Protein 3HHW (pdb70)

Foldseek 3Di:
DPDQLCVQQPPWWFAWPDDDDDTDIDGNVNLDPDPVVLVVQPNDNPDRVVSVLSSCPSVVCNVVCVVGTVD/DPDQQVVFAPPWWWAWPDDPDGTDIDGQCVQDPPPPPQVVQPNDRDDRVVSRQSSPDRVPCRVVCVHTTVD/DDDQQCVCQVPWFWAWPDDDDDTDIDGNVRLDPDPVVLVVLPHDNPDRVVSVLSSCCSVVCNVVCVVTTPD/DPDQQVVFQVPWWWAFPDDPDDTDIDGLVVLDDDPPRCVPQPHHNPDRVVSVLSSCPSVNCNVVCVNGTPD/DDDQQCVQQPDWFWAFPDPDDDTDIDGLVVLPDPVVRCVVQPHDRDDRVCSGQSSPPSVDDNVVCVNGTVD/DDWDADDVPRHTDDDDDPPDDDDWFFLLNLCVPDQFLEAAAAADADQLRLVFQVQQCLQVVNRDLNSLLNNLCVLQVPDKDAAQAWDDASRHGLGHHGDIDGLPSGHYDHHDPDDDDDDGTDNPDDPCRNQQPSLLLLQLCVLQPDDPPDNCPSNVVSQVSVVVRDDRDDRADDPSNSHSSNCSLVVLNSLQSLLSLCLVCLNVVVDPPSCSCVRRVVQFQVLQVQVVLLVLLCVLLVHDSVLVLVLDDDPLLVVLVCLSCPPDRCPPPRRYCNRNCVSSPSTDGRSNHCQVNQLNQLLSLLLCLLSPHPPSLFAARDPDDDVVVSNLSSLLQSVQSVQADPDADDDDDPDGDDPPPPDAPPPPPPDADHHNDVVSSVVVCVVVVNDDDPVSLVSLLVSLPPDDDHDPRGSSVVSCVVRND/DQWDADPPVRDTDHDDDPDDDDDWFALLNLCPVPVAFEAAAPDDDDLLFLVFQVQVAQADDAHDLSSLLNNLCVQQVPDKDADQAWDDASRHGLGHGGDIDGLPSGHYDHDDDDDDPRPGGDSPDDPPGSQQVNLLVLQLVVLLPDDPPPSVVSVVLSQVSVVPPDDRDDGHDDDPRRCSSNCSLVDLNSLQSLLSLQLRLLNVVPDPPSCSCSRRVVLFQVLQVQVVLLVLLCVLLVHDSVLVLVLDDDPLLVVLVCQVPDPDRCPVPRRYPNRNCVSSPSTPGHSRHCLVNQLSNLLSLLLSLLSVHPPQLAAFHDPDDDVVVSNLSSLLQSCQSVVAPPDADDDDDPDHDDADVHPDPDPPDPDQDRHNDNVSSVVVCVVVVVDDDPVSLVSLCVSQVVDPDGDPRGSNVVSCVVSPD/DAWDFDPPPRDTDGDDDDDDDDDFFALLVLCVPDQAQEQALADQDDLLLLVFQVQVCLQVLHHDLSSLSNNLCVLQVPDKDWDQAWDDASRHTQDHHTDIDGLPSRHYDHDDDDDDDSPGGDSPDDPCRLQAVSLLLLQLLVLLPDPPPCNVVSQVLSAVLRPPHHDGDDRQDDDPSNVSSNCSLVPLNSLQSLLSLCLVCLRVVVDPSSSSCSRSVCLFCVLQVQVVLLVLLCVLLVHDSVLVLLLDDDPLQVVLVCLVPDPDRCPVPRRYPNRNCVSSVSTVGRSRHCQVRQLSQLLSLLLSLLSVDPVQLAAARDDDDDNVVSNLSSLLLSVLSVQAVVDADDDDPPDGDDPVVDDDDPPPDPDQDNHNDPVSSVVVCVVVVVDDDPVSLVSLLVSQVPDDDGDPRGSNVVSCVVRND/DQWDADDVVRHTDHDDDDDDDDDFFFLLVLCVPDVFFEAAAADPDDLLFLVFQVQVCQQVLNHDVNSLLNNLCNLFVDLADAAQAFDDASNRGLDHRGDSGGFPSTDYDHDDDDPPDSDRTDNPDDPCRNAQVNLLLLLLLQLLVDPPPCNVVSVVQSQVLRCVGPHRDDRHDDPPSRNSCNVVQVDLNSLLSLLRLLLRCLNVVPDPSSSSCNSSVCLFLVQQVQVVLLVLLCVLLVHDSVQVLVLDDDPLQVVLVCLVPDPDRCPPPRRYSNRNCVSSPSTDGHSRHCLVNQLNQLLSLLLSLLSPNPPQLAAANHPDDDPPVSNLSSLLQSCLRVVADPDADDDDDPDGDDPPDDDDDDPPDPDQDHDRDVVRSVVVCVVVVVDDDPVSLVSLLVSLVPDPDGDPRGSSVVSNVVRND/DDWDADDPPGHTDDDDDDDDDDDFFALLVLCVVDPFQEQAQADQPDQVQLVFQVQVCLQEHNGDQNSLLNNLCSQQQPDKDAACAWADASHDTQDGHGDIDGLPSRDYHHDDPRDDDDRGGDDPDDPLGPQQVNLLSLLLLVLLVDPPPCSCVLVVCSQVSSPVGPHRDDGADDPCRNVHSVVNVVPLNSLLNLQSNQLVCLSVVVDPSVSSCSRSVCLQQVQQVQVVLLVLLCVLLVHDSVLVLVLDDDPLLVVLVCLVCPPDRCPVPRRYCNRNCVSSPSTPGHSRHCLVNLLSNLLSLLLSLLSVHPPQQAAANHPDDDVVVSNLSSLLQSVQSVVEDPDADDDDDPDGDDQPPPDAPDPPVPDQDHHRDSVSSVVVCVVVVVDDDPVSLVSLQVSQVVDDPGDPRGSSVVSCVPRHD

Solvent-accessible surface area: 114957 Å² total

InterPro domains:
  IPR037263 Phosphoprotein, central domain [SSF160892] (107-171)
  IPR043036 Phosphoprotein, C-terminal domain, viral [G3DSA:1.10.8.440] (180-265)
  IPR048220 Phosphoprotein, C-terminal domain, vesiculovirus [cd21033] (195-265)

Secondary structure (DSSP, 8-state):
--SGGGGGSS---B-BSSSS---B---HHHH-SSSHHHHHHT-----HHHHHHHHTTTS--HHHHHHHB--/--STTGGGSS---BPBSSSS---B---STTT--SSTTTHHHH-----HHHHHHTTTTSS--HHHHHHHB--/--SGGGGGGG---B-BSSSS---B---HHHH-SSSHHHHHHT-----HHHHHHHHTTSSS-SHHHHHHB--/--STTGGGSS---B-BSSSS-PPB---HHHH--SSTTHHHHT-----HHHHHHHHTTSS--SHHHHHHB--/--STTGGGSS---B-BSSSS---B---GGGS--SSHHHHHHT-----HHHHHHTTTTSS--SSHHHHHB--/---EEETTTTEEE--------PPP--GGGTTTT-S---EEE--SS-HHHHHHHHHHHHHHT---HHHHHHHHHHHHTT-EEE-SS-EEETTEEEE-SS-EEES--S-EEE--SS-S----------S-HHHHHHHHHHHHHHHTT--SS-SSHHHHTTTHHHHHHSS------TTTHHHHTGGGGG-HHHHHHHHHHHHHHHHSTT-TTGGGGGTTGGGTTTT-HHHHHHHHHHHHHT--HHHHHHT---HHHHHHHHHHT-SSS-TT-SS-SGGGTTTTTS-SS-TT-GGGSHHHHHHHHHHHHHTT-SSGGG-B--SSS-HHHHHHHHHHHHHHHHH---------SS------S-SS-SS--SS--SS--HHHHHHHHHHTTTS--HHHHHHHHHHHSS---PPSSBHHHHHHHHH--/---EEETTT--EE-------------HHHHTTT-SS--EE------HHHHHHHHHHHTTSS---HHHHHHHHHHHSTT-EEE-SS-EEETTEEEE-TT-EEETT-S-EE-------------TT-SSSSTTTHHHHHHTTTTGGG--STTHHHHHHHHTTTGGGTS-----S-SSSTTSTTGGGGG-HHHHHHHHHHHHHHHH-TT-TTGGGHHHHGGGTTTT-HHHHHHHHHHHHHT--HHHHHHT---HHHHHHHHHHT-TTS-SS-SS-SGGGTTTTTS-SS-TT-GGGSHHHHHHHHHHHHHTT-TTGGGPBPPSSS-HHHHHHHHHHHHHHHHHS------EESS-----SS-S---S---SPPSS--HHHHHHHHHHTTTS--HHHHHHHHHHHTT--SPPTTBHHHHHHHHH--/---EE-TTT--EE-------------GGGGGGT-S---EE------HHHHHHHHHHHHHTT---HHHHHHHHHHHHTT-EEE-SS-EEETTEEEE-TT-EEETT-S-EE-----PPP--S--TT--S-TTTTHHHHHHHHHHHTT-SSS-HHHHTTTTTTTGGGSS-----S-SSSTTHHHHSGGG-HHHHHHHHHHHHHHHHSTTSTTGGGHHHHGGGSSTT-HHHHHHHHHHHHHT--HHHHHHT---HHHHHHHHHHT-SSS-TT-SS-SGGGTTTTTS-SS-TT-STT-HHHHHHHHHHHHHTT-SSGGGPBPPSSS-HHHHHHHHHHHHHHHHH-------EESS-----TT-S--SS---S--SS--HHHHHHHHHHTTTS--HHHHHHHHHHHTT---PPTTBHHHHHHHHH--/---EEETTTTEEE-------------THHHHTT--S---B----S-HHHHHHHHHHHHHHS---HHHHHHHHHHT------B-SS-EESSS-EEE-SS-B--TT-S--B-PPS------S-----SS-SSSSHHHHHHHHHHHHH--SS-TTTTTTTTTTTTTTTS-----S-SSSTTSSTTTGGG-HHHHHHHHHHHHHHHHSTT-TTGGGGTTTGGGTTTT-HHHHHHHHHHHHHT--HHHHHTT---HHHHHHHHHHT-SSS--SSSS-SGGGHHHHTS-SS-TT-SSSSHHHHHHHHHHHHHTT-SSSTT-B--SSS-HHHHHHHHHHHHHHHHH-------EESS-----SS----SS---SPPSS--HHHHHHHHHHTTT---HHHHHHHHHHHTT--S--TTBHHHHHHHHH--/---EEETTT--EE-------------GGGGGGS-SS--EE------HHHHHHHHHHHTTSS---HHHHHHHHHHHHTT-EEE--S-EEETTEEEE-TT-EEETTTT-EE--S--S-S-----S---S-TTTTHHHHHHTTTTGGG--STTHHHHSTTHHHHSTTTS-------STTSSTTTTTGGG-HHHHHHHHHHHHHHHH--SSGGGGGGGTTGGGTTTT-HHHHHHHHHHHHH---HHHHHTT--SHHHHHHHHHHT-SSS-TT-SS-SGGGTTTTTS-SS-TT-STT-HHHHHHHHHHHHHTT-SSGGG-B--SSS-HHHHHHHHHHHHHHHHHS--------SS-----SS-S--SS---S--SS--HHHHHHHHHTTTT---HHHHHHHHHHHTT--SPPTTBHHHHHHHHH--

Radius of gyration: 49.66 Å; Cα contacts (8 Å, |Δi|>4): 3839; chains: 10; bounding box: 156×127×106 Å

B-factor: mean 74.58, std 33.38, range [29.42, 147.11]

CATH classification: 1.10.8.440

Sequence (2460 aa):
AVSDVWSLSKTSTFQPKKASLQPLTISLDELFSSRGEFISVGGNGRSHKEAILLGLRYKKLYNQARVKYSLAVSDVWSLSKTSTFQPKKASLQPLTISLDELFSSRGEFISVGGNGRSHKEAILLGLRYKKLYNQARVKYSLAVSDVWSLSKTSTFQPKKASLQPLTISLDELFSSRGEFISVGGNGRSHKEAILLGLRYKKLYNQARVKYSLAVSDVWSLSKTSTFQPKKASLQPLTISLDELFSSRGEFISVGGNGRSHKEAILLGLRYKKLYNQARVKYSLAVSDVWSLSKTSTFQPKKASLQPLTISLDELFSSRGEFISVGGNGRSHKEAILLGLRYKKLYNQARVKYSLSVTVKRIIDNTVIVPKLPANEDPVEYPADYFRKSKEIPLYINTTKSLSDLRGYVYQGLKSGNVSIIHVNSYLYGALKDIRGKLDKDWSSFGINIGKAGDTIGIFDLVSLKALDGVLPDGVSDASRTSADDKWLPLYLLGLYRVGRTQMPEYRKKLMDGLTNQCKMINEQFEPLVPEGRDIFDVWGNDSNYTKIVAAVDMFFHMFKKHECASFRYGTIVSRFKDCAALATFGHLCKITGMSTEDVTTWILNREVADEMVQMMLPGQEIDKADSYMPYLIDFGLSSKSPYWSVKNPAFHFWGQLTALLLRSTRARNARQPDDIEYTSLTTAGLLYAYAVGSSADLAQQFCVGDNKYTPDDSTGGLTTNAPPQGRDVVEWLGWFEDQNRKPTPDMMQYAKRAVMSLQGLREKTIGKYAKSEFDKSVTVKRIIDNTVIVPKLPANEDPVEYPADYFRKSKEIPLYINTTKSLSDLRGYVYQGLKSGNVSIIHVNSYLYGALKDIRGKLDKDWSSFGINIGKAGDTIGIFDLVSLKALDGVLPDGVSDASRTSADDKWLPLYLLGLYRVGRTQMPEYRKKLMDGLTNQCKMINEQFEPLVPEGRDIFDVWGNDSNYTKIVAAVDMFFHMFKKHECASFRYGTIVSRFKDCAALATFGHLCKITGMSTEDVTTWILNREVADEMVQMMLPGQEIDKADSYMPYLIDFGLSSKSPYWSVKNPAFHFWGQLTALLLRSTRARNARQPDDIEYTSLTTAGLLYAYAVGSSADLAQQFCVGDNKYTPDDSTGGLTTNAPPQGRDVVEWLGWFEDQNRKPTPDMMQYAKRAVMSLQGLREKTIGKYAKSEFDKSVTVKRIIDNTVIVPKLPANEDPVEYPADYFRKSKEIPLYINTTKSLSDLRGYVYQGLKSGNVSIIHVNSYLYGALKDIRGKLDKDWSSFGINIGKAGDTIGIFDLVSLKALDGVLPDGVSDASRTSADDKWLPLYLLGLYRVGRTQMPEYRKKLMDGLTNQCKMINEQFEPLVPEGRDIFDVWGNDSNYTKIVAAVDMFFHMFKKHECASFRYGTIVSRFKDCAALATFGHLCKITGMSTEDVTTWILNREVADEMVQMMLPGQEIDKADSYMPYLIDFGLSSKSPYWSVKNPAFHFWGQLTALLLRSTRARNARQPDDIEYTSLTTAGLLYAYAVGSSADLAQQFCVGDNKYTPDDSTGGLTTNAPPQGRDVVEWLGWFEDQNRKPTPDMMQYAKRAVMSLQGLREKTIGKYAKSEFDKSVTVKRIIDNTVIVPKLPANEDPVEYPADYFRKSKEIPLYINTTKSLSDLRGYVYQGLKSGNVSIIHVNSYLYGALKDIRGKLDKDWSSFGINIGKAGDTIGIFDLVSLKALDGVLPDGVSDASRTSADDKWLPLYLLGLYRVGRTQMPEYRKKLMDGLTNQCKMINEQFEPLVPEGRDIFDVWGNDSNYTKIVAAVDMFFHMFKKHECASFRYGTIVSRFKDCAALATFGHLCKITGMSTEDVTTWILNREVADEMVQMMLPGQEIDKADSYMPYLIDFGLSSKSPYWSVKNPAFHFWGQLTALLLRSTRARNARQPDDIEYTSLTTAGLLYAYAVGSSADLAQQFCVGDNKYTPDDSTGGLTTNAPPQGRDVVEWLGWFEDQNRKPTPDMMQYAKRAVMSLQGLREKTIGKYAKSEFDKSVTVKRIIDNTVIVPKLPANEDPVEYPADYFRKSKEIPLYINTTKSLSDLRGYVYQGLKSGNVSIIHVNSYLYGALKDIRGKLDKDWSSFGINIGKAGDTIGIFDLVSLKALDGVLPDGVSDASRTSADDKWLPLYLLGLYRVGRTQMPEYRKKLMDGLTNQCKMINEQFEPLVPEGRDIFDVWGNDSNYTKIVAAVDMFFHMFKKHECASFRYGTIVSRFKDCAALATFGHLCKITGMSTEDVTTWILNREVADEMVQMMLPGQEIDKADSYMPYLIDFGLSSKSPYWSVKNPAFHFWGQLTALLLRSTRARNARQPDDIEYTSLTTAGLLYAYAVGSSADLAQQFCVGDNKYTPDDSTGGLTTNAPPQGRDVVEWLGWFEDQNRKPTPDMMQYAKRAVMSLQGLREKTIGKYAKSEFDK

Nearest PDB structures (foldseek):
  3hhw-assembly1_K  TM=9.884E-01  e=3.880E-62  Vesicular stomatitis Indiana virus
  6bjy-assembly1_E  TM=9.716E-01  e=6.280E-60  Vesicular stomatitis Indiana virus strain San Juan
  2gic-assembly1_D  TM=9.716E-01  e=1.025E-58  Vesicular stomatitis Indiana virus
  3pu0-assembly1_D  TM=9.713E-01  e=8.398E-59  Vesicular stomatitis Indiana virus
  3pmk-assembly1_A  TM=9.534E-01  e=6.377E-56  Recombinant vesicular stomatitis Indiana virus rVSV-G/GFP

Organism: Vesicular stomatitis Indiana virus (strain Mudd-Summers) (NCBI:txid11279)

Structure (mmCIF, N/CA/C/O backbone):
data_3HHW
#
_entry.id   3HHW
#
_cell.length_a   170.602
_cell.length_b   234.520
_cell.length_c   95.050
_cell.angle_alpha   90.00
_cell.angle_beta   90.00
_cell.angle_gamma   90.00
#
_symmetry.space_group_name_H-M   'P 21 21 2'
#
loop_
_entity.id
_entity.type
_entity.pdbx_description
1 polymer Phosphoprotein
2 polymer Nucleoprotein
3 non-polymer 'D(-)-TARTARIC ACID'
#
loop_
_atom_site.group_PDB
_atom_site.id
_atom_site.type_symbol
_atom_site.label_atom_id
_atom_site.label_alt_id
_atom_site.label_comp_id
_atom_site.label_asym_id
_atom_site.label_entity_id
_atom_site.label_seq_id
_atom_site.pdbx_PDB_ins_code
_atom_site.Cartn_x
_atom_site.Cartn_y
_atom_site.Cartn_z
_atom_site.occupancy
_atom_site.B_iso_or_equiv
_atom_site.auth_seq_id
_atom_site.auth_comp_id
_atom_site.auth_asym_id
_atom_site.auth_atom_id
_atom_site.pdbx_PDB_model_num
ATOM 1 N N . ALA A 1 15 ? -6.544 31.008 88.152 1.00 88.73 193 ALA A N 1
ATOM 2 C CA . ALA A 1 15 ? -5.610 30.143 87.369 1.00 88.76 193 ALA A CA 1
ATOM 3 C C . ALA A 1 15 ? -4.347 30.903 86.962 1.00 88.72 193 ALA A C 1
ATOM 4 O O . ALA A 1 15 ? -4.384 32.120 86.790 1.00 88.70 193 ALA A O 1
ATOM 6 N N . VAL A 1 16 ? -3.238 30.176 86.817 1.00 88.65 194 VAL A N 1
ATOM 7 C CA . VAL A 1 16 ? -1.963 30.754 86.363 1.00 88.56 194 VAL A CA 1
ATOM 8 C C . VAL A 1 16 ? -1.934 30.915 84.831 1.00 88.46 194 VAL A C 1
ATOM 9 O O . VAL A 1 16 ? -2.412 30.032 84.117 1.00 88.46 194 VAL A O 1
ATOM 13 N N . SER A 1 17 ? -1.389 32.020 84.308 1.00 88.32 195 SER A N 1
ATOM 14 C CA . SER A 1 17 ? -0.741 33.096 85.074 1.00 88.17 195 SER A CA 1
ATOM 15 C C . SER A 1 17 ? -1.735 34.123 85.634 1.00 88.03 195 SER A C 1
ATOM 16 O O . SER A 1 17 ? -2.943 33.926 85.549 1.00 88.01 195 SER A O 1
ATOM 19 N N . ASP A 1 18 ? -1.215 35.217 86.191 1.00 87.87 196 ASP A N 1
ATOM 20 C CA . ASP A 1 18 ? -2.016 36.211 86.924 1.00 87.78 196 ASP A CA 1
ATOM 21 C C . ASP A 1 18 ? -3.340 36.622 86.253 1.00 87.69 196 ASP A C 1
ATOM 22 O O . ASP A 1 18 ? -4.376 36.693 86.917 1.00 87.65 196 ASP A O 1
ATOM 27 N N . VAL A 1 19 ? -3.302 36.881 84.947 1.00 87.57 197 VAL A N 1
ATOM 28 C CA . VAL A 1 19 ? -4.494 37.308 84.209 1.00 87.46 197 VAL A CA 1
ATOM 29 C C . VAL A 1 19 ? -5.431 36.138 83.865 1.00 87.42 197 VAL A C 1
ATOM 30 O O . VAL A 1 19 ? -6.628 36.343 83.641 1.00 87.33 197 VAL A O 1
ATOM 34 N N . TRP A 1 20 ? -4.884 34.920 83.844 1.00 87.40 198 TRP A N 1
ATOM 35 C CA . TRP A 1 20 ? -5.656 33.707 83.535 1.00 87.40 198 TRP A CA 1
ATOM 36 C C . TRP A 1 20 ? -6.845 33.476 84.463 1.00 87.28 198 TRP A C 1
ATOM 37 O O . TRP A 1 20 ? -7.742 32.694 84.139 1.00 87.25 198 TRP A O 1
ATOM 48 N N . SER A 1 21 ? -6.841 34.151 85.611 1.00 87.14 199 SER A N 1
ATOM 49 C CA . SER A 1 21 ? -7.941 34.082 86.573 1.00 87.02 199 SER A CA 1
ATOM 50 C C . SER A 1 21 ? -9.274 34.464 85.931 1.00 86.90 199 SER A C 1
ATOM 51 O O . SER A 1 21 ? -10.319 33.909 86.278 1.00 86.82 199 SER A O 1
ATOM 54 N N . LEU A 1 22 ? -9.218 35.404 84.985 1.00 86.75 200 LEU A N 1
ATOM 55 C CA . LEU A 1 22 ? -10.401 35.877 84.266 1.00 86.60 200 LEU A CA 1
ATOM 56 C C . LEU A 1 22 ? -10.661 35.055 82.998 1.00 86.49 200 LEU A C 1
ATOM 57 O O . LEU A 1 22 ? -10.999 35.607 81.946 1.00 86.51 200 LEU A O 1
ATOM 62 N N . SER A 1 23 ? -10.513 33.736 83.117 1.00 86.31 201 SER A N 1
ATOM 63 C CA . SER A 1 23 ? -10.690 32.812 81.996 1.00 86.16 201 SER A CA 1
ATOM 64 C C . SER A 1 23 ? -12.148 32.670 81.566 1.00 86.09 201 SER A C 1
ATOM 65 O O . SER A 1 23 ? -12.450 32.679 80.372 1.00 86.00 201 SER A O 1
ATOM 68 N N . LYS A 1 24 ? -13.038 32.539 82.547 1.00 86.05 202 LYS A N 1
ATOM 69 C CA . LYS A 1 24 ? -14.452 32.255 82.299 1.00 85.99 202 LYS A CA 1
ATOM 70 C C . LYS A 1 24 ? -15.281 33.522 82.072 1.00 85.85 202 LYS A C 1
ATOM 71 O O . LYS A 1 24 ? -16.332 33.474 81.428 1.00 85.77 202 LYS A O 1
ATOM 77 N N . THR A 1 25 ? -14.794 34.647 82.592 1.00 85.80 203 THR A N 1
ATOM 78 C CA . THR A 1 25 ? -15.516 35.925 82.541 1.00 85.84 203 THR A CA 1
ATOM 79 C C . THR A 1 25 ? -15.539 36.564 81.149 1.00 85.69 203 THR A C 1
ATOM 80 O O . THR A 1 25 ? -14.517 36.626 80.459 1.00 85.66 203 THR A O 1
ATOM 84 N N . SER A 1 26 ? -16.716 37.046 80.757 1.00 85.56 204 SER A N 1
ATOM 85 C CA . SER A 1 26 ? -16.948 37.548 79.402 1.00 85.39 204 SER A CA 1
ATOM 86 C C . SER A 1 26 ? -16.976 39.071 79.298 1.00 85.33 204 SER A C 1
ATOM 87 O O . SER A 1 26 ? -17.518 39.752 80.172 1.00 85.36 204 SER A O 1
ATOM 98 N N . THR A 1 28 ? -18.272 42.216 76.701 1.00 84.46 206 THR A N 1
ATOM 99 C CA . THR A 1 28 ? -19.254 42.475 75.659 1.00 84.18 206 THR A CA 1
ATOM 100 C C . THR A 1 28 ? -18.879 43.746 74.897 1.00 83.94 206 THR A C 1
ATOM 101 O O . THR A 1 28 ? -18.599 44.783 75.502 1.00 83.94 206 THR A O 1
ATOM 105 N N . PHE A 1 29 ? -18.857 43.647 73.570 1.00 83.68 207 PHE A N 1
ATOM 106 C CA . PHE A 1 29 ? -18.531 44.783 72.708 1.00 83.45 207 PHE A CA 1
ATOM 107 C C . PHE A 1 29 ? -19.753 45.294 71.949 1.00 83.39 207 PHE A C 1
ATOM 108 O O . PHE A 1 29 ? -20.479 44.517 71.321 1.00 83.29 207 PHE A O 1
ATOM 116 N N . GLN A 1 30 ? -19.965 46.607 72.017 1.00 83.38 208 GLN A N 1
ATOM 117 C CA . GLN A 1 30 ? -21.111 47.258 71.390 1.00 83.42 208 GLN A CA 1
ATOM 118 C C . GLN A 1 30 ? -20.996 47.173 69.864 1.00 83.35 208 GLN A C 1
ATOM 119 O O . GLN A 1 30 ? -19.922 47.435 69.311 1.00 83.36 208 GLN A O 1
ATOM 125 N N . PRO A 1 31 ? -22.094 46.781 69.180 1.00 83.26 209 PRO A N 1
ATOM 126 C CA . PRO A 1 31 ? -22.099 46.710 67.716 1.00 83.07 209 PRO A CA 1
ATOM 127 C C . PRO A 1 31 ? -21.939 48.094 67.103 1.00 82.96 209 PRO A C 1
ATOM 128 O O . PRO A 1 31 ? -22.546 49.057 67.578 1.00 82.78 209 PRO A O 1
ATOM 132 N N . LYS A 1 32 ? -21.117 48.184 66.064 1.00 82.89 210 LYS A N 1
ATOM 133 C CA . LYS A 1 32 ? -20.863 49.453 65.399 1.00 82.87 210 LYS A CA 1
ATOM 134 C C . LYS A 1 32 ? -22.008 49.791 64.449 1.00 82.98 210 LYS A C 1
ATOM 135 O O . LYS A 1 32 ? -22.249 50.961 64.147 1.00 83.04 210 LYS A O 1
ATOM 141 N N . LYS A 1 33 ? -22.712 48.755 63.994 1.00 83.09 211 LYS A N 1
ATOM 142 C CA . LYS A 1 33 ? -23.882 48.908 63.136 1.00 83.19 211 LYS A CA 1
ATOM 143 C C . LYS A 1 33 ? -25.113 49.191 64.000 1.00 83.27 211 LYS A C 1
ATOM 144 O O . LYS A 1 33 ? -25.078 49.004 65.219 1.00 83.20 211 LYS A O 1
ATOM 150 N N . ALA A 1 34 ? -26.193 49.648 63.366 1.00 83.44 212 ALA A N 1
ATOM 151 C CA . ALA A 1 34 ? -27.436 49.981 64.068 1.00 83.55 212 ALA A CA 1
ATOM 152 C C . ALA A 1 34 ? -28.097 48.751 64.701 1.00 83.64 212 ALA A C 1
ATOM 153 O O . ALA A 1 34 ? -28.068 48.586 65.926 1.00 83.66 212 ALA A O 1
ATOM 155 N N . SER A 1 35 ? -28.678 47.891 63.865 1.00 83.71 213 SER A N 1
ATOM 156 C CA . SER A 1 35 ? -29.345 46.674 64.330 1.00 83.71 213 SER A CA 1
ATOM 157 C C . SER A 1 35 ? -28.455 45.445 64.138 1.00 83.73 213 SER A C 1
ATOM 158 O O . SER A 1 35 ? -28.461 44.809 63.079 1.00 83.74 213 SER A O 1
ATOM 161 N N . LEU A 1 36 ? -27.687 45.128 65.177 1.00 83.73 214 LEU A N 1
ATOM 162 C CA . LEU A 1 36 ? -26.762 43.998 65.166 1.00 83.76 214 LEU A CA 1
ATOM 163 C C . LEU A 1 36 ? -26.589 43.463 66.588 1.00 83.74 214 LEU A C 1
ATOM 164 O O . LEU A 1 36 ? -26.680 44.216 67.560 1.00 83.78 214 LEU A O 1
ATOM 169 N N . GLN A 1 37 ? -26.349 42.161 66.704 1.00 83.66 215 GLN A N 1
ATOM 170 C CA . GLN A 1 37 ? -26.202 41.513 68.006 1.00 83.58 215 GLN A CA 1
ATOM 171 C C . GLN A 1 37 ? -24.790 41.709 68.566 1.00 83.46 215 GLN A C 1
ATOM 172 O O . GLN A 1 37 ? -23.810 41.488 67.852 1.00 83.48 215 GLN A O 1
ATOM 178 N N . PRO A 1 38 ? -24.682 42.122 69.849 1.00 83.34 216 PRO A N 1
ATOM 179 C CA . PRO A 1 38 ? -23.397 42.398 70.510 1.00 83.18 216 PRO A CA 1
ATOM 180 C C . PRO A 1 38 ? -22.419 41.223 70.482 1.00 83.03 216 PRO A C 1
ATOM 181 O O . PRO A 1 38 ? -22.837 40.070 70.351 1.00 83.07 216 PRO A O 1
ATOM 185 N N . LEU A 1 39 ? -21.128 41.526 70.599 1.00 82.84 217 LEU A N 1
ATOM 186 C CA . LEU A 1 39 ? -20.092 40.498 70.666 1.00 82.71 217 LEU A CA 1
ATOM 187 C C . LEU A 1 39 ? -19.727 40.184 72.115 1.00 82.73 217 LEU A C 1
ATOM 188 O O . LEU A 1 39 ? -19.127 41.010 72.806 1.00 82.68 217 LEU A O 1
ATOM 193 N N . THR A 1 40 ? -20.090 38.986 72.564 1.00 82.76 218 THR A N 1
ATOM 194 C CA . THR A 1 40 ? -19.784 38.541 73.921 1.00 82.83 218 THR A CA 1
ATOM 195 C C . THR A 1 40 ? -18.704 37.456 73.889 1.00 82.88 218 THR A C 1
ATOM 196 O O . THR A 1 40 ? -18.969 36.309 73.524 1.00 82.87 218 THR A O 1
ATOM 200 N N . ILE A 1 41 ? -17.488 37.837 74.274 1.00 83.02 219 ILE A N 1
ATOM 201 C CA . ILE A 1 41 ? -16.321 36.958 74.162 1.00 83.16 219 ILE A CA 1
ATOM 202 C C . ILE A 1 41 ? -15.573 36.778 75.493 1.00 83.32 219 ILE A C 1
ATOM 203 O O . ILE A 1 41 ? -15.541 37.684 76.331 1.00 83.30 219 ILE A O 1
ATOM 208 N N . SER A 1 42 ? -14.987 35.596 75.672 1.00 83.54 220 SER A N 1
ATOM 209 C CA . SER A 1 42 ? -14.174 35.275 76.846 1.00 83.81 220 SER A CA 1
ATOM 210 C C . SER A 1 42 ? -12.843 34.637 76.434 1.00 83.89 220 SER A C 1
ATOM 211 O O . SER A 1 42 ? -12.679 34.219 75.287 1.00 83.97 220 SER A O 1
ATOM 214 N N . LEU A 1 43 ? -11.899 34.567 77.373 1.00 83.98 221 LEU A N 1
ATOM 215 C CA . LEU A 1 43 ? -10.578 33.990 77.107 1.00 84.07 221 LEU A CA 1
ATOM 216 C C . LEU A 1 43 ? -10.633 32.489 76.820 1.00 84.19 221 LEU A C 1
ATOM 217 O O . LEU A 1 43 ? -9.823 31.971 76.047 1.00 84.16 221 LEU A O 1
ATOM 222 N N . ASP A 1 44 ? -11.592 31.804 77.443 1.00 84.38 222 ASP A N 1
ATOM 223 C CA . ASP A 1 44 ? -11.804 30.370 77.232 1.00 84.51 222 ASP A CA 1
ATOM 224 C C . ASP A 1 44 ? -12.271 30.061 75.811 1.00 84.56 222 ASP A C 1
ATOM 225 O O . ASP A 1 44 ? -12.003 28.980 75.285 1.00 84.59 222 ASP A O 1
ATOM 230 N N . GLU A 1 45 ? -12.972 31.014 75.201 1.00 84.63 223 GLU A N 1
ATOM 231 C CA . GLU A 1 45 ? -13.443 30.878 73.824 1.00 84.74 223 GLU A CA 1
ATOM 232 C C . GLU A 1 45 ? -12.292 31.097 72.843 1.00 84.67 223 GLU A C 1
ATOM 233 O O . GLU A 1 45 ? -12.317 30.587 71.722 1.00 84.59 223 GLU A O 1
ATOM 239 N N . LEU A 1 46 ? -11.286 31.852 73.281 1.00 84.69 224 LEU A N 1
ATOM 240 C CA . LEU A 1 46 ? -10.174 32.259 72.424 1.00 84.75 224 LEU A CA 1
ATOM 241 C C . LEU A 1 46 ? -8.902 31.446 72.652 1.00 84.88 224 LEU A C 1
ATOM 242 O O . LEU A 1 46 ? -7.945 31.568 71.890 1.00 84.86 224 LEU A O 1
ATOM 247 N N . PHE A 1 47 ? -8.882 30.634 73.706 1.00 85.10 225 PHE A N 1
ATOM 248 C CA . PHE A 1 47 ? -7.722 29.789 73.998 1.00 85.25 225 PHE A CA 1
ATOM 249 C C . PHE A 1 47 ? -8.121 28.418 74.524 1.00 85.41 225 PHE A C 1
ATOM 250 O O . PHE A 1 47 ? -9.161 28.266 75.164 1.00 85.38 225 PHE A O 1
ATOM 258 N N . SER A 1 48 ? -7.274 27.429 74.250 1.00 85.72 226 SER A N 1
ATOM 259 C CA . SER A 1 48 ? -7.571 26.029 74.550 1.00 85.99 226 SER A CA 1
ATOM 260 C C . SER A 1 48 ? -7.499 25.680 76.040 1.00 86.13 226 SER A C 1
ATOM 261 O O . SER A 1 48 ? -8.450 25.124 76.592 1.00 86.17 226 SER A O 1
ATOM 264 N N . SER A 1 49 ? -6.378 26.003 76.682 1.00 86.33 227 SER A N 1
ATOM 265 C CA . SER A 1 49 ? -6.165 25.633 78.081 1.00 86.57 227 SER A CA 1
ATOM 266 C C . SER A 1 49 ? -5.298 26.641 78.831 1.00 86.74 227 SER A C 1
ATOM 267 O O . SER A 1 49 ? -5.759 27.286 79.775 1.00 86.78 227 SER A O 1
ATOM 270 N N . ARG A 1 50 ? -4.045 26.767 78.401 1.00 86.95 228 ARG A N 1
ATOM 271 C CA . ARG A 1 50 ? -3.050 27.591 79.087 1.00 87.09 228 ARG A CA 1
ATOM 272 C C . ARG A 1 50 ? -1.863 27.883 78.171 1.00 87.21 228 ARG A C 1
ATOM 273 O O . ARG A 1 50 ? -1.406 29.026 78.085 1.00 87.22 228 ARG A O 1
ATOM 281 N N . GLY A 1 51 ? -1.388 26.838 77.490 1.00 87.23 229 GLY A N 1
ATOM 282 C CA . GLY A 1 51 ? -0.181 26.888 76.665 1.00 87.27 229 GLY A CA 1
ATOM 283 C C . GLY A 1 51 ? -0.258 27.817 75.472 1.00 87.29 229 GLY A C 1
ATOM 284 O O . GLY A 1 51 ? 0.647 28.626 75.260 1.00 87.30 229 GLY A O 1
ATOM 285 N N . GLU A 1 52 ? -1.335 27.699 74.695 1.00 87.31 230 GLU A N 1
ATOM 286 C CA . GLU A 1 52 ? -1.564 28.552 73.527 1.00 87.35 230 GLU A CA 1
ATOM 287 C C . GLU A 1 52 ? -1.522 30.028 73.923 1.00 87.37 230 GLU A C 1
ATOM 288 O O . GLU A 1 52 ? -0.978 30.855 73.189 1.00 87.42 230 GLU A O 1
ATOM 294 N N . PHE A 1 53 ? -2.076 30.335 75.097 1.00 87.38 231 PHE A N 1
ATOM 295 C CA . PHE A 1 53 ? -2.073 31.686 75.664 1.00 87.34 231 PHE A CA 1
ATOM 296 C C . PHE A 1 53 ? -0.656 32.219 75.856 1.00 87.23 231 PHE A C 1
ATOM 297 O O . PHE A 1 53 ? -0.375 33.379 75.556 1.00 87.21 231 PHE A O 1
ATOM 305 N N . ILE A 1 54 ? 0.227 31.362 76.357 1.00 87.13 232 ILE A N 1
ATOM 306 C CA . ILE A 1 54 ? 1.612 31.737 76.623 1.00 87.04 232 ILE A CA 1
ATOM 307 C C . ILE A 1 54 ? 2.455 31.677 75.343 1.00 86.98 232 ILE A C 1
ATOM 308 O O . ILE A 1 54 ? 3.375 32.481 75.165 1.00 87.00 232 ILE A O 1
ATOM 313 N N . SER A 1 55 ? 2.126 30.737 74.455 1.00 86.86 233 SER A N 1
ATOM 314 C CA . SER A 1 55 ? 2.835 30.564 73.181 1.00 86.70 233 SER A CA 1
ATOM 315 C C . SER A 1 55 ? 2.775 31.813 72.303 1.00 86.58 233 SER A C 1
ATOM 316 O O . SER A 1 55 ? 3.793 32.230 71.744 1.00 86.56 233 SER A O 1
ATOM 319 N N . VAL A 1 56 ? 1.584 32.401 72.194 1.00 86.45 234 VAL A N 1
ATOM 320 C CA . VAL A 1 56 ? 1.368 33.596 71.367 1.00 86.28 234 VAL A CA 1
ATOM 321 C C . VAL A 1 56 ? 1.950 34.869 71.990 1.00 86.14 234 VAL A C 1
ATOM 322 O O . VAL A 1 56 ? 2.283 35.812 71.273 1.00 86.14 234 VAL A O 1
ATOM 326 N N . GLY A 1 57 ? 2.065 34.891 73.317 1.00 85.98 235 GLY A N 1
ATOM 327 C CA . GLY A 1 57 ? 2.688 36.011 74.023 1.00 85.73 235 GLY A CA 1
ATOM 328 C C . GLY A 1 57 ? 1.829 36.680 75.079 1.00 85.54 235 GLY A C 1
ATOM 329 O O . GLY A 1 57 ? 1.987 37.872 75.347 1.00 85.49 235 GLY A O 1
ATOM 330 N N . GLY A 1 58 ? 0.928 35.912 75.687 1.00 85.41 236 GLY A N 1
ATOM 331 C CA . GLY A 1 58 ? 0.041 36.432 76.722 1.00 85.22 236 GLY A CA 1
ATOM 332 C C . GLY A 1 58 ? 0.707 36.505 78.082 1.00 85.11 236 GLY A C 1
ATOM 333 O O . GLY A 1 58 ? 0.956 35.477 78.716 1.00 85.15 236 GLY A O 1
ATOM 334 N N . ASN A 1 59 ? 0.998 37.728 78.522 1.00 84.94 237 ASN A N 1
ATOM 335 C CA . ASN A 1 59 ? 1.596 37.974 79.834 1.00 84.73 237 ASN A CA 1
ATOM 336 C C . ASN A 1 59 ? 0.545 37.957 80.936 1.00 84.50 237 ASN A C 1
ATOM 337 O O . ASN A 1 59 ? -0.623 38.256 80.688 1.00 84.47 237 ASN A O 1
ATOM 342 N N . GLY A 1 60 ? 0.965 37.607 82.149 1.00 84.26 238 GLY A N 1
ATOM 343 C CA . GLY A 1 60 ? 0.080 37.628 83.314 1.00 83.97 238 GLY A CA 1
ATOM 344 C C . GLY A 1 60 ? -0.199 39.041 83.796 1.00 83.76 238 GLY A C 1
ATOM 345 O O . GLY A 1 60 ? -1.246 39.310 84.389 1.00 83.70 238 GLY A O 1
ATOM 346 N N . ARG A 1 61 ? 0.746 39.940 83.531 1.00 83.58 239 ARG A N 1
ATOM 347 C CA . ARG A 1 61 ? 0.643 41.346 83.916 1.00 83.41 239 ARG A CA 1
ATOM 348 C C . ARG A 1 61 ? -0.346 42.107 83.028 1.00 83.22 239 ARG A C 1
ATOM 349 O O . ARG A 1 61 ? -0.905 43.123 83.447 1.00 83.20 239 ARG A O 1
ATOM 365 N N . SER A 1 63 ? -3.563 43.408 80.755 1.00 81.78 241 SER A N 1
ATOM 366 C CA . SER A 1 63 ? -4.955 43.716 81.086 1.00 81.25 241 SER A CA 1
ATOM 367 C C . SER A 1 63 ? -5.890 42.615 80.586 1.00 80.90 241 SER A C 1
ATOM 368 O O . SER A 1 63 ? -5.509 41.809 79.732 1.00 80.86 241 SER A O 1
ATOM 371 N N . HIS A 1 64 ? -7.110 42.586 81.120 1.00 80.42 242 HIS A N 1
ATOM 372 C CA . HIS A 1 64 ? -8.131 41.644 80.663 1.00 79.95 242 HIS A CA 1
ATOM 373 C C . HIS A 1 64 ? -8.535 41.944 79.217 1.00 79.68 242 HIS A C 1
ATOM 374 O O . HIS A 1 64 ? -8.671 41.025 78.409 1.00 79.70 242 HIS A O 1
ATOM 381 N N . LYS A 1 65 ? -8.701 43.229 78.899 1.00 79.23 243 LYS A N 1
ATOM 382 C CA . LYS A 1 65 ? -8.983 43.667 77.531 1.00 78.79 243 LYS A CA 1
ATOM 383 C C . LYS A 1 65 ? -7.771 43.452 76.615 1.00 78.53 243 LYS A C 1
ATOM 384 O O . LYS A 1 65 ? -7.927 43.100 75.442 1.00 78.56 243 LYS A O 1
ATOM 390 N N . GLU A 1 66 ? -6.574 43.656 77.165 1.00 78.07 244 GLU A N 1
ATOM 391 C CA . GLU A 1 66 ? -5.315 43.490 76.436 1.00 77.60 244 GLU A CA 1
ATOM 392 C C . GLU A 1 66 ? -5.102 42.036 76.017 1.00 77.34 244 GLU A C 1
ATOM 393 O O . GLU A 1 66 ? -4.486 41.763 74.982 1.00 77.35 244 GLU A O 1
ATOM 399 N N . ALA A 1 67 ? -5.614 41.114 76.829 1.00 76.90 245 ALA A N 1
ATOM 400 C CA . ALA A 1 67 ? -5.539 39.683 76.537 1.00 76.43 245 ALA A CA 1
ATOM 401 C C . ALA A 1 67 ? -6.685 39.224 75.635 1.00 76.07 245 ALA A C 1
ATOM 402 O O . ALA A 1 67 ? -6.562 38.215 74.943 1.00 75.88 245 ALA A O 1
ATOM 404 N N . ILE A 1 68 ? -7.798 39.959 75.658 1.00 75.70 246 ILE A N 1
ATOM 405 C CA . ILE A 1 68 ? -8.912 39.710 74.737 1.00 75.40 246 ILE A CA 1
ATOM 406 C C . ILE A 1 68 ? -8.546 40.218 73.338 1.00 75.19 246 ILE A C 1
ATOM 407 O O . ILE A 1 68 ? -8.780 39.532 72.339 1.00 75.17 246 ILE A O 1
ATOM 412 N N . LEU A 1 69 ? -7.958 41.412 73.279 1.00 74.87 247 LEU A N 1
ATOM 413 C CA . LEU A 1 69 ? -7.442 41.968 72.026 1.00 74.58 247 LEU A CA 1
ATOM 414 C C . LEU A 1 69 ? -6.344 41.103 71.398 1.00 74.37 247 LEU A C 1
ATOM 415 O O . LEU A 1 69 ? -6.304 40.942 70.177 1.00 74.41 247 LEU A O 1
ATOM 420 N N . LEU A 1 70 ? -5.462 40.549 72.230 1.00 74.00 248 LEU A N 1
ATOM 421 C CA . LEU A 1 70 ? -4.438 39.620 71.755 1.00 73.56 248 LEU A CA 1
ATOM 422 C C . LEU A 1 70 ? -5.048 38.245 71.480 1.00 73.29 248 LEU A C 1
ATOM 423 O O . LEU A 1 70 ? -4.571 37.506 70.615 1.00 73.18 248 LEU A O 1
ATOM 428 N N . GLY A 1 71 ? -6.104 37.917 72.222 1.00 72.97 249 GLY A N 1
ATOM 429 C CA . GLY A 1 71 ? -6.841 36.664 72.043 1.00 72.59 249 GLY A CA 1
ATOM 430 C C . GLY A 1 71 ? -7.495 36.570 70.682 1.00 72.31 249 GLY A C 1
ATOM 431 O O . GLY A 1 71 ? -7.718 35.477 70.161 1.00 72.24 249 GLY A O 1
ATOM 432 N N . LEU A 1 72 ? -7.800 37.733 70.113 1.00 72.10 250 LEU A N 1
ATOM 433 C CA . LEU A 1 72 ? -8.288 37.840 68.746 1.00 71.79 250 LEU A CA 1
ATOM 434 C C . LEU A 1 72 ? -7.158 37.562 67.750 1.00 71.63 250 LEU A C 1
ATOM 435 O O . LEU A 1 72 ? -6.960 38.304 66.786 1.00 71.51 250 LEU A O 1
ATOM 440 N N . ARG A 1 73 ? -6.411 36.490 68.016 1.00 71.53 251 ARG A N 1
ATOM 441 C CA . ARG A 1 73 ? -5.422 35.959 67.084 1.00 71.35 251 ARG A CA 1
ATOM 442 C C . ARG A 1 73 ? -5.708 34.488 66.820 1.00 71.23 251 ARG A C 1
ATOM 443 O O . ARG A 1 73 ? -5.679 34.050 65.673 1.00 71.38 251 ARG A O 1
ATOM 451 N N . TYR A 1 74 ? -5.975 33.735 67.888 1.00 71.05 252 TYR A N 1
ATOM 452 C CA . TYR A 1 74 ? -6.267 32.298 67.794 1.00 70.96 252 TYR A CA 1
ATOM 453 C C . TYR A 1 74 ? -7.472 32.034 66.897 1.00 70.71 252 TYR A C 1
ATOM 454 O O . TYR A 1 74 ? -7.515 31.028 66.176 1.00 70.72 252 TYR A O 1
ATOM 463 N N . LYS A 1 75 ? -8.440 32.945 66.947 1.00 70.26 253 LYS A N 1
ATOM 464 C CA . LYS A 1 75 ? -9.626 32.854 66.108 1.00 69.86 253 LYS A CA 1
ATOM 465 C C . LYS A 1 75 ? -9.497 33.698 64.833 1.00 69.50 253 LYS A C 1
ATOM 466 O O . LYS A 1 75 ? -10.363 33.637 63.956 1.00 69.51 253 LYS A O 1
ATOM 472 N N . LYS A 1 76 ? -8.406 34.465 64.741 1.00 68.96 254 LYS A N 1
ATOM 473 C CA . LYS A 1 76 ? -8.044 35.239 63.537 1.00 68.52 254 LYS A CA 1
ATOM 474 C C . LYS A 1 76 ? -9.135 36.234 63.128 1.00 68.17 254 LYS A C 1
ATOM 475 O O . LYS A 1 76 ? -9.585 36.242 61.978 1.00 68.07 254 LYS A O 1
ATOM 481 N N . LEU A 1 77 ? -9.554 37.072 64.074 1.00 67.68 255 LEU A N 1
ATOM 482 C CA . LEU A 1 77 ? -10.674 37.985 63.836 1.00 67.28 255 LEU A CA 1
ATOM 483 C C . LEU A 1 77 ? -10.581 39.323 64.576 1.00 66.84 255 LEU A C 1
ATOM 484 O O . LEU A 1 77 ? -11.567 39.794 65.144 1.00 66.83 255 LEU A O 1
ATOM 489 N N . TYR A 1 78 ? -9.401 39.936 64.549 1.00 66.24 256 TYR A N 1
ATOM 490 C CA . TYR A 1 78 ? -9.194 41.235 65.188 1.00 65.62 256 TYR A CA 1
ATOM 491 C C . TYR A 1 78 ? -9.668 42.385 64.299 1.00 65.30 256 TYR A C 1
ATOM 492 O O . TYR A 1 78 ? -10.484 43.203 64.728 1.00 65.27 256 TYR A O 1
ATOM 501 N N . ASN A 1 79 ? -9.159 42.433 63.067 1.00 64.86 257 ASN A N 1
ATOM 502 C CA . ASN A 1 79 ? -9.503 43.487 62.108 1.00 64.39 257 ASN A CA 1
ATOM 503 C C . ASN A 1 79 ? -10.962 43.435 61.672 1.00 64.16 257 ASN A C 1
ATOM 504 O O . ASN A 1 79 ? -11.564 44.470 61.377 1.00 64.13 257 ASN A O 1
ATOM 509 N N . GLN A 1 80 ? -11.517 42.226 61.627 1.00 63.77 258 GLN A N 1
ATOM 510 C CA . GLN A 1 80 ? -12.926 42.024 61.298 1.00 63.40 258 GLN A CA 1
ATOM 511 C C . GLN A 1 80 ? -13.836 42.480 62.446 1.00 63.22 258 GLN A C 1
ATOM 512 O O . GLN A 1 80 ? -14.937 42.978 62.206 1.00 63.20 258 GLN A O 1
ATOM 518 N N . ALA A 1 81 ? -13.371 42.308 63.685 1.00 62.85 259 ALA A N 1
ATOM 519 C CA . ALA A 1 81 ? -14.090 42.798 64.865 1.00 62.51 259 ALA A CA 1
ATOM 520 C C . ALA A 1 81 ? -13.903 44.304 65.041 1.00 62.29 259 ALA A C 1
ATOM 521 O O . ALA A 1 81 ? -14.795 44.994 65.534 1.00 62.15 259 ALA A O 1
ATOM 523 N N . ARG A 1 82 ? -12.731 44.792 64.637 1.00 62.01 260 ARG A N 1
ATOM 524 C CA . ARG A 1 82 ? -12.383 46.213 64.671 1.00 61.82 260 ARG A CA 1
ATOM 525 C C . ARG A 1 82 ? -13.320 47.052 63.791 1.00 61.57 260 ARG A C 1
ATOM 526 O O . ARG A 1 82 ? -13.569 48.228 64.073 1.00 61.40 260 ARG A O 1
ATOM 534 N N . VAL A 1 83 ? -13.846 46.432 62.739 1.00 61.32 261 VAL A N 1
ATOM 535 C CA . VAL A 1 83 ? -14.723 47.115 61.793 1.00 61.14 261 VAL A CA 1
ATOM 536 C C . VAL A 1 83 ? -16.215 46.835 62.053 1.00 60.94 261 VAL A C 1
ATOM 537 O O . VAL A 1 83 ? -17.074 47.663 61.732 1.00 61.02 261 VAL A O 1
ATOM 541 N N . LYS A 1 84 ? -16.514 45.681 62.644 1.00 60.64 262 LYS A N 1
ATOM 542 C CA . LYS A 1 84 ? -17.898 45.300 62.933 1.00 60.42 262 LYS A CA 1
ATOM 543 C C . LYS A 1 84 ? -18.378 45.741 64.321 1.00 60.21 262 LYS A C 1
ATOM 544 O O . LYS A 1 84 ? -19.561 46.024 64.506 1.00 60.20 262 LYS A O 1
ATOM 550 N N . TYR A 1 85 ? -17.459 45.805 65.283 1.00 60.00 263 TYR A N 1
ATOM 551 C CA . TYR A 1 85 ? -17.784 46.205 66.654 1.00 59.84 263 TYR A CA 1
ATOM 552 C C . TYR A 1 85 ? -16.924 47.380 67.117 1.00 59.98 263 TYR A C 1
ATOM 553 O O . TYR A 1 85 ? -15.911 47.697 66.489 1.00 59.94 263 TYR A O 1
ATOM 562 N N . SER A 1 86 ? -17.337 48.023 68.210 1.00 60.20 264 SER A N 1
ATOM 563 C CA . SER A 1 86 ? -16.614 49.170 68.769 1.00 60.48 264 SER A CA 1
ATOM 564 C C . SER A 1 86 ? -15.166 48.800 69.103 1.00 60.56 264 SER A C 1
ATOM 565 O O . SER A 1 86 ? -14.244 49.186 68.377 1.00 60.66 264 SER A O 1
ATOM 568 N N . LEU A 1 87 ? -14.986 48.046 70.190 1.00 60.58 265 LEU A N 1
ATOM 569 C CA . LEU A 1 87 ? -13.690 47.475 70.579 1.00 60.67 265 LEU A CA 1
ATOM 570 C C . LEU A 1 87 ? -12.724 48.519 71.149 1.00 60.72 265 LEU A C 1
ATOM 571 O O . LEU A 1 87 ? -12.365 48.464 72.326 1.00 60.80 265 LEU A O 1
ATOM 577 N N . ALA B 1 15 ? 12.745 27.815 89.111 1.00 145.16 193 ALA B N 1
ATOM 578 C CA . ALA B 1 15 ? 13.090 26.953 87.944 1.00 145.16 193 ALA B CA 1
ATOM 579 C C . ALA B 1 15 ? 14.595 26.935 87.688 1.00 145.16 193 ALA B C 1
ATOM 580 O O . ALA B 1 15 ? 15.273 27.949 87.864 1.00 145.18 193 ALA B O 1
ATOM 582 N N . VAL B 1 16 ? 15.103 25.773 87.279 1.00 145.16 194 VAL B N 1
ATOM 583 C CA . VAL B 1 16 ? 16.518 25.601 86.928 1.00 145.14 194 VAL B CA 1
ATOM 584 C C . VAL B 1 16 ? 16.733 25.795 85.417 1.00 145.16 194 VAL B C 1
ATOM 585 O O . VAL B 1 16 ? 15.928 25.311 84.618 1.00 145.16 194 VAL B O 1
ATOM 589 N N . SER B 1 17 ? 17.799 26.493 85.012 1.00 145.17 195 SER B N 1
ATOM 590 C CA . SER B 1 17 ? 18.840 27.019 85.904 1.00 145.18 195 SER B CA 1
ATOM 591 C C . SER B 1 17 ? 18.604 28.475 86.333 1.00 145.18 195 SER B C 1
ATOM 592 O O . SER B 1 17 ? 17.461 28.925 86.421 1.00 145.19 195 SER B O 1
ATOM 595 N N . ASP B 1 18 ? 19.695 29.200 86.587 1.00 145.19 196 ASP B N 1
ATOM 596 C CA . ASP B 1 18 ? 19.654 30.551 87.161 1.00 145.20 196 ASP B CA 1
ATOM 597 C C . ASP B 1 18 ? 18.967 31.601 86.278 1.00 145.20 196 ASP B C 1
ATOM 598 O O . ASP B 1 18 ? 18.451 32.600 86.787 1.00 145.18 196 ASP B O 1
ATOM 603 N N . VAL B 1 19 ? 18.963 31.374 84.966 1.00 145.22 197 VAL B N 1
ATOM 604 C CA . VAL B 1 19 ? 18.323 32.292 84.019 1.00 145.24 197 VAL B CA 1
ATOM 605 C C . VAL B 1 19 ? 16.868 31.893 83.711 1.00 145.27 197 VAL B C 1
ATOM 606 O O . VAL B 1 19 ? 16.088 32.704 83.203 1.00 145.27 197 VAL B O 1
ATOM 610 N N . TRP B 1 20 ? 16.514 30.649 84.038 1.00 145.29 198 TRP B N 1
ATOM 611 C CA . TRP B 1 20 ? 15.163 30.119 83.809 1.00 145.30 198 TRP B CA 1
ATOM 612 C C . TRP B 1 20 ? 14.092 30.722 84.721 1.00 145.28 198 TRP B C 1
ATOM 613 O O . TRP B 1 20 ? 12.904 30.691 84.390 1.00 145.29 198 TRP B O 1
ATOM 624 N N . SER B 1 21 ? 14.514 31.261 85.865 1.00 145.25 199 SER B N 1
ATOM 625 C CA . SER B 1 21 ? 13.601 31.910 86.810 1.00 145.20 199 SER B CA 1
ATOM 626 C C . SER B 1 21 ? 13.085 33.255 86.289 1.00 145.18 199 SER B C 1
ATOM 627 O O . SER B 1 21 ? 12.247 33.899 86.928 1.00 145.17 199 SER B O 1
ATOM 630 N N . LEU B 1 22 ? 13.593 33.664 85.127 1.00 145.16 200 LEU B N 1
ATOM 631 C CA . LEU B 1 22 ? 13.164 34.892 84.459 1.00 145.12 200 LEU B CA 1
ATOM 632 C C . LEU B 1 22 ? 12.463 34.561 83.136 1.00 145.10 200 LEU B C 1
ATOM 633 O O . LEU B 1 22 ? 12.748 35.165 82.096 1.00 145.10 200 LEU B O 1
ATOM 638 N N . SER B 1 23 ? 11.542 33.600 83.192 1.00 145.07 201 SER B N 1
ATOM 639 C CA . SER B 1 23 ? 10.825 33.117 82.009 1.00 145.02 201 SER B CA 1
ATOM 640 C C . SER B 1 23 ? 9.487 33.826 81.783 1.00 145.01 201 SER B C 1
ATOM 641 O O . SER B 1 23 ? 9.031 33.949 80.644 1.00 145.00 201 SER B O 1
ATOM 644 N N . LYS B 1 24 ? 8.865 34.283 82.868 1.00 144.99 202 LYS B N 1
ATOM 645 C CA . LYS B 1 24 ? 7.561 34.945 82.801 1.00 144.96 202 LYS B CA 1
ATOM 646 C C . LYS B 1 24 ? 7.687 36.468 82.703 1.00 144.96 202 LYS B C 1
ATOM 647 O O . LYS B 1 24 ? 6.760 37.143 82.248 1.00 144.96 202 LYS B O 1
ATOM 653 N N . THR B 1 25 ? 8.831 37.000 83.130 1.00 144.96 203 THR B N 1
ATOM 654 C CA . THR B 1 25 ? 9.114 38.433 83.024 1.00 144.96 203 THR B CA 1
ATOM 655 C C . THR B 1 25 ? 9.502 38.800 81.591 1.00 144.97 203 THR B C 1
ATOM 656 O O . THR B 1 25 ? 10.398 38.186 81.003 1.00 144.96 203 THR B O 1
ATOM 660 N N . SER B 1 26 ? 8.820 39.803 81.039 1.00 144.98 204 SER B N 1
ATOM 661 C CA . SER B 1 26 ? 8.982 40.182 79.634 1.00 145.00 204 SER B CA 1
ATOM 662 C C . SER B 1 26 ? 9.471 41.618 79.449 1.00 145.01 204 SER B C 1
ATOM 663 O O . SER B 1 26 ? 9.065 42.519 80.185 1.00 145.02 204 SER B O 1
ATOM 674 N N . THR B 1 28 ? 9.782 45.107 77.225 1.00 144.90 206 THR B N 1
ATOM 675 C CA . THR B 1 28 ? 9.043 45.905 76.247 1.00 144.83 206 THR B CA 1
ATOM 676 C C . THR B 1 28 ? 10.014 46.706 75.372 1.00 144.80 206 THR B C 1
ATOM 677 O O . THR B 1 28 ? 10.520 47.753 75.787 1.00 144.81 206 THR B O 1
ATOM 681 N N . PHE B 1 29 ? 10.272 46.200 74.166 1.00 144.74 207 PHE B N 1
ATOM 682 C CA . PHE B 1 29 ? 11.194 46.848 73.230 1.00 144.68 207 PHE B CA 1
ATOM 683 C C . PHE B 1 29 ? 10.514 47.944 72.408 1.00 144.63 207 PHE B C 1
ATOM 684 O O . PHE B 1 29 ? 9.564 47.681 71.666 1.00 144.64 207 PHE B O 1
ATOM 692 N N . GLN B 1 30 ? 11.018 49.169 72.552 1.00 144.56 208 GLN B N 1
ATOM 693 C CA . GLN B 1 30 ? 10.494 50.334 71.842 1.00 144.49 208 GLN B CA 1
ATOM 694 C C . GLN B 1 30 ? 10.925 50.301 70.370 1.00 144.45 208 GLN B C 1
ATOM 695 O O . GLN B 1 30 ? 12.112 50.130 70.081 1.00 144.47 208 GLN B O 1
ATOM 701 N N . PRO B 1 31 ? 9.961 50.457 69.437 1.00 144.40 209 PRO B N 1
ATOM 702 C CA . PRO B 1 31 ? 10.246 50.355 68.001 1.00 144.33 209 PRO B CA 1
ATOM 703 C C . PRO B 1 31 ? 11.047 51.535 67.452 1.00 144.28 209 PRO B C 1
ATOM 704 O O . PRO B 1 31 ? 11.122 52.587 68.091 1.00 144.28 209 PRO B O 1
ATOM 708 N N . LYS B 1 32 ? 11.637 51.346 66.274 1.00 144.22 210 LYS B N 1
ATOM 709 C CA . LYS B 1 32 ? 12.385 52.401 65.594 1.00 144.17 210 LYS B CA 1
ATOM 710 C C . LYS B 1 32 ? 11.508 53.129 64.569 1.00 144.19 210 LYS B C 1
ATOM 711 O O . LYS B 1 32 ? 11.778 54.280 64.217 1.00 144.18 210 LYS B O 1
ATOM 717 N N . LYS B 1 33 ? 10.462 52.449 64.102 1.00 144.19 211 LYS B N 1
ATOM 718 C CA . LYS B 1 33 ? 9.501 53.019 63.156 1.00 144.20 211 LYS B CA 1
ATOM 719 C C . LYS B 1 33 ? 8.511 53.927 63.889 1.00 144.23 211 LYS B C 1
ATOM 720 O O . LYS B 1 33 ? 8.153 53.662 65.039 1.00 144.24 211 LYS B O 1
ATOM 726 N N . ALA B 1 34 ? 8.074 54.989 63.212 1.00 144.28 212 ALA B N 1
ATOM 727 C CA . ALA B 1 34 ? 7.232 56.030 63.815 1.00 144.32 212 ALA B CA 1
ATOM 728 C C . ALA B 1 34 ? 5.870 55.531 64.311 1.00 144.35 212 ALA B C 1
ATOM 729 O O . ALA B 1 34 ? 5.539 55.694 65.487 1.00 144.35 212 ALA B O 1
ATOM 731 N N . SER B 1 35 ? 5.092 54.927 63.414 1.00 144.39 213 SER B N 1
ATOM 732 C CA . SER B 1 35 ? 3.765 54.417 63.757 1.00 144.43 213 SER B CA 1
ATOM 733 C C . SER B 1 35 ? 3.758 52.890 63.847 1.00 144.49 213 SER B C 1
ATOM 734 O O . SER B 1 35 ? 3.445 52.199 62.872 1.00 144.51 213 SER B O 1
ATOM 737 N N . LEU B 1 36 ? 4.112 52.377 65.026 1.00 144.54 214 LEU B N 1
ATOM 738 C CA . LEU B 1 36 ? 4.178 50.936 65.284 1.00 144.59 214 LEU B CA 1
ATOM 739 C C . LEU B 1 36 ? 4.187 50.669 66.790 1.00 144.65 214 LEU B C 1
ATOM 740 O O . LEU B 1 36 ? 4.827 51.397 67.552 1.00 144.65 214 LEU B O 1
ATOM 745 N N . GLN B 1 37 ? 3.475 49.625 67.211 1.00 144.73 215 GLN B N 1
ATOM 746 C CA . GLN B 1 37 ? 3.384 49.262 68.628 1.00 144.81 215 GLN B CA 1
ATOM 747 C C . GLN B 1 37 ? 4.577 48.422 69.094 1.00 144.91 215 GLN B C 1
ATOM 748 O O . GLN B 1 37 ? 5.044 47.553 68.355 1.00 144.91 215 GLN B O 1
ATOM 754 N N . PRO B 1 38 ? 5.070 48.681 70.325 1.00 145.01 216 PRO B N 1
ATOM 755 C CA . PRO B 1 38 ? 6.199 47.948 70.910 1.00 145.11 216 PRO B CA 1
ATOM 756 C C . PRO B 1 38 ? 5.971 46.439 70.999 1.00 145.22 216 PRO B C 1
ATOM 757 O O . PRO B 1 38 ? 4.863 45.994 71.307 1.00 145.22 216 PRO B O 1
ATOM 761 N N . LEU B 1 39 ? 7.023 45.670 70.724 1.00 145.35 217 LEU B N 1
ATOM 762 C CA . LEU B 1 39 ? 6.973 44.214 70.809 1.00 145.51 217 LEU B CA 1
ATOM 763 C C . LEU B 1 39 ? 7.528 43.747 72.152 1.00 145.60 217 LEU B C 1
ATOM 764 O O . LEU B 1 39 ? 8.715 43.920 72.441 1.00 145.60 217 LEU B O 1
ATOM 769 N N . THR B 1 40 ? 6.652 43.162 72.966 1.00 145.74 218 THR B N 1
ATOM 770 C CA . THR B 1 40 ? 7.018 42.658 74.287 1.00 145.87 218 THR B CA 1
ATOM 771 C C . THR B 1 40 ? 7.438 41.190 74.183 1.00 145.97 218 THR B C 1
ATOM 772 O O . THR B 1 40 ? 6.646 40.340 73.769 1.00 145.99 218 THR B O 1
ATOM 776 N N . ILE B 1 41 ? 8.683 40.902 74.560 1.00 146.09 219 ILE B N 1
ATOM 777 C CA . ILE B 1 41 ? 9.255 39.564 74.391 1.00 146.20 219 ILE B CA 1
ATOM 778 C C . ILE B 1 41 ? 9.822 38.987 75.696 1.00 146.25 219 ILE B C 1
ATOM 779 O O . ILE B 1 41 ? 10.358 39.722 76.532 1.00 146.24 219 ILE B O 1
ATOM 784 N N . SER B 1 42 ? 9.682 37.672 75.860 1.00 146.33 220 SER B N 1
ATOM 785 C CA . SER B 1 42 ? 10.240 36.954 77.007 1.00 146.42 220 SER B CA 1
ATOM 786 C C . SER B 1 42 ? 10.876 35.631 76.573 1.00 146.49 220 SER B C 1
ATOM 787 O O . SER B 1 42 ? 10.782 35.243 75.407 1.00 146.52 220 SER B O 1
ATOM 790 N N . LEU B 1 43 ? 11.516 34.948 77.522 1.00 146.57 221 LEU B N 1
ATOM 791 C CA . LEU B 1 43 ? 12.277 33.727 77.241 1.00 146.66 221 LEU B CA 1
ATOM 792 C C . LEU B 1 43 ? 11.419 32.492 76.950 1.00 146.72 221 LEU B C 1
ATOM 793 O O . LEU B 1 43 ? 11.701 31.750 76.007 1.00 146.73 221 LEU B O 1
ATOM 798 N N . ASP B 1 44 ? 10.379 32.277 77.754 1.00 146.78 222 ASP B N 1
ATOM 799 C CA . ASP B 1 44 ? 9.534 31.085 77.628 1.00 146.84 222 ASP B CA 1
ATOM 800 C C . ASP B 1 44 ? 8.575 31.168 76.434 1.00 146.86 222 ASP B C 1
ATOM 801 O O . ASP B 1 44 ? 7.984 30.163 76.031 1.00 146.87 222 ASP B O 1
ATOM 806 N N . GLU B 1 45 ? 8.436 32.368 75.871 1.00 146.88 223 GLU B N 1
ATOM 807 C CA . GLU B 1 45 ? 7.595 32.596 74.692 1.00 146.89 223 GLU B CA 1
ATOM 808 C C . GLU B 1 45 ? 8.294 32.122 73.414 1.00 146.87 223 GLU B C 1
ATOM 809 O O . GLU B 1 45 ? 7.657 31.963 72.369 1.00 146.87 223 GLU B O 1
ATOM 815 N N . LEU B 1 46 ? 9.604 31.897 73.514 1.00 146.82 224 LEU B N 1
ATOM 816 C CA . LEU B 1 46 ? 10.433 31.489 72.380 1.00 146.75 224 LEU B CA 1
ATOM 817 C C . LEU B 1 46 ? 10.907 30.038 72.497 1.00 146.71 224 LEU B C 1
ATOM 818 O O . LEU B 1 46 ? 11.145 29.376 71.484 1.00 146.68 224 LEU B O 1
ATOM 823 N N . PHE B 1 47 ? 11.043 29.555 73.732 1.00 146.66 225 PHE B N 1
ATOM 824 C CA . PHE B 1 47 ? 11.545 28.204 74.000 1.00 146.61 225 PHE B CA 1
ATOM 825 C C . PHE B 1 47 ? 10.475 27.276 74.574 1.00 146.56 225 PHE B C 1
ATOM 826 O O . PHE B 1 47 ? 9.554 27.724 75.260 1.00 146.55 225 PHE B O 1
ATOM 834 N N . SER B 1 48 ? 10.615 25.981 74.296 1.00 146.52 226 SER B N 1
ATOM 835 C CA . SER B 1 48 ? 9.636 24.981 74.720 1.00 146.50 226 SER B CA 1
ATOM 836 C C . SER B 1 48 ? 9.939 24.406 76.108 1.00 146.49 226 SER B C 1
ATOM 837 O O . SER B 1 48 ? 9.192 24.651 77.058 1.00 146.48 226 SER B O 1
ATOM 840 N N . SER B 1 49 ? 11.031 23.649 76.219 1.00 146.47 227 SER B N 1
ATOM 841 C CA . SER B 1 49 ? 11.393 22.987 77.475 1.00 146.44 227 SER B CA 1
ATOM 842 C C . SER B 1 49 ? 12.909 22.937 77.708 1.00 146.43 227 SER B C 1
ATOM 843 O O . SER B 1 49 ? 13.458 23.794 78.401 1.00 146.43 227 SER B O 1
ATOM 846 N N . ARG B 1 50 ? 13.576 21.939 77.127 1.00 146.41 228 ARG B N 1
ATOM 847 C CA . ARG B 1 50 ? 15.016 21.739 77.329 1.00 146.38 228 ARG B CA 1
ATOM 848 C C . ARG B 1 50 ? 15.749 21.230 76.081 1.00 146.37 228 ARG B C 1
ATOM 849 O O . ARG B 1 50 ? 16.966 21.388 75.965 1.00 146.38 228 ARG B O 1
ATOM 857 N N . GLY B 1 51 ? 15.003 20.625 75.158 1.00 146.34 229 GLY B N 1
ATOM 858 C CA . GLY B 1 51 ? 15.571 20.057 73.933 1.00 146.30 229 GLY B CA 1
ATOM 859 C C . GLY B 1 51 ? 16.034 21.082 72.911 1.00 146.28 229 GLY B C 1
ATOM 860 O O . GLY B 1 51 ? 16.809 20.756 72.009 1.00 146.28 229 GLY B O 1
ATOM 861 N N . GLU B 1 52 ? 15.558 22.318 73.052 1.00 146.28 230 GLU B N 1
ATOM 862 C CA . GLU B 1 52 ? 15.913 23.409 72.143 1.00 146.26 230 GLU B CA 1
ATOM 863 C C . GLU B 1 52 ? 16.620 24.558 72.873 1.00 146.22 230 GLU B C 1
ATOM 864 O O . GLU B 1 52 ? 17.286 25.382 72.243 1.00 146.23 230 GLU B O 1
ATOM 870 N N . PHE B 1 53 ? 16.481 24.599 74.198 1.00 146.16 231 PHE B N 1
ATOM 871 C CA . PHE B 1 53 ? 17.057 25.670 75.015 1.00 146.09 231 PHE B CA 1
ATOM 872 C C . PHE B 1 53 ? 18.572 25.534 75.189 1.00 146.01 231 PHE B C 1
ATOM 873 O O . PHE B 1 53 ? 19.315 26.495 74.977 1.00 146.00 231 PHE B O 1
ATOM 881 N N . ILE B 1 54 ? 19.017 24.339 75.572 1.00 145.92 232 ILE B N 1
ATOM 882 C CA . ILE B 1 54 ? 20.426 24.086 75.883 1.00 145.83 232 ILE B CA 1
ATOM 883 C C . ILE B 1 54 ? 21.290 24.021 74.619 1.00 145.77 232 ILE B C 1
ATOM 884 O O . ILE B 1 54 ? 22.428 24.492 74.615 1.00 145.77 232 ILE B O 1
ATOM 889 N N . SER B 1 55 ? 20.734 23.455 73.548 1.00 145.70 233 SER B N 1
ATOM 890 C CA . SER B 1 55 ? 21.467 23.243 72.296 1.00 145.62 233 SER B CA 1
ATOM 891 C C . SER B 1 55 ? 21.733 24.520 71.485 1.00 145.58 233 SER B C 1
ATOM 892 O O . SER B 1 55 ? 22.404 24.468 70.451 1.00 145.58 233 SER B O 1
ATOM 895 N N . VAL B 1 56 ? 21.211 25.655 71.952 1.00 145.51 234 VAL B N 1
ATOM 896 C CA . VAL B 1 56 ? 21.414 26.941 71.270 1.00 145.45 234 VAL B CA 1
ATOM 897 C C . VAL B 1 56 ? 22.170 27.962 72.128 1.00 145.41 234 VAL B C 1
ATOM 898 O O . VAL B 1 56 ? 22.603 29.003 71.627 1.00 145.41 234 VAL B O 1
ATOM 902 N N . GLY B 1 57 ? 22.318 27.661 73.416 1.00 145.36 235 GLY B N 1
ATOM 903 C CA . GLY B 1 57 ? 23.004 28.551 74.349 1.00 145.32 235 GLY B CA 1
ATOM 904 C C . GLY B 1 57 ? 22.286 28.674 75.677 1.00 145.28 235 GLY B C 1
ATOM 905 O O . GLY B 1 57 ? 21.984 29.781 76.130 1.00 145.28 235 GLY B O 1
ATOM 906 N N . GLY B 1 58 ? 22.016 27.529 76.300 1.00 145.25 236 GLY B N 1
ATOM 907 C CA . GLY B 1 58 ? 21.332 27.484 77.588 1.00 145.20 236 GLY B CA 1
ATOM 908 C C . GLY B 1 58 ? 22.257 27.080 78.718 1.00 145.17 236 GLY B C 1
ATOM 909 O O . GLY B 1 58 ? 22.246 25.927 79.157 1.00 145.17 236 GLY B O 1
ATOM 910 N N . ASN B 1 59 ? 23.058 28.034 79.186 1.00 145.13 237 ASN B N 1
ATOM 911 C CA . ASN B 1 59 ? 24.011 27.794 80.266 1.00 145.09 237 ASN B CA 1
ATOM 912 C C . ASN B 1 59 ? 23.389 27.992 81.647 1.00 145.05 237 ASN B C 1
ATOM 913 O O . ASN B 1 59 ? 23.344 27.060 82.453 1.00 145.04 237 ASN B O 1
ATOM 918 N N . GLY B 1 60 ? 22.908 29.207 81.908 1.00 145.00 238 GLY B N 1
ATOM 919 C CA . GLY B 1 60 ? 22.304 29.548 83.194 1.00 144.92 238 GLY B CA 1
ATOM 920 C C . GLY B 1 60 ? 22.817 30.857 83.761 1.00 144.86 238 GLY B C 1
ATOM 921 O O . GLY B 1 60 ? 22.034 31.763 84.054 1.00 144.84 238 GLY B O 1
ATOM 922 N N . ARG B 1 61 ? 24.136 30.955 83.918 1.00 144.79 239 ARG B N 1
ATOM 923 C CA . ARG B 1 61 ? 24.774 32.158 84.453 1.00 144.71 239 ARG B CA 1
ATOM 924 C C . ARG B 1 61 ? 24.796 33.265 83.394 1.00 144.67 239 ARG B C 1
ATOM 925 O O . ARG B 1 61 ? 25.838 33.560 82.800 1.00 144.68 239 ARG B O 1
ATOM 941 N N . SER B 1 63 ? 22.774 37.213 82.029 1.00 144.11 241 SER B N 1
ATOM 942 C CA . SER B 1 63 ? 21.907 38.368 82.258 1.00 143.87 241 SER B CA 1
ATOM 943 C C . SER B 1 63 ? 20.605 38.224 81.466 1.00 143.72 241 SER B C 1
ATOM 944 O O . SER B 1 63 ? 20.461 37.301 80.660 1.00 143.73 241 SER B O 1
ATOM 947 N N . HIS B 1 64 ? 19.663 39.137 81.697 1.00 143.48 242 HIS B N 1
ATOM 948 C CA . HIS B 1 64 ? 18.350 39.074 81.052 1.00 143.26 242 HIS B CA 1
ATOM 949 C C . HIS B 1 64 ? 18.405 39.375 79.551 1.00 143.12 242 HIS B C 1
ATOM 950 O O . HIS B 1 64 ? 17.753 38.694 78.759 1.00 143.11 242 HIS B O 1
ATOM 957 N N . LYS B 1 65 ? 19.186 40.386 79.170 1.00 142.91 243 LYS B N 1
ATOM 958 C CA . LYS B 1 65 ? 19.320 40.786 77.765 1.00 142.71 243 LYS B CA 1
ATOM 959 C C . LYS B 1 65 ? 20.132 39.803 76.922 1.00 142.57 243 LYS B C 1
ATOM 960 O O . LYS B 1 65 ? 19.805 39.565 75.756 1.00 142.54 243 LYS B O 1
ATOM 966 N N . GLU B 1 66 ? 21.188 39.244 77.512 1.00 142.38 244 GLU B N 1
ATOM 967 C CA . GLU B 1 66 ? 22.069 38.303 76.819 1.00 142.20 244 GLU B CA 1
ATOM 968 C C . GLU B 1 66 ? 21.339 37.012 76.444 1.00 142.07 244 GLU B C 1
ATOM 969 O O . GLU B 1 66 ? 21.621 36.412 75.404 1.00 142.06 244 GLU B O 1
ATOM 975 N N . ALA B 1 67 ? 20.403 36.597 77.296 1.00 141.89 245 ALA B N 1
ATOM 976 C CA . ALA B 1 67 ? 19.586 35.411 77.050 1.00 141.70 245 ALA B CA 1
ATOM 977 C C . ALA B 1 67 ? 18.471 35.683 76.038 1.00 141.58 245 ALA B C 1
ATOM 978 O O . ALA B 1 67 ? 18.092 34.793 75.274 1.00 141.56 245 ALA B O 1
ATOM 980 N N . ILE B 1 68 ? 17.951 36.911 76.043 1.00 141.42 246 ILE B N 1
ATOM 981 C CA . ILE B 1 68 ? 16.919 37.335 75.091 1.00 141.26 246 ILE B CA 1
ATOM 982 C C . ILE B 1 68 ? 17.496 37.499 73.682 1.00 141.13 246 ILE B C 1
ATOM 983 O O . ILE B 1 68 ? 16.922 36.996 72.714 1.00 141.13 246 ILE B O 1
ATOM 988 N N . LEU B 1 69 ? 18.633 38.189 73.582 1.00 140.97 247 LEU B N 1
ATOM 989 C CA . LEU B 1 69 ? 19.291 38.449 72.297 1.00 140.81 247 LEU B CA 1
ATOM 990 C C . LEU B 1 69 ? 19.801 37.180 71.610 1.00 140.72 247 LEU B C 1
ATOM 991 O O . LEU B 1 69 ? 19.808 37.095 70.380 1.00 140.72 247 LEU B O 1
ATOM 996 N N . LEU B 1 70 ? 20.224 36.202 72.408 1.00 140.56 248 LEU B N 1
ATOM 997 C CA . LEU B 1 70 ? 20.630 34.897 71.890 1.00 140.40 248 LEU B CA 1
ATOM 998 C C . LEU B 1 70 ? 19.421 33.962 71.779 1.00 140.28 248 LEU B C 1
ATOM 999 O O . LEU B 1 70 ? 19.513 32.875 71.203 1.00 140.27 248 LEU B O 1
ATOM 1004 N N . GLY B 1 71 ? 18.291 34.406 72.327 1.00 140.14 249 GLY B N 1
ATOM 1005 C CA . GLY B 1 71 ? 17.057 33.627 72.336 1.00 139.97 249 GLY B CA 1
ATOM 1006 C C . GLY B 1 71 ? 16.290 33.605 71.025 1.00 139.86 249 GLY B C 1
ATOM 1007 O O 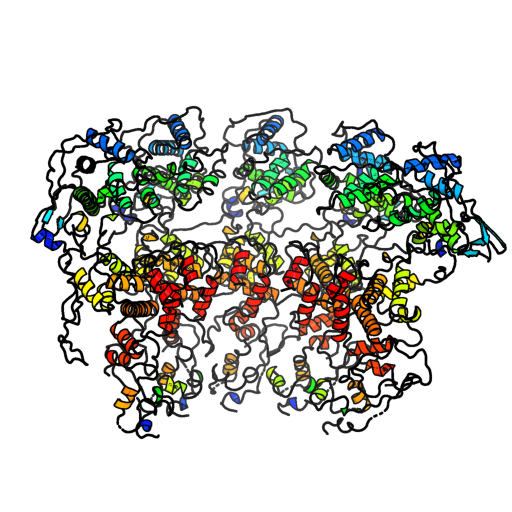. GLY B 1 71 ? 15.524 32.672 70.773 1.00 139.85 249 GLY B O 1
ATOM 1008 N N . LEU B 1 72 ? 16.486 34.627 70.193 1.00 139.72 250 LEU B N 1
ATOM 1009 C CA . LEU B 1 72 ? 15.798 34.710 68.902 1.00 139.59 250 LEU B CA 1
ATOM 1010 C C . LEU B 1 72 ? 16.381 33.718 67.892 1.00 139.48 250 LEU B C 1
ATOM 1011 O O . LEU B 1 72 ? 17.376 34.011 67.221 1.00 139.46 250 LEU B O 1
ATOM 1016 N N . ARG B 1 73 ? 15.761 32.543 67.801 1.00 139.32 251 ARG B N 1
ATOM 1017 C CA . ARG B 1 73 ? 16.165 31.519 66.838 1.00 139.18 251 ARG B CA 1
ATOM 1018 C C . ARG B 1 73 ? 14.982 30.672 66.373 1.00 139.10 251 ARG B C 1
ATOM 1019 O O . ARG B 1 73 ? 14.793 30.473 65.171 1.00 139.10 251 ARG B O 1
ATOM 1027 N N . TYR B 1 74 ? 14.200 30.175 67.331 1.00 138.98 252 TYR B N 1
ATOM 1028 C CA . TYR B 1 74 ? 13.062 29.293 67.055 1.00 138.85 252 TYR B CA 1
ATOM 1029 C C . TYR B 1 74 ? 11.993 29.958 66.184 1.00 138.76 252 TYR B C 1
ATOM 1030 O O . TYR B 1 74 ? 11.471 29.338 65.255 1.00 138.74 252 TYR B O 1
ATOM 1039 N N . LYS B 1 75 ? 11.677 31.214 66.493 1.00 138.63 253 LYS B N 1
ATOM 1040 C CA . LYS B 1 75 ? 10.680 31.974 65.739 1.00 138.48 253 LYS B CA 1
ATOM 1041 C C . LYS B 1 75 ? 11.269 32.571 64.458 1.00 138.36 253 LYS B C 1
ATOM 1042 O O . LYS B 1 75 ? 10.526 33.022 63.581 1.00 138.35 253 LYS B O 1
ATOM 1048 N N . LYS B 1 76 ? 12.601 32.559 64.366 1.00 138.20 254 LYS B N 1
ATOM 1049 C CA . LYS B 1 76 ? 13.354 33.049 63.200 1.00 138.05 254 LYS B CA 1
ATOM 1050 C C . LYS B 1 76 ? 13.087 34.537 62.930 1.00 137.99 254 LYS B C 1
ATOM 1051 O O . LYS B 1 76 ? 12.573 34.906 61.870 1.00 137.97 254 LYS B O 1
ATOM 1057 N N . LEU B 1 77 ? 13.440 35.382 63.900 1.00 137.91 255 LEU B N 1
ATOM 1058 C CA . LEU B 1 77 ? 13.161 36.824 63.827 1.00 137.85 255 LEU B CA 1
ATOM 1059 C C . LEU B 1 77 ? 14.230 37.721 64.472 1.00 137.79 255 LEU B C 1
ATOM 1060 O O . LEU B 1 77 ? 13.901 38.754 65.064 1.00 137.79 255 LEU B O 1
ATOM 1065 N N . TYR B 1 78 ? 15.500 37.341 64.347 1.00 137.71 256 TYR B N 1
ATOM 1066 C CA . TYR B 1 78 ? 16.582 38.102 64.977 1.00 137.64 256 TYR B CA 1
ATOM 1067 C C . TYR B 1 78 ? 16.951 39.383 64.225 1.00 137.61 256 TYR B C 1
ATOM 1068 O O . TYR B 1 78 ? 16.847 40.480 64.780 1.00 137.57 256 TYR B O 1
ATOM 1077 N N . ASN B 1 79 ? 17.381 39.239 62.972 1.00 137.60 257 ASN B N 1
ATOM 1078 C CA . ASN B 1 79 ? 17.906 40.367 62.194 1.00 137.59 257 ASN B CA 1
ATOM 1079 C C . ASN B 1 79 ? 16.859 41.384 61.720 1.00 137.62 257 ASN B C 1
ATOM 1080 O O . ASN B 1 79 ? 17.205 42.523 61.398 1.00 137.60 257 ASN B O 1
ATOM 1085 N N . GLN B 1 80 ? 15.591 40.974 61.673 1.00 137.65 258 GLN B N 1
ATOM 1086 C CA . GLN B 1 80 ? 14.506 41.882 61.286 1.00 137.67 258 GLN B CA 1
ATOM 1087 C C . GLN B 1 80 ? 14.048 42.753 62.460 1.00 137.69 258 GLN B C 1
ATOM 1088 O O . GLN B 1 80 ? 13.712 43.924 62.274 1.00 137.68 258 GLN B O 1
ATOM 1094 N N . ALA B 1 81 ? 14.037 42.175 63.661 1.00 137.69 259 ALA B N 1
ATOM 1095 C CA . ALA B 1 81 ? 13.761 42.927 64.886 1.00 137.66 259 ALA B CA 1
ATOM 1096 C C . ALA B 1 81 ? 14.937 43.840 65.242 1.00 137.64 259 ALA B C 1
ATOM 1097 O O . ALA B 1 81 ? 14.805 44.747 66.067 1.00 137.64 259 ALA B O 1
ATOM 1099 N N . ARG B 1 82 ? 16.081 43.584 64.608 1.00 137.63 260 ARG B N 1
ATOM 1100 C CA . ARG B 1 82 ? 17.285 44.400 64.750 1.00 137.61 260 ARG B CA 1
ATOM 1101 C C . ARG B 1 82 ? 17.121 45.749 64.044 1.00 137.59 260 ARG B C 1
ATOM 1102 O O . ARG B 1 82 ? 17.674 46.758 64.487 1.00 137.59 260 ARG B O 1
ATOM 1110 N N . VAL B 1 83 ? 16.360 45.757 62.949 1.00 137.57 261 VAL B N 1
ATOM 1111 C CA . VAL B 1 83 ? 16.125 46.975 62.166 1.00 137.55 261 VAL B CA 1
ATOM 1112 C C . VAL B 1 83 ? 14.754 47.616 62.456 1.00 137.55 261 VAL B C 1
ATOM 1113 O O . VAL B 1 83 ? 14.599 48.836 62.350 1.00 137.56 261 VAL B O 1
ATOM 1117 N N . LYS B 1 84 ? 13.776 46.793 62.835 1.00 137.50 262 LYS B N 1
ATOM 1118 C CA . LYS B 1 84 ? 12.436 47.279 63.176 1.00 137.45 262 LYS B CA 1
ATOM 1119 C C . LYS B 1 84 ? 12.375 47.840 64.597 1.00 137.44 262 LYS B C 1
ATOM 1120 O O . LYS B 1 84 ? 11.812 48.914 64.822 1.00 137.43 262 LYS B O 1
ATOM 1126 N N . TYR B 1 85 ? 12.958 47.107 65.545 1.00 137.42 263 TYR B N 1
ATOM 1127 C CA . TYR B 1 85 ? 12.939 47.488 66.958 1.00 137.41 263 TYR B CA 1
ATOM 1128 C C . TYR B 1 85 ? 14.342 47.813 67.481 1.00 137.39 263 TYR B C 1
ATOM 1129 O O . TYR B 1 85 ? 15.336 47.613 66.778 1.00 137.39 263 TYR B O 1
ATOM 1138 N N . SER B 1 86 ? 14.412 48.310 68.716 1.00 137.37 264 SER B N 1
ATOM 1139 C CA . SER B 1 86 ? 15.680 48.697 69.343 1.00 137.34 264 SER B CA 1
ATOM 1140 C C . SER B 1 86 ? 16.494 47.503 69.860 1.00 137.34 264 SER B C 1
ATOM 1141 O O . SER B 1 86 ? 17.547 47.684 70.480 1.00 137.34 264 SER B O 1
ATOM 1144 N N . LEU B 1 87 ? 16.000 46.294 69.598 1.00 137.34 265 LEU B N 1
ATOM 1145 C CA . LEU B 1 87 ? 16.663 45.055 70.006 1.00 137.33 265 LEU B CA 1
ATOM 1146 C C . LEU B 1 87 ? 17.983 44.858 69.260 1.00 137.33 265 LEU B C 1
ATOM 1147 O O . LEU B 1 87 ? 18.992 44.474 69.852 1.00 137.32 265 LEU B O 1
ATOM 1153 N N . ALA C 1 15 ? 27.367 16.056 87.259 1.00 92.01 193 ALA C N 1
ATOM 1154 C CA . ALA C 1 15 ? 27.072 14.600 87.103 1.00 92.06 193 ALA C CA 1
ATOM 1155 C C . ALA C 1 15 ? 28.348 13.787 86.854 1.00 92.07 193 ALA C C 1
ATOM 1156 O O . ALA C 1 15 ? 29.444 14.348 86.804 1.00 92.03 193 ALA C O 1
ATOM 1158 N N . VAL C 1 16 ? 28.195 12.468 86.717 1.00 92.08 194 VAL C N 1
ATOM 1159 C CA . VAL C 1 16 ? 29.314 11.561 86.415 1.00 92.05 194 VAL C CA 1
ATOM 1160 C C . VAL C 1 16 ? 29.673 11.581 84.916 1.00 92.02 194 VAL C C 1
ATOM 1161 O O . VAL C 1 16 ? 28.778 11.675 84.072 1.00 92.02 194 VAL C O 1
ATOM 1165 N N . SER C 1 17 ? 30.961 11.494 84.570 1.00 91.97 195 SER C N 1
ATOM 1166 C CA . SER C 1 17 ? 32.066 11.302 85.519 1.00 91.92 195 SER C CA 1
ATOM 1167 C C . SER C 1 17 ? 32.629 12.618 86.064 1.00 91.85 195 SER C C 1
ATOM 1168 O O . SER C 1 17 ? 31.953 13.646 86.036 1.00 91.84 195 SER C O 1
ATOM 1171 N N . ASP C 1 18 ? 33.869 12.570 86.550 1.00 91.79 196 ASP C N 1
ATOM 1172 C CA . ASP C 1 18 ? 34.523 13.699 87.223 1.00 91.73 196 ASP C CA 1
ATOM 1173 C C . ASP C 1 18 ? 34.447 15.034 86.465 1.00 91.68 196 ASP C C 1
ATOM 1174 O O . ASP C 1 18 ? 34.281 16.090 87.082 1.00 91.69 196 ASP C O 1
ATOM 1179 N N . VAL C 1 19 ? 34.556 14.980 85.139 1.00 91.57 197 VAL C N 1
ATOM 1180 C CA . VAL C 1 19 ? 34.560 16.187 84.307 1.00 91.49 197 VAL C CA 1
ATOM 1181 C C . VAL C 1 19 ? 33.148 16.664 83.913 1.00 91.44 197 VAL C C 1
ATOM 1182 O O . VAL C 1 19 ? 32.971 17.807 83.480 1.00 91.40 197 VAL C O 1
ATOM 1186 N N . TRP C 1 20 ? 32.153 15.794 84.083 1.00 91.38 198 TRP C N 1
ATOM 1187 C CA . TRP C 1 20 ? 30.773 16.088 83.669 1.00 91.35 198 TRP C CA 1
ATOM 1188 C C . TRP C 1 20 ? 30.056 17.150 84.507 1.00 91.24 198 TRP C C 1
ATOM 1189 O O . TRP C 1 20 ? 28.971 17.606 84.137 1.00 91.17 198 TRP C O 1
ATOM 1200 N N . SER C 1 21 ? 30.656 17.535 85.631 1.00 91.16 199 SER C N 1
ATOM 1201 C CA . SER C 1 21 ? 30.117 18.607 86.469 1.00 91.09 199 SER C CA 1
ATOM 1202 C C . SER C 1 21 ? 30.209 19.951 85.751 1.00 91.01 199 SER C C 1
ATOM 1203 O O . SER C 1 21 ? 29.308 20.785 85.854 1.00 90.97 199 SER C O 1
ATOM 1206 N N . LEU C 1 22 ? 31.300 20.134 85.011 1.00 90.95 200 LEU C N 1
ATOM 1207 C CA . LEU C 1 22 ? 31.596 21.384 84.316 1.00 90.89 200 LEU C CA 1
ATOM 1208 C C . LEU C 1 22 ? 30.755 21.574 83.050 1.00 90.87 200 LEU C C 1
ATOM 1209 O O . LEU C 1 22 ? 30.867 22.600 82.374 1.00 90.92 200 LEU C O 1
ATOM 1214 N N . SER C 1 23 ? 29.908 20.592 82.744 1.00 90.78 201 SER C N 1
ATOM 1215 C CA . SER C 1 23 ? 29.116 20.576 81.507 1.00 90.70 201 SER C CA 1
ATOM 1216 C C . SER C 1 23 ? 28.183 21.772 81.325 1.00 90.62 201 SER C C 1
ATOM 1217 O O . SER C 1 23 ? 27.823 22.115 80.198 1.00 90.61 201 SER C O 1
ATOM 1220 N N . LYS C 1 24 ? 27.789 22.393 82.432 1.00 90.55 202 LYS C N 1
ATOM 1221 C CA . LYS C 1 24 ? 26.873 23.525 82.390 1.00 90.52 202 LYS C CA 1
ATOM 1222 C C . LYS C 1 24 ? 27.621 24.854 82.296 1.00 90.50 202 LYS C C 1
ATOM 1223 O O . LYS C 1 24 ? 27.083 25.838 81.785 1.00 90.52 202 LYS C O 1
ATOM 1229 N N . THR C 1 25 ? 28.860 24.876 82.787 1.00 90.50 203 THR C N 1
ATOM 1230 C CA . THR C 1 25 ? 29.707 26.070 82.714 1.00 90.50 203 THR C CA 1
ATOM 1231 C C . THR C 1 25 ? 30.314 26.213 81.321 1.00 90.41 203 THR C C 1
ATOM 1232 O O . THR C 1 25 ? 30.814 25.240 80.749 1.00 90.42 203 THR C O 1
ATOM 1236 N N . SER C 1 26 ? 30.272 27.431 80.785 1.00 90.34 204 SER C N 1
ATOM 1237 C CA . SER C 1 26 ? 30.713 27.693 79.415 1.00 90.21 204 SER C CA 1
ATOM 1238 C C . SER C 1 26 ? 32.178 28.123 79.295 1.00 90.20 204 SER C C 1
ATOM 1239 O O . SER C 1 26 ? 32.789 28.583 80.261 1.00 90.16 204 SER C O 1
ATOM 1250 N N . THR C 1 28 ? 34.907 30.353 76.507 1.00 89.62 206 THR C N 1
ATOM 1251 C CA . THR C 1 28 ? 34.941 31.352 75.443 1.00 89.20 206 THR C CA 1
ATOM 1252 C C . THR C 1 28 ? 36.286 31.313 74.717 1.00 88.97 206 THR C C 1
ATOM 1253 O O . THR C 1 28 ? 37.336 31.155 75.342 1.00 88.86 206 THR C O 1
ATOM 1257 N N . PHE C 1 29 ? 36.235 31.440 73.392 1.00 88.72 207 PHE C N 1
ATOM 1258 C CA . PHE C 1 29 ? 37.432 31.447 72.558 1.00 88.51 207 PHE C CA 1
ATOM 1259 C C . PHE C 1 29 ? 37.507 32.733 71.743 1.00 88.51 207 PHE C C 1
ATOM 1260 O O . PHE C 1 29 ? 36.526 33.138 71.115 1.00 88.50 207 PHE C O 1
ATOM 1268 N N . GLN C 1 30 ? 38.676 33.368 71.763 1.00 88.53 208 GLN C N 1
ATOM 1269 C CA . GLN C 1 30 ? 38.874 34.667 71.124 1.00 88.58 208 GLN C CA 1
ATOM 1270 C C . GLN C 1 30 ? 38.931 34.535 69.596 1.00 88.51 208 GLN C C 1
ATOM 1271 O O . GLN C 1 30 ? 39.664 33.694 69.076 1.00 88.48 208 GLN C O 1
ATOM 1277 N N . PRO C 1 31 ? 38.153 35.368 68.872 1.00 88.48 209 PRO C N 1
ATOM 1278 C CA . PRO C 1 31 ? 38.159 35.346 67.408 1.00 88.37 209 PRO C CA 1
ATOM 1279 C C . PRO C 1 31 ? 39.544 35.646 66.862 1.00 88.31 209 PRO C C 1
ATOM 1280 O O . PRO C 1 31 ? 40.253 36.497 67.404 1.00 88.30 209 PRO C O 1
ATOM 1284 N N . LYS C 1 32 ? 39.924 34.940 65.802 1.00 88.29 210 LYS C N 1
ATOM 1285 C CA . LYS C 1 32 ? 41.233 35.123 65.190 1.00 88.27 210 LYS C CA 1
ATOM 1286 C C . LYS C 1 32 ? 41.218 36.331 64.256 1.00 88.26 210 LYS C C 1
ATOM 1287 O O . LYS C 1 32 ? 42.216 37.047 64.140 1.00 88.31 210 LYS C O 1
ATOM 1293 N N . LYS C 1 33 ? 40.077 36.554 63.605 1.00 88.25 211 LYS C N 1
ATOM 1294 C CA . LYS C 1 33 ? 39.876 37.720 62.750 1.00 88.21 211 LYS C CA 1
ATOM 1295 C C . LYS C 1 33 ? 39.527 38.924 63.623 1.00 88.22 211 LYS C C 1
ATOM 1296 O O . LYS C 1 33 ? 38.895 38.773 64.674 1.00 88.17 211 LYS C O 1
ATOM 1302 N N . ALA C 1 34 ? 39.942 40.111 63.180 1.00 88.25 212 ALA C N 1
ATOM 1303 C CA . ALA C 1 34 ? 39.775 41.354 63.941 1.00 88.24 212 ALA C CA 1
ATOM 1304 C C . ALA C 1 34 ? 38.363 41.542 64.508 1.00 88.24 212 ALA C C 1
ATOM 1305 O O . ALA C 1 34 ? 38.177 41.552 65.728 1.00 88.19 212 ALA C O 1
ATOM 1307 N N . SER C 1 35 ? 37.376 41.671 63.621 1.00 88.25 213 SER C N 1
ATOM 1308 C CA . SER C 1 35 ? 35.990 41.895 64.032 1.00 88.21 213 SER C CA 1
ATOM 1309 C C . SER C 1 35 ? 35.110 40.661 63.819 1.00 88.17 213 SER C C 1
ATOM 1310 O O . SER C 1 35 ? 34.541 40.459 62.742 1.00 88.16 213 SER C O 1
ATOM 1313 N N . LEU C 1 36 ? 35.023 39.838 64.862 1.00 88.08 214 LEU C N 1
ATOM 1314 C CA . LEU C 1 36 ? 34.147 38.668 64.895 1.00 87.98 214 LEU C CA 1
ATOM 1315 C C . LEU C 1 36 ? 33.701 38.455 66.344 1.00 87.88 214 LEU C C 1
ATOM 1316 O O . LEU C 1 36 ? 34.343 38.951 67.273 1.00 87.91 214 LEU C O 1
ATOM 1321 N N . GLN C 1 37 ? 32.598 37.736 66.534 1.00 87.72 215 GLN C N 1
ATOM 1322 C CA . GLN C 1 37 ? 32.073 37.459 67.870 1.00 87.57 215 GLN C CA 1
ATOM 1323 C C . GLN C 1 37 ? 32.753 36.235 68.492 1.00 87.45 215 GLN C C 1
ATOM 1324 O O . GLN C 1 37 ? 32.898 35.205 67.827 1.00 87.54 215 GLN C O 1
ATOM 1330 N N . PRO C 1 38 ? 33.186 36.350 69.766 1.00 87.29 216 PRO C N 1
ATOM 1331 C CA . PRO C 1 38 ? 33.790 35.223 70.485 1.00 87.14 216 PRO C CA 1
ATOM 1332 C C . PRO C 1 38 ? 32.796 34.088 70.717 1.00 86.98 216 PRO C C 1
ATOM 1333 O O . PRO C 1 38 ? 31.690 34.320 71.211 1.00 86.98 216 PRO C O 1
ATOM 1337 N N . LEU C 1 39 ? 33.198 32.874 70.354 1.00 86.79 217 LEU C N 1
ATOM 1338 C CA . LEU C 1 39 ? 32.331 31.706 70.467 1.00 86.68 217 LEU C CA 1
ATOM 1339 C C . LEU C 1 39 ? 32.225 31.211 71.909 1.00 86.58 217 LEU C C 1
ATOM 1340 O O . LEU C 1 39 ? 33.208 30.753 72.498 1.00 86.51 217 LEU C O 1
ATOM 1345 N N . THR C 1 40 ? 31.021 31.326 72.463 1.00 86.51 218 THR C N 1
ATOM 1346 C CA . THR C 1 40 ? 30.717 30.836 73.803 1.00 86.45 218 THR C CA 1
ATOM 1347 C C . THR C 1 40 ? 30.130 29.429 73.686 1.00 86.42 218 THR C C 1
ATOM 1348 O O . THR C 1 40 ? 29.062 29.243 73.101 1.00 86.42 218 THR C O 1
ATOM 1352 N N . ILE C 1 41 ? 30.838 28.445 74.234 1.00 86.41 219 ILE C N 1
ATOM 1353 C CA . ILE C 1 41 ? 30.449 27.042 74.082 1.00 86.47 219 ILE C CA 1
ATOM 1354 C C . ILE C 1 41 ? 30.529 26.269 75.402 1.00 86.48 219 ILE C C 1
ATOM 1355 O O . ILE C 1 41 ? 31.325 26.601 76.279 1.00 86.43 219 ILE C O 1
ATOM 1360 N N . SER C 1 42 ? 29.687 25.246 75.531 1.00 86.56 220 SER C N 1
ATOM 1361 C CA . SER C 1 42 ? 29.671 24.384 76.710 1.00 86.67 220 SER C CA 1
ATOM 1362 C C . SER C 1 42 ? 29.494 22.909 76.329 1.00 86.74 220 SER C C 1
ATOM 1363 O O . SER C 1 42 ? 29.035 22.594 75.227 1.00 86.72 220 SER C O 1
ATOM 1366 N N . LEU C 1 43 ? 29.865 22.017 77.248 1.00 86.81 221 LEU C N 1
ATOM 1367 C CA . LEU C 1 43 ? 29.804 20.569 77.020 1.00 86.82 221 LEU C CA 1
ATOM 1368 C C . LEU C 1 43 ? 28.380 20.039 76.865 1.00 86.92 221 LEU C C 1
ATOM 1369 O O . LEU C 1 43 ? 28.124 19.191 76.008 1.00 86.89 221 LEU C O 1
ATOM 1374 N N . ASP C 1 44 ? 27.463 20.547 77.688 1.00 87.08 222 ASP C N 1
ATOM 1375 C CA . ASP C 1 44 ? 26.055 20.138 77.646 1.00 87.23 222 ASP C CA 1
ATOM 1376 C C . ASP C 1 44 ? 25.372 20.616 76.359 1.00 87.31 222 ASP C C 1
ATOM 1377 O O . ASP C 1 44 ? 24.202 20.319 76.114 1.00 87.35 222 ASP C O 1
ATOM 1382 N N . GLU C 1 45 ? 26.122 21.354 75.545 1.00 87.39 223 GLU C N 1
ATOM 1383 C CA . GLU C 1 45 ? 25.637 21.870 74.269 1.00 87.52 223 GLU C CA 1
ATOM 1384 C C . GLU C 1 45 ? 26.178 21.035 73.108 1.00 87.51 223 GLU C C 1
ATOM 1385 O O . GLU C 1 45 ? 25.547 20.935 72.052 1.00 87.43 223 GLU C O 1
ATOM 1391 N N . LEU C 1 46 ? 27.348 20.438 73.322 1.00 87.55 224 LEU C N 1
ATOM 1392 C CA . LEU C 1 46 ? 27.999 19.582 72.332 1.00 87.58 224 LEU C CA 1
ATOM 1393 C C . LEU C 1 46 ? 27.627 18.111 72.521 1.00 87.67 224 LEU C C 1
ATOM 1394 O O . LEU C 1 46 ? 27.852 17.288 71.630 1.00 87.64 224 LEU C O 1
ATOM 1399 N N . PHE C 1 47 ? 27.067 17.788 73.686 1.00 87.78 225 PHE C N 1
ATOM 1400 C CA . PHE C 1 47 ? 26.650 16.423 74.000 1.00 87.80 225 PHE C CA 1
ATOM 1401 C C . PHE C 1 47 ? 25.208 16.385 74.484 1.00 88.01 225 PHE C C 1
ATOM 1402 O O . PHE C 1 47 ? 24.712 17.353 75.062 1.00 88.00 225 PHE C O 1
ATOM 1410 N N . SER C 1 48 ? 24.548 15.256 74.244 1.00 88.30 226 SER C N 1
ATOM 1411 C CA . SER C 1 48 ? 23.129 15.107 74.541 1.00 88.60 226 SER C CA 1
ATOM 1412 C C . SER C 1 48 ? 22.869 14.644 75.975 1.00 88.81 226 SER C C 1
ATOM 1413 O O . SER C 1 48 ? 21.970 15.160 76.644 1.00 88.82 226 SER C O 1
ATOM 1416 N N . SER C 1 49 ? 23.655 13.675 76.442 1.00 89.09 227 SER C N 1
ATOM 1417 C CA . SER C 1 49 ? 23.448 13.087 77.764 1.00 89.36 227 SER C CA 1
ATOM 1418 C C . SER C 1 49 ? 24.758 12.790 78.501 1.00 89.57 227 SER C C 1
ATOM 1419 O O . SER C 1 49 ? 25.241 13.621 79.270 1.00 89.58 227 SER C O 1
ATOM 1422 N N . ARG C 1 50 ? 25.321 11.606 78.260 1.00 89.85 228 ARG C N 1
ATOM 1423 C CA . ARG C 1 50 ? 26.501 11.129 78.983 1.00 90.05 228 ARG C CA 1
ATOM 1424 C C . ARG C 1 50 ? 27.237 10.075 78.160 1.00 90.03 228 ARG C C 1
ATOM 1425 O O . ARG C 1 50 ? 28.467 10.110 78.049 1.00 90.02 228 ARG C O 1
ATOM 1433 N N . GLY C 1 51 ? 26.468 9.144 77.592 1.00 89.96 229 GLY C N 1
ATOM 1434 C CA . GLY C 1 51 ? 26.999 8.038 76.798 1.00 89.90 229 GLY C CA 1
ATOM 1435 C C . GLY C 1 51 ? 27.740 8.466 75.546 1.00 89.86 229 GLY C C 1
ATOM 1436 O O . GLY C 1 51 ? 28.787 7.903 75.226 1.00 89.90 229 GLY C O 1
ATOM 1437 N N . GLU C 1 52 ? 27.194 9.460 74.844 1.00 89.78 230 GLU C N 1
ATOM 1438 C CA . GLU C 1 52 ? 27.819 10.029 73.647 1.00 89.66 230 GLU C CA 1
ATOM 1439 C C . GLU C 1 52 ? 29.261 10.456 73.935 1.00 89.56 230 GLU C C 1
ATOM 1440 O O . GLU C 1 52 ? 30.165 10.161 73.151 1.00 89.62 230 GLU C O 1
ATOM 1446 N N . PHE C 1 53 ? 29.462 11.123 75.073 1.00 89.42 231 PHE C N 1
ATOM 1447 C CA . PHE C 1 53 ? 30.780 11.598 75.506 1.00 89.27 231 PHE C CA 1
ATOM 1448 C C . PHE C 1 53 ? 31.776 10.459 75.710 1.00 89.19 231 PHE C C 1
ATOM 1449 O O . PHE C 1 53 ? 32.942 10.574 75.330 1.00 89.13 231 PHE C O 1
ATOM 1457 N N . ILE C 1 54 ? 31.308 9.370 76.313 1.00 89.09 232 ILE C N 1
ATOM 1458 C CA . ILE C 1 54 ? 32.144 8.197 76.568 1.00 88.96 232 ILE C CA 1
ATOM 1459 C C . ILE C 1 54 ? 32.304 7.359 75.294 1.00 88.89 232 ILE C C 1
ATOM 1460 O O . ILE C 1 54 ? 33.299 6.650 75.132 1.00 88.90 232 ILE C O 1
ATOM 1465 N N . SER C 1 55 ? 31.327 7.459 74.392 1.00 88.76 233 SER C N 1
ATOM 1466 C CA . SER C 1 55 ? 31.358 6.741 73.116 1.00 88.60 233 SER C CA 1
ATOM 1467 C C . SER C 1 55 ? 32.420 7.294 72.168 1.00 88.50 233 SER C C 1
ATOM 1468 O O . SER C 1 55 ? 33.179 6.526 71.570 1.00 88.53 233 SER C O 1
ATOM 1471 N N . VAL C 1 56 ? 32.472 8.622 72.043 1.00 88.24 234 VAL C N 1
ATOM 1472 C CA . VAL C 1 56 ? 33.419 9.290 71.141 1.00 88.05 234 VAL C CA 1
ATOM 1473 C C . VAL C 1 56 ? 34.877 9.157 71.599 1.00 87.83 234 VAL C C 1
ATOM 1474 O O . VAL C 1 56 ? 35.799 9.303 70.794 1.00 87.86 234 VAL C O 1
ATOM 1478 N N . GLY C 1 57 ? 35.072 8.882 72.887 1.00 87.56 235 GLY C N 1
ATOM 1479 C CA . GLY C 1 57 ? 36.407 8.716 73.457 1.00 87.20 235 GLY C CA 1
ATOM 1480 C C . GLY C 1 57 ? 36.666 9.638 74.632 1.00 86.92 235 GLY C C 1
ATOM 1481 O O . GLY C 1 57 ? 37.704 10.299 74.693 1.00 86.88 235 GLY C O 1
ATOM 1482 N N . GLY C 1 58 ? 35.724 9.676 75.570 1.00 86.66 236 GLY C N 1
ATOM 1483 C CA . GLY C 1 58 ? 35.816 10.569 76.720 1.00 86.33 236 GLY C CA 1
ATOM 1484 C C . GLY C 1 58 ? 36.149 9.878 78.027 1.00 86.08 236 GLY C C 1
ATOM 1485 O O . GLY C 1 58 ? 35.792 8.718 78.239 1.00 86.07 236 GLY C O 1
ATOM 1486 N N . ASN C 1 59 ? 36.841 10.610 78.898 1.00 85.83 237 ASN C N 1
ATOM 1487 C CA . ASN C 1 59 ? 37.182 10.149 80.241 1.00 85.55 237 ASN C CA 1
ATOM 1488 C C . ASN C 1 59 ? 36.801 11.199 81.281 1.00 85.30 237 ASN C C 1
ATOM 1489 O O . ASN C 1 59 ? 36.552 12.358 80.940 1.00 85.24 237 ASN C O 1
ATOM 1494 N N . GLY C 1 60 ? 36.748 10.785 82.544 1.00 85.03 238 GLY C N 1
ATOM 1495 C CA . GLY C 1 60 ? 36.488 11.704 83.649 1.00 84.77 238 GLY C CA 1
ATOM 1496 C C . GLY C 1 60 ? 37.731 12.481 84.041 1.00 84.59 238 GLY C C 1
ATOM 1497 O O . GLY C 1 60 ? 37.641 13.613 84.522 1.00 84.53 238 GLY C O 1
ATOM 1498 N N . ARG C 1 61 ? 38.891 11.867 83.815 1.00 84.42 239 ARG C N 1
ATOM 1499 C CA . ARG C 1 61 ? 40.192 12.450 84.151 1.00 84.29 239 ARG C CA 1
ATOM 1500 C C . ARG C 1 61 ? 40.549 13.643 83.252 1.00 84.13 239 ARG C C 1
ATOM 1501 O O . ARG C 1 61 ? 41.558 14.319 83.474 1.00 84.08 239 ARG C O 1
ATOM 1517 N N . SER C 1 63 ? 40.490 17.333 81.366 1.00 83.13 241 SER C N 1
ATOM 1518 C CA . SER C 1 63 ? 40.313 18.742 81.704 1.00 82.74 241 SER C CA 1
ATOM 1519 C C . SER C 1 63 ? 39.135 19.314 80.921 1.00 82.42 241 SER C C 1
ATOM 1520 O O . SER C 1 63 ? 38.667 18.700 79.957 1.00 82.45 241 SER C O 1
ATOM 1523 N N . HIS C 1 64 ? 38.659 20.486 81.339 1.00 81.94 242 HIS C N 1
ATOM 1524 C CA . HIS C 1 64 ? 37.483 21.111 80.732 1.00 81.51 242 HIS C CA 1
ATOM 1525 C C . HIS C 1 64 ? 37.708 21.454 79.256 1.00 81.27 242 HIS C C 1
ATOM 1526 O O . HIS C 1 64 ? 36.828 21.223 78.423 1.00 81.20 242 HIS C O 1
ATOM 1533 N N . LYS C 1 65 ? 38.890 21.988 78.943 1.00 80.91 243 LYS C N 1
ATOM 1534 C CA . LYS C 1 65 ? 39.288 22.270 77.559 1.00 80.48 243 LYS C CA 1
ATOM 1535 C C . LYS C 1 65 ? 39.364 21.012 76.702 1.00 80.10 243 LYS C C 1
ATOM 1536 O O . LYS C 1 65 ? 38.800 20.964 75.608 1.00 80.06 243 LYS C O 1
ATOM 1542 N N . GLU C 1 66 ? 40.069 20.004 77.213 1.00 79.63 244 GLU C N 1
ATOM 1543 C CA . GLU C 1 66 ? 40.293 18.745 76.504 1.00 79.13 244 GLU C CA 1
ATOM 1544 C C . GLU C 1 66 ? 38.977 18.022 76.223 1.00 78.72 244 GLU C C 1
ATOM 1545 O O . GLU C 1 66 ? 38.858 17.296 75.234 1.00 78.66 244 GLU C O 1
ATOM 1551 N N . ALA C 1 67 ? 37.998 18.234 77.098 1.00 78.23 245 ALA C N 1
ATOM 1552 C CA . ALA C 1 67 ? 36.651 17.710 76.910 1.00 77.81 245 ALA C CA 1
ATOM 1553 C C . ALA C 1 67 ? 35.897 18.500 75.839 1.00 77.48 245 ALA C C 1
ATOM 1554 O O . ALA C 1 67 ? 35.178 17.914 75.025 1.00 77.43 245 ALA C O 1
ATOM 1556 N N . ILE C 1 68 ? 36.069 19.824 75.852 1.00 77.00 246 ILE C N 1
ATOM 1557 C CA . ILE C 1 68 ? 35.464 20.728 74.864 1.00 76.56 246 ILE C CA 1
ATOM 1558 C C . ILE C 1 68 ? 36.036 20.514 73.455 1.00 76.21 246 ILE C C 1
ATOM 1559 O O . ILE C 1 68 ? 35.287 20.483 72.476 1.00 76.08 246 ILE C O 1
ATOM 1564 N N . LEU C 1 69 ? 37.358 20.365 73.369 1.00 75.78 247 LEU C N 1
ATOM 1565 C CA . LEU C 1 69 ? 38.048 20.120 72.103 1.00 75.37 247 LEU C CA 1
ATOM 1566 C C . LEU C 1 69 ? 37.640 18.787 71.477 1.00 75.24 247 LEU C C 1
ATOM 1567 O O . LEU C 1 69 ? 37.517 18.679 70.254 1.00 75.22 247 LEU C O 1
ATOM 1572 N N . LEU C 1 70 ? 37.432 17.780 72.323 1.00 74.95 248 LEU C N 1
ATOM 1573 C CA . LEU C 1 70 ? 36.856 16.508 71.897 1.00 74.56 248 LEU C CA 1
ATOM 1574 C C . LEU C 1 70 ? 35.386 16.707 71.527 1.00 74.35 248 LEU C C 1
ATOM 1575 O O . LEU C 1 70 ? 34.875 16.066 70.608 1.00 74.36 248 LEU C O 1
ATOM 1580 N N . GLY C 1 71 ? 34.724 17.607 72.249 1.00 74.10 249 GLY C N 1
ATOM 1581 C CA . GLY C 1 71 ? 33.320 17.937 72.019 1.00 73.89 249 GLY C CA 1
ATOM 1582 C C . GLY C 1 71 ? 33.038 18.629 70.701 1.00 73.79 249 GLY C C 1
ATOM 1583 O O . GLY C 1 71 ? 31.924 18.535 70.178 1.00 73.76 249 GLY C O 1
ATOM 1584 N N . LEU C 1 72 ? 34.036 19.338 70.169 1.00 73.68 250 LEU C N 1
ATOM 1585 C CA . LEU C 1 72 ? 33.951 19.881 68.813 1.00 73.51 250 LEU C CA 1
ATOM 1586 C C . LEU C 1 72 ? 34.042 18.730 67.809 1.00 73.42 250 LEU C C 1
ATOM 1587 O O . LEU C 1 72 ? 35.074 18.515 67.166 1.00 73.29 250 LEU C O 1
ATOM 1592 N N . ARG C 1 73 ? 32.945 17.980 67.719 1.00 73.41 251 ARG C N 1
ATOM 1593 C CA . ARG C 1 73 ? 32.811 16.823 66.838 1.00 73.39 251 ARG C CA 1
ATOM 1594 C C . ARG C 1 73 ? 31.335 16.440 66.727 1.00 73.27 251 ARG C C 1
ATOM 1595 O O . ARG C 1 73 ? 30.982 15.500 66.015 1.00 73.32 251 ARG C O 1
ATOM 1603 N N . TYR C 1 74 ? 30.479 17.170 67.441 1.00 73.18 252 TYR C N 1
ATOM 1604 C CA . TYR C 1 74 ? 29.033 16.948 67.391 1.00 73.13 252 TYR C CA 1
ATOM 1605 C C . TYR C 1 74 ? 28.450 17.446 66.070 1.00 73.08 252 TYR C C 1
ATOM 1606 O O . TYR C 1 74 ? 27.800 16.687 65.344 1.00 73.09 252 TYR C O 1
ATOM 1615 N N . LYS C 1 75 ? 28.688 18.722 65.768 1.00 72.93 253 LYS C N 1
ATOM 1616 C CA . LYS C 1 75 ? 28.250 19.320 64.509 1.00 72.76 253 LYS C CA 1
ATOM 1617 C C . LYS C 1 75 ? 29.350 19.171 63.454 1.00 72.63 253 LYS C C 1
ATOM 1618 O O . LYS C 1 75 ? 29.225 19.684 62.336 1.00 72.68 253 LYS C O 1
ATOM 1624 N N . LYS C 1 76 ? 30.409 18.442 63.817 1.00 72.41 254 LYS C N 1
ATOM 1625 C CA . LYS C 1 76 ? 31.621 18.285 63.002 1.00 72.24 254 LYS C CA 1
ATOM 1626 C C . LYS C 1 76 ? 32.188 19.665 62.659 1.00 72.13 254 LYS C C 1
ATOM 1627 O O . LYS C 1 76 ? 32.047 20.142 61.530 1.00 72.05 254 LYS C O 1
ATOM 1633 N N . LEU C 1 77 ? 32.802 20.312 63.649 1.00 72.01 255 LEU C N 1
ATOM 1634 C CA . LEU C 1 77 ? 33.316 21.674 63.473 1.00 71.92 255 LEU C CA 1
ATOM 1635 C C . LEU C 1 77 ? 34.551 22.031 64.310 1.00 71.74 255 LEU C C 1
ATOM 1636 O O . LEU C 1 77 ? 34.601 23.099 64.922 1.00 71.78 255 LEU C O 1
ATOM 1641 N N . TYR C 1 78 ? 35.552 21.155 64.310 1.00 71.57 256 TYR C N 1
ATOM 1642 C CA . TYR C 1 78 ? 36.802 21.430 65.021 1.00 71.44 256 TYR C CA 1
ATOM 1643 C C . TYR C 1 78 ? 37.794 22.237 64.186 1.00 71.49 256 TYR C C 1
ATOM 1644 O O . TYR C 1 78 ? 38.169 23.342 64.576 1.00 71.48 256 TYR C O 1
ATOM 1653 N N . ASN C 1 79 ? 38.220 21.682 63.051 1.00 71.60 257 ASN C N 1
ATOM 1654 C CA . ASN C 1 79 ? 39.201 22.341 62.179 1.00 71.69 257 ASN C CA 1
ATOM 1655 C C . ASN C 1 79 ? 38.763 23.715 61.669 1.00 71.71 257 ASN C C 1
ATOM 1656 O O . ASN C 1 79 ? 39.597 24.594 61.438 1.00 71.75 257 ASN C O 1
ATOM 1661 N N . GLN C 1 80 ? 37.453 23.880 61.504 1.00 71.75 258 GLN C N 1
ATOM 1662 C CA . GLN C 1 80 ? 36.851 25.144 61.104 1.00 71.78 258 GLN C CA 1
ATOM 1663 C C . GLN C 1 80 ? 36.976 26.175 62.233 1.00 71.98 258 GLN C C 1
ATOM 1664 O O . GLN C 1 80 ? 37.230 27.354 61.979 1.00 71.99 258 GLN C O 1
ATOM 1670 N N . ALA C 1 81 ? 36.805 25.720 63.473 1.00 72.14 259 ALA C N 1
ATOM 1671 C CA . ALA C 1 81 ? 36.998 26.567 64.652 1.00 72.27 259 ALA C CA 1
ATOM 1672 C C . ALA C 1 81 ? 38.481 26.826 64.908 1.00 72.34 259 ALA C C 1
ATOM 1673 O O . ALA C 1 81 ? 38.862 27.915 65.333 1.00 72.33 259 ALA C O 1
ATOM 1675 N N . ARG C 1 82 ? 39.300 25.809 64.643 1.00 72.49 260 ARG C N 1
ATOM 1676 C CA . ARG C 1 82 ? 40.755 25.860 64.800 1.00 72.67 260 ARG C CA 1
ATOM 1677 C C . ARG C 1 82 ? 41.389 27.056 64.079 1.00 72.81 260 ARG C C 1
ATOM 1678 O O . ARG C 1 82 ? 42.266 27.727 64.631 1.00 72.85 260 ARG C O 1
ATOM 1686 N N . VAL C 1 83 ? 40.928 27.327 62.861 1.00 72.96 261 VAL C N 1
ATOM 1687 C CA . VAL C 1 83 ? 41.490 28.399 62.044 1.00 73.16 261 VAL C CA 1
ATOM 1688 C C . VAL C 1 83 ? 40.756 29.739 62.236 1.00 73.23 261 VAL C C 1
ATOM 1689 O O . VAL C 1 83 ? 41.250 30.793 61.826 1.00 73.21 261 VAL C O 1
ATOM 1693 N N . LYS C 1 84 ? 39.591 29.686 62.879 1.00 73.38 262 LYS C N 1
ATOM 1694 C CA . LYS C 1 84 ? 38.760 30.874 63.103 1.00 73.60 262 LYS C CA 1
ATOM 1695 C C . LYS C 1 84 ? 38.818 31.432 64.534 1.00 73.69 262 LYS C C 1
ATOM 1696 O O . LYS C 1 84 ? 38.401 32.567 64.776 1.00 73.67 262 LYS C O 1
ATOM 1702 N N . TYR C 1 85 ? 39.335 30.640 65.472 1.00 73.83 263 TYR C N 1
ATOM 1703 C CA . TYR C 1 85 ? 39.392 31.042 66.880 1.00 73.95 263 TYR C CA 1
ATOM 1704 C C . TYR C 1 85 ? 40.749 30.775 67.543 1.00 74.09 263 TYR C C 1
ATOM 1705 O O . TYR C 1 85 ? 41.539 29.957 67.061 1.00 74.04 263 TYR C O 1
ATOM 1714 N N . SER C 1 86 ? 40.992 31.477 68.653 1.00 74.30 264 SER C N 1
ATOM 1715 C CA . SER C 1 86 ? 42.247 31.436 69.421 1.00 74.51 264 SER C CA 1
ATOM 1716 C C . SER C 1 86 ? 42.783 30.035 69.720 1.00 74.65 264 SER C C 1
ATOM 1717 O O . SER C 1 86 ? 43.975 29.869 69.996 1.00 74.62 264 SER C O 1
ATOM 1720 N N . LEU C 1 87 ? 41.888 29.050 69.685 1.00 74.83 265 LEU C N 1
ATOM 1721 C CA . LEU C 1 87 ? 42.218 27.634 69.860 1.00 75.00 265 LEU C CA 1
ATOM 1722 C C . LEU C 1 87 ? 43.592 27.281 69.279 1.00 75.07 265 LEU C C 1
ATOM 1723 O O . LEU C 1 87 ? 44.497 26.887 70.017 1.00 75.04 265 LEU C O 1
ATOM 1729 N N . ALA D 1 15 ? 31.946 -3.610 88.757 1.00 126.86 193 ALA D N 1
ATOM 1730 C CA . ALA D 1 15 ? 30.992 -4.237 87.797 1.00 126.87 193 ALA D CA 1
ATOM 1731 C C . ALA D 1 15 ? 31.316 -5.712 87.561 1.00 126.88 193 ALA D C 1
ATOM 1732 O O . ALA D 1 15 ? 32.443 -6.152 87.797 1.00 126.87 193 ALA D O 1
ATOM 1734 N N . VAL D 1 16 ? 30.315 -6.466 87.106 1.00 126.92 194 VAL D N 1
ATOM 1735 C CA . VAL D 1 16 ? 30.481 -7.882 86.755 1.00 126.94 194 VAL D CA 1
ATOM 1736 C C . VAL D 1 16 ? 30.566 -8.066 85.229 1.00 126.96 194 VAL D C 1
ATOM 1737 O O . VAL D 1 16 ? 29.802 -7.439 84.493 1.00 126.97 194 VAL D O 1
ATOM 1741 N N . SER D 1 17 ? 31.483 -8.907 84.742 1.00 126.98 195 SER D N 1
ATOM 1742 C CA . SER D 1 17 ? 32.383 -9.727 85.563 1.00 126.99 195 SER D CA 1
ATOM 1743 C C . SER D 1 17 ? 33.653 -8.981 85.996 1.00 127.00 195 SER D C 1
ATOM 1744 O O . SER D 1 17 ? 33.745 -7.762 85.845 1.00 127.02 195 SER D O 1
ATOM 1747 N N . ASP D 1 18 ? 34.623 -9.728 86.525 1.00 127.00 196 ASP D N 1
ATOM 1748 C CA . ASP D 1 18 ? 35.849 -9.173 87.117 1.00 126.99 196 ASP D CA 1
ATOM 1749 C C . ASP D 1 18 ? 36.591 -8.148 86.248 1.00 127.01 196 ASP D C 1
ATOM 1750 O O . ASP D 1 18 ? 37.163 -7.190 86.772 1.00 127.03 196 ASP D O 1
ATOM 1755 N N . VAL D 1 19 ? 36.576 -8.348 84.932 1.00 127.02 197 VAL D N 1
ATOM 1756 C CA . VAL D 1 19 ? 37.283 -7.452 84.013 1.00 127.04 197 VAL D CA 1
ATOM 1757 C C . VAL D 1 19 ? 36.445 -6.221 83.609 1.00 127.08 197 VAL D C 1
ATOM 1758 O O . VAL D 1 19 ? 36.991 -5.231 83.115 1.00 127.08 197 VAL D O 1
ATOM 1762 N N . TRP D 1 20 ? 35.132 -6.287 83.836 1.00 127.11 198 TRP D N 1
ATOM 1763 C CA . TRP D 1 20 ? 34.220 -5.177 83.519 1.00 127.16 198 TRP D CA 1
ATOM 1764 C C . TRP D 1 20 ? 34.423 -3.935 84.391 1.00 127.15 198 TRP D C 1
ATOM 1765 O O . TRP D 1 20 ? 33.993 -2.839 84.022 1.00 127.16 198 TRP D O 1
ATOM 1776 N N . SER D 1 21 ? 35.073 -4.110 85.542 1.00 127.13 199 SER D N 1
ATOM 1777 C CA . SER D 1 21 ? 35.374 -3.002 86.453 1.00 127.11 199 SER D CA 1
ATOM 1778 C C . SER D 1 21 ? 36.438 -2.056 85.888 1.00 127.10 199 SER D C 1
ATOM 1779 O O . SER D 1 21 ? 36.694 -0.988 86.450 1.00 127.11 199 SER D O 1
ATOM 1782 N N . LEU D 1 22 ? 37.044 -2.460 84.773 1.00 127.07 200 LEU D N 1
ATOM 1783 C CA . LEU D 1 22 ? 38.096 -1.692 84.114 1.00 127.02 200 LEU D CA 1
ATOM 1784 C C . LEU D 1 22 ? 37.555 -0.857 82.947 1.00 127.00 200 LEU D C 1
ATOM 1785 O O . LEU D 1 22 ? 38.329 -0.295 82.166 1.00 127.00 200 LEU D O 1
ATOM 1790 N N . SER D 1 23 ? 36.229 -0.773 82.844 1.00 126.96 201 SER D N 1
ATOM 1791 C CA . SER D 1 23 ? 35.565 -0.094 81.726 1.00 126.93 201 SER D CA 1
ATOM 1792 C C . SER D 1 23 ? 35.815 1.414 81.671 1.00 126.92 201 SER D C 1
ATOM 1793 O O . SER D 1 23 ? 35.898 1.988 80.586 1.00 126.93 201 SER D O 1
ATOM 1796 N N . LYS D 1 24 ? 35.936 2.046 82.836 1.00 126.92 202 LYS D N 1
ATOM 1797 C CA . LYS D 1 24 ? 36.103 3.500 82.919 1.00 126.89 202 LYS D CA 1
ATOM 1798 C C . LYS D 1 24 ? 37.540 3.948 82.631 1.00 126.90 202 LYS D C 1
ATOM 1799 O O . LYS D 1 24 ? 37.755 4.984 81.998 1.00 126.88 202 LYS D O 1
ATOM 1805 N N . THR D 1 25 ? 38.511 3.165 83.098 1.00 126.91 203 THR D N 1
ATOM 1806 C CA . THR D 1 25 ? 39.932 3.481 82.916 1.00 126.93 203 THR D CA 1
ATOM 1807 C C . THR D 1 25 ? 40.429 3.114 81.517 1.00 126.92 203 THR D C 1
ATOM 1808 O O . THR D 1 25 ? 40.024 2.094 80.953 1.00 126.91 203 THR D O 1
ATOM 1812 N N . SER D 1 26 ? 41.316 3.947 80.974 1.00 126.92 204 SER D N 1
ATOM 1813 C CA . SER D 1 26 ? 41.760 3.824 79.584 1.00 126.91 204 SER D CA 1
ATOM 1814 C C . SER D 1 26 ? 43.258 3.561 79.425 1.00 126.89 204 SER D C 1
ATOM 1815 O O . SER D 1 26 ? 44.071 4.022 80.229 1.00 126.88 204 SER D O 1
ATOM 1826 N N . THR D 1 28 ? 46.686 4.006 76.943 1.00 126.60 206 THR D N 1
ATOM 1827 C CA . THR D 1 28 ? 47.240 4.920 75.950 1.00 126.48 206 THR D CA 1
ATOM 1828 C C . THR D 1 28 ? 48.309 4.201 75.127 1.00 126.44 206 THR D C 1
ATOM 1829 O O . THR D 1 28 ? 49.272 3.664 75.678 1.00 126.45 206 THR D O 1
ATOM 1833 N N . PHE D 1 29 ? 48.120 4.189 73.808 1.00 126.35 207 PHE D N 1
ATOM 1834 C CA . PHE D 1 29 ? 49.040 3.518 72.890 1.00 126.26 207 PHE D CA 1
ATOM 1835 C C . PHE D 1 29 ? 49.901 4.517 72.118 1.00 126.18 207 PHE D C 1
ATOM 1836 O O . PHE D 1 29 ? 49.382 5.432 71.472 1.00 126.18 207 PHE D O 1
ATOM 1844 N N . GLN D 1 30 ? 51.217 4.326 72.195 1.00 126.06 208 GLN D N 1
ATOM 1845 C CA . GLN D 1 30 ? 52.190 5.208 71.552 1.00 125.97 208 GLN D CA 1
ATOM 1846 C C . GLN D 1 30 ? 52.145 5.052 70.029 1.00 125.90 208 GLN D C 1
ATOM 1847 O O . GLN D 1 30 ? 52.117 3.928 69.527 1.00 125.92 208 GLN D O 1
ATOM 1853 N N . PRO D 1 31 ? 52.123 6.182 69.291 1.00 125.83 209 PRO D N 1
ATOM 1854 C CA . PRO D 1 31 ? 52.116 6.140 67.827 1.00 125.76 209 PRO D CA 1
ATOM 1855 C C . PRO D 1 31 ? 53.453 5.680 67.250 1.00 125.73 209 PRO D C 1
ATOM 1856 O O . PRO D 1 31 ? 54.512 6.046 67.764 1.00 125.73 209 PRO D O 1
ATOM 1860 N N . LYS D 1 32 ? 53.391 4.877 66.190 1.00 125.71 210 LYS D N 1
ATOM 1861 C CA . LYS D 1 32 ? 54.589 4.369 65.528 1.00 125.68 210 LYS D CA 1
ATOM 1862 C C . LYS D 1 32 ? 55.203 5.433 64.617 1.00 125.67 210 LYS D C 1
ATOM 1863 O O . LYS D 1 32 ? 56.402 5.401 64.332 1.00 125.66 210 LYS D O 1
ATOM 1869 N N . LYS D 1 33 ? 54.370 6.372 64.171 1.00 125.67 211 LYS D N 1
ATOM 1870 C CA . LYS D 1 33 ? 54.808 7.488 63.335 1.00 125.67 211 LYS D CA 1
ATOM 1871 C C . LYS D 1 33 ? 55.095 8.710 64.212 1.00 125.67 211 LYS D C 1
ATOM 1872 O O . LYS D 1 33 ? 54.387 8.957 65.192 1.00 125.67 211 LYS D O 1
ATOM 1878 N N . ALA D 1 34 ? 56.132 9.464 63.847 1.00 125.68 212 ALA D N 1
ATOM 1879 C CA . ALA D 1 34 ? 56.638 10.583 64.654 1.00 125.67 212 ALA D CA 1
ATOM 1880 C C . ALA D 1 34 ? 55.575 11.621 65.031 1.00 125.68 212 ALA D C 1
ATOM 1881 O O . ALA D 1 34 ? 55.197 11.726 66.200 1.00 125.66 212 ALA D O 1
ATOM 1883 N N . SER D 1 35 ? 55.101 12.379 64.043 1.00 125.69 213 SER D N 1
ATOM 1884 C CA . SER D 1 35 ? 54.077 13.398 64.273 1.00 125.68 213 SER D CA 1
ATOM 1885 C C . SER D 1 35 ? 52.667 12.812 64.141 1.00 125.67 213 SER D C 1
ATOM 1886 O O . SER D 1 35 ? 52.012 12.945 63.102 1.00 125.66 213 SER D O 1
ATOM 1889 N N . LEU D 1 36 ? 52.223 12.153 65.208 1.00 125.65 214 LEU D N 1
ATOM 1890 C CA . LEU D 1 36 ? 50.895 11.548 65.281 1.00 125.65 214 LEU D CA 1
ATOM 1891 C C . LEU D 1 36 ? 50.451 11.498 66.743 1.00 125.64 214 LEU D C 1
ATOM 1892 O O . LEU D 1 36 ? 51.268 11.272 67.637 1.00 125.62 214 LEU D O 1
ATOM 1897 N N . GLN D 1 37 ? 49.160 11.719 66.980 1.00 125.64 215 GLN D N 1
ATOM 1898 C CA . GLN D 1 37 ? 48.618 11.757 68.338 1.00 125.68 215 GLN D CA 1
ATOM 1899 C C . GLN D 1 37 ? 48.315 10.348 68.861 1.00 125.70 215 GLN D C 1
ATOM 1900 O O . GLN D 1 37 ? 47.652 9.566 68.174 1.00 125.71 215 GLN D O 1
ATOM 1906 N N . PRO D 1 38 ? 48.808 10.019 70.077 1.00 125.72 216 PRO D N 1
ATOM 1907 C CA . PRO D 1 38 ? 48.619 8.699 70.694 1.00 125.73 216 PRO D CA 1
ATOM 1908 C C . PRO D 1 38 ? 47.153 8.284 70.817 1.00 125.77 216 PRO D C 1
ATOM 1909 O O . PRO D 1 38 ? 46.287 9.127 71.065 1.00 125.80 216 PRO D O 1
ATOM 1913 N N . LEU D 1 39 ? 46.892 6.991 70.639 1.00 125.81 217 LEU D N 1
ATOM 1914 C CA . LEU D 1 39 ? 45.541 6.442 70.736 1.00 125.83 217 LEU D CA 1
ATOM 1915 C C . LEU D 1 39 ? 45.207 6.078 72.182 1.00 125.84 217 LEU D C 1
ATOM 1916 O O . LEU D 1 39 ? 45.855 5.216 72.781 1.00 125.80 217 LEU D O 1
ATOM 1921 N N . THR D 1 40 ? 44.200 6.750 72.735 1.00 125.88 218 THR D N 1
ATOM 1922 C CA . THR D 1 40 ? 43.727 6.469 74.089 1.00 125.94 218 THR D CA 1
ATOM 1923 C C . THR D 1 40 ? 42.374 5.761 74.033 1.00 125.98 218 THR D C 1
ATOM 1924 O O . THR D 1 40 ? 41.355 6.366 73.689 1.00 125.96 218 THR D O 1
ATOM 1928 N N . ILE D 1 41 ? 42.380 4.474 74.373 1.00 126.05 219 ILE D N 1
ATOM 1929 C CA . ILE D 1 41 ? 41.189 3.634 74.266 1.00 126.13 219 ILE D CA 1
ATOM 1930 C C . ILE D 1 41 ? 40.829 2.957 75.597 1.00 126.16 219 ILE D C 1
ATOM 1931 O O . ILE D 1 41 ? 41.710 2.576 76.373 1.00 126.15 219 ILE D O 1
ATOM 1936 N N . SER D 1 42 ? 39.528 2.831 75.850 1.00 126.21 220 SER D N 1
ATOM 1937 C CA . SER D 1 42 ? 39.011 2.183 77.054 1.00 126.26 220 SER D CA 1
ATOM 1938 C C . SER D 1 42 ? 38.077 1.024 76.691 1.00 126.27 220 SER D C 1
ATOM 1939 O O . SER D 1 42 ? 37.723 0.848 75.524 1.00 126.33 220 SER D O 1
ATOM 1942 N N . LEU D 1 43 ? 37.685 0.238 77.692 1.00 126.28 221 LEU D N 1
ATOM 1943 C CA . LEU D 1 43 ? 36.798 -0.909 77.477 1.00 126.27 221 LEU D CA 1
ATOM 1944 C C . LEU D 1 43 ? 35.339 -0.512 77.246 1.00 126.27 221 LEU D C 1
ATOM 1945 O O . LEU D 1 43 ? 34.589 -1.246 76.600 1.00 126.27 221 LEU D O 1
ATOM 1950 N N . ASP D 1 44 ? 34.948 0.646 77.774 1.00 126.27 222 ASP D N 1
ATOM 1951 C CA . ASP D 1 44 ? 33.578 1.144 77.647 1.00 126.26 222 ASP D CA 1
ATOM 1952 C C . ASP D 1 44 ? 33.274 1.631 76.229 1.00 126.25 222 ASP D C 1
ATOM 1953 O O . ASP D 1 44 ? 32.135 1.534 75.767 1.00 126.25 222 ASP D O 1
ATOM 1958 N N . GLU D 1 45 ? 34.298 2.149 75.549 1.00 126.21 223 GLU D N 1
ATOM 1959 C CA . GLU D 1 45 ? 34.160 2.658 74.182 1.00 126.17 223 GLU D CA 1
ATOM 1960 C C . GLU D 1 45 ? 33.992 1.507 73.189 1.00 126.10 223 GLU D C 1
ATOM 1961 O O . GLU D 1 45 ? 33.249 1.620 72.213 1.00 126.10 223 GLU D O 1
ATOM 1967 N N . LEU D 1 46 ? 34.685 0.402 73.457 1.00 126.03 224 LEU D N 1
ATOM 1968 C CA . LEU D 1 46 ? 34.743 -0.739 72.543 1.00 125.95 224 LEU D CA 1
ATOM 1969 C C . LEU D 1 46 ? 33.573 -1.717 72.693 1.00 125.90 224 LEU D C 1
ATOM 1970 O O . LEU D 1 46 ? 33.364 -2.570 71.828 1.00 125.89 224 LEU D O 1
ATOM 1975 N N . PHE D 1 47 ? 32.817 -1.596 73.782 1.00 125.84 225 PHE D N 1
ATOM 1976 C CA . PHE D 1 47 ? 31.717 -2.525 74.056 1.00 125.79 225 PHE D CA 1
ATOM 1977 C C . PHE D 1 47 ? 30.388 -1.841 74.374 1.00 125.75 225 PHE D C 1
ATOM 1978 O O . PHE D 1 47 ? 30.357 -0.717 74.880 1.00 125.72 225 PHE D O 1
ATOM 1986 N N . SER D 1 48 ? 29.297 -2.543 74.074 1.00 125.73 226 SER D N 1
ATOM 1987 C CA . SER D 1 48 ? 27.947 -2.006 74.223 1.00 125.70 226 SER D CA 1
ATOM 1988 C C . SER D 1 48 ? 27.480 -1.991 75.682 1.00 125.67 226 SER D C 1
ATOM 1989 O O . SER D 1 48 ? 27.506 -0.943 76.330 1.00 125.65 226 SER D O 1
ATOM 1992 N N . SER D 1 49 ? 27.060 -3.148 76.194 1.00 125.64 227 SER D N 1
ATOM 1993 C CA . SER D 1 49 ? 26.523 -3.239 77.553 1.00 125.63 227 SER D CA 1
ATOM 1994 C C . SER D 1 49 ? 26.896 -4.548 78.252 1.00 125.62 227 SER D C 1
ATOM 1995 O O . SER D 1 49 ? 27.698 -4.547 79.187 1.00 125.61 227 SER D O 1
ATOM 1998 N N . ARG D 1 50 ? 26.308 -5.656 77.799 1.00 125.62 228 ARG D N 1
ATOM 1999 C CA . ARG D 1 50 ? 26.569 -6.978 78.380 1.00 125.61 228 ARG D CA 1
ATOM 2000 C C . ARG D 1 50 ? 26.454 -8.110 77.355 1.00 125.64 228 ARG D C 1
ATOM 2001 O O . ARG D 1 50 ? 27.245 -9.054 77.379 1.00 125.63 228 ARG D O 1
ATOM 2009 N N . GLY D 1 51 ? 25.469 -8.006 76.463 1.00 125.67 229 GLY D N 1
ATOM 2010 C CA . GLY D 1 51 ? 25.234 -9.012 75.426 1.00 125.70 229 GLY D CA 1
ATOM 2011 C C . GLY D 1 51 ? 26.321 -9.039 74.369 1.00 125.72 229 GLY D C 1
ATOM 2012 O O . GLY D 1 51 ? 26.628 -10.094 73.812 1.00 125.72 229 GLY D O 1
ATOM 2013 N N . GLU D 1 52 ? 26.899 -7.870 74.097 1.00 125.75 230 GLU D N 1
ATOM 2014 C CA . GLU D 1 52 ? 28.006 -7.733 73.152 1.00 125.78 230 GLU D CA 1
ATOM 2015 C C . GLU D 1 52 ? 29.312 -8.272 73.743 1.00 125.78 230 GLU D C 1
ATOM 2016 O O . GLU D 1 52 ? 30.123 -8.868 73.030 1.00 125.82 230 GLU D O 1
ATOM 2022 N N . PHE D 1 53 ? 29.503 -8.061 75.045 1.00 125.72 231 PHE D N 1
ATOM 2023 C CA . PHE D 1 53 ? 30.704 -8.515 75.748 1.00 125.64 231 PHE D CA 1
ATOM 2024 C C . PHE D 1 53 ? 30.705 -10.028 75.961 1.00 125.58 231 PHE D C 1
ATOM 2025 O O . PHE D 1 53 ? 31.735 -10.683 75.786 1.00 125.58 231 PHE D O 1
ATOM 2033 N N . ILE D 1 54 ? 29.550 -10.570 76.341 1.00 125.49 232 ILE D N 1
ATOM 2034 C CA . ILE D 1 54 ? 29.401 -12.005 76.588 1.00 125.40 232 ILE D CA 1
ATOM 2035 C C . ILE D 1 54 ? 28.868 -12.705 75.328 1.00 125.33 232 ILE D C 1
ATOM 2036 O O . ILE D 1 54 ? 27.773 -13.278 75.323 1.00 125.33 232 ILE D O 1
ATOM 2041 N N . SER D 1 55 ? 29.659 -12.627 74.258 1.00 125.23 233 SER D N 1
ATOM 2042 C CA . SER D 1 55 ? 29.368 -13.270 72.971 1.00 125.15 233 SER D CA 1
ATOM 2043 C C . SER D 1 55 ? 30.626 -13.319 72.105 1.00 125.08 233 SER D C 1
ATOM 2044 O O . SER D 1 55 ? 30.767 -14.195 71.248 1.00 125.07 233 SER D O 1
ATOM 2047 N N . VAL D 1 56 ? 31.534 -12.373 72.345 1.00 124.99 234 VAL D N 1
ATOM 2048 C CA . VAL D 1 56 ? 32.771 -12.237 71.570 1.00 124.87 234 VAL D CA 1
ATOM 2049 C C . VAL D 1 56 ? 33.939 -13.051 72.137 1.00 124.77 234 VAL D C 1
ATOM 2050 O O . VAL D 1 56 ? 34.880 -13.381 71.414 1.00 124.75 234 VAL D O 1
ATOM 2054 N N . GLY D 1 57 ? 33.872 -13.366 73.428 1.00 124.65 235 GLY D N 1
ATOM 2055 C CA . GLY D 1 57 ? 34.952 -14.077 74.109 1.00 124.50 235 GLY D CA 1
ATOM 2056 C C . GLY D 1 57 ? 35.390 -13.398 75.392 1.00 124.39 235 GLY D C 1
ATOM 2057 O O . GLY D 1 57 ? 36.139 -13.978 76.182 1.00 124.39 235 GLY D O 1
ATOM 2058 N N . GLY D 1 58 ? 34.926 -12.167 75.596 1.00 124.28 236 GLY D N 1
ATOM 2059 C CA . GLY D 1 58 ? 35.220 -11.411 76.809 1.00 124.14 236 GLY D CA 1
ATOM 2060 C C . GLY D 1 58 ? 34.474 -11.969 78.005 1.00 124.04 236 GLY D C 1
ATOM 2061 O O . GLY D 1 58 ? 33.249 -12.105 77.973 1.00 124.04 236 GLY D O 1
ATOM 2062 N N . ASN D 1 59 ? 35.220 -12.293 79.058 1.00 123.92 237 ASN D N 1
ATOM 2063 C CA . ASN D 1 59 ? 34.645 -12.874 80.270 1.00 123.77 237 ASN D CA 1
ATOM 2064 C C . ASN D 1 59 ? 34.956 -12.042 81.518 1.00 123.66 237 ASN D C 1
ATOM 2065 O O . ASN D 1 59 ? 34.256 -11.069 81.811 1.00 123.68 237 ASN D O 1
ATOM 2070 N N . GLY D 1 60 ? 36.006 -12.429 82.241 1.00 123.49 238 GLY D N 1
ATOM 2071 C CA . GLY D 1 60 ? 36.430 -11.736 83.458 1.00 123.23 238 GLY D CA 1
ATOM 2072 C C . GLY D 1 60 ? 37.799 -12.193 83.925 1.00 123.04 238 GLY D C 1
ATOM 2073 O O . GLY D 1 60 ? 38.454 -11.515 84.720 1.00 123.03 238 GLY D O 1
ATOM 2074 N N . ARG D 1 61 ? 38.226 -13.348 83.417 1.00 122.84 239 ARG D N 1
ATOM 2075 C CA . ARG D 1 61 ? 39.507 -13.957 83.766 1.00 122.61 239 ARG D CA 1
ATOM 2076 C C . ARG D 1 61 ? 40.666 -13.314 83.001 1.00 122.46 239 ARG D C 1
ATOM 2077 O O . ARG D 1 61 ? 41.832 -13.474 83.373 1.00 122.44 239 ARG D O 1
ATOM 2093 N N . SER D 1 63 ? 43.180 -10.397 81.116 1.00 121.42 241 SER D N 1
ATOM 2094 C CA . SER D 1 63 ? 43.933 -9.213 81.519 1.00 121.03 241 SER D CA 1
ATOM 2095 C C . SER D 1 63 ? 43.294 -7.966 80.909 1.00 120.76 241 SER D C 1
ATOM 2096 O O . SER D 1 63 ? 42.350 -8.070 80.120 1.00 120.74 241 SER D O 1
ATOM 2099 N N . HIS D 1 64 ? 43.806 -6.792 81.276 1.00 120.39 242 HIS D N 1
ATOM 2100 C CA . HIS D 1 64 ? 43.321 -5.535 80.708 1.00 120.02 242 HIS D CA 1
ATOM 2101 C C . HIS D 1 64 ? 43.747 -5.389 79.245 1.00 119.76 242 HIS D C 1
ATOM 2102 O O . HIS D 1 64 ? 42.962 -4.931 78.415 1.00 119.73 242 HIS D O 1
ATOM 2109 N N . LYS D 1 65 ? 44.981 -5.792 78.939 1.00 119.42 243 LYS D N 1
ATOM 2110 C CA . LYS D 1 65 ? 45.496 -5.785 77.565 1.00 119.06 243 LYS D CA 1
ATOM 2111 C C . LYS D 1 65 ? 44.795 -6.806 76.672 1.00 118.80 243 LYS D C 1
ATOM 2112 O O . LYS D 1 65 ? 44.469 -6.510 75.521 1.00 118.77 243 LYS D O 1
ATOM 2118 N N . GLU D 1 66 ? 44.571 -8.002 77.213 1.00 118.45 244 GLU D N 1
ATOM 2119 C CA . GLU D 1 66 ? 43.927 -9.096 76.486 1.00 118.13 244 GLU D CA 1
ATOM 2120 C C . GLU D 1 66 ? 42.493 -8.746 76.078 1.00 117.90 244 GLU D C 1
ATOM 2121 O O . GLU D 1 66 ? 42.024 -9.162 75.016 1.00 117.88 244 GLU D O 1
ATOM 2127 N N . ALA D 1 67 ? 41.810 -7.980 76.927 1.00 117.59 245 ALA D N 1
ATOM 2128 C CA . ALA D 1 67 ? 40.446 -7.527 76.657 1.00 117.26 245 ALA D CA 1
ATOM 2129 C C . ALA D 1 67 ? 40.413 -6.317 75.719 1.00 117.03 245 ALA D C 1
ATOM 2130 O O . ALA D 1 67 ? 39.435 -6.119 74.995 1.00 116.98 245 ALA D O 1
ATOM 2132 N N . ILE D 1 68 ? 41.477 -5.513 75.744 1.00 116.69 246 ILE D N 1
ATOM 2133 C CA . ILE D 1 68 ? 41.616 -4.367 74.840 1.00 116.38 246 ILE D CA 1
ATOM 2134 C C . ILE D 1 68 ? 41.959 -4.833 73.421 1.00 116.14 246 ILE D C 1
ATOM 2135 O O . ILE D 1 68 ? 41.383 -4.342 72.448 1.00 116.06 246 ILE D O 1
ATOM 2140 N N . LEU D 1 69 ? 42.889 -5.783 73.317 1.00 115.82 247 LEU D N 1
ATOM 2141 C CA . LEU D 1 69 ? 43.276 -6.370 72.030 1.00 115.49 247 LEU D CA 1
ATOM 2142 C C . LEU D 1 69 ? 42.140 -7.164 71.385 1.00 115.26 247 LEU D C 1
ATOM 2143 O O . LEU D 1 69 ? 42.056 -7.247 70.158 1.00 115.27 247 LEU D O 1
ATOM 2148 N N . LEU D 1 70 ? 41.277 -7.748 72.215 1.00 114.91 248 LEU D N 1
ATOM 2149 C CA . LEU D 1 70 ? 40.049 -8.385 71.741 1.00 114.55 248 LEU D CA 1
ATOM 2150 C C . LEU D 1 70 ? 38.969 -7.328 71.503 1.00 114.27 248 LEU D C 1
ATOM 2151 O O . LEU D 1 70 ? 38.053 -7.533 70.703 1.00 114.26 248 LEU D O 1
ATOM 2156 N N . GLY D 1 71 ? 39.096 -6.199 72.200 1.00 113.93 249 GLY D N 1
ATOM 2157 C CA . GLY D 1 71 ? 38.143 -5.091 72.108 1.00 113.52 249 GLY D CA 1
ATOM 2158 C C . GLY D 1 71 ? 38.057 -4.423 70.747 1.00 113.20 249 GLY D C 1
ATOM 2159 O O . GLY D 1 71 ? 37.061 -3.765 70.438 1.00 113.21 249 GLY D O 1
ATOM 2160 N N . LEU D 1 72 ? 39.100 -4.583 69.934 1.00 112.84 250 LEU D N 1
ATOM 2161 C CA . LEU D 1 72 ? 39.082 -4.080 68.565 1.00 112.45 250 LEU D CA 1
ATOM 2162 C C . LEU D 1 72 ? 38.197 -4.969 67.687 1.00 112.24 250 LEU D C 1
ATOM 2163 O O . LEU D 1 72 ? 38.674 -5.903 67.035 1.00 112.17 250 LEU D O 1
ATOM 2168 N N . ARG D 1 73 ? 36.898 -4.671 67.700 1.00 111.98 251 ARG D N 1
ATOM 2169 C CA . ARG D 1 73 ? 35.900 -5.410 66.928 1.00 111.72 251 ARG D CA 1
ATOM 2170 C C . ARG D 1 73 ? 34.668 -4.548 66.642 1.00 111.55 251 ARG D C 1
ATOM 2171 O O . ARG D 1 73 ? 34.015 -4.719 65.612 1.00 111.53 251 ARG D O 1
ATOM 2179 N N . TYR D 1 74 ? 34.358 -3.634 67.563 1.00 111.33 252 TYR D N 1
ATOM 2180 C CA . TYR D 1 74 ? 33.163 -2.785 67.481 1.00 111.10 252 TYR D CA 1
ATOM 2181 C C . TYR D 1 74 ? 33.113 -1.942 66.205 1.00 110.94 252 TYR D C 1
ATOM 2182 O O . TYR D 1 74 ? 32.068 -1.852 65.554 1.00 110.95 252 TYR D O 1
ATOM 2191 N N . LYS D 1 75 ? 34.240 -1.324 65.862 1.00 110.68 253 LYS D N 1
ATOM 2192 C CA . LYS D 1 75 ? 34.360 -0.560 64.621 1.00 110.38 253 LYS D CA 1
ATOM 2193 C C . LYS D 1 75 ? 35.223 -1.307 63.601 1.00 110.16 253 LYS D C 1
ATOM 2194 O O . LYS D 1 75 ? 35.450 -0.815 62.490 1.00 110.17 253 LYS D O 1
ATOM 2200 N N . LYS D 1 76 ? 35.677 -2.503 63.989 1.00 109.82 254 LYS D N 1
ATOM 2201 C CA . LYS D 1 76 ? 36.587 -3.342 63.192 1.00 109.45 254 LYS D CA 1
ATOM 2202 C C . LYS D 1 76 ? 37.891 -2.594 62.894 1.00 109.18 254 LYS D C 1
ATOM 2203 O O . LYS D 1 76 ? 38.081 -2.058 61.798 1.00 109.09 254 LYS D O 1
ATOM 2209 N N . LEU D 1 77 ? 38.778 -2.554 63.887 1.00 108.84 255 LEU D N 1
ATOM 2210 C CA . LEU D 1 77 ? 40.007 -1.762 63.799 1.00 108.53 255 LEU D CA 1
ATOM 2211 C C . LEU D 1 77 ? 41.194 -2.335 64.581 1.00 108.31 255 LEU D C 1
ATOM 2212 O O . LEU D 1 77 ? 41.816 -1.633 65.382 1.00 108.32 255 LEU D O 1
ATOM 2217 N N . TYR D 1 78 ? 41.516 -3.604 64.337 1.00 108.04 256 TYR D N 1
ATOM 2218 C CA . TYR D 1 78 ? 42.683 -4.223 64.963 1.00 107.80 256 TYR D CA 1
ATOM 2219 C C . TYR D 1 78 ? 43.954 -4.003 64.143 1.00 107.62 256 TYR D C 1
ATOM 2220 O O . TYR D 1 78 ? 44.898 -3.368 64.617 1.00 107.58 256 TYR D O 1
ATOM 2229 N N . ASN D 1 79 ? 43.967 -4.529 62.918 1.00 107.40 257 ASN D N 1
ATOM 2230 C CA . ASN D 1 79 ? 45.148 -4.482 62.055 1.00 107.19 257 ASN D CA 1
ATOM 2231 C C . ASN D 1 79 ? 45.519 -3.074 61.602 1.00 107.17 257 ASN D C 1
ATOM 2232 O O . ASN D 1 79 ? 46.687 -2.795 61.321 1.00 107.17 257 ASN D O 1
ATOM 2237 N N . GLN D 1 80 ? 44.522 -2.194 61.532 1.00 107.11 258 GLN D N 1
ATOM 2238 C CA . GLN D 1 80 ? 44.749 -0.795 61.178 1.00 107.09 258 GLN D CA 1
ATOM 2239 C C . GLN D 1 80 ? 45.491 -0.054 62.299 1.00 107.08 258 GLN D C 1
ATOM 2240 O O . GLN D 1 80 ? 46.345 0.795 62.030 1.00 107.11 258 GLN D O 1
ATOM 2246 N N . ALA D 1 81 ? 45.167 -0.389 63.548 1.00 107.00 259 ALA D N 1
ATOM 2247 C CA . ALA D 1 81 ? 45.826 0.196 64.716 1.00 106.94 259 ALA D CA 1
ATOM 2248 C C . ALA D 1 81 ? 47.106 -0.553 65.101 1.00 106.90 259 ALA D C 1
ATOM 2249 O O . ALA D 1 81 ? 47.896 -0.067 65.914 1.00 106.89 259 ALA D O 1
ATOM 2251 N N . ARG D 1 82 ? 47.300 -1.732 64.509 1.00 106.88 260 ARG D N 1
ATOM 2252 C CA . ARG D 1 82 ? 48.464 -2.579 64.779 1.00 106.88 260 ARG D CA 1
ATOM 2253 C C . ARG D 1 82 ? 49.744 -2.011 64.162 1.00 106.86 260 ARG D C 1
ATOM 2254 O O . ARG D 1 82 ? 50.806 -2.037 64.788 1.00 106.82 260 ARG D O 1
ATOM 2262 N N . VAL D 1 83 ? 49.632 -1.496 62.939 1.00 106.88 261 VAL D N 1
ATOM 2263 C CA . VAL D 1 83 ? 50.788 -0.980 62.201 1.00 106.91 261 VAL D CA 1
ATOM 2264 C C . VAL D 1 83 ? 50.957 0.544 62.350 1.00 106.90 261 VAL D C 1
ATOM 2265 O O . VAL D 1 83 ? 52.023 1.091 62.051 1.00 106.90 261 VAL D O 1
ATOM 2269 N N . LYS D 1 84 ? 49.907 1.214 62.820 1.00 106.88 262 LYS D N 1
ATOM 2270 C CA . LYS D 1 84 ? 49.949 2.657 63.067 1.00 106.85 262 LYS D CA 1
ATOM 2271 C C . LYS D 1 84 ? 50.457 2.999 64.470 1.00 106.88 262 LYS D C 1
ATOM 2272 O O . LYS D 1 84 ? 50.994 4.087 64.691 1.00 106.86 262 LYS D O 1
ATOM 2278 N N . TYR D 1 85 ? 50.283 2.069 65.407 1.00 106.91 263 TYR D N 1
ATOM 2279 C CA . TYR D 1 85 ? 50.673 2.280 66.803 1.00 106.93 263 TYR D CA 1
ATOM 2280 C C . TYR D 1 85 ? 51.600 1.176 67.319 1.00 106.95 263 TYR D C 1
ATOM 2281 O O . TYR D 1 85 ? 51.710 0.109 66.709 1.00 106.94 263 TYR D O 1
ATOM 2290 N N . SER D 1 86 ? 52.259 1.444 68.447 1.00 106.98 264 SER D N 1
ATOM 2291 C CA . SER D 1 86 ? 53.212 0.512 69.055 1.00 107.02 264 SER D CA 1
ATOM 2292 C C . SER D 1 86 ? 52.535 -0.721 69.663 1.00 107.07 264 SER D C 1
ATOM 2293 O O . SER D 1 86 ? 53.128 -1.423 70.488 1.00 107.10 264 SER D O 1
ATOM 2296 N N . LEU D 1 87 ? 51.297 -0.974 69.245 1.00 107.11 265 LEU D N 1
ATOM 2297 C CA . LEU D 1 87 ? 50.532 -2.138 69.676 1.00 107.16 265 LEU D CA 1
ATOM 2298 C C . LEU D 1 87 ? 51.207 -3.425 69.199 1.00 107.18 265 LEU D C 1
ATOM 2299 O O . LEU D 1 87 ? 51.239 -4.429 69.912 1.00 107.19 265 LEU D O 1
ATOM 2305 N N . ALA E 1 15 ? -23.372 20.034 88.697 1.00 133.42 193 ALA E N 1
ATOM 2306 C CA . ALA E 1 15 ? -22.428 20.145 87.548 1.00 133.42 193 ALA E CA 1
ATOM 2307 C C . ALA E 1 15 ? -21.951 21.583 87.347 1.00 133.42 193 ALA E C 1
ATOM 2308 O O . ALA E 1 15 ? -22.713 22.531 87.544 1.00 133.43 193 ALA E O 1
ATOM 2310 N N . VAL E 1 16 ? -20.684 21.728 86.962 1.00 133.42 194 VAL E N 1
ATOM 2311 C CA . VAL E 1 16 ? -20.086 23.036 86.668 1.00 133.42 194 VAL E CA 1
ATOM 2312 C C . VAL E 1 16 ? -20.290 23.418 85.193 1.00 133.44 194 VAL E C 1
ATOM 2313 O O . VAL E 1 16 ? -20.209 22.554 84.319 1.00 133.45 194 VAL E O 1
ATOM 2317 N N . SER E 1 17 ? -20.553 24.695 84.902 1.00 133.46 195 SER E N 1
ATOM 2318 C CA . SER E 1 17 ? -20.600 25.776 85.893 1.00 133.48 195 SER E CA 1
ATOM 2319 C C . SER E 1 17 ? -22.026 26.095 86.362 1.00 133.50 195 SER E C 1
ATOM 2320 O O . SER E 1 17 ? -22.853 25.192 86.504 1.00 133.50 195 SER E O 1
ATOM 2323 N N . ASP E 1 18 ? -22.300 27.380 86.589 1.00 133.51 196 ASP E N 1
ATOM 2324 C CA . ASP E 1 18 ? -23.556 27.843 87.192 1.00 133.52 196 ASP E CA 1
ATOM 2325 C C . ASP E 1 18 ? -24.819 27.543 86.369 1.00 133.56 196 ASP E C 1
ATOM 2326 O O . ASP E 1 18 ? -25.918 27.464 86.926 1.00 133.57 196 ASP E O 1
ATOM 2331 N N . VAL E 1 19 ? -24.660 27.374 85.058 1.00 133.58 197 VAL E N 1
ATOM 2332 C CA . VAL E 1 19 ? -25.795 27.104 84.168 1.00 133.60 197 VAL E CA 1
ATOM 2333 C C . VAL E 1 19 ? -25.994 25.601 83.885 1.00 133.61 197 VAL E C 1
ATOM 2334 O O . VAL E 1 19 ? -27.062 25.186 83.427 1.00 133.59 197 VAL E O 1
ATOM 2338 N N . TRP E 1 20 ? -24.970 24.797 84.177 1.00 133.64 198 TRP E N 1
ATOM 2339 C CA . TRP E 1 20 ? -25.030 23.342 83.981 1.00 133.66 198 TRP E CA 1
ATOM 2340 C C . TRP E 1 20 ? -25.882 22.616 85.031 1.00 133.65 198 TRP E C 1
ATOM 2341 O O . TRP E 1 20 ? -26.015 21.389 84.996 1.00 133.66 198 TRP E O 1
ATOM 2352 N N . SER E 1 21 ? -26.456 23.384 85.955 1.00 133.62 199 SER E N 1
ATOM 2353 C CA . SER E 1 21 ? -27.336 22.850 86.992 1.00 133.58 199 SER E CA 1
ATOM 2354 C C . SER E 1 21 ? -28.728 22.529 86.447 1.00 133.55 199 SER E C 1
ATOM 2355 O O . SER E 1 21 ? -29.433 21.674 86.990 1.00 133.52 199 SER E O 1
ATOM 2358 N N . LEU E 1 22 ? -29.109 23.218 85.373 1.00 133.52 200 LEU E N 1
ATOM 2359 C CA . LEU E 1 22 ? -30.438 23.082 84.778 1.00 133.50 200 LEU E CA 1
ATOM 2360 C C . LEU E 1 22 ? -30.409 22.200 83.522 1.00 133.50 200 LEU E C 1
ATOM 2361 O O . LEU E 1 22 ? -31.218 22.379 82.606 1.00 133.50 200 LEU E O 1
ATOM 2366 N N . SER E 1 23 ? -29.486 21.240 83.495 1.00 133.47 201 SER E N 1
ATOM 2367 C CA . SER E 1 23 ? -29.267 20.390 82.320 1.00 133.45 201 SER E CA 1
ATOM 2368 C C . SER E 1 23 ? -30.199 19.174 82.238 1.00 133.42 201 SER E C 1
ATOM 2369 O O . SER E 1 23 ? -30.130 18.400 81.278 1.00 133.40 201 SER E O 1
ATOM 2372 N N . LYS E 1 24 ? -31.069 19.017 83.234 1.00 133.39 202 LYS E N 1
ATOM 2373 C CA . LYS E 1 24 ? -31.965 17.861 83.303 1.00 133.36 202 LYS E CA 1
ATOM 2374 C C . LYS E 1 24 ? -33.420 18.213 82.979 1.00 133.34 202 LYS E C 1
ATOM 2375 O O . LYS E 1 24 ? -34.110 17.450 82.298 1.00 133.30 202 LYS E O 1
ATOM 2381 N N . THR E 1 25 ? -33.878 19.364 83.471 1.00 133.34 203 THR E N 1
ATOM 2382 C CA . THR E 1 25 ? -35.237 19.844 83.205 1.00 133.35 203 THR E CA 1
ATOM 2383 C C . THR E 1 25 ? -35.375 20.363 81.775 1.00 133.36 203 THR E C 1
ATOM 2384 O O . THR E 1 25 ? -34.445 20.965 81.231 1.00 133.39 203 THR E O 1
ATOM 2388 N N . SER E 1 26 ? -36.541 20.128 81.178 1.00 133.35 204 SER E N 1
ATOM 2389 C CA . SER E 1 26 ? -36.781 20.467 79.775 1.00 133.32 204 SER E CA 1
ATOM 2390 C C . SER E 1 26 ? -37.800 21.593 79.583 1.00 133.31 204 SER E C 1
ATOM 2391 O O . SER E 1 26 ? -38.626 21.858 80.461 1.00 133.27 204 SER E O 1
ATOM 2402 N N . THR E 1 28 ? -40.849 23.374 76.978 1.00 133.04 206 THR E N 1
ATOM 2403 C CA . THR E 1 28 ? -41.872 23.049 75.990 1.00 132.94 206 THR E CA 1
ATOM 2404 C C . THR E 1 28 ? -42.249 24.301 75.198 1.00 132.90 206 THR E C 1
ATOM 2405 O O . THR E 1 28 ? -42.679 25.304 75.771 1.00 132.90 206 THR E O 1
ATOM 2409 N N . PHE E 1 29 ? -42.071 24.234 73.880 1.00 132.87 207 PHE E N 1
ATOM 2410 C CA . PHE E 1 29 ? -42.401 25.348 72.992 1.00 132.82 207 PHE E CA 1
ATOM 2411 C C . PHE E 1 29 ? -43.667 25.067 72.188 1.00 132.81 207 PHE E C 1
ATOM 2412 O O . PHE E 1 29 ? -43.814 23.995 71.597 1.00 132.81 207 PHE E O 1
ATOM 2420 N N . GLN E 1 30 ? -44.573 26.041 72.177 1.00 132.83 208 GLN E N 1
ATOM 2421 C CA . GLN E 1 30 ? -45.856 25.921 71.489 1.00 132.85 208 GLN E CA 1
ATOM 2422 C C . GLN E 1 30 ? -45.679 26.043 69.970 1.00 132.85 208 GLN E C 1
ATOM 2423 O O . GLN E 1 30 ? -45.059 26.998 69.496 1.00 132.88 208 GLN E O 1
ATOM 2429 N N . PRO E 1 31 ? -46.214 25.067 69.205 1.00 132.84 209 PRO E N 1
ATOM 2430 C CA . PRO E 1 31 ? -46.122 25.081 67.739 1.00 132.83 209 PRO E CA 1
ATOM 2431 C C . PRO E 1 31 ? -46.940 26.204 67.097 1.00 132.81 209 PRO E C 1
ATOM 2432 O O . PRO E 1 31 ? -47.991 26.581 67.619 1.00 132.81 209 PRO E O 1
ATOM 2436 N N . LYS E 1 32 ? -46.452 26.723 65.972 1.00 132.81 210 LYS E N 1
ATOM 2437 C CA . LYS E 1 32 ? -47.120 27.818 65.266 1.00 132.83 210 LYS E CA 1
ATOM 2438 C C . LYS E 1 32 ? -48.160 27.309 64.262 1.00 132.85 210 LYS E C 1
ATOM 2439 O O . LYS E 1 32 ? -49.156 27.987 63.998 1.00 132.85 210 LYS E O 1
ATOM 2445 N N . LYS E 1 33 ? -47.923 26.119 63.712 1.00 132.88 211 LYS E N 1
ATOM 2446 C CA . LYS E 1 33 ? -48.852 25.491 62.773 1.00 132.89 211 LYS E CA 1
ATOM 2447 C C . LYS E 1 33 ? -49.984 24.796 63.532 1.00 132.92 211 LYS E C 1
ATOM 2448 O O . LYS E 1 33 ? -49.776 24.284 64.635 1.00 132.92 211 LYS E O 1
ATOM 2454 N N . ALA E 1 34 ? -51.173 24.783 62.928 1.00 132.95 212 ALA E N 1
ATOM 2455 C CA . ALA E 1 34 ? -52.393 24.261 63.558 1.00 132.97 212 ALA E CA 1
ATOM 2456 C C . ALA E 1 34 ? -52.276 22.824 64.079 1.00 132.99 212 ALA E C 1
ATOM 2457 O O . ALA E 1 34 ? -52.745 22.522 65.179 1.00 133.01 212 ALA E O 1
ATOM 2459 N N . SER E 1 35 ? -51.655 21.950 63.289 1.00 132.99 213 SER E N 1
ATOM 2460 C CA . SER E 1 35 ? -51.462 20.554 63.679 1.00 132.99 213 SER E CA 1
ATOM 2461 C C . SER E 1 35 ? -49.980 20.181 63.681 1.00 133.02 213 SER E C 1
ATOM 2462 O O . SER E 1 35 ? -49.412 19.849 62.637 1.00 133.00 213 SER E O 1
ATOM 2465 N N . LEU E 1 36 ? -49.366 20.245 64.862 1.00 133.08 214 LEU E N 1
ATOM 2466 C CA . LEU E 1 36 ? -47.942 19.946 65.030 1.00 133.13 214 LEU E CA 1
ATOM 2467 C C . LEU E 1 36 ? -47.619 19.601 66.485 1.00 133.17 214 LEU E C 1
ATOM 2468 O O . LEU E 1 36 ? -48.223 20.149 67.411 1.00 133.17 214 LEU E O 1
ATOM 2473 N N . GLN E 1 37 ? -46.665 18.690 66.672 1.00 133.22 215 GLN E N 1
ATOM 2474 C CA . GLN E 1 37 ? -46.174 18.312 67.997 1.00 133.26 215 GLN E CA 1
ATOM 2475 C C . GLN E 1 37 ? -45.282 19.420 68.573 1.00 133.33 215 GLN E C 1
ATOM 2476 O O . GLN E 1 37 ? -44.376 19.897 67.887 1.00 133.34 215 GLN E O 1
ATOM 2482 N N . PRO E 1 38 ? -45.544 19.840 69.830 1.00 133.38 216 PRO E N 1
ATOM 2483 C CA . PRO E 1 38 ? -44.713 20.841 70.511 1.00 133.44 216 PRO E CA 1
ATOM 2484 C C . PRO E 1 38 ? -43.272 20.369 70.717 1.00 133.51 216 PRO E C 1
ATOM 2485 O O . PRO E 1 38 ? -43.045 19.212 71.082 1.00 133.52 216 PRO E O 1
ATOM 2489 N N . LEU E 1 39 ? -42.315 21.265 70.481 1.00 133.59 217 LEU E N 1
ATOM 2490 C CA . LEU E 1 39 ? -40.892 20.942 70.593 1.00 133.67 217 LEU E CA 1
ATOM 2491 C C . LEU E 1 39 ? -40.428 20.915 72.051 1.00 133.77 217 LEU E C 1
ATOM 2492 O O . LEU E 1 39 ? -40.448 21.939 72.740 1.00 133.81 217 LEU E O 1
ATOM 2497 N N . THR E 1 40 ? -40.021 19.731 72.508 1.00 133.86 218 THR E N 1
ATOM 2498 C CA . THR E 1 40 ? -39.465 19.551 73.849 1.00 133.94 218 THR E CA 1
ATOM 2499 C C . THR E 1 40 ? -37.939 19.535 73.769 1.00 134.02 218 THR E C 1
ATOM 2500 O O . THR E 1 40 ? -37.357 18.762 73.003 1.00 134.02 218 THR E O 1
ATOM 2504 N N . ILE E 1 41 ? -37.300 20.393 74.560 1.00 134.12 219 ILE E N 1
ATOM 2505 C CA . ILE E 1 41 ? -35.846 20.550 74.516 1.00 134.25 219 ILE E CA 1
ATOM 2506 C C . ILE E 1 41 ? -35.230 20.716 75.911 1.00 134.30 219 ILE E C 1
ATOM 2507 O O . ILE E 1 41 ? -35.753 21.452 76.749 1.00 134.29 219 ILE E O 1
ATOM 2512 N N . SER E 1 42 ? -34.127 20.007 76.146 1.00 134.37 220 SER E N 1
ATOM 2513 C CA . SER E 1 42 ? -33.344 20.141 77.374 1.00 134.46 220 SER E CA 1
ATOM 2514 C C . SER E 1 42 ? -31.916 20.587 77.043 1.00 134.52 220 SER E C 1
ATOM 2515 O O . SER E 1 42 ? -31.479 20.478 75.895 1.00 134.54 220 SER E O 1
ATOM 2518 N N . LEU E 1 43 ? -31.199 21.085 78.050 1.00 134.60 221 LEU E N 1
ATOM 2519 C CA . LEU E 1 43 ? -29.864 21.665 77.855 1.00 134.69 221 LEU E CA 1
ATOM 2520 C C . LEU E 1 43 ? -28.772 20.678 77.431 1.00 134.76 221 LEU E C 1
ATOM 2521 O O . LEU E 1 43 ? -27.954 20.997 76.567 1.00 134.75 221 LEU E O 1
ATOM 2526 N N . ASP E 1 44 ? -28.765 19.491 78.034 1.00 134.86 222 ASP E N 1
ATOM 2527 C CA . ASP E 1 44 ? -27.732 18.487 77.757 1.00 134.94 222 ASP E CA 1
ATOM 2528 C C . ASP E 1 44 ? -27.950 17.749 76.428 1.00 134.99 222 ASP E C 1
ATOM 2529 O O . ASP E 1 44 ? -27.085 16.989 75.983 1.00 135.00 222 ASP E O 1
ATOM 2534 N N . GLU E 1 45 ? -29.099 17.987 75.796 1.00 135.04 223 GLU E N 1
ATOM 2535 C CA . GLU E 1 45 ? -29.418 17.393 74.494 1.00 135.09 223 GLU E CA 1
ATOM 2536 C C . GLU E 1 45 ? -28.709 18.125 73.349 1.00 135.11 223 GLU E C 1
ATOM 2537 O O . GLU E 1 45 ? -28.635 17.614 72.229 1.00 135.11 223 GLU E O 1
ATOM 2543 N N . LEU E 1 46 ? -28.194 19.318 73.642 1.00 135.15 224 LEU E N 1
ATOM 2544 C CA . LEU E 1 46 ? -27.500 20.142 72.651 1.00 135.21 224 LEU E CA 1
ATOM 2545 C C . LEU E 1 46 ? -26.011 20.332 72.966 1.00 135.25 224 LEU E C 1
ATOM 2546 O O . LEU E 1 46 ? -25.318 21.080 72.273 1.00 135.26 224 LEU E O 1
ATOM 2551 N N . PHE E 1 47 ? -25.526 19.662 74.011 1.00 135.28 225 PHE E N 1
ATOM 2552 C CA . PHE E 1 47 ? -24.115 19.747 74.401 1.00 135.30 225 PHE E CA 1
ATOM 2553 C C . PHE E 1 47 ? -23.540 18.387 74.792 1.00 135.30 225 PHE E C 1
ATOM 2554 O O . PHE E 1 47 ? -24.208 17.586 75.449 1.00 135.29 225 PHE E O 1
ATOM 2562 N N . SER E 1 48 ? -22.296 18.144 74.387 1.00 135.31 226 SER E N 1
ATOM 2563 C CA . SER E 1 48 ? -21.619 16.875 74.650 1.00 135.31 226 SER E CA 1
ATOM 2564 C C . SER E 1 48 ? -21.165 16.765 76.107 1.00 135.31 226 SER E C 1
ATOM 2565 O O . SER E 1 48 ? -21.678 15.933 76.859 1.00 135.31 226 SER E O 1
ATOM 2568 N N . SER E 1 49 ? -20.209 17.608 76.496 1.00 135.31 227 SER E N 1
ATOM 2569 C CA . SER E 1 49 ? -19.680 17.618 77.861 1.00 135.31 227 SER E CA 1
ATOM 2570 C C . SER E 1 49 ? -19.233 19.025 78.267 1.00 135.30 227 SER E C 1
ATOM 2571 O O . SER E 1 49 ? -19.989 19.759 78.905 1.00 135.29 227 SER E O 1
ATOM 2574 N N . ARG E 1 50 ? -18.008 19.392 77.896 1.00 135.28 228 ARG E N 1
ATOM 2575 C CA . ARG E 1 50 ? -17.477 20.731 78.161 1.00 135.24 228 ARG E CA 1
ATOM 2576 C C . ARG E 1 50 ? -16.689 21.280 76.971 1.00 135.26 228 ARG E C 1
ATOM 2577 O O . ARG E 1 50 ? -16.626 22.494 76.772 1.00 135.26 228 ARG E O 1
ATOM 2585 N N . GLY E 1 51 ? -16.096 20.378 76.188 1.00 135.27 229 GLY E N 1
ATOM 2586 C CA . GLY E 1 51 ? -15.336 20.745 74.992 1.00 135.27 229 GLY E CA 1
ATOM 2587 C C . GLY E 1 51 ? -16.200 21.355 73.904 1.00 135.26 229 GLY E C 1
ATOM 2588 O O . GLY E 1 51 ? -15.744 22.214 73.146 1.00 135.26 229 GLY E O 1
ATOM 2589 N N . GLU E 1 52 ? -17.450 20.904 73.831 1.00 135.25 230 GLU E N 1
ATOM 2590 C CA . GLU E 1 52 ? -18.429 21.450 72.896 1.00 135.22 230 GLU E CA 1
ATOM 2591 C C . GLU E 1 52 ? -19.084 22.713 73.461 1.00 135.20 230 GLU E C 1
ATOM 2592 O O . GLU E 1 52 ? -19.423 23.631 72.711 1.00 135.20 230 GLU E O 1
ATOM 2598 N N . PHE E 1 53 ? -19.246 22.753 74.783 1.00 135.15 231 PHE E N 1
ATOM 2599 C CA . PHE E 1 53 ? -19.910 23.866 75.467 1.00 135.10 231 PHE E CA 1
ATOM 2600 C C . PHE E 1 53 ? -19.067 25.145 75.501 1.00 135.05 231 PHE E C 1
ATOM 2601 O O . PHE E 1 53 ? -19.607 26.249 75.400 1.00 135.05 231 PHE E O 1
ATOM 2609 N N . ILE E 1 54 ? -17.752 24.989 75.649 1.00 134.97 232 ILE E N 1
ATOM 2610 C CA . ILE E 1 54 ? -16.828 26.126 75.712 1.00 134.87 232 ILE E CA 1
ATOM 2611 C C . ILE E 1 54 ? -16.488 26.666 74.315 1.00 134.81 232 ILE E C 1
ATOM 2612 O O . ILE E 1 54 ? -16.244 27.864 74.150 1.00 134.80 232 ILE E O 1
ATOM 2617 N N . SER E 1 55 ? -16.490 25.783 73.318 1.00 134.72 233 SER E N 1
ATOM 2618 C CA . SER E 1 55 ? -16.165 26.157 71.938 1.00 134.62 233 SER E CA 1
ATOM 2619 C C . SER E 1 55 ? -17.231 27.037 71.277 1.00 134.54 233 SER E C 1
ATOM 2620 O O . SER E 1 55 ? -16.899 27.943 70.509 1.00 134.54 233 SER E O 1
ATOM 2623 N N . VAL E 1 56 ? -18.500 26.767 71.581 1.00 134.44 234 VAL E N 1
ATOM 2624 C CA . VAL E 1 56 ? -19.624 27.469 70.948 1.00 134.33 234 VAL E CA 1
ATOM 2625 C C . VAL E 1 56 ? -19.842 28.890 71.480 1.00 134.24 234 VAL E C 1
ATOM 2626 O O . VAL E 1 56 ? -20.061 29.820 70.700 1.00 134.25 234 VAL E O 1
ATOM 2630 N N . GLY E 1 57 ? -19.778 29.050 72.800 1.00 134.13 235 GLY E N 1
ATOM 2631 C CA . GLY E 1 57 ? -20.005 30.343 73.441 1.00 133.97 235 GLY E CA 1
ATOM 2632 C C . GLY E 1 57 ? -20.745 30.256 74.763 1.00 133.84 235 GLY E C 1
ATOM 2633 O O . GLY E 1 57 ? -21.267 31.259 75.255 1.00 133.83 235 GLY E O 1
ATOM 2634 N N . GLY E 1 58 ? -20.786 29.056 75.336 1.00 133.71 236 GLY E N 1
ATOM 2635 C CA . GLY E 1 58 ? -21.480 28.820 76.596 1.00 133.53 236 GLY E CA 1
ATOM 2636 C C . GLY E 1 58 ? -20.674 29.263 77.801 1.00 133.41 236 GLY E C 1
ATOM 2637 O O . GLY E 1 58 ? -19.599 28.724 78.073 1.00 133.42 236 GLY E O 1
ATOM 2638 N N . ASN E 1 59 ? -21.202 30.252 78.519 1.00 133.26 237 ASN E N 1
ATOM 2639 C CA . ASN E 1 59 ? -20.587 30.751 79.747 1.00 133.10 237 ASN E CA 1
ATOM 2640 C C . ASN E 1 59 ? -21.329 30.258 80.988 1.00 132.98 237 ASN E C 1
ATOM 2641 O O . ASN E 1 59 ? -22.426 29.702 80.883 1.00 132.95 237 ASN E O 1
ATOM 2646 N N . GLY E 1 60 ? -20.724 30.461 82.157 1.00 132.84 238 GLY E N 1
ATOM 2647 C CA . GLY E 1 60 ? -21.332 30.078 83.432 1.00 132.66 238 GLY E CA 1
ATOM 2648 C C . GLY E 1 60 ? -22.594 30.861 83.747 1.00 132.53 238 GLY E C 1
ATOM 2649 O O . GLY E 1 60 ? -23.584 30.296 84.219 1.00 132.53 238 GLY E O 1
ATOM 2650 N N . ARG E 1 61 ? -22.555 32.165 83.480 1.00 132.39 239 ARG E N 1
ATOM 2651 C CA . ARG E 1 61 ? -23.690 33.051 83.720 1.00 132.23 239 ARG E CA 1
ATOM 2652 C C . ARG E 1 61 ? -24.606 33.107 82.494 1.00 132.15 239 ARG E C 1
ATOM 2653 O O . ARG E 1 61 ? -24.329 33.826 81.530 1.00 132.14 239 ARG E O 1
ATOM 2669 N N . SER E 1 63 ? -29.090 32.568 81.346 1.00 131.65 241 SER E N 1
ATOM 2670 C CA . SER E 1 63 ? -30.492 32.247 81.613 1.00 131.48 241 SER E CA 1
ATOM 2671 C C . SER E 1 63 ? -30.835 30.901 80.981 1.00 131.38 241 SER E C 1
ATOM 2672 O O . SER E 1 63 ? -30.158 30.461 80.050 1.00 131.38 241 SER E O 1
ATOM 2675 N N . HIS E 1 64 ? -31.887 30.254 81.480 1.00 131.22 242 HIS E N 1
ATOM 2676 C CA . HIS E 1 64 ? -32.301 28.943 80.969 1.00 131.07 242 HIS E CA 1
ATOM 2677 C C . HIS E 1 64 ? -32.813 29.004 79.527 1.00 130.96 242 HIS E C 1
ATOM 2678 O O . HIS E 1 64 ? -32.636 28.053 78.763 1.00 130.93 242 HIS E O 1
ATOM 2685 N N . LYS E 1 65 ? -33.442 30.121 79.163 1.00 130.82 243 LYS E N 1
ATOM 2686 C CA . LYS E 1 65 ? -33.900 30.341 77.790 1.00 130.64 243 LYS E CA 1
ATOM 2687 C C . LYS E 1 65 ? -32.750 30.706 76.854 1.00 130.50 243 LYS E C 1
ATOM 2688 O O . LYS E 1 65 ? -32.652 30.171 75.750 1.00 130.51 243 LYS E O 1
ATOM 2694 N N . GLU E 1 66 ? -31.885 31.613 77.307 1.00 130.31 244 GLU E N 1
ATOM 2695 C CA . GLU E 1 66 ? -30.745 32.077 76.515 1.00 130.12 244 GLU E CA 1
ATOM 2696 C C . GLU E 1 66 ? -29.717 30.966 76.281 1.00 130.02 244 GLU E C 1
ATOM 2697 O O . GLU E 1 66 ? -29.033 30.954 75.256 1.00 129.99 244 GLU E O 1
ATOM 2703 N N . ALA E 1 67 ? -29.623 30.038 77.231 1.00 129.90 245 ALA E N 1
ATOM 2704 C CA . ALA E 1 67 ? -28.737 28.879 77.109 1.00 129.78 245 ALA E CA 1
ATOM 2705 C C . ALA E 1 67 ? -29.302 27.819 76.160 1.00 129.67 245 ALA E C 1
ATOM 2706 O O . ALA E 1 67 ? -28.552 27.013 75.605 1.00 129.67 245 ALA E O 1
ATOM 2708 N N . ILE E 1 68 ? -30.624 27.824 75.988 1.00 129.54 246 ILE E N 1
ATOM 2709 C CA . ILE E 1 68 ? -31.289 26.954 75.017 1.00 129.40 246 ILE E CA 1
ATOM 2710 C C . ILE E 1 68 ? -31.242 27.581 73.623 1.00 129.30 246 ILE E C 1
ATOM 2711 O O . ILE E 1 68 ? -30.755 26.955 72.681 1.00 129.31 246 ILE E O 1
ATOM 2716 N N . LEU E 1 69 ? -31.731 28.817 73.509 1.00 129.16 247 LEU E N 1
ATOM 2717 C CA . LEU E 1 69 ? -31.769 29.547 72.237 1.00 129.03 247 LEU E CA 1
ATOM 2718 C C . LEU E 1 69 ? -30.402 29.625 71.558 1.00 128.93 247 LEU E C 1
ATOM 2719 O O . LEU E 1 69 ? -30.253 29.204 70.410 1.00 128.97 247 LEU E O 1
ATOM 2724 N N . LEU E 1 70 ? -29.409 30.153 72.275 1.00 128.77 248 LEU E N 1
ATOM 2725 C CA . LEU E 1 70 ? -28.044 30.257 71.754 1.00 128.57 248 LEU E CA 1
ATOM 2726 C C . LEU E 1 70 ? -27.342 28.893 71.744 1.00 128.38 248 LEU E C 1
ATOM 2727 O O . LEU E 1 70 ? -26.295 28.727 71.113 1.00 128.38 248 LEU E O 1
ATOM 2732 N N . GLY E 1 71 ? -27.935 27.923 72.440 1.00 128.13 249 GLY E N 1
ATOM 2733 C CA . GLY E 1 71 ? -27.435 26.550 72.464 1.00 127.82 249 GLY E CA 1
ATOM 2734 C C . GLY E 1 71 ? -27.873 25.717 71.271 1.00 127.61 249 GLY E C 1
ATOM 2735 O O . GLY E 1 71 ? -27.416 24.584 71.104 1.00 127.62 249 GLY E O 1
ATOM 2736 N N . LEU E 1 72 ? -28.765 26.271 70.450 1.00 127.37 250 LEU E N 1
ATOM 2737 C CA . LEU E 1 72 ? -29.183 25.626 69.204 1.00 127.08 250 LEU E CA 1
ATOM 2738 C C . LEU E 1 72 ? -28.127 25.799 68.107 1.00 126.89 250 LEU E C 1
ATOM 2739 O O . LEU E 1 72 ? -28.213 26.708 67.275 1.00 126.84 250 LEU E O 1
ATOM 2744 N N . ARG E 1 73 ? -27.122 24.927 68.135 1.00 126.63 251 ARG E N 1
ATOM 2745 C CA . ARG E 1 73 ? -26.074 24.893 67.115 1.00 126.35 251 ARG E CA 1
ATOM 2746 C C . ARG E 1 73 ? -25.616 23.458 66.869 1.00 126.12 251 ARG E C 1
ATOM 2747 O O . ARG E 1 73 ? -25.273 23.097 65.742 1.00 126.10 251 ARG E O 1
ATOM 2755 N N . TYR E 1 74 ? -25.608 22.655 67.932 1.00 125.86 252 TYR E N 1
ATOM 2756 C CA . TYR E 1 74 ? -25.227 21.242 67.862 1.00 125.62 252 TYR E CA 1
ATOM 2757 C C . TYR E 1 74 ? -26.131 20.464 66.910 1.00 125.44 252 TYR E C 1
ATOM 2758 O O . TYR E 1 74 ? -25.672 19.564 66.200 1.00 125.42 252 TYR E O 1
ATOM 2767 N N . LYS E 1 75 ? -27.414 20.819 66.906 1.00 125.16 253 LYS E N 1
ATOM 2768 C CA . LYS E 1 75 ? -28.389 20.210 66.006 1.00 124.87 253 LYS E CA 1
ATOM 2769 C C . LYS E 1 75 ? -28.614 21.040 64.736 1.00 124.61 253 LYS E C 1
ATOM 2770 O O . LYS E 1 75 ? -29.289 20.589 63.806 1.00 124.63 253 LYS E O 1
ATOM 2776 N N . LYS E 1 76 ? -28.030 22.241 64.708 1.00 124.21 254 LYS E N 1
ATOM 2777 C CA . LYS E 1 76 ? -28.083 23.152 63.553 1.00 123.82 254 LYS E CA 1
ATOM 2778 C C . LYS E 1 76 ? -29.517 23.552 63.187 1.00 123.57 254 LYS E C 1
ATOM 2779 O O . LYS E 1 76 ? -29.917 23.462 62.023 1.00 123.52 254 LYS E O 1
ATOM 2785 N N . LEU E 1 77 ? -30.286 23.986 64.186 1.00 123.25 255 LEU E N 1
ATOM 2786 C CA . LEU E 1 77 ? -31.682 24.390 63.970 1.00 122.94 255 LEU E CA 1
ATOM 2787 C C . LEU E 1 77 ? -32.156 25.509 64.903 1.00 122.72 255 LEU E C 1
ATOM 2788 O O . LEU E 1 77 ? -32.827 25.266 65.906 1.00 122.73 255 LEU E O 1
ATOM 2793 N N . TYR E 1 78 ? -31.798 26.742 64.560 1.00 122.41 256 TYR E N 1
ATOM 2794 C CA . TYR E 1 78 ? -32.258 27.907 65.307 1.00 122.12 256 TYR E CA 1
ATOM 2795 C C . TYR E 1 78 ? -33.398 28.604 64.569 1.00 121.85 256 TYR E C 1
ATOM 2796 O O . TYR E 1 78 ? -34.461 28.851 65.143 1.00 121.80 256 TYR E O 1
ATOM 2805 N N . ASN E 1 79 ? -33.163 28.912 63.296 1.00 121.50 257 ASN E N 1
ATOM 2806 C CA . ASN E 1 79 ? -34.124 29.632 62.465 1.00 121.14 257 ASN E CA 1
ATOM 2807 C C . ASN E 1 79 ? -35.280 28.748 62.008 1.00 120.95 257 ASN E C 1
ATOM 2808 O O . ASN E 1 79 ? -36.384 29.236 61.757 1.00 120.92 257 ASN E O 1
ATOM 2813 N N . GLN E 1 80 ? -35.012 27.448 61.903 1.00 120.73 258 GLN E N 1
ATOM 2814 C CA . GLN E 1 80 ? -36.020 26.466 61.517 1.00 120.50 258 GLN E CA 1
ATOM 2815 C C . GLN E 1 80 ? -37.029 26.236 62.645 1.00 120.41 258 GLN E C 1
ATOM 2816 O O . GLN E 1 80 ? -38.214 26.009 62.389 1.00 120.40 258 GLN E O 1
ATOM 2822 N N . ALA E 1 81 ? -36.549 26.302 63.886 1.00 120.21 259 ALA E N 1
ATOM 2823 C CA . ALA E 1 81 ? -37.402 26.179 65.068 1.00 120.01 259 ALA E CA 1
ATOM 2824 C C . ALA E 1 81 ? -38.044 27.514 65.457 1.00 119.89 259 ALA E C 1
ATOM 2825 O O . ALA E 1 81 ? -38.944 27.556 66.299 1.00 119.87 259 ALA E O 1
ATOM 2827 N N . ARG E 1 82 ? -37.575 28.595 64.835 1.00 119.74 260 ARG E N 1
ATOM 2828 C CA . ARG E 1 82 ? -38.076 29.945 65.099 1.00 119.59 260 ARG E CA 1
ATOM 2829 C C . ARG E 1 82 ? -39.404 30.229 64.391 1.00 119.49 260 ARG E C 1
ATOM 2830 O O . ARG E 1 82 ? -40.236 30.984 64.903 1.00 119.47 260 ARG E O 1
ATOM 2838 N N . VAL E 1 83 ? -39.595 29.626 63.220 1.00 119.37 261 VAL E N 1
ATOM 2839 C CA . VAL E 1 83 ? -40.793 29.870 62.412 1.00 119.26 261 VAL E CA 1
ATOM 2840 C C . VAL E 1 83 ? -41.807 28.713 62.475 1.00 119.14 261 VAL E C 1
ATOM 2841 O O . VAL E 1 83 ? -42.981 28.886 62.134 1.00 119.11 261 VAL E O 1
ATOM 2845 N N . LYS E 1 84 ? -41.347 27.543 62.918 1.00 119.00 262 LYS E N 1
ATOM 2846 C CA . LYS E 1 84 ? -42.222 26.388 63.121 1.00 118.87 262 LYS E CA 1
ATOM 2847 C C . LYS E 1 84 ? -42.877 26.417 64.503 1.00 118.82 262 LYS E C 1
ATOM 2848 O O . LYS E 1 84 ? -44.002 25.942 64.672 1.00 118.83 262 LYS E O 1
ATOM 2854 N N . TYR E 1 85 ? -42.167 26.980 65.480 1.00 118.75 263 TYR E N 1
ATOM 2855 C CA . TYR E 1 85 ? -42.649 27.071 66.861 1.00 118.67 263 TYR E CA 1
ATOM 2856 C C . TYR E 1 85 ? -42.538 28.503 67.390 1.00 118.67 263 TYR E C 1
ATOM 2857 O O . TYR E 1 85 ? -41.817 29.328 66.824 1.00 118.68 263 TYR E O 1
ATOM 2866 N N . SER E 1 86 ? -43.251 28.792 68.478 1.00 118.66 264 SER E N 1
ATOM 2867 C CA . SER E 1 86 ? -43.155 30.091 69.144 1.00 118.67 264 SER E CA 1
ATOM 2868 C C . SER E 1 86 ? -41.922 30.133 70.052 1.00 118.66 264 SER E C 1
ATOM 2869 O O . SER E 1 86 ? -42.027 30.327 71.267 1.00 118.64 264 SER E O 1
ATOM 2872 N N . LEU E 1 87 ? -40.756 29.946 69.439 1.00 118.67 265 LEU E N 1
ATOM 2873 C CA . LEU E 1 87 ? -39.483 29.896 70.150 1.00 118.70 265 LEU E CA 1
ATOM 2874 C C . LEU E 1 87 ? -38.924 31.300 70.367 1.00 118.71 265 LEU E C 1
ATOM 2875 O O . LEU E 1 87 ? -38.511 31.651 71.473 1.00 118.71 265 LEU E O 1
ATOM 2881 N N . SER F 2 1 ? 12.787 64.491 44.321 1.00 51.71 2 SER K N 1
ATOM 2882 C CA . SER F 2 1 ? 12.021 64.245 45.578 1.00 51.64 2 SER K CA 1
ATOM 2883 C C . SER F 2 1 ? 12.680 63.162 46.431 1.00 51.33 2 SER K C 1
ATOM 2884 O O . SER F 2 1 ? 12.829 63.330 47.647 1.00 51.43 2 SER K O 1
ATOM 2887 N N . VAL F 2 2 ? 13.070 62.062 45.787 1.00 50.69 3 VAL K N 1
ATOM 2888 C CA . VAL F 2 2 ? 13.687 60.930 46.478 1.00 50.17 3 VAL K CA 1
ATOM 2889 C C . VAL F 2 2 ? 15.155 60.767 46.078 1.00 49.78 3 VAL K C 1
ATOM 2890 O O . VAL F 2 2 ? 15.467 60.394 44.941 1.00 49.68 3 VAL K O 1
ATOM 2894 N N . THR F 2 3 ? 16.046 61.049 47.025 1.00 49.25 4 THR K N 1
ATOM 2895 C CA . THR F 2 3 ? 17.485 60.942 46.800 1.00 48.82 4 THR K CA 1
ATOM 2896 C C . THR F 2 3 ? 17.978 59.513 47.029 1.00 48.45 4 THR K C 1
ATOM 2897 O O . THR F 2 3 ? 17.793 58.943 48.109 1.00 48.32 4 THR K O 1
ATOM 2901 N N . VAL F 2 4 ? 18.604 58.946 46.000 1.00 47.97 5 VAL K N 1
ATOM 2902 C CA . VAL F 2 4 ? 19.185 57.607 46.078 1.00 47.57 5 VAL K CA 1
ATOM 2903 C C . VAL F 2 4 ? 20.712 57.699 46.029 1.00 47.42 5 VAL K C 1
ATOM 2904 O O . VAL F 2 4 ? 21.273 58.391 45.177 1.00 47.32 5 VAL K O 1
ATOM 2908 N N . LYS F 2 5 ? 21.377 57.004 46.947 1.00 47.23 6 LYS K N 1
ATOM 2909 C CA . LYS F 2 5 ? 22.839 56.992 46.984 1.00 47.26 6 LYS K CA 1
ATOM 2910 C C . LYS F 2 5 ? 23.423 55.578 47.027 1.00 47.13 6 LYS K C 1
ATOM 2911 O O . LYS F 2 5 ? 22.814 54.668 47.591 1.00 47.09 6 LYS K O 1
ATOM 2917 N N . ARG F 2 6 ? 24.594 55.405 46.416 1.00 46.97 7 ARG K N 1
ATOM 2918 C CA . ARG F 2 6 ? 25.307 54.132 46.449 1.00 47.01 7 ARG K CA 1
ATOM 2919 C C . ARG F 2 6 ? 26.107 53.998 47.746 1.00 47.10 7 ARG K C 1
ATOM 2920 O O . ARG F 2 6 ? 26.962 54.829 48.052 1.00 47.23 7 ARG K O 1
ATOM 2928 N N . ILE F 2 7 ? 25.817 52.936 48.493 1.00 47.15 8 ILE K N 1
ATOM 2929 C CA . ILE F 2 7 ? 26.328 52.741 49.852 1.00 47.24 8 ILE K CA 1
ATOM 2930 C C . ILE F 2 7 ? 27.855 52.772 49.970 1.00 47.45 8 ILE K C 1
ATOM 2931 O O . ILE F 2 7 ? 28.395 53.472 50.827 1.00 47.64 8 ILE K O 1
ATOM 2936 N N . ILE F 2 8 ? 28.544 52.043 49.101 1.00 47.76 9 ILE K N 1
ATOM 2937 C CA . ILE F 2 8 ? 29.997 51.889 49.215 1.00 48.03 9 ILE K CA 1
ATOM 2938 C C . ILE F 2 8 ? 30.801 53.169 48.895 1.00 48.25 9 ILE K C 1
ATOM 2939 O O . ILE F 2 8 ? 31.990 53.259 49.218 1.00 48.23 9 ILE K O 1
ATOM 2944 N N . ASP F 2 9 ? 30.142 54.155 48.287 1.00 48.46 10 ASP K N 1
ATOM 2945 C CA . ASP F 2 9 ? 30.804 55.384 47.844 1.00 48.66 10 ASP K CA 1
ATOM 2946 C C . ASP F 2 9 ? 30.203 56.662 48.418 1.00 48.74 10 ASP K C 1
ATOM 2947 O O . ASP F 2 9 ? 30.865 57.701 48.440 1.00 48.84 10 ASP K O 1
ATOM 2952 N N . ASN F 2 10 ? 28.952 56.585 48.870 1.00 48.79 11 ASN K N 1
ATOM 2953 C CA . ASN F 2 10 ? 28.148 57.770 49.196 1.00 48.91 11 ASN K CA 1
ATOM 2954 C C . ASN F 2 10 ? 27.860 58.644 47.976 1.00 48.82 11 ASN K C 1
ATOM 2955 O O . ASN F 2 10 ? 27.367 59.766 48.109 1.00 48.99 11 ASN K O 1
ATOM 2960 N N . THR F 2 11 ? 28.169 58.124 46.792 1.00 48.66 12 THR K N 1
ATOM 2961 C CA . THR F 2 11 ? 27.860 58.803 45.540 1.00 48.62 12 THR K CA 1
ATOM 2962 C C . THR F 2 11 ? 26.359 58.762 45.289 1.00 48.51 12 THR K C 1
ATOM 2963 O O . THR F 2 11 ? 25.695 57.788 45.636 1.00 48.57 12 THR K O 1
ATOM 2967 N N . VAL F 2 12 ? 25.833 59.829 44.696 1.00 48.38 13 VAL K N 1
ATOM 2968 C CA . VAL F 2 12 ? 24.416 59.906 44.363 1.00 48.18 13 VAL K CA 1
ATOM 2969 C C . VAL F 2 12 ? 24.164 59.203 43.026 1.00 48.09 13 VAL K C 1
ATOM 2970 O O . VAL F 2 12 ? 25.079 59.054 42.211 1.00 48.12 13 VAL K O 1
ATOM 2974 N N . ILE F 2 13 ? 22.929 58.754 42.823 1.00 47.93 14 ILE K N 1
ATOM 2975 C CA . ILE F 2 13 ? 22.505 58.156 41.559 1.00 47.77 14 ILE K CA 1
ATOM 2976 C C . ILE F 2 13 ? 21.059 58.558 41.275 1.00 47.71 14 ILE K C 1
ATOM 2977 O O . ILE F 2 13 ? 20.226 58.569 42.179 1.00 47.71 14 ILE K O 1
ATOM 2982 N N . VAL F 2 14 ? 20.772 58.913 40.026 1.00 47.71 15 VAL K N 1
ATOM 2983 C CA . VAL F 2 14 ? 19.437 59.383 39.658 1.00 47.75 15 VAL K CA 1
ATOM 2984 C C . VAL F 2 14 ? 18.773 58.404 38.693 1.00 47.94 15 VAL K C 1
ATOM 2985 O O . VAL F 2 14 ? 19.069 58.417 37.497 1.00 47.95 15 VAL K O 1
ATOM 2989 N N . PRO F 2 15 ? 17.882 57.541 39.217 1.00 48.19 16 PRO K N 1
ATOM 2990 C CA . PRO F 2 15 ? 17.147 56.586 38.391 1.00 48.44 16 PRO K CA 1
ATOM 2991 C C . PRO F 2 15 ? 16.219 57.301 37.414 1.00 48.79 16 PRO K C 1
ATOM 2992 O O . PRO F 2 15 ? 15.317 58.027 37.831 1.00 48.86 16 PRO K O 1
ATOM 2996 N N . LYS F 2 16 ? 16.459 57.099 36.122 1.00 49.25 17 LYS K N 1
ATOM 2997 C CA . LYS F 2 16 ? 15.706 57.785 35.076 1.00 49.67 17 LYS K CA 1
ATOM 2998 C C . LYS F 2 16 ? 15.146 56.811 34.052 1.00 50.06 17 LYS K C 1
ATOM 2999 O O . LYS F 2 16 ? 15.740 55.773 33.782 1.00 49.99 17 LYS K O 1
ATOM 3005 N N . LEU F 2 17 ? 14.001 57.170 33.483 1.00 50.81 18 LEU K N 1
ATOM 3006 C CA . LEU F 2 17 ? 13.366 56.410 32.411 1.00 51.52 18 LEU K CA 1
ATOM 3007 C C . LEU F 2 17 ? 13.021 57.318 31.234 1.00 52.23 18 LEU K C 1
ATOM 3008 O O . LEU F 2 17 ? 12.726 58.497 31.433 1.00 52.32 18 LEU K O 1
ATOM 3013 N N . PRO F 2 18 ? 13.063 56.776 30.001 1.00 53.01 19 PRO K N 1
ATOM 3014 C CA . PRO F 2 18 ? 12.573 57.477 28.815 1.00 53.78 19 PRO K CA 1
ATOM 3015 C C . PRO F 2 18 ? 11.208 58.139 29.011 1.00 54.70 19 PRO K C 1
ATOM 3016 O O . PRO F 2 18 ? 10.904 59.129 28.343 1.00 54.91 19 PRO K O 1
ATOM 3020 N N . ALA F 2 19 ? 10.406 57.587 29.920 1.00 55.87 20 ALA K N 1
ATOM 3021 C CA . ALA F 2 19 ? 9.100 58.142 30.289 1.00 57.07 20 ALA K CA 1
ATOM 3022 C C . ALA F 2 19 ? 8.310 58.715 29.103 1.00 57.84 20 ALA K C 1
ATOM 3023 O O . ALA F 2 19 ? 8.058 59.923 29.028 1.00 57.91 20 ALA K O 1
ATOM 3025 N N . ASN F 2 20 ? 7.946 57.838 28.172 1.00 58.87 21 ASN K N 1
ATOM 3026 C CA . ASN F 2 20 ? 7.053 58.203 27.080 1.00 59.92 21 ASN K CA 1
ATOM 3027 C C . ASN F 2 20 ? 5.603 57.922 27.477 1.00 60.55 21 ASN K C 1
ATOM 3028 O O . ASN F 2 20 ? 5.290 56.860 28.027 1.00 60.60 21 ASN K O 1
ATOM 3033 N N . GLU F 2 21 ? 4.730 58.891 27.210 1.00 61.27 22 GLU K N 1
ATOM 3034 C CA . GLU F 2 21 ? 3.321 58.806 27.603 1.00 61.80 22 GLU K CA 1
ATOM 3035 C C . GLU F 2 21 ? 2.419 59.678 26.721 1.00 61.95 22 GLU K C 1
ATOM 3036 O O . GLU F 2 21 ? 2.349 60.902 26.890 1.00 62.00 22 GLU K O 1
ATOM 3042 N N . ASP F 2 22 ? 1.749 59.029 25.768 1.00 62.01 23 ASP K N 1
ATOM 3043 C CA . ASP F 2 22 ? 0.749 59.678 24.916 1.00 61.95 23 ASP K CA 1
ATOM 3044 C C . ASP F 2 22 ? -0.631 59.661 25.591 1.00 61.68 23 ASP K C 1
ATOM 3045 O O . ASP F 2 22 ? -1.110 58.599 26.010 1.00 61.70 23 ASP K O 1
ATOM 3050 N N . PRO F 2 23 ? -1.274 60.840 25.701 1.00 61.32 24 PRO K N 1
ATOM 3051 C CA . PRO F 2 23 ? -2.540 60.932 26.432 1.00 61.06 24 PRO K CA 1
ATOM 3052 C C . PRO F 2 23 ? -3.747 60.505 25.592 1.00 60.72 24 PRO K C 1
ATOM 3053 O O . PRO F 2 23 ? -3.609 60.236 24.395 1.00 60.82 24 PRO K O 1
ATOM 3057 N N . VAL F 2 24 ? -4.914 60.434 26.229 1.00 60.14 25 VAL K N 1
ATOM 3058 C CA . VAL F 2 24 ? -6.163 60.106 25.540 1.00 59.48 25 VAL K CA 1
ATOM 3059 C C . VAL F 2 24 ? -6.875 61.365 25.043 1.00 58.96 25 VAL K C 1
ATOM 3060 O O . VAL F 2 24 ? -6.632 62.462 25.545 1.00 58.91 25 VAL K O 1
ATOM 3064 N N . GLU F 2 25 ? -7.751 61.195 24.056 1.00 58.36 26 GLU K N 1
ATOM 3065 C CA . GLU F 2 25 ? -8.493 62.306 23.470 1.00 57.64 26 GLU K CA 1
ATOM 3066 C C . GLU F 2 25 ? -10.002 62.144 23.649 1.00 57.27 26 GLU K C 1
ATOM 3067 O O . GLU F 2 25 ? -10.623 61.266 23.042 1.00 56.97 26 GLU K O 1
ATOM 3073 N N . TYR F 2 26 ? -10.580 63.006 24.484 1.00 56.87 27 TYR K N 1
ATOM 3074 C CA . TYR F 2 26 ? -12.007 62.963 24.803 1.00 56.63 27 TYR K CA 1
ATOM 3075 C C . TYR F 2 26 ? -12.886 63.577 23.706 1.00 56.62 27 TYR K C 1
ATOM 3076 O O . TYR F 2 26 ? -12.476 64.546 23.053 1.00 56.65 27 TYR K O 1
ATOM 3085 N N . PRO F 2 27 ? -14.102 63.019 23.505 1.00 56.52 28 PRO K N 1
ATOM 3086 C CA . PRO F 2 27 ? -14.982 63.477 22.424 1.00 56.47 28 PRO K CA 1
ATOM 3087 C C . PRO F 2 27 ? -15.448 64.925 22.582 1.00 56.48 28 PRO K C 1
ATOM 3088 O O . PRO F 2 27 ? -15.716 65.586 21.578 1.00 56.61 28 PRO K O 1
ATOM 3092 N N . ALA F 2 28 ? -15.546 65.408 23.820 1.00 56.47 29 ALA K N 1
ATOM 3093 C CA . ALA F 2 28 ? -15.941 66.794 24.086 1.00 56.54 29 ALA K CA 1
ATOM 3094 C C . ALA F 2 28 ? -14.878 67.776 23.597 1.00 56.71 29 ALA K C 1
ATOM 3095 O O . ALA F 2 28 ? -15.201 68.847 23.077 1.00 56.69 29 ALA K O 1
ATOM 3097 N N . ASP F 2 29 ? -13.613 67.386 23.744 1.00 56.95 30 ASP K N 1
ATOM 3098 C CA . ASP F 2 29 ? -12.475 68.211 23.344 1.00 57.16 30 ASP K CA 1
ATOM 3099 C C . ASP F 2 29 ? -12.367 68.430 21.827 1.00 57.37 30 ASP K C 1
ATOM 3100 O O . ASP F 2 29 ? -11.574 69.259 21.371 1.00 57.42 30 ASP K O 1
ATOM 3105 N N . TYR F 2 30 ? -13.163 67.692 21.053 1.00 57.56 31 TYR K N 1
ATOM 3106 C CA . TYR F 2 30 ? -13.273 67.925 19.612 1.00 57.79 31 TYR K CA 1
ATOM 3107 C C . TYR F 2 30 ? -14.135 69.153 19.323 1.00 58.10 31 TYR K C 1
ATOM 3108 O O . TYR F 2 30 ? -13.743 70.025 18.545 1.00 58.08 31 TYR K O 1
ATOM 3117 N N . PHE F 2 31 ? -15.302 69.214 19.961 1.00 58.53 32 PHE K N 1
ATOM 3118 C CA . PHE F 2 31 ? -16.262 70.300 19.751 1.00 58.88 32 PHE K CA 1
ATOM 3119 C C . PHE F 2 31 ? -15.873 71.589 20.483 1.00 59.22 32 PHE K C 1
ATOM 3120 O O . PHE F 2 31 ? -16.690 72.494 20.667 1.00 59.35 32 PHE K O 1
ATOM 3128 N N . ARG F 2 32 ? -14.609 71.655 20.886 1.00 59.60 33 ARG K N 1
ATOM 3129 C CA . ARG F 2 32 ? -14.009 72.855 21.439 1.00 59.92 33 ARG K CA 1
ATOM 3130 C C . ARG F 2 32 ? -13.449 73.705 20.297 1.00 59.93 33 ARG K C 1
ATOM 3131 O O . ARG F 2 32 ? -13.448 74.935 20.368 1.00 60.02 33 ARG K O 1
ATOM 3139 N N . LYS F 2 33 ? -12.989 73.032 19.244 1.00 59.97 34 LYS K N 1
ATOM 3140 C CA . LYS F 2 33 ? -12.246 73.670 18.158 1.00 60.09 34 LYS K CA 1
ATOM 3141 C C . LYS F 2 33 ? -12.942 73.545 16.799 1.00 59.82 34 LYS K C 1
ATOM 3142 O O . LYS F 2 33 ? -12.533 74.177 15.823 1.00 59.78 34 LYS K O 1
ATOM 3148 N N . SER F 2 34 ? -13.991 72.729 16.746 1.00 59.60 35 SER K N 1
ATOM 3149 C CA . SER F 2 34 ? -14.745 72.497 15.519 1.00 59.40 35 SER K CA 1
ATOM 3150 C C . SER F 2 34 ? -16.228 72.325 15.824 1.00 59.19 35 SER K C 1
ATOM 3151 O O . SER F 2 34 ? -16.595 71.829 16.888 1.00 59.22 35 SER K O 1
ATOM 3154 N N . LYS F 2 35 ? -17.076 72.733 14.885 1.00 58.94 36 LYS K N 1
ATOM 3155 C CA . LYS F 2 35 ? -18.524 72.619 15.056 1.00 58.70 36 LYS K CA 1
ATOM 3156 C C . LYS F 2 35 ? -19.190 71.850 13.914 1.00 58.33 36 LYS K C 1
ATOM 3157 O O . LYS F 2 35 ? -20.411 71.896 13.742 1.00 58.35 36 LYS K O 1
ATOM 3163 N N . GLU F 2 36 ? -18.380 71.138 13.139 1.00 57.82 37 GLU K N 1
ATOM 3164 C CA . GLU F 2 36 ? -18.895 70.307 12.059 1.00 57.44 37 GLU K CA 1
ATOM 3165 C C . GLU F 2 36 ? -18.115 68.998 11.914 1.00 56.95 37 GLU K C 1
ATOM 3166 O O . GLU F 2 36 ? -16.937 68.917 12.272 1.00 56.93 37 GLU K O 1
ATOM 3172 N N . ILE F 2 37 ? -18.793 67.971 11.413 1.00 56.31 38 ILE K N 1
ATOM 3173 C CA . ILE F 2 37 ? -18.136 66.716 11.081 1.00 55.76 38 ILE K CA 1
ATOM 3174 C C . ILE F 2 37 ? -18.098 66.606 9.561 1.00 55.42 38 ILE K C 1
ATOM 3175 O O . ILE F 2 37 ? -19.100 66.262 8.931 1.00 55.28 38 ILE K O 1
ATOM 3180 N N . PRO F 2 38 ? -16.938 66.929 8.965 1.00 55.20 39 PRO K N 1
ATOM 3181 C CA . PRO F 2 38 ? -16.830 67.006 7.510 1.00 55.12 39 PRO K CA 1
ATOM 3182 C C . PRO F 2 38 ? -16.842 65.631 6.838 1.00 55.07 39 PRO K C 1
ATOM 3183 O O . PRO F 2 38 ? -16.100 64.735 7.245 1.00 54.98 39 PRO K O 1
ATOM 3187 N N . LEU F 2 39 ? -17.701 65.479 5.833 1.00 55.02 40 LEU K N 1
ATOM 3188 C CA . LEU F 2 39 ? -17.753 64.269 5.018 1.00 55.05 40 LEU K CA 1
ATOM 3189 C C . LEU F 2 39 ? -17.413 64.603 3.561 1.00 55.23 40 LEU K C 1
ATOM 3190 O O . LEU F 2 39 ? -18.243 65.128 2.817 1.00 55.08 40 LEU K O 1
ATOM 3195 N N . TYR F 2 40 ? -16.179 64.300 3.172 1.00 55.59 41 TYR K N 1
ATOM 3196 C CA . TYR F 2 40 ? -15.690 64.591 1.827 1.00 56.01 41 TYR K CA 1
ATOM 3197 C C . TYR F 2 40 ? -16.149 63.515 0.850 1.00 56.35 41 TYR K C 1
ATOM 3198 O O . TYR F 2 40 ? -15.644 62.391 0.854 1.00 56.17 41 TYR K O 1
ATOM 3207 N N . ILE F 2 41 ? -17.118 63.880 0.015 1.00 56.91 42 ILE K N 1
ATOM 3208 C CA . ILE F 2 41 ? -17.755 62.949 -0.915 1.00 57.38 42 ILE K CA 1
ATOM 3209 C C . ILE F 2 41 ? -17.793 63.518 -2.334 1.00 57.67 42 ILE K C 1
ATOM 3210 O O . ILE F 2 41 ? -18.187 64.670 -2.546 1.00 57.85 42 ILE K O 1
ATOM 3215 N N . ASN F 2 42 ? -17.364 62.711 -3.300 1.00 58.00 43 ASN K N 1
ATOM 3216 C CA . ASN F 2 42 ? -17.387 63.116 -4.701 1.00 58.10 43 ASN K CA 1
ATOM 3217 C C . ASN F 2 42 ? -18.756 62.870 -5.320 1.00 58.32 43 ASN K C 1
ATOM 3218 O O . ASN F 2 42 ? -19.120 61.732 -5.616 1.00 58.10 43 ASN K O 1
ATOM 3223 N N . THR F 2 43 ? -19.516 63.947 -5.497 1.00 58.86 44 THR K N 1
ATOM 3224 C CA . THR F 2 43 ? -20.797 63.882 -6.194 1.00 59.31 44 THR K CA 1
ATOM 3225 C C . THR F 2 43 ? -20.561 63.559 -7.669 1.00 59.61 44 THR K C 1
ATOM 3226 O O . THR F 2 43 ? -20.335 62.394 -8.011 1.00 59.97 44 THR K O 1
ATOM 3230 N N . THR F 2 44 ? -20.582 64.579 -8.527 1.00 59.76 45 THR K N 1
ATOM 3231 C CA . THR F 2 44 ? -20.478 64.395 -9.982 1.00 60.09 45 THR K CA 1
ATOM 3232 C C . THR F 2 44 ? -21.198 63.102 -10.391 1.00 60.20 45 THR K C 1
ATOM 3233 O O . THR F 2 44 ? -22.336 62.867 -9.970 1.00 60.36 45 THR K O 1
ATOM 3237 N N . LYS F 2 45 ? -20.529 62.281 -11.203 1.00 60.28 46 LYS K N 1
ATOM 3238 C CA . LYS F 2 45 ? -20.931 60.897 -11.508 1.00 60.35 46 LYS K CA 1
ATOM 3239 C C . LYS F 2 45 ? -22.419 60.672 -11.830 1.00 60.23 46 LYS K C 1
ATOM 3240 O O . LYS F 2 45 ? -23.072 61.547 -12.414 1.00 60.51 46 LYS K O 1
ATOM 3246 N N . SER F 2 46 ? -22.924 59.485 -11.480 1.00 59.79 47 SER K N 1
ATOM 3247 C CA . SER F 2 46 ? -24.311 59.070 -11.732 1.00 59.37 47 SER K CA 1
ATOM 3248 C C . SER F 2 46 ? -24.609 57.814 -10.920 1.00 59.10 47 SER K C 1
ATOM 3249 O O . SER F 2 46 ? -23.700 57.036 -10.625 1.00 58.94 47 SER K O 1
ATOM 3252 N N . LEU F 2 47 ? -25.880 57.604 -10.585 1.00 58.70 48 LEU K N 1
ATOM 3253 C CA . LEU F 2 47 ? -26.280 56.416 -9.834 1.00 58.37 48 LEU K CA 1
ATOM 3254 C C . LEU F 2 47 ? -25.928 55.122 -10.570 1.00 58.05 48 LEU K C 1
ATOM 3255 O O . LEU F 2 47 ? -25.285 54.243 -9.996 1.00 57.94 48 LEU K O 1
ATOM 3260 N N . SER F 2 48 ? -26.343 55.018 -11.833 1.00 57.68 49 SER K N 1
ATOM 3261 C CA . SER F 2 48 ? -26.114 53.814 -12.637 1.00 57.32 49 SER K CA 1
ATOM 3262 C C . SER F 2 48 ? -24.641 53.663 -13.017 1.00 57.01 49 SER K C 1
ATOM 3263 O O . SER F 2 48 ? -24.125 52.548 -13.109 1.00 56.87 49 SER K O 1
ATOM 3266 N N . ASP F 2 49 ? -23.981 54.798 -13.235 1.00 56.73 50 ASP K N 1
ATOM 3267 C CA . ASP F 2 49 ? -22.555 54.844 -13.528 1.00 56.42 50 ASP K CA 1
ATOM 3268 C C . ASP F 2 49 ? -21.755 54.259 -12.362 1.00 56.17 50 ASP K C 1
ATOM 3269 O O . ASP F 2 49 ? -20.882 53.415 -12.566 1.00 56.20 50 ASP K O 1
ATOM 3274 N N . LEU F 2 50 ? -22.069 54.703 -11.143 1.00 55.83 51 LEU K N 1
ATOM 3275 C CA . LEU F 2 50 ? -21.409 54.215 -9.932 1.00 55.36 51 LEU K CA 1
ATOM 3276 C C . LEU F 2 50 ? -21.797 52.774 -9.641 1.00 55.20 51 LEU K C 1
ATOM 3277 O O . LEU F 2 50 ? -20.958 51.973 -9.230 1.00 55.27 51 LEU K O 1
ATOM 3282 N N . ARG F 2 51 ? -23.069 52.448 -9.861 1.00 54.93 52 ARG K N 1
ATOM 3283 C CA . ARG F 2 51 ? -23.565 51.085 -9.682 1.00 54.78 52 ARG K CA 1
ATOM 3284 C C . ARG F 2 51 ? -22.833 50.093 -10.592 1.00 54.63 52 ARG K C 1
ATOM 3285 O O . ARG F 2 51 ? -22.807 48.895 -10.309 1.00 54.69 52 ARG K O 1
ATOM 3293 N N . GLY F 2 52 ? -22.240 50.601 -11.673 1.00 54.35 53 GLY K N 1
ATOM 3294 C CA . GLY F 2 52 ? -21.417 49.795 -12.572 1.00 54.05 53 GLY K CA 1
ATOM 3295 C C . GLY F 2 52 ? -19.979 49.673 -12.102 1.00 53.96 53 GLY K C 1
ATOM 3296 O O . GLY F 2 52 ? -19.350 48.629 -12.279 1.00 53.79 53 GLY K O 1
ATOM 3297 N N . TYR F 2 53 ? -19.459 50.744 -11.503 1.00 54.02 54 TYR K N 1
ATOM 3298 C CA . TYR F 2 53 ? -18.098 50.760 -10.963 1.00 54.11 54 TYR K CA 1
ATOM 3299 C C . TYR F 2 53 ? -17.958 49.883 -9.720 1.00 54.20 54 TYR K C 1
ATOM 3300 O O . TYR F 2 53 ? -16.975 49.154 -9.574 1.00 54.28 54 TYR K O 1
ATOM 3309 N N . VAL F 2 54 ? -18.945 49.962 -8.832 1.00 54.18 55 VAL K N 1
ATOM 3310 C CA . VAL F 2 54 ? -18.916 49.229 -7.571 1.00 54.32 55 VAL K CA 1
ATOM 3311 C C . VAL F 2 54 ? -19.170 47.737 -7.794 1.00 54.45 55 VAL K C 1
ATOM 3312 O O . VAL F 2 54 ? -18.494 46.892 -7.201 1.00 54.47 55 VAL K O 1
ATOM 3316 N N . TYR F 2 55 ? -20.133 47.426 -8.660 1.00 54.58 56 TYR K N 1
ATOM 3317 C CA . TYR F 2 55 ? -20.531 46.046 -8.929 1.00 54.71 56 TYR K CA 1
ATOM 3318 C C . TYR F 2 55 ? -19.399 45.224 -9.533 1.00 54.72 56 TYR K C 1
ATOM 3319 O O . TYR F 2 55 ? -19.230 44.053 -9.191 1.00 54.82 56 TYR K O 1
ATOM 3328 N N . GLN F 2 56 ? -18.632 45.838 -10.428 1.00 54.75 57 GLN K N 1
ATOM 3329 C CA . GLN F 2 56 ? -17.502 45.167 -11.066 1.00 54.86 57 GLN K CA 1
ATOM 3330 C C . GLN F 2 56 ? -16.268 45.223 -10.167 1.00 54.91 57 GLN K C 1
ATOM 3331 O O . GLN F 2 56 ? -15.521 44.246 -10.062 1.00 54.90 57 GLN K O 1
ATOM 3337 N N . GLY F 2 57 ? -16.074 46.368 -9.515 1.00 54.99 58 GLY K N 1
ATOM 3338 C CA . GLY F 2 57 ? -14.949 46.578 -8.607 1.00 55.12 58 GLY K CA 1
ATOM 3339 C C . GLY F 2 57 ? -14.907 45.617 -7.432 1.00 55.22 58 GLY K C 1
ATOM 3340 O O . GLY F 2 57 ? -13.828 45.279 -6.945 1.00 55.29 58 GLY K O 1
ATOM 3341 N N . LEU F 2 58 ? -16.078 45.186 -6.968 1.00 55.30 59 LEU K N 1
ATOM 3342 C CA . LEU F 2 58 ? -16.163 44.178 -5.912 1.00 55.49 59 LEU K CA 1
ATOM 3343 C C . LEU F 2 58 ? -15.784 42.795 -6.437 1.00 55.59 59 LEU K C 1
ATOM 3344 O O . LEU F 2 58 ? -15.177 42.001 -5.720 1.00 55.70 59 LEU K O 1
ATOM 3349 N N . LYS F 2 59 ? -16.144 42.519 -7.688 1.00 55.70 60 LYS K N 1
ATOM 3350 C CA . LYS F 2 59 ? -15.854 41.233 -8.321 1.00 55.79 60 LYS K CA 1
ATOM 3351 C C . LYS F 2 59 ? -14.386 41.116 -8.722 1.00 55.95 60 LYS K C 1
ATOM 3352 O O . LYS F 2 59 ? -13.792 40.037 -8.630 1.00 56.01 60 LYS K O 1
ATOM 3358 N N . SER F 2 60 ? -13.814 42.233 -9.167 1.00 56.04 61 SER K N 1
ATOM 3359 C CA . SER F 2 60 ? -12.427 42.281 -9.623 1.00 56.11 61 SER K CA 1
ATOM 3360 C C . SER F 2 60 ? -11.440 42.533 -8.478 1.00 56.15 61 SER K C 1
ATOM 3361 O O . SER F 2 60 ? -10.225 42.404 -8.659 1.00 56.09 61 SER K O 1
ATOM 3364 N N . GLY F 2 61 ? -11.973 42.892 -7.309 1.00 56.08 62 GLY K N 1
ATOM 3365 C CA . GLY F 2 61 ? -11.170 43.137 -6.114 1.00 56.06 62 GLY K CA 1
ATOM 3366 C C . GLY F 2 61 ? -10.221 44.320 -6.215 1.00 56.07 62 GLY K C 1
ATOM 3367 O O . GLY F 2 61 ? -9.076 44.241 -5.771 1.00 56.29 62 GLY K O 1
ATOM 3368 N N . ASN F 2 62 ? -10.693 45.416 -6.800 1.00 55.91 63 ASN K N 1
ATOM 3369 C CA . ASN F 2 62 ? -9.883 46.625 -6.939 1.00 55.80 63 ASN K CA 1
ATOM 3370 C C . ASN F 2 62 ? -10.692 47.913 -6.767 1.00 55.65 63 ASN K C 1
ATOM 3371 O O . ASN F 2 62 ? -10.213 49.004 -7.092 1.00 55.71 63 ASN K O 1
ATOM 3376 N N . VAL F 2 63 ? -11.912 47.777 -6.248 1.00 55.38 64 VAL K N 1
ATOM 3377 C CA . VAL F 2 63 ? -12.842 48.902 -6.138 1.00 55.13 64 VAL K CA 1
ATOM 3378 C C . VAL F 2 63 ? -12.267 50.049 -5.306 1.00 55.00 64 VAL K C 1
ATOM 3379 O O . VAL F 2 63 ? -11.737 49.836 -4.212 1.00 55.09 64 VAL K O 1
ATOM 3383 N N . SER F 2 64 ? -12.352 51.257 -5.856 1.00 54.76 65 SER K N 1
ATOM 3384 C CA . SER F 2 64 ? -11.954 52.462 -5.146 1.00 54.60 65 SER K CA 1
ATOM 3385 C C . SER F 2 64 ? -12.955 52.753 -4.043 1.00 54.49 65 SER K C 1
ATOM 3386 O O . SER F 2 64 ? -14.161 52.578 -4.230 1.00 54.52 65 SER K O 1
ATOM 3389 N N . ILE F 2 65 ? -12.449 53.196 -2.896 1.00 54.33 66 ILE K N 1
ATOM 3390 C CA . ILE F 2 65 ? -13.303 53.584 -1.776 1.00 54.12 66 ILE K CA 1
ATOM 3391 C C . ILE F 2 65 ? -14.098 54.859 -2.096 1.00 54.01 66 ILE K C 1
ATOM 3392 O O . ILE F 2 65 ? -15.237 55.008 -1.649 1.00 53.98 66 ILE K O 1
ATOM 3397 N N . ILE F 2 66 ? -13.497 55.750 -2.891 1.00 53.81 67 ILE K N 1
ATOM 3398 C CA . ILE F 2 66 ? -14.161 56.963 -3.380 1.00 53.65 67 ILE K CA 1
ATOM 3399 C C . ILE F 2 66 ? -15.482 56.623 -4.076 1.00 53.56 67 ILE K C 1
ATOM 3400 O O . ILE F 2 66 ? -16.518 57.228 -3.785 1.00 53.65 67 ILE K O 1
ATOM 3405 N N . HIS F 2 67 ? -15.431 55.649 -4.982 1.00 53.37 68 HIS K N 1
ATOM 3406 C CA . HIS F 2 67 ? -16.601 55.210 -5.741 1.00 53.21 68 HIS K CA 1
ATOM 3407 C C . HIS F 2 67 ? -17.657 54.592 -4.838 1.00 52.95 68 HIS K C 1
ATOM 3408 O O . HIS F 2 67 ? -18.850 54.850 -5.001 1.00 52.94 68 HIS K O 1
ATOM 3415 N N . VAL F 2 68 ? -17.201 53.781 -3.885 1.00 52.72 69 VAL K N 1
ATOM 3416 C CA . VAL F 2 68 ? -18.069 53.162 -2.889 1.00 52.29 69 VAL K CA 1
ATOM 3417 C C . VAL F 2 68 ? -18.789 54.245 -2.090 1.00 52.11 69 VAL K C 1
ATOM 3418 O O . VAL F 2 68 ? -20.006 54.183 -1.918 1.00 52.27 69 VAL K O 1
ATOM 3422 N N . ASN F 2 69 ? -18.033 55.242 -1.632 1.00 51.78 70 ASN K N 1
ATOM 3423 C CA . ASN F 2 69 ? -18.575 56.349 -0.838 1.00 51.43 70 ASN K CA 1
ATOM 3424 C C . ASN F 2 69 ? -19.595 57.203 -1.592 1.00 51.28 70 ASN K C 1
ATOM 3425 O O . ASN F 2 69 ? -20.591 57.649 -1.016 1.00 51.28 70 ASN K O 1
ATOM 3430 N N . SER F 2 70 ? -19.340 57.423 -2.879 1.00 51.00 71 SER K N 1
ATOM 3431 C CA . SER F 2 70 ? -20.227 58.214 -3.721 1.00 50.76 71 SER K CA 1
ATOM 3432 C C . SER F 2 70 ? -21.526 57.462 -3.982 1.00 50.75 71 SER K C 1
ATOM 3433 O O . SER F 2 70 ? -22.603 58.059 -4.022 1.00 50.61 71 SER K O 1
ATOM 3436 N N . TYR F 2 71 ? -21.413 56.146 -4.146 1.00 50.84 72 TYR K N 1
ATOM 3437 C CA . TYR F 2 71 ? -22.568 55.294 -4.402 1.00 51.03 72 TYR K CA 1
ATOM 3438 C C . TYR F 2 71 ? -23.474 55.151 -3.177 1.00 51.22 72 TYR K C 1
ATOM 3439 O O . TYR F 2 71 ? -24.701 55.175 -3.306 1.00 51.21 72 TYR K O 1
ATOM 3448 N N . LEU F 2 72 ? -22.867 54.993 -2.000 1.00 51.43 73 LEU K N 1
ATOM 3449 C CA . LEU F 2 72 ? -23.616 54.906 -0.743 1.00 51.70 73 LEU K CA 1
ATOM 3450 C C . LEU F 2 72 ? -24.390 56.190 -0.468 1.00 51.89 73 LEU K C 1
ATOM 3451 O O . LEU F 2 72 ? -25.543 56.143 -0.036 1.00 51.93 73 LEU K O 1
ATOM 3456 N N . TYR F 2 73 ? -23.758 57.331 -0.734 1.00 52.12 74 TYR K N 1
ATOM 3457 C CA . TYR F 2 73 ? -24.404 58.626 -0.544 1.00 52.31 74 TYR K CA 1
ATOM 3458 C C . TYR F 2 73 ? -25.624 58.774 -1.448 1.00 52.18 74 TYR K C 1
ATOM 3459 O O . TYR F 2 73 ? -26.679 59.206 -0.991 1.00 52.35 74 TYR K O 1
ATOM 3468 N N . GLY F 2 74 ? -25.473 58.403 -2.718 1.00 51.94 75 GLY K N 1
ATOM 3469 C CA . GLY F 2 74 ? -26.568 58.460 -3.686 1.00 51.63 75 GLY K CA 1
ATOM 3470 C C . GLY F 2 74 ? -27.763 57.570 -3.373 1.00 51.51 75 GLY K C 1
ATOM 3471 O O . GLY F 2 74 ? -28.877 57.846 -3.817 1.00 51.58 75 GLY K O 1
ATOM 3472 N N . ALA F 2 75 ? -27.535 56.508 -2.603 1.00 51.36 76 ALA K N 1
ATOM 3473 C CA . ALA F 2 75 ? -28.577 55.526 -2.298 1.00 51.11 76 ALA K CA 1
ATOM 3474 C C . ALA F 2 75 ? -29.353 55.837 -1.018 1.00 50.96 76 ALA K C 1
ATOM 3475 O O . ALA F 2 75 ? -30.534 55.500 -0.905 1.00 50.97 76 ALA K O 1
ATOM 3477 N N . LEU F 2 76 ? -28.683 56.478 -0.062 1.00 50.73 77 LEU K N 1
ATOM 3478 C CA . LEU F 2 76 ? -29.265 56.764 1.252 1.00 50.45 77 LEU K CA 1
ATOM 3479 C C . LEU F 2 76 ? -29.631 58.245 1.381 1.00 50.30 77 LEU K C 1
ATOM 3480 O O . LEU F 2 76 ? -30.068 58.709 2.437 1.00 50.37 77 LEU K O 1
ATOM 3485 N N . LYS F 2 77 ? -29.458 58.960 0.275 1.00 50.16 78 LYS K N 1
ATOM 3486 C CA . LYS F 2 77 ? -29.677 60.400 0.152 1.00 50.04 78 LYS K CA 1
ATOM 3487 C C . LYS F 2 77 ? -31.054 60.879 0.638 1.00 49.77 78 LYS K C 1
ATOM 3488 O O . LYS F 2 77 ? -31.153 61.875 1.355 1.00 49.51 78 LYS K O 1
ATOM 3494 N N . ASP F 2 78 ? -32.105 60.153 0.266 1.00 49.75 79 ASP K N 1
ATOM 3495 C CA . ASP F 2 78 ? -33.475 60.651 0.392 1.00 49.76 79 ASP K CA 1
ATOM 3496 C C . ASP F 2 78 ? -34.274 60.126 1.592 1.00 49.75 79 ASP K C 1
ATOM 3497 O O . ASP F 2 78 ? -35.442 60.489 1.767 1.00 49.64 79 ASP K O 1
ATOM 3502 N N . ILE F 2 79 ? -33.645 59.288 2.416 1.00 49.86 80 ILE K N 1
ATOM 3503 C CA . ILE F 2 79 ? -34.267 58.769 3.642 1.00 49.83 80 ILE K CA 1
ATOM 3504 C C . ILE F 2 79 ? -34.513 59.904 4.637 1.00 49.90 80 ILE K C 1
ATOM 3505 O O . ILE F 2 79 ? -33.588 60.639 4.974 1.00 49.84 80 ILE K O 1
ATOM 3510 N N . ARG F 2 80 ? -35.761 60.042 5.087 1.00 50.14 81 ARG K N 1
ATOM 3511 C CA . ARG F 2 80 ? -36.163 61.119 6.004 1.00 50.45 81 ARG K CA 1
ATOM 3512 C C . ARG F 2 80 ? -36.866 60.597 7.258 1.00 50.51 81 ARG K C 1
ATOM 3513 O O . ARG F 2 80 ? -37.497 59.538 7.228 1.00 50.62 81 ARG K O 1
ATOM 3521 N N . GLY F 2 81 ? -36.765 61.359 8.347 1.00 50.67 82 GLY K N 1
ATOM 3522 C CA . GLY F 2 81 ? -37.499 61.079 9.585 1.00 50.86 82 GLY K CA 1
ATOM 3523 C C . GLY F 2 81 ? -37.884 62.344 10.336 1.00 51.10 82 GLY K C 1
ATOM 3524 O O . GLY F 2 81 ? -37.084 63.275 10.429 1.00 51.02 82 GLY K O 1
ATOM 3525 N N . LYS F 2 82 ? -39.104 62.370 10.878 1.00 51.50 83 LYS K N 1
ATOM 3526 C CA . LYS F 2 82 ? -39.628 63.532 11.617 1.00 51.99 83 LYS K CA 1
ATOM 3527 C C . LYS F 2 82 ? -39.402 63.441 13.131 1.00 52.28 83 LYS K C 1
ATOM 3528 O O . LYS F 2 82 ? -39.853 62.496 13.782 1.00 52.32 83 LYS K O 1
ATOM 3534 N N . LEU F 2 83 ? -38.722 64.446 13.678 1.00 52.73 84 LEU K N 1
ATOM 3535 C CA . LEU F 2 83 ? -38.435 64.522 15.109 1.00 53.21 84 LEU K CA 1
ATOM 3536 C C . LEU F 2 83 ? -39.655 64.960 15.917 1.00 53.58 84 LEU K C 1
ATOM 3537 O O . LEU F 2 83 ? -40.375 65.882 15.523 1.00 53.65 84 LEU K O 1
ATOM 3542 N N . ASP F 2 84 ? -39.878 64.287 17.044 1.00 53.96 85 ASP K N 1
ATOM 3543 C CA . ASP F 2 84 ? -40.912 64.673 17.999 1.00 54.39 85 ASP K CA 1
ATOM 3544 C C . ASP F 2 84 ? -40.306 65.650 18.986 1.00 54.59 85 ASP K C 1
ATOM 3545 O O . ASP F 2 84 ? -40.892 66.692 19.290 1.00 54.66 85 ASP K O 1
ATOM 3550 N N . LYS F 2 85 ? -39.130 65.283 19.489 1.00 54.85 86 LYS K N 1
ATOM 3551 C CA . LYS F 2 85 ? -38.347 66.130 20.375 1.00 55.09 86 LYS K CA 1
ATOM 3552 C C . LYS F 2 85 ? -37.138 66.690 19.629 1.00 55.08 86 LYS K C 1
ATOM 3553 O O . LYS F 2 85 ? -36.749 66.170 18.582 1.00 55.12 86 LYS K O 1
ATOM 3559 N N . ASP F 2 86 ? -36.561 67.762 20.164 1.00 55.07 87 ASP K N 1
ATOM 3560 C CA . ASP F 2 86 ? -35.361 68.363 19.588 1.00 55.00 87 ASP K CA 1
ATOM 3561 C C . ASP F 2 86 ? -34.163 67.465 19.872 1.00 54.82 87 ASP K C 1
ATOM 3562 O O . ASP F 2 86 ? -34.165 66.707 20.848 1.00 54.76 87 ASP K O 1
ATOM 3567 N N . TRP F 2 87 ? -33.150 67.550 19.014 1.00 54.61 88 TRP K N 1
ATOM 3568 C CA . TRP F 2 87 ? -32.008 66.644 19.074 1.00 54.31 88 TRP K CA 1
ATOM 3569 C C . TRP F 2 87 ? -30.682 67.395 19.108 1.00 54.17 88 TRP K C 1
ATOM 3570 O O . TRP F 2 87 ? -30.260 67.988 18.111 1.00 54.08 88 TRP K O 1
ATOM 3581 N N . SER F 2 88 ? -30.035 67.358 20.269 1.00 54.06 89 SER K N 1
ATOM 3582 C CA . SER F 2 88 ? -28.734 67.983 20.463 1.00 54.18 89 SER K CA 1
ATOM 3583 C C . SER F 2 88 ? -27.675 66.975 20.875 1.00 54.25 89 SER K C 1
ATOM 3584 O O . SER F 2 88 ? -27.969 65.989 21.549 1.00 54.30 89 SER K O 1
ATOM 3587 N N . SER F 2 89 ? -26.440 67.241 20.467 1.00 54.42 90 SER K N 1
ATOM 3588 C CA . SER F 2 89 ? -25.288 66.478 20.918 1.00 54.79 90 SER K CA 1
ATOM 3589 C C . SER F 2 89 ? -24.070 67.389 21.024 1.00 55.17 90 SER K C 1
ATOM 3590 O O . SER F 2 89 ? -23.700 68.058 20.055 1.00 55.30 90 SER K O 1
ATOM 3593 N N . PHE F 2 90 ? -23.459 67.410 22.208 1.00 55.62 91 PHE K N 1
ATOM 3594 C CA . PHE F 2 90 ? -22.263 68.218 22.484 1.00 56.10 91 PHE K CA 1
ATOM 3595 C C . PHE F 2 90 ? -22.391 69.668 22.008 1.00 56.40 91 PHE K C 1
ATOM 3596 O O . PHE F 2 90 ? -21.465 70.217 21.407 1.00 56.48 91 PHE K O 1
ATOM 3604 N N . GLY F 2 91 ? -23.544 70.277 22.277 1.00 56.82 92 GLY K N 1
ATOM 3605 C CA . GLY F 2 91 ? -23.807 71.657 21.872 1.00 57.26 92 GLY K CA 1
ATOM 3606 C C . GLY F 2 91 ? -24.444 71.800 20.500 1.00 57.62 92 GLY K C 1
ATOM 3607 O O . GLY F 2 91 ? -25.187 72.752 20.259 1.00 57.92 92 GLY K O 1
ATOM 3608 N N . ILE F 2 92 ? -24.150 70.864 19.600 1.00 57.79 93 ILE K N 1
ATOM 3609 C CA . ILE F 2 92 ? -24.683 70.896 18.238 1.00 58.19 93 ILE K CA 1
ATOM 3610 C C . ILE F 2 92 ? -26.164 70.539 18.233 1.00 58.36 93 ILE K C 1
ATOM 3611 O O . ILE F 2 92 ? -26.553 69.478 18.718 1.00 58.61 93 ILE K O 1
ATOM 3616 N N . ASN F 2 93 ? -26.983 71.431 17.684 1.00 58.51 94 ASN K N 1
ATOM 3617 C CA . ASN F 2 93 ? -28.409 71.175 17.531 1.00 58.57 94 ASN K CA 1
ATOM 3618 C C . ASN F 2 93 ? -28.676 70.548 16.166 1.00 58.48 94 ASN K C 1
ATOM 3619 O O . ASN F 2 93 ? -28.922 71.256 15.189 1.00 58.69 94 ASN K O 1
ATOM 3624 N N . ILE F 2 94 ? -28.612 69.217 16.110 1.00 58.29 95 ILE K N 1
ATOM 3625 C CA . ILE F 2 94 ? -28.836 68.448 14.877 1.00 58.07 95 ILE K CA 1
ATOM 3626 C C . ILE F 2 94 ? -30.199 68.750 14.241 1.00 58.01 95 ILE K C 1
ATOM 3627 O O . ILE F 2 94 ? -30.313 68.839 13.019 1.00 57.91 95 ILE K O 1
ATOM 3632 N N . GLY F 2 95 ? -31.224 68.908 15.073 1.00 58.07 96 GLY K N 1
ATOM 3633 C CA . GLY F 2 95 ? -32.565 69.205 14.588 1.00 58.19 96 GLY K CA 1
ATOM 3634 C C . GLY F 2 95 ? -33.517 69.613 15.692 1.00 58.34 96 GLY K C 1
ATOM 3635 O O . GLY F 2 95 ? -33.474 69.069 16.794 1.00 58.31 96 GLY K O 1
ATOM 3636 N N . LYS F 2 96 ? -34.377 70.580 15.392 1.00 58.63 97 LYS K N 1
ATOM 3637 C CA . LYS F 2 96 ? -35.407 71.016 16.330 1.00 58.87 97 LYS K CA 1
ATOM 3638 C C . LYS F 2 96 ? -36.675 70.180 16.157 1.00 59.02 97 LYS K C 1
ATOM 3639 O O . LYS F 2 96 ? -36.871 69.544 15.118 1.00 59.05 97 LYS K O 1
ATOM 3645 N N . ALA F 2 97 ? -37.524 70.179 17.182 1.00 59.24 98 ALA K N 1
ATOM 3646 C CA . ALA F 2 97 ? -38.797 69.462 17.145 1.00 59.49 98 ALA K CA 1
ATOM 3647 C C . ALA F 2 97 ? -39.667 69.935 15.980 1.00 59.76 98 ALA K C 1
ATOM 3648 O O . ALA F 2 97 ? -40.054 71.107 15.908 1.00 59.78 98 ALA K O 1
ATOM 3650 N N . GLY F 2 98 ? -39.955 69.016 15.065 1.00 60.04 99 GLY K N 1
ATOM 3651 C CA . GLY F 2 98 ? -40.741 69.327 13.881 1.00 60.39 99 GLY K CA 1
ATOM 3652 C C . GLY F 2 98 ? -40.020 68.961 12.601 1.00 60.70 99 GLY K C 1
ATOM 3653 O O . GLY F 2 98 ? -40.395 67.996 11.935 1.00 60.71 99 GLY K O 1
ATOM 3654 N N . ASP F 2 99 ? -38.975 69.722 12.270 1.00 61.06 100 ASP K N 1
ATOM 3655 C CA . ASP F 2 99 ? -38.286 69.603 10.973 1.00 61.43 100 ASP K CA 1
ATOM 3656 C C . ASP F 2 99 ? -37.731 68.205 10.681 1.00 61.41 100 ASP K C 1
ATOM 3657 O O . ASP F 2 99 ? -36.947 67.660 11.458 1.00 61.41 100 ASP K O 1
ATOM 3662 N N . THR F 2 100 ? -38.163 67.638 9.556 1.00 61.47 101 THR K N 1
ATOM 3663 C CA . THR F 2 100 ? -37.751 66.301 9.144 1.00 61.56 101 THR K CA 1
ATOM 3664 C C . THR F 2 100 ? -36.342 66.332 8.568 1.00 61.69 101 THR K C 1
ATOM 3665 O O . THR F 2 100 ? -35.995 67.232 7.801 1.00 61.63 101 THR K O 1
ATOM 3669 N N . ILE F 2 101 ? -35.540 65.335 8.930 1.00 61.88 102 ILE K N 1
ATOM 3670 C CA . ILE F 2 101 ? -34.136 65.313 8.543 1.00 62.09 102 ILE K CA 1
ATOM 3671 C C . ILE F 2 101 ? -33.699 63.959 7.967 1.00 62.09 102 ILE K C 1
ATOM 3672 O O . ILE F 2 101 ? -34.290 62.921 8.265 1.00 62.07 102 ILE K O 1
ATOM 3677 N N . GLY F 2 102 ? -32.684 63.993 7.111 1.00 62.24 103 GLY K N 1
ATOM 3678 C CA . GLY F 2 102 ? -32.110 62.782 6.542 1.00 62.36 103 GLY K CA 1
ATOM 3679 C C . GLY F 2 102 ? -30.859 62.352 7.278 1.00 62.54 103 GLY K C 1
ATOM 3680 O O . GLY F 2 102 ? -30.446 62.997 8.244 1.00 62.52 103 GLY K O 1
ATOM 3681 N N . ILE F 2 103 ? -30.251 61.265 6.807 1.00 62.93 104 ILE K N 1
ATOM 3682 C CA . ILE F 2 103 ? -29.077 60.667 7.455 1.00 63.24 104 ILE K CA 1
ATOM 3683 C C . ILE F 2 103 ? -27.892 61.632 7.541 1.00 63.71 104 ILE K C 1
ATOM 3684 O O . ILE F 2 103 ? -27.215 61.703 8.569 1.00 63.58 104 ILE K O 1
ATOM 3689 N N . PHE F 2 104 ? -27.662 62.389 6.472 1.00 64.34 105 PHE K N 1
ATOM 3690 C CA . PHE F 2 104 ? -26.451 63.198 6.376 1.00 64.89 105 PHE K CA 1
ATOM 3691 C C . PHE F 2 104 ? -26.568 64.585 7.005 1.00 65.26 105 PHE K C 1
ATOM 3692 O O . PHE F 2 104 ? -26.413 65.603 6.337 1.00 65.42 105 PHE K O 1
ATOM 3700 N N . ASP F 2 105 ? -26.835 64.593 8.312 1.00 65.91 106 ASP K N 1
ATOM 3701 C CA . ASP F 2 105 ? -26.779 65.797 9.146 1.00 66.29 106 ASP K CA 1
ATOM 3702 C C . ASP F 2 105 ? -25.426 66.488 9.000 1.00 66.75 106 ASP K C 1
ATOM 3703 O O . ASP F 2 105 ? -25.352 67.679 8.653 1.00 66.76 106 ASP K O 1
ATOM 3708 N N . LEU F 2 106 ? -24.365 65.714 9.254 1.00 67.02 107 LEU K N 1
ATOM 3709 C CA . LEU F 2 106 ? -22.989 66.203 9.235 1.00 67.16 107 LEU K CA 1
ATOM 3710 C C . LEU F 2 106 ? -22.701 66.970 7.961 1.00 67.19 107 LEU K C 1
ATOM 3711 O O . LEU F 2 106 ? -23.262 66.671 6.905 1.00 67.35 107 LEU K O 1
ATOM 3716 N N . VAL F 2 107 ? -21.842 67.974 8.073 1.00 67.28 108 VAL K N 1
ATOM 3717 C CA . VAL F 2 107 ? -21.586 68.875 6.962 1.00 67.26 108 VAL K CA 1
ATOM 3718 C C . VAL F 2 107 ? -20.836 68.141 5.850 1.00 67.27 108 VAL K C 1
ATOM 3719 O O . VAL F 2 107 ? -19.625 67.923 5.930 1.00 67.12 108 VAL K O 1
ATOM 3723 N N . SER F 2 108 ? -21.589 67.740 4.828 1.00 67.40 109 SER K N 1
ATOM 3724 C CA . SER F 2 108 ? -21.036 67.041 3.677 1.00 67.66 109 SER K CA 1
ATOM 3725 C C . SER F 2 108 ? -20.369 68.026 2.725 1.00 67.90 109 SER K C 1
ATOM 3726 O O . SER F 2 108 ? -21.042 68.777 2.022 1.00 67.94 109 SER K O 1
ATOM 3729 N N . LEU F 2 109 ? -19.040 68.028 2.735 1.00 68.27 110 LEU K N 1
ATOM 3730 C CA . LEU F 2 109 ? -18.246 68.834 1.815 1.00 68.55 110 LEU K CA 1
ATOM 3731 C C . LEU F 2 109 ? -17.890 67.975 0.602 1.00 69.05 110 LEU K C 1
ATOM 3732 O O . LEU F 2 109 ? -18.287 66.808 0.524 1.00 69.17 110 LEU K O 1
ATOM 3737 N N . LYS F 2 110 ? -17.148 68.540 -0.345 1.00 69.62 111 LYS K N 1
ATOM 3738 C CA . LYS F 2 110 ? -16.846 67.826 -1.587 1.00 70.22 111 LYS K CA 1
ATOM 3739 C C . LYS F 2 110 ? -15.386 67.394 -1.698 1.00 70.54 111 LYS K C 1
ATOM 3740 O O . LYS F 2 110 ? -14.475 68.180 -1.430 1.00 70.54 111 LYS K O 1
ATOM 3746 N N . ALA F 2 111 ? -15.181 66.134 -2.082 1.00 71.02 112 ALA K N 1
ATOM 3747 C CA . ALA F 2 111 ? -13.842 65.572 -2.257 1.00 71.56 112 ALA K CA 1
ATOM 3748 C C . ALA F 2 111 ? -13.128 66.206 -3.455 1.00 71.98 112 ALA K C 1
ATOM 3749 O O . ALA F 2 111 ? -13.776 66.745 -4.357 1.00 71.95 112 ALA K O 1
ATOM 3751 N N . LEU F 2 112 ? -11.796 66.131 -3.453 1.00 72.57 113 LEU K N 1
ATOM 3752 C CA . LEU F 2 112 ? -10.951 66.792 -4.460 1.00 73.20 113 LEU K CA 1
ATOM 3753 C C . LEU F 2 112 ? -11.227 66.376 -5.911 1.00 73.57 113 LEU K C 1
ATOM 3754 O O . LEU F 2 112 ? -11.933 65.395 -6.165 1.00 73.69 113 LEU K O 1
ATOM 3759 N N . ASP F 2 113 ? -10.651 67.128 -6.848 1.00 74.01 114 ASP K N 1
ATOM 3760 C CA . ASP F 2 113 ? -10.884 66.948 -8.285 1.00 74.51 114 ASP K CA 1
ATOM 3761 C C . ASP F 2 113 ? -10.434 65.585 -8.825 1.00 74.86 114 ASP K C 1
ATOM 3762 O O . ASP F 2 113 ? -9.853 64.775 -8.094 1.00 74.80 114 ASP K O 1
ATOM 3767 N N . GLY F 2 114 ? -10.720 65.358 -10.111 1.00 75.27 115 GLY K N 1
ATOM 3768 C CA . GLY F 2 114 ? -10.299 64.169 -10.863 1.00 75.73 115 GLY K CA 1
ATOM 3769 C C . GLY F 2 114 ? -10.043 62.902 -10.068 1.00 76.05 115 GLY K C 1
ATOM 3770 O O . GLY F 2 114 ? -8.915 62.655 -9.632 1.00 76.07 115 GLY K O 1
ATOM 3771 N N . VAL F 2 115 ? -11.091 62.100 -9.884 1.00 76.37 116 VAL K N 1
ATOM 3772 C CA . VAL F 2 115 ? -10.984 60.815 -9.183 1.00 76.69 116 VAL K CA 1
ATOM 3773 C C . VAL F 2 115 ? -10.023 59.872 -9.915 1.00 76.91 116 VAL K C 1
ATOM 3774 O O . VAL F 2 115 ? -10.068 59.761 -11.144 1.00 76.93 116 VAL K O 1
ATOM 3778 N N . LEU F 2 116 ? -9.152 59.211 -9.151 1.00 77.17 117 LEU K N 1
ATOM 3779 C CA . LEU F 2 116 ? -8.040 58.425 -9.713 1.00 77.37 117 LEU K CA 1
ATOM 3780 C C . LEU F 2 116 ? -8.438 57.301 -10.686 1.00 77.42 117 LEU K C 1
ATOM 3781 O O . LEU F 2 116 ? -7.876 57.223 -11.783 1.00 77.45 117 LEU K O 1
ATOM 3786 N N . PRO F 2 117 ? -9.394 56.428 -10.298 1.00 77.48 118 PRO K N 1
ATOM 3787 C CA . PRO F 2 117 ? -9.801 55.388 -11.244 1.00 77.46 118 PRO K CA 1
ATOM 3788 C C . PRO F 2 117 ? -10.836 55.899 -12.243 1.00 77.43 118 PRO K C 1
ATOM 3789 O O . PRO F 2 117 ? -11.832 56.517 -11.855 1.00 77.37 118 PRO K O 1
ATOM 3793 N N . ASP F 2 118 ? -10.586 55.635 -13.522 1.00 77.46 119 ASP K N 1
ATOM 3794 C CA . ASP F 2 118 ? -11.446 56.109 -14.603 1.00 77.44 119 ASP K CA 1
ATOM 3795 C C . ASP F 2 118 ? -11.880 54.944 -15.502 1.00 77.38 119 ASP K C 1
ATOM 3796 O O . ASP F 2 118 ? -11.960 55.084 -16.727 1.00 77.36 119 ASP K O 1
ATOM 3801 N N . GLY F 2 119 ? -12.162 53.797 -14.883 1.00 77.30 120 GLY K N 1
ATOM 3802 C CA . GLY F 2 119 ? -12.552 52.596 -15.622 1.00 77.11 120 GLY K CA 1
ATOM 3803 C C . GLY F 2 119 ? -12.923 51.392 -14.773 1.00 76.94 120 GLY K C 1
ATOM 3804 O O . GLY F 2 119 ? -13.010 51.485 -13.547 1.00 76.81 120 GLY K O 1
ATOM 3805 N N . VAL F 2 120 ? -13.126 50.261 -15.452 1.00 76.85 121 VAL K N 1
ATOM 3806 C CA . VAL F 2 120 ? -13.579 48.992 -14.858 1.00 76.69 121 VAL K CA 1
ATOM 3807 C C . VAL F 2 120 ? -15.015 49.108 -14.323 1.00 76.48 121 VAL K C 1
ATOM 3808 O O . VAL F 2 120 ? -15.242 49.433 -13.156 1.00 76.51 121 VAL K O 1
ATOM 3812 N N . SER F 2 121 ? -15.974 48.837 -15.206 1.00 76.29 122 SER K N 1
ATOM 3813 C CA . SER F 2 121 ? -17.394 49.035 -14.926 1.00 76.10 122 SER K CA 1
ATOM 3814 C C . SER F 2 121 ? -18.266 47.940 -15.546 1.00 75.94 122 SER K C 1
ATOM 3815 O O . SER F 2 121 ? -17.854 47.267 -16.493 1.00 75.97 122 SER K O 1
ATOM 3818 N N . ASP F 2 122 ? -19.468 47.772 -15.000 1.00 75.72 123 ASP K N 1
ATOM 3819 C CA . ASP F 2 122 ? -20.469 46.868 -15.559 1.00 75.58 123 ASP K CA 1
ATOM 3820 C C . ASP F 2 122 ? -21.747 47.659 -15.840 1.00 75.64 123 ASP K C 1
ATOM 3821 O O . ASP F 2 122 ? -22.684 47.654 -15.039 1.00 75.68 123 ASP K O 1
ATOM 3826 N N . ALA F 2 123 ? -21.769 48.333 -16.989 1.00 75.73 124 ALA K N 1
ATOM 3827 C CA . ALA F 2 123 ? -22.841 49.265 -17.353 1.00 75.83 124 ALA K CA 1
ATOM 3828 C C . ALA F 2 123 ? -24.212 48.614 -17.547 1.00 75.92 124 ALA K C 1
ATOM 3829 O O . ALA F 2 123 ? -25.240 49.257 -17.336 1.00 75.99 124 ALA K O 1
ATOM 3831 N N . SER F 2 124 ? -24.221 47.346 -17.947 1.00 76.07 125 SER K N 1
ATOM 3832 C CA . SER F 2 124 ? -25.465 46.620 -18.189 1.00 76.22 125 SER K CA 1
ATOM 3833 C C . SER F 2 124 ? -26.038 46.066 -16.883 1.00 76.30 125 SER K C 1
ATOM 3834 O O . SER F 2 124 ? -26.041 44.854 -16.657 1.00 76.29 125 SER K O 1
ATOM 3837 N N . ARG F 2 125 ? -26.522 46.969 -16.030 1.00 76.48 126 ARG K N 1
ATOM 3838 C CA . ARG F 2 125 ? -27.057 46.615 -14.712 1.00 76.64 126 ARG K CA 1
ATOM 3839 C C . ARG F 2 125 ? -28.347 47.363 -14.366 1.00 76.76 126 ARG K C 1
ATOM 3840 O O . ARG F 2 125 ? -28.417 48.590 -14.479 1.00 76.80 126 ARG K O 1
ATOM 3848 N N . THR F 2 126 ? -29.350 46.608 -13.922 1.00 76.87 127 THR K N 1
ATOM 3849 C CA . THR F 2 126 ? -30.683 47.134 -13.600 1.00 76.91 127 THR K CA 1
ATOM 3850 C C . THR F 2 126 ? -30.697 47.984 -12.316 1.00 76.89 127 THR K C 1
ATOM 3851 O O . THR F 2 126 ? -29.640 48.328 -11.788 1.00 76.87 127 THR K O 1
ATOM 3855 N N . SER F 2 127 ? -31.893 48.320 -11.830 1.00 76.91 128 SER K N 1
ATOM 3856 C CA . SER F 2 127 ? -32.053 49.124 -10.614 1.00 76.96 128 SER K CA 1
ATOM 3857 C C . SER F 2 127 ? -32.139 48.311 -9.321 1.00 77.02 128 SER K C 1
ATOM 3858 O O . SER F 2 127 ? -32.944 48.622 -8.435 1.00 77.05 128 SER K O 1
ATOM 3861 N N . ALA F 2 128 ? -31.299 47.283 -9.208 1.00 77.06 129 ALA K N 1
ATOM 3862 C CA . ALA F 2 128 ? -31.232 46.464 -7.995 1.00 77.12 129 ALA K CA 1
ATOM 3863 C C . ALA F 2 128 ? -30.339 47.102 -6.921 1.00 77.23 129 ALA K C 1
ATOM 3864 O O . ALA F 2 128 ? -29.864 46.423 -6.009 1.00 77.10 129 ALA K O 1
ATOM 3866 N N . ASP F 2 129 ? -30.130 48.413 -7.032 1.00 77.48 130 ASP K N 1
ATOM 3867 C CA . ASP F 2 129 ? -29.284 49.149 -6.095 1.00 77.57 130 ASP K CA 1
ATOM 3868 C C . ASP F 2 129 ? -29.907 49.238 -4.710 1.00 77.60 130 ASP K C 1
ATOM 3869 O O . ASP F 2 129 ? -29.582 48.434 -3.836 1.00 77.67 130 ASP K O 1
ATOM 3874 N N . ASP F 2 130 ? -30.821 50.188 -4.529 1.00 77.66 131 ASP K N 1
ATOM 3875 C CA . ASP F 2 130 ? -31.432 50.477 -3.225 1.00 77.70 131 ASP K CA 1
ATOM 3876 C C . ASP F 2 130 ? -31.965 49.225 -2.516 1.00 77.47 131 ASP K C 1
ATOM 3877 O O . ASP F 2 130 ? -32.255 49.251 -1.311 1.00 77.47 131 ASP K O 1
ATOM 3882 N N . LYS F 2 131 ? -32.064 48.133 -3.273 1.00 77.08 132 LYS K N 1
ATOM 3883 C CA . LYS F 2 131 ? -32.601 46.874 -2.776 1.00 76.75 132 LYS K CA 1
ATOM 3884 C C . LYS F 2 131 ? -31.627 46.096 -1.891 1.00 76.52 132 LYS K C 1
ATOM 3885 O O . LYS F 2 131 ? -31.996 45.691 -0.789 1.00 76.52 132 LYS K O 1
ATOM 3891 N N . TRP F 2 132 ? -30.393 45.889 -2.354 1.00 76.25 133 TRP K N 1
ATOM 3892 C CA . TRP F 2 132 ? -29.454 45.036 -1.607 1.00 76.00 133 TRP K CA 1
ATOM 3893 C C . TRP F 2 132 ? -27.980 45.456 -1.565 1.00 75.80 133 TRP K C 1
ATOM 3894 O O . TRP F 2 132 ? -27.270 45.109 -0.619 1.00 75.81 133 TRP K O 1
ATOM 3905 N N . LEU F 2 133 ? -27.524 46.189 -2.578 1.00 75.50 134 LEU K N 1
ATOM 3906 C CA . LEU F 2 133 ? -26.103 46.550 -2.687 1.00 75.29 134 LEU K CA 1
ATOM 3907 C C . LEU F 2 133 ? -25.555 47.483 -1.583 1.00 75.12 134 LEU K C 1
ATOM 3908 O O . LEU F 2 133 ? -24.435 47.267 -1.117 1.00 75.08 134 LEU K O 1
ATOM 3913 N N . PRO F 2 134 ? -26.325 48.514 -1.162 1.00 75.01 135 PRO K N 1
ATOM 3914 C CA . PRO F 2 134 ? -25.814 49.374 -0.088 1.00 74.91 135 PRO K CA 1
ATOM 3915 C C . PRO F 2 134 ? -25.685 48.652 1.254 1.00 74.80 135 PRO K C 1
ATOM 3916 O O . PRO F 2 134 ? -24.686 48.836 1.948 1.00 74.78 135 PRO K O 1
ATOM 3920 N N . LEU F 2 135 ? -26.676 47.833 1.602 1.00 74.71 136 LEU K N 1
ATOM 3921 C CA . LEU F 2 135 ? -26.636 47.042 2.836 1.00 74.73 136 LEU K CA 1
ATOM 3922 C C . LEU F 2 135 ? -25.412 46.130 2.853 1.00 74.81 136 LEU K C 1
ATOM 3923 O O . LEU F 2 135 ? -24.813 45.904 3.903 1.00 74.72 136 LEU K O 1
ATOM 3928 N N . TYR F 2 136 ? -25.051 45.620 1.676 1.00 75.02 137 TYR K N 1
ATOM 3929 C CA . TYR F 2 136 ? -23.880 44.766 1.501 1.00 75.17 137 TYR K CA 1
ATOM 3930 C C . TYR F 2 136 ? -22.594 45.537 1.774 1.00 75.33 137 TYR K C 1
ATOM 3931 O O . TYR F 2 136 ? -21.712 45.048 2.478 1.00 75.34 137 TYR K O 1
ATOM 3940 N N . LEU F 2 137 ? -22.503 46.746 1.227 1.00 75.61 138 LEU K N 1
ATOM 3941 C CA . LEU F 2 137 ? -21.328 47.595 1.406 1.00 76.04 138 LEU K CA 1
ATOM 3942 C C . LEU F 2 137 ? -21.180 48.129 2.836 1.00 76.44 138 LEU K C 1
ATOM 3943 O O . LEU F 2 137 ? -20.059 48.318 3.315 1.00 76.42 138 LEU K O 1
ATOM 3948 N N . LEU F 2 138 ? -22.308 48.366 3.506 1.00 76.99 139 LEU K N 1
ATOM 3949 C CA . LEU F 2 138 ? -22.316 48.821 4.901 1.00 77.58 139 LEU K CA 1
ATOM 3950 C C . LEU F 2 138 ? -21.880 47.709 5.852 1.00 78.34 139 LEU K C 1
ATOM 3951 O O . LEU F 2 138 ? -21.252 47.966 6.880 1.00 78.12 139 LEU K O 1
ATOM 3956 N N . GLY F 2 139 ? -22.217 46.474 5.488 1.00 79.42 140 GLY K N 1
ATOM 3957 C CA . GLY F 2 139 ? -21.870 45.293 6.269 1.00 80.79 140 GLY K CA 1
ATOM 3958 C C . GLY F 2 139 ? -20.436 44.826 6.102 1.00 81.84 140 GLY K C 1
ATOM 3959 O O . GLY F 2 139 ? -19.948 44.046 6.916 1.00 81.84 140 GLY K O 1
ATOM 3960 N N . LEU F 2 140 ? -19.759 45.296 5.052 1.00 82.95 141 LEU K N 1
ATOM 3961 C CA . LEU F 2 140 ? -18.354 44.934 4.812 1.00 84.14 141 LEU K CA 1
ATOM 3962 C C . LEU F 2 140 ? -17.394 45.675 5.746 1.00 85.10 141 LEU K C 1
ATOM 3963 O O . LEU F 2 140 ? -16.196 45.387 5.781 1.00 85.15 141 LEU K O 1
ATOM 3968 N N . TYR F 2 141 ? -17.937 46.637 6.487 1.00 86.38 142 TYR K N 1
ATOM 3969 C CA . TYR F 2 141 ? -17.276 47.208 7.653 1.00 87.69 142 TYR K CA 1
ATOM 3970 C C . TYR F 2 141 ? -17.248 46.122 8.732 1.00 88.80 142 TYR K C 1
ATOM 3971 O O . TYR F 2 141 ? -16.216 45.885 9.367 1.00 88.91 142 TYR K O 1
ATOM 3980 N N . ARG F 2 142 ? -18.393 45.462 8.908 1.00 90.18 143 ARG K N 1
ATOM 3981 C CA . ARG F 2 142 ? -18.576 44.395 9.892 1.00 91.60 143 ARG K CA 1
ATOM 3982 C C . ARG F 2 142 ? -17.795 43.131 9.517 1.00 92.49 143 ARG K C 1
ATOM 3983 O O . ARG F 2 142 ? -17.088 42.563 10.353 1.00 92.58 143 ARG K O 1
ATOM 3991 N N . VAL F 2 143 ? -17.926 42.706 8.260 1.00 93.76 144 VAL K N 1
ATOM 3992 C CA . VAL F 2 143 ? -17.269 41.493 7.754 1.00 94.95 144 VAL K CA 1
ATOM 3993 C C . VAL F 2 143 ? -15.748 41.674 7.625 1.00 95.79 144 VAL K C 1
ATOM 3994 O O . VAL F 2 143 ? -14.979 40.754 7.922 1.00 95.85 144 VAL K O 1
ATOM 3998 N N . GLY F 2 144 ? -15.325 42.863 7.198 1.00 96.79 145 GLY K N 1
ATOM 3999 C CA . GLY F 2 144 ? -13.912 43.147 6.948 1.00 98.00 145 GLY K CA 1
ATOM 4000 C C . GLY F 2 144 ? -13.129 43.670 8.140 1.00 98.88 145 GLY K C 1
ATOM 4001 O O . GLY F 2 144 ? -12.582 44.775 8.089 1.00 98.89 145 GLY K O 1
ATOM 4002 N N . ARG F 2 145 ? -13.085 42.877 9.212 1.00 99.81 146 ARG K N 1
ATOM 4003 C CA . ARG F 2 145 ? -12.238 43.156 10.385 1.00 100.83 146 ARG K CA 1
ATOM 4004 C C . ARG F 2 145 ? -12.113 41.960 11.334 1.00 101.49 146 ARG K C 1
ATOM 4005 O O . ARG F 2 145 ? -11.237 41.945 12.203 1.00 101.56 146 ARG K O 1
ATOM 4013 N N . THR F 2 146 ? -12.989 40.969 11.165 1.00 102.39 147 THR K N 1
ATOM 4014 C CA . THR F 2 146 ? -12.918 39.721 11.934 1.00 103.25 147 THR K CA 1
ATOM 4015 C C . THR F 2 146 ? -11.704 38.887 11.505 1.00 103.85 147 THR K C 1
ATOM 4016 O O . THR F 2 146 ? -11.540 38.569 10.324 1.00 103.94 147 THR K O 1
ATOM 4020 N N . GLN F 2 147 ? -10.856 38.551 12.474 1.00 104.61 148 GLN K N 1
ATOM 4021 C CA . GLN F 2 147 ? -9.580 37.891 12.197 1.00 105.35 148 GLN K CA 1
ATOM 4022 C C . GLN F 2 147 ? -9.661 36.368 12.316 1.00 105.92 148 GLN K C 1
ATOM 4023 O O . GLN F 2 147 ? -8.898 35.648 11.666 1.00 105.98 148 GLN K O 1
ATOM 4029 N N . MET F 2 148 ? -10.582 35.890 13.151 1.00 106.66 149 MET K N 1
ATOM 4030 C CA . MET F 2 148 ? -10.821 34.457 13.333 1.00 107.37 149 MET K CA 1
ATOM 4031 C C . MET F 2 148 ? -11.521 33.866 12.104 1.00 107.94 149 MET K C 1
ATOM 4032 O O . MET F 2 148 ? -12.285 34.572 11.440 1.00 107.95 149 MET K O 1
ATOM 4037 N N . PRO F 2 149 ? -11.253 32.577 11.789 1.00 108.54 150 PRO K N 1
ATOM 4038 C CA . PRO F 2 149 ? -11.869 31.898 10.639 1.00 109.07 150 PRO K CA 1
ATOM 4039 C C . PRO F 2 149 ? -13.403 31.905 10.681 1.00 109.65 150 PRO K C 1
ATOM 4040 O O . PRO F 2 149 ? -14.027 30.911 11.067 1.00 109.68 150 PRO K O 1
ATOM 4044 N N . GLU F 2 150 ? -13.986 33.032 10.278 1.00 110.35 151 GLU K N 1
ATOM 4045 C CA . GLU F 2 150 ? -15.433 33.233 10.282 1.00 111.06 151 GLU K CA 1
ATOM 4046 C C . GLU F 2 150 ? -15.804 34.342 9.291 1.00 111.56 151 GLU K C 1
ATOM 4047 O O . GLU F 2 150 ? -16.173 35.454 9.684 1.00 111.62 151 GLU K O 1
ATOM 4053 N N . TYR F 2 151 ? -15.683 34.029 8.003 1.00 112.21 152 TYR K N 1
ATOM 4054 C CA . TYR F 2 151 ? -16.049 34.956 6.932 1.00 112.86 152 TYR K CA 1
ATOM 4055 C C . TYR F 2 151 ? -17.284 34.479 6.171 1.00 113.31 152 TYR K C 1
ATOM 4056 O O . TYR F 2 151 ? -17.940 35.263 5.482 1.00 113.37 152 TYR K O 1
ATOM 4065 N N . ARG F 2 152 ? -17.585 33.188 6.300 1.00 113.87 153 ARG K N 1
ATOM 4066 C CA . ARG F 2 152 ? -18.750 32.574 5.660 1.00 114.41 153 ARG K CA 1
ATOM 4067 C C . ARG F 2 152 ? -20.036 32.811 6.459 1.00 114.82 153 ARG K C 1
ATOM 4068 O O . ARG F 2 152 ? -21.124 32.877 5.885 1.00 114.86 153 ARG K O 1
ATOM 4076 N N . LYS F 2 153 ? -19.894 32.943 7.777 1.00 115.32 154 LYS K N 1
ATOM 4077 C CA . LYS F 2 153 ? -21.025 33.150 8.683 1.00 115.79 154 LYS K CA 1
ATOM 4078 C C . LYS F 2 153 ? -21.561 34.583 8.616 1.00 116.11 154 LYS K C 1
ATOM 4079 O O . LYS F 2 153 ? -22.760 34.792 8.416 1.00 116.15 154 LYS K O 1
ATOM 4085 N N . LYS F 2 154 ? -20.665 35.557 8.774 1.00 116.53 155 LYS K N 1
ATOM 4086 C CA . LYS F 2 154 ? -21.035 36.977 8.811 1.00 116.94 155 LYS K CA 1
ATOM 4087 C C . LYS F 2 154 ? -21.409 37.548 7.438 1.00 117.28 155 LYS K C 1
ATOM 4088 O O . LYS F 2 154 ? -21.914 38.672 7.345 1.00 117.26 155 LYS K O 1
ATOM 4094 N N . LEU F 2 155 ? -21.164 36.772 6.384 1.00 117.70 156 LEU K N 1
ATOM 4095 C CA . LEU F 2 155 ? -21.486 37.186 5.019 1.00 118.10 156 LEU K CA 1
ATOM 4096 C C . LEU F 2 155 ? -22.794 36.546 4.540 1.00 118.33 156 LEU K C 1
ATOM 4097 O O . LEU F 2 155 ? -23.582 37.189 3.843 1.00 118.32 156 LEU K O 1
ATOM 4102 N N . MET F 2 156 ? -23.014 35.288 4.929 1.00 118.61 157 MET K N 1
ATOM 4103 C CA . MET F 2 156 ? -24.252 34.554 4.629 1.00 118.88 157 MET K CA 1
ATOM 4104 C C . MET F 2 156 ? -25.471 35.196 5.302 1.00 119.01 157 MET K C 1
ATOM 4105 O O . MET F 2 156 ? -26.562 35.229 4.723 1.00 119.07 157 MET K O 1
ATOM 4110 N N . ASP F 2 157 ? -25.272 35.699 6.521 1.00 119.13 158 ASP K N 1
ATOM 4111 C CA . ASP F 2 157 ? -26.320 36.377 7.290 1.00 119.20 158 ASP K CA 1
ATOM 4112 C C . ASP F 2 157 ? -26.734 37.707 6.651 1.00 119.29 158 ASP K C 1
ATOM 4113 O O . ASP F 2 157 ? -27.911 38.079 6.683 1.00 119.27 158 ASP K O 1
ATOM 4118 N N . GLY F 2 158 ? -25.760 38.412 6.079 1.00 119.39 159 GLY K N 1
ATOM 4119 C CA . GLY F 2 158 ? -26.007 39.673 5.379 1.00 119.52 159 GLY K CA 1
ATOM 4120 C C . GLY F 2 158 ? -26.592 39.476 3.992 1.00 119.58 159 GLY K C 1
ATOM 4121 O O . GLY F 2 158 ? -27.287 40.355 3.475 1.00 119.58 159 GLY K O 1
ATOM 4122 N N . LEU F 2 159 ? -26.310 38.319 3.393 1.00 119.60 160 LEU K N 1
ATOM 4123 C CA . LEU F 2 159 ? -26.837 37.965 2.072 1.00 119.63 160 LEU K CA 1
ATOM 4124 C C . LEU F 2 159 ? -28.254 37.383 2.142 1.00 119.61 160 LEU K C 1
ATOM 4125 O O . LEU F 2 159 ? -28.822 36.995 1.119 1.00 119.60 160 LEU K O 1
ATOM 4130 N N . THR F 2 160 ? -28.814 37.326 3.350 1.00 119.60 161 THR K N 1
ATOM 4131 C CA . THR F 2 160 ? -30.196 36.886 3.554 1.00 119.57 161 THR K CA 1
ATOM 4132 C C . THR F 2 160 ? -31.174 37.960 3.064 1.00 119.57 161 THR K C 1
ATOM 4133 O O . THR F 2 160 ? -32.217 37.639 2.492 1.00 119.58 161 THR K O 1
ATOM 4137 N N . ASN F 2 161 ? -30.820 39.227 3.284 1.00 119.52 162 ASN K N 1
ATOM 4138 C CA . ASN F 2 161 ? -31.625 40.368 2.834 1.00 119.47 162 ASN K CA 1
ATOM 4139 C C . ASN F 2 161 ? -31.502 40.630 1.329 1.00 119.43 162 ASN K C 1
ATOM 4140 O O . ASN F 2 161 ? -32.311 41.357 0.745 1.00 119.37 162 ASN K O 1
ATOM 4145 N N . GLN F 2 162 ? -30.478 40.035 0.720 1.00 119.41 163 GLN K N 1
ATOM 4146 C CA . GLN F 2 162 ? -30.299 40.033 -0.732 1.00 119.41 163 GLN K CA 1
ATOM 4147 C C . GLN F 2 162 ? -31.360 39.157 -1.391 1.00 119.36 163 GLN K C 1
ATOM 4148 O O . GLN F 2 162 ? -31.770 39.410 -2.526 1.00 119.35 163 GLN K O 1
ATOM 4154 N N . CYS F 2 163 ? -31.792 38.131 -0.661 1.00 119.31 164 CYS K N 1
ATOM 4155 C CA . CYS F 2 163 ? -32.861 37.235 -1.094 1.00 119.27 164 CYS K CA 1
ATOM 4156 C C . CYS F 2 163 ? -34.237 37.793 -0.724 1.00 119.18 164 CYS K C 1
ATOM 4157 O O . CYS F 2 163 ? -35.251 37.404 -1.309 1.00 119.19 164 CYS K O 1
ATOM 4160 N N . LYS F 2 164 ? -34.259 38.703 0.249 1.00 119.06 165 LYS K N 1
ATOM 4161 C CA . LYS F 2 164 ? -35.504 39.270 0.773 1.00 118.91 165 LYS K CA 1
ATOM 4162 C C . LYS F 2 164 ? -36.022 40.463 -0.030 1.00 118.81 165 LYS K C 1
ATOM 4163 O O . LYS F 2 164 ? -37.171 40.878 0.145 1.00 118.78 165 LYS K O 1
ATOM 4169 N N . MET F 2 165 ? -35.182 41.006 -0.909 1.00 118.67 166 MET K N 1
ATOM 4170 C CA . MET F 2 165 ? -35.551 42.186 -1.687 1.00 118.54 166 MET K CA 1
ATOM 4171 C C . MET F 2 165 ? -35.713 41.884 -3.184 1.00 118.39 166 MET K C 1
ATOM 4172 O O . MET F 2 165 ? -36.728 42.247 -3.785 1.00 118.37 166 MET K O 1
ATOM 4177 N N . ILE F 2 166 ? -34.714 41.226 -3.774 1.00 118.19 167 ILE K N 1
ATOM 4178 C CA . ILE F 2 166 ? -34.776 40.788 -5.178 1.00 117.94 167 ILE K CA 1
ATOM 4179 C C . ILE F 2 166 ? -34.032 39.443 -5.365 1.00 117.76 167 ILE K C 1
ATOM 4180 O O . ILE F 2 166 ? -33.979 38.639 -4.429 1.00 117.72 167 ILE K O 1
ATOM 4185 N N . ASN F 2 167 ? -33.483 39.198 -6.556 1.00 117.51 168 ASN K N 1
ATOM 4186 C CA . ASN F 2 167 ? -32.771 37.953 -6.869 1.00 117.26 168 ASN K CA 1
ATOM 4187 C C . ASN F 2 167 ? -31.617 37.635 -5.916 1.00 117.07 168 ASN K C 1
ATOM 4188 O O . ASN F 2 167 ? -30.943 38.540 -5.415 1.00 117.07 168 ASN K O 1
ATOM 4193 N N . GLU F 2 168 ? -31.402 36.343 -5.676 1.00 116.79 169 GLU K N 1
ATOM 4194 C CA . GLU F 2 168 ? -30.364 35.871 -4.757 1.00 116.49 169 GLU K CA 1
ATOM 4195 C C . GLU F 2 168 ? -28.994 35.894 -5.433 1.00 116.23 169 GLU K C 1
ATOM 4196 O O . GLU F 2 168 ? -28.724 35.093 -6.333 1.00 116.22 169 GLU K O 1
ATOM 4202 N N . GLN F 2 169 ? -28.137 36.818 -5.002 1.00 115.88 170 GLN K N 1
ATOM 4203 C CA . GLN F 2 169 ? -26.803 36.970 -5.590 1.00 115.51 170 GLN K CA 1
ATOM 4204 C C . GLN F 2 169 ? -25.700 37.188 -4.558 1.00 115.23 170 GLN K C 1
ATOM 4205 O O . GLN F 2 169 ? -25.896 37.879 -3.554 1.00 115.19 170 GLN K O 1
ATOM 4211 N N . PHE F 2 170 ? -24.542 36.591 -4.830 1.00 114.84 171 PHE K N 1
ATOM 4212 C CA . PHE F 2 170 ? -23.351 36.729 -3.993 1.00 114.42 171 PHE K CA 1
ATOM 4213 C C . PHE F 2 170 ? -22.284 37.515 -4.757 1.00 114.02 171 PHE K C 1
ATOM 4214 O O . PHE F 2 170 ? -22.300 37.550 -5.992 1.00 114.05 171 PHE K O 1
ATOM 4222 N N . GLU F 2 171 ? -21.361 38.135 -4.025 1.00 113.42 172 GLU K N 1
ATOM 4223 C CA . GLU F 2 171 ? -20.263 38.894 -4.636 1.00 112.85 172 GLU K CA 1
ATOM 4224 C C . GLU F 2 171 ? -18.860 38.648 -4.050 1.00 112.38 172 GLU K C 1
ATOM 4225 O O . GLU F 2 171 ? -17.877 39.148 -4.605 1.00 112.34 172 GLU K O 1
ATOM 4231 N N . PRO F 2 172 ? -18.750 37.882 -2.942 1.00 111.92 173 PRO K N 1
ATOM 4232 C CA . PRO F 2 172 ? -17.438 37.798 -2.297 1.00 111.50 173 PRO K CA 1
ATOM 4233 C C . PRO F 2 172 ? -16.454 36.883 -3.024 1.00 111.01 173 PRO K C 1
ATOM 4234 O O . PRO F 2 172 ? -16.861 36.036 -3.825 1.00 110.98 173 PRO K O 1
ATOM 4238 N N . LEU F 2 173 ? -15.168 37.072 -2.737 1.00 110.40 174 LEU K N 1
ATOM 4239 C CA . LEU F 2 173 ? -14.107 36.224 -3.271 1.00 109.75 174 LEU K CA 1
ATOM 4240 C C . LEU F 2 173 ? -13.447 35.443 -2.137 1.00 109.28 174 LEU K C 1
ATOM 4241 O O . LEU F 2 173 ? -13.378 35.921 -1.000 1.00 109.24 174 LEU K O 1
ATOM 4246 N N . VAL F 2 174 ? -12.967 34.242 -2.454 1.00 108.64 175 VAL K N 1
ATOM 4247 C CA . VAL F 2 174 ? -12.358 33.354 -1.458 1.00 107.99 175 VAL K CA 1
ATOM 4248 C C . VAL F 2 174 ? -11.001 33.873 -0.934 1.00 107.48 175 VAL K C 1
ATOM 4249 O O . VAL F 2 174 ? -10.847 34.046 0.278 1.00 107.48 175 VAL K O 1
ATOM 4253 N N . PRO F 2 175 ? -10.023 34.135 -1.833 1.00 106.92 176 PRO K N 1
ATOM 4254 C CA . PRO F 2 175 ? -8.722 34.587 -1.333 1.00 106.41 176 PRO K CA 1
ATOM 4255 C C . PRO F 2 175 ? -8.599 36.108 -1.144 1.00 105.86 176 PRO K C 1
ATOM 4256 O O . PRO F 2 175 ? -8.449 36.572 -0.010 1.00 105.83 176 PRO K O 1
ATOM 4260 N N . GLU F 2 176 ? -8.664 36.865 -2.240 1.00 105.17 177 GLU K N 1
ATOM 4261 C CA . GLU F 2 176 ? -8.422 38.315 -2.226 1.00 104.43 177 GLU K CA 1
ATOM 4262 C C . GLU F 2 176 ? -9.568 39.139 -1.639 1.00 103.86 177 GLU K C 1
ATOM 4263 O O . GLU F 2 176 ? -9.330 40.175 -1.013 1.00 103.82 177 GLU K O 1
ATOM 4269 N N . GLY F 2 177 ? -10.800 38.680 -1.854 1.00 103.15 178 GLY K N 1
ATOM 4270 C CA . GLY F 2 177 ? -12.005 39.417 -1.466 1.00 102.22 178 GLY K CA 1
ATOM 4271 C C . GLY F 2 177 ? -12.060 39.832 -0.009 1.00 101.53 178 GLY K C 1
ATOM 4272 O O . GLY F 2 177 ? -12.102 41.024 0.298 1.00 101.56 178 GLY K O 1
ATOM 4273 N N . ARG F 2 178 ? -12.038 38.841 0.881 1.00 100.75 179 ARG K N 1
ATOM 4274 C CA . ARG F 2 178 ? -12.135 39.053 2.331 1.00 99.92 179 ARG K CA 1
ATOM 4275 C C . ARG F 2 178 ? -11.162 40.110 2.875 1.00 99.30 179 ARG K C 1
ATOM 4276 O O . ARG F 2 178 ? -11.386 40.676 3.948 1.00 99.25 179 ARG K O 1
ATOM 4284 N N . ASP F 2 179 ? -10.096 40.375 2.121 1.00 98.44 180 ASP K N 1
ATOM 4285 C CA . ASP F 2 179 ? -9.010 41.250 2.564 1.00 97.58 180 ASP K CA 1
ATOM 4286 C C . ASP F 2 179 ? -9.244 42.731 2.260 1.00 96.93 180 ASP K C 1
ATOM 4287 O O . ASP F 2 179 ? -9.073 43.580 3.137 1.00 96.89 180 ASP K O 1
ATOM 4292 N N . ILE F 2 180 ? -9.635 43.032 1.022 1.00 96.06 181 ILE K N 1
ATOM 4293 C CA . ILE F 2 180 ? -9.676 44.414 0.516 1.00 95.18 181 ILE K CA 1
ATOM 4294 C C . ILE F 2 180 ? -10.641 45.351 1.252 1.00 94.47 181 ILE K C 1
ATOM 4295 O O . ILE F 2 180 ? -10.487 46.574 1.191 1.00 94.45 181 ILE K O 1
ATOM 4300 N N . PHE F 2 181 ? -11.624 44.779 1.945 1.00 93.50 182 PHE K N 1
ATOM 4301 C CA . PHE F 2 181 ? -12.621 45.571 2.669 1.00 92.48 182 PHE K CA 1
ATOM 4302 C C . PHE F 2 181 ? -12.087 46.120 3.996 1.00 91.57 182 PHE K C 1
ATOM 4303 O O . PHE F 2 181 ? -12.658 47.060 4.554 1.00 91.54 182 PHE K O 1
ATOM 4311 N N . ASP F 2 182 ? -10.998 45.531 4.492 1.00 90.34 183 ASP K N 1
ATOM 4312 C CA . ASP F 2 182 ? -10.388 45.930 5.768 1.00 89.02 183 ASP K CA 1
ATOM 4313 C C . ASP F 2 182 ? -9.728 47.304 5.699 1.00 87.89 183 ASP K C 1
ATOM 4314 O O . ASP F 2 182 ? -9.658 48.016 6.705 1.00 87.81 183 ASP K O 1
ATOM 4319 N N . VAL F 2 183 ? -9.247 47.662 4.507 1.00 86.38 184 VAL K N 1
ATOM 4320 C CA . VAL F 2 183 ? -8.590 48.953 4.255 1.00 84.85 184 VAL K CA 1
ATOM 4321 C C . VAL F 2 183 ? -9.598 50.108 4.293 1.00 83.63 184 VAL K C 1
ATOM 4322 O O . VAL F 2 183 ? -9.229 51.262 4.531 1.00 83.51 184 VAL K O 1
ATOM 4326 N N . TRP F 2 184 ? -10.869 49.776 4.062 1.00 82.04 185 TRP K N 1
ATOM 4327 C CA . TRP F 2 184 ? -11.975 50.736 4.107 1.00 80.41 185 TRP K CA 1
ATOM 4328 C C . TRP F 2 184 ? -12.063 51.437 5.458 1.00 79.14 185 TRP K C 1
ATOM 4329 O O . TRP F 2 184 ? -12.391 52.620 5.526 1.00 79.07 185 TRP K O 1
ATOM 4340 N N . GLY F 2 185 ? -11.759 50.695 6.524 1.00 77.70 186 GLY K N 1
ATOM 4341 C CA . GLY F 2 185 ? -11.758 51.217 7.893 1.00 75.70 186 GLY K CA 1
ATOM 4342 C C . GLY F 2 185 ? -10.673 52.245 8.165 1.00 74.26 186 GLY K C 1
ATOM 4343 O O . GLY F 2 185 ? -10.612 52.816 9.257 1.00 74.22 186 GLY K O 1
ATOM 4344 N N . ASN F 2 186 ? -9.811 52.470 7.175 1.00 72.67 187 ASN K N 1
ATOM 4345 C CA . ASN F 2 186 ? -8.809 53.529 7.238 1.00 70.98 187 ASN K CA 1
ATOM 4346 C C . ASN F 2 186 ? -9.243 54.785 6.486 1.00 69.74 187 ASN K C 1
ATOM 4347 O O . ASN F 2 186 ? -8.695 55.868 6.708 1.00 69.69 187 ASN K O 1
ATOM 4352 N N . ASP F 2 187 ? -10.229 54.634 5.601 1.00 68.06 188 ASP K N 1
ATOM 4353 C CA . ASP F 2 187 ? -10.826 55.775 4.909 1.00 66.44 188 ASP K CA 1
ATOM 4354 C C . ASP F 2 187 ? -11.791 56.511 5.835 1.00 65.16 188 ASP K C 1
ATOM 4355 O O . ASP F 2 187 ? -12.846 55.981 6.198 1.00 64.88 188 ASP K O 1
ATOM 4360 N N . SER F 2 188 ? -11.417 57.736 6.198 1.00 63.50 189 SER K N 1
ATOM 4361 C CA . SER F 2 188 ? -12.173 58.554 7.145 1.00 61.97 189 SER K CA 1
ATOM 4362 C C . SER F 2 188 ? -13.627 58.789 6.730 1.00 60.89 189 SER K C 1
ATOM 4363 O O . SER F 2 188 ? -14.505 58.903 7.582 1.00 60.80 189 SER K O 1
ATOM 4366 N N . ASN F 2 189 ? -13.871 58.852 5.424 1.00 59.49 190 ASN K N 1
ATOM 4367 C CA . ASN F 2 189 ? -15.197 59.172 4.898 1.00 58.14 190 ASN K CA 1
ATOM 4368 C C . ASN F 2 189 ? -16.183 58.010 4.969 1.00 57.26 190 ASN K C 1
ATOM 4369 O O . ASN F 2 189 ? -17.321 58.186 5.406 1.00 57.14 190 ASN K O 1
ATOM 4374 N N . TYR F 2 190 ? -15.743 56.830 4.538 1.00 56.15 191 TYR K N 1
ATOM 4375 C CA . TYR F 2 190 ? -16.545 55.616 4.646 1.00 55.16 191 TYR K CA 1
ATOM 4376 C C . TYR F 2 190 ? -16.939 55.379 6.103 1.00 54.68 191 TYR K C 1
ATOM 4377 O O . TYR F 2 190 ? -18.096 55.078 6.406 1.00 54.68 191 TYR K O 1
ATOM 4386 N N . THR F 2 191 ? -15.962 55.536 6.991 1.00 53.88 192 THR K N 1
ATOM 4387 C CA . THR F 2 191 ? -16.149 55.362 8.426 1.00 53.26 192 THR K CA 1
ATOM 4388 C C . THR F 2 191 ? -17.201 56.330 8.984 1.00 52.57 192 THR K C 1
ATOM 4389 O O . THR F 2 191 ? -18.006 55.958 9.843 1.00 52.46 192 THR K O 1
ATOM 4393 N N . LYS F 2 192 ? -17.198 57.559 8.476 1.00 51.69 193 LYS K N 1
ATOM 4394 C CA . LYS F 2 192 ? -18.185 58.563 8.863 1.00 50.83 193 LYS K CA 1
ATOM 4395 C C . LYS F 2 192 ? -19.588 58.205 8.376 1.00 50.29 193 LYS K C 1
ATOM 4396 O O . LYS F 2 192 ? -20.557 58.356 9.122 1.00 50.24 193 LYS K O 1
ATOM 4402 N N . ILE F 2 193 ? -19.683 57.719 7.136 1.00 49.46 194 ILE K N 1
ATOM 4403 C CA . ILE F 2 193 ? -20.954 57.269 6.553 1.00 48.65 194 ILE K CA 1
ATOM 4404 C C . ILE F 2 193 ? -21.604 56.165 7.396 1.00 48.14 194 ILE K C 1
ATOM 4405 O O . ILE F 2 193 ? -22.803 56.225 7.698 1.00 48.13 194 ILE K O 1
ATOM 4410 N N . VAL F 2 194 ? -20.799 55.176 7.782 1.00 47.29 195 VAL K N 1
ATOM 4411 C CA . VAL F 2 194 ? -21.269 54.015 8.535 1.00 46.41 195 VAL K CA 1
ATOM 4412 C C . VAL F 2 194 ? -21.840 54.432 9.888 1.00 45.82 195 VAL K C 1
ATOM 4413 O O . VAL F 2 194 ? -22.946 54.026 10.252 1.00 45.71 195 VAL K O 1
ATOM 4417 N N . ALA F 2 195 ? -21.090 55.263 10.609 1.00 45.06 196 ALA K N 1
ATOM 4418 C CA . ALA F 2 195 ? -21.494 55.749 11.929 1.00 44.13 196 ALA K CA 1
ATOM 4419 C C . ALA F 2 195 ? -22.722 56.648 11.859 1.00 43.68 196 ALA K C 1
ATOM 4420 O O . ALA F 2 195 ? -23.525 56.677 12.792 1.00 43.49 196 ALA K O 1
ATOM 4422 N N . ALA F 2 196 ? -22.860 57.375 10.747 1.00 43.23 197 ALA K N 1
ATOM 4423 C CA . ALA F 2 196 ? -24.007 58.257 10.513 1.00 42.71 197 ALA K CA 1
ATOM 4424 C C . ALA F 2 196 ? -25.308 57.484 10.302 1.00 42.37 197 ALA K C 1
ATOM 4425 O O . ALA F 2 196 ? -26.338 57.837 10.879 1.00 42.24 197 ALA K O 1
ATOM 4427 N N . VAL F 2 197 ? -25.259 56.433 9.484 1.00 41.97 198 VAL K N 1
ATOM 4428 C CA . VAL F 2 197 ? -26.427 55.575 9.265 1.00 41.65 198 VAL K CA 1
ATOM 4429 C C . VAL F 2 197 ? -26.915 54.971 10.589 1.00 41.57 198 VAL K C 1
ATOM 4430 O O . VAL F 2 197 ? -28.117 54.996 10.900 1.00 41.40 198 VAL K O 1
ATOM 4434 N N . ASP F 2 198 ? -25.962 54.465 11.370 1.00 41.33 199 ASP K N 1
ATOM 4435 C CA . ASP F 2 198 ? -26.242 53.842 12.653 1.00 41.05 199 ASP K CA 1
ATOM 4436 C C . ASP F 2 198 ? -26.876 54.804 13.650 1.00 40.78 199 ASP K C 1
ATOM 4437 O O . ASP F 2 198 ? -27.923 54.507 14.231 1.00 40.74 199 ASP K O 1
ATOM 4442 N N . MET F 2 199 ? -26.236 55.955 13.842 1.00 40.44 200 MET K N 1
ATOM 4443 C CA . MET F 2 199 ? -26.736 56.974 14.764 1.00 40.17 200 MET K CA 1
ATOM 4444 C C . MET F 2 199 ? -28.162 57.381 14.399 1.00 40.07 200 MET K C 1
ATOM 4445 O O . MET F 2 199 ? -29.022 57.492 15.273 1.00 40.12 200 MET K O 1
ATOM 4450 N N . PHE F 2 200 ? -28.397 57.572 13.102 1.00 39.92 201 PHE K N 1
ATOM 4451 C CA . PHE F 2 200 ? -29.696 57.971 12.571 1.00 39.73 201 PHE K CA 1
ATOM 4452 C C . PHE F 2 200 ? -30.791 56.954 12.901 1.00 39.86 201 PHE K C 1
ATOM 4453 O O . PHE F 2 200 ? -31.842 57.317 13.431 1.00 39.89 201 PHE K O 1
ATOM 4461 N N . PHE F 2 201 ? -30.545 55.683 12.600 1.00 39.91 202 PHE K N 1
ATOM 4462 C CA . PHE F 2 201 ? -31.570 54.666 12.801 1.00 40.05 202 PHE K CA 1
ATOM 4463 C C . PHE F 2 201 ? -31.700 54.213 14.252 1.00 40.18 202 PHE K C 1
ATOM 4464 O O . PHE F 2 201 ? -32.677 53.554 14.606 1.00 40.31 202 PHE K O 1
ATOM 4472 N N . HIS F 2 202 ? -30.731 54.569 15.093 1.00 40.34 203 HIS K N 1
ATOM 4473 C CA . HIS F 2 202 ? -30.881 54.355 16.534 1.00 40.53 203 HIS K CA 1
ATOM 4474 C C . HIS F 2 202 ? -31.892 55.334 17.116 1.00 40.79 203 HIS K C 1
ATOM 4475 O O . HIS F 2 202 ? -32.569 55.025 18.101 1.00 40.80 203 HIS K O 1
ATOM 4482 N N . MET F 2 203 ? -31.967 56.519 16.510 1.00 41.16 204 MET K N 1
ATOM 4483 C CA . MET F 2 203 ? -32.957 57.524 16.862 1.00 41.38 204 MET K CA 1
ATOM 4484 C C . MET F 2 203 ? -34.311 57.116 16.297 1.00 41.69 204 MET K C 1
ATOM 4485 O O . MET F 2 203 ? -35.301 57.066 17.026 1.00 41.61 204 MET K O 1
ATOM 4490 N N . PHE F 2 204 ? -34.338 56.821 14.997 1.00 42.18 205 PHE K N 1
ATOM 4491 C CA . PHE F 2 204 ? -35.564 56.436 14.299 1.00 42.71 205 PHE K CA 1
ATOM 4492 C C . PHE F 2 204 ? -35.687 54.918 14.255 1.00 43.31 205 PHE K C 1
ATOM 4493 O O . PHE F 2 204 ? -35.521 54.294 13.203 1.00 43.43 205 PHE K O 1
ATOM 4501 N N . LYS F 2 205 ? -35.979 54.339 15.417 1.00 43.99 206 LYS K N 1
ATOM 4502 C CA . LYS F 2 205 ? -36.033 52.893 15.595 1.00 44.64 206 LYS K CA 1
ATOM 4503 C C . LYS F 2 205 ? -37.165 52.273 14.786 1.00 45.12 206 LYS K C 1
ATOM 4504 O O . LYS F 2 205 ? -36.999 51.211 14.183 1.00 45.23 206 LYS K O 1
ATOM 4510 N N . LYS F 2 206 ? -38.312 52.949 14.779 1.00 45.78 207 LYS K N 1
ATOM 4511 C CA . LYS F 2 206 ? -39.519 52.447 14.117 1.00 46.29 207 LYS K CA 1
ATOM 4512 C C . LYS F 2 206 ? -39.660 52.925 12.665 1.00 46.41 207 LYS K C 1
ATOM 4513 O O . LYS F 2 206 ? -40.762 52.952 12.111 1.00 46.52 207 LYS K O 1
ATOM 4519 N N . HIS F 2 207 ? -38.537 53.298 12.056 1.00 46.53 208 HIS K N 1
ATOM 4520 C CA . HIS F 2 207 ? -38.519 53.695 10.653 1.00 46.66 208 HIS K CA 1
ATOM 4521 C C . HIS F 2 207 ? -38.565 52.456 9.776 1.00 46.69 208 HIS K C 1
ATOM 4522 O O . HIS F 2 207 ? -37.942 51.448 10.098 1.00 46.72 208 HIS K O 1
ATOM 4529 N N . GLU F 2 208 ? -39.291 52.544 8.663 1.00 46.91 209 GLU K N 1
ATOM 4530 C CA . GLU F 2 208 ? -39.478 51.410 7.746 1.00 47.06 209 GLU K CA 1
ATOM 4531 C C . GLU F 2 208 ? -38.168 50.877 7.151 1.00 46.99 209 GLU K C 1
ATOM 4532 O O . GLU F 2 208 ? -38.137 49.782 6.594 1.00 46.92 209 GLU K O 1
ATOM 4538 N N . CYS F 2 209 ? -37.097 51.658 7.282 1.00 47.08 210 CYS K N 1
ATOM 4539 C CA . CYS F 2 209 ? -35.791 51.308 6.729 1.00 47.19 210 CYS K CA 1
ATOM 4540 C C . CYS F 2 209 ? -34.728 51.089 7.801 1.00 47.04 210 CYS K C 1
ATOM 4541 O O . CYS F 2 209 ? -33.531 51.108 7.502 1.00 47.04 210 CYS K O 1
ATOM 4544 N N . ALA F 2 210 ? -35.169 50.863 9.038 1.00 46.89 211 ALA K N 1
ATOM 4545 C CA . ALA F 2 210 ? -34.268 50.669 10.178 1.00 46.66 211 ALA K CA 1
ATOM 4546 C C . ALA F 2 210 ? -33.373 49.432 10.061 1.00 46.61 211 ALA K C 1
ATOM 4547 O O . ALA F 2 210 ? -32.373 49.318 10.773 1.00 46.51 211 ALA K O 1
ATOM 4549 N N . SER F 2 211 ? -33.727 48.518 9.160 1.00 46.58 212 SER K N 1
ATOM 4550 C CA . SER F 2 211 ? -32.968 47.281 8.977 1.00 46.55 212 SER K CA 1
ATOM 4551 C C . SER F 2 211 ? -31.618 47.485 8.280 1.00 46.51 212 SER K C 1
ATOM 4552 O O . SER F 2 211 ? -30.863 46.529 8.116 1.00 46.57 212 SER K O 1
ATOM 4555 N N . PHE F 2 212 ? -31.312 48.724 7.884 1.00 46.52 213 PHE K N 1
ATOM 4556 C CA . PHE F 2 212 ? -29.966 49.079 7.411 1.00 46.58 213 PHE K CA 1
ATOM 4557 C C . PHE F 2 212 ? -28.957 48.895 8.536 1.00 46.68 213 PHE K C 1
ATOM 4558 O O . PHE F 2 212 ? -27.762 48.704 8.300 1.00 46.71 213 PHE K O 1
ATOM 4566 N N . ARG F 2 213 ? -29.467 48.945 9.762 1.00 46.78 214 ARG K N 1
ATOM 4567 C CA . ARG F 2 213 ? -28.670 48.791 10.966 1.00 46.83 214 ARG K CA 1
ATOM 4568 C C . ARG F 2 213 ? -28.076 47.381 11.130 1.00 47.18 214 ARG K C 1
ATOM 4569 O O . ARG F 2 213 ? -27.179 47.173 11.952 1.00 47.27 214 ARG K O 1
ATOM 4577 N N . TYR F 2 214 ? -28.565 46.423 10.340 1.00 47.36 215 TYR K N 1
ATOM 4578 C CA . TYR F 2 214 ? -28.048 45.051 10.363 1.00 47.54 215 TYR K CA 1
ATOM 4579 C C . TYR F 2 214 ? -26.575 44.956 9.965 1.00 47.23 215 TYR K C 1
ATOM 4580 O O . TYR F 2 214 ? -25.856 44.077 10.434 1.00 47.34 215 TYR K O 1
ATOM 4589 N N . GLY F 2 215 ? -26.131 45.856 9.096 1.00 46.87 216 GLY K N 1
ATOM 4590 C CA . GLY F 2 215 ? -24.738 45.867 8.668 1.00 46.34 216 GLY K CA 1
ATOM 4591 C C . GLY F 2 215 ? -23.896 46.912 9.374 1.00 45.95 216 GLY K C 1
ATOM 4592 O O . GLY F 2 215 ? -22.671 46.912 9.254 1.00 46.08 216 GLY K O 1
ATOM 4593 N N . THR F 2 216 ? -24.546 47.789 10.132 1.00 45.35 217 THR K N 1
ATOM 4594 C CA . THR F 2 216 ? -23.872 48.967 10.667 1.00 44.87 217 THR K CA 1
ATOM 4595 C C . THR F 2 216 ? -23.837 49.061 12.205 1.00 44.53 217 THR K C 1
ATOM 4596 O O . THR F 2 216 ? -23.171 49.935 12.761 1.00 44.49 217 THR K O 1
ATOM 4600 N N . ILE F 2 217 ? -24.533 48.142 12.876 1.00 44.15 218 ILE K N 1
ATOM 4601 C CA . ILE F 2 217 ? -24.631 48.109 14.346 1.00 43.75 218 ILE K CA 1
ATOM 4602 C C . ILE F 2 217 ? -23.280 47.955 15.061 1.00 43.59 218 ILE K C 1
ATOM 4603 O O . ILE F 2 217 ? -23.056 48.575 16.101 1.00 43.59 218 ILE K O 1
ATOM 4608 N N . VAL F 2 218 ? -22.389 47.146 14.487 1.00 43.42 219 VAL K N 1
ATOM 4609 C CA . VAL F 2 218 ? -21.060 46.876 15.053 1.00 43.23 219 VAL K CA 1
ATOM 4610 C C . VAL F 2 218 ? -20.255 48.158 15.295 1.00 43.04 219 VAL K C 1
ATOM 4611 O O . VAL F 2 218 ? -19.277 48.160 16.044 1.00 43.20 219 VAL K O 1
ATOM 4615 N N . SER F 2 219 ? -20.682 49.243 14.661 1.00 42.87 220 SER K N 1
ATOM 4616 C CA . SER F 2 219 ? -20.079 50.550 14.861 1.00 42.58 220 SER K CA 1
ATOM 4617 C C . SER F 2 219 ? -20.278 51.047 16.293 1.00 42.36 220 SER K C 1
ATOM 4618 O O . SER F 2 219 ? -19.330 51.509 16.928 1.00 42.45 220 SER K O 1
ATOM 4621 N N . ARG F 2 220 ? -21.506 50.932 16.797 1.00 42.04 221 ARG K N 1
ATOM 4622 C CA . ARG F 2 220 ? -21.885 51.529 18.076 1.00 41.87 221 ARG K CA 1
ATOM 4623 C C . ARG F 2 220 ? -21.104 50.944 19.252 1.00 41.88 221 ARG K C 1
ATOM 4624 O O . ARG F 2 220 ? -21.230 49.758 19.563 1.00 41.96 221 ARG K O 1
ATOM 4632 N N . PHE F 2 221 ? -20.289 51.790 19.878 1.00 41.78 222 PHE K N 1
ATOM 4633 C CA . PHE F 2 221 ? -19.469 51.436 21.052 1.00 41.87 222 PHE K CA 1
ATOM 4634 C C . PHE F 2 221 ? -18.210 50.611 20.766 1.00 41.91 222 PHE K C 1
ATOM 4635 O O . PHE F 2 221 ? -17.488 50.231 21.688 1.00 41.83 222 PHE K O 1
ATOM 4643 N N . LYS F 2 222 ? -17.940 50.351 19.490 1.00 42.03 223 LYS K N 1
ATOM 4644 C CA . LYS F 2 222 ? -16.622 49.895 19.084 1.00 42.05 223 LYS K CA 1
ATOM 4645 C C . LYS F 2 222 ? -15.657 50.988 19.531 1.00 42.00 223 LYS K C 1
ATOM 4646 O O . LYS F 2 222 ? -15.939 52.187 19.355 1.00 42.31 223 LYS K O 1
ATOM 4652 N N . ASP F 2 223 ? -14.542 50.582 20.136 1.00 41.59 224 ASP K N 1
ATOM 4653 C CA . ASP F 2 223 ? -13.570 51.519 20.740 1.00 41.18 224 ASP K CA 1
ATOM 4654 C C . ASP F 2 223 ? -13.964 51.956 22.157 1.00 40.71 224 ASP K C 1
ATOM 4655 O O . ASP F 2 223 ? -13.273 52.764 22.775 1.00 40.71 224 ASP K O 1
ATOM 4660 N N . CYS F 2 224 ? -15.068 51.412 22.665 1.00 40.17 225 CYS K N 1
ATOM 4661 C CA . CYS F 2 224 ? -15.491 51.656 24.042 1.00 39.97 225 CYS K CA 1
ATOM 4662 C C . CYS F 2 224 ? -15.519 50.354 24.866 1.00 39.68 225 CYS K C 1
ATOM 4663 O O . CYS F 2 224 ? -16.338 50.199 25.781 1.00 39.56 225 CYS K O 1
ATOM 4666 N N . ALA F 2 225 ? -14.611 49.432 24.545 1.00 39.29 226 ALA K N 1
ATOM 4667 C CA . ALA F 2 225 ? -14.603 48.091 25.148 1.00 38.81 226 ALA K CA 1
ATOM 4668 C C . ALA F 2 225 ? -14.401 48.100 26.659 1.00 38.41 226 ALA K C 1
ATOM 4669 O O . ALA F 2 225 ? -14.849 47.186 27.346 1.00 38.60 226 ALA K O 1
ATOM 4671 N N . ALA F 2 226 ? -13.733 49.129 27.172 1.00 37.99 227 ALA K N 1
ATOM 4672 C CA . ALA F 2 226 ? -13.554 49.281 28.614 1.00 37.39 227 ALA K CA 1
ATOM 4673 C C . ALA F 2 226 ? -14.894 49.525 29.307 1.00 37.18 227 ALA K C 1
ATOM 4674 O O . ALA F 2 226 ? -15.134 48.991 30.391 1.00 37.38 227 ALA K O 1
ATOM 4676 N N . LEU F 2 227 ? -15.770 50.309 28.674 1.00 36.77 228 LEU K N 1
ATOM 4677 C CA . LEU F 2 227 ? -17.131 50.520 29.187 1.00 36.44 228 LEU K CA 1
ATOM 4678 C C . LEU F 2 227 ? -17.973 49.242 29.116 1.00 36.41 228 LEU K C 1
ATOM 4679 O O . LEU F 2 227 ? -18.921 49.064 29.896 1.00 36.44 228 LEU K O 1
ATOM 4684 N N . ALA F 2 228 ? -17.616 48.354 28.186 1.00 36.01 229 ALA K N 1
ATOM 4685 C CA . ALA F 2 228 ? -18.249 47.048 28.087 1.00 35.71 229 ALA K CA 1
ATOM 4686 C C . ALA F 2 228 ? -17.795 46.155 29.249 1.00 35.68 229 ALA K C 1
ATOM 4687 O O . ALA F 2 228 ? -18.622 45.519 29.903 1.00 35.60 229 ALA K O 1
ATOM 4689 N N . THR F 2 229 ? -16.489 46.136 29.514 1.00 35.73 230 THR K N 1
ATOM 4690 C CA . THR F 2 229 ? -15.913 45.346 30.606 1.00 35.85 230 THR K CA 1
ATOM 4691 C C . THR F 2 229 ? -16.608 45.708 31.917 1.00 36.03 230 THR K C 1
ATOM 4692 O O . THR F 2 229 ? -17.014 44.827 32.679 1.00 36.14 230 THR K O 1
ATOM 4696 N N . PHE F 2 230 ? -16.754 47.014 32.146 1.00 35.97 231 PHE K N 1
ATOM 4697 C CA . PHE F 2 230 ? -17.414 47.567 33.324 1.00 35.73 231 PHE K CA 1
ATOM 4698 C C . PHE F 2 230 ? -18.875 47.112 33.395 1.00 35.72 231 PHE K C 1
ATOM 4699 O O . PHE F 2 230 ? -19.326 46.612 34.426 1.00 35.54 231 PHE K O 1
ATOM 4707 N N . GLY F 2 231 ? -19.601 47.274 32.291 1.00 35.83 232 GLY K N 1
ATOM 4708 C CA . GLY F 2 231 ? -21.000 46.854 32.217 1.00 35.97 232 GLY K CA 1
ATOM 4709 C C . GLY F 2 231 ? -21.169 45.380 32.520 1.00 36.00 232 GLY K C 1
ATOM 4710 O O . GLY F 2 231 ? -22.063 44.986 33.267 1.00 35.93 232 GLY K O 1
ATOM 4711 N N . HIS F 2 232 ? -20.284 44.573 31.944 1.00 36.11 233 HIS K N 1
ATOM 4712 C CA . HIS F 2 232 ? -20.294 43.128 32.124 1.00 36.30 233 HIS K CA 1
ATOM 4713 C C . HIS F 2 232 ? -20.057 42.757 33.585 1.00 36.28 233 HIS K C 1
ATOM 4714 O O . HIS F 2 232 ? -20.731 41.878 34.126 1.00 36.36 233 HIS K O 1
ATOM 4721 N N . LEU F 2 233 ? -19.108 43.443 34.218 1.00 36.31 234 LEU K N 1
ATOM 4722 C CA . LEU F 2 233 ? -18.785 43.214 35.618 1.00 36.29 234 LEU K CA 1
ATOM 4723 C C . LEU F 2 233 ? -19.973 43.509 36.536 1.00 36.50 234 LEU K C 1
ATOM 4724 O O . LEU F 2 233 ? -20.165 42.827 37.538 1.00 36.63 234 LEU K O 1
ATOM 4729 N N . CYS F 2 234 ? -20.772 44.513 36.179 1.00 36.61 235 CYS K N 1
ATOM 4730 C CA . CYS F 2 234 ? -21.979 44.847 36.928 1.00 36.72 235 CYS K CA 1
ATOM 4731 C C . CYS F 2 234 ? -23.054 43.763 36.816 1.00 36.77 235 CYS K C 1
ATOM 4732 O O . CYS F 2 234 ? -23.587 43.313 37.837 1.00 36.88 235 CYS K O 1
ATOM 4735 N N . LYS F 2 235 ? -23.356 43.342 35.585 1.00 36.64 236 LYS K N 1
ATOM 4736 C CA . LYS F 2 235 ? -24.347 42.294 35.328 1.00 36.75 236 LYS K CA 1
ATOM 4737 C C . LYS F 2 235 ? -23.987 40.979 36.019 1.00 36.64 236 LYS K C 1
ATOM 4738 O O . LYS F 2 235 ? -24.860 40.286 36.547 1.00 36.57 236 LYS K O 1
ATOM 4744 N N . ILE F 2 236 ? -22.700 40.641 36.014 1.00 36.37 237 ILE K N 1
ATOM 4745 C CA . ILE F 2 236 ? -22.249 39.334 36.491 1.00 36.10 237 ILE K CA 1
ATOM 4746 C C . ILE F 2 236 ? -22.188 39.234 38.018 1.00 35.84 237 ILE K C 1
ATOM 4747 O O . ILE F 2 236 ? -22.347 38.149 38.573 1.00 35.88 237 ILE K O 1
ATOM 4752 N N . THR F 2 237 ? -21.970 40.364 38.687 1.00 35.51 238 THR K N 1
ATOM 4753 C CA . THR F 2 237 ? -21.917 40.400 40.147 1.00 35.08 238 THR K CA 1
ATOM 4754 C C . THR F 2 237 ? -23.285 40.726 40.736 1.00 35.09 238 THR K C 1
ATOM 4755 O O . THR F 2 237 ? -23.544 40.441 41.905 1.00 34.97 238 THR K O 1
ATOM 4759 N N . GLY F 2 238 ? -24.150 41.327 39.919 1.00 35.19 239 GLY K N 1
ATOM 4760 C CA . GLY F 2 238 ? -25.474 41.781 40.361 1.00 35.26 239 GLY K CA 1
ATOM 4761 C C . GLY F 2 238 ? -25.429 43.105 41.107 1.00 35.24 239 GLY K C 1
ATOM 4762 O O . GLY F 2 238 ? -26.440 43.564 41.644 1.00 35.26 239 GLY K O 1
ATOM 4763 N N . MET F 2 239 ? -24.252 43.725 41.116 1.00 35.15 240 MET K N 1
ATOM 4764 C CA . MET F 2 239 ? -23.989 44.925 41.897 1.00 35.10 240 MET K CA 1
ATOM 4765 C C . MET F 2 239 ? -24.072 46.192 41.051 1.00 34.95 240 MET K C 1
ATOM 4766 O O . MET F 2 239 ? -23.805 46.170 39.844 1.00 35.03 240 MET K O 1
ATOM 4771 N N . SER F 2 240 ? -24.441 47.294 41.699 1.00 34.81 241 SER K N 1
ATOM 4772 C CA . SER F 2 240 ? -24.528 48.602 41.053 1.00 34.50 241 SER K CA 1
ATOM 4773 C C . SER F 2 240 ? -23.155 49.087 40.600 1.00 34.45 241 SER K C 1
ATOM 4774 O O . SER F 2 240 ? -22.127 48.569 41.054 1.00 34.30 241 SER K O 1
ATOM 4777 N N . THR F 2 241 ? -23.151 50.083 39.712 1.00 34.36 242 THR K N 1
ATOM 4778 C CA . THR F 2 241 ? -21.916 50.691 39.213 1.00 34.30 242 THR K CA 1
ATOM 4779 C C . THR F 2 241 ? -21.122 51.312 40.356 1.00 34.20 242 THR K C 1
ATOM 4780 O O . THR F 2 241 ? -19.891 51.306 40.341 1.00 34.02 242 THR K O 1
ATOM 4784 N N . GLU F 2 242 ? -21.848 51.844 41.338 1.00 34.15 243 GLU K N 1
ATOM 4785 C CA . GLU F 2 242 ? -21.258 52.451 42.527 1.00 34.22 243 GLU K CA 1
ATOM 4786 C C . GLU F 2 242 ? -20.547 51.405 43.389 1.00 34.10 243 GLU K C 1
ATOM 4787 O O . GLU F 2 242 ? -19.367 51.554 43.707 1.00 34.01 243 GLU K O 1
ATOM 4793 N N . ASP F 2 243 ? -21.268 50.341 43.740 1.00 34.11 244 ASP K N 1
ATOM 4794 C CA . ASP F 2 243 ? -20.738 49.247 44.568 1.00 33.99 244 ASP K CA 1
ATOM 4795 C C . ASP F 2 243 ? -19.510 48.559 43.982 1.00 33.68 244 ASP K C 1
ATOM 4796 O O . ASP F 2 243 ? -18.577 48.229 44.718 1.00 33.61 244 ASP K O 1
ATOM 4801 N N . VAL F 2 244 ? -19.523 48.335 42.667 1.00 33.26 245 VAL K N 1
ATOM 4802 C CA . VAL F 2 244 ? -18.389 47.733 41.968 1.00 32.87 245 VAL K CA 1
ATOM 4803 C C . VAL F 2 244 ? -17.163 48.627 42.133 1.00 32.81 245 VAL K C 1
ATOM 4804 O O . VAL F 2 244 ? -16.075 48.154 42.456 1.00 32.55 245 VAL K O 1
ATOM 4808 N N . THR F 2 245 ? -17.365 49.927 41.937 1.00 32.88 246 THR K N 1
ATOM 4809 C CA . THR F 2 245 ? -16.301 50.918 42.050 1.00 32.98 246 THR K CA 1
ATOM 4810 C C . THR F 2 245 ? -15.586 50.830 43.402 1.00 33.33 246 THR K C 1
ATOM 4811 O O . THR F 2 245 ? -14.352 50.882 43.449 1.00 33.36 246 THR K O 1
ATOM 4815 N N . THR F 2 246 ? -16.357 50.666 44.484 1.00 33.41 247 THR K N 1
ATOM 4816 C CA . THR F 2 246 ? -15.797 50.552 45.836 1.00 33.62 247 THR K CA 1
ATOM 4817 C C . THR F 2 246 ? -14.919 49.308 45.975 1.00 33.77 247 THR K C 1
ATOM 4818 O O . THR F 2 246 ? -14.017 49.262 46.819 1.00 33.97 247 THR K O 1
ATOM 4822 N N . TRP F 2 247 ? -15.181 48.307 45.141 1.00 33.65 248 TRP K N 1
ATOM 4823 C CA . TRP F 2 247 ? -14.396 47.077 45.162 1.00 33.71 248 TRP K CA 1
ATOM 4824 C C . TRP F 2 247 ? -13.066 47.139 44.404 1.00 33.66 248 TRP K C 1
ATOM 4825 O O . TRP F 2 247 ? -12.353 46.138 44.353 1.00 33.87 248 TRP K O 1
ATOM 4836 N N . ILE F 2 248 ? -12.730 48.297 43.832 1.00 33.62 249 ILE K N 1
ATOM 4837 C CA . ILE F 2 248 ? -11.414 48.497 43.216 1.00 33.80 249 ILE K CA 1
ATOM 4838 C C . ILE F 2 248 ? -10.343 48.625 44.297 1.00 34.31 249 ILE K C 1
ATOM 4839 O O . ILE F 2 248 ? -10.411 49.516 45.148 1.00 34.74 249 ILE K O 1
ATOM 4844 N N . LEU F 2 249 ? -9.354 47.736 44.247 1.00 34.68 250 LEU K N 1
ATOM 4845 C CA . LEU F 2 249 ? -8.359 47.602 45.308 1.00 34.91 250 LEU K CA 1
ATOM 4846 C C . LEU F 2 249 ? -6.905 47.865 44.871 1.00 35.23 250 LEU K C 1
ATOM 4847 O O . LEU F 2 249 ? -5.971 47.586 45.629 1.00 35.33 250 LEU K O 1
ATOM 4852 N N . ASN F 2 250 ? -6.720 48.409 43.666 1.00 35.55 251 ASN K N 1
ATOM 4853 C CA . ASN F 2 250 ? -5.391 48.765 43.144 1.00 35.89 251 ASN K CA 1
ATOM 4854 C C . ASN F 2 250 ? -5.356 50.203 42.623 1.00 36.39 251 ASN K C 1
ATOM 4855 O O . ASN F 2 250 ? -6.314 50.646 41.984 1.00 36.42 251 ASN K O 1
ATOM 4860 N N . ARG F 2 251 ? -4.255 50.918 42.878 1.00 36.95 252 ARG K N 1
ATOM 4861 C CA . ARG F 2 251 ? -4.097 52.315 42.429 1.00 37.59 252 ARG K CA 1
ATOM 4862 C C . ARG F 2 251 ? -4.199 52.485 40.913 1.00 37.67 252 ARG K C 1
ATOM 4863 O O . ARG F 2 251 ? -4.751 53.480 40.426 1.00 37.63 252 ARG K O 1
ATOM 4871 N N . GLU F 2 252 ? -3.656 51.519 40.177 1.00 37.63 253 GLU K N 1
ATOM 4872 C CA . GLU F 2 252 ? -3.600 51.596 38.725 1.00 37.77 253 GLU K CA 1
ATOM 4873 C C . GLU F 2 252 ? -4.989 51.492 38.103 1.00 37.65 253 GLU K C 1
ATOM 4874 O O . GLU F 2 252 ? -5.279 52.167 37.115 1.00 37.75 253 GLU K O 1
ATOM 4880 N N . VAL F 2 253 ? -5.829 50.638 38.684 1.00 37.43 254 VAL K N 1
ATOM 4881 C CA . VAL F 2 253 ? -7.206 50.457 38.235 1.00 37.34 254 VAL K CA 1
ATOM 4882 C C . VAL F 2 253 ? -8.004 51.690 38.636 1.00 37.45 254 VAL K C 1
ATOM 4883 O O . VAL F 2 253 ? -8.868 52.157 37.891 1.00 37.54 254 VAL K O 1
ATOM 4887 N N . ALA F 2 254 ? -7.689 52.222 39.813 1.00 37.67 255 ALA K N 1
ATOM 4888 C CA . ALA F 2 254 ? -8.290 53.459 40.288 1.00 37.75 255 ALA K CA 1
ATOM 4889 C C . ALA F 2 254 ? -8.030 54.602 39.301 1.00 37.90 255 ALA K C 1
ATOM 4890 O O . ALA F 2 254 ? -8.977 55.234 38.837 1.00 37.87 255 ALA K O 1
ATOM 4892 N N . ASP F 2 255 ? -6.757 54.836 38.966 1.00 38.14 256 ASP K N 1
ATOM 4893 C CA . ASP F 2 255 ? -6.372 55.849 37.969 1.00 38.30 256 ASP K CA 1
ATOM 4894 C C . ASP F 2 255 ? -7.152 55.664 36.678 1.00 38.40 256 ASP K C 1
ATOM 4895 O O . ASP F 2 255 ? -7.640 56.631 36.096 1.00 38.61 256 ASP K O 1
ATOM 4900 N N . GLU F 2 256 ? -7.278 54.419 36.239 1.00 38.52 257 GLU K N 1
ATOM 4901 C CA . GLU F 2 256 ? -7.946 54.126 34.979 1.00 38.84 257 GLU K CA 1
ATOM 4902 C C . GLU F 2 256 ? -9.455 54.379 35.040 1.00 38.84 257 GLU K C 1
ATOM 4903 O O . GLU F 2 256 ? -10.036 54.916 34.094 1.00 38.75 257 GLU K O 1
ATOM 4909 N N . MET F 2 257 ? -10.074 54.009 36.157 1.00 38.93 258 MET K N 1
ATOM 4910 C CA . MET F 2 257 ? -11.498 54.252 36.365 1.00 39.10 258 MET K CA 1
ATOM 4911 C C . MET F 2 257 ? -11.856 55.752 36.388 1.00 39.45 258 MET K C 1
ATOM 4912 O O . MET F 2 257 ? -12.914 56.138 35.877 1.00 39.51 258 MET K O 1
ATOM 4917 N N . VAL F 2 258 ? -10.990 56.595 36.958 1.00 39.55 259 VAL K N 1
ATOM 4918 C CA . VAL F 2 258 ? -11.254 58.041 36.937 1.00 39.97 259 VAL K CA 1
ATOM 4919 C C . VAL F 2 258 ? -11.140 58.602 35.513 1.00 40.18 259 VAL K C 1
ATOM 4920 O O . VAL F 2 258 ? -11.961 59.420 35.101 1.00 40.31 259 VAL K O 1
ATOM 4924 N N . GLN F 2 259 ? -10.134 58.137 34.772 1.00 40.36 260 GLN K N 1
ATOM 4925 C CA . GLN F 2 259 ? -9.939 58.502 33.371 1.00 40.61 260 GLN K CA 1
ATOM 4926 C C . GLN F 2 259 ? -11.159 58.113 32.536 1.00 40.80 260 GLN K C 1
ATOM 4927 O O . GLN F 2 259 ? -11.620 58.885 31.701 1.00 40.82 260 GLN K O 1
ATOM 4933 N N . MET F 2 260 ? -11.679 56.916 32.790 1.00 41.24 261 MET K N 1
ATOM 4934 C CA . MET F 2 260 ? -12.848 56.378 32.090 1.00 41.66 261 MET K CA 1
ATOM 4935 C C . MET F 2 260 ? -14.145 57.132 32.388 1.00 41.47 261 MET K C 1
ATOM 4936 O O . MET F 2 260 ? -15.066 57.131 31.571 1.00 41.41 261 MET K O 1
ATOM 4941 N N . MET F 2 261 ? -14.212 57.763 33.558 1.00 41.54 262 MET K N 1
ATOM 4942 C CA . MET F 2 261 ? -15.454 58.372 34.037 1.00 41.48 262 MET K CA 1
ATOM 4943 C C . MET F 2 261 ? -15.454 59.902 34.018 1.00 41.56 262 MET K C 1
ATOM 4944 O O . MET F 2 261 ? -16.358 60.527 34.585 1.00 41.59 262 MET K O 1
ATOM 4949 N N . LEU F 2 262 ? -14.455 60.501 33.366 1.00 41.54 263 LEU K N 1
ATOM 4950 C CA . LEU F 2 262 ? -14.349 61.958 33.286 1.00 41.50 263 LEU K CA 1
ATOM 4951 C C . LEU F 2 262 ? -15.684 62.566 32.841 1.00 41.50 263 LEU K C 1
ATOM 4952 O O . LEU F 2 262 ? -16.263 62.122 31.849 1.00 41.56 263 LEU K O 1
ATOM 4957 N N . PRO F 2 263 ? -16.191 63.565 33.591 1.00 41.52 264 PRO K N 1
ATOM 4958 C CA . PRO F 2 263 ? -17.527 64.106 33.329 1.00 41.50 264 PRO K CA 1
ATOM 4959 C C . PRO F 2 263 ? -17.640 64.820 31.981 1.00 41.55 264 PRO K C 1
ATOM 4960 O O . PRO F 2 263 ? -16.629 65.237 31.411 1.00 41.59 264 PRO K O 1
ATOM 4964 N N . GLY F 2 264 ? -18.869 64.935 31.481 1.00 41.57 265 GLY K N 1
ATOM 4965 C CA . GLY F 2 264 ? -19.161 65.695 30.266 1.00 41.46 265 GLY K CA 1
ATOM 4966 C C . GLY F 2 264 ? -18.785 65.026 28.959 1.00 41.63 265 GLY K C 1
ATOM 4967 O O . GLY F 2 264 ? -18.355 65.700 28.020 1.00 41.60 265 GLY K O 1
ATOM 4968 N N . GLN F 2 265 ? -18.948 63.705 28.887 1.00 41.72 266 GLN K N 1
ATOM 4969 C CA . GLN F 2 265 ? -18.668 62.964 27.653 1.00 41.69 266 GLN K CA 1
ATOM 4970 C C . GLN F 2 265 ? -19.908 62.283 27.070 1.00 41.88 266 GLN K C 1
ATOM 4971 O O . GLN F 2 265 ? -19.820 61.564 26.073 1.00 41.76 266 GLN K O 1
ATOM 4977 N N . GLU F 2 266 ? -21.055 62.519 27.705 1.00 42.29 267 GLU K N 1
ATOM 4978 C CA . GLU F 2 266 ? -22.362 61.999 27.267 1.00 42.61 267 GLU K CA 1
ATOM 4979 C C . GLU F 2 266 ? -22.496 60.465 27.234 1.00 42.84 267 GLU K C 1
ATOM 4980 O O . GLU F 2 266 ? -23.307 59.924 26.472 1.00 42.89 267 GLU K O 1
ATOM 4986 N N . ILE F 2 267 ? -21.729 59.782 28.087 1.00 43.04 268 ILE K N 1
ATOM 4987 C CA . ILE F 2 267 ? -21.739 58.318 28.157 1.00 43.16 268 ILE K CA 1
ATOM 4988 C C . ILE F 2 267 ? -23.164 57.779 28.246 1.00 43.29 268 ILE K C 1
ATOM 4989 O O . ILE F 2 267 ? -23.553 56.898 27.469 1.00 43.46 268 ILE K O 1
ATOM 4994 N N . ASP F 2 268 ? -23.937 58.317 29.189 1.00 43.22 269 ASP K N 1
ATOM 4995 C CA . ASP F 2 268 ? -25.260 57.776 29.503 1.00 43.31 269 ASP K CA 1
ATOM 4996 C C . ASP F 2 268 ? -26.406 58.445 28.745 1.00 43.32 269 ASP K C 1
ATOM 4997 O O . ASP F 2 268 ? -27.578 58.180 29.017 1.00 43.44 269 ASP K O 1
ATOM 5002 N N . LYS F 2 269 ? -26.072 59.307 27.792 1.00 43.29 270 LYS K N 1
ATOM 5003 C CA . LYS F 2 269 ? -27.093 59.939 26.976 1.00 43.29 270 LYS K CA 1
ATOM 5004 C C . LYS F 2 269 ? -27.593 58.964 25.912 1.00 43.25 270 LYS K C 1
ATOM 5005 O O . LYS F 2 269 ? -26.835 58.127 25.416 1.00 43.41 270 LYS K O 1
ATOM 5011 N N . ALA F 2 270 ? -28.877 59.068 25.580 1.00 43.13 271 ALA K N 1
ATOM 5012 C CA . ALA F 2 270 ? -29.490 58.235 24.549 1.00 42.97 271 ALA K CA 1
ATOM 5013 C C . ALA F 2 270 ? -28.793 58.380 23.188 1.00 42.99 271 ALA K C 1
ATOM 5014 O O . ALA F 2 270 ? -28.071 57.482 22.759 1.00 43.15 271 ALA K O 1
ATOM 5016 N N . ASP F 2 271 ? -28.985 59.524 22.535 1.00 42.74 272 ASP K N 1
ATOM 5017 C CA . ASP F 2 271 ? -28.537 59.709 21.159 1.00 42.52 272 ASP K CA 1
ATOM 5018 C C . ASP F 2 271 ? -27.412 60.734 21.026 1.00 42.11 272 ASP K C 1
ATOM 5019 O O . ASP F 2 271 ? -27.652 61.909 20.738 1.00 41.99 272 ASP K O 1
ATOM 5024 N N . SER F 2 272 ? -26.183 60.264 21.224 1.00 41.69 273 SER K N 1
ATOM 5025 C CA . SER F 2 272 ? -24.989 61.108 21.228 1.00 41.36 273 SER K CA 1
ATOM 5026 C C . SER F 2 272 ? -23.972 60.646 20.185 1.00 41.35 273 SER K C 1
ATOM 5027 O O . SER F 2 272 ? -24.040 59.504 19.710 1.00 41.48 273 SER K O 1
ATOM 5030 N N . TYR F 2 273 ? -23.041 61.536 19.829 1.00 41.03 274 TYR K N 1
ATOM 5031 C CA . TYR F 2 273 ? -21.936 61.205 18.916 1.00 40.85 274 TYR K CA 1
ATOM 5032 C C . TYR F 2 273 ? -20.899 60.246 19.535 1.00 40.81 274 TYR K C 1
ATOM 5033 O O . TYR F 2 273 ? -20.243 59.485 18.819 1.00 40.64 274 TYR K O 1
ATOM 5042 N N . MET F 2 274 ? -20.780 60.283 20.864 1.00 40.75 275 MET K N 1
ATOM 5043 C CA . MET F 2 274 ? -19.738 59.568 21.622 1.00 40.69 275 MET K CA 1
ATOM 5044 C C . MET F 2 274 ? -19.490 58.086 21.271 1.00 40.37 275 MET K C 1
ATOM 5045 O O . MET F 2 274 ? -18.330 57.666 21.203 1.00 40.37 275 MET K O 1
ATOM 5050 N N . PRO F 2 275 ? -20.558 57.287 21.052 1.00 39.98 276 PRO K N 1
ATOM 5051 C CA . PRO F 2 275 ? -20.307 55.876 20.745 1.00 39.79 276 PRO K CA 1
ATOM 5052 C C . PRO F 2 275 ? -19.609 55.645 19.398 1.00 39.67 276 PRO K C 1
ATOM 5053 O O . PRO F 2 275 ? -19.270 54.506 19.069 1.00 39.80 276 PRO K O 1
ATOM 5057 N N . TYR F 2 276 ? -19.389 56.717 18.640 1.00 39.47 277 TYR K N 1
ATOM 5058 C CA . TYR F 2 276 ? -18.702 56.635 17.356 1.00 39.26 277 TYR K CA 1
ATOM 5059 C C . TYR F 2 276 ? -17.534 57.619 17.294 1.00 39.50 277 TYR K C 1
ATOM 5060 O O . TYR F 2 276 ? -17.277 58.215 16.249 1.00 39.51 277 TYR K O 1
ATOM 5069 N N . LEU F 2 277 ? -16.822 57.772 18.408 1.00 39.90 278 LEU K N 1
ATOM 5070 C CA . LEU F 2 277 ? -15.817 58.833 18.555 1.00 40.26 278 LEU K CA 1
ATOM 5071 C C . LEU F 2 277 ? -14.616 58.725 17.608 1.00 40.56 278 LEU K C 1
ATOM 5072 O O . LEU F 2 277 ? -14.131 59.736 17.099 1.00 40.90 278 LEU K O 1
ATOM 5077 N N . ILE F 2 278 ? -14.140 57.510 17.373 1.00 40.92 279 ILE K N 1
ATOM 5078 C CA . ILE F 2 278 ? -13.063 57.296 16.409 1.00 41.28 279 ILE K CA 1
ATOM 5079 C C . ILE F 2 278 ? -13.616 57.322 14.979 1.00 41.41 279 ILE K C 1
ATOM 5080 O O . ILE F 2 278 ? -12.993 57.896 14.078 1.00 41.61 279 ILE K O 1
ATOM 5085 N N . ASP F 2 279 ? -14.792 56.717 14.797 1.00 41.39 280 ASP K N 1
ATOM 5086 C CA . ASP F 2 279 ? -15.459 56.628 13.499 1.00 41.37 280 ASP K CA 1
ATOM 5087 C C . ASP F 2 279 ? -15.783 58.011 12.920 1.00 41.27 280 ASP K C 1
ATOM 5088 O O . ASP F 2 279 ? -15.449 58.306 11.767 1.00 41.14 280 ASP K O 1
ATOM 5093 N N . PHE F 2 280 ? -16.419 58.855 13.730 1.00 41.19 281 PHE K N 1
ATOM 5094 C CA . PHE F 2 280 ? -16.735 60.227 13.335 1.00 41.19 281 PHE K CA 1
ATOM 5095 C C . PHE F 2 280 ? -15.504 61.137 13.321 1.00 41.33 281 PHE K C 1
ATOM 5096 O O . PHE F 2 280 ? -15.563 62.256 12.807 1.00 41.51 281 PHE K O 1
ATOM 5104 N N . GLY F 2 281 ? -14.397 60.655 13.885 1.00 41.33 282 GLY K N 1
ATOM 5105 C CA . GLY F 2 281 ? -13.130 61.384 13.853 1.00 41.13 282 GLY K CA 1
ATOM 5106 C C . GLY F 2 281 ? -12.908 62.329 15.019 1.00 41.04 282 GLY K C 1
ATOM 5107 O O . GLY F 2 281 ? -11.949 63.102 15.015 1.00 41.01 282 GLY K O 1
ATOM 5108 N N . LEU F 2 282 ? -13.780 62.250 16.024 1.00 40.98 283 LEU K N 1
ATOM 5109 C CA . LEU F 2 282 ? -13.702 63.101 17.221 1.00 41.04 283 LEU K CA 1
ATOM 5110 C C . LEU F 2 282 ? -12.462 62.827 18.080 1.00 40.91 283 LEU K C 1
ATOM 5111 O O . LEU F 2 282 ? -12.107 63.629 18.948 1.00 40.82 283 LEU K O 1
ATOM 5116 N N . SER F 2 283 ? -11.815 61.691 17.834 1.00 40.77 284 SER K N 1
ATOM 5117 C CA . SER F 2 283 ? -10.681 61.247 18.630 1.00 40.81 284 SER K CA 1
ATOM 5118 C C . SER F 2 283 ? -9.784 60.339 17.805 1.00 40.86 284 SER K C 1
ATOM 5119 O O . SER F 2 283 ? -10.258 59.653 16.895 1.00 40.98 284 SER K O 1
ATOM 5122 N N . SER F 2 284 ? -8.492 60.335 18.118 1.00 40.89 285 SER K N 1
ATOM 5123 C CA . SER F 2 284 ? -7.555 59.413 17.474 1.00 41.12 285 SER K CA 1
ATOM 5124 C C . SER F 2 284 ? -7.021 58.384 18.469 1.00 41.22 285 SER K C 1
ATOM 5125 O O . SER F 2 284 ? -6.465 57.354 18.073 1.00 41.26 285 SER K O 1
ATOM 5128 N N . LYS F 2 285 ? -7.195 58.682 19.757 1.00 41.25 286 LYS K N 1
ATOM 5129 C CA . LYS F 2 285 ? -6.811 57.789 20.848 1.00 41.20 286 LYS K CA 1
ATOM 5130 C C . LYS F 2 285 ? -7.931 57.702 21.891 1.00 40.95 286 LYS K C 1
ATOM 5131 O O . LYS F 2 285 ? -8.134 58.633 22.681 1.00 41.03 286 LYS K O 1
ATOM 5137 N N . SER F 2 286 ? -8.653 56.581 21.889 1.00 40.55 287 SER K N 1
ATOM 5138 C CA . SER F 2 286 ? -9.860 56.431 22.715 1.00 40.21 287 SER K CA 1
ATOM 5139 C C . SER F 2 286 ? -9.574 56.231 24.208 1.00 39.89 287 SER K C 1
ATOM 5140 O O . SER F 2 286 ? -8.777 55.368 24.578 1.00 39.95 287 SER K O 1
ATOM 5143 N N . PRO F 2 287 ? -10.229 57.033 25.069 1.00 39.53 288 PRO K N 1
ATOM 5144 C CA . PRO F 2 287 ? -10.128 56.868 26.523 1.00 39.15 288 PRO K CA 1
ATOM 5145 C C . PRO F 2 287 ? -10.752 55.566 27.003 1.00 38.81 288 PRO K C 1
ATOM 5146 O O . PRO F 2 287 ? -10.502 55.141 28.129 1.00 38.85 288 PRO K O 1
ATOM 5150 N N . TYR F 2 288 ? -11.553 54.942 26.147 1.00 38.38 289 TYR K N 1
ATOM 5151 C CA . TYR F 2 288 ? -12.308 53.754 26.519 1.00 37.97 289 TYR K CA 1
ATOM 5152 C C . TYR F 2 288 ? -11.798 52.488 25.804 1.00 37.90 289 TYR K C 1
ATOM 5153 O O . TYR F 2 288 ? -12.438 51.428 25.853 1.00 37.83 289 TYR K O 1
ATOM 5162 N N . TRP F 2 289 ? -10.647 52.609 25.141 1.00 37.60 290 TRP K N 1
ATOM 5163 C CA . TRP F 2 289 ? -9.924 51.449 24.635 1.00 37.42 290 TRP K CA 1
ATOM 5164 C C . TRP F 2 289 ? -9.467 50.592 25.809 1.00 37.29 290 TRP K C 1
ATOM 5165 O O . TRP F 2 289 ? -9.079 51.122 26.853 1.00 37.27 290 TRP K O 1
ATOM 5176 N N . SER F 2 290 ? -9.518 49.273 25.640 1.00 37.23 291 SER K N 1
ATOM 5177 C CA . SER F 2 290 ? -9.023 48.354 26.663 1.00 37.20 291 SER K CA 1
ATOM 5178 C C . SER F 2 290 ? -7.521 48.513 26.842 1.00 37.29 291 SER K C 1
ATOM 5179 O O . SER F 2 290 ? -7.004 48.311 27.937 1.00 37.39 291 SER K O 1
ATOM 5182 N N . VAL F 2 291 ? -6.834 48.890 25.764 1.00 37.41 292 VAL K N 1
ATOM 5183 C CA . VAL F 2 291 ? -5.381 49.078 25.789 1.00 37.52 292 VAL K CA 1
ATOM 5184 C C . VAL F 2 291 ? -4.956 50.304 26.596 1.00 37.60 292 VAL K C 1
ATOM 5185 O O . VAL F 2 291 ? -3.836 50.350 27.103 1.00 37.87 292 VAL K O 1
ATOM 5189 N N . LYS F 2 292 ? -5.855 51.281 26.720 1.00 37.66 293 LYS K N 1
ATOM 5190 C CA . LYS F 2 292 ? -5.603 52.476 27.533 1.00 37.70 293 LYS K CA 1
ATOM 5191 C C . LYS F 2 292 ? -6.071 52.266 28.975 1.00 37.64 293 LYS K C 1
ATOM 5192 O O . LYS F 2 292 ? -5.854 53.115 29.844 1.00 37.90 293 LYS K O 1
ATOM 5198 N N . ASN F 2 293 ? -6.714 51.128 29.221 1.00 37.36 294 ASN K N 1
ATOM 5199 C CA . ASN F 2 293 ? -7.069 50.711 30.575 1.00 37.02 294 ASN K CA 1
ATOM 5200 C C . ASN F 2 293 ? -6.649 49.259 30.800 1.00 36.73 294 ASN K C 1
ATOM 5201 O O . ASN F 2 293 ? -7.511 48.397 30.981 1.00 36.78 294 ASN K O 1
ATOM 5206 N N . PRO F 2 294 ? -5.326 48.985 30.798 1.00 36.28 295 PRO K N 1
ATOM 5207 C CA . PRO F 2 294 ? -4.838 47.612 30.816 1.00 35.78 295 PRO K CA 1
ATOM 5208 C C . PRO F 2 294 ? -5.115 46.909 32.134 1.00 35.54 295 PRO K C 1
ATOM 5209 O O . PRO F 2 294 ? -5.610 45.781 32.130 1.00 35.55 295 PRO K O 1
ATOM 5213 N N . ALA F 2 295 ? -4.796 47.570 33.245 1.00 35.23 296 ALA K N 1
ATOM 5214 C CA . ALA F 2 295 ? -4.981 46.986 34.572 1.00 34.90 296 ALA K CA 1
ATOM 5215 C C . ALA F 2 295 ? -6.453 46.714 34.864 1.00 34.69 296 ALA K C 1
ATOM 5216 O O . ALA F 2 295 ? -6.798 45.616 35.293 1.00 34.85 296 ALA K O 1
ATOM 5218 N N . PHE F 2 296 ? -7.314 47.698 34.607 1.00 34.51 297 PHE K N 1
ATOM 5219 C CA . PHE F 2 296 ? -8.757 47.533 34.785 1.00 34.47 297 PHE K CA 1
ATOM 5220 C C . PHE F 2 296 ? -9.322 46.406 33.920 1.00 34.44 297 PHE K C 1
ATOM 5221 O O . PHE F 2 296 ? -10.209 45.674 34.353 1.00 34.64 297 PHE K O 1
ATOM 5229 N N . HIS F 2 297 ? -8.816 46.285 32.698 1.00 34.24 298 HIS K N 1
ATOM 5230 C CA . HIS F 2 297 ? -9.200 45.202 31.803 1.00 34.35 298 HIS K CA 1
ATOM 5231 C C . HIS F 2 297 ? -8.890 43.843 32.434 1.00 34.26 298 HIS K C 1
ATOM 5232 O O . HIS F 2 297 ? -9.789 43.020 32.628 1.00 34.51 298 HIS K O 1
ATOM 5239 N N . PHE F 2 298 ? -7.618 43.629 32.766 1.00 33.83 299 PHE K N 1
ATOM 5240 C CA . PHE F 2 298 ? -7.167 42.397 33.393 1.00 33.41 299 PHE K CA 1
ATOM 5241 C C . PHE F 2 298 ? -7.989 42.075 34.646 1.00 33.29 299 PHE K C 1
ATOM 5242 O O . PHE F 2 298 ? -8.619 41.018 34.714 1.00 33.40 299 PHE K O 1
ATOM 5250 N N . TRP F 2 299 ? -7.988 42.992 35.615 1.00 32.72 300 TRP K N 1
ATOM 5251 C CA . TRP F 2 299 ? -8.740 42.841 36.866 1.00 32.18 300 TRP K CA 1
ATOM 5252 C C . TRP F 2 299 ? -10.215 42.541 36.621 1.00 32.15 300 TRP K C 1
ATOM 5253 O O . TRP F 2 299 ? -10.775 41.624 37.225 1.00 32.22 300 TRP K O 1
ATOM 5264 N N . GLY F 2 300 ? -10.829 43.311 35.724 1.00 32.12 301 GLY K N 1
ATOM 5265 C CA . GLY F 2 300 ? -12.255 43.189 35.419 1.00 31.92 301 GLY K CA 1
ATOM 5266 C C . GLY F 2 300 ? -12.626 41.869 34.771 1.00 31.89 301 GLY K C 1
ATOM 5267 O O . GLY F 2 300 ? -13.563 41.197 35.209 1.00 31.85 301 GLY K O 1
ATOM 5268 N N . GLN F 2 301 ? -11.890 41.502 33.724 1.00 31.78 302 GLN K N 1
ATOM 5269 C CA . GLN F 2 301 ? -12.159 40.269 32.988 1.00 31.72 302 GLN K CA 1
ATOM 5270 C C . GLN F 2 301 ? -11.838 39.034 33.828 1.00 31.80 302 GLN K C 1
ATOM 5271 O O . GLN F 2 301 ? -12.536 38.023 33.740 1.00 31.79 302 GLN K O 1
ATOM 5277 N N . LEU F 2 302 ? -10.794 39.128 34.648 1.00 32.05 303 LEU K N 1
ATOM 5278 C CA . LEU F 2 302 ? -10.427 38.036 35.550 1.00 32.27 303 LEU K CA 1
ATOM 5279 C C . LEU F 2 302 ? -11.514 37.753 36.587 1.00 32.27 303 LEU K C 1
ATOM 5280 O O . LEU F 2 302 ? -11.842 36.597 36.825 1.00 32.56 303 LEU K O 1
ATOM 5285 N N . THR F 2 303 ? -12.072 38.798 37.194 1.00 32.28 304 THR K N 1
ATOM 5286 C CA . THR F 2 303 ? -13.168 38.620 38.152 1.00 32.51 304 THR K CA 1
ATOM 5287 C C . THR F 2 303 ? -14.383 37.984 37.473 1.00 32.54 304 THR K C 1
ATOM 5288 O O . THR F 2 303 ? -15.012 37.078 38.025 1.00 32.52 304 THR K O 1
ATOM 5292 N N . ALA F 2 304 ? -14.693 38.457 36.268 1.00 32.76 305 ALA K N 1
ATOM 5293 C CA . ALA F 2 304 ? -15.793 37.916 35.483 1.00 32.95 305 ALA K CA 1
ATOM 5294 C C . ALA F 2 304 ? -15.575 36.429 35.223 1.00 33.15 305 ALA K C 1
ATOM 5295 O O . ALA F 2 304 ? -16.485 35.620 35.423 1.00 33.20 305 ALA K O 1
ATOM 5297 N N . LEU F 2 305 ? -14.362 36.075 34.803 1.00 33.38 306 LEU K N 1
ATOM 5298 C CA . LEU F 2 305 ? -14.024 34.682 34.529 1.00 33.65 306 LEU K CA 1
ATOM 5299 C C . LEU F 2 305 ? -14.249 33.798 35.749 1.00 33.81 306 LEU K C 1
ATOM 5300 O O . LEU F 2 305 ? -14.953 32.793 35.662 1.00 33.77 306 LEU K O 1
ATOM 5305 N N . LEU F 2 306 ? -13.667 34.187 36.880 1.00 34.18 307 LEU K N 1
ATOM 5306 C CA . LEU F 2 306 ? -13.813 33.429 38.124 1.00 34.76 307 LEU K CA 1
ATOM 5307 C C . LEU F 2 306 ? -15.265 33.360 38.609 1.00 35.09 307 LEU K C 1
ATOM 5308 O O . LEU F 2 306 ? -15.610 32.499 39.415 1.00 35.23 307 LEU K O 1
ATOM 5313 N N . LEU F 2 307 ? -16.107 34.263 38.109 1.00 35.56 308 LEU K N 1
ATOM 5314 C CA . LEU F 2 307 ? -17.544 34.215 38.372 1.00 35.94 308 LEU K CA 1
ATOM 5315 C C . LEU F 2 307 ? -18.344 33.603 37.217 1.00 36.44 308 LEU K C 1
ATOM 5316 O O . LEU F 2 307 ? -19.529 33.892 37.055 1.00 36.56 308 LEU K O 1
ATOM 5321 N N . ARG F 2 308 ? -17.679 32.749 36.436 1.00 37.14 309 ARG K N 1
ATOM 5322 C CA . ARG F 2 308 ? -18.283 31.940 35.355 1.00 37.83 309 ARG K CA 1
ATOM 5323 C C . ARG F 2 308 ? -18.692 32.739 34.122 1.00 38.09 309 ARG K C 1
ATOM 5324 O O . ARG F 2 308 ? -19.778 32.524 33.578 1.00 38.31 309 ARG K O 1
ATOM 5332 N N . SER F 2 309 ? -17.827 33.642 33.669 1.00 38.42 310 SER K N 1
ATOM 5333 C CA . SER F 2 309 ? -18.127 34.426 32.475 1.00 38.65 310 SER K CA 1
ATOM 5334 C C . SER F 2 309 ? -17.985 33.608 31.207 1.00 38.99 310 SER K C 1
ATOM 5335 O O . SER F 2 309 ? -17.018 32.867 31.038 1.00 38.99 310 SER K O 1
ATOM 5338 N N . THR F 2 310 ? -18.957 33.773 30.316 1.00 39.53 311 THR K N 1
ATOM 5339 C CA . THR F 2 310 ? -18.907 33.198 28.975 1.00 40.06 311 THR K CA 1
ATOM 5340 C C . THR F 2 310 ? -18.070 34.049 28.018 1.00 40.30 311 THR K C 1
ATOM 5341 O O . THR F 2 310 ? -17.632 33.559 26.979 1.00 40.42 311 THR K O 1
ATOM 5345 N N . ARG F 2 311 ? -17.856 35.317 28.369 1.00 40.67 312 ARG K N 1
ATOM 5346 C CA . ARG F 2 311 ? -17.110 36.250 27.516 1.00 41.25 312 ARG K CA 1
ATOM 5347 C C . ARG F 2 311 ? -15.626 36.287 27.861 1.00 41.19 312 ARG K C 1
ATOM 5348 O O . ARG F 2 311 ? -14.779 36.326 26.968 1.00 41.22 312 ARG K O 1
ATOM 5356 N N . ALA F 2 312 ? -15.325 36.274 29.160 1.00 41.26 313 ALA K N 1
ATOM 5357 C CA . ALA F 2 312 ? -13.989 36.591 29.669 1.00 41.25 313 ALA K CA 1
ATOM 5358 C C . ALA F 2 312 ? -12.893 35.605 29.281 1.00 41.36 313 ALA K C 1
ATOM 5359 O O . ALA F 2 312 ? -11.717 35.969 29.264 1.00 41.28 313 ALA K O 1
ATOM 5361 N N . ARG F 2 313 ? -13.286 34.369 28.975 1.00 41.69 314 ARG K N 1
ATOM 5362 C CA . ARG F 2 313 ? -12.353 33.294 28.605 1.00 41.98 314 ARG K CA 1
ATOM 5363 C C . ARG F 2 313 ? -11.350 33.740 27.535 1.00 41.70 314 ARG K C 1
ATOM 5364 O O . ARG F 2 313 ? -10.147 33.535 27.686 1.00 41.56 314 ARG K O 1
ATOM 5372 N N . ASN F 2 314 ? -11.864 34.368 26.474 1.00 41.49 315 ASN K N 1
ATOM 5373 C CA . ASN F 2 314 ? -11.076 34.751 25.303 1.00 41.25 315 ASN K CA 1
ATOM 5374 C C . ASN F 2 314 ? -10.553 36.189 25.303 1.00 41.08 315 ASN K C 1
ATOM 5375 O O . ASN F 2 314 ? -10.063 36.671 24.282 1.00 41.14 315 ASN K O 1
ATOM 5380 N N . ALA F 2 315 ? -10.648 36.871 26.441 1.00 40.91 316 ALA K N 1
ATOM 5381 C CA . ALA F 2 315 ? -10.157 38.245 26.555 1.00 40.65 316 ALA K CA 1
ATOM 5382 C C . ALA F 2 315 ? -8.631 38.298 26.549 1.00 40.53 316 ALA K C 1
ATOM 5383 O O . ALA F 2 315 ? -7.976 37.444 27.148 1.00 40.54 316 ALA K O 1
ATOM 5385 N N . ARG F 2 316 ? -8.076 39.307 25.876 1.00 40.35 317 ARG K N 1
ATOM 5386 C CA . ARG F 2 316 ? -6.622 39.485 25.783 1.00 40.17 317 ARG K CA 1
ATOM 5387 C C . ARG F 2 316 ? -5.980 39.875 27.115 1.00 39.81 317 ARG K C 1
ATOM 5388 O O . ARG F 2 316 ? -6.460 40.775 27.805 1.00 39.72 317 ARG K O 1
ATOM 5396 N N . GLN F 2 317 ? -4.908 39.167 27.472 1.00 39.44 318 GLN K N 1
ATOM 5397 C CA . GLN F 2 317 ? -4.067 39.526 28.611 1.00 39.21 318 GLN K CA 1
ATOM 5398 C C . GLN F 2 317 ? -3.093 40.643 28.209 1.00 38.93 318 GLN K C 1
ATOM 5399 O O . GLN F 2 317 ? -2.234 40.431 27.357 1.00 39.14 318 GLN K O 1
ATOM 5405 N N . PRO F 2 318 ? -3.221 41.836 28.819 1.00 38.59 319 PRO K N 1
ATOM 5406 C CA . PRO F 2 318 ? -2.332 42.961 28.499 1.00 38.33 319 PRO K CA 1
ATOM 5407 C C . PRO F 2 318 ? -0.871 42.731 28.905 1.00 38.17 319 PRO K C 1
ATOM 5408 O O . PRO F 2 318 ? -0.566 41.764 29.600 1.00 38.34 319 PRO K O 1
ATOM 5412 N N . ASP F 2 319 ? 0.015 43.617 28.461 1.00 38.09 320 ASP K N 1
ATOM 5413 C CA . ASP F 2 319 ? 1.416 43.616 28.882 1.00 38.15 320 ASP K CA 1
ATOM 5414 C C . ASP F 2 319 ? 1.678 44.699 29.938 1.00 38.09 320 ASP K C 1
ATOM 5415 O O . ASP F 2 319 ? 0.903 45.647 30.071 1.00 38.17 320 ASP K O 1
ATOM 5420 N N . ASP F 2 320 ? 2.767 44.539 30.689 1.00 37.97 321 ASP K N 1
ATOM 5421 C CA . ASP F 2 320 ? 3.288 45.570 31.605 1.00 37.90 321 ASP K CA 1
ATOM 5422 C C . ASP F 2 320 ? 2.321 46.060 32.696 1.00 37.76 321 ASP K C 1
ATOM 5423 O O . ASP F 2 320 ? 2.135 47.265 32.891 1.00 37.88 321 ASP K O 1
ATOM 5428 N N . ILE F 2 321 ? 1.719 45.114 33.406 1.00 37.42 322 ILE K N 1
ATOM 5429 C CA . ILE F 2 321 ? 0.866 45.419 34.549 1.00 37.02 322 ILE K CA 1
ATOM 5430 C C . ILE F 2 321 ? 1.303 44.550 35.728 1.00 36.99 322 ILE K C 1
ATOM 5431 O O . ILE F 2 321 ? 2.085 43.614 35.546 1.00 37.05 322 ILE K O 1
ATOM 5436 N N . GLU F 2 322 ? 0.820 44.868 36.927 1.00 36.80 323 GLU K N 1
ATOM 5437 C CA . GLU F 2 322 ? 1.148 44.089 38.121 1.00 36.68 323 GLU K CA 1
ATOM 5438 C C . GLU F 2 322 ? 0.277 42.854 38.215 1.00 36.38 323 GLU K C 1
ATOM 5439 O O . GLU F 2 322 ? -0.688 42.828 38.982 1.00 36.50 323 GLU K O 1
ATOM 5445 N N . TYR F 2 323 ? 0.624 41.822 37.455 1.00 36.05 324 TYR K N 1
ATOM 5446 C CA . TYR F 2 323 ? -0.179 40.605 37.420 1.00 35.52 324 TYR K CA 1
ATOM 5447 C C . TYR F 2 323 ? -0.501 40.083 38.821 1.00 34.98 324 TYR K C 1
ATOM 5448 O O . TYR F 2 323 ? -1.669 39.892 39.152 1.00 35.07 324 TYR K O 1
ATOM 5457 N N . THR F 2 324 ? 0.524 39.898 39.651 1.00 34.22 325 THR K N 1
ATOM 5458 C CA . THR F 2 324 ? 0.336 39.278 40.969 1.00 33.40 325 THR K CA 1
ATOM 5459 C C . THR F 2 324 ? -0.693 40.017 41.830 1.00 33.24 325 THR K C 1
ATOM 5460 O O . THR F 2 324 ? -1.668 39.411 42.284 1.00 33.20 325 THR K O 1
ATOM 5464 N N . SER F 2 325 ? -0.491 41.324 42.017 1.00 32.87 326 SER K N 1
ATOM 5465 C CA . SER F 2 325 ? -1.395 42.165 42.815 1.00 32.59 326 SER K CA 1
ATOM 5466 C C . SER F 2 325 ? -2.823 42.180 42.290 1.00 32.31 326 SER K C 1
ATOM 5467 O O . SER F 2 325 ? -3.779 42.156 43.075 1.00 32.31 326 SER K O 1
ATOM 5470 N N . LEU F 2 326 ? -2.963 42.233 40.968 1.00 31.69 327 LEU K N 1
ATOM 5471 C CA . LEU F 2 326 ? -4.281 42.322 40.359 1.00 31.52 327 LEU K CA 1
ATOM 5472 C C . LEU F 2 326 ? -5.069 41.015 40.480 1.00 31.61 327 LEU K C 1
ATOM 5473 O O . LEU F 2 326 ? -6.289 41.044 40.620 1.00 31.61 327 LEU K O 1
ATOM 5478 N N . THR F 2 327 ? -4.377 39.877 40.449 1.00 31.73 328 THR K N 1
ATOM 5479 C CA . THR F 2 327 ? -5.059 38.591 40.603 1.00 31.94 328 THR K CA 1
ATOM 5480 C C . THR F 2 327 ? -5.530 38.356 42.039 1.00 31.70 328 THR K C 1
ATOM 5481 O O . THR F 2 327 ? -6.648 37.888 42.243 1.00 31.74 328 THR K O 1
ATOM 5485 N N . THR F 2 328 ? -4.687 38.681 43.021 1.00 31.43 329 THR K N 1
ATOM 5486 C CA . THR F 2 328 ? -5.090 38.610 44.426 1.00 31.41 329 THR K CA 1
ATOM 5487 C C . THR F 2 328 ? -6.378 39.411 44.644 1.00 31.73 329 THR K C 1
ATOM 5488 O O . THR F 2 328 ? -7.325 38.916 45.255 1.00 31.78 329 THR K O 1
ATOM 5492 N N . ALA F 2 329 ? -6.410 40.637 44.123 1.00 32.20 330 ALA K N 1
ATOM 5493 C CA . ALA F 2 329 ? -7.589 41.502 44.209 1.00 32.65 330 ALA K CA 1
ATOM 5494 C C . ALA F 2 329 ? -8.817 40.890 43.527 1.00 32.86 330 ALA K C 1
ATOM 5495 O O . ALA F 2 329 ? -9.885 40.804 44.132 1.00 33.35 330 ALA K O 1
ATOM 5497 N N . GLY F 2 330 ? -8.663 40.461 42.278 1.00 32.87 331 GLY K N 1
ATOM 5498 C CA . GLY F 2 330 ? -9.753 39.818 41.544 1.00 33.04 331 GLY K CA 1
ATOM 5499 C C . GLY F 2 330 ? -10.256 38.567 42.245 1.00 33.19 331 GLY K C 1
ATOM 5500 O O . GLY F 2 330 ? -11.461 38.313 42.296 1.00 33.58 331 GLY K O 1
ATOM 5501 N N . LEU F 2 331 ? -9.331 37.789 42.798 1.00 32.96 332 LEU K N 1
ATOM 5502 C CA . LEU F 2 331 ? -9.685 36.585 43.537 1.00 32.72 332 LEU K CA 1
ATOM 5503 C C . LEU F 2 331 ? -10.532 36.904 44.769 1.00 32.68 332 LEU K C 1
ATOM 5504 O O . LEU F 2 331 ? -11.490 36.186 45.065 1.00 32.76 332 LEU K O 1
ATOM 5509 N N . LEU F 2 332 ? -10.183 37.979 45.472 1.00 32.50 333 LEU K N 1
ATOM 5510 C CA . LEU F 2 332 ? -10.877 38.343 46.701 1.00 32.55 333 LEU K CA 1
ATOM 5511 C C . LEU F 2 332 ? -12.284 38.844 46.408 1.00 32.80 333 LEU K C 1
ATOM 5512 O O . LEU F 2 332 ? -13.225 38.539 47.147 1.00 32.68 333 LEU K O 1
ATOM 5517 N N . TYR F 2 333 ? -12.417 39.607 45.326 1.00 33.10 334 TYR K N 1
ATOM 5518 C CA . TYR F 2 333 ? -13.714 40.105 44.890 1.00 33.40 334 TYR K CA 1
ATOM 5519 C C . TYR F 2 333 ? -14.584 38.931 44.453 1.00 33.65 334 TYR K C 1
ATOM 5520 O O . TYR F 2 333 ? -15.693 38.744 44.971 1.00 33.72 334 TYR K O 1
ATOM 5529 N N . ALA F 2 334 ? -14.059 38.130 43.527 1.00 33.74 335 ALA K N 1
ATOM 5530 C CA . ALA F 2 334 ? -14.742 36.932 43.051 1.00 34.01 335 ALA K CA 1
ATOM 5531 C C . ALA F 2 334 ? -15.237 36.067 44.218 1.00 34.20 335 ALA K C 1
ATOM 5532 O O . ALA F 2 334 ? -16.419 35.717 44.279 1.00 34.17 335 ALA K O 1
ATOM 5534 N N . TYR F 2 335 ? -14.331 35.750 45.142 1.00 34.48 336 TYR K N 1
ATOM 5535 C CA . TYR F 2 335 ? -14.641 34.918 46.303 1.00 34.96 336 TYR K CA 1
ATOM 5536 C C . TYR F 2 335 ? -15.806 35.474 47.113 1.00 35.40 336 TYR K C 1
ATOM 5537 O O . TYR F 2 335 ? -16.713 34.729 47.485 1.00 35.36 336 TYR K O 1
ATOM 5546 N N . ALA F 2 336 ? -15.777 36.781 47.369 1.00 36.03 337 ALA K N 1
ATOM 5547 C CA . ALA F 2 336 ? -16.822 37.449 48.138 1.00 36.76 337 ALA K CA 1
ATOM 5548 C C . ALA F 2 336 ? -18.195 37.306 47.477 1.00 37.33 337 ALA K C 1
ATOM 5549 O O . ALA F 2 336 ? -19.166 36.922 48.136 1.00 37.46 337 ALA K O 1
ATOM 5551 N N . VAL F 2 337 ? -18.261 37.600 46.179 1.00 37.92 338 VAL K N 1
ATOM 5552 C CA . VAL F 2 337 ? -19.491 37.463 45.393 1.00 38.54 338 VAL K CA 1
ATOM 5553 C C . VAL F 2 337 ? -20.026 36.021 45.416 1.00 39.19 338 VAL K C 1
ATOM 5554 O O . VAL F 2 337 ? -21.216 35.797 45.657 1.00 39.24 338 VAL K O 1
ATOM 5558 N N . GLY F 2 338 ? -19.136 35.056 45.177 1.00 39.90 339 GLY K N 1
ATOM 5559 C CA . GLY F 2 338 ? -19.498 33.636 45.110 1.00 40.78 339 GLY K CA 1
ATOM 5560 C C . GLY F 2 338 ? -19.987 33.041 46.419 1.00 41.42 339 GLY K C 1
ATOM 5561 O O . GLY F 2 338 ? -20.845 32.159 46.425 1.00 41.55 339 GLY K O 1
ATOM 5562 N N . SER F 2 339 ? -19.440 33.532 47.525 1.00 42.07 340 SER K N 1
ATOM 5563 C CA . SER F 2 339 ? -19.816 33.085 48.866 1.00 42.82 340 SER K CA 1
ATOM 5564 C C . SER F 2 339 ? -21.122 33.712 49.351 1.00 43.10 340 SER K C 1
ATOM 5565 O O . SER F 2 339 ? -21.764 33.197 50.267 1.00 43.34 340 SER K O 1
ATOM 5568 N N . SER F 2 340 ? -21.507 34.826 48.738 1.00 43.39 341 SER K N 1
ATOM 5569 C CA . SER F 2 340 ? -22.644 35.596 49.210 1.00 43.68 341 SER K CA 1
ATOM 5570 C C . SER F 2 340 ? -23.731 35.713 48.148 1.00 43.94 341 SER K C 1
ATOM 5571 O O . SER F 2 340 ? -23.850 36.740 47.468 1.00 44.12 341 SER K O 1
ATOM 5574 N N . ALA F 2 341 ? -24.516 34.650 48.006 1.00 44.04 342 ALA K N 1
ATOM 5575 C CA . ALA F 2 341 ? -25.673 34.665 47.123 1.00 44.29 342 ALA K CA 1
ATOM 5576 C C . ALA F 2 341 ? -26.733 35.573 47.728 1.00 44.57 342 ALA K C 1
ATOM 5577 O O . ALA F 2 341 ? -26.775 35.736 48.948 1.00 44.47 342 ALA K O 1
ATOM 5579 N N . ASP F 2 342 ? -27.572 36.182 46.886 1.00 45.07 343 ASP K N 1
ATOM 5580 C CA . ASP F 2 342 ? -28.651 37.049 47.388 1.00 45.64 343 ASP K CA 1
ATOM 5581 C C . ASP F 2 342 ? -29.496 36.243 48.367 1.00 45.50 343 ASP K C 1
ATOM 5582 O O . ASP F 2 342 ? -29.392 36.409 49.582 1.00 45.60 343 ASP K O 1
ATOM 5587 N N . LEU F 2 343 ? -30.313 35.355 47.805 1.00 45.25 344 LEU K N 1
ATOM 5588 C CA . LEU F 2 343 ? -31.152 34.428 48.549 1.00 44.80 344 LEU K CA 1
ATOM 5589 C C . LEU F 2 343 ? -32.008 35.091 49.632 1.00 44.62 344 LEU K C 1
ATOM 5590 O O . LEU F 2 343 ? -31.632 35.166 50.805 1.00 44.59 344 LEU K O 1
ATOM 5595 N N . ALA F 2 344 ? -33.155 35.595 49.195 1.00 44.25 345 ALA K N 1
ATOM 5596 C CA . ALA F 2 344 ? -34.164 36.162 50.066 1.00 44.08 345 ALA K CA 1
ATOM 5597 C C . ALA F 2 344 ? -35.504 35.908 49.405 1.00 44.03 345 ALA K C 1
ATOM 5598 O O . ALA F 2 344 ? -35.606 35.941 48.181 1.00 44.24 345 ALA K O 1
ATOM 5600 N N . GLN F 2 345 ? -36.528 35.644 50.208 1.00 44.01 346 GLN K N 1
ATOM 5601 C CA . GLN F 2 345 ? -37.869 35.422 49.684 1.00 44.11 346 GLN K CA 1
ATOM 5602 C C . GLN F 2 345 ? -38.371 36.661 48.939 1.00 44.49 346 GLN K C 1
ATOM 5603 O O . GLN F 2 345 ? -38.163 37.785 49.393 1.00 44.61 346 GLN K O 1
ATOM 5609 N N . GLN F 2 346 ? -39.025 36.451 47.797 1.00 44.91 347 GLN K N 1
ATOM 5610 C CA . GLN F 2 346 ? -39.539 37.556 46.980 1.00 45.24 347 GLN K CA 1
ATOM 5611 C C . GLN F 2 346 ? -41.068 37.656 46.985 1.00 45.89 347 GLN K C 1
ATOM 5612 O O . GLN F 2 346 ? -41.620 38.752 46.846 1.00 46.13 347 GLN K O 1
ATOM 5618 N N . PHE F 2 347 ? -41.743 36.518 47.135 1.00 46.65 348 PHE K N 1
ATOM 5619 C CA . PHE F 2 347 ? -43.207 36.457 47.123 1.00 47.52 348 PHE K CA 1
ATOM 5620 C C . PHE F 2 347 ? -43.721 35.541 48.237 1.00 48.31 348 PHE K C 1
ATOM 5621 O O . PHE F 2 347 ? -43.017 34.621 48.659 1.00 48.32 348 PHE K O 1
ATOM 5629 N N . CYS F 2 348 ? -44.947 35.783 48.702 1.00 49.27 349 CYS K N 1
ATOM 5630 C CA . CYS F 2 348 ? -45.545 34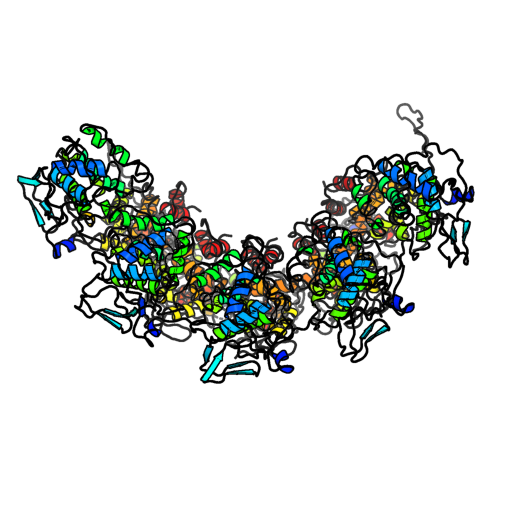.946 49.747 1.00 50.28 349 CYS K CA 1
ATOM 5631 C C . CYS F 2 348 ? -47.048 34.737 49.569 1.00 50.79 349 CYS K C 1
ATOM 5632 O O . CYS F 2 348 ? -47.707 35.498 48.863 1.00 50.78 349 CYS K O 1
ATOM 5635 N N . VAL F 2 349 ? -47.573 33.701 50.226 1.00 51.71 350 VAL K N 1
ATOM 5636 C CA . VAL F 2 349 ? -48.995 33.336 50.160 1.00 52.63 350 VAL K CA 1
ATOM 5637 C C . VAL F 2 349 ? -49.754 33.707 51.452 1.00 53.40 350 VAL K C 1
ATOM 5638 O O . VAL F 2 349 ? -50.938 34.056 51.411 1.00 53.51 350 VAL K O 1
ATOM 5642 N N . GLY F 2 350 ? -49.066 33.629 52.589 1.00 54.30 351 GLY K N 1
ATOM 5643 C CA . GLY F 2 350 ? -49.620 34.058 53.879 1.00 55.31 351 GLY K CA 1
ATOM 5644 C C . GLY F 2 350 ? -48.516 34.361 54.875 1.00 56.06 351 GLY K C 1
ATOM 5645 O O . GLY F 2 350 ? -48.594 35.329 55.637 1.00 55.81 351 GLY K O 1
ATOM 5646 N N . ASP F 2 351 ? -47.482 33.521 54.851 1.00 56.97 352 ASP K N 1
ATOM 5647 C CA . ASP F 2 351 ? -46.319 33.659 55.720 1.00 57.80 352 ASP K CA 1
ATOM 5648 C C . ASP F 2 351 ? -45.035 33.780 54.905 1.00 58.34 352 ASP K C 1
ATOM 5649 O O . ASP F 2 351 ? -44.859 33.094 53.893 1.00 58.26 352 ASP K O 1
ATOM 5654 N N . ASN F 2 352 ? -44.146 34.657 55.361 1.00 59.16 353 ASN K N 1
ATOM 5655 C CA . ASN F 2 352 ? -42.822 34.802 54.772 1.00 59.94 353 ASN K CA 1
ATOM 5656 C C . ASN F 2 352 ? -41.707 34.689 55.813 1.00 60.41 353 ASN K C 1
ATOM 5657 O O . ASN F 2 352 ? -41.961 34.773 57.014 1.00 60.53 353 ASN K O 1
ATOM 5662 N N . LYS F 2 353 ? -40.480 34.478 55.345 1.00 61.15 354 LYS K N 1
ATOM 5663 C CA . LYS F 2 353 ? -39.325 34.299 56.222 1.00 61.86 354 LYS K CA 1
ATOM 5664 C C . LYS F 2 353 ? -38.639 35.634 56.510 1.00 62.75 354 LYS K C 1
ATOM 5665 O O . LYS F 2 353 ? -38.364 36.410 55.593 1.00 62.98 354 LYS K O 1
ATOM 5671 N N . TYR F 2 354 ? -38.352 35.884 57.785 1.00 63.68 355 TYR K N 1
ATOM 5672 C CA . TYR F 2 354 ? -37.908 37.205 58.233 1.00 64.73 355 TYR K CA 1
ATOM 5673 C C . TYR F 2 354 ? -36.543 37.221 58.934 1.00 65.32 355 TYR K C 1
ATOM 5674 O O . TYR F 2 354 ? -36.329 38.007 59.865 1.00 65.43 355 TYR K O 1
ATOM 5683 N N . THR F 2 355 ? -35.626 36.372 58.462 1.00 65.98 356 THR K N 1
ATOM 5684 C CA . THR F 2 355 ? -34.252 36.243 59.001 1.00 66.84 356 THR K CA 1
ATOM 5685 C C . THR F 2 355 ? -34.110 36.486 60.527 1.00 67.34 356 THR K C 1
ATOM 5686 O O . THR F 2 355 ? -33.557 37.507 60.953 1.00 67.30 356 THR K O 1
ATOM 5690 N N . PRO F 2 356 ? -34.597 35.520 61.341 1.00 67.91 357 PRO K N 1
ATOM 5691 C CA . PRO F 2 356 ? -34.827 35.583 62.794 1.00 68.36 357 PRO K CA 1
ATOM 5692 C C . PRO F 2 356 ? -33.890 36.465 63.635 1.00 68.83 357 PRO K C 1
ATOM 5693 O O . PRO F 2 356 ? -34.162 37.659 63.789 1.00 68.89 357 PRO K O 1
ATOM 5697 N N . ASP F 2 357 ? -32.822 35.890 64.188 1.00 69.34 358 ASP K N 1
ATOM 5698 C CA . ASP F 2 357 ? -31.947 36.625 65.107 1.00 69.82 358 ASP K CA 1
ATOM 5699 C C . ASP F 2 357 ? -30.456 36.389 64.853 1.00 70.10 358 ASP K C 1
ATOM 5700 O O . ASP F 2 357 ? -29.745 37.302 64.420 1.00 70.19 358 ASP K O 1
ATOM 5705 N N . ASP F 2 358 ? -29.991 35.170 65.130 1.00 70.39 359 ASP K N 1
ATOM 5706 C CA . ASP F 2 358 ? -28.586 34.808 64.951 1.00 70.64 359 ASP K CA 1
ATOM 5707 C C . ASP F 2 358 ? -28.189 34.869 63.478 1.00 70.76 359 ASP K C 1
ATOM 5708 O O . ASP F 2 358 ? -28.677 34.084 62.660 1.00 70.80 359 ASP K O 1
ATOM 5713 N N . SER F 2 359 ? -27.313 35.820 63.153 1.00 70.88 360 SER K N 1
ATOM 5714 C CA . SER F 2 359 ? -26.878 36.051 61.772 1.00 71.02 360 SER K CA 1
ATOM 5715 C C . SER F 2 359 ? -25.478 36.667 61.672 1.00 70.99 360 SER K C 1
ATOM 5716 O O . SER F 2 359 ? -24.893 36.714 60.585 1.00 71.06 360 SER K O 1
ATOM 5719 N N . THR F 2 360 ? -24.950 37.139 62.803 1.00 70.87 361 THR K N 1
ATOM 5720 C CA . THR F 2 360 ? -23.659 37.837 62.831 1.00 70.71 361 THR K CA 1
ATOM 5721 C C . THR F 2 360 ? -22.837 37.518 64.088 1.00 70.42 361 THR K C 1
ATOM 5722 O O . THR F 2 360 ? -21.654 37.175 63.993 1.00 70.40 361 THR K O 1
ATOM 5726 N N . GLY F 2 361 ? -23.470 37.636 65.255 1.00 70.05 362 GLY K N 1
ATOM 5727 C CA . GLY F 2 361 ? -22.794 37.423 66.534 1.00 69.56 362 GLY K CA 1
ATOM 5728 C C . GLY F 2 361 ? -23.211 36.144 67.235 1.00 69.19 362 GLY K C 1
ATOM 5729 O O . GLY F 2 361 ? -23.929 36.184 68.236 1.00 69.18 362 GLY K O 1
ATOM 5730 N N . GLY F 2 362 ? -22.756 35.011 66.703 1.00 68.81 363 GLY K N 1
ATOM 5731 C CA . GLY F 2 362 ? -23.027 33.697 67.292 1.00 68.28 363 GLY K CA 1
ATOM 5732 C C . GLY F 2 362 ? -21.767 32.914 67.627 1.00 67.87 363 GLY K C 1
ATOM 5733 O O . GLY F 2 362 ? -21.843 31.775 68.099 1.00 67.83 363 GLY K O 1
ATOM 5734 N N . LEU F 2 363 ? -20.613 33.536 67.373 1.00 67.39 364 LEU K N 1
ATOM 5735 C CA . LEU F 2 363 ? -19.279 32.965 67.633 1.00 66.83 364 LEU K CA 1
ATOM 5736 C C . LEU F 2 363 ? -18.890 31.781 66.729 1.00 66.40 364 LEU K C 1
ATOM 5737 O O . LEU F 2 363 ? -17.882 31.111 66.970 1.00 66.36 364 LEU K O 1
ATOM 5742 N N . THR F 2 364 ? -19.684 31.550 65.682 1.00 65.81 365 THR K N 1
ATOM 5743 C CA . THR F 2 364 ? -19.328 30.620 64.605 1.00 65.19 365 THR K CA 1
ATOM 5744 C C . THR F 2 364 ? -18.509 31.394 63.558 1.00 64.61 365 THR K C 1
ATOM 5745 O O . THR F 2 364 ? -18.460 31.035 62.374 1.00 64.56 365 THR K O 1
ATOM 5749 N N . THR F 2 365 ? -17.850 32.453 64.027 1.00 63.84 366 THR K N 1
ATOM 5750 C CA . THR F 2 365 ? -17.115 33.382 63.176 1.00 63.04 366 THR K CA 1
ATOM 5751 C C . THR F 2 365 ? -15.698 32.894 62.833 1.00 62.50 366 THR K C 1
ATOM 5752 O O . THR F 2 365 ? -14.747 33.676 62.814 1.00 62.54 366 THR K O 1
ATOM 5756 N N . ASN F 2 366 ? -15.568 31.596 62.567 1.00 61.70 367 ASN K N 1
ATOM 5757 C CA . ASN F 2 366 ? -14.389 31.058 61.891 1.00 60.88 367 ASN K CA 1
ATOM 5758 C C . ASN F 2 366 ? -14.718 30.865 60.413 1.00 60.29 367 ASN K C 1
ATOM 5759 O O . ASN F 2 366 ? -14.504 29.792 59.840 1.00 60.17 367 ASN K O 1
ATOM 5764 N N . ALA F 2 367 ? -15.250 31.933 59.815 1.00 59.54 368 ALA K N 1
ATOM 5765 C CA . ALA F 2 367 ? -15.761 31.941 58.445 1.00 58.73 368 ALA K CA 1
ATOM 5766 C C . ALA F 2 367 ? -15.763 33.377 57.887 1.00 58.08 368 ALA K C 1
ATOM 5767 O O . ALA F 2 367 ? -15.670 34.339 58.654 1.00 58.08 368 ALA K O 1
ATOM 5769 N N . PRO F 2 368 ? -15.862 33.529 56.550 1.00 57.38 369 PRO K N 1
ATOM 5770 C CA . PRO F 2 368 ? -15.872 34.858 55.925 1.00 56.72 369 PRO K CA 1
ATOM 5771 C C . PRO F 2 368 ? -17.172 35.643 56.177 1.00 55.96 369 PRO K C 1
ATOM 5772 O O . PRO F 2 368 ? -18.166 35.048 56.599 1.00 56.16 369 PRO K O 1
ATOM 5776 N N . PRO F 2 369 ? -17.162 36.973 55.931 1.00 55.17 370 PRO K N 1
ATOM 5777 C CA . PRO F 2 369 ? -18.330 37.839 56.148 1.00 54.56 370 PRO K CA 1
ATOM 5778 C C . PRO F 2 369 ? -19.556 37.451 55.324 1.00 53.99 370 PRO K C 1
ATOM 5779 O O . PRO F 2 369 ? -19.416 36.972 54.199 1.00 54.06 370 PRO K O 1
ATOM 5783 N N . GLN F 2 370 ? -20.741 37.681 55.888 1.00 53.30 371 GLN K N 1
ATOM 5784 C CA . GLN F 2 370 ? -22.016 37.312 55.261 1.00 52.63 371 GLN K CA 1
ATOM 5785 C C . GLN F 2 370 ? -22.339 38.080 53.970 1.00 51.94 371 GLN K C 1
ATOM 5786 O O . GLN F 2 370 ? -22.773 37.480 52.981 1.00 52.03 371 GLN K O 1
ATOM 5792 N N . GLY F 2 371 ? -22.133 39.393 53.977 1.00 50.89 372 GLY K N 1
ATOM 5793 C CA . GLY F 2 371 ? -22.507 40.228 52.837 1.00 49.94 372 GLY K CA 1
ATOM 5794 C C . GLY F 2 371 ? -21.411 40.446 51.808 1.00 49.25 372 GLY K C 1
ATOM 5795 O O . GLY F 2 371 ? -20.530 39.605 51.638 1.00 49.13 372 GLY K O 1
ATOM 5796 N N . ARG F 2 372 ? -21.476 41.582 51.118 1.00 48.63 373 ARG K N 1
ATOM 5797 C CA . ARG F 2 372 ? -20.480 41.940 50.104 1.00 48.10 373 ARG K CA 1
ATOM 5798 C C . ARG F 2 372 ? -19.816 43.296 50.371 1.00 47.58 373 ARG K C 1
ATOM 5799 O O . ARG F 2 372 ? -19.254 43.913 49.465 1.00 47.50 373 ARG K O 1
ATOM 5807 N N . ASP F 2 373 ? -19.879 43.744 51.620 1.00 47.08 374 ASP K N 1
ATOM 5808 C CA . ASP F 2 373 ? -19.252 44.994 52.043 1.00 46.71 374 ASP K CA 1
ATOM 5809 C C . ASP F 2 373 ? -17.728 44.861 52.035 1.00 46.40 374 ASP K C 1
ATOM 5810 O O . ASP F 2 373 ? -17.156 44.049 52.768 1.00 46.33 374 ASP K O 1
ATOM 5815 N N . VAL F 2 374 ? -17.087 45.673 51.197 1.00 46.05 375 VAL K N 1
ATOM 5816 C CA . VAL F 2 374 ? -15.637 45.621 50.995 1.00 45.73 375 VAL K CA 1
ATOM 5817 C C . VAL F 2 374 ? -14.822 45.855 52.275 1.00 45.50 375 VAL K C 1
ATOM 5818 O O . VAL F 2 374 ? -13.799 45.201 52.486 1.00 45.58 375 VAL K O 1
ATOM 5822 N N . VAL F 2 375 ? -15.290 46.766 53.126 1.00 45.08 376 VAL K N 1
ATOM 5823 C CA . VAL F 2 375 ? -14.574 47.129 54.351 1.00 44.63 376 VAL K CA 1
ATOM 5824 C C . VAL F 2 375 ? -14.482 45.949 55.326 1.00 44.43 376 VAL K C 1
ATOM 5825 O O . VAL F 2 375 ? -13.448 45.741 55.966 1.00 44.29 376 VAL K O 1
ATOM 5829 N N . GLU F 2 376 ? -15.557 45.172 55.417 1.00 44.20 377 GLU K N 1
ATOM 5830 C CA . GLU F 2 376 ? -15.556 43.941 56.203 1.00 44.13 377 GLU K CA 1
ATOM 5831 C C . GLU F 2 376 ? -14.580 42.909 55.628 1.00 43.93 377 GLU K C 1
ATOM 5832 O O . GLU F 2 376 ? -13.820 42.282 56.373 1.00 43.99 377 GLU K O 1
ATOM 5838 N N . TRP F 2 377 ? -14.597 42.755 54.305 1.00 43.53 378 TRP K N 1
ATOM 5839 C CA . TRP F 2 377 ? -13.726 41.801 53.619 1.00 43.25 378 TRP K CA 1
ATOM 5840 C C . TRP F 2 377 ? -12.252 42.180 53.675 1.00 43.49 378 TRP K C 1
ATOM 5841 O O . TRP F 2 377 ? -11.394 41.301 53.774 1.00 43.68 378 TRP K O 1
ATOM 5852 N N . LEU F 2 378 ? -11.965 43.479 53.613 1.00 43.66 379 LEU K N 1
ATOM 5853 C CA . LEU F 2 378 ? -10.598 43.982 53.745 1.00 44.01 379 LEU K CA 1
ATOM 5854 C C . LEU F 2 378 ? -10.030 43.687 55.136 1.00 44.38 379 LEU K C 1
ATOM 5855 O O . LEU F 2 378 ? -8.847 43.356 55.281 1.00 44.43 379 LEU K O 1
ATOM 5860 N N . GLY F 2 379 ? -10.881 43.809 56.152 1.00 44.63 380 GLY K N 1
ATOM 5861 C CA . GLY F 2 379 ? -10.507 43.465 57.515 1.00 44.96 380 GLY K CA 1
ATOM 5862 C C . GLY F 2 379 ? -10.282 41.976 57.635 1.00 45.18 380 GLY K C 1
ATOM 5863 O O . GLY F 2 379 ? -9.310 41.529 58.251 1.00 45.19 380 GLY K O 1
ATOM 5864 N N . TRP F 2 380 ? -11.185 41.212 57.028 1.00 45.39 381 TRP K N 1
ATOM 5865 C CA . TRP F 2 380 ? -11.118 39.756 57.045 1.00 45.69 381 TRP K CA 1
ATOM 5866 C C . TRP F 2 380 ? -9.856 39.267 56.333 1.00 46.08 381 TRP K C 1
ATOM 5867 O O . TRP F 2 380 ? -9.241 38.291 56.760 1.00 46.09 381 TRP K O 1
ATOM 5878 N N . PHE F 2 381 ? -9.474 39.965 55.263 1.00 46.45 382 PHE K N 1
ATOM 5879 C CA . PHE F 2 381 ? -8.280 39.634 54.488 1.00 46.81 382 PHE K CA 1
ATOM 5880 C C . PHE F 2 381 ? -6.977 39.952 55.224 1.00 47.11 382 PHE K C 1
ATOM 5881 O O . PHE F 2 381 ? -5.981 39.249 55.046 1.00 47.25 382 PHE K O 1
ATOM 5889 N N . GLU F 2 382 ? -6.981 41.013 56.033 1.00 47.37 383 GLU K N 1
ATOM 5890 C CA . GLU F 2 382 ? -5.836 41.343 56.888 1.00 47.62 383 GLU K CA 1
ATOM 5891 C C . GLU F 2 382 ? -5.635 40.303 57.982 1.00 47.78 383 GLU K C 1
ATOM 5892 O O . GLU F 2 382 ? -4.508 40.073 58.422 1.00 47.91 383 GLU K O 1
ATOM 5898 N N . ASP F 2 383 ? -6.735 39.695 58.427 1.00 47.90 384 ASP K N 1
ATOM 5899 C CA . ASP F 2 383 ? -6.694 38.620 59.416 1.00 47.95 384 ASP K CA 1
ATOM 5900 C C . ASP F 2 383 ? -6.015 37.373 58.847 1.00 48.11 384 ASP K C 1
ATOM 5901 O O . ASP F 2 383 ? -5.473 36.558 59.596 1.00 48.31 384 ASP K O 1
ATOM 5906 N N . GLN F 2 384 ? -6.046 37.236 57.521 1.00 48.17 385 GLN K N 1
ATOM 5907 C CA . GLN F 2 384 ? -5.416 36.110 56.833 1.00 48.16 385 GLN K CA 1
ATOM 5908 C C . GLN F 2 384 ? -3.971 36.428 56.447 1.00 48.32 385 GLN K C 1
ATOM 5909 O O . GLN F 2 384 ? -3.366 35.708 55.646 1.00 48.53 385 GLN K O 1
ATOM 5915 N N . ASN F 2 385 ? -3.430 37.506 57.021 1.00 48.34 386 ASN K N 1
ATOM 5916 C CA . ASN F 2 385 ? -2.078 38.004 56.719 1.00 48.46 386 ASN K CA 1
ATOM 5917 C C . ASN F 2 385 ? -1.901 38.464 55.266 1.00 48.52 386 ASN K C 1
ATOM 5918 O O . ASN F 2 385 ? -0.782 38.501 54.748 1.00 48.56 386 ASN K O 1
ATOM 5923 N N . ARG F 2 386 ? -3.018 38.814 54.629 1.00 48.64 387 ARG K N 1
ATOM 5924 C CA . ARG F 2 386 ? -3.059 39.311 53.242 1.00 48.95 387 ARG K CA 1
ATOM 5925 C C . ARG F 2 386 ? -2.582 38.321 52.158 1.00 48.83 387 ARG K C 1
ATOM 5926 O O . ARG F 2 386 ? -2.148 38.733 51.078 1.00 48.80 387 ARG K O 1
ATOM 5934 N N . LYS F 2 387 ? -2.674 37.024 52.441 1.00 48.71 388 LYS K N 1
ATOM 5935 C CA . LYS F 2 387 ? -2.454 35.998 51.418 1.00 48.63 388 LYS K CA 1
ATOM 5936 C C . LYS F 2 387 ? -3.663 35.060 51.328 1.00 48.35 388 LYS K C 1
ATOM 5937 O O . LYS F 2 387 ? -4.214 34.661 52.358 1.00 48.34 388 LYS K O 1
ATOM 5943 N N . PRO F 2 388 ? -4.087 34.719 50.094 1.00 48.11 389 PRO K N 1
ATOM 5944 C CA . PRO F 2 388 ? -5.302 33.930 49.870 1.00 47.93 389 PRO K CA 1
ATOM 5945 C C . PRO F 2 388 ? -5.354 32.617 50.664 1.00 47.73 389 PRO K C 1
ATOM 5946 O O . PRO F 2 388 ? -4.352 31.904 50.750 1.00 47.70 389 PRO K O 1
ATOM 5950 N N . THR F 2 389 ? -6.519 32.324 51.244 1.00 47.37 390 THR K N 1
ATOM 5951 C CA . THR F 2 389 ? -6.729 31.107 52.032 1.00 47.12 390 THR K CA 1
ATOM 5952 C C . THR F 2 389 ? -6.855 29.873 51.131 1.00 46.93 390 THR K C 1
ATOM 5953 O O . THR F 2 389 ? -7.097 30.014 49.930 1.00 46.86 390 THR K O 1
ATOM 5957 N N . PRO F 2 390 ? -6.679 28.659 51.700 1.00 46.82 391 PRO K N 1
ATOM 5958 C CA . PRO F 2 390 ? -6.902 27.439 50.916 1.00 46.72 391 PRO K CA 1
ATOM 5959 C C . PRO F 2 390 ? -8.268 27.416 50.218 1.00 46.61 391 PRO K C 1
ATOM 5960 O O . PRO F 2 390 ? -8.343 27.059 49.042 1.00 46.59 391 PRO K O 1
ATOM 5964 N N . ASP F 2 391 ? -9.321 27.818 50.932 1.00 46.49 392 ASP K N 1
ATOM 5965 C CA . ASP F 2 391 ? -10.681 27.817 50.390 1.00 46.32 392 ASP K CA 1
ATOM 5966 C C . ASP F 2 391 ? -10.831 28.790 49.222 1.00 46.23 392 ASP K C 1
ATOM 5967 O O . ASP F 2 391 ? -11.581 28.524 48.278 1.00 46.32 392 ASP K O 1
ATOM 5972 N N . MET F 2 392 ? -10.119 29.914 49.293 1.00 45.93 393 MET K N 1
ATOM 5973 C CA . MET F 2 392 ? -10.058 30.868 48.189 1.00 45.65 393 MET K CA 1
ATOM 5974 C C 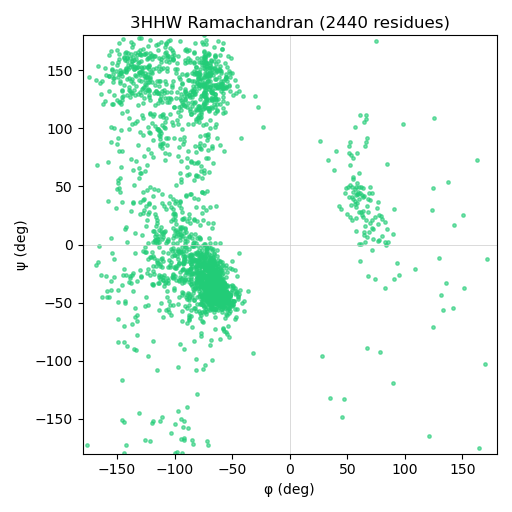. MET F 2 392 ? -9.372 30.238 46.978 1.00 45.39 393 MET K C 1
ATOM 5975 O O . MET F 2 392 ? -9.886 30.300 45.858 1.00 45.30 393 MET K O 1
ATOM 5980 N N . MET F 2 393 ? -8.216 29.622 47.221 1.00 45.11 394 MET K N 1
ATOM 5981 C CA . MET F 2 393 ? -7.429 28.975 46.170 1.00 44.72 394 MET K CA 1
ATOM 5982 C C . MET F 2 393 ? -8.171 27.804 45.528 1.00 44.52 394 MET K C 1
ATOM 5983 O O . MET F 2 393 ? -8.012 27.539 44.334 1.00 44.38 394 MET K O 1
ATOM 5988 N N . GLN F 2 394 ? -8.990 27.124 46.326 1.00 44.33 395 GLN K N 1
ATOM 5989 C CA . GLN F 2 394 ? -9.825 26.031 45.842 1.00 44.26 395 GLN K CA 1
ATOM 5990 C C . GLN F 2 394 ? -10.981 26.541 44.988 1.00 44.14 395 GLN K C 1
ATOM 5991 O O . GLN F 2 394 ? -11.287 25.959 43.948 1.00 44.03 395 GLN K O 1
ATOM 5997 N N . TYR F 2 395 ? -11.612 27.630 45.430 1.00 44.20 396 TYR K N 1
ATOM 5998 C CA . TYR F 2 395 ? -12.715 28.247 44.697 1.00 44.20 396 TYR K CA 1
ATOM 5999 C C . TYR F 2 395 ? -12.297 28.623 43.277 1.00 44.33 396 TYR K C 1
ATOM 6000 O O . TYR F 2 395 ? -13.062 28.424 42.328 1.00 44.29 396 TYR K O 1
ATOM 6009 N N . ALA F 2 396 ? -11.087 29.168 43.148 1.00 44.32 397 ALA K N 1
ATOM 6010 C CA . ALA F 2 396 ? -10.540 29.557 41.852 1.00 44.41 397 ALA K CA 1
ATOM 6011 C C . ALA F 2 396 ? -10.136 28.334 41.032 1.00 44.60 397 ALA K C 1
ATOM 6012 O O . ALA F 2 396 ? -10.388 28.288 39.827 1.00 44.71 397 ALA K O 1
ATOM 6014 N N . LYS F 2 397 ? -9.516 27.354 41.687 1.00 44.77 398 LYS K N 1
ATOM 6015 C CA . LYS F 2 397 ? -9.224 26.059 41.068 1.00 45.08 398 LYS K CA 1
ATOM 6016 C C . LYS F 2 397 ? -10.485 25.472 40.427 1.00 45.30 398 LYS K C 1
ATOM 6017 O O . LYS F 2 397 ? -10.454 25.053 39.268 1.00 45.48 398 LYS K O 1
ATOM 6023 N N . ARG F 2 398 ? -11.590 25.466 41.173 1.00 45.54 399 ARG K N 1
ATOM 6024 C CA . ARG F 2 398 ? -12.869 24.956 40.671 1.00 45.89 399 ARG K CA 1
ATOM 6025 C C . ARG F 2 398 ? -13.358 25.728 39.449 1.00 46.02 399 ARG K C 1
ATOM 6026 O O . ARG F 2 398 ? -13.838 25.138 38.485 1.00 46.07 399 ARG K O 1
ATOM 6034 N N . ALA F 2 399 ? -13.210 27.048 39.497 1.00 46.40 400 ALA K N 1
ATOM 6035 C CA . ALA F 2 399 ? -13.736 27.947 38.476 1.00 46.72 400 ALA K CA 1
ATOM 6036 C C . ALA F 2 399 ? -12.973 27.901 37.147 1.00 47.08 400 ALA K C 1
ATOM 6037 O O . ALA F 2 399 ? -13.509 28.315 36.116 1.00 47.11 400 ALA K O 1
ATOM 6039 N N . VAL F 2 400 ? -11.735 27.401 37.170 1.00 47.39 401 VAL K N 1
ATOM 6040 C CA . VAL F 2 400 ? -10.901 27.355 35.959 1.00 47.60 401 VAL K CA 1
ATOM 6041 C C . VAL F 2 400 ? -10.625 25.946 35.418 1.00 47.98 401 VAL K C 1
ATOM 6042 O O . VAL F 2 400 ? -10.383 25.785 34.214 1.00 47.94 401 VAL K O 1
ATOM 6046 N N . MET F 2 401 ? -10.642 24.936 36.292 1.00 48.29 402 MET K N 1
ATOM 6047 C CA . MET F 2 401 ? -10.536 23.549 35.830 1.00 48.68 402 MET K CA 1
ATOM 6048 C C . MET F 2 401 ? -11.735 23.298 34.924 1.00 48.97 402 MET K C 1
ATOM 6049 O O . MET F 2 401 ? -12.781 23.930 35.090 1.00 49.34 402 MET K O 1
ATOM 6054 N N . SER F 2 402 ? -11.579 22.411 33.952 1.00 49.22 403 SER K N 1
ATOM 6055 C CA . SER F 2 402 ? -12.601 22.213 32.922 1.00 49.70 403 SER K CA 1
ATOM 6056 C C . SER F 2 402 ? -12.909 23.495 32.131 1.00 49.89 403 SER K C 1
ATOM 6057 O O . SER F 2 402 ? -14.070 23.834 31.902 1.00 49.92 403 SER K O 1
ATOM 6060 N N . LEU F 2 403 ? -11.853 24.215 31.757 1.00 50.19 404 LEU K N 1
ATOM 6061 C CA . LEU F 2 403 ? -11.915 25.213 30.695 1.00 50.41 404 LEU K CA 1
ATOM 6062 C C . LEU F 2 403 ? -11.032 24.725 29.559 1.00 50.56 404 LEU K C 1
ATOM 6063 O O . LEU F 2 403 ? -9.839 24.481 29.754 1.00 50.56 404 LEU K O 1
ATOM 6068 N N . GLN F 2 404 ? -11.621 24.573 28.377 1.00 50.73 405 GLN K N 1
ATOM 6069 C CA . GLN F 2 404 ? -10.907 24.006 27.233 1.00 50.95 405 GLN K CA 1
ATOM 6070 C C . GLN F 2 404 ? -10.783 24.988 26.068 1.00 50.78 405 GLN K C 1
ATOM 6071 O O . GLN F 2 404 ? -11.515 25.977 26.002 1.00 50.83 405 GLN K O 1
ATOM 6077 N N . GLY F 2 405 ? -9.849 24.703 25.161 1.00 50.64 406 GLY K N 1
ATOM 6078 C CA . GLY F 2 405 ? -9.618 25.528 23.974 1.00 50.40 406 GLY K CA 1
ATOM 6079 C C . GLY F 2 405 ? -9.147 26.932 24.305 1.00 50.28 406 GLY K C 1
ATOM 6080 O O . GLY F 2 405 ? -9.682 27.915 23.787 1.00 50.39 406 GLY K O 1
ATOM 6081 N N . LEU F 2 406 ? -8.149 27.025 25.178 1.00 50.02 407 LEU K N 1
ATOM 6082 C CA . LEU F 2 406 ? -7.605 28.316 25.586 1.00 49.71 407 LEU K CA 1
ATOM 6083 C C . LEU F 2 406 ? -6.453 28.723 24.681 1.00 49.61 407 LEU K C 1
ATOM 6084 O O . LEU F 2 406 ? -5.484 27.981 24.514 1.00 49.66 407 LEU K O 1
ATOM 6089 N N . ARG F 2 407 ? -6.579 29.907 24.093 1.00 49.52 408 ARG K N 1
ATOM 6090 C CA . ARG F 2 407 ? -5.564 30.451 23.206 1.00 49.51 408 ARG K CA 1
ATOM 6091 C C . ARG F 2 407 ? -4.435 31.068 24.025 1.00 49.40 408 ARG K C 1
ATOM 6092 O O . ARG F 2 407 ? -4.613 31.385 25.200 1.00 49.36 408 ARG K O 1
ATOM 6100 N N . GLU F 2 408 ? -3.273 31.232 23.401 1.00 49.28 409 GLU K N 1
ATOM 6101 C CA . GLU F 2 408 ? -2.119 31.828 24.068 1.00 49.12 409 GLU K CA 1
ATOM 6102 C C . GLU F 2 408 ? -2.348 33.324 24.332 1.00 48.74 409 GLU K C 1
ATOM 6103 O O . GLU F 2 408 ? -3.104 33.980 23.608 1.00 48.64 409 GLU K O 1
ATOM 6109 N N . LYS F 2 409 ? -1.713 33.841 25.384 1.00 48.37 410 LYS K N 1
ATOM 6110 C CA . LYS F 2 409 ? -1.745 35.272 25.727 1.00 48.02 410 LYS K CA 1
ATOM 6111 C C . LYS F 2 409 ? -3.173 35.755 26.055 1.00 47.60 410 LYS K C 1
ATOM 6112 O O . LYS F 2 409 ? -3.599 36.842 25.652 1.00 47.55 410 LYS K O 1
ATOM 6118 N N . THR F 2 410 ? -3.895 34.931 26.808 1.00 47.09 411 THR K N 1
ATOM 6119 C CA . THR F 2 410 ? -5.312 35.149 27.091 1.00 46.62 411 THR K CA 1
ATOM 6120 C C . THR F 2 410 ? -5.531 35.190 28.607 1.00 46.16 411 THR K C 1
ATOM 6121 O O . THR F 2 410 ? -4.690 34.709 29.367 1.00 46.19 411 THR K O 1
ATOM 6125 N N . ILE F 2 411 ? -6.646 35.780 29.038 1.00 45.60 412 ILE K N 1
ATOM 6126 C CA . ILE F 2 411 ? -7.036 35.788 30.453 1.00 45.09 412 ILE K CA 1
ATOM 6127 C C . ILE F 2 411 ? -7.290 34.356 30.940 1.00 44.83 412 ILE K C 1
ATOM 6128 O O . ILE F 2 411 ? -6.786 33.951 31.992 1.00 44.68 412 ILE K O 1
ATOM 6133 N N . GLY F 2 412 ? -8.061 33.602 30.157 1.00 44.51 413 GLY K N 1
ATOM 6134 C CA . GLY F 2 412 ? -8.349 32.197 30.446 1.00 44.19 413 GLY K CA 1
ATOM 6135 C C . GLY F 2 412 ? -7.098 31.351 30.590 1.00 43.82 413 GLY K C 1
ATOM 6136 O O . GLY F 2 412 ? -6.965 30.592 31.553 1.00 44.00 413 GLY K O 1
ATOM 6137 N N . LYS F 2 413 ? -6.173 31.492 29.642 1.00 43.41 414 LYS K N 1
ATOM 6138 C CA . LYS F 2 413 ? -4.892 30.791 29.710 1.00 43.06 414 LYS K CA 1
ATOM 6139 C C . LYS F 2 413 ? -4.068 31.270 30.904 1.00 42.81 414 LYS K C 1
ATOM 6140 O O . LYS F 2 413 ? -3.330 30.485 31.497 1.00 42.94 414 LYS K O 1
ATOM 6146 N N . TYR F 2 414 ? -4.208 32.541 31.272 1.00 42.40 415 TYR K N 1
ATOM 6147 C CA . TYR F 2 414 ? -3.524 33.040 32.456 1.00 41.91 415 TYR K CA 1
ATOM 6148 C C . TYR F 2 414 ? -4.068 32.403 33.727 1.00 41.75 415 TYR K C 1
ATOM 6149 O O . TYR F 2 414 ? -3.304 31.834 34.500 1.00 41.79 415 TYR K O 1
ATOM 6158 N N . ALA F 2 415 ? -5.380 32.504 33.935 1.00 41.65 416 ALA K N 1
ATOM 6159 C CA . ALA F 2 415 ? -6.024 32.019 35.162 1.00 41.52 416 ALA K CA 1
ATOM 6160 C C . ALA F 2 415 ? -5.854 30.522 35.380 1.00 41.53 416 ALA K C 1
ATOM 6161 O O . ALA F 2 415 ? -5.577 30.090 36.502 1.00 41.52 416 ALA K O 1
ATOM 6163 N N . LYS F 2 416 ? -6.011 29.737 34.316 1.00 41.46 417 LYS K N 1
ATOM 6164 C CA . LYS F 2 416 ? -5.843 28.289 34.417 1.00 41.72 417 LYS K CA 1
ATOM 6165 C C . LYS F 2 416 ? -4.405 27.923 34.795 1.00 41.73 417 LYS K C 1
ATOM 6166 O O . LYS F 2 416 ? -4.170 27.033 35.607 1.00 41.80 417 LYS K O 1
ATOM 6172 N N . SER F 2 417 ? -3.453 28.638 34.213 1.00 41.86 418 SER K N 1
ATOM 6173 C CA . SER F 2 417 ? -2.046 28.464 34.520 1.00 42.00 418 SER K CA 1
ATOM 6174 C C . SER F 2 417 ? -1.722 28.919 35.947 1.00 42.17 418 SER K C 1
ATOM 6175 O O . SER F 2 417 ? -0.717 28.505 36.524 1.00 42.12 418 SER K O 1
ATOM 6178 N N . GLU F 2 418 ? -2.589 29.758 36.510 1.00 42.52 419 GLU K N 1
ATOM 6179 C CA . GLU F 2 418 ? -2.395 30.310 37.847 1.00 42.80 419 GLU K CA 1
ATOM 6180 C C . GLU F 2 418 ? -3.080 29.496 38.936 1.00 43.13 419 GLU K C 1
ATOM 6181 O O . GLU F 2 418 ? -2.506 29.290 40.006 1.00 43.21 419 GLU K O 1
ATOM 6187 N N . PHE F 2 419 ? -4.298 29.031 38.665 1.00 43.63 420 PHE K N 1
ATOM 6188 C CA . PHE F 2 419 ? -5.103 28.344 39.683 1.00 44.19 420 PHE K CA 1
ATOM 6189 C C . PHE F 2 419 ? -5.243 26.827 39.522 1.00 44.68 420 PHE K C 1
ATOM 6190 O O . PHE F 2 419 ? -5.421 26.116 40.514 1.00 44.71 420 PHE K O 1
ATOM 6198 N N . ASP F 2 420 ? -5.175 26.330 38.288 1.00 45.42 421 ASP K N 1
ATOM 6199 C CA . ASP F 2 420 ? -5.293 24.888 38.044 1.00 46.12 421 ASP K CA 1
ATOM 6200 C C . ASP F 2 420 ? -3.928 24.228 37.901 1.00 46.56 421 ASP K C 1
ATOM 6201 O O . ASP F 2 420 ? -3.480 23.900 36.797 1.00 46.48 421 ASP K O 1
ATOM 6206 N N . LYS F 2 421 ? -3.279 24.037 39.041 1.00 47.26 422 LYS K N 1
ATOM 6207 C CA . LYS F 2 421 ? -1.960 23.433 39.093 1.00 47.92 422 LYS K CA 1
ATOM 6208 C C . LYS F 2 421 ? -2.086 22.045 39.716 1.00 48.10 422 LYS K C 1
ATOM 6209 O O . LYS F 2 421 ? -1.820 21.025 39.072 1.00 48.09 422 LYS K O 1
ATOM 6216 N N . SER G 2 1 ? 45.967 40.836 48.963 1.00 62.39 2 SER L N 1
ATOM 6217 C CA . SER G 2 1 ? 45.151 40.516 47.747 1.00 62.44 2 SER L CA 1
ATOM 6218 C C . SER G 2 1 ? 45.880 40.855 46.438 1.00 62.11 2 SER L C 1
ATOM 6219 O O . SER G 2 1 ? 45.387 40.564 45.348 1.00 62.16 2 SER L O 1
ATOM 6222 N N . VAL G 2 2 ? 47.056 41.466 46.565 1.00 61.76 3 VAL L N 1
ATOM 6223 C CA . VAL G 2 2 ? 47.896 41.818 45.423 1.00 61.32 3 VAL L CA 1
ATOM 6224 C C . VAL G 2 2 ? 48.873 40.678 45.124 1.00 60.87 3 VAL L C 1
ATOM 6225 O O . VAL G 2 2 ? 48.935 40.186 43.995 1.00 60.94 3 VAL L O 1
ATOM 6229 N N . THR G 2 3 ? 49.616 40.256 46.147 1.00 60.29 4 THR L N 1
ATOM 6230 C CA . THR G 2 3 ? 50.714 39.299 45.992 1.00 59.82 4 THR L CA 1
ATOM 6231 C C . THR G 2 3 ? 50.286 37.858 46.275 1.00 59.38 4 THR L C 1
ATOM 6232 O O . THR G 2 3 ? 49.745 37.558 47.341 1.00 59.37 4 THR L O 1
ATOM 6236 N N . VAL G 2 4 ? 50.541 36.974 45.314 1.00 58.75 5 VAL L N 1
ATOM 6237 C CA . VAL G 2 4 ? 50.247 35.553 45.469 1.00 58.15 5 VAL L CA 1
ATOM 6238 C C . VAL G 2 4 ? 51.551 34.749 45.499 1.00 57.92 5 VAL L C 1
ATOM 6239 O O . VAL G 2 4 ? 52.420 34.928 44.644 1.00 57.84 5 VAL L O 1
ATOM 6243 N N . LYS G 2 5 ? 51.685 33.883 46.501 1.00 57.63 6 LYS L N 1
ATOM 6244 C CA . LYS G 2 5 ? 52.823 32.970 46.612 1.00 57.48 6 LYS L CA 1
ATOM 6245 C C . LYS G 2 5 ? 52.349 31.533 46.401 1.00 57.29 6 LYS L C 1
ATOM 6246 O O . LYS G 2 5 ? 51.163 31.246 46.553 1.00 57.31 6 LYS L O 1
ATOM 6252 N N . ARG G 2 6 ? 53.260 30.626 46.056 1.00 57.10 7 ARG L N 1
ATOM 6253 C CA . ARG G 2 6 ? 52.931 29.201 46.135 1.00 57.11 7 ARG L CA 1
ATOM 6254 C C . ARG G 2 6 ? 53.576 28.572 47.375 1.00 57.01 7 ARG L C 1
ATOM 6255 O O . ARG G 2 6 ? 54.764 28.767 47.627 1.00 57.00 7 ARG L O 1
ATOM 6263 N N . ILE G 2 7 ? 52.777 27.833 48.144 1.00 56.96 8 ILE L N 1
ATOM 6264 C CA . ILE G 2 7 ? 53.167 27.372 49.486 1.00 56.94 8 ILE L CA 1
ATOM 6265 C C . ILE G 2 7 ? 54.348 26.389 49.542 1.00 56.89 8 ILE L C 1
ATOM 6266 O O . ILE G 2 7 ? 54.915 26.175 50.611 1.00 56.97 8 ILE L O 1
ATOM 6271 N N . ILE G 2 8 ? 54.712 25.792 48.408 1.00 56.92 9 ILE L N 1
ATOM 6272 C CA . ILE G 2 8 ? 55.774 24.778 48.388 1.00 56.95 9 ILE L CA 1
ATOM 6273 C C . ILE G 2 8 ? 57.154 25.343 48.014 1.00 57.00 9 ILE L C 1
ATOM 6274 O O . ILE G 2 8 ? 58.153 25.023 48.662 1.00 57.07 9 ILE L O 1
ATOM 6279 N N . ASP G 2 9 ? 57.197 26.183 46.982 1.00 57.02 10 ASP L N 1
ATOM 6280 C CA . ASP G 2 9 ? 58.436 26.806 46.518 1.00 57.01 10 ASP L CA 1
ATOM 6281 C C . ASP G 2 9 ? 58.706 28.128 47.227 1.00 56.96 10 ASP L C 1
ATOM 6282 O O . ASP G 2 9 ? 59.845 28.594 47.262 1.00 57.03 10 ASP L O 1
ATOM 6287 N N . ASN G 2 10 ? 57.647 28.724 47.776 1.00 56.91 11 ASN L N 1
ATOM 6288 C CA . ASN G 2 10 ? 57.665 30.089 48.331 1.00 56.85 11 ASN L CA 1
ATOM 6289 C C . ASN G 2 10 ? 57.771 31.180 47.254 1.00 56.71 11 ASN L C 1
ATOM 6290 O O . ASN G 2 10 ? 57.694 32.371 47.561 1.00 56.77 11 ASN L O 1
ATOM 6295 N N . THR G 2 11 ? 57.925 30.761 45.999 1.00 56.58 12 THR L N 1
ATOM 6296 C CA . THR G 2 11 ? 58.073 31.674 44.861 1.00 56.45 12 THR L CA 1
ATOM 6297 C C . THR G 2 11 ? 56.761 32.364 44.487 1.00 56.35 12 THR L C 1
ATOM 6298 O O . THR G 2 11 ? 55.684 31.783 44.624 1.00 56.45 12 THR L O 1
ATOM 6302 N N . VAL G 2 12 ? 56.869 33.602 44.009 1.00 56.21 13 VAL L N 1
ATOM 6303 C CA . VAL G 2 12 ? 55.712 34.423 43.643 1.00 56.16 13 VAL L CA 1
ATOM 6304 C C . VAL G 2 12 ? 55.117 33.997 42.299 1.00 56.12 13 VAL L C 1
ATOM 6305 O O . VAL G 2 12 ? 55.843 33.603 41.387 1.00 56.17 13 VAL L O 1
ATOM 6309 N N . ILE G 2 13 ? 53.792 34.068 42.197 1.00 56.08 14 ILE L N 1
ATOM 6310 C CA . ILE G 2 13 ? 53.084 33.935 40.922 1.00 56.13 14 ILE L CA 1
ATOM 6311 C C . ILE G 2 13 ? 52.223 35.180 40.676 1.00 56.33 14 ILE L C 1
ATOM 6312 O O . ILE G 2 13 ? 51.611 35.713 41.605 1.00 56.18 14 ILE L O 1
ATOM 6317 N N . VAL G 2 14 ? 52.194 35.653 39.433 1.00 56.67 15 VAL L N 1
ATOM 6318 C CA . VAL G 2 14 ? 51.393 36.829 39.085 1.00 57.02 15 VAL L CA 1
ATOM 6319 C C . VAL G 2 14 ? 50.277 36.454 38.105 1.00 57.35 15 VAL L C 1
ATOM 6320 O O . VAL G 2 14 ? 50.527 36.311 36.904 1.00 57.40 15 VAL L O 1
ATOM 6324 N N . PRO G 2 15 ? 49.044 36.271 38.626 1.00 57.75 16 PRO L N 1
ATOM 6325 C CA . PRO G 2 15 ? 47.854 35.969 37.828 1.00 58.12 16 PRO L CA 1
ATOM 6326 C C . PRO G 2 15 ? 47.454 37.123 36.912 1.00 58.53 16 PRO L C 1
ATOM 6327 O O . PRO G 2 15 ? 47.196 38.229 37.388 1.00 58.49 16 PRO L O 1
ATOM 6331 N N . LYS G 2 16 ? 47.415 36.855 35.609 1.00 59.14 17 LYS L N 1
ATOM 6332 C CA . LYS G 2 16 ? 47.014 37.846 34.612 1.00 59.77 17 LYS L CA 1
ATOM 6333 C C . LYS G 2 16 ? 46.028 37.258 33.608 1.00 60.19 17 LYS L C 1
ATOM 6334 O O . LYS G 2 16 ? 46.035 36.056 33.333 1.00 60.11 17 LYS L O 1
ATOM 6340 N N . LEU G 2 17 ? 45.191 38.130 33.059 1.00 60.81 18 LEU L N 1
ATOM 6341 C CA . LEU G 2 17 ? 44.350 37.812 31.920 1.00 61.37 18 LEU L CA 1
ATOM 6342 C C . LEU G 2 17 ? 44.659 38.800 30.798 1.00 62.17 18 LEU L C 1
ATOM 6343 O O . LEU G 2 17 ? 45.140 39.905 31.065 1.00 62.15 18 LEU L O 1
ATOM 6348 N N . PRO G 2 18 ? 44.409 38.403 29.535 1.00 63.01 19 PRO L N 1
ATOM 6349 C CA . PRO G 2 18 ? 44.518 39.341 28.424 1.00 63.66 19 PRO L CA 1
ATOM 6350 C C . PRO G 2 18 ? 43.724 40.614 28.681 1.00 64.53 19 PRO L C 1
ATOM 6351 O O . PRO G 2 18 ? 42.655 40.561 29.296 1.00 64.57 19 PRO L O 1
ATOM 6355 N N . ALA G 2 19 ? 44.252 41.746 28.222 1.00 65.69 20 ALA L N 1
ATOM 6356 C CA . ALA G 2 19 ? 43.582 43.031 28.387 1.00 66.73 20 ALA L CA 1
ATOM 6357 C C . ALA G 2 19 ? 42.283 43.037 27.598 1.00 67.59 20 ALA L C 1
ATOM 6358 O O . ALA G 2 19 ? 42.287 43.177 26.374 1.00 67.88 20 ALA L O 1
ATOM 6360 N N . ASN G 2 20 ? 41.177 42.842 28.308 1.00 68.70 21 ASN L N 1
ATOM 6361 C CA . ASN G 2 20 ? 39.852 42.896 27.705 1.00 69.84 21 ASN L CA 1
ATOM 6362 C C . ASN G 2 20 ? 39.136 44.140 28.213 1.00 70.45 21 ASN L C 1
ATOM 6363 O O . ASN G 2 20 ? 38.777 44.228 29.392 1.00 70.58 21 ASN L O 1
ATOM 6368 N N . GLU G 2 21 ? 38.951 45.110 27.320 1.00 71.20 22 GLU L N 1
ATOM 6369 C CA . GLU G 2 21 ? 38.498 46.445 27.715 1.00 71.92 22 GLU L CA 1
ATOM 6370 C C . GLU G 2 21 ? 37.611 47.108 26.660 1.00 72.12 22 GLU L C 1
ATOM 6371 O O . GLU G 2 21 ? 38.096 47.671 25.675 1.00 72.21 22 GLU L O 1
ATOM 6377 N N . ASP G 2 22 ? 36.303 47.028 26.886 1.00 72.41 23 ASP L N 1
ATOM 6378 C CA . ASP G 2 22 ? 35.313 47.614 25.988 1.00 72.48 23 ASP L CA 1
ATOM 6379 C C . ASP G 2 22 ? 34.599 48.771 26.685 1.00 72.24 23 ASP L C 1
ATOM 6380 O O . ASP G 2 22 ? 33.620 48.549 27.410 1.00 72.44 23 ASP L O 1
ATOM 6385 N N . PRO G 2 23 ? 35.096 50.007 26.491 1.00 71.83 24 PRO L N 1
ATOM 6386 C CA . PRO G 2 23 ? 34.435 51.165 27.086 1.00 71.49 24 PRO L CA 1
ATOM 6387 C C . PRO G 2 23 ? 33.264 51.645 26.231 1.00 71.12 24 PRO L C 1
ATOM 6388 O O . PRO G 2 23 ? 33.393 51.764 25.008 1.00 71.24 24 PRO L O 1
ATOM 6392 N N . VAL G 2 24 ? 32.130 51.906 26.875 1.00 70.56 25 VAL L N 1
ATOM 6393 C CA . VAL G 2 24 ? 30.941 52.417 26.185 1.00 70.00 25 VAL L CA 1
ATOM 6394 C C . VAL G 2 24 ? 31.100 53.889 25.796 1.00 69.57 25 VAL L C 1
ATOM 6395 O O . VAL G 2 24 ? 31.932 54.598 26.361 1.00 69.56 25 VAL L O 1
ATOM 6399 N N . GLU G 2 25 ? 30.298 54.335 24.831 1.00 69.10 26 GLU L N 1
ATOM 6400 C CA . GLU G 2 25 ? 30.397 55.693 24.288 1.00 68.52 26 GLU L CA 1
ATOM 6401 C C . GLU G 2 25 ? 29.092 56.467 24.450 1.00 68.23 26 GLU L C 1
ATOM 6402 O O . GLU G 2 25 ? 28.088 56.147 23.814 1.00 68.15 26 GLU L O 1
ATOM 6408 N N . TYR G 2 26 ? 29.119 57.490 25.298 1.00 67.93 27 TYR L N 1
ATOM 6409 C CA . TYR G 2 26 ? 27.932 58.287 25.601 1.00 67.80 27 TYR L CA 1
ATOM 6410 C C . TYR G 2 26 ? 27.634 59.332 24.521 1.00 68.01 27 TYR L C 1
ATOM 6411 O O . TYR G 2 26 ? 28.563 59.891 23.930 1.00 68.06 27 TYR L O 1
ATOM 6420 N N . PRO G 2 27 ? 26.337 59.593 24.255 1.00 68.22 28 PRO L N 1
ATOM 6421 C CA . PRO G 2 27 ? 25.927 60.572 23.242 1.00 68.52 28 PRO L CA 1
ATOM 6422 C C . PRO G 2 27 ? 26.433 61.990 23.516 1.00 68.95 28 PRO L C 1
ATOM 6423 O O . PRO G 2 27 ? 26.803 62.697 22.578 1.00 68.97 28 PRO L O 1
ATOM 6427 N N . ALA G 2 28 ? 26.451 62.395 24.784 1.00 69.52 29 ALA L N 1
ATOM 6428 C CA . ALA G 2 28 ? 26.930 63.728 25.167 1.00 70.12 29 ALA L CA 1
ATOM 6429 C C . ALA G 2 28 ? 28.438 63.892 24.978 1.00 70.56 29 ALA L C 1
ATOM 6430 O O . ALA G 2 28 ? 28.919 65.009 24.783 1.00 70.76 29 ALA L O 1
ATOM 6432 N N . ASP G 2 29 ? 29.174 62.782 25.033 1.00 71.12 30 ASP L N 1
ATOM 6433 C CA . ASP G 2 29 ? 30.623 62.794 24.828 1.00 71.68 30 ASP L CA 1
ATOM 6434 C C . ASP G 2 29 ? 31.015 63.056 23.374 1.00 72.04 30 ASP L C 1
ATOM 6435 O O . ASP G 2 29 ? 32.147 63.461 23.096 1.00 72.11 30 ASP L O 1
ATOM 6440 N N . TYR G 2 30 ? 30.077 62.825 22.458 1.00 72.53 31 TYR L N 1
ATOM 6441 C CA . TYR G 2 30 ? 30.291 63.075 21.034 1.00 73.03 31 TYR L CA 1
ATOM 6442 C C . TYR G 2 30 ? 30.315 64.571 20.710 1.00 73.43 31 TYR L C 1
ATOM 6443 O O . TYR G 2 30 ? 31.153 65.027 19.926 1.00 73.47 31 TYR L O 1
ATOM 6452 N N . PHE G 2 31 ? 29.401 65.325 21.320 1.00 73.91 32 PHE L N 1
ATOM 6453 C CA . PHE G 2 31 ? 29.268 66.759 21.054 1.00 74.42 32 PHE L CA 1
ATOM 6454 C C . PHE G 2 31 ? 30.359 67.604 21.721 1.00 74.91 32 PHE L C 1
ATOM 6455 O O . PHE G 2 31 ? 30.157 68.787 22.012 1.00 74.87 32 PHE L O 1
ATOM 6463 N N . ARG G 2 32 ? 31.516 66.987 21.947 1.00 75.62 33 ARG L N 1
ATOM 6464 C CA . ARG G 2 32 ? 32.673 67.664 22.521 1.00 76.29 33 ARG L CA 1
ATOM 6465 C C . ARG G 2 32 ? 33.776 67.840 21.477 1.00 76.65 33 ARG L C 1
ATOM 6466 O O . ARG G 2 32 ? 34.543 68.803 21.535 1.00 76.82 33 ARG L O 1
ATOM 6474 N N . LYS G 2 33 ? 33.844 66.910 20.525 1.00 77.11 34 LYS L N 1
ATOM 6475 C CA . LYS G 2 33 ? 34.815 66.973 19.429 1.00 77.61 34 LYS L CA 1
ATOM 6476 C C . LYS G 2 33 ? 34.181 67.543 18.158 1.00 77.84 34 LYS L C 1
ATOM 6477 O O . LYS G 2 33 ? 34.882 68.019 17.259 1.00 77.85 34 LYS L O 1
ATOM 6483 N N . SER G 2 34 ? 32.852 67.483 18.095 1.00 78.18 35 SER L N 1
ATOM 6484 C CA . SER G 2 34 ? 32.087 67.969 16.950 1.00 78.48 35 SER L CA 1
ATOM 6485 C C . SER G 2 34 ? 30.795 68.624 17.422 1.00 78.68 35 SER L C 1
ATOM 6486 O O . SER G 2 34 ? 30.237 68.236 18.445 1.00 78.77 35 SER L O 1
ATOM 6489 N N . LYS G 2 35 ? 30.323 69.615 16.674 1.00 78.98 36 LYS L N 1
ATOM 6490 C CA . LYS G 2 35 ? 29.087 70.321 17.016 1.00 79.31 36 LYS L CA 1
ATOM 6491 C C . LYS G 2 35 ? 28.005 70.125 15.956 1.00 79.42 36 LYS L C 1
ATOM 6492 O O . LYS G 2 35 ? 27.084 70.936 15.834 1.00 79.42 36 LYS L O 1
ATOM 6498 N N . GLU G 2 36 ? 28.117 69.033 15.207 1.00 79.61 37 GLU L N 1
ATOM 6499 C CA . GLU G 2 36 ? 27.235 68.766 14.073 1.00 79.92 37 GLU L CA 1
ATOM 6500 C C . GLU G 2 36 ? 27.250 67.290 13.692 1.00 79.96 37 GLU L C 1
ATOM 6501 O O . GLU G 2 36 ? 28.243 66.594 13.910 1.00 80.01 37 GLU L O 1
ATOM 6507 N N . ILE G 2 37 ? 26.145 66.817 13.122 1.00 80.08 38 ILE L N 1
ATOM 6508 C CA . ILE G 2 37 ? 26.078 65.444 12.628 1.00 80.27 38 ILE L CA 1
ATOM 6509 C C . ILE G 2 37 ? 26.006 65.415 11.100 1.00 80.47 38 ILE L C 1
ATOM 6510 O O . ILE G 2 37 ? 25.012 65.845 10.509 1.00 80.41 38 ILE L O 1
ATOM 6515 N N . PRO G 2 38 ? 27.081 64.928 10.456 1.00 80.76 39 PRO L N 1
ATOM 6516 C CA . PRO G 2 38 ? 27.200 64.959 9.000 1.00 81.02 39 PRO L CA 1
ATOM 6517 C C . PRO G 2 38 ? 26.285 63.957 8.301 1.00 81.31 39 PRO L C 1
ATOM 6518 O O . PRO G 2 38 ? 26.215 62.793 8.698 1.00 81.26 39 PRO L O 1
ATOM 6522 N N . LEU G 2 39 ? 25.582 64.432 7.278 1.00 81.71 40 LEU L N 1
ATOM 6523 C CA . LEU G 2 39 ? 24.803 63.580 6.387 1.00 82.10 40 LEU L CA 1
ATOM 6524 C C . LEU G 2 39 ? 25.297 63.824 4.966 1.00 82.53 40 LEU L C 1
ATOM 6525 O O . LEU G 2 39 ? 25.465 64.971 4.559 1.00 82.62 40 LEU L O 1
ATOM 6530 N N . TYR G 2 40 ? 25.529 62.748 4.218 1.00 83.07 41 TYR L N 1
ATOM 6531 C CA . TYR G 2 40 ? 26.153 62.853 2.899 1.00 83.67 41 TYR L CA 1
ATOM 6532 C C . TYR G 2 40 ? 25.222 62.489 1.743 1.00 84.20 41 TYR L C 1
ATOM 6533 O O . TYR G 2 40 ? 24.652 61.396 1.710 1.00 84.17 41 TYR L O 1
ATOM 6542 N N . ILE G 2 41 ? 25.074 63.425 0.806 1.00 84.93 42 ILE L N 1
ATOM 6543 C CA . ILE G 2 41 ? 24.246 63.238 -0.389 1.00 85.62 42 ILE L CA 1
ATOM 6544 C C . ILE G 2 41 ? 25.005 63.736 -1.624 1.00 86.15 42 ILE L C 1
ATOM 6545 O O . ILE G 2 41 ? 25.511 64.859 -1.646 1.00 86.13 42 ILE L O 1
ATOM 6550 N N . ASN G 2 42 ? 25.073 62.889 -2.648 1.00 86.88 43 ASN L N 1
ATOM 6551 C CA . ASN G 2 42 ? 25.862 63.160 -3.846 1.00 87.66 43 ASN L CA 1
ATOM 6552 C C . ASN G 2 42 ? 25.099 62.735 -5.105 1.00 88.20 43 ASN L C 1
ATOM 6553 O O . ASN G 2 42 ? 24.561 61.627 -5.147 1.00 88.34 43 ASN L O 1
ATOM 6558 N N . THR G 2 43 ? 25.023 63.593 -6.125 1.00 88.81 44 THR L N 1
ATOM 6559 C CA . THR G 2 43 ? 25.508 64.980 -6.118 1.00 89.45 44 THR L CA 1
ATOM 6560 C C . THR G 2 43 ? 24.381 65.886 -6.633 1.00 89.87 44 THR L C 1
ATOM 6561 O O . THR G 2 43 ? 24.626 66.878 -7.334 1.00 89.88 44 THR L O 1
ATOM 6565 N N . THR G 2 44 ? 23.150 65.532 -6.261 1.00 90.37 45 THR L N 1
ATOM 6566 C CA . THR G 2 44 ? 21.927 66.072 -6.870 1.00 90.87 45 THR L CA 1
ATOM 6567 C C . THR G 2 44 ? 21.822 65.659 -8.343 1.00 91.19 45 THR L C 1
ATOM 6568 O O . THR G 2 44 ? 22.538 66.173 -9.210 1.00 91.21 45 THR L O 1
ATOM 6572 N N . LYS G 2 45 ? 20.934 64.703 -8.600 1.00 91.57 46 LYS L N 1
ATOM 6573 C CA . LYS G 2 45 ? 20.612 64.275 -9.951 1.00 91.95 46 LYS L CA 1
ATOM 6574 C C . LYS G 2 45 ? 19.343 65.017 -10.367 1.00 92.23 46 LYS L C 1
ATOM 6575 O O . LYS G 2 45 ? 19.391 66.218 -10.649 1.00 92.27 46 LYS L O 1
ATOM 6581 N N . SER G 2 46 ? 18.217 64.306 -10.395 1.00 92.58 47 SER L N 1
ATOM 6582 C CA . SER G 2 46 ? 16.899 64.915 -10.568 1.00 92.91 47 SER L CA 1
ATOM 6583 C C . SER G 2 46 ? 15.837 63.980 -10.007 1.00 93.14 47 SER L C 1
ATOM 6584 O O . SER G 2 46 ? 15.965 62.755 -10.099 1.00 93.13 47 SER L O 1
ATOM 6587 N N . LEU G 2 47 ? 14.791 64.571 -9.434 1.00 93.48 48 LEU L N 1
ATOM 6588 C CA . LEU G 2 47 ? 13.723 63.828 -8.763 1.00 93.82 48 LEU L CA 1
ATOM 6589 C C . LEU G 2 47 ? 13.058 62.800 -9.682 1.00 93.99 48 LEU L C 1
ATOM 6590 O O . LEU G 2 47 ? 12.632 61.738 -9.226 1.00 94.00 48 LEU L O 1
ATOM 6595 N N . SER G 2 48 ? 12.986 63.122 -10.971 1.00 94.24 49 SER L N 1
ATOM 6596 C CA . SER G 2 48 ? 12.382 62.238 -11.966 1.00 94.46 49 SER L CA 1
ATOM 6597 C C . SER G 2 48 ? 13.285 61.059 -12.333 1.00 94.64 49 SER L C 1
ATOM 6598 O O . SER G 2 48 ? 12.799 59.946 -12.547 1.00 94.60 49 SER L O 1
ATOM 6601 N N . ASP G 2 49 ? 14.591 61.314 -12.403 1.00 94.90 50 ASP L N 1
ATOM 6602 C CA . ASP G 2 49 ? 15.573 60.282 -12.731 1.00 95.16 50 ASP L CA 1
ATOM 6603 C C . ASP G 2 49 ? 15.630 59.210 -11.651 1.00 95.39 50 ASP L C 1
ATOM 6604 O O . ASP G 2 49 ? 15.556 58.017 -11.949 1.00 95.44 50 ASP L O 1
ATOM 6609 N N . LEU G 2 50 ? 15.745 59.650 -10.399 1.00 95.66 51 LEU L N 1
ATOM 6610 C CA . LEU G 2 50 ? 15.840 58.752 -9.247 1.00 95.90 51 LEU L CA 1
ATOM 6611 C C . LEU G 2 50 ? 14.545 57.981 -8.988 1.00 96.09 51 LEU L C 1
ATOM 6612 O O . LEU G 2 50 ? 14.574 56.897 -8.403 1.00 96.10 51 LEU L O 1
ATOM 6617 N N . ARG G 2 51 ? 13.421 58.541 -9.435 1.00 96.37 52 ARG L N 1
ATOM 6618 C CA . ARG G 2 51 ? 12.108 57.903 -9.301 1.00 96.66 52 ARG L CA 1
ATOM 6619 C C . ARG G 2 51 ? 12.012 56.618 -10.130 1.00 96.86 52 ARG L C 1
ATOM 6620 O O . ARG G 2 51 ? 11.030 55.877 -10.035 1.00 96.85 52 ARG L O 1
ATOM 6628 N N . GLY G 2 52 ? 13.039 56.365 -10.939 1.00 97.14 53 GLY L N 1
ATOM 6629 C CA . GLY G 2 52 ? 13.100 55.181 -11.790 1.00 97.47 53 GLY L CA 1
ATOM 6630 C C . GLY G 2 52 ? 14.200 54.207 -11.410 1.00 97.71 53 GLY L C 1
ATOM 6631 O O . GLY G 2 52 ? 14.036 52.995 -11.562 1.00 97.70 53 GLY L O 1
ATOM 6632 N N . TYR G 2 53 ? 15.320 54.737 -10.918 1.00 97.97 54 TYR L N 1
ATOM 6633 C CA . TYR G 2 53 ? 16.480 53.921 -10.542 1.00 98.24 54 TYR L CA 1
ATOM 6634 C C . TYR G 2 53 ? 16.166 52.887 -9.457 1.00 98.44 54 TYR L C 1
ATOM 6635 O O . TYR G 2 53 ? 16.515 51.713 -9.598 1.00 98.48 54 TYR L O 1
ATOM 6644 N N . VAL G 2 54 ? 15.512 53.328 -8.384 1.00 98.68 55 VAL L N 1
ATOM 6645 C CA . VAL G 2 54 ? 15.093 52.426 -7.307 1.00 98.91 55 VAL L CA 1
ATOM 6646 C C . VAL G 2 54 ? 13.854 51.619 -7.701 1.00 99.08 55 VAL L C 1
ATOM 6647 O O . VAL G 2 54 ? 13.675 50.486 -7.252 1.00 99.07 55 VAL L O 1
ATOM 6651 N N . TYR G 2 55 ? 13.016 52.216 -8.550 1.00 99.37 56 TYR L N 1
ATOM 6652 C CA . TYR G 2 55 ? 11.821 51.570 -9.093 1.00 99.65 56 TYR L CA 1
ATOM 6653 C C . TYR G 2 55 ? 12.210 50.311 -9.859 1.00 99.75 56 TYR L C 1
ATOM 6654 O O . TYR G 2 55 ? 11.560 49.272 -9.734 1.00 99.76 56 TYR L O 1
ATOM 6663 N N . GLN G 2 56 ? 13.281 50.421 -10.643 1.00 99.91 57 GLN L N 1
ATOM 6664 C CA . GLN G 2 56 ? 13.839 49.301 -11.398 1.00 100.04 57 GLN L CA 1
ATOM 6665 C C . GLN G 2 56 ? 14.875 48.527 -10.577 1.00 100.09 57 GLN L C 1
ATOM 6666 O O . GLN G 2 56 ? 15.253 47.409 -10.939 1.00 100.11 57 GLN L O 1
ATOM 6672 N N . GLY G 2 57 ? 15.329 49.127 -9.477 1.00 100.15 58 GLY L N 1
ATOM 6673 C CA . GLY G 2 57 ? 16.335 48.520 -8.605 1.00 100.19 58 GLY L CA 1
ATOM 6674 C C . GLY G 2 57 ? 15.772 47.431 -7.713 1.00 100.23 58 GLY L C 1
ATOM 6675 O O . GLY G 2 57 ? 16.306 46.320 -7.664 1.00 100.21 58 GLY L O 1
ATOM 6676 N N . LEU G 2 58 ? 14.693 47.756 -7.004 1.00 100.27 59 LEU L N 1
ATOM 6677 C CA . LEU G 2 58 ? 13.995 46.792 -6.152 1.00 100.30 59 LEU L CA 1
ATOM 6678 C C . LEU G 2 58 ? 13.192 45.786 -6.975 1.00 100.30 59 LEU L C 1
ATOM 6679 O O . LEU G 2 58 ? 12.864 44.700 -6.491 1.00 100.30 59 LEU L O 1
ATOM 6684 N N . LYS G 2 59 ? 12.884 46.161 -8.216 1.00 100.32 60 LYS L N 1
ATOM 6685 C CA . LYS G 2 59 ? 12.147 45.316 -9.155 1.00 100.33 60 LYS L CA 1
ATOM 6686 C C . LYS G 2 59 ? 12.841 43.967 -9.363 1.00 100.33 60 LYS L C 1
ATOM 6687 O O . LYS G 2 59 ? 12.285 42.920 -9.023 1.00 100.36 60 LYS L O 1
ATOM 6693 N N . SER G 2 60 ? 14.055 44.003 -9.910 1.00 100.29 61 SER L N 1
ATOM 6694 C CA . SER G 2 60 ? 14.827 42.792 -10.175 1.00 100.24 61 SER L CA 1
ATOM 6695 C C . SER G 2 60 ? 16.302 42.976 -9.828 1.00 100.20 61 SER L C 1
ATOM 6696 O O . SER G 2 60 ? 16.947 43.922 -10.288 1.00 100.20 61 SER L O 1
ATOM 6699 N N . GLY G 2 61 ? 16.821 42.063 -9.011 1.00 100.14 62 GLY L N 1
ATOM 6700 C CA . GLY G 2 61 ? 18.211 42.108 -8.568 1.00 100.03 62 GLY L CA 1
ATOM 6701 C C . GLY G 2 61 ? 18.380 42.913 -7.295 1.00 99.95 62 GLY L C 1
ATOM 6702 O O . GLY G 2 61 ? 17.803 42.582 -6.256 1.00 99.96 62 GLY L O 1
ATOM 6703 N N . ASN G 2 62 ? 19.178 43.975 -7.382 1.00 99.84 63 ASN L N 1
ATOM 6704 C CA . ASN G 2 62 ? 19.448 44.846 -6.242 1.00 99.72 63 ASN L CA 1
ATOM 6705 C C . ASN G 2 62 ? 19.537 46.320 -6.642 1.00 99.59 63 ASN L C 1
ATOM 6706 O O . ASN G 2 62 ? 19.260 46.679 -7.788 1.00 99.64 63 ASN L O 1
ATOM 6711 N N . VAL G 2 63 ? 19.926 47.164 -5.690 1.00 99.44 64 VAL L N 1
ATOM 6712 C CA . VAL G 2 63 ? 20.033 48.604 -5.916 1.00 99.24 64 VAL L CA 1
ATOM 6713 C C . VAL G 2 63 ? 21.149 49.213 -5.060 1.00 99.12 64 VAL L C 1
ATOM 6714 O O . VAL G 2 63 ? 21.413 48.750 -3.945 1.00 99.11 64 VAL L O 1
ATOM 6718 N N . SER G 2 64 ? 21.808 50.238 -5.599 1.00 98.91 65 SER L N 1
ATOM 6719 C CA . SER G 2 64 ? 22.806 51.005 -4.857 1.00 98.74 65 SER L CA 1
ATOM 6720 C C . SER G 2 64 ? 22.141 51.835 -3.759 1.00 98.62 65 SER L C 1
ATOM 6721 O O . SER G 2 64 ? 21.107 52.469 -3.988 1.00 98.60 65 SER L O 1
ATOM 6724 N N . ILE G 2 65 ? 22.740 51.825 -2.571 1.00 98.40 66 ILE L N 1
ATOM 6725 C CA . ILE G 2 65 ? 22.197 52.559 -1.424 1.00 98.26 66 ILE L CA 1
ATOM 6726 C C . ILE G 2 65 ? 22.331 54.080 -1.584 1.00 98.16 66 ILE L C 1
ATOM 6727 O O . ILE G 2 65 ? 21.490 54.838 -1.090 1.00 98.22 66 ILE L O 1
ATOM 6732 N N . ILE G 2 66 ? 23.372 54.515 -2.290 1.00 97.88 67 ILE L N 1
ATOM 6733 C CA . ILE G 2 66 ? 23.598 55.938 -2.552 1.00 97.67 67 ILE L CA 1
ATOM 6734 C C . ILE G 2 66 ? 22.456 56.514 -3.400 1.00 97.49 67 ILE L C 1
ATOM 6735 O O . ILE G 2 66 ? 22.095 57.687 -3.259 1.00 97.43 67 ILE L O 1
ATOM 6740 N N . HIS G 2 67 ? 21.888 55.673 -4.263 1.00 97.27 68 HIS L N 1
ATOM 6741 C CA . HIS G 2 67 ? 20.706 56.025 -5.048 1.00 97.06 68 HIS L CA 1
ATOM 6742 C C . HIS G 2 67 ? 19.472 56.162 -4.156 1.00 96.86 68 HIS L C 1
ATOM 6743 O O . HIS G 2 67 ? 18.643 57.048 -4.365 1.00 96.84 68 HIS L O 1
ATOM 6750 N N . VAL G 2 68 ? 19.364 55.285 -3.160 1.00 96.64 69 VAL L N 1
ATOM 6751 C CA . VAL G 2 68 ? 18.239 55.298 -2.221 1.00 96.45 69 VAL L CA 1
ATOM 6752 C C . VAL G 2 68 ? 18.266 56.556 -1.346 1.00 96.34 69 VAL L C 1
ATOM 6753 O O . VAL G 2 68 ? 17.222 57.156 -1.079 1.00 96.34 69 VAL L O 1
ATOM 6757 N N . ASN G 2 69 ? 19.464 56.955 -0.924 1.00 96.16 70 ASN L N 1
ATOM 6758 C CA . ASN G 2 69 ? 19.642 58.130 -0.070 1.00 95.97 70 ASN L CA 1
ATOM 6759 C C . ASN G 2 69 ? 19.445 59.455 -0.801 1.00 95.84 70 ASN L C 1
ATOM 6760 O O . ASN G 2 69 ? 18.779 60.353 -0.282 1.00 95.79 70 ASN L O 1
ATOM 6765 N N . SER G 2 70 ? 20.026 59.572 -1.996 1.00 95.68 71 SER L N 1
ATOM 6766 C CA . SER G 2 70 ? 19.834 60.754 -2.837 1.00 95.55 71 SER L CA 1
ATOM 6767 C C . SER G 2 70 ? 18.351 60.999 -3.097 1.00 95.46 71 SER L C 1
ATOM 6768 O O . SER G 2 70 ? 17.878 62.132 -2.991 1.00 95.45 71 SER L O 1
ATOM 6771 N N . TYR G 2 71 ? 17.626 59.929 -3.420 1.00 95.34 72 TYR L N 1
ATOM 6772 C CA . TYR G 2 71 ? 16.190 60.011 -3.670 1.00 95.27 72 TYR L CA 1
ATOM 6773 C C . TYR G 2 71 ? 15.423 60.420 -2.420 1.00 95.12 72 TYR L C 1
ATOM 6774 O O . TYR G 2 71 ? 14.573 61.311 -2.468 1.00 95.11 72 TYR L O 1
ATOM 6783 N N . LEU G 2 72 ? 15.731 59.752 -1.310 1.00 94.94 73 LEU L N 1
ATOM 6784 C CA . LEU G 2 72 ? 15.028 59.948 -0.049 1.00 94.74 73 LEU L CA 1
ATOM 6785 C C . LEU G 2 72 ? 15.184 61.378 0.459 1.00 94.66 73 LEU L C 1
ATOM 6786 O O . LEU G 2 72 ? 14.246 61.948 1.018 1.00 94.64 73 LEU L O 1
ATOM 6791 N N . TYR G 2 73 ? 16.369 61.949 0.250 1.00 94.52 74 TYR L N 1
ATOM 6792 C CA . TYR G 2 73 ? 16.644 63.335 0.613 1.00 94.44 74 TYR L CA 1
ATOM 6793 C C . TYR G 2 73 ? 15.823 64.298 -0.244 1.00 94.29 74 TYR L C 1
ATOM 6794 O O . TYR G 2 73 ? 15.347 65.320 0.248 1.00 94.30 74 TYR L O 1
ATOM 6803 N N . GLY G 2 74 ? 15.654 63.955 -1.519 1.00 94.08 75 GLY L N 1
ATOM 6804 C CA . GLY G 2 74 ? 14.903 64.784 -2.457 1.00 93.79 75 GLY L CA 1
ATOM 6805 C C . GLY G 2 74 ? 13.397 64.663 -2.319 1.00 93.61 75 GLY L C 1
ATOM 6806 O O . GLY G 2 74 ? 12.673 65.645 -2.502 1.00 93.62 75 GLY L O 1
ATOM 6807 N N . ALA G 2 75 ? 12.925 63.460 -1.997 1.00 93.37 76 ALA L N 1
ATOM 6808 C CA . ALA G 2 75 ? 11.492 63.186 -1.895 1.00 93.17 76 ALA L CA 1
ATOM 6809 C C . ALA G 2 75 ? 10.868 63.722 -0.602 1.00 93.06 76 ALA L C 1
ATOM 6810 O O . ALA G 2 75 ? 9.717 64.167 -0.601 1.00 93.05 76 ALA L O 1
ATOM 6812 N N . LEU G 2 76 ? 11.631 63.678 0.488 1.00 92.86 77 LEU L N 1
ATOM 6813 C CA . LEU G 2 76 ? 11.155 64.127 1.797 1.00 92.69 77 LEU L CA 1
ATOM 6814 C C . LEU G 2 76 ? 11.538 65.578 2.097 1.00 92.57 77 LEU L C 1
ATOM 6815 O O . LEU G 2 76 ? 11.110 66.144 3.106 1.00 92.60 77 LEU L O 1
ATOM 6820 N N . LYS G 2 77 ? 12.337 66.170 1.212 1.00 92.39 78 LYS L N 1
ATOM 6821 C CA . LYS G 2 77 ? 12.911 67.505 1.408 1.00 92.21 78 LYS L CA 1
ATOM 6822 C C . LYS G 2 77 ? 11.877 68.596 1.681 1.00 92.07 78 LYS L C 1
ATOM 6823 O O . LYS G 2 77 ? 12.133 69.514 2.463 1.00 92.05 78 LYS L O 1
ATOM 6829 N N . ASP G 2 78 ? 10.716 68.487 1.040 1.00 91.90 79 ASP L N 1
ATOM 6830 C CA . ASP G 2 78 ? 9.692 69.532 1.097 1.00 91.73 79 ASP L CA 1
ATOM 6831 C C . ASP G 2 78 ? 8.855 69.530 2.377 1.00 91.55 79 ASP L C 1
ATOM 6832 O O . ASP G 2 78 ? 8.330 70.571 2.774 1.00 91.54 79 ASP L O 1
ATOM 6837 N N . ILE G 2 79 ? 8.733 68.368 3.014 1.00 91.32 80 ILE L N 1
ATOM 6838 C CA . ILE G 2 79 ? 7.935 68.229 4.236 1.00 91.17 80 ILE L CA 1
ATOM 6839 C C . ILE G 2 79 ? 8.488 69.100 5.371 1.00 91.01 80 ILE L C 1
ATOM 6840 O O . ILE G 2 79 ? 9.673 69.013 5.709 1.00 91.03 80 ILE L O 1
ATOM 6845 N N . ARG G 2 80 ? 7.624 69.943 5.938 1.00 90.77 81 ARG L N 1
ATOM 6846 C CA . ARG G 2 80 ? 7.988 70.799 7.075 1.00 90.59 81 ARG L CA 1
ATOM 6847 C C . ARG G 2 80 ? 6.795 71.202 7.942 1.00 90.44 81 ARG L C 1
ATOM 6848 O O . ARG G 2 80 ? 5.654 71.213 7.478 1.00 90.46 81 ARG L O 1
ATOM 6856 N N . GLY G 2 81 ? 7.081 71.526 9.202 1.00 90.25 82 GLY L N 1
ATOM 6857 C CA . GLY G 2 81 ? 6.072 71.997 10.154 1.00 90.07 82 GLY L CA 1
ATOM 6858 C C . GLY G 2 81 ? 6.595 73.119 11.036 1.00 89.93 82 GLY L C 1
ATOM 6859 O O . GLY G 2 81 ? 7.804 73.347 11.108 1.00 89.88 82 GLY L O 1
ATOM 6860 N N . LYS G 2 82 ? 5.684 73.823 11.707 1.00 89.82 83 LYS L N 1
ATOM 6861 C CA . LYS G 2 82 ? 6.067 74.922 12.601 1.00 89.75 83 LYS L CA 1
ATOM 6862 C C . LYS G 2 82 ? 5.904 74.582 14.083 1.00 89.62 83 LYS L C 1
ATOM 6863 O O . LYS G 2 82 ? 4.909 73.976 14.486 1.00 89.60 83 LYS L O 1
ATOM 6869 N N . LEU G 2 83 ? 6.891 74.982 14.881 1.00 89.47 84 LEU L N 1
ATOM 6870 C CA . LEU G 2 83 ? 6.975 74.582 16.289 1.00 89.38 84 LEU L CA 1
ATOM 6871 C C . LEU G 2 83 ? 6.681 75.705 17.280 1.00 89.29 84 LEU L C 1
ATOM 6872 O O . LEU G 2 83 ? 7.087 76.849 17.076 1.00 89.25 84 LEU L O 1
ATOM 6877 N N . ASP G 2 84 ? 5.980 75.358 18.356 1.00 89.20 85 ASP L N 1
ATOM 6878 C CA . ASP G 2 84 ? 5.571 76.325 19.375 1.00 89.10 85 ASP L CA 1
ATOM 6879 C C . ASP G 2 84 ? 6.714 76.670 20.324 1.00 88.97 85 ASP L C 1
ATOM 6880 O O . ASP G 2 84 ? 6.922 77.837 20.657 1.00 88.98 85 ASP L O 1
ATOM 6885 N N . LYS G 2 85 ? 7.446 75.648 20.757 1.00 88.83 86 LYS L N 1
ATOM 6886 C CA . LYS G 2 85 ? 8.541 75.814 21.709 1.00 88.67 86 LYS L CA 1
ATOM 6887 C C . LYS G 2 85 ? 9.902 75.719 21.021 1.00 88.52 86 LYS L C 1
ATOM 6888 O O . LYS G 2 85 ? 10.011 75.176 19.917 1.00 88.50 86 LYS L O 1
ATOM 6894 N N . ASP G 2 86 ? 10.930 76.255 21.678 1.00 88.30 87 ASP L N 1
ATOM 6895 C CA . ASP G 2 86 ? 12.311 76.138 21.208 1.00 88.07 87 ASP L CA 1
ATOM 6896 C C . ASP G 2 86 ? 12.771 74.684 21.280 1.00 87.94 87 ASP L C 1
ATOM 6897 O O . ASP G 2 86 ? 12.364 73.943 22.180 1.00 88.02 87 ASP L O 1
ATOM 6902 N N . TRP G 2 87 ? 13.610 74.280 20.329 1.00 87.70 88 TRP L N 1
ATOM 6903 C CA . TRP G 2 87 ? 14.086 72.902 20.259 1.00 87.45 88 TRP L CA 1
ATOM 6904 C C . TRP G 2 87 ? 15.609 72.816 20.295 1.00 87.40 88 TRP L C 1
ATOM 6905 O O . TRP G 2 87 ? 16.285 73.049 19.289 1.00 87.49 88 TRP L O 1
ATOM 6916 N N . SER G 2 88 ? 16.134 72.478 21.469 1.00 87.32 89 SER L N 1
ATOM 6917 C CA . SER G 2 88 ? 17.567 72.290 21.667 1.00 87.29 89 SER L CA 1
ATOM 6918 C C . SER G 2 88 ? 17.872 70.922 22.281 1.00 87.21 89 SER L C 1
ATOM 6919 O O . SER G 2 88 ? 17.105 70.417 23.103 1.00 87.20 89 SER L O 1
ATOM 6922 N N . SER G 2 89 ? 18.996 70.334 21.875 1.00 87.12 90 SER L N 1
ATOM 6923 C CA . SER G 2 89 ? 19.440 69.040 22.397 1.00 87.02 90 SER L CA 1
ATOM 6924 C C . SER G 2 89 ? 20.962 68.933 22.381 1.00 86.95 90 SER L C 1
ATOM 6925 O O . SER G 2 89 ? 21.589 69.103 21.332 1.00 86.95 90 SER L O 1
ATOM 6928 N N . PHE G 2 90 ? 21.540 68.650 23.549 1.00 86.87 91 PHE L N 1
ATOM 6929 C CA . PHE G 2 90 ? 22.996 68.545 23.735 1.00 86.90 91 PHE L CA 1
ATOM 6930 C C . PHE G 2 90 ? 23.766 69.791 23.270 1.00 86.90 91 PHE L C 1
ATOM 6931 O O . PHE G 2 90 ? 24.851 69.682 22.691 1.00 86.85 91 PHE L O 1
ATOM 6939 N N . GLY G 2 91 ? 23.200 70.967 23.526 1.00 86.96 92 GLY L N 1
ATOM 6940 C CA . GLY G 2 91 ? 23.830 72.234 23.153 1.00 86.99 92 GLY L CA 1
ATOM 6941 C C . GLY G 2 91 ? 23.790 72.551 21.668 1.00 87.02 92 GLY L C 1
ATOM 6942 O O . GLY G 2 91 ? 24.629 73.302 21.167 1.00 86.98 92 GLY L O 1
ATOM 6943 N N . ILE G 2 92 ? 22.820 71.971 20.963 1.00 87.09 93 ILE L N 1
ATOM 6944 C CA . ILE G 2 92 ? 22.615 72.243 19.540 1.00 87.20 93 ILE L CA 1
ATOM 6945 C C . ILE G 2 92 ? 21.208 72.790 19.311 1.00 87.29 93 ILE L C 1
ATOM 6946 O O . ILE G 2 92 ? 20.219 72.163 19.699 1.00 87.32 93 ILE L O 1
ATOM 6951 N N . ASN G 2 93 ? 21.133 73.968 18.697 1.00 87.34 94 ASN L N 1
ATOM 6952 C CA . ASN G 2 93 ? 19.857 74.593 18.376 1.00 87.44 94 ASN L CA 1
ATOM 6953 C C . ASN G 2 93 ? 19.313 74.089 17.048 1.00 87.53 94 ASN L C 1
ATOM 6954 O O . ASN G 2 93 ? 19.895 74.345 15.992 1.00 87.58 94 ASN L O 1
ATOM 6959 N N . ILE G 2 94 ? 18.205 73.356 17.107 1.00 87.61 95 ILE L N 1
ATOM 6960 C CA . ILE G 2 94 ? 17.521 72.913 15.896 1.00 87.72 95 ILE L CA 1
ATOM 6961 C C . ILE G 2 94 ? 16.589 74.022 15.399 1.00 87.76 95 ILE L C 1
ATOM 6962 O O . ILE G 2 94 ? 16.469 74.247 14.192 1.00 87.78 95 ILE L O 1
ATOM 6967 N N . GLY G 2 95 ? 15.947 74.719 16.334 1.00 87.80 96 GLY L N 1
ATOM 6968 C CA . GLY G 2 95 ? 15.054 75.821 15.994 1.00 87.91 96 GLY L CA 1
ATOM 6969 C C . GLY G 2 95 ? 14.523 76.565 17.201 1.00 87.99 96 GLY L C 1
ATOM 6970 O O . GLY G 2 95 ? 14.275 75.966 18.247 1.00 87.96 96 GLY L O 1
ATOM 6971 N N . LYS G 2 96 ? 14.362 77.879 17.050 1.00 88.10 97 LYS L N 1
ATOM 6972 C CA . LYS G 2 96 ? 13.746 78.724 18.071 1.00 88.18 97 LYS L CA 1
ATOM 6973 C C . LYS G 2 96 ? 12.227 78.763 17.900 1.00 88.20 97 LYS L C 1
ATOM 6974 O O . LYS G 2 96 ? 11.704 78.336 16.870 1.00 88.14 97 LYS L O 1
ATOM 6980 N N . ALA G 2 97 ? 11.531 79.286 18.909 1.00 88.30 98 ALA L N 1
ATOM 6981 C CA . ALA G 2 97 ? 10.071 79.420 18.881 1.00 88.45 98 ALA L CA 1
ATOM 6982 C C . ALA G 2 97 ? 9.586 80.312 17.735 1.00 88.59 98 ALA L C 1
ATOM 6983 O O . ALA G 2 97 ? 9.960 81.486 17.642 1.00 88.55 98 ALA L O 1
ATOM 6985 N N . GLY G 2 98 ? 8.753 79.740 16.868 1.00 88.75 99 GLY L N 1
ATOM 6986 C CA . GLY G 2 98 ? 8.215 80.453 15.712 1.00 88.89 99 GLY L CA 1
ATOM 6987 C C . GLY G 2 98 ? 8.789 79.991 14.384 1.00 89.06 99 GLY L C 1
ATOM 6988 O O . GLY G 2 98 ? 8.177 80.199 13.335 1.00 89.09 99 GLY L O 1
ATOM 6989 N N . ASP G 2 99 ? 9.964 79.362 14.432 1.00 89.23 100 ASP L N 1
ATOM 6990 C CA . ASP G 2 99 ? 10.671 78.903 13.231 1.00 89.36 100 ASP L CA 1
ATOM 6991 C C . ASP G 2 99 ? 9.992 77.716 12.555 1.00 89.53 100 ASP L C 1
ATOM 6992 O O . ASP G 2 99 ? 9.396 76.865 13.220 1.00 89.57 100 ASP L O 1
ATOM 6997 N N . THR G 2 100 ? 10.092 77.673 11.229 1.00 89.74 101 THR L N 1
ATOM 6998 C CA . THR G 2 100 ? 9.655 76.522 10.446 1.00 89.98 101 THR L CA 1
ATOM 6999 C C . THR G 2 100 ? 10.893 75.748 10.008 1.00 90.19 101 THR L C 1
ATOM 7000 O O . THR G 2 100 ? 11.815 76.317 9.419 1.00 90.18 101 THR L O 1
ATOM 7004 N N . ILE G 2 101 ? 10.913 74.454 10.315 1.00 90.53 102 ILE L N 1
ATOM 7005 C CA . ILE G 2 101 ? 12.044 73.592 9.967 1.00 90.87 102 ILE L CA 1
ATOM 7006 C C . ILE G 2 101 ? 11.616 72.400 9.120 1.00 91.18 102 ILE L C 1
ATOM 7007 O O . ILE G 2 101 ? 10.473 71.948 9.197 1.00 91.15 102 ILE L O 1
ATOM 7012 N N . GLY G 2 102 ? 12.545 71.908 8.306 1.00 91.65 103 GLY L N 1
ATOM 7013 C CA . GLY G 2 102 ? 12.345 70.687 7.538 1.00 92.32 103 GLY L CA 1
ATOM 7014 C C . GLY G 2 102 ? 12.936 69.505 8.278 1.00 92.86 103 GLY L C 1
ATOM 7015 O O . GLY G 2 102 ? 13.562 69.670 9.332 1.00 92.83 103 GLY L O 1
ATOM 7016 N N . ILE G 2 103 ? 12.738 68.311 7.725 1.00 93.43 104 ILE L N 1
ATOM 7017 C CA . ILE G 2 103 ? 13.245 67.073 8.322 1.00 93.94 104 ILE L CA 1
ATOM 7018 C C . ILE G 2 103 ? 14.772 67.074 8.396 1.00 94.43 104 ILE L C 1
ATOM 7019 O O . ILE G 2 103 ? 15.347 66.656 9.399 1.00 94.49 104 ILE L O 1
ATOM 7024 N N . PHE G 2 104 ? 15.418 67.573 7.346 1.00 95.06 105 PHE L N 1
ATOM 7025 C CA . PHE G 2 104 ? 16.872 67.478 7.219 1.00 95.71 105 PHE L CA 1
ATOM 7026 C C . PHE G 2 104 ? 17.643 68.691 7.761 1.00 96.12 105 PHE L C 1
ATOM 7027 O O . PHE G 2 104 ? 18.799 68.913 7.390 1.00 96.11 105 PHE L O 1
ATOM 7035 N N . ASP G 2 105 ? 17.014 69.458 8.651 1.00 96.71 106 ASP L N 1
ATOM 7036 C CA . ASP G 2 105 ? 17.687 70.586 9.304 1.00 97.27 106 ASP L CA 1
ATOM 7037 C C . ASP G 2 105 ? 18.648 70.112 10.401 1.00 97.70 106 ASP L C 1
ATOM 7038 O O . ASP G 2 105 ? 18.521 70.493 11.573 1.00 97.66 106 ASP L O 1
ATOM 7043 N N . LEU G 2 106 ? 19.600 69.265 9.998 1.00 98.16 107 LEU L N 1
ATOM 7044 C CA . LEU G 2 106 ? 20.594 68.666 10.897 1.00 98.45 107 LEU L CA 1
ATOM 7045 C C . LEU G 2 106 ? 21.920 68.423 10.161 1.00 98.69 107 LEU L C 1
ATOM 7046 O O . LEU G 2 106 ? 22.498 67.332 10.228 1.00 98.71 107 LEU L O 1
ATOM 7051 N N . VAL G 2 107 ? 22.372 69.461 9.454 1.00 98.96 108 VAL L N 1
ATOM 7052 C CA . VAL G 2 107 ? 23.691 69.519 8.790 1.00 99.36 108 VAL L CA 1
ATOM 7053 C C . VAL G 2 107 ? 23.870 68.552 7.609 1.00 99.54 108 VAL L C 1
ATOM 7054 O O . VAL G 2 107 ? 24.292 67.408 7.779 1.00 99.74 108 VAL L O 1
ATOM 7058 N N . SER G 2 108 ? 23.552 69.034 6.412 1.00 99.84 109 SER L N 1
ATOM 7059 C CA . SER G 2 108 ? 23.751 68.271 5.181 1.00 100.18 109 SER L CA 1
ATOM 7060 C C . SER G 2 108 ? 25.083 68.614 4.510 1.00 100.38 109 SER L C 1
ATOM 7061 O O . SER G 2 108 ? 25.448 69.785 4.389 1.00 100.28 109 SER L O 1
ATOM 7064 N N . LEU G 2 109 ? 25.799 67.576 4.086 1.00 100.72 110 LEU L N 1
ATOM 7065 C CA . LEU G 2 109 ? 27.059 67.715 3.363 1.00 101.11 110 LEU L CA 1
ATOM 7066 C C . LEU G 2 109 ? 27.006 66.862 2.091 1.00 101.60 110 LEU L C 1
ATOM 7067 O O . LEU G 2 109 ? 26.012 66.173 1.845 1.00 101.61 110 LEU L O 1
ATOM 7072 N N . LYS G 2 110 ? 28.069 66.913 1.287 1.00 102.19 111 LYS L N 1
ATOM 7073 C CA . LYS G 2 110 ? 28.121 66.178 0.019 1.00 102.77 111 LYS L CA 1
ATOM 7074 C C . LYS G 2 110 ? 29.241 65.133 0.002 1.00 103.15 111 LYS L C 1
ATOM 7075 O O . LYS G 2 110 ? 30.391 65.440 0.328 1.00 103.16 111 LYS L O 1
ATOM 7081 N N . ALA G 2 111 ? 28.892 63.904 -0.381 1.00 103.65 112 ALA L N 1
ATOM 7082 C CA . ALA G 2 111 ? 29.841 62.788 -0.439 1.00 104.12 112 ALA L CA 1
ATOM 7083 C C . ALA G 2 111 ? 30.870 62.957 -1.562 1.00 104.48 112 ALA L C 1
ATOM 7084 O O . ALA G 2 111 ? 30.571 63.542 -2.605 1.00 104.44 112 ALA L O 1
ATOM 7086 N N . LEU G 2 112 ? 32.075 62.432 -1.337 1.00 104.99 113 LEU L N 1
ATOM 7087 C CA . LEU G 2 112 ? 33.203 62.613 -2.259 1.00 105.54 113 LEU L CA 1
ATOM 7088 C C . LEU G 2 112 ? 33.132 61.726 -3.505 1.00 105.92 113 LEU L C 1
ATOM 7089 O O . LEU G 2 112 ? 33.400 62.190 -4.616 1.00 105.98 113 LEU L O 1
ATOM 7094 N N . ASP G 2 113 ? 32.774 60.458 -3.306 1.00 106.42 114 ASP L N 1
ATOM 7095 C CA . ASP G 2 113 ? 32.816 59.438 -4.360 1.00 106.91 114 ASP L CA 1
ATOM 7096 C C . ASP G 2 113 ? 31.855 59.699 -5.522 1.00 107.28 114 ASP L C 1
ATOM 7097 O O . ASP G 2 113 ? 30.842 60.385 -5.365 1.00 107.31 114 ASP L O 1
ATOM 7102 N N . GLY G 2 114 ? 32.193 59.145 -6.685 1.00 107.74 115 GLY L N 1
ATOM 7103 C CA . GLY G 2 114 ? 31.329 59.188 -7.864 1.00 108.32 115 GLY L CA 1
ATOM 7104 C C . GLY G 2 114 ? 30.592 57.875 -8.057 1.00 108.75 115 GLY L C 1
ATOM 7105 O O . GLY G 2 114 ? 31.011 56.838 -7.536 1.00 108.74 115 GLY L O 1
ATOM 7106 N N . VAL G 2 115 ? 29.494 57.917 -8.809 1.00 109.22 116 VAL L N 1
ATOM 7107 C CA . VAL G 2 115 ? 28.651 56.737 -9.019 1.00 109.71 116 VAL L CA 1
ATOM 7108 C C . VAL G 2 115 ? 28.738 56.225 -10.460 1.00 110.09 116 VAL L C 1
ATOM 7109 O O . VAL G 2 115 ? 28.466 56.964 -11.410 1.00 110.11 116 VAL L O 1
ATOM 7113 N N . LEU G 2 116 ? 29.119 54.957 -10.608 1.00 110.62 117 LEU L N 1
ATOM 7114 C CA . LEU G 2 116 ? 29.203 54.306 -11.920 1.00 111.02 117 LEU L CA 1
ATOM 7115 C C . LEU G 2 116 ? 28.048 53.326 -12.184 1.00 111.41 117 LEU L C 1
ATOM 7116 O O . LEU G 2 116 ? 27.441 53.382 -13.258 1.00 111.42 117 LEU L O 1
ATOM 7121 N N . PRO G 2 117 ? 27.747 52.421 -11.222 1.00 111.81 118 PRO L N 1
ATOM 7122 C CA . PRO G 2 117 ? 26.657 51.468 -11.451 1.00 112.14 118 PRO L CA 1
ATOM 7123 C C . PRO G 2 117 ? 25.279 52.134 -11.406 1.00 112.49 118 PRO L C 1
ATOM 7124 O O . PRO G 2 117 ? 24.665 52.236 -10.340 1.00 112.50 118 PRO L O 1
ATOM 7128 N N . ASP G 2 118 ? 24.819 52.593 -12.567 1.00 112.92 119 ASP L N 1
ATOM 7129 C CA . ASP G 2 118 ? 23.509 53.222 -12.705 1.00 113.35 119 ASP L CA 1
ATOM 7130 C C . ASP G 2 118 ? 22.659 52.460 -13.723 1.00 113.68 119 ASP L C 1
ATOM 7131 O O . ASP G 2 118 ? 22.078 53.051 -14.638 1.00 113.71 119 ASP L O 1
ATOM 7136 N N . GLY G 2 119 ? 22.593 51.142 -13.550 1.00 114.07 120 GLY L N 1
ATOM 7137 C CA . GLY G 2 119 ? 21.895 50.265 -14.485 1.00 114.58 120 GLY L CA 1
ATOM 7138 C C . GLY G 2 119 ? 20.387 50.255 -14.322 1.00 114.96 120 GLY L C 1
ATOM 7139 O O . GLY G 2 119 ? 19.874 50.417 -13.213 1.00 114.97 120 GLY L O 1
ATOM 7140 N N . VAL G 2 120 ? 19.694 50.054 -15.445 1.00 115.35 121 VAL L N 1
ATOM 7141 C CA . VAL G 2 120 ? 18.223 49.959 -15.526 1.00 115.73 121 VAL L CA 1
ATOM 7142 C C . VAL G 2 120 ? 17.487 51.192 -14.971 1.00 115.96 121 VAL L C 1
ATOM 7143 O O . VAL G 2 120 ? 17.337 51.351 -13.757 1.00 115.97 121 VAL L O 1
ATOM 7147 N N . SER G 2 121 ? 17.029 52.052 -15.881 1.00 116.30 122 SER L N 1
ATOM 7148 C CA . SER G 2 121 ? 16.335 53.287 -15.517 1.00 116.63 122 SER L CA 1
ATOM 7149 C C . SER G 2 121 ? 15.177 53.595 -16.467 1.00 116.90 122 SER L C 1
ATOM 7150 O O . SER G 2 121 ? 15.274 53.369 -17.677 1.00 116.95 122 SER L O 1
ATOM 7153 N N . ASP G 2 122 ? 14.086 54.114 -15.906 1.00 117.22 123 ASP L N 1
ATOM 7154 C CA . ASP G 2 122 ? 12.903 54.490 -16.678 1.00 117.55 123 ASP L CA 1
ATOM 7155 C C . ASP G 2 122 ? 12.209 55.694 -16.043 1.00 117.83 123 ASP L C 1
ATOM 7156 O O . ASP G 2 122 ? 11.819 55.652 -14.874 1.00 117.84 123 ASP L O 1
ATOM 7161 N N . ALA G 2 123 ? 12.063 56.763 -16.823 1.00 118.20 124 ALA L N 1
ATOM 7162 C CA . ALA G 2 123 ? 11.434 57.996 -16.350 1.00 118.56 124 ALA L CA 1
ATOM 7163 C C . ALA G 2 123 ? 9.946 58.060 -16.713 1.00 118.84 124 ALA L C 1
ATOM 7164 O O . ALA G 2 123 ? 9.416 59.129 -17.035 1.00 118.84 124 ALA L O 1
ATOM 7166 N N . SER G 2 124 ? 9.282 56.908 -16.649 1.00 119.21 125 SER L N 1
ATOM 7167 C CA . SER G 2 124 ? 7.860 56.798 -16.972 1.00 119.57 125 SER L CA 1
ATOM 7168 C C . SER G 2 124 ? 6.965 57.125 -15.776 1.00 119.85 125 SER L C 1
ATOM 7169 O O . SER G 2 124 ? 5.829 57.571 -15.949 1.00 119.88 125 SER L O 1
ATOM 7172 N N . ARG G 2 125 ? 7.483 56.899 -14.571 1.00 120.20 126 ARG L N 1
ATOM 7173 C CA . ARG G 2 125 ? 6.719 57.118 -13.345 1.00 120.56 126 ARG L CA 1
ATOM 7174 C C . ARG G 2 125 ? 6.831 58.560 -12.863 1.00 120.81 126 ARG L C 1
ATOM 7175 O O . ARG G 2 125 ? 7.931 59.110 -12.785 1.00 120.82 126 ARG L O 1
ATOM 7183 N N . THR G 2 126 ? 5.685 59.162 -12.549 1.00 121.14 127 THR L N 1
ATOM 7184 C CA . THR G 2 126 ? 5.622 60.549 -12.087 1.00 121.47 127 THR L CA 1
ATOM 7185 C C . THR G 2 126 ? 4.702 60.686 -10.873 1.00 121.71 127 THR L C 1
ATOM 7186 O O . THR G 2 126 ? 5.116 61.195 -9.830 1.00 121.72 127 THR L O 1
ATOM 7190 N N . SER G 2 127 ? 3.458 60.227 -11.021 1.00 122.04 128 SER L N 1
ATOM 7191 C CA . SER G 2 127 ? 2.447 60.320 -9.964 1.00 122.34 128 SER L CA 1
ATOM 7192 C C . SER G 2 127 ? 2.772 59.431 -8.766 1.00 122.58 128 SER L C 1
ATOM 7193 O O . SER G 2 127 ? 2.448 59.773 -7.627 1.00 122.60 128 SER L O 1
ATOM 7196 N N . ALA G 2 128 ? 3.412 58.293 -9.033 1.00 122.91 129 ALA L N 1
ATOM 7197 C CA . ALA G 2 128 ? 3.873 57.388 -7.984 1.00 123.24 129 ALA L CA 1
ATOM 7198 C C . ALA G 2 128 ? 5.140 57.943 -7.330 1.00 123.49 129 ALA L C 1
ATOM 7199 O O . ALA G 2 128 ? 6.230 57.377 -7.467 1.00 123.52 129 ALA L O 1
ATOM 7201 N N . ASP G 2 129 ? 4.981 59.054 -6.615 1.00 123.81 130 ASP L N 1
ATOM 7202 C CA . ASP G 2 129 ? 6.110 59.787 -6.049 1.00 124.10 130 ASP L CA 1
ATOM 7203 C C . ASP G 2 129 ? 6.079 59.784 -4.518 1.00 124.31 130 ASP L C 1
ATOM 7204 O O . ASP G 2 129 ? 6.328 58.749 -3.899 1.00 124.33 130 ASP L O 1
ATOM 7209 N N . ASP G 2 130 ? 5.755 60.934 -3.923 1.00 124.56 131 ASP L N 1
ATOM 7210 C CA . ASP G 2 130 ? 5.783 61.132 -2.468 1.00 124.82 131 ASP L CA 1
ATOM 7211 C C . ASP G 2 130 ? 4.686 60.356 -1.727 1.00 124.97 131 ASP L C 1
ATOM 7212 O O . ASP G 2 130 ? 4.737 60.211 -0.501 1.00 124.98 131 ASP L O 1
ATOM 7217 N N . LYS G 2 131 ? 3.711 59.851 -2.481 1.00 125.15 132 LYS L N 1
ATOM 7218 C CA . LYS G 2 131 ? 2.541 59.171 -1.920 1.00 125.32 132 LYS L CA 1
ATOM 7219 C C . LYS G 2 131 ? 2.857 57.876 -1.165 1.00 125.43 132 LYS L C 1
ATOM 7220 O O . LYS G 2 131 ? 2.374 57.678 -0.047 1.00 125.46 132 LYS L O 1
ATOM 7226 N N . TRP G 2 132 ? 3.665 57.006 -1.771 1.00 125.57 133 TRP L N 1
ATOM 7227 C CA . TRP G 2 132 ? 3.874 55.655 -1.238 1.00 125.68 133 TRP L CA 1
ATOM 7228 C C . TRP G 2 132 ? 5.286 55.096 -1.424 1.00 125.71 133 TRP L C 1
ATOM 7229 O O . TRP G 2 132 ? 5.719 54.239 -0.651 1.00 125.73 133 TRP L O 1
ATOM 7240 N N . LEU G 2 133 ? 5.991 55.573 -2.447 1.00 125.77 134 LEU L N 1
ATOM 7241 C CA . LEU G 2 133 ? 7.328 55.067 -2.774 1.00 125.82 134 LEU L CA 1
ATOM 7242 C C . LEU G 2 133 ? 8.393 55.295 -1.683 1.00 125.86 134 LEU L C 1
ATOM 7243 O O . LEU G 2 133 ? 9.146 54.369 -1.375 1.00 125.84 134 LEU L O 1
ATOM 7248 N N . PRO G 2 134 ? 8.463 56.512 -1.096 1.00 125.91 135 PRO L N 1
ATOM 7249 C CA . PRO G 2 134 ? 9.466 56.727 -0.048 1.00 125.97 135 PRO L CA 1
ATOM 7250 C C . PRO G 2 134 ? 9.125 55.995 1.250 1.00 126.03 135 PRO L C 1
ATOM 7251 O O . PRO G 2 134 ? 10.027 55.501 1.930 1.00 126.05 135 PRO L O 1
ATOM 7255 N N . LEU G 2 135 ? 7.833 55.927 1.577 1.00 126.08 136 LEU L N 1
ATOM 7256 C CA . LEU G 2 135 ? 7.345 55.224 2.766 1.00 126.10 136 LEU L CA 1
ATOM 7257 C C . LEU G 2 135 ? 7.766 53.758 2.754 1.00 126.15 136 LEU L C 1
ATOM 7258 O O . LEU G 2 135 ? 8.124 53.200 3.793 1.00 126.16 136 LEU L O 1
ATOM 7263 N N . TYR G 2 136 ? 7.723 53.148 1.572 1.00 126.21 137 TYR L N 1
ATOM 7264 C CA . TYR G 2 136 ? 8.111 51.754 1.401 1.00 126.29 137 TYR L CA 1
ATOM 7265 C C . TYR G 2 136 ? 9.619 51.566 1.560 1.00 126.35 137 TYR L C 1
ATOM 7266 O O . TYR G 2 136 ? 10.074 50.499 1.967 1.00 126.36 137 TYR L O 1
ATOM 7275 N N . LEU G 2 137 ? 10.384 52.607 1.238 1.00 126.45 138 LEU L N 1
ATOM 7276 C CA . LEU G 2 137 ? 11.834 52.598 1.435 1.00 126.56 138 LEU L CA 1
ATOM 7277 C C . LEU G 2 137 ? 12.189 52.855 2.899 1.00 126.67 138 LEU L C 1
ATOM 7278 O O . LEU G 2 137 ? 13.211 52.372 3.392 1.00 126.65 138 LEU L O 1
ATOM 7283 N N . LEU G 2 138 ? 11.337 53.622 3.579 1.00 126.82 139 LEU L N 1
ATOM 7284 C CA . LEU G 2 138 ? 11.472 53.889 5.011 1.00 126.97 139 LEU L CA 1
ATOM 7285 C C . LEU G 2 138 ? 11.180 52.643 5.843 1.00 127.11 139 LEU L C 1
ATOM 7286 O O . LEU G 2 138 ? 11.834 52.394 6.857 1.00 127.07 139 LEU L O 1
ATOM 7291 N N . GLY G 2 139 ? 10.195 51.867 5.400 1.00 127.32 140 GLY L N 1
ATOM 7292 C CA . GLY G 2 139 ? 9.759 50.671 6.112 1.00 127.63 140 GLY L CA 1
ATOM 7293 C C . GLY G 2 139 ? 10.679 49.474 5.966 1.00 127.88 140 GLY L C 1
ATOM 7294 O O . GLY G 2 139 ? 10.491 48.463 6.644 1.00 127.90 140 GLY L O 1
ATOM 7295 N N . LEU G 2 140 ? 11.671 49.580 5.085 1.00 128.13 141 LEU L N 1
ATOM 7296 C CA . LEU G 2 140 ? 12.621 48.487 4.863 1.00 128.41 141 LEU L CA 1
ATOM 7297 C C . LEU G 2 140 ? 13.768 48.472 5.877 1.00 128.59 141 LEU L C 1
ATOM 7298 O O . LEU G 2 140 ? 14.660 47.622 5.811 1.00 128.57 141 LEU L O 1
ATOM 7303 N N . TYR G 2 141 ? 13.729 49.417 6.812 1.00 128.88 142 TYR L N 1
ATOM 7304 C CA . TYR G 2 141 ? 14.567 49.378 8.004 1.00 129.19 142 TYR L CA 1
ATOM 7305 C C . TYR G 2 141 ? 13.906 48.449 9.024 1.00 129.51 142 TYR L C 1
ATOM 7306 O O . TYR G 2 141 ? 14.585 47.709 9.738 1.00 129.52 142 TYR L O 1
ATOM 7315 N N . ARG G 2 142 ? 12.574 48.498 9.064 1.00 129.93 143 ARG L N 1
ATOM 7316 C CA . ARG G 2 142 ? 11.754 47.664 9.943 1.00 130.34 143 ARG L CA 1
ATOM 7317 C C . ARG G 2 142 ? 11.818 46.190 9.543 1.00 130.66 143 ARG L C 1
ATOM 7318 O O . ARG G 2 142 ? 12.028 45.319 10.390 1.00 130.69 143 ARG L O 1
ATOM 7326 N N . VAL G 2 143 ? 11.634 45.927 8.250 1.00 131.09 144 VAL L N 1
ATOM 7327 C CA . VAL G 2 143 ? 11.655 44.567 7.702 1.00 131.49 144 VAL L CA 1
ATOM 7328 C C . VAL G 2 143 ? 13.085 44.015 7.671 1.00 131.73 144 VAL L C 1
ATOM 7329 O O . VAL G 2 143 ? 13.294 42.803 7.782 1.00 131.72 144 VAL L O 1
ATOM 7333 N N . GLY G 2 144 ? 14.061 44.914 7.541 1.00 132.01 145 GLY L N 1
ATOM 7334 C CA . GLY G 2 144 ? 15.473 44.537 7.480 1.00 132.40 145 GLY L CA 1
ATOM 7335 C C . GLY G 2 144 ? 16.126 44.279 8.828 1.00 132.68 145 GLY L C 1
ATOM 7336 O O . GLY G 2 144 ? 17.319 44.537 9.002 1.00 132.68 145 GLY L O 1
ATOM 7337 N N . ARG G 2 145 ? 15.344 43.771 9.779 1.00 132.98 146 ARG L N 1
ATOM 7338 C CA . ARG G 2 145 ? 15.844 43.414 11.109 1.00 133.30 146 ARG L CA 1
ATOM 7339 C C . ARG G 2 145 ? 15.327 42.046 11.567 1.00 133.49 146 ARG L C 1
ATOM 7340 O O . ARG G 2 145 ? 15.497 41.666 12.730 1.00 133.51 146 ARG L O 1
ATOM 7348 N N . THR G 2 146 ? 14.704 41.314 10.645 1.00 133.75 147 THR L N 1
ATOM 7349 C CA . THR G 2 146 ? 14.134 39.997 10.936 1.00 133.99 147 THR L CA 1
ATOM 7350 C C . THR G 2 146 ? 14.476 38.996 9.827 1.00 134.15 147 THR L C 1
ATOM 7351 O O . THR G 2 146 ? 14.331 39.297 8.639 1.00 134.14 147 THR L O 1
ATOM 7355 N N . GLN G 2 147 ? 14.932 37.810 10.230 1.00 134.39 148 GLN L N 1
ATOM 7356 C CA . GLN G 2 147 ? 15.278 36.738 9.293 1.00 134.61 148 GLN L CA 1
ATOM 7357 C C . GLN G 2 147 ? 14.401 35.500 9.505 1.00 134.78 148 GLN L C 1
ATOM 7358 O O . GLN G 2 147 ? 14.209 34.701 8.586 1.00 134.79 148 GLN L O 1
ATOM 7364 N N . MET G 2 148 ? 13.880 35.351 10.722 1.00 135.01 149 MET L N 1
ATOM 7365 C CA . MET G 2 148 ? 12.957 34.271 11.067 1.00 135.24 149 MET L CA 1
ATOM 7366 C C . MET G 2 148 ? 11.552 34.625 10.562 1.00 135.44 149 MET L C 1
ATOM 7367 O O . MET G 2 148 ? 11.131 35.776 10.699 1.00 135.46 149 MET L O 1
ATOM 7372 N N . PRO G 2 149 ? 10.831 33.646 9.966 1.00 135.65 150 PRO L N 1
ATOM 7373 C CA . PRO G 2 149 ? 9.494 33.857 9.384 1.00 135.81 150 PRO L CA 1
ATOM 7374 C C . PRO G 2 149 ? 8.557 34.727 10.233 1.00 135.99 150 PRO L C 1
ATOM 7375 O O . PRO G 2 149 ? 7.845 34.221 11.106 1.00 136.01 150 PRO L O 1
ATOM 7379 N N . GLU G 2 150 ? 8.576 36.031 9.958 1.00 136.21 151 GLU L N 1
ATOM 7380 C CA . GLU G 2 150 ? 7.772 37.024 10.675 1.00 136.42 151 GLU L CA 1
ATOM 7381 C C . GLU G 2 150 ? 7.628 38.290 9.828 1.00 136.58 151 GLU L C 1
ATOM 7382 O O . GLU G 2 150 ? 6.651 39.032 9.962 1.00 136.59 151 GLU L O 1
ATOM 7388 N N . TYR G 2 151 ? 8.611 38.520 8.956 1.00 136.78 152 TYR L N 1
ATOM 7389 C CA . TYR G 2 151 ? 8.631 39.670 8.043 1.00 136.96 152 TYR L CA 1
ATOM 7390 C C . TYR G 2 151 ? 7.519 39.626 6.989 1.00 137.10 152 TYR L C 1
ATOM 7391 O O . TYR G 2 151 ? 7.267 40.618 6.298 1.00 137.11 152 TYR L O 1
ATOM 7400 N N . ARG G 2 152 ? 6.868 38.469 6.873 1.00 137.28 153 ARG L N 1
ATOM 7401 C CA . ARG G 2 152 ? 5.696 38.293 6.020 1.00 137.43 153 ARG L CA 1
ATOM 7402 C C . ARG G 2 152 ? 4.505 39.064 6.600 1.00 137.56 153 ARG L C 1
ATOM 7403 O O . ARG G 2 152 ? 3.661 39.572 5.856 1.00 137.57 153 ARG L O 1
ATOM 7411 N N . LYS G 2 153 ? 4.453 39.147 7.930 1.00 137.71 154 LYS L N 1
ATOM 7412 C CA . LYS G 2 153 ? 3.459 39.957 8.635 1.00 137.84 154 LYS L CA 1
ATOM 7413 C C . LYS G 2 153 ? 3.894 41.424 8.728 1.00 137.96 154 LYS L C 1
ATOM 7414 O O . LYS G 2 153 ? 3.055 42.318 8.858 1.00 137.98 154 LYS L O 1
ATOM 7420 N N . LYS G 2 154 ? 5.205 41.658 8.667 1.00 138.10 155 LYS L N 1
ATOM 7421 C CA . LYS G 2 154 ? 5.773 43.009 8.745 1.00 138.20 155 LYS L CA 1
ATOM 7422 C C . LYS G 2 154 ? 5.628 43.767 7.425 1.00 138.28 155 LYS L C 1
ATOM 7423 O O . LYS G 2 154 ? 5.404 44.980 7.421 1.00 138.28 155 LYS L O 1
ATOM 7429 N N . LEU G 2 155 ? 5.765 43.044 6.313 1.00 138.36 156 LEU L N 1
ATOM 7430 C CA . LEU G 2 155 ? 5.548 43.594 4.973 1.00 138.44 156 LEU L CA 1
ATOM 7431 C C . LEU G 2 155 ? 4.056 43.858 4.743 1.00 138.49 156 LEU L C 1
ATOM 7432 O O . LEU G 2 155 ? 3.682 44.674 3.896 1.00 138.51 156 LEU L O 1
ATOM 7437 N N . MET G 2 156 ? 3.218 43.163 5.512 1.00 138.55 157 MET L N 1
ATOM 7438 C CA . MET G 2 156 ? 1.768 43.351 5.500 1.00 138.58 157 MET L CA 1
ATOM 7439 C C . MET G 2 156 ? 1.375 44.691 6.134 1.00 138.58 157 MET L C 1
ATOM 7440 O O . MET G 2 156 ? 0.372 45.295 5.750 1.00 138.61 157 MET L O 1
ATOM 7445 N N . ASP G 2 157 ? 2.174 45.142 7.103 1.00 138.56 158 ASP L N 1
ATOM 7446 C CA . ASP G 2 157 ? 1.957 46.427 7.778 1.00 138.52 158 ASP L CA 1
ATOM 7447 C C . ASP G 2 157 ? 2.244 47.622 6.866 1.00 138.46 158 ASP L C 1
ATOM 7448 O O . ASP G 2 157 ? 1.622 48.678 7.002 1.00 138.45 158 ASP L O 1
ATOM 7453 N N . GLY G 2 158 ? 3.191 47.447 5.947 1.00 138.39 159 GLY L N 1
ATOM 7454 C CA . GLY G 2 158 ? 3.555 48.485 4.983 1.00 138.31 159 GLY L CA 1
ATOM 7455 C C . GLY G 2 158 ? 2.569 48.627 3.836 1.00 138.26 159 GLY L C 1
ATOM 7456 O O . GLY G 2 158 ? 2.556 49.652 3.148 1.00 138.24 159 GLY L O 1
ATOM 7457 N N . LEU G 2 159 ? 1.748 47.596 3.632 1.00 138.17 160 LEU L N 1
ATOM 7458 C CA . LEU G 2 159 ? 0.717 47.593 2.589 1.00 138.04 160 LEU L CA 1
ATOM 7459 C C . LEU G 2 159 ? -0.569 48.307 3.024 1.00 137.92 160 LEU L C 1
ATOM 7460 O O . LEU G 2 159 ? -1.433 48.601 2.193 1.00 137.93 160 LEU L O 1
ATOM 7465 N N . THR G 2 160 ? -0.684 48.579 4.324 1.00 137.74 161 THR L N 1
ATOM 7466 C CA . THR G 2 160 ? -1.830 49.299 4.887 1.00 137.56 161 THR L CA 1
ATOM 7467 C C . THR G 2 160 ? -1.806 50.774 4.474 1.00 137.43 161 THR L C 1
ATOM 7468 O O . THR G 2 160 ? -2.856 51.382 4.249 1.00 137.43 161 THR L O 1
ATOM 7472 N N . ASN G 2 161 ? -0.600 51.332 4.372 1.00 137.26 162 ASN L N 1
ATOM 7473 C CA . ASN G 2 161 ? -0.400 52.720 3.952 1.00 137.06 162 ASN L CA 1
ATOM 7474 C C . ASN G 2 161 ? -0.343 52.882 2.430 1.00 136.91 162 ASN L C 1
ATOM 7475 O O . ASN G 2 161 ? -0.485 53.993 1.910 1.00 136.90 162 ASN L O 1
ATOM 7480 N N . GLN G 2 162 ? -0.135 51.766 1.730 1.00 136.68 163 GLN L N 1
ATOM 7481 C CA . GLN G 2 162 ? -0.085 51.733 0.265 1.00 136.45 163 GLN L CA 1
ATOM 7482 C C . GLN G 2 162 ? -1.423 52.110 -0.369 1.00 136.24 163 GLN L C 1
ATOM 7483 O O . GLN G 2 162 ? -1.464 52.853 -1.351 1.00 136.22 163 GLN L O 1
ATOM 7489 N N . CYS G 2 163 ? -2.509 51.602 0.211 1.00 135.96 164 CYS L N 1
ATOM 7490 C CA . CYS G 2 163 ? -3.845 51.723 -0.372 1.00 135.69 164 CYS L CA 1
ATOM 7491 C C . CYS G 2 163 ? -4.627 52.935 0.143 1.00 135.48 164 CYS L C 1
ATOM 7492 O O . CYS G 2 163 ? -5.861 52.919 0.175 1.00 135.46 164 CYS L O 1
ATOM 7495 N N . LYS G 2 164 ? -3.908 53.984 0.537 1.00 135.21 165 LYS L N 1
ATOM 7496 C CA . LYS G 2 164 ? -4.543 55.220 0.992 1.00 134.94 165 LYS L CA 1
ATOM 7497 C C . LYS G 2 164 ? -4.966 56.115 -0.176 1.00 134.74 165 LYS L C 1
ATOM 7498 O O . LYS G 2 164 ? -5.855 56.957 -0.028 1.00 134.73 165 LYS L O 1
ATOM 7504 N N . MET G 2 165 ? -4.327 55.927 -1.331 1.00 134.46 166 MET L N 1
ATOM 7505 C CA . MET G 2 165 ? -4.696 56.645 -2.558 1.00 134.18 166 MET L CA 1
ATOM 7506 C C . MET G 2 165 ? -4.574 55.794 -3.831 1.00 133.92 166 MET L C 1
ATOM 7507 O O . MET G 2 165 ? -5.502 55.756 -4.642 1.00 133.91 166 MET L O 1
ATOM 7512 N N . ILE G 2 166 ? -3.439 55.114 -3.996 1.00 133.57 167 ILE L N 1
ATOM 7513 C CA . ILE G 2 166 ? -3.181 54.289 -5.184 1.00 133.21 167 ILE L CA 1
ATOM 7514 C C . ILE G 2 166 ? -3.282 52.791 -4.845 1.00 132.94 167 ILE L C 1
ATOM 7515 O O . ILE G 2 166 ? -3.252 52.413 -3.672 1.00 132.90 167 ILE L O 1
ATOM 7520 N N . ASN G 2 167 ? -3.409 51.957 -5.878 1.00 132.60 168 ASN L N 1
ATOM 7521 C CA . ASN G 2 167 ? -3.622 50.510 -5.740 1.00 132.25 168 ASN L CA 1
ATOM 7522 C C . ASN G 2 167 ? -2.539 49.743 -4.969 1.00 132.02 168 ASN L C 1
ATOM 7523 O O . ASN G 2 167 ? -1.459 50.273 -4.695 1.00 132.02 168 ASN L O 1
ATOM 7528 N N . GLU G 2 168 ? -2.851 48.490 -4.634 1.00 131.68 169 GLU L N 1
ATOM 7529 C CA . GLU G 2 168 ? -1.952 47.598 -3.894 1.00 131.32 169 GLU L CA 1
ATOM 7530 C C . GLU G 2 168 ? -0.773 47.175 -4.767 1.00 131.00 169 GLU L C 1
ATOM 7531 O O . GLU G 2 168 ? -0.959 46.490 -5.778 1.00 130.98 169 GLU L O 1
ATOM 7537 N N . GLN G 2 169 ? 0.435 47.583 -4.381 1.00 130.57 170 GLN L N 1
ATOM 7538 C CA . GLN G 2 169 ? 1.635 47.245 -5.152 1.00 130.12 170 GLN L CA 1
ATOM 7539 C C . GLN G 2 169 ? 2.795 46.727 -4.302 1.00 129.75 170 GLN L C 1
ATOM 7540 O O . GLN G 2 169 ? 3.000 47.169 -3.169 1.00 129.73 170 GLN L O 1
ATOM 7546 N N . PHE G 2 170 ? 3.539 45.783 -4.875 1.00 129.26 171 PHE L N 1
ATOM 7547 C CA . PHE G 2 170 ? 4.711 45.183 -4.238 1.00 128.76 171 PHE L CA 1
ATOM 7548 C C . PHE G 2 170 ? 5.950 45.461 -5.089 1.00 128.33 171 PHE L C 1
ATOM 7549 O O . PHE G 2 170 ? 5.851 45.602 -6.311 1.00 128.30 171 PHE L O 1
ATOM 7557 N N . GLU G 2 171 ? 7.112 45.534 -4.443 1.00 127.74 172 GLU L N 1
ATOM 7558 C CA . GLU G 2 171 ? 8.369 45.820 -5.144 1.00 127.16 172 GLU L CA 1
ATOM 7559 C C . GLU G 2 171 ? 9.463 44.753 -4.963 1.00 126.69 172 GLU L C 1
ATOM 7560 O O . GLU G 2 171 ? 10.007 44.272 -5.961 1.00 126.70 172 GLU L O 1
ATOM 7566 N N . PRO G 2 172 ? 9.787 44.375 -3.704 1.00 126.19 173 PRO L N 1
ATOM 7567 C CA . PRO G 2 172 ? 10.912 43.459 -3.501 1.00 125.74 173 PRO L CA 1
ATOM 7568 C C . PRO G 2 172 ? 10.572 42.018 -3.869 1.00 125.25 173 PRO L C 1
ATOM 7569 O O . PRO G 2 172 ? 9.398 41.639 -3.869 1.00 125.22 173 PRO L O 1
ATOM 7573 N N . LEU G 2 173 ? 11.603 41.232 -4.173 1.00 124.65 174 LEU L N 1
ATOM 7574 C CA . LEU G 2 173 ? 11.444 39.830 -4.563 1.00 124.05 174 LEU L CA 1
ATOM 7575 C C . LEU G 2 173 ? 10.862 38.999 -3.421 1.00 123.61 174 LEU L C 1
ATOM 7576 O O . LEU G 2 173 ? 11.099 39.291 -2.246 1.00 123.59 174 LEU L O 1
ATOM 7581 N N . VAL G 2 174 ? 10.099 37.968 -3.775 1.00 123.00 175 VAL L N 1
ATOM 7582 C CA . VAL G 2 174 ? 9.388 37.151 -2.787 1.00 122.38 175 VAL L CA 1
ATOM 7583 C C . VAL G 2 174 ? 10.238 36.004 -2.198 1.00 121.89 175 VAL L C 1
ATOM 7584 O O . VAL G 2 174 ? 10.402 35.940 -0.977 1.00 121.90 175 VAL L O 1
ATOM 7588 N N . PRO G 2 175 ? 10.785 35.106 -3.052 1.00 121.32 176 PRO L N 1
ATOM 7589 C CA . PRO G 2 175 ? 11.447 33.924 -2.491 1.00 120.81 176 PRO L CA 1
ATOM 7590 C C . PRO G 2 175 ? 12.839 34.190 -1.903 1.00 120.27 176 PRO L C 1
ATOM 7591 O O . PRO G 2 175 ? 13.026 34.058 -0.691 1.00 120.22 176 PRO L O 1
ATOM 7595 N N . GLU G 2 176 ? 13.796 34.564 -2.752 1.00 119.60 177 GLU L N 1
ATOM 7596 C CA . GLU G 2 176 ? 15.197 34.696 -2.339 1.00 118.92 177 GLU L CA 1
ATOM 7597 C C . GLU G 2 176 ? 15.610 36.124 -1.980 1.00 118.37 177 GLU L C 1
ATOM 7598 O O . GLU G 2 176 ? 16.489 36.324 -1.138 1.00 118.35 177 GLU L O 1
ATOM 7604 N N . GLY G 2 177 ? 14.980 37.106 -2.620 1.00 117.68 178 GLY L N 1
ATOM 7605 C CA . GLY G 2 177 ? 15.287 38.516 -2.381 1.00 116.77 178 GLY L CA 1
ATOM 7606 C C . GLY G 2 177 ? 14.769 39.013 -1.045 1.00 116.13 178 GLY L C 1
ATOM 7607 O O . GLY G 2 177 ? 13.776 39.741 -0.986 1.00 116.11 178 GLY L O 1
ATOM 7608 N N . ARG G 2 178 ? 15.452 38.617 0.026 1.00 115.42 179 ARG L N 1
ATOM 7609 C CA . ARG G 2 178 ? 15.072 38.989 1.389 1.00 114.68 179 ARG L CA 1
ATOM 7610 C C . ARG G 2 178 ? 16.196 39.747 2.094 1.00 114.12 179 ARG L C 1
ATOM 7611 O O . ARG G 2 178 ? 15.946 40.541 3.003 1.00 114.03 179 ARG L O 1
ATOM 7619 N N . ASP G 2 179 ? 17.432 39.489 1.668 1.00 113.38 180 ASP L N 1
ATOM 7620 C CA . ASP G 2 179 ? 18.607 40.164 2.215 1.00 112.62 180 ASP L CA 1
ATOM 7621 C C . ASP G 2 179 ? 18.941 41.445 1.444 1.00 112.04 180 ASP L C 1
ATOM 7622 O O . ASP G 2 179 ? 19.873 42.169 1.807 1.00 112.02 180 ASP L O 1
ATOM 7627 N N . ILE G 2 180 ? 18.171 41.720 0.391 1.00 111.22 181 ILE L N 1
ATOM 7628 C CA . ILE G 2 180 ? 18.363 42.917 -0.441 1.00 110.38 181 ILE L CA 1
ATOM 7629 C C . ILE G 2 180 ? 18.054 44.226 0.297 1.00 109.71 181 ILE L C 1
ATOM 7630 O O . ILE G 2 180 ? 18.359 45.312 -0.202 1.00 109.65 181 ILE L O 1
ATOM 7635 N N . PHE G 2 181 ? 17.450 44.113 1.480 1.00 108.81 182 PHE L N 1
ATOM 7636 C CA . PHE G 2 181 ? 17.195 45.268 2.345 1.00 107.91 182 PHE L CA 1
ATOM 7637 C C . PHE G 2 181 ? 17.749 45.100 3.767 1.00 107.14 182 PHE L C 1
ATOM 7638 O O . PHE G 2 181 ? 17.713 46.038 4.570 1.00 107.06 182 PHE L O 1
ATOM 7646 N N . ASP G 2 182 ? 18.261 43.905 4.063 1.00 106.08 183 ASP L N 1
ATOM 7647 C CA . ASP G 2 182 ? 18.930 43.623 5.337 1.00 105.02 183 ASP L CA 1
ATOM 7648 C C . ASP G 2 182 ? 20.263 44.364 5.445 1.00 104.19 183 ASP L C 1
ATOM 7649 O O . ASP G 2 182 ? 20.628 44.855 6.515 1.00 104.10 183 ASP L O 1
ATOM 7654 N N . VAL G 2 183 ? 20.975 44.444 4.322 1.00 103.09 184 VAL L N 1
ATOM 7655 C CA . VAL G 2 183 ? 22.306 45.053 4.266 1.00 101.94 184 VAL L CA 1
ATOM 7656 C C . VAL G 2 183 ? 22.218 46.581 4.078 1.00 101.04 184 VAL L C 1
ATOM 7657 O O . VAL G 2 183 ? 23.238 47.261 3.921 1.00 100.99 184 VAL L O 1
ATOM 7661 N N . TRP G 2 184 ? 20.994 47.107 4.109 1.00 99.80 185 TRP L N 1
ATOM 7662 C CA . TRP G 2 184 ? 20.743 48.546 4.000 1.00 98.57 185 TRP L CA 1
ATOM 7663 C C . TRP G 2 184 ? 21.230 49.303 5.234 1.00 97.57 185 TRP L C 1
ATOM 7664 O O . TRP G 2 184 ? 21.866 50.354 5.117 1.00 97.48 185 TRP L O 1
ATOM 7675 N N . GLY G 2 185 ? 20.937 48.753 6.412 1.00 96.37 186 GLY L N 1
ATOM 7676 C CA . GLY G 2 185 ? 21.313 49.361 7.688 1.00 94.78 186 GLY L CA 1
ATOM 7677 C C . GLY G 2 185 ? 22.805 49.391 7.976 1.00 93.65 186 GLY L C 1
ATOM 7678 O O . GLY G 2 185 ? 23.214 49.638 9.113 1.00 93.59 186 GLY L O 1
ATOM 7679 N N . ASN G 2 186 ? 23.616 49.136 6.950 1.00 92.40 187 ASN L N 1
ATOM 7680 C CA . ASN G 2 186 ? 25.070 49.230 7.059 1.00 91.06 187 ASN L CA 1
ATOM 7681 C C . ASN G 2 186 ? 25.593 50.613 6.696 1.00 90.02 187 ASN L C 1
ATOM 7682 O O . ASN G 2 186 ? 26.621 51.052 7.216 1.00 89.92 187 ASN L O 1
ATOM 7687 N N . ASP G 2 187 ? 24.877 51.292 5.803 1.00 88.66 188 ASP L N 1
ATOM 7688 C CA . ASP G 2 187 ? 25.227 52.646 5.393 1.00 87.35 188 ASP L CA 1
ATOM 7689 C C . ASP G 2 187 ? 24.777 53.648 6.449 1.00 86.25 188 ASP L C 1
ATOM 7690 O O . ASP G 2 187 ? 23.584 53.756 6.747 1.00 86.12 188 ASP L O 1
ATOM 7695 N N . SER G 2 188 ? 25.741 54.375 7.008 1.00 84.84 189 SER L N 1
ATOM 7696 C CA . SER G 2 188 ? 25.470 55.358 8.058 1.00 83.52 189 SER L CA 1
ATOM 7697 C C . SER G 2 188 ? 24.619 56.529 7.563 1.00 82.57 189 SER L C 1
ATOM 7698 O O . SER G 2 188 ? 23.936 57.185 8.353 1.00 82.49 189 SER L O 1
ATOM 7701 N N . ASN G 2 189 ? 24.659 56.772 6.255 1.00 81.24 190 ASN L N 1
ATOM 7702 C CA . ASN G 2 189 ? 23.836 57.797 5.624 1.00 79.98 190 ASN L CA 1
ATOM 7703 C C . ASN G 2 189 ? 22.345 57.456 5.624 1.00 79.05 190 ASN L C 1
ATOM 7704 O O . ASN G 2 189 ? 21.511 58.321 5.902 1.00 78.95 190 ASN L O 1
ATOM 7709 N N . TYR G 2 190 ? 22.021 56.200 5.314 1.00 77.79 191 TYR L N 1
ATOM 7710 C CA . TYR G 2 190 ? 20.637 55.721 5.318 1.00 76.57 191 TYR L CA 1
ATOM 7711 C C . TYR G 2 190 ? 20.029 55.746 6.719 1.00 75.74 191 TYR L C 1
ATOM 7712 O O . TYR G 2 190 ? 18.881 56.160 6.892 1.00 75.63 191 TYR L O 1
ATOM 7721 N N . THR G 2 191 ? 20.806 55.308 7.709 1.00 74.66 192 THR L N 1
ATOM 7722 C CA . THR G 2 191 ? 20.349 55.256 9.101 1.00 73.67 192 THR L CA 1
ATOM 7723 C C . THR G 2 191 ? 20.053 56.653 9.648 1.00 72.98 192 THR L C 1
ATOM 7724 O O . THR G 2 191 ? 19.108 56.837 10.416 1.00 72.83 192 THR L O 1
ATOM 7728 N N . LYS G 2 192 ? 20.863 57.627 9.237 1.00 72.10 193 LYS L N 1
ATOM 7729 C CA . LYS G 2 192 ? 20.698 59.017 9.662 1.00 71.21 193 LYS L CA 1
ATOM 7730 C C . LYS G 2 192 ? 19.423 59.654 9.115 1.00 70.71 193 LYS L C 1
ATOM 7731 O O . LYS G 2 192 ? 18.795 60.465 9.795 1.00 70.58 193 LYS L O 1
ATOM 7737 N N . ILE G 2 193 ? 19.046 59.282 7.894 1.00 70.08 194 ILE L N 1
ATOM 7738 C CA . ILE G 2 193 ? 17.800 59.754 7.294 1.00 69.49 194 ILE L CA 1
ATOM 7739 C C . ILE G 2 193 ? 16.613 59.155 8.043 1.00 69.07 194 ILE L C 1
ATOM 7740 O O . ILE G 2 193 ? 15.740 59.887 8.513 1.00 68.97 194 ILE L O 1
ATOM 7745 N N . VAL G 2 194 ? 16.610 57.826 8.161 1.00 68.57 195 VAL L N 1
ATOM 7746 C CA . VAL G 2 194 ? 15.556 57.074 8.856 1.00 68.11 195 VAL L CA 1
ATOM 7747 C C . VAL G 2 194 ? 15.304 57.582 10.281 1.00 67.75 195 VAL L C 1
ATOM 7748 O O . VAL G 2 194 ? 14.154 57.736 10.696 1.00 67.60 195 VAL L O 1
ATOM 7752 N N . ALA G 2 195 ? 16.384 57.849 11.011 1.00 67.36 196 ALA L N 1
ATOM 7753 C CA . ALA G 2 195 ? 16.297 58.356 12.375 1.00 67.15 196 ALA L CA 1
ATOM 7754 C C . ALA G 2 195 ? 15.759 59.783 12.430 1.00 67.04 196 ALA L C 1
ATOM 7755 O O . ALA G 2 195 ? 14.999 60.127 13.339 1.00 67.02 196 ALA L O 1
ATOM 7757 N N . ALA G 2 196 ? 16.157 60.604 11.458 1.00 66.88 197 ALA L N 1
ATOM 7758 C CA . ALA G 2 196 ? 15.755 62.011 11.403 1.00 66.68 197 ALA L CA 1
ATOM 7759 C C . ALA G 2 196 ? 14.274 62.166 11.081 1.00 66.54 197 ALA L C 1
ATOM 7760 O O . ALA G 2 196 ? 13.627 63.100 11.558 1.00 66.43 197 ALA L O 1
ATOM 7762 N N . VAL G 2 197 ? 13.751 61.248 10.270 1.00 66.41 198 VAL L N 1
ATOM 7763 C CA . VAL G 2 197 ? 12.328 61.219 9.941 1.00 66.38 198 VAL L CA 1
ATOM 7764 C C . VAL G 2 197 ? 11.514 61.024 11.216 1.00 66.35 198 VAL L C 1
ATOM 7765 O O . VAL G 2 197 ? 10.593 61.793 11.496 1.00 66.39 198 VAL L O 1
ATOM 7769 N N . ASP G 2 198 ? 11.880 60.007 11.992 1.00 66.34 199 ASP L N 1
ATOM 7770 C CA . ASP G 2 198 ? 11.175 59.675 13.226 1.00 66.26 199 ASP L CA 1
ATOM 7771 C C . ASP G 2 198 ? 11.266 60.795 14.263 1.00 66.19 199 ASP L C 1
ATOM 7772 O O . ASP G 2 198 ? 10.257 61.156 14.870 1.00 66.00 199 ASP L O 1
ATOM 7777 N N . MET G 2 199 ? 12.466 61.349 14.445 1.00 66.23 200 MET L N 1
ATOM 7778 C CA . MET G 2 199 ? 12.681 62.446 15.394 1.00 66.36 200 MET L CA 1
ATOM 7779 C C . MET G 2 199 ? 11.855 63.679 15.021 1.00 66.55 200 MET L C 1
ATOM 7780 O O . MET G 2 199 ? 11.377 64.405 15.898 1.00 66.61 200 MET L O 1
ATOM 7785 N N . PHE G 2 200 ? 11.685 63.898 13.720 1.00 66.65 201 PHE L N 1
ATOM 7786 C CA . PHE G 2 200 ? 10.858 64.989 13.225 1.00 66.78 201 PHE L CA 1
ATOM 7787 C C . PHE G 2 200 ? 9.390 64.795 13.606 1.00 66.84 201 PHE L C 1
ATOM 7788 O O . PHE G 2 200 ? 8.791 65.666 14.238 1.00 66.89 201 PHE L O 1
ATOM 7796 N N . PHE G 2 201 ? 8.822 63.650 13.238 1.00 66.87 202 PHE L N 1
ATOM 7797 C CA . PHE G 2 201 ? 7.399 63.398 13.471 1.00 66.96 202 PHE L CA 1
ATOM 7798 C C . PHE G 2 201 ? 7.056 62.946 14.895 1.00 66.99 202 PHE L C 1
ATOM 7799 O O . PHE G 2 201 ? 5.878 62.823 15.242 1.00 67.01 202 PHE L O 1
ATOM 7807 N N . HIS G 2 202 ? 8.077 62.705 15.715 1.00 67.01 203 HIS L N 1
ATOM 7808 C CA . HIS G 2 202 ? 7.861 62.513 17.147 1.00 67.01 203 HIS L CA 1
ATOM 7809 C C . HIS G 2 202 ? 7.587 63.869 17.781 1.00 67.19 203 HIS L C 1
ATOM 7810 O O . HIS G 2 202 ? 6.797 63.974 18.720 1.00 67.14 203 HIS L O 1
ATOM 7817 N N . MET G 2 203 ? 8.244 64.902 17.253 1.00 67.44 204 MET L N 1
ATOM 7818 C CA . MET G 2 203 ? 7.988 66.281 17.658 1.00 67.69 204 MET L CA 1
ATOM 7819 C C . MET G 2 203 ? 6.615 66.736 17.163 1.00 67.84 204 MET L C 1
ATOM 7820 O O . MET G 2 203 ? 5.803 67.235 17.942 1.00 67.95 204 MET L O 1
ATOM 7825 N N . PHE G 2 204 ? 6.359 66.542 15.872 1.00 68.10 205 PHE L N 1
ATOM 7826 C CA . PHE G 2 204 ? 5.079 66.898 15.272 1.00 68.31 205 PHE L CA 1
ATOM 7827 C C . PHE G 2 204 ? 4.160 65.679 15.229 1.00 68.43 205 PHE L C 1
ATOM 7828 O O . PHE G 2 204 ? 4.167 64.915 14.260 1.00 68.58 205 PHE L O 1
ATOM 7836 N N . LYS G 2 205 ? 3.378 65.509 16.293 1.00 68.48 206 LYS L N 1
ATOM 7837 C CA . LYS G 2 205 ? 2.489 64.358 16.454 1.00 68.58 206 LYS L CA 1
ATOM 7838 C C . LYS G 2 205 ? 1.334 64.352 15.452 1.00 68.63 206 LYS L C 1
ATOM 7839 O O . LYS G 2 205 ? 1.000 63.304 14.896 1.00 68.60 206 LYS L O 1
ATOM 7845 N N . LYS G 2 206 ? 0.735 65.520 15.224 1.00 68.75 207 LYS L N 1
ATOM 7846 C CA . LYS G 2 206 ? -0.478 65.618 14.408 1.00 68.82 207 LYS L CA 1
ATOM 7847 C C . LYS G 2 206 ? -0.273 66.247 13.026 1.00 68.90 207 LYS L C 1
ATOM 7848 O O . LYS G 2 206 ? -1.184 66.879 12.486 1.00 68.99 207 LYS L O 1
ATOM 7854 N N . HIS G 2 207 ? 0.916 66.061 12.456 1.00 69.00 208 HIS L N 1
ATOM 7855 C CA . HIS G 2 207 ? 1.210 66.520 11.095 1.00 69.09 208 HIS L CA 1
ATOM 7856 C C . HIS G 2 207 ? 0.528 65.612 10.063 1.00 69.14 208 HIS L C 1
ATOM 7857 O O . HIS G 2 207 ? 0.198 64.463 10.362 1.00 69.18 208 HIS L O 1
ATOM 7864 N N . GLU G 2 208 ? 0.316 66.138 8.857 1.00 69.21 209 GLU L N 1
ATOM 7865 C CA . GLU G 2 208 ? -0.365 65.409 7.778 1.00 69.26 209 GLU L CA 1
ATOM 7866 C C . GLU G 2 208 ? 0.420 64.187 7.293 1.00 69.25 209 GLU L C 1
ATOM 7867 O O . GLU G 2 208 ? -0.168 63.196 6.855 1.00 69.24 209 GLU L O 1
ATOM 7873 N N . CYS G 2 209 ? 1.745 64.272 7.373 1.00 69.23 210 CYS L N 1
ATOM 7874 C CA . CYS G 2 209 ? 2.627 63.184 6.964 1.00 69.19 210 CYS L CA 1
ATOM 7875 C C . CYS G 2 209 ? 3.296 62.515 8.166 1.00 69.20 210 CYS L C 1
ATOM 7876 O O . CYS G 2 209 ? 4.437 62.054 8.079 1.00 69.24 210 CYS L O 1
ATOM 7879 N N . ALA G 2 210 ? 2.575 62.461 9.285 1.00 69.13 211 ALA L N 1
ATOM 7880 C CA . ALA G 2 210 ? 3.067 61.805 10.497 1.00 69.05 211 ALA L CA 1
ATOM 7881 C C . ALA G 2 210 ? 2.881 60.289 10.439 1.00 68.94 211 ALA L C 1
ATOM 7882 O O . ALA G 2 210 ? 3.462 59.558 11.242 1.00 69.02 211 ALA L O 1
ATOM 7884 N N . SER G 2 211 ? 2.072 59.828 9.486 1.00 68.75 212 SER L N 1
ATOM 7885 C CA . SER G 2 211 ? 1.837 58.399 9.282 1.00 68.55 212 SER L CA 1
ATOM 7886 C C . SER G 2 211 ? 3.043 57.717 8.633 1.00 68.39 212 SER L C 1
ATOM 7887 O O . SER G 2 211 ? 3.021 56.511 8.373 1.00 68.36 212 SER L O 1
ATOM 7890 N N . PHE G 2 212 ? 4.090 58.499 8.377 1.00 68.20 213 PHE L N 1
ATOM 7891 C CA . PHE G 2 212 ? 5.365 57.974 7.890 1.00 68.05 213 PHE L CA 1
ATOM 7892 C C . PHE G 2 212 ? 6.140 57.249 8.993 1.00 67.86 213 PHE L C 1
ATOM 7893 O O . PHE G 2 212 ? 7.107 56.532 8.715 1.00 67.83 213 PHE L O 1
ATOM 7901 N N . ARG G 2 213 ? 5.706 57.439 10.240 1.00 67.57 214 ARG L N 1
ATOM 7902 C CA . ARG G 2 213 ? 6.306 56.773 11.398 1.00 67.24 214 ARG L CA 1
ATOM 7903 C C . ARG G 2 213 ? 6.005 55.275 11.417 1.00 67.04 214 ARG L C 1
ATOM 7904 O O . ARG G 2 213 ? 6.708 54.504 12.075 1.00 66.97 214 ARG L O 1
ATOM 7912 N N . TYR G 2 214 ? 4.965 54.874 10.688 1.00 66.74 215 TYR L N 1
ATOM 7913 C CA . TYR G 2 214 ? 4.607 53.464 10.528 1.00 66.42 215 TYR L CA 1
ATOM 7914 C C . TYR G 2 214 ? 5.710 52.669 9.820 1.00 66.04 215 TYR L C 1
ATOM 7915 O O . TYR G 2 214 ? 5.617 51.449 9.679 1.00 66.06 215 TYR L O 1
ATOM 7924 N N . GLY G 2 215 ? 6.752 53.372 9.384 1.00 65.56 216 GLY L N 1
ATOM 7925 C CA . GLY G 2 215 ? 7.927 52.744 8.793 1.00 64.92 216 GLY L CA 1
ATOM 7926 C C . GLY G 2 215 ? 9.184 52.891 9.635 1.00 64.44 216 GLY L C 1
ATOM 7927 O O . GLY G 2 215 ? 10.057 52.022 9.607 1.00 64.53 216 GLY L O 1
ATOM 7928 N N . THR G 2 216 ? 9.272 53.981 10.397 1.00 63.85 217 THR L N 1
ATOM 7929 C CA . THR G 2 216 ? 10.505 54.332 11.110 1.00 63.22 217 THR L CA 1
ATOM 7930 C C . THR G 2 216 ? 10.417 54.304 12.641 1.00 62.70 217 THR L C 1
ATOM 7931 O O . THR G 2 216 ? 11.392 54.641 13.319 1.00 62.54 217 THR L O 1
ATOM 7935 N N . ILE G 2 217 ? 9.266 53.903 13.181 1.00 62.09 218 ILE L N 1
ATOM 7936 C CA . ILE G 2 217 ? 9.064 53.886 14.640 1.00 61.49 218 ILE L CA 1
ATOM 7937 C C . ILE G 2 217 ? 9.999 52.908 15.364 1.00 61.07 218 ILE L C 1
ATOM 7938 O O . ILE G 2 217 ? 10.449 53.185 16.478 1.00 61.01 218 ILE L O 1
ATOM 7943 N N . VAL G 2 218 ? 10.306 51.787 14.712 1.00 60.49 219 VAL L N 1
ATOM 7944 C CA . VAL G 2 218 ? 11.143 50.736 15.304 1.00 59.98 219 VAL L CA 1
ATOM 7945 C C . VAL G 2 218 ? 12.566 51.209 15.601 1.00 59.63 219 VAL L C 1
ATOM 7946 O O . VAL G 2 218 ? 13.303 50.561 16.347 1.00 59.61 219 VAL L O 1
ATOM 7950 N N . SER G 2 219 ? 12.942 52.338 15.012 1.00 59.18 220 SER L N 1
ATOM 7951 C CA . SER G 2 219 ? 14.259 52.915 15.219 1.00 58.82 220 SER L CA 1
ATOM 7952 C C . SER G 2 219 ? 14.362 53.623 16.558 1.00 58.39 220 SER L C 1
ATOM 7953 O O . SER G 2 219 ? 15.461 53.783 17.088 1.00 58.58 220 SER L O 1
ATOM 7956 N N . ARG G 2 220 ? 13.223 54.065 17.088 1.00 57.73 221 ARG L N 1
ATOM 7957 C CA . ARG G 2 220 ? 13.203 54.828 18.330 1.00 56.95 221 ARG L CA 1
ATOM 7958 C C . ARG G 2 220 ? 13.460 53.918 19.518 1.00 56.45 221 ARG L C 1
ATOM 7959 O O . ARG G 2 220 ? 12.719 52.960 19.746 1.00 56.54 221 ARG L O 1
ATOM 7967 N N . PHE G 2 221 ? 14.522 54.229 20.260 1.00 55.75 222 PHE L N 1
ATOM 7968 C CA . PHE G 2 221 ? 14.972 53.442 21.425 1.00 54.98 222 PHE L CA 1
ATOM 7969 C C . PHE G 2 221 ? 15.503 52.048 21.088 1.00 54.55 222 PHE L C 1
ATOM 7970 O O . PHE G 2 221 ? 15.805 51.256 21.984 1.00 54.51 222 PHE L O 1
ATOM 7978 N N . LYS G 2 222 ? 15.623 51.757 19.795 1.00 54.04 223 LYS L N 1
ATOM 7979 C CA . LYS G 2 222 ? 16.458 50.652 19.341 1.00 53.50 223 LYS L CA 1
ATOM 7980 C C . LYS G 2 222 ? 17.868 50.972 19.828 1.00 52.82 223 LYS L C 1
ATOM 7981 O O . LYS G 2 222 ? 18.312 52.127 19.732 1.00 53.06 223 LYS L O 1
ATOM 7987 N N . ASP G 2 223 ? 18.557 49.965 20.356 1.00 51.57 224 ASP L N 1
ATOM 7988 C CA . ASP G 2 223 ? 19.879 50.138 20.982 1.00 50.70 224 ASP L CA 1
ATOM 7989 C C . ASP G 2 223 ? 19.809 50.599 22.445 1.00 50.11 224 ASP L C 1
ATOM 7990 O O . ASP G 2 223 ? 20.847 50.762 23.097 1.00 50.11 224 ASP L O 1
ATOM 7995 N N . CYS G 2 224 ? 18.593 50.794 22.954 1.00 49.20 225 CYS L N 1
ATOM 7996 C CA . CYS G 2 224 ? 18.382 51.146 24.359 1.00 48.22 225 CYS L CA 1
ATOM 7997 C C . CYS G 2 224 ? 17.562 50.092 25.098 1.00 47.59 225 CYS L C 1
ATOM 7998 O O . CYS G 2 224 ? 16.689 50.419 25.915 1.00 47.68 225 CYS L O 1
ATOM 8001 N N . ALA G 2 225 ? 17.871 48.827 24.818 1.00 46.53 226 ALA L N 1
ATOM 8002 C CA . ALA G 2 225 ? 17.149 47.686 25.381 1.00 45.52 226 ALA L CA 1
ATOM 8003 C C . ALA G 2 225 ? 17.289 47.556 26.902 1.00 44.85 226 ALA L C 1
ATOM 8004 O O . ALA G 2 225 ? 16.337 47.173 27.588 1.00 44.79 226 ALA L O 1
ATOM 8006 N N . ALA G 2 226 ? 18.472 47.866 27.427 1.00 43.92 227 ALA L N 1
ATOM 8007 C CA . ALA G 2 226 ? 18.704 47.779 28.865 1.00 43.19 227 ALA L CA 1
ATOM 8008 C C . ALA G 2 226 ? 17.741 48.689 29.632 1.00 42.72 227 ALA L C 1
ATOM 8009 O O . ALA G 2 226 ? 17.321 48.361 30.745 1.00 42.84 227 ALA L O 1
ATOM 8011 N N . LEU G 2 227 ? 17.380 49.818 29.024 1.00 41.84 228 LEU L N 1
ATOM 8012 C CA . LEU G 2 227 ? 16.438 50.752 29.636 1.00 40.96 228 LEU L CA 1
ATOM 8013 C C . LEU G 2 227 ? 15.007 50.227 29.580 1.00 40.44 228 LEU L C 1
ATOM 8014 O O . LEU G 2 227 ? 14.212 50.492 30.483 1.00 40.47 228 LEU L O 1
ATOM 8019 N N . ALA G 2 228 ? 14.685 49.483 28.522 1.00 39.69 229 ALA L N 1
ATOM 8020 C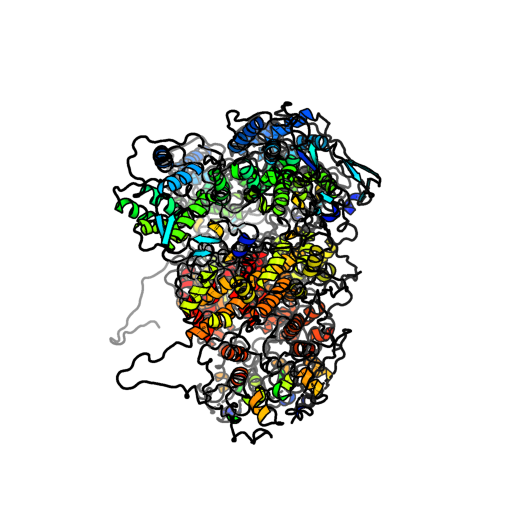 CA . ALA G 2 228 ? 13.383 48.820 28.408 1.00 38.97 229 ALA L CA 1
ATOM 8021 C C . ALA G 2 228 ? 13.203 47.736 29.489 1.00 38.53 229 ALA L C 1
ATOM 8022 O O . ALA G 2 228 ? 12.116 47.596 30.060 1.00 38.35 229 ALA L O 1
ATOM 8024 N N . THR G 2 229 ? 14.268 46.986 29.775 1.00 37.90 230 THR L N 1
ATOM 8025 C CA . THR G 2 229 ? 14.252 46.020 30.873 1.00 37.54 230 THR L CA 1
ATOM 8026 C C . THR G 2 229 ? 13.890 46.727 32.185 1.00 37.33 230 THR L C 1
ATOM 8027 O O . THR G 2 229 ? 13.006 46.274 32.922 1.00 37.10 230 THR L O 1
ATOM 8031 N N . PHE G 2 230 ? 14.568 47.844 32.449 1.00 37.06 231 PHE L N 1
ATOM 8032 C CA . PHE G 2 230 ? 14.348 48.625 33.657 1.00 36.91 231 PHE L CA 1
ATOM 8033 C C . PHE G 2 230 ? 12.903 49.119 33.736 1.00 37.05 231 PHE L C 1
ATOM 8034 O O . PHE G 2 230 ? 12.240 48.956 34.766 1.00 37.07 231 PHE L O 1
ATOM 8042 N N . GLY G 2 231 ? 12.415 49.691 32.637 1.00 37.05 232 GLY L N 1
ATOM 8043 C CA . GLY G 2 231 ? 11.024 50.123 32.533 1.00 37.21 232 GLY L CA 1
ATOM 8044 C C . GLY G 2 231 ? 10.024 48.991 32.700 1.00 37.41 232 GLY L C 1
ATOM 8045 O O . GLY G 2 231 ? 8.974 49.182 33.316 1.00 37.45 232 GLY L O 1
ATOM 8046 N N . HIS G 2 232 ? 10.353 47.817 32.155 1.00 37.58 233 HIS L N 1
ATOM 8047 C CA . HIS G 2 232 ? 9.499 46.624 32.250 1.00 37.71 233 HIS L CA 1
ATOM 8048 C C . HIS G 2 232 ? 9.444 46.092 33.682 1.00 37.93 233 HIS L C 1
ATOM 8049 O O . HIS G 2 232 ? 8.402 45.622 34.135 1.00 37.80 233 HIS L O 1
ATOM 8056 N N . LEU G 2 233 ? 10.570 46.184 34.388 1.00 38.36 234 LEU L N 1
ATOM 8057 C CA . LEU G 2 233 ? 10.656 45.760 35.782 1.00 38.64 234 LEU L CA 1
ATOM 8058 C C . LEU G 2 233 ? 9.771 46.636 36.667 1.00 39.09 234 LEU L C 1
ATOM 8059 O O . LEU G 2 233 ? 9.079 46.130 37.546 1.00 39.22 234 LEU L O 1
ATOM 8064 N N . CYS G 2 234 ? 9.798 47.948 36.434 1.00 39.60 235 CYS L N 1
ATOM 8065 C CA . CYS G 2 234 ? 8.991 48.885 37.217 1.00 40.08 235 CYS L CA 1
ATOM 8066 C C . CYS G 2 234 ? 7.498 48.632 37.041 1.00 40.27 235 CYS L C 1
ATOM 8067 O O . CYS G 2 234 ? 6.756 48.595 38.023 1.00 40.41 235 CYS L O 1
ATOM 8070 N N . LYS G 2 235 ? 7.070 48.451 35.792 1.00 40.43 236 LYS L N 1
ATOM 8071 C CA . LYS G 2 235 ? 5.678 48.131 35.482 1.00 40.68 236 LYS L CA 1
ATOM 8072 C C . LYS G 2 235 ? 5.210 46.779 36.053 1.00 40.67 236 LYS L C 1
ATOM 8073 O O . LYS G 2 235 ? 4.043 46.637 36.430 1.00 40.74 236 LYS L O 1
ATOM 8079 N N . ILE G 2 236 ? 6.115 45.801 36.126 1.00 40.48 237 ILE L N 1
ATOM 8080 C CA . ILE G 2 236 ? 5.758 44.458 36.589 1.00 40.31 237 ILE L CA 1
ATOM 8081 C C . ILE G 2 236 ? 5.724 44.344 38.115 1.00 40.16 237 ILE L C 1
ATOM 8082 O O . ILE G 2 236 ? 4.871 43.649 38.670 1.00 40.15 237 ILE L O 1
ATOM 8087 N N . THR G 2 237 ? 6.651 45.028 38.783 1.00 39.96 238 THR L N 1
ATOM 8088 C CA . THR G 2 237 ? 6.701 45.045 40.240 1.00 39.73 238 THR L CA 1
ATOM 8089 C C . THR G 2 237 ? 5.760 46.109 40.768 1.00 39.62 238 THR L C 1
ATOM 8090 O O . THR G 2 237 ? 5.385 46.089 41.940 1.00 39.72 238 THR L O 1
ATOM 8094 N N . GLY G 2 238 ? 5.384 47.040 39.895 1.00 39.51 239 GLY L N 1
ATOM 8095 C CA . GLY G 2 238 ? 4.516 48.149 40.269 1.00 39.49 239 GLY L CA 1
ATOM 8096 C C . GLY G 2 238 ? 5.183 49.153 41.184 1.00 39.50 239 GLY L C 1
ATOM 8097 O O . GLY G 2 238 ? 4.508 49.939 41.839 1.00 39.68 239 GLY L O 1
ATOM 8098 N N . MET G 2 239 ? 6.511 49.126 41.226 1.00 39.48 240 MET L N 1
ATOM 8099 C CA . MET G 2 239 ? 7.273 50.026 42.075 1.00 39.37 240 MET L CA 1
ATOM 8100 C C . MET G 2 239 ? 7.856 51.146 41.237 1.00 39.55 240 MET L C 1
ATOM 8101 O O . MET G 2 239 ? 7.860 51.075 40.004 1.00 39.67 240 MET L O 1
ATOM 8106 N N . SER G 2 240 ? 8.357 52.173 41.917 1.00 39.61 241 SER L N 1
ATOM 8107 C CA . SER G 2 240 ? 9.015 53.295 41.265 1.00 39.65 241 SER L CA 1
ATOM 8108 C C . SER G 2 240 ? 10.410 52.891 40.818 1.00 39.64 241 SER L C 1
ATOM 8109 O O . SER G 2 240 ? 10.874 51.796 41.128 1.00 39.60 241 SER L O 1
ATOM 8112 N N . THR G 2 241 ? 11.079 53.782 40.095 1.00 39.83 242 THR L N 1
ATOM 8113 C CA . THR G 2 241 ? 12.446 53.533 39.648 1.00 40.00 242 THR L CA 1
ATOM 8114 C C . THR G 2 241 ? 13.397 53.545 40.842 1.00 40.13 242 THR L C 1
ATOM 8115 O O . THR G 2 241 ? 14.377 52.798 40.877 1.00 40.11 242 THR L O 1
ATOM 8119 N N . GLU G 2 242 ? 13.087 54.390 41.822 1.00 40.25 243 GLU L N 1
ATOM 8120 C CA . GLU G 2 242 ? 13.914 54.541 43.011 1.00 40.46 243 GLU L CA 1
ATOM 8121 C C . GLU G 2 242 ? 13.866 53.302 43.908 1.00 40.65 243 GLU L C 1
ATOM 8122 O O . GLU G 2 242 ? 14.898 52.860 44.419 1.00 40.85 243 GLU L O 1
ATOM 8128 N N . ASP G 2 243 ? 12.672 52.738 44.079 1.00 40.67 244 ASP L N 1
ATOM 8129 C CA . ASP G 2 243 ? 12.486 51.529 44.888 1.00 40.61 244 ASP L CA 1
ATOM 8130 C C . ASP G 2 243 ? 13.050 50.263 44.241 1.00 40.31 244 ASP L C 1
ATOM 8131 O O . ASP G 2 243 ? 13.539 49.373 44.944 1.00 40.29 244 ASP L O 1
ATOM 8136 N N . VAL G 2 244 ? 12.967 50.176 42.913 1.00 39.90 245 VAL L N 1
ATOM 8137 C CA . VAL G 2 244 ? 13.563 49.058 42.175 1.00 39.44 245 VAL L CA 1
ATOM 8138 C C . VAL G 2 244 ? 15.081 49.080 42.357 1.00 39.29 245 VAL L C 1
ATOM 8139 O O . VAL G 2 244 ? 15.691 48.061 42.677 1.00 39.21 245 VAL L O 1
ATOM 8143 N N . THR G 2 245 ? 15.673 50.257 42.165 1.00 39.05 246 THR L N 1
ATOM 8144 C CA . THR G 2 245 ? 17.105 50.467 42.361 1.00 38.95 246 THR L CA 1
ATOM 8145 C C . THR G 2 245 ? 17.582 49.935 43.723 1.00 38.76 246 THR L C 1
ATOM 8146 O O . THR G 2 245 ? 18.658 49.338 43.836 1.00 38.69 246 THR L O 1
ATOM 8150 N N . THR G 2 246 ? 16.751 50.133 44.740 1.00 38.42 247 THR L N 1
ATOM 8151 C CA . THR G 2 246 ? 17.087 49.798 46.113 1.00 38.05 247 THR L CA 1
ATOM 8152 C C . THR G 2 246 ? 17.111 48.281 46.349 1.00 37.95 247 THR L C 1
ATOM 8153 O O . THR G 2 246 ? 17.712 47.799 47.321 1.00 37.84 247 THR L O 1
ATOM 8157 N N . TRP G 2 247 ? 16.482 47.541 45.433 1.00 37.57 248 TRP L N 1
ATOM 8158 C CA . TRP G 2 247 ? 16.438 46.082 45.488 1.00 37.18 248 TRP L CA 1
ATOM 8159 C C . TRP G 2 247 ? 17.581 45.387 44.736 1.00 37.05 248 TRP L C 1
ATOM 8160 O O . TRP G 2 247 ? 17.647 44.156 44.705 1.00 37.32 248 TRP L O 1
ATOM 8171 N N . ILE G 2 248 ? 18.476 46.170 44.140 1.00 36.71 249 ILE L N 1
ATOM 8172 C CA . ILE G 2 248 ? 19.682 45.627 43.517 1.00 36.43 249 ILE L CA 1
ATOM 8173 C C . ILE G 2 248 ? 20.619 45.068 44.599 1.00 36.58 249 ILE L C 1
ATOM 8174 O O . ILE G 2 248 ? 21.079 45.802 45.473 1.00 36.58 249 ILE L O 1
ATOM 8179 N N . LEU G 2 249 ? 20.880 43.764 44.537 1.00 36.66 250 LEU L N 1
ATOM 8180 C CA . LEU G 2 249 ? 21.640 43.078 45.580 1.00 36.86 250 LEU L CA 1
ATOM 8181 C C . LEU G 2 249 ? 22.975 42.482 45.115 1.00 37.20 250 LEU L C 1
ATOM 8182 O O . LEU G 2 249 ? 23.628 41.755 45.869 1.00 37.20 250 LEU L O 1
ATOM 8187 N N . ASN G 2 250 ? 23.380 42.802 43.886 1.00 37.59 251 ASN L N 1
ATOM 8188 C CA . ASN G 2 250 ? 24.672 42.369 43.350 1.00 38.02 251 ASN L CA 1
ATOM 8189 C C . ASN G 2 250 ? 25.523 43.528 42.837 1.00 38.50 251 ASN L C 1
ATOM 8190 O O . ASN G 2 250 ? 25.021 44.424 42.154 1.00 38.44 251 ASN L O 1
ATOM 8195 N N . ARG G 2 251 ? 26.817 43.477 43.144 1.00 39.13 252 ARG L N 1
ATOM 8196 C CA . ARG G 2 251 ? 27.762 44.533 42.775 1.00 39.85 252 ARG L CA 1
ATOM 8197 C C . ARG G 2 251 ? 27.890 44.800 41.267 1.00 40.13 252 ARG L C 1
ATOM 8198 O O . ARG G 2 251 ? 28.041 45.959 40.852 1.00 40.25 252 ARG L O 1
ATOM 8206 N N . GLU G 2 252 ? 27.850 43.737 40.462 1.00 40.29 253 GLU L N 1
ATOM 8207 C CA . GLU G 2 252 ? 27.962 43.868 39.008 1.00 40.69 253 GLU L CA 1
ATOM 8208 C C . GLU G 2 252 ? 26.739 44.558 38.411 1.00 40.49 253 GLU L C 1
ATOM 8209 O O . GLU G 2 252 ? 26.862 45.299 37.440 1.00 40.45 253 GLU L O 1
ATOM 8215 N N . VAL G 2 253 ? 25.566 44.304 38.990 1.00 40.46 254 VAL L N 1
ATOM 8216 C CA . VAL G 2 253 ? 24.334 44.963 38.555 1.00 40.35 254 VAL L CA 1
ATOM 8217 C C . VAL G 2 253 ? 24.432 46.443 38.892 1.00 40.56 254 VAL L C 1
ATOM 8218 O O . VAL G 2 253 ? 24.160 47.292 38.050 1.00 40.47 254 VAL L O 1
ATOM 8222 N N . ALA G 2 254 ? 24.845 46.726 40.127 1.00 40.93 255 ALA L N 1
ATOM 8223 C CA . ALA G 2 254 ? 25.059 48.084 40.623 1.00 41.17 255 ALA L CA 1
ATOM 8224 C C . ALA G 2 254 ? 26.008 48.889 39.733 1.00 41.48 255 ALA L C 1
ATOM 8225 O O . ALA G 2 254 ? 25.693 50.019 39.351 1.00 41.19 255 ALA L O 1
ATOM 8227 N N . ASP G 2 255 ? 27.157 48.296 39.403 1.00 42.04 256 ASP L N 1
ATOM 8228 C CA . ASP G 2 255 ? 28.131 48.900 38.489 1.00 42.63 256 ASP L CA 1
ATOM 8229 C C . ASP G 2 255 ? 27.507 49.200 37.134 1.00 42.89 256 ASP L C 1
ATOM 8230 O O . ASP G 2 255 ? 27.744 50.258 36.552 1.00 43.10 256 ASP L O 1
ATOM 8235 N N . GLU G 2 256 ? 26.708 48.261 36.640 1.00 43.19 257 GLU L N 1
ATOM 8236 C CA . GLU G 2 256 ? 26.020 48.427 35.370 1.00 43.70 257 GLU L CA 1
ATOM 8237 C C . GLU G 2 256 ? 24.935 49.501 35.461 1.00 43.89 257 GLU L C 1
ATOM 8238 O O . GLU G 2 256 ? 24.725 50.261 34.516 1.00 44.07 257 GLU L O 1
ATOM 8244 N N . MET G 2 257 ? 24.274 49.570 36.611 1.00 44.21 258 MET L N 1
ATOM 8245 C CA . MET G 2 257 ? 23.237 50.556 36.859 1.00 44.57 258 MET L CA 1
ATOM 8246 C C . MET G 2 257 ? 23.805 51.976 36.908 1.00 44.79 258 MET L C 1
ATOM 8247 O O . MET G 2 257 ? 23.182 52.915 36.411 1.00 44.71 258 MET L O 1
ATOM 8252 N N . VAL G 2 258 ? 24.984 52.127 37.509 1.00 45.03 259 VAL L N 1
ATOM 8253 C CA . VAL G 2 258 ? 25.663 53.423 37.577 1.00 45.19 259 VAL L CA 1
ATOM 8254 C C . VAL G 2 258 ? 26.111 53.845 36.174 1.00 45.65 259 VAL L C 1
ATOM 8255 O O . VAL G 2 258 ? 26.013 55.021 35.809 1.00 45.77 259 VAL L O 1
ATOM 8259 N N . GLN G 2 259 ? 26.578 52.871 35.394 1.00 46.01 260 GLN L N 1
ATOM 8260 C CA . GLN G 2 259 ? 26.995 53.101 34.018 1.00 46.45 260 GLN L CA 1
ATOM 8261 C C . GLN G 2 259 ? 25.859 53.677 33.166 1.00 46.75 260 GLN L C 1
ATOM 8262 O O . GLN G 2 259 ? 26.044 54.697 32.500 1.00 46.95 260 GLN L O 1
ATOM 8268 N N . MET G 2 260 ? 24.687 53.040 33.193 1.00 47.04 261 MET L N 1
ATOM 8269 C CA . MET G 2 260 ? 23.566 53.498 32.361 1.00 47.38 261 MET L CA 1
ATOM 8270 C C . MET G 2 260 ? 22.812 54.707 32.925 1.00 47.28 261 MET L C 1
ATOM 8271 O O . MET G 2 260 ? 21.927 55.252 32.260 1.00 47.34 261 MET L O 1
ATOM 8276 N N . MET G 2 261 ? 23.181 55.136 34.131 1.00 47.29 262 MET L N 1
ATOM 8277 C CA . MET G 2 261 ? 22.540 56.291 34.762 1.00 47.21 262 MET L CA 1
ATOM 8278 C C . MET G 2 261 ? 23.450 57.509 34.879 1.00 47.37 262 MET L C 1
ATOM 8279 O O . MET G 2 261 ? 23.373 58.254 35.854 1.00 47.58 262 MET L O 1
ATOM 8284 N N . LEU G 2 262 ? 24.304 57.722 33.882 1.00 47.68 263 LEU L N 1
ATOM 8285 C CA . LEU G 2 262 ? 25.086 58.951 33.830 1.00 47.86 263 LEU L CA 1
ATOM 8286 C C . LEU G 2 262 ? 24.163 60.170 33.779 1.00 48.05 263 LEU L C 1
ATOM 8287 O O . LEU G 2 262 ? 23.207 60.195 32.993 1.00 48.09 263 LEU L O 1
ATOM 8292 N N . PRO G 2 263 ? 24.444 61.172 34.636 1.00 48.11 264 PRO L N 1
ATOM 8293 C CA . PRO G 2 263 ? 23.607 62.348 34.884 1.00 48.10 264 PRO L CA 1
ATOM 8294 C C . PRO G 2 263 ? 23.096 63.116 33.661 1.00 48.13 264 PRO L C 1
ATOM 8295 O O . PRO G 2 263 ? 21.969 63.619 33.699 1.00 48.29 264 PRO L O 1
ATOM 8299 N N . GLY G 2 264 ? 23.891 63.212 32.596 1.00 48.05 265 GLY L N 1
ATOM 8300 C CA . GLY G 2 264 ? 23.544 64.124 31.505 1.00 48.07 265 GLY L CA 1
ATOM 8301 C C . GLY G 2 264 ? 23.473 63.549 30.109 1.00 48.17 265 GLY L C 1
ATOM 8302 O O . GLY G 2 264 ? 24.230 63.961 29.234 1.00 48.33 265 GLY L O 1
ATOM 8303 N N . GLN G 2 265 ? 22.554 62.615 29.885 1.00 48.29 266 GLN L N 1
ATOM 8304 C CA . GLN G 2 265 ? 22.411 61.998 28.562 1.00 48.34 266 GLN L CA 1
ATOM 8305 C C . GLN G 2 265 ? 21.041 62.219 27.924 1.00 48.46 266 GLN L C 1
ATOM 8306 O O . GLN G 2 265 ? 20.784 61.723 26.826 1.00 48.35 266 GLN L O 1
ATOM 8312 N N . GLU G 2 266 ? 20.177 62.963 28.614 1.00 48.65 267 GLU L N 1
ATOM 8313 C CA . GLU G 2 266 ? 18.817 63.265 28.148 1.00 48.89 267 GLU L CA 1
ATOM 8314 C C . GLU G 2 266 ? 17.959 62.008 27.981 1.00 49.09 267 GLU L C 1
ATOM 8315 O O . GLU G 2 266 ? 17.319 61.808 26.944 1.00 49.09 267 GLU L O 1
ATOM 8321 N N . ILE G 2 267 ? 17.955 61.167 29.013 1.00 49.30 268 ILE L N 1
ATOM 8322 C CA . ILE G 2 267 ? 17.134 59.959 29.022 1.00 49.56 268 ILE L CA 1
ATOM 8323 C C . ILE G 2 267 ? 15.651 60.335 29.107 1.00 49.77 268 ILE L C 1
ATOM 8324 O O . ILE G 2 267 ? 14.844 59.895 28.286 1.00 49.93 268 ILE L O 1
ATOM 8329 N N . ASP G 2 268 ? 15.310 61.171 30.085 1.00 49.89 269 ASP L N 1
ATOM 8330 C CA . ASP G 2 268 ? 13.917 61.538 30.351 1.00 49.96 269 ASP L CA 1
ATOM 8331 C C . ASP G 2 268 ? 13.413 62.734 29.531 1.00 49.94 269 ASP L C 1
ATOM 8332 O O . ASP G 2 268 ? 12.296 63.209 29.745 1.00 49.97 269 ASP L O 1
ATOM 8337 N N . LYS G 2 269 ? 14.231 63.213 28.598 1.00 49.88 270 LYS L N 1
ATOM 8338 C CA . LYS G 2 269 ? 13.846 64.339 27.751 1.00 49.85 270 LYS L CA 1
ATOM 8339 C C . LYS G 2 269 ? 12.897 63.895 26.639 1.00 49.70 270 LYS L C 1
ATOM 8340 O O . LYS G 2 269 ? 13.102 62.852 26.023 1.00 49.60 270 LYS L O 1
ATOM 8346 N N . ALA G 2 270 ? 11.866 64.703 26.396 1.00 49.79 271 ALA L N 1
ATOM 8347 C CA . ALA G 2 270 ? 10.855 64.438 25.370 1.00 49.85 271 ALA L CA 1
ATOM 8348 C C . ALA G 2 270 ? 11.451 64.210 23.978 1.00 49.92 271 ALA L C 1
ATOM 8349 O O . ALA G 2 270 ? 11.555 63.067 23.523 1.00 50.09 271 ALA L O 1
ATOM 8351 N N . ASP G 2 271 ? 11.848 65.294 23.314 1.00 49.81 272 ASP L N 1
ATOM 8352 C CA . ASP G 2 271 ? 12.391 65.214 21.957 1.00 49.82 272 ASP L CA 1
ATOM 8353 C C . ASP G 2 271 ? 13.891 65.503 21.953 1.00 49.51 272 ASP L C 1
ATOM 8354 O O . ASP G 2 271 ? 14.314 66.661 22.021 1.00 49.42 272 ASP L O 1
ATOM 8359 N N . SER G 2 272 ? 14.683 64.435 21.869 1.00 49.14 273 SER L N 1
ATOM 8360 C CA . SER G 2 272 ? 16.139 64.513 21.990 1.00 48.74 273 SER L CA 1
ATOM 8361 C C . SER G 2 272 ? 16.837 63.661 20.934 1.00 48.45 273 SER L C 1
ATOM 8362 O O . SER G 2 272 ? 16.181 62.913 20.207 1.00 48.43 273 SER L O 1
ATOM 8365 N N . TYR G 2 273 ? 18.164 63.791 20.860 1.00 48.04 274 TYR L N 1
ATOM 8366 C CA . TYR G 2 273 ? 19.012 62.941 20.016 1.00 47.60 274 TYR L CA 1
ATOM 8367 C C . TYR G 2 273 ? 19.184 61.535 20.597 1.00 47.29 274 TYR L C 1
ATOM 8368 O O . TYR G 2 273 ? 19.294 60.561 19.850 1.00 47.33 274 TYR L O 1
ATOM 8377 N N . MET G 2 274 ? 19.200 61.445 21.928 1.00 46.78 275 MET L N 1
ATOM 8378 C CA . MET G 2 274 ? 19.488 60.202 22.660 1.00 46.26 275 MET L CA 1
ATOM 8379 C C . MET G 2 274 ? 18.865 58.905 22.105 1.00 45.73 275 MET L C 1
ATOM 8380 O O . MET G 2 274 ? 19.586 57.923 21.943 1.00 45.61 275 MET L O 1
ATOM 8385 N N . PRO G 2 275 ? 17.540 58.890 21.820 1.00 45.31 276 PRO L N 1
ATOM 8386 C CA . PRO G 2 275 ? 16.887 57.653 21.355 1.00 45.09 276 PRO L CA 1
ATOM 8387 C C . PRO G 2 275 ? 17.496 57.000 20.107 1.00 44.98 276 PRO L C 1
ATOM 8388 O O . PRO G 2 275 ? 17.271 55.808 19.867 1.00 45.15 276 PRO L O 1
ATOM 8392 N N . TYR G 2 276 ? 18.256 57.770 19.332 1.00 44.66 277 TYR L N 1
ATOM 8393 C CA . TYR G 2 276 ? 18.816 57.296 18.067 1.00 44.41 277 TYR L CA 1
ATOM 8394 C C . TYR G 2 276 ? 20.345 57.404 18.053 1.00 44.35 277 TYR L C 1
ATOM 8395 O O . TYR G 2 276 ? 20.946 57.661 17.003 1.00 44.46 277 TYR L O 1
ATOM 8404 N N . LEU G 2 277 ? 20.967 57.186 19.212 1.00 44.14 278 LEU L N 1
ATOM 8405 C CA . LEU G 2 277 ? 22.407 57.412 19.396 1.00 44.03 278 LEU L CA 1
ATOM 8406 C C . LEU G 2 277 ? 23.329 56.643 18.438 1.00 44.13 278 LEU L C 1
ATOM 8407 O O . LEU G 2 277 ? 24.393 57.149 18.074 1.00 44.32 278 LEU L O 1
ATOM 8412 N N . ILE G 2 278 ? 22.929 55.439 18.030 1.00 44.02 279 ILE L N 1
ATOM 8413 C CA . ILE G 2 278 ? 23.737 54.655 17.094 1.00 44.15 279 ILE L CA 1
ATOM 8414 C C . ILE G 2 278 ? 23.485 55.081 15.638 1.00 44.30 279 ILE L C 1
ATOM 8415 O O . ILE G 2 278 ? 24.433 55.303 14.880 1.00 44.31 279 ILE L O 1
ATOM 8420 N N . ASP G 2 279 ? 22.210 55.208 15.268 1.00 44.42 280 ASP L N 1
ATOM 8421 C CA . ASP G 2 279 ? 21.800 55.587 13.914 1.00 44.56 280 ASP L CA 1
ATOM 8422 C C . ASP G 2 279 ? 22.331 56.956 13.477 1.00 44.79 280 ASP L C 1
ATOM 8423 O O . ASP G 2 279 ? 22.556 57.183 12.284 1.00 44.74 280 ASP L O 1
ATOM 8428 N N . PHE G 2 280 ? 22.515 57.859 14.442 1.00 44.82 281 PHE L N 1
ATOM 8429 C CA . PHE G 2 280 ? 23.046 59.195 14.174 1.00 44.84 281 PHE L CA 1
ATOM 8430 C C . PHE G 2 280 ? 24.567 59.269 14.290 1.00 44.86 281 PHE L C 1
ATOM 8431 O O . PHE G 2 280 ? 25.150 60.345 14.158 1.00 45.07 281 PHE L O 1
ATOM 8439 N N . GLY G 2 281 ? 25.204 58.132 14.550 1.00 44.85 282 GLY L N 1
ATOM 8440 C CA . GLY G 2 281 ? 26.662 58.066 14.647 1.00 44.82 282 GLY L CA 1
ATOM 8441 C C . GLY G 2 281 ? 27.276 58.700 15.886 1.00 44.76 282 GLY L C 1
ATOM 8442 O O . GLY G 2 281 ? 28.492 58.894 15.942 1.00 44.94 282 GLY L O 1
ATOM 8443 N N . LEU G 2 282 ? 26.448 59.014 16.882 1.00 44.52 283 LEU L N 1
ATOM 8444 C CA . LEU G 2 282 ? 26.925 59.604 18.135 1.00 44.24 283 LEU L CA 1
ATOM 8445 C C . LEU G 2 282 ? 27.703 58.588 18.973 1.00 44.31 283 LEU L C 1
ATOM 8446 O O . LEU G 2 282 ? 28.508 58.962 19.826 1.00 44.49 283 LEU L O 1
ATOM 8451 N N . SER G 2 283 ? 27.450 57.306 18.728 1.00 44.22 284 SER L N 1
ATOM 8452 C CA . SER G 2 283 ? 28.055 56.234 19.502 1.00 44.26 284 SER L CA 1
ATOM 8453 C C . SER G 2 283 ? 28.309 55.016 18.620 1.00 44.27 284 SER L C 1
ATOM 8454 O O . SER G 2 283 ? 27.572 54.768 17.663 1.00 44.38 284 SER L O 1
ATOM 8457 N N . SER G 2 284 ? 29.360 54.267 18.936 1.00 44.22 285 SER L N 1
ATOM 8458 C CA . SER G 2 284 ? 29.622 52.992 18.271 1.00 44.41 285 SER L CA 1
ATOM 8459 C C . SER G 2 284 ? 29.523 51.825 19.258 1.00 44.44 285 SER L C 1
ATOM 8460 O O . SER G 2 284 ? 29.732 50.667 18.890 1.00 44.37 285 SER L O 1
ATOM 8463 N N . LYS G 2 285 ? 29.190 52.149 20.507 1.00 44.49 286 LYS L N 1
ATOM 8464 C CA . LYS G 2 285 ? 29.174 51.191 21.605 1.00 44.50 286 LYS L CA 1
ATOM 8465 C C . LYS G 2 285 ? 28.202 51.694 22.667 1.00 44.33 286 LYS L C 1
ATOM 8466 O O . LYS G 2 285 ? 28.594 52.404 23.598 1.00 44.43 286 LYS L O 1
ATOM 8472 N N . SER G 2 286 ? 26.930 51.327 22.518 1.00 44.00 287 SER L N 1
ATOM 8473 C CA . SER G 2 286 ? 25.860 51.885 23.347 1.00 43.56 287 SER L CA 1
ATOM 8474 C C . SER G 2 286 ? 25.947 51.461 24.809 1.00 43.18 287 SER L C 1
ATOM 8475 O O . SER G 2 286 ? 26.089 50.278 25.106 1.00 43.23 287 SER L O 1
ATOM 8478 N N . PRO G 2 287 ? 25.861 52.435 25.730 1.00 42.92 288 PRO L N 1
ATOM 8479 C CA . PRO G 2 287 ? 25.810 52.131 27.161 1.00 42.58 288 PRO L CA 1
ATOM 8480 C C . PRO G 2 287 ? 24.491 51.463 27.562 1.00 42.27 288 PRO L C 1
ATOM 8481 O O . PRO G 2 287 ? 24.382 50.926 28.664 1.00 42.19 288 PRO L O 1
ATOM 8485 N N . TYR G 2 288 ? 23.514 51.484 26.658 1.00 42.03 289 TYR L N 1
ATOM 8486 C CA . TYR G 2 288 ? 22.156 51.022 26.949 1.00 41.71 289 TYR L CA 1
ATOM 8487 C C . TYR G 2 288 ? 21.817 49.713 26.234 1.00 41.49 289 TYR L C 1
ATOM 8488 O O . TYR G 2 288 ? 20.659 49.290 26.200 1.00 41.37 289 TYR L O 1
ATOM 8497 N N . TRP G 2 289 ? 22.842 49.083 25.664 1.00 41.33 290 TRP L N 1
ATOM 8498 C CA . TRP G 2 289 ? 22.724 47.740 25.105 1.00 41.07 290 TRP L CA 1
ATOM 8499 C C . TRP G 2 289 ? 22.654 46.723 26.233 1.00 41.02 290 TRP L C 1
ATOM 8500 O O . TRP G 2 289 ? 23.428 46.799 27.192 1.00 41.20 290 TRP L O 1
ATOM 8511 N N . SER G 2 290 ? 21.730 45.771 26.115 1.00 40.92 291 SER L N 1
ATOM 8512 C CA . SER G 2 290 ? 21.636 44.651 27.050 1.00 40.57 291 SER L CA 1
ATOM 8513 C C . SER G 2 290 ? 22.989 43.973 27.205 1.00 40.62 291 SER L C 1
ATOM 8514 O O . SER G 2 290 ? 23.387 43.608 28.307 1.00 40.81 291 SER L O 1
ATOM 8517 N N . VAL G 2 291 ? 23.692 43.825 26.086 1.00 40.68 292 VAL L N 1
ATOM 8518 C CA . VAL G 2 291 ? 24.997 43.170 26.033 1.00 40.71 292 VAL L CA 1
ATOM 8519 C C . VAL G 2 291 ? 26.056 43.896 26.879 1.00 40.64 292 VAL L C 1
ATOM 8520 O O . VAL G 2 291 ? 27.032 43.287 27.317 1.00 40.78 292 VAL L O 1
ATOM 8524 N N . LYS G 2 292 ? 25.851 45.187 27.120 1.00 40.53 293 LYS L N 1
ATOM 8525 C CA . LYS G 2 292 ? 26.770 45.965 27.950 1.00 40.49 293 LYS L CA 1
ATOM 8526 C C . LYS G 2 292 ? 26.334 45.995 29.412 1.00 40.38 293 LYS L C 1
ATOM 8527 O O . LYS G 2 292 ? 27.071 46.470 30.284 1.00 40.49 293 LYS L O 1
ATOM 8533 N N . ASN G 2 293 ? 25.132 45.481 29.664 1.00 40.04 294 ASN L N 1
ATOM 8534 C CA . ASN G 2 293 ? 24.595 45.331 31.011 1.00 39.52 294 ASN L CA 1
ATOM 8535 C C . ASN G 2 293 ? 24.080 43.896 31.218 1.00 39.26 294 ASN L C 1
ATOM 8536 O O . ASN G 2 293 ? 22.886 43.697 31.465 1.00 39.16 294 ASN L O 1
ATOM 8541 N N . PRO G 2 294 ? 24.981 42.891 31.118 1.00 38.93 295 PRO L N 1
ATOM 8542 C CA . PRO G 2 294 ? 24.576 41.483 31.110 1.00 38.54 295 PRO L CA 1
ATOM 8543 C C . PRO G 2 294 ? 23.953 41.043 32.429 1.00 38.30 295 PRO L C 1
ATOM 8544 O O . PRO G 2 294 ? 22.888 40.421 32.430 1.00 38.20 295 PRO L O 1
ATOM 8548 N N . ALA G 2 295 ? 24.621 41.371 33.535 1.00 38.10 296 ALA L N 1
ATOM 8549 C CA . ALA G 2 295 ? 24.161 41.011 34.871 1.00 37.72 296 ALA L CA 1
ATOM 8550 C C . ALA G 2 295 ? 22.783 41.600 35.146 1.00 37.63 296 ALA L C 1
ATOM 8551 O O . ALA G 2 295 ? 21.901 40.899 35.641 1.00 37.98 296 ALA L O 1
ATOM 8553 N N . PHE G 2 296 ? 22.600 42.874 34.801 1.00 37.29 297 PHE L N 1
ATOM 8554 C CA . PHE G 2 296 ? 21.328 43.561 35.005 1.00 37.04 297 PHE L CA 1
ATOM 8555 C C . PHE G 2 296 ? 20.196 42.939 34.195 1.00 37.07 297 PHE L C 1
ATOM 8556 O O . PHE G 2 296 ? 19.099 42.741 34.713 1.00 37.30 297 PHE L O 1
ATOM 8564 N N . HIS G 2 297 ? 20.472 42.652 32.925 1.00 36.91 298 HIS L N 1
ATOM 8565 C CA . HIS G 2 297 ? 19.512 42.032 32.021 1.00 36.90 298 HIS L CA 1
ATOM 8566 C C . HIS G 2 297 ? 19.003 40.703 32.583 1.00 36.87 298 HIS L C 1
ATOM 8567 O O . HIS G 2 297 ? 17.793 40.482 32.698 1.00 36.97 298 HIS L O 1
ATOM 8574 N N . PHE G 2 298 ? 19.938 39.827 32.945 1.00 36.52 299 PHE L N 1
ATOM 8575 C CA . PHE G 2 298 ? 19.602 38.530 33.502 1.00 35.95 299 PHE L CA 1
ATOM 8576 C C . PHE G 2 298 ? 18.769 38.693 34.767 1.00 35.82 299 PHE L C 1
ATOM 8577 O O . PHE G 2 298 ? 17.711 38.073 34.895 1.00 36.02 299 PHE L O 1
ATOM 8585 N N . TRP G 2 299 ? 19.245 39.528 35.690 1.00 35.28 300 TRP L N 1
ATOM 8586 C CA . TRP G 2 299 ? 18.549 39.771 36.952 1.00 34.90 300 TRP L CA 1
ATOM 8587 C C . TRP G 2 299 ? 17.163 40.388 36.732 1.00 35.02 300 TRP L C 1
ATOM 8588 O O . TRP G 2 299 ? 16.195 39.999 37.387 1.00 34.94 300 TRP L O 1
ATOM 8599 N N . GLY G 2 300 ? 17.077 41.343 35.805 1.00 34.99 301 GLY L N 1
ATOM 8600 C CA . GLY G 2 300 ? 15.825 42.030 35.505 1.00 34.99 301 GLY L CA 1
ATOM 8601 C C . GLY G 2 300 ? 14.771 41.104 34.931 1.00 35.16 301 GLY L C 1
ATOM 8602 O O . GLY G 2 300 ? 13.669 40.997 35.469 1.00 35.30 301 GLY L O 1
ATOM 8603 N N . GLN G 2 301 ? 15.121 40.423 33.843 1.00 35.23 302 GLN L N 1
ATOM 8604 C CA . GLN G 2 301 ? 14.196 39.530 33.148 1.00 35.26 302 GLN L CA 1
ATOM 8605 C C . GLN G 2 301 ? 13.786 38.333 34.011 1.00 35.25 302 GLN L C 1
ATOM 8606 O O . GLN G 2 301 ? 12.621 37.917 33.993 1.00 35.49 302 GLN L O 1
ATOM 8612 N N . LEU G 2 302 ? 14.733 37.783 34.768 1.00 34.99 303 LEU L N 1
ATOM 8613 C CA . LEU G 2 302 ? 14.423 36.661 35.656 1.00 34.74 303 LEU L CA 1
ATOM 8614 C C . LEU G 2 302 ? 13.380 37.031 36.706 1.00 34.77 303 LEU L C 1
ATOM 8615 O O . LEU G 2 302 ? 12.454 36.262 36.954 1.00 34.85 303 LEU L O 1
ATOM 8620 N N . THR G 2 303 ? 13.527 38.209 37.308 1.00 34.78 304 THR L N 1
ATOM 8621 C CA . THR G 2 303 ? 12.563 38.676 38.302 1.00 34.91 304 THR L CA 1
ATOM 8622 C C . THR G 2 303 ? 11.181 38.854 37.674 1.00 35.03 304 THR L C 1
ATOM 8623 O O . THR G 2 303 ? 10.184 38.340 38.200 1.00 35.17 304 THR L O 1
ATOM 8627 N N . ALA G 2 304 ? 11.134 39.560 36.544 1.00 34.90 305 ALA L N 1
ATOM 8628 C CA . ALA G 2 304 ? 9.892 39.754 35.798 1.00 34.88 305 ALA L CA 1
ATOM 8629 C C . ALA G 2 304 ? 9.208 38.416 35.472 1.00 34.88 305 ALA L C 1
ATOM 8630 O O . ALA G 2 304 ? 7.996 38.267 35.676 1.00 34.80 305 ALA L O 1
ATOM 8632 N N . LEU G 2 305 ? 9.987 37.446 34.992 1.00 34.64 306 LEU L N 1
ATOM 8633 C CA . LEU G 2 305 ? 9.455 36.124 34.669 1.00 34.56 306 LEU L CA 1
ATOM 8634 C C . LEU G 2 305 ? 8.730 35.499 35.850 1.00 34.50 306 LEU L C 1
ATOM 8635 O O . LEU G 2 305 ? 7.607 35.024 35.708 1.00 34.67 306 LEU L O 1
ATOM 8640 N N . LEU G 2 306 ? 9.372 35.509 37.014 1.00 34.55 307 LEU L N 1
ATOM 8641 C CA . LEU G 2 306 ? 8.788 34.926 38.216 1.00 34.40 307 LEU L CA 1
ATOM 8642 C C . LEU G 2 306 ? 7.564 35.706 38.666 1.00 34.67 307 LEU L C 1
ATOM 8643 O O . LEU G 2 306 ? 6.760 35.208 39.455 1.00 35.21 307 LEU L O 1
ATOM 8648 N N . LEU G 2 307 ? 7.430 36.925 38.152 1.00 34.82 308 LEU L N 1
ATOM 8649 C CA . LEU G 2 307 ? 6.290 37.786 38.433 1.00 34.75 308 LEU L CA 1
ATOM 8650 C C . LEU G 2 307 ? 5.248 37.762 37.314 1.00 34.94 308 LEU L C 1
ATOM 8651 O O . LEU G 2 307 ? 4.447 38.698 37.187 1.00 34.87 308 LEU L O 1
ATOM 8656 N N . ARG G 2 308 ? 5.278 36.693 36.512 1.00 35.08 309 ARG L N 1
ATOM 8657 C CA . ARG G 2 308 ? 4.265 36.402 35.481 1.00 35.23 309 ARG L CA 1
ATOM 8658 C C . ARG G 2 308 ? 4.411 37.168 34.149 1.00 35.37 309 ARG L C 1
ATOM 8659 O O . ARG G 2 308 ? 3.452 37.284 33.386 1.00 35.23 309 ARG L O 1
ATOM 8667 N N . SER G 2 309 ? 5.618 37.655 33.864 1.00 35.88 310 SER L N 1
ATOM 8668 C CA . SER G 2 309 ? 5.882 38.480 32.673 1.00 36.48 310 SER L CA 1
ATOM 8669 C C . SER G 2 309 ? 5.762 37.725 31.349 1.00 36.80 310 SER L C 1
ATOM 8670 O O . SER G 2 309 ? 6.416 36.705 31.147 1.00 36.98 310 SER L O 1
ATOM 8673 N N . THR G 2 310 ? 4.942 38.257 30.447 1.00 37.37 311 THR L N 1
ATOM 8674 C CA . THR G 2 310 ? 4.720 37.650 29.133 1.00 38.04 311 THR L CA 1
ATOM 8675 C C . THR G 2 310 ? 5.898 37.854 28.175 1.00 38.48 311 THR L C 1
ATOM 8676 O O . THR G 2 310 ? 6.008 37.149 27.176 1.00 38.76 311 THR L O 1
ATOM 8680 N N . ARG G 2 311 ? 6.769 38.814 28.478 1.00 38.88 312 ARG L N 1
ATOM 8681 C CA . ARG G 2 311 ? 7.888 39.146 27.595 1.00 39.36 312 ARG L CA 1
ATOM 8682 C C . ARG G 2 311 ? 9.175 38.406 27.961 1.00 39.36 312 ARG L C 1
ATOM 8683 O O . ARG G 2 311 ? 9.968 38.062 27.085 1.00 39.59 312 ARG L O 1
ATOM 8691 N N . ALA G 2 312 ? 9.377 38.162 29.253 1.00 39.45 313 ALA L N 1
ATOM 8692 C CA . ALA G 2 312 ? 10.646 37.637 29.760 1.00 39.69 313 ALA L CA 1
ATOM 8693 C C . ALA G 2 312 ? 10.974 36.199 29.342 1.00 39.96 313 ALA L C 1
ATOM 8694 O O . ALA G 2 312 ? 12.143 35.814 29.325 1.00 39.71 313 ALA L O 1
ATOM 8696 N N . ARG G 2 313 ? 9.950 35.416 29.002 1.00 40.45 314 ARG L N 1
ATOM 8697 C CA . ARG G 2 313 ? 10.137 34.020 28.583 1.00 41.03 314 ARG L CA 1
ATOM 8698 C C . ARG G 2 313 ? 11.226 33.880 27.521 1.00 40.86 314 ARG L C 1
ATOM 8699 O O . ARG G 2 313 ? 12.118 33.047 27.655 1.00 40.86 314 ARG L O 1
ATOM 8707 N N . ASN G 2 314 ? 11.155 34.715 26.485 1.00 40.74 315 ASN L N 1
ATOM 8708 C CA . ASN G 2 314 ? 12.032 34.593 25.319 1.00 40.73 315 ASN L CA 1
ATOM 8709 C C . ASN G 2 314 ? 13.251 35.522 25.292 1.00 40.52 315 ASN L C 1
ATOM 8710 O O . ASN G 2 314 ? 13.906 35.662 24.255 1.00 40.34 315 ASN L O 1
ATOM 8715 N N . ALA G 2 315 ? 13.550 36.154 26.426 1.00 40.32 316 ALA L N 1
ATOM 8716 C CA . ALA G 2 315 ? 14.753 36.975 26.554 1.00 40.18 316 ALA L CA 1
ATOM 8717 C C . ALA G 2 315 ? 15.962 36.057 26.658 1.00 40.00 316 ALA L C 1
ATOM 8718 O O . ALA G 2 315 ? 15.907 35.050 27.351 1.00 39.97 316 ALA L O 1
ATOM 8720 N N . ARG G 2 316 ? 17.050 36.398 25.975 1.00 39.88 317 ARG L N 1
ATOM 8721 C CA . ARG G 2 316 ? 18.203 35.500 25.925 1.00 39.99 317 ARG L CA 1
ATOM 8722 C C . ARG G 2 316 ? 19.064 35.548 27.184 1.00 39.55 317 ARG L C 1
ATOM 8723 O O . ARG G 2 316 ? 19.034 36.525 27.929 1.00 39.64 317 ARG L O 1
ATOM 8731 N N . GLN G 2 317 ? 19.808 34.468 27.410 1.00 39.06 318 GLN L N 1
ATOM 8732 C CA . GLN G 2 317 ? 20.689 34.332 28.559 1.00 38.67 318 GLN L CA 1
ATOM 8733 C C . GLN G 2 317 ? 22.122 34.722 28.182 1.00 38.36 318 GLN L C 1
ATOM 8734 O O . GLN G 2 317 ? 22.723 34.094 27.316 1.00 38.37 318 GLN L O 1
ATOM 8740 N N . PRO G 2 318 ? 22.668 35.770 28.826 1.00 38.08 319 PRO L N 1
ATOM 8741 C CA . PRO G 2 318 ? 24.048 36.204 28.616 1.00 38.01 319 PRO L CA 1
ATOM 8742 C C . PRO G 2 318 ? 25.093 35.176 29.058 1.00 38.06 319 PRO L C 1
ATOM 8743 O O . PRO G 2 318 ? 24.781 34.262 29.825 1.00 38.06 319 PRO L O 1
ATOM 8747 N N . ASP G 2 319 ? 26.320 35.339 28.564 1.00 38.06 320 ASP L N 1
ATOM 8748 C CA . ASP G 2 319 ? 27.474 34.569 29.025 1.00 38.14 320 ASP L CA 1
ATOM 8749 C C . ASP G 2 319 ? 28.277 35.358 30.070 1.00 37.98 320 ASP L C 1
ATOM 8750 O O . ASP G 2 319 ? 28.123 36.576 30.193 1.00 37.95 320 ASP L O 1
ATOM 8755 N N . ASP G 2 320 ? 29.118 34.647 30.822 1.00 37.72 321 ASP L N 1
ATOM 8756 C CA . ASP G 2 320 ? 30.147 35.250 31.688 1.00 37.42 321 ASP L CA 1
ATOM 8757 C C . ASP G 2 320 ? 29.600 36.162 32.806 1.00 37.21 321 ASP L C 1
ATOM 8758 O O . ASP G 2 320 ? 30.119 37.254 33.046 1.00 36.88 321 ASP L O 1
ATOM 8763 N N . ILE G 2 321 ? 28.551 35.697 33.484 1.00 36.96 322 ILE L N 1
ATOM 8764 C CA . ILE G 2 321 ? 27.958 36.411 34.622 1.00 36.50 322 ILE L CA 1
ATOM 8765 C C . ILE G 2 321 ? 27.692 35.449 35.770 1.00 36.43 322 ILE L C 1
ATOM 8766 O O . ILE G 2 321 ? 27.681 34.233 35.580 1.00 36.59 322 ILE L O 1
ATOM 8771 N N . GLU G 2 322 ? 27.462 35.999 36.958 1.00 36.22 323 GLU L N 1
ATOM 8772 C CA . GLU G 2 322 ? 27.281 35.201 38.165 1.00 35.85 323 GLU L CA 1
ATOM 8773 C C . GLU G 2 322 ? 25.871 34.632 38.303 1.00 35.68 323 GLU L C 1
ATOM 8774 O O . GLU G 2 322 ? 25.126 35.048 39.195 1.00 35.83 323 GLU L O 1
ATOM 8780 N N . TYR G 2 323 ? 25.510 33.667 37.460 1.00 35.30 324 TYR L N 1
ATOM 8781 C CA . TYR G 2 323 ? 24.165 33.082 37.510 1.00 35.05 324 TYR L CA 1
ATOM 8782 C C . TYR G 2 323 ? 23.697 32.748 38.930 1.00 34.88 324 TYR L C 1
ATOM 8783 O O . TYR G 2 323 ? 22.650 33.226 39.368 1.00 34.85 324 TYR L O 1
ATOM 8792 N N . THR G 2 324 ? 24.475 31.948 39.655 1.00 34.59 325 THR L N 1
ATOM 8793 C CA . THR G 2 324 ? 24.039 31.482 40.974 1.00 34.39 325 THR L CA 1
ATOM 8794 C C . THR G 2 324 ? 23.640 32.657 41.855 1.00 34.13 325 THR L C 1
ATOM 8795 O O . THR G 2 324 ? 22.521 32.717 42.363 1.00 34.17 325 THR L O 1
ATOM 8799 N N . SER G 2 325 ? 24.553 33.610 41.986 1.00 33.99 326 SER L N 1
ATOM 8800 C CA . SER G 2 325 ? 24.358 34.780 42.835 1.00 33.85 326 SER L CA 1
ATOM 8801 C C . SER G 2 325 ? 23.198 35.676 42.375 1.00 33.63 326 SER L C 1
ATOM 8802 O O . SER G 2 325 ? 22.504 36.272 43.196 1.00 33.59 326 SER L O 1
ATOM 8805 N N . LEU G 2 326 ? 22.988 35.751 41.063 1.00 33.33 327 LEU L N 1
ATOM 8806 C CA . LEU G 2 326 ? 21.948 36.602 40.497 1.00 33.05 327 LEU L CA 1
ATOM 8807 C C . LEU G 2 326 ? 20.536 36.030 40.623 1.00 33.10 327 LEU L C 1
ATOM 8808 O O . LEU G 2 326 ? 19.573 36.792 40.735 1.00 33.16 327 LEU L O 1
ATOM 8813 N N . THR G 2 327 ? 20.403 34.704 40.604 1.00 33.11 328 THR L N 1
ATOM 8814 C CA . THR G 2 327 ? 19.076 34.093 40.712 1.00 33.05 328 THR L CA 1
ATOM 8815 C C . THR G 2 327 ? 18.549 34.097 42.144 1.00 33.00 328 THR L C 1
ATOM 8816 O O . THR G 2 327 ? 17.353 34.319 42.355 1.00 32.98 328 THR L O 1
ATOM 8820 N N . THR G 2 328 ? 19.438 33.870 43.115 1.00 33.01 329 THR L N 1
ATOM 8821 C CA . THR G 2 328 ? 19.086 34.020 44.532 1.00 33.01 329 THR L CA 1
ATOM 8822 C C . THR G 2 328 ? 18.484 35.405 44.741 1.00 33.26 329 THR L C 1
ATOM 8823 O O . THR G 2 328 ? 17.366 35.531 45.249 1.00 33.41 329 THR L O 1
ATOM 8827 N N . ALA G 2 329 ? 19.229 36.430 44.324 1.00 33.42 330 ALA L N 1
ATOM 8828 C CA . ALA G 2 329 ? 18.775 37.822 44.384 1.00 33.65 330 ALA L CA 1
ATOM 8829 C C . ALA G 2 329 ? 17.408 38.004 43.728 1.00 33.72 330 ALA L C 1
ATOM 8830 O O . ALA G 2 329 ? 16.466 38.461 44.371 1.00 33.93 330 ALA L O 1
ATOM 8832 N N . GLY G 2 330 ? 17.307 37.628 42.455 1.00 33.85 331 GLY L N 1
ATOM 8833 C CA . GLY G 2 330 ? 16.046 37.682 41.714 1.00 33.82 331 GLY L CA 1
ATOM 8834 C C . GLY G 2 330 ? 14.881 36.986 42.399 1.00 33.76 331 GLY L C 1
ATOM 8835 O O . GLY G 2 330 ? 13.768 37.514 42.416 1.00 33.89 331 GLY L O 1
ATOM 8836 N N . LEU G 2 331 ? 15.132 35.808 42.969 1.00 33.55 332 LEU L N 1
ATOM 8837 C CA . LEU G 2 331 ? 14.094 35.055 43.680 1.00 33.56 332 LEU L CA 1
ATOM 8838 C C . LEU G 2 331 ? 13.562 35.810 44.909 1.00 33.76 332 LEU L C 1
ATOM 8839 O O . LEU G 2 331 ? 12.347 35.938 45.094 1.00 33.76 332 LEU L O 1
ATOM 8844 N N . LEU G 2 332 ? 14.476 36.301 45.745 1.00 33.77 333 LEU L N 1
ATOM 8845 C CA . LEU G 2 332 ? 14.104 37.025 46.954 1.00 33.77 333 LEU L CA 1
ATOM 8846 C C . LEU G 2 332 ? 13.224 38.221 46.617 1.00 34.19 333 LEU L C 1
ATOM 8847 O O . LEU G 2 332 ? 12.189 38.437 47.255 1.00 34.29 333 LEU L O 1
ATOM 8852 N N . TYR G 2 333 ? 13.644 38.980 45.607 1.00 34.39 334 TYR L N 1
ATOM 8853 C CA . TYR G 2 333 ? 12.906 40.140 45.137 1.00 34.85 334 TYR L CA 1
ATOM 8854 C C . TYR G 2 333 ? 11.511 39.736 44.666 1.00 34.95 334 TYR L C 1
ATOM 8855 O O . TYR G 2 333 ? 10.508 40.261 45.150 1.00 34.83 334 TYR L O 1
ATOM 8864 N N . ALA G 2 334 ? 11.461 38.787 43.737 1.00 35.15 335 ALA L N 1
ATOM 8865 C CA . ALA G 2 334 ? 10.200 38.323 43.168 1.00 35.45 335 ALA L CA 1
ATOM 8866 C C . ALA G 2 334 ? 9.253 37.774 44.240 1.00 35.68 335 ALA L C 1
ATOM 8867 O O . ALA G 2 334 ? 8.051 38.040 44.208 1.00 35.79 335 ALA L O 1
ATOM 8869 N N . TYR G 2 335 ? 9.806 37.027 45.193 1.00 35.85 336 TYR L N 1
ATOM 8870 C CA . TYR G 2 335 ? 9.036 36.492 46.311 1.00 36.08 336 TYR L CA 1
ATOM 8871 C C . TYR G 2 335 ? 8.431 37.618 47.154 1.00 36.28 336 TYR L C 1
ATOM 8872 O O . TYR G 2 335 ? 7.278 37.527 47.577 1.00 36.36 336 TYR L O 1
ATOM 8881 N N . ALA G 2 336 ? 9.201 38.681 47.374 1.00 36.50 337 ALA L N 1
ATOM 8882 C CA . ALA G 2 336 ? 8.735 39.821 48.163 1.00 36.88 337 ALA L CA 1
ATOM 8883 C C . ALA G 2 336 ? 7.532 40.513 47.527 1.00 37.17 337 ALA L C 1
ATOM 8884 O O . ALA G 2 336 ? 6.562 40.825 48.211 1.00 37.41 337 ALA L O 1
ATOM 8886 N N . VAL G 2 337 ? 7.600 40.740 46.221 1.00 37.56 338 VAL L N 1
ATOM 8887 C CA . VAL G 2 337 ? 6.503 41.341 45.467 1.00 38.03 338 VAL L CA 1
ATOM 8888 C C . VAL G 2 337 ? 5.262 40.441 45.457 1.00 38.70 338 VAL L C 1
ATOM 8889 O O . VAL G 2 337 ? 4.144 40.920 45.657 1.00 38.76 338 VAL L O 1
ATOM 8893 N N . GLY G 2 338 ? 5.473 39.145 45.229 1.00 39.45 339 GLY L N 1
ATOM 8894 C CA . GLY G 2 338 ? 4.385 38.175 45.100 1.00 40.52 339 GLY L CA 1
ATOM 8895 C C . GLY G 2 338 ? 3.725 37.757 46.403 1.00 41.51 339 GLY L C 1
ATOM 8896 O O . GLY G 2 338 ? 2.571 37.322 46.405 1.00 41.63 339 GLY L O 1
ATOM 8897 N N . SER G 2 339 ? 4.456 37.879 47.509 1.00 42.38 340 SER L N 1
ATOM 8898 C CA . SER G 2 339 ? 3.922 37.555 48.833 1.00 43.32 340 SER L CA 1
ATOM 8899 C C . SER G 2 339 ? 3.288 38.763 49.520 1.00 43.91 340 SER L C 1
ATOM 8900 O O . SER G 2 339 ? 2.624 38.626 50.554 1.00 43.89 340 SER L O 1
ATOM 8903 N N . SER G 2 340 ? 3.490 39.943 48.940 1.00 44.69 341 SER L N 1
ATOM 8904 C CA . SER G 2 340 ? 3.046 41.180 49.568 1.00 45.57 341 SER L CA 1
ATOM 8905 C C . SER G 2 340 ? 2.414 42.152 48.573 1.00 45.85 341 SER L C 1
ATOM 8906 O O . SER G 2 340 ? 3.026 43.159 48.209 1.00 45.97 341 SER L O 1
ATOM 8909 N N . ALA G 2 341 ? 1.191 41.838 48.144 1.00 46.30 342 ALA L N 1
ATOM 8910 C CA . ALA G 2 341 ? 0.392 42.717 47.284 1.00 46.82 342 ALA L CA 1
ATOM 8911 C C . ALA G 2 341 ? 0.042 44.041 47.979 1.00 47.37 342 ALA L C 1
ATOM 8912 O O . ALA G 2 341 ? -0.109 44.085 49.210 1.00 47.49 342 ALA L O 1
ATOM 8914 N N . ASP G 2 342 ? -0.087 45.113 47.196 1.00 47.83 343 ASP L N 1
ATOM 8915 C CA . ASP G 2 342 ? -0.444 46.430 47.752 1.00 48.36 343 ASP L CA 1
ATOM 8916 C C . ASP G 2 342 ? -1.788 46.347 48.488 1.00 48.09 343 ASP L C 1
ATOM 8917 O O . ASP G 2 342 ? -1.828 46.371 49.712 1.00 48.27 343 ASP L O 1
ATOM 8922 N N . LEU G 2 343 ? -2.868 46.227 47.719 1.00 47.95 344 LEU L N 1
ATOM 8923 C CA . LEU G 2 343 ? -4.231 46.001 48.216 1.00 47.49 344 LEU L CA 1
ATOM 8924 C C . LEU G 2 343 ? -4.714 46.954 49.305 1.00 47.26 344 LEU L C 1
ATOM 8925 O O . LEU G 2 343 ? -4.722 46.622 50.487 1.00 47.39 344 LEU L O 1
ATOM 8930 N N . ALA G 2 344 ? -5.115 48.144 48.874 1.00 46.98 345 ALA L N 1
ATOM 8931 C CA . ALA G 2 344 ? -5.750 49.136 49.729 1.00 46.56 345 ALA L CA 1
ATOM 8932 C C . ALA G 2 344 ? -7.007 49.644 49.031 1.00 46.53 345 ALA L C 1
ATOM 8933 O O . ALA G 2 344 ? -7.117 49.563 47.805 1.00 46.66 345 ALA L O 1
ATOM 8935 N N . GLN G 2 345 ? -7.952 50.166 49.809 1.00 46.45 346 GLN L N 1
ATOM 8936 C CA . GLN G 2 345 ? -9.200 50.705 49.264 1.00 46.18 346 GLN L CA 1
ATOM 8937 C C . GLN G 2 345 ? -8.930 51.970 48.448 1.00 46.26 346 GLN L C 1
ATOM 8938 O O . GLN G 2 345 ? -7.997 52.713 48.743 1.00 46.28 346 GLN L O 1
ATOM 8944 N N . GLN G 2 346 ? -9.737 52.206 47.419 1.00 46.46 347 GLN L N 1
ATOM 8945 C CA . GLN G 2 346 ? -9.524 53.351 46.534 1.00 46.87 347 GLN L CA 1
ATOM 8946 C C . GLN G 2 346 ? -10.703 54.323 46.526 1.00 47.36 347 GLN L C 1
ATOM 8947 O O . GLN G 2 346 ? -10.515 55.532 46.392 1.00 47.44 347 GLN L O 1
ATOM 8953 N N . PHE G 2 347 ? -11.910 53.784 46.667 1.00 48.10 348 PHE L N 1
ATOM 8954 C CA . PHE G 2 347 ? -13.141 54.566 46.617 1.00 48.81 348 PHE L CA 1
ATOM 8955 C C . PHE G 2 347 ? -14.057 54.136 47.754 1.00 49.49 348 PHE L C 1
ATOM 8956 O O . PHE G 2 347 ? -14.014 52.983 48.183 1.00 49.60 348 PHE L O 1
ATOM 8964 N N . CYS G 2 348 ? -14.892 55.056 48.231 1.00 50.49 349 CYS L N 1
ATOM 8965 C CA . CYS G 2 348 ? -15.777 54.774 49.363 1.00 51.42 349 CYS L CA 1
ATOM 8966 C C . CYS G 2 348 ? -17.140 55.464 49.262 1.00 52.10 349 CYS L C 1
ATOM 8967 O O . CYS G 2 348 ? -17.402 56.217 48.327 1.00 52.06 349 CYS L O 1
ATOM 8970 N N . VAL G 2 349 ? -17.999 55.185 50.243 1.00 53.29 350 VAL L N 1
ATOM 8971 C CA . VAL G 2 349 ? -19.330 55.793 50.361 1.00 54.24 350 VAL L CA 1
ATOM 8972 C C . VAL G 2 349 ? -19.509 56.435 51.754 1.00 54.84 350 VAL L C 1
ATOM 8973 O O . VAL G 2 349 ? -20.528 57.069 52.046 1.00 55.03 350 VAL L O 1
ATOM 8977 N N . GLY G 2 350 ? -18.483 56.299 52.590 1.00 55.41 351 GLY L N 1
ATOM 8978 C CA . GLY G 2 350 ? -18.545 56.663 54.006 1.00 56.01 351 GLY L CA 1
ATOM 8979 C C . GLY G 2 350 ? -17.888 55.542 54.790 1.00 56.53 351 GLY L C 1
ATOM 8980 O O . GLY G 2 350 ? -17.263 55.774 55.828 1.00 56.46 351 GLY L O 1
ATOM 8981 N N . ASP G 2 351 ? -18.042 54.322 54.269 1.00 57.04 352 ASP L N 1
ATOM 8982 C CA . ASP G 2 351 ? -17.358 53.133 54.763 1.00 57.54 352 ASP L CA 1
ATOM 8983 C C . ASP G 2 351 ? -15.910 53.119 54.294 1.00 57.95 352 ASP L C 1
ATOM 8984 O O . ASP G 2 351 ? -15.634 52.926 53.109 1.00 57.99 352 ASP L O 1
ATOM 8989 N N . ASN G 2 352 ? -14.993 53.323 55.235 1.00 58.54 353 ASN L N 1
ATOM 8990 C CA . ASN G 2 352 ? -13.561 53.331 54.955 1.00 59.17 353 ASN L CA 1
ATOM 8991 C C . ASN G 2 352 ? -12.862 52.199 55.710 1.00 59.59 353 ASN L C 1
ATOM 8992 O O . ASN G 2 352 ? -13.420 51.651 56.660 1.00 59.68 353 ASN L O 1
ATOM 8997 N N . LYS G 2 353 ? -11.650 51.847 55.286 1.00 60.18 354 LYS L N 1
ATOM 8998 C CA . LYS G 2 353 ? -10.854 50.843 55.988 1.00 60.74 354 LYS L CA 1
ATOM 8999 C C . LYS G 2 353 ? -9.505 51.400 56.439 1.00 61.53 354 LYS L C 1
ATOM 9000 O O . LYS G 2 353 ? -8.761 51.978 55.647 1.00 61.57 354 LYS L O 1
ATOM 9006 N N . TYR G 2 354 ? -9.202 51.216 57.720 1.00 62.54 355 TYR L N 1
ATOM 9007 C CA . TYR G 2 354 ? -7.932 51.645 58.301 1.00 63.57 355 TYR L CA 1
ATOM 9008 C C . TYR G 2 354 ? -7.182 50.463 58.917 1.00 64.22 355 TYR L C 1
ATOM 9009 O O . TYR G 2 354 ? -7.690 49.339 58.946 1.00 64.04 355 TYR L O 1
ATOM 9018 N N . THR G 2 355 ? -5.971 50.735 59.408 1.00 65.19 356 THR L N 1
ATOM 9019 C CA . THR G 2 355 ? -5.130 49.737 60.082 1.00 66.01 356 THR L CA 1
ATOM 9020 C C . THR G 2 355 ? -3.947 50.390 60.819 1.00 66.55 356 THR L C 1
ATOM 9021 O O . THR G 2 355 ? -2.791 50.186 60.432 1.00 66.79 356 THR L O 1
ATOM 9025 N N . PRO G 2 356 ? -4.228 51.147 61.907 1.00 67.00 357 PRO L N 1
ATOM 9026 C CA . PRO G 2 356 ? -3.197 51.990 62.539 1.00 67.30 357 PRO L CA 1
ATOM 9027 C C . PRO G 2 356 ? -2.263 51.226 63.496 1.00 67.65 357 PRO L C 1
ATOM 9028 O O . PRO G 2 356 ? -1.306 50.590 63.037 1.00 67.54 357 PRO L O 1
ATOM 9032 N N . ASP G 2 357 ? -2.535 51.303 64.803 1.00 68.09 358 ASP L N 1
ATOM 9033 C CA . ASP G 2 357 ? -1.833 50.515 65.826 1.00 68.47 358 ASP L CA 1
ATOM 9034 C C . ASP G 2 357 ? -2.203 49.029 65.714 1.00 68.70 358 ASP L C 1
ATOM 9035 O O . ASP G 2 357 ? -2.227 48.302 66.711 1.00 68.77 358 ASP L O 1
ATOM 9040 N N . ASP G 2 358 ? -2.466 48.588 64.485 1.00 68.95 359 ASP L N 1
ATOM 9041 C CA . ASP G 2 358 ? -3.113 47.309 64.212 1.00 69.17 359 ASP L CA 1
ATOM 9042 C C . ASP G 2 358 ? -2.154 46.113 64.268 1.00 69.20 359 ASP L C 1
ATOM 9043 O O . ASP G 2 358 ? -1.719 45.709 65.352 1.00 69.11 359 ASP L O 1
ATOM 9048 N N . SER G 2 359 ? -1.842 45.552 63.098 1.00 69.28 360 SER L N 1
ATOM 9049 C CA . SER G 2 359 ? -0.986 44.371 62.986 1.00 69.25 360 SER L CA 1
ATOM 9050 C C . SER G 2 359 ? 0.467 44.714 63.310 1.00 69.17 360 SER L C 1
ATOM 9051 O O . SER G 2 359 ? 1.232 45.142 62.438 1.00 69.10 360 SER L O 1
ATOM 9054 N N . THR G 2 360 ? 0.828 44.532 64.578 1.00 69.09 361 THR L N 1
ATOM 9055 C CA . THR G 2 360 ? 2.161 44.872 65.070 1.00 69.02 361 THR L CA 1
ATOM 9056 C C . THR G 2 360 ? 2.752 43.777 65.967 1.00 68.80 361 THR L C 1
ATOM 9057 O O . THR G 2 360 ? 3.415 42.860 65.474 1.00 68.82 361 THR L O 1
ATOM 9061 N N . GLY G 2 361 ? 2.486 43.869 67.272 1.00 68.46 362 GLY L N 1
ATOM 9062 C CA . GLY G 2 361 ? 3.143 43.037 68.282 1.00 68.03 362 GLY L CA 1
ATOM 9063 C C . GLY G 2 361 ? 2.629 41.619 68.451 1.00 67.70 362 GLY L C 1
ATOM 9064 O O . GLY G 2 361 ? 2.193 41.235 69.540 1.00 67.65 362 GLY L O 1
ATOM 9065 N N . GLY G 2 362 ? 2.688 40.840 67.372 1.00 67.36 363 GLY L N 1
ATOM 9066 C CA . GLY G 2 362 ? 2.391 39.410 67.422 1.00 66.87 363 GLY L CA 1
ATOM 9067 C C . GLY G 2 362 ? 3.687 38.629 67.514 1.00 66.51 363 GLY L C 1
ATOM 9068 O O . GLY G 2 362 ? 4.433 38.540 66.537 1.00 66.46 363 GLY L O 1
ATOM 9069 N N . LEU G 2 363 ? 3.954 38.072 68.695 1.00 66.17 364 LEU L N 1
ATOM 9070 C CA . LEU G 2 363 ? 5.219 37.385 68.986 1.00 65.79 364 LEU L CA 1
ATOM 9071 C C . LEU G 2 363 ? 5.497 36.205 68.058 1.00 65.43 364 LEU L C 1
ATOM 9072 O O . LEU G 2 363 ? 6.597 36.091 67.511 1.00 65.45 364 LEU L O 1
ATOM 9077 N N . THR G 2 364 ? 4.503 35.333 67.894 1.00 64.91 365 THR L N 1
ATOM 9078 C CA . THR G 2 364 ? 4.618 34.185 66.996 1.00 64.34 365 THR L CA 1
ATOM 9079 C C . THR G 2 364 ? 4.571 34.673 65.550 1.00 63.86 365 THR L C 1
ATOM 9080 O O . THR G 2 364 ? 3.495 34.862 64.975 1.00 63.85 365 THR L O 1
ATOM 9084 N N . THR G 2 365 ? 5.754 34.895 64.984 1.00 63.23 366 THR L N 1
ATOM 9085 C CA . THR G 2 365 ? 5.881 35.376 63.614 1.00 62.63 366 THR L CA 1
ATOM 9086 C C . THR G 2 365 ? 6.080 34.220 62.637 1.00 62.12 366 THR L C 1
ATOM 9087 O O . THR G 2 365 ? 5.107 33.721 62.066 1.00 62.18 366 THR L O 1
ATOM 9091 N N . ASN G 2 366 ? 7.334 33.798 62.460 1.00 61.36 367 ASN L N 1
ATOM 9092 C CA . ASN G 2 366 ? 7.720 32.820 61.434 1.00 60.52 367 ASN L CA 1
ATOM 9093 C C . ASN G 2 366 ? 7.411 33.338 60.027 1.00 59.88 367 ASN L C 1
ATOM 9094 O O . ASN G 2 366 ? 7.907 32.805 59.032 1.00 59.94 367 ASN L O 1
ATOM 9099 N N . ALA G 2 367 ? 6.606 34.398 59.965 1.00 58.97 368 ALA L N 1
ATOM 9100 C CA . ALA G 2 367 ? 6.128 34.968 58.710 1.00 58.08 368 ALA L CA 1
ATOM 9101 C C . ALA G 2 367 ? 7.129 35.952 58.100 1.00 57.34 368 ALA L C 1
ATOM 9102 O O . ALA G 2 367 ? 7.856 36.631 58.828 1.00 57.24 368 ALA L O 1
ATOM 9104 N N . PRO G 2 368 ? 7.174 36.023 56.757 1.00 56.62 369 PRO L N 1
ATOM 9105 C CA . PRO G 2 368 ? 7.972 37.021 56.047 1.00 56.10 369 PRO L CA 1
ATOM 9106 C C . PRO G 2 368 ? 7.466 38.444 56.320 1.00 55.48 369 PRO L C 1
ATOM 9107 O O . PRO G 2 368 ? 6.324 38.608 56.762 1.00 55.48 369 PRO L O 1
ATOM 9111 N N . PRO G 2 369 ? 8.308 39.468 56.068 1.00 54.77 370 PRO L N 1
ATOM 9112 C CA . PRO G 2 369 ? 7.900 40.852 56.288 1.00 54.33 370 PRO L CA 1
ATOM 9113 C C . PRO G 2 369 ? 6.586 41.202 55.594 1.00 53.93 370 PRO L C 1
ATOM 9114 O O . PRO G 2 369 ? 6.268 40.644 54.542 1.00 54.02 370 PRO L O 1
ATOM 9118 N N . GLN G 2 370 ? 5.837 42.119 56.199 1.00 53.48 371 GLN L N 1
ATOM 9119 C CA . GLN G 2 370 ? 4.518 42.531 55.711 1.00 52.96 371 GLN L CA 1
ATOM 9120 C C . GLN G 2 370 ? 4.558 43.265 54.370 1.00 52.39 371 GLN L C 1
ATOM 9121 O O . GLN G 2 370 ? 3.661 43.092 53.539 1.00 52.40 371 GLN L O 1
ATOM 9127 N N . GLY G 2 371 ? 5.598 44.071 54.163 1.00 51.66 372 GLY L N 1
ATOM 9128 C CA . GLY G 2 371 ? 5.694 44.917 52.974 1.00 50.72 372 GLY L CA 1
ATOM 9129 C C . GLY G 2 371 ? 6.780 44.531 51.988 1.00 50.08 372 GLY L C 1
ATOM 9130 O O . GLY G 2 371 ? 7.108 43.350 51.834 1.00 50.04 372 GLY L O 1
ATOM 9131 N N . ARG G 2 372 ? 7.328 45.544 51.317 1.00 49.33 373 ARG L N 1
ATOM 9132 C CA . ARG G 2 372 ? 8.357 45.359 50.294 1.00 48.49 373 ARG L CA 1
ATOM 9133 C C . ARG G 2 372 ? 9.631 46.144 50.620 1.00 48.19 373 ARG L C 1
ATOM 9134 O O . ARG G 2 372 ? 10.390 46.513 49.721 1.00 48.13 373 ARG L O 1
ATOM 9142 N N . ASP G 2 373 ? 9.851 46.395 51.909 1.00 47.81 374 ASP L N 1
ATOM 9143 C CA . ASP G 2 373 ? 11.058 47.057 52.396 1.00 47.36 374 ASP L CA 1
ATOM 9144 C C . ASP G 2 373 ? 12.247 46.109 52.282 1.00 47.05 374 ASP L C 1
ATOM 9145 O O . ASP G 2 373 ? 12.271 45.050 52.915 1.00 47.01 374 ASP L O 1
ATOM 9150 N N . VAL G 2 374 ? 13.232 46.495 51.475 1.00 46.65 375 VAL L N 1
ATOM 9151 C CA . VAL G 2 374 ? 14.394 45.644 51.213 1.00 46.25 375 VAL L CA 1
ATOM 9152 C C . VAL G 2 374 ? 15.178 45.298 52.490 1.00 46.08 375 VAL L C 1
ATOM 9153 O O . VAL G 2 374 ? 15.642 44.167 52.648 1.00 45.98 375 VAL L O 1
ATOM 9157 N N . VAL G 2 375 ? 15.294 46.261 53.403 1.00 45.87 376 VAL L N 1
ATOM 9158 C CA . VAL G 2 375 ? 16.076 46.063 54.621 1.00 45.71 376 VAL L CA 1
ATOM 9159 C C . VAL G 2 375 ? 15.401 45.071 55.567 1.00 45.56 376 VAL L C 1
ATOM 9160 O O . VAL G 2 375 ? 16.078 44.298 56.244 1.00 45.61 376 VAL L O 1
ATOM 9164 N N . GLU G 2 376 ? 14.069 45.084 55.591 1.00 45.37 377 GLU L N 1
ATOM 9165 C CA . GLU G 2 376 ? 13.295 44.092 56.333 1.00 45.25 377 GLU L CA 1
ATOM 9166 C C . GLU G 2 376 ? 13.509 42.690 55.757 1.00 44.95 377 GLU L C 1
ATOM 9167 O O . GLU G 2 376 ? 13.705 41.731 56.504 1.00 44.91 377 GLU L O 1
ATOM 9173 N N . TRP G 2 377 ? 13.485 42.584 54.430 1.00 44.65 378 TRP L N 1
ATOM 9174 C CA . TRP G 2 377 ? 13.684 41.301 53.752 1.00 44.36 378 TRP L CA 1
ATOM 9175 C C . TRP G 2 377 ? 15.121 40.801 53.833 1.00 44.39 378 TRP L C 1
ATOM 9176 O O . TRP G 2 377 ? 15.352 39.598 53.957 1.00 44.33 378 TRP L O 1
ATOM 9187 N N . LEU G 2 378 ? 16.083 41.719 53.767 1.00 44.49 379 LEU L N 1
ATOM 9188 C CA . LEU G 2 378 ? 17.484 41.349 53.932 1.00 44.66 379 LEU L CA 1
ATOM 9189 C C . LEU G 2 378 ? 17.729 40.779 55.322 1.00 44.91 379 LEU L C 1
ATOM 9190 O O . LEU G 2 378 ? 18.435 39.781 55.469 1.00 45.03 379 LEU L O 1
ATOM 9195 N N . GLY G 2 379 ? 17.125 41.405 56.332 1.00 45.26 380 GLY L N 1
ATOM 9196 C CA . GLY G 2 379 ? 17.185 40.911 57.709 1.00 45.55 380 GLY L CA 1
ATOM 9197 C C . GLY G 2 379 ? 16.496 39.567 57.865 1.00 45.83 380 GLY L C 1
ATOM 9198 O O . GLY G 2 379 ? 17.005 38.673 58.546 1.00 45.89 380 GLY L O 1
ATOM 9199 N N . TRP G 2 380 ? 15.338 39.426 57.221 1.00 46.08 381 TRP L N 1
ATOM 9200 C CA . TRP G 2 380 ? 14.570 38.181 57.233 1.00 46.34 381 TRP L CA 1
ATOM 9201 C C . TRP G 2 380 ? 15.334 37.048 56.552 1.00 46.83 381 TRP L C 1
ATOM 9202 O O . TRP G 2 380 ? 15.260 35.900 56.980 1.00 47.06 381 TRP L O 1
ATOM 9213 N N . PHE G 2 381 ? 16.065 37.378 55.492 1.00 47.47 382 PHE L N 1
ATOM 9214 C CA . PHE G 2 381 ? 16.873 36.399 54.767 1.00 47.96 382 PHE L CA 1
ATOM 9215 C C . PHE G 2 381 ? 18.007 35.858 55.638 1.00 48.28 382 PHE L C 1
ATOM 9216 O O . PHE G 2 381 ? 18.361 34.682 55.540 1.00 48.40 382 PHE L O 1
ATOM 9224 N N . GLU G 2 382 ? 18.559 36.718 56.494 1.00 48.67 383 GLU L N 1
ATOM 9225 C CA . GLU G 2 382 ? 19.549 36.307 57.492 1.00 49.21 383 GLU L CA 1
ATOM 9226 C C . GLU G 2 382 ? 18.988 35.332 58.526 1.00 49.22 383 GLU L C 1
ATOM 9227 O O . GLU G 2 382 ? 19.725 34.503 59.057 1.00 49.32 383 GLU L O 1
ATOM 9233 N N . ASP G 2 383 ? 17.691 35.438 58.812 1.00 49.28 384 ASP L N 1
ATOM 9234 C CA . ASP G 2 383 ? 17.015 34.494 59.705 1.00 49.37 384 ASP L CA 1
ATOM 9235 C C . ASP G 2 383 ? 16.860 33.108 59.063 1.00 49.35 384 ASP L C 1
ATOM 9236 O O . ASP G 2 383 ? 16.681 32.109 59.765 1.00 49.30 384 ASP L O 1
ATOM 9241 N N . GLN G 2 384 ? 16.935 33.063 57.732 1.00 49.37 385 GLN L N 1
ATOM 9242 C CA . GLN G 2 384 ? 16.872 31.811 56.973 1.00 49.36 385 GLN L CA 1
ATOM 9243 C C . GLN G 2 384 ? 18.264 31.423 56.462 1.00 49.41 385 GLN L C 1
ATOM 9244 O O . GLN G 2 384 ? 18.406 30.882 55.357 1.00 49.39 385 GLN L O 1
ATOM 9250 N N . ASN G 2 385 ? 19.283 31.716 57.274 1.00 49.38 386 ASN L N 1
ATOM 9251 C CA . ASN G 2 385 ? 20.695 31.419 56.973 1.00 49.36 386 ASN L CA 1
ATOM 9252 C C . ASN G 2 385 ? 21.161 31.753 55.544 1.00 49.24 386 ASN L C 1
ATOM 9253 O O . ASN G 2 385 ? 22.056 31.095 55.006 1.00 49.16 386 ASN L O 1
ATOM 9258 N N . ARG G 2 386 ? 20.554 32.785 54.954 1.00 49.15 387 ARG L N 1
ATOM 9259 C CA . ARG G 2 386 ? 20.849 33.225 53.585 1.00 49.04 387 ARG L CA 1
ATOM 9260 C C . ARG G 2 386 ? 20.712 32.061 52.594 1.00 48.87 387 ARG L C 1
ATOM 9261 O O . ARG G 2 386 ? 21.598 31.798 51.774 1.00 48.81 387 ARG L O 1
ATOM 9269 N N . LYS G 2 387 ? 19.584 31.364 52.706 1.00 48.57 388 LYS L N 1
ATOM 9270 C CA . LYS G 2 387 ? 19.281 30.178 51.916 1.00 48.15 388 LYS L CA 1
ATOM 9271 C C . LYS G 2 387 ? 17.774 30.164 51.669 1.00 47.49 388 LYS L C 1
ATOM 9272 O O . LYS G 2 387 ? 16.995 30.180 52.623 1.00 47.47 388 LYS L O 1
ATOM 9278 N N . PRO G 2 388 ? 17.360 30.172 50.387 1.00 46.89 389 PRO L N 1
ATOM 9279 C CA . PRO G 2 388 ? 15.941 30.182 50.017 1.00 46.38 389 PRO L CA 1
ATOM 9280 C C . PRO G 2 388 ? 15.109 29.161 50.794 1.00 45.82 389 PRO L C 1
ATOM 9281 O O . PRO G 2 388 ? 15.496 27.995 50.894 1.00 45.57 389 PRO L O 1
ATOM 9285 N N . THR G 2 389 ? 13.989 29.621 51.350 1.00 45.28 390 THR L N 1
ATOM 9286 C CA . THR G 2 389 ? 13.078 28.764 52.109 1.00 44.83 390 THR L CA 1
ATOM 9287 C C . THR G 2 389 ? 12.307 27.832 51.175 1.00 44.63 390 THR L C 1
ATOM 9288 O O . THR G 2 389 ? 12.185 28.124 49.982 1.00 44.62 390 THR L O 1
ATOM 9292 N N . PRO G 2 390 ? 11.805 26.695 51.704 1.00 44.45 391 PRO L N 1
ATOM 9293 C CA . PRO G 2 390 ? 10.907 25.832 50.937 1.00 44.26 391 PRO L CA 1
ATOM 9294 C C . PRO G 2 390 ? 9.804 26.608 50.213 1.00 44.16 391 PRO L C 1
ATOM 9295 O O . PRO G 2 390 ? 9.495 26.300 49.064 1.00 44.31 391 PRO L O 1
ATOM 9299 N N . ASP G 2 391 ? 9.234 27.614 50.873 1.00 43.99 392 ASP L N 1
ATOM 9300 C CA . ASP G 2 391 ? 8.123 28.369 50.299 1.00 43.73 392 ASP L CA 1
ATOM 9301 C C . ASP G 2 391 ? 8.548 29.287 49.150 1.00 43.47 392 ASP L C 1
ATOM 9302 O O . ASP G 2 391 ? 7.749 29.562 48.245 1.00 43.47 392 ASP L O 1
ATOM 9307 N N . MET G 2 392 ? 9.795 29.759 49.195 1.00 42.94 393 MET L N 1
ATOM 9308 C CA . MET G 2 392 ? 10.381 30.517 48.085 1.00 42.35 393 MET L CA 1
ATOM 9309 C C . MET G 2 392 ? 10.541 29.623 46.857 1.00 42.28 393 MET L C 1
ATOM 9310 O O . MET G 2 392 ? 10.218 30.031 45.739 1.00 42.28 393 MET L O 1
ATOM 9315 N N . MET G 2 393 ? 11.025 28.401 47.078 1.00 42.00 394 MET L N 1
ATOM 9316 C CA . MET G 2 393 ? 11.240 27.438 46.000 1.00 41.83 394 MET L CA 1
ATOM 9317 C C . MET G 2 393 ? 9.931 26.989 45.361 1.00 41.84 394 MET L C 1
ATOM 9318 O O . MET G 2 393 ? 9.856 26.830 44.140 1.00 41.75 394 MET L O 1
ATOM 9323 N N . GLN G 2 394 ? 8.906 26.786 46.187 1.00 41.89 395 GLN L N 1
ATOM 9324 C CA . GLN G 2 394 ? 7.587 26.392 45.695 1.00 42.02 395 GLN L CA 1
ATOM 9325 C C . GLN G 2 394 ? 6.921 27.527 44.922 1.00 41.97 395 GLN L C 1
ATOM 9326 O O . GLN G 2 394 ? 6.169 27.280 43.978 1.00 42.10 395 GLN L O 1
ATOM 9332 N N . TYR G 2 395 ? 7.203 28.766 45.323 1.00 41.76 396 TYR L N 1
ATOM 9333 C CA . TYR G 2 395 ? 6.667 29.924 44.630 1.00 41.47 396 TYR L CA 1
ATOM 9334 C C . TYR G 2 395 ? 7.248 29.988 43.225 1.00 41.68 396 TYR L C 1
ATOM 9335 O O . TYR G 2 395 ? 6.524 30.234 42.251 1.00 41.53 396 TYR L O 1
ATOM 9344 N N . ALA G 2 396 ? 8.558 29.767 43.131 1.00 41.81 397 ALA L N 1
ATOM 9345 C CA . ALA G 2 396 ? 9.257 29.815 41.855 1.00 42.12 397 ALA L CA 1
ATOM 9346 C C . ALA G 2 396 ? 8.815 28.663 40.954 1.00 42.44 397 ALA L C 1
ATOM 9347 O O . ALA G 2 396 ? 8.662 28.837 39.747 1.00 42.63 397 ALA L O 1
ATOM 9349 N N . LYS G 2 397 ? 8.592 27.498 41.555 1.00 42.71 398 LYS L N 1
ATOM 9350 C CA . LYS G 2 397 ? 8.095 26.335 40.833 1.00 43.13 398 LYS L CA 1
ATOM 9351 C C . LYS G 2 397 ? 6.748 26.642 40.184 1.00 43.44 398 LYS L C 1
ATOM 9352 O O . LYS G 2 397 ? 6.570 26.408 38.988 1.00 43.50 398 LYS L O 1
ATOM 9358 N N . ARG G 2 398 ? 5.820 27.185 40.974 1.00 43.77 399 ARG L N 1
ATOM 9359 C CA . ARG G 2 398 ? 4.491 27.576 40.496 1.00 44.17 399 ARG L CA 1
ATOM 9360 C C . ARG G 2 398 ? 4.569 28.600 39.366 1.00 44.24 399 ARG L C 1
ATOM 9361 O O . ARG G 2 398 ? 3.687 28.654 38.507 1.00 44.39 399 ARG L O 1
ATOM 9369 N N . ALA G 2 399 ? 5.631 29.402 39.370 1.00 44.23 400 ALA L N 1
ATOM 9370 C CA . ALA G 2 399 ? 5.807 30.470 38.392 1.00 44.21 400 ALA L CA 1
ATOM 9371 C C . ALA G 2 399 ? 6.290 29.972 37.039 1.00 44.30 400 ALA L C 1
ATOM 9372 O O . ALA G 2 399 ? 6.073 30.638 36.032 1.00 44.32 400 ALA L O 1
ATOM 9374 N N . VAL G 2 400 ? 6.945 28.809 37.018 1.00 44.45 401 VAL L N 1
ATOM 9375 C CA . VAL G 2 400 ? 7.580 28.298 35.793 1.00 44.34 401 VAL L CA 1
ATOM 9376 C C . VAL G 2 400 ? 6.992 26.991 35.250 1.00 44.34 401 VAL L C 1
ATOM 9377 O O . VAL G 2 400 ? 7.208 26.658 34.081 1.00 44.38 401 VAL L O 1
ATOM 9381 N N . MET G 2 401 ? 6.257 26.257 36.083 1.00 44.36 402 MET L N 1
ATOM 9382 C CA . MET G 2 401 ? 5.823 24.896 35.724 1.00 44.47 402 MET L CA 1
ATOM 9383 C C . MET G 2 401 ? 4.851 24.803 34.544 1.00 44.54 402 MET L C 1
ATOM 9384 O O . MET G 2 401 ? 4.838 23.802 33.831 1.00 44.57 402 MET L O 1
ATOM 9389 N N . SER G 2 402 ? 4.063 25.849 34.329 1.00 44.91 403 SER L N 1
ATOM 9390 C CA . SER G 2 402 ? 3.096 25.875 33.230 1.00 45.23 403 SER L CA 1
ATOM 9391 C C . SER G 2 402 ? 3.687 26.355 31.901 1.00 45.48 403 SER L C 1
ATOM 9392 O O . SER G 2 402 ? 3.027 26.273 30.861 1.00 45.55 403 SER L O 1
ATOM 9395 N N . LEU G 2 403 ? 4.923 26.848 31.936 1.00 45.84 404 LEU L N 1
ATOM 9396 C CA . LEU G 2 403 ? 5.575 27.386 30.742 1.00 46.40 404 LEU L CA 1
ATOM 9397 C C . LEU G 2 403 ? 5.612 26.381 29.589 1.00 46.76 404 LEU L C 1
ATOM 9398 O O . LEU G 2 403 ? 5.926 25.207 29.790 1.00 46.80 404 LEU L O 1
ATOM 9403 N N . GLN G 2 404 ? 5.280 26.863 28.391 1.00 47.29 405 GLN L N 1
ATOM 9404 C CA . GLN G 2 404 ? 5.178 26.035 27.185 1.00 47.70 405 GLN L CA 1
ATOM 9405 C C . GLN G 2 404 ? 6.116 26.504 26.077 1.00 47.72 405 GLN L C 1
ATOM 9406 O O . GLN G 2 404 ? 6.302 27.707 25.883 1.00 47.84 405 GLN L O 1
ATOM 9412 N N . GLY G 2 405 ? 6.690 25.545 25.352 1.00 47.79 406 GLY L N 1
ATOM 9413 C CA . GLY G 2 405 ? 7.482 25.817 24.147 1.00 47.78 406 GLY L CA 1
ATOM 9414 C C . GLY G 2 405 ? 8.631 26.791 24.327 1.00 47.81 406 GLY L C 1
ATOM 9415 O O . GLY G 2 405 ? 8.692 27.823 23.656 1.00 47.81 406 GLY L O 1
ATOM 9416 N N . LEU G 2 406 ? 9.546 26.454 25.233 1.00 47.75 407 LEU L N 1
ATOM 9417 C CA . LEU G 2 406 ? 10.687 27.307 25.542 1.00 47.53 407 LEU L CA 1
ATOM 9418 C C . LEU G 2 406 ? 11.827 27.135 24.542 1.00 47.60 407 LEU L C 1
ATOM 9419 O O . LEU G 2 406 ? 12.255 26.016 24.250 1.00 47.62 407 LEU L O 1
ATOM 9424 N N . ARG G 2 407 ? 12.301 28.261 24.016 1.00 47.77 408 ARG L N 1
ATOM 9425 C CA . ARG G 2 407 ? 13.453 28.287 23.119 1.00 47.89 408 ARG L CA 1
ATOM 9426 C C . ARG G 2 407 ? 14.731 28.224 23.942 1.00 47.74 408 ARG L C 1
ATOM 9427 O O . ARG G 2 407 ? 14.831 28.861 24.990 1.00 47.91 408 ARG L O 1
ATOM 9435 N N . GLU G 2 408 ? 15.701 27.452 23.465 1.00 47.66 409 GLU L N 1
ATOM 9436 C CA . GLU G 2 408 ? 16.954 27.241 24.190 1.00 47.62 409 GLU L CA 1
ATOM 9437 C C . GLU G 2 408 ? 17.780 28.521 24.334 1.00 47.32 409 GLU L C 1
ATOM 9438 O O . GLU G 2 408 ? 17.677 29.428 23.507 1.00 47.39 409 GLU L O 1
ATOM 9444 N N . LYS G 2 409 ? 18.581 28.583 25.397 1.00 46.99 410 LYS L N 1
ATOM 9445 C CA . LYS G 2 409 ? 19.423 29.750 25.721 1.00 46.67 410 LYS L CA 1
ATOM 9446 C C . LYS G 2 409 ? 18.649 31.035 26.037 1.00 46.41 410 LYS L C 1
ATOM 9447 O O . LYS G 2 409 ? 19.145 32.146 25.816 1.00 46.44 410 LYS L O 1
ATOM 9453 N N . THR G 2 410 ? 17.436 30.872 26.557 1.00 46.02 411 THR L N 1
ATOM 9454 C CA . THR G 2 410 ? 16.646 31.991 27.060 1.00 45.64 411 THR L CA 1
ATOM 9455 C C . THR G 2 410 ? 16.628 31.928 28.583 1.00 45.48 411 THR L C 1
ATOM 9456 O O . THR G 2 410 ? 16.993 30.906 29.166 1.00 45.55 411 THR L O 1
ATOM 9460 N N . ILE G 2 411 ? 16.213 33.015 29.229 1.00 45.20 412 ILE L N 1
ATOM 9461 C CA . ILE G 2 411 ? 16.066 33.005 30.682 1.00 45.01 412 ILE L CA 1
ATOM 9462 C C . ILE G 2 411 ? 14.845 32.154 31.076 1.00 44.79 412 ILE L C 1
ATOM 9463 O O . ILE G 2 411 ? 14.761 31.652 32.201 1.00 44.73 412 ILE L O 1
ATOM 9468 N N . GLY G 2 412 ? 13.920 31.988 30.130 1.00 44.45 413 GLY L N 1
ATOM 9469 C CA . GLY G 2 412 ? 12.758 31.121 30.303 1.00 44.07 413 GLY L CA 1
ATOM 9470 C C . GLY G 2 412 ? 13.139 29.663 30.489 1.00 43.86 413 GLY L C 1
ATOM 9471 O O . GLY G 2 412 ? 12.692 29.019 31.442 1.00 44.04 413 GLY L O 1
ATOM 9472 N N . LYS G 2 413 ? 13.973 29.144 29.589 1.00 43.42 414 LYS L N 1
ATOM 9473 C CA . LYS G 2 413 ? 14.502 27.785 29.724 1.00 43.14 414 LYS L CA 1
ATOM 9474 C C . LYS G 2 413 ? 15.410 27.638 30.940 1.00 42.60 414 LYS L C 1
ATOM 9475 O O . LYS G 2 413 ? 15.501 26.557 31.508 1.00 42.62 414 LYS L O 1
ATOM 9481 N N . TYR G 2 414 ? 16.081 28.719 31.330 1.00 42.27 415 TYR L N 1
ATOM 9482 C CA . TYR G 2 414 ? 16.946 28.702 32.506 1.00 41.93 415 TYR L CA 1
ATOM 9483 C C . TYR G 2 414 ? 16.141 28.492 33.787 1.00 41.93 415 TYR L C 1
ATOM 9484 O O . TYR G 2 414 ? 16.472 27.622 34.592 1.00 41.80 415 TYR L O 1
ATOM 9493 N N . ALA G 2 415 ? 15.094 29.296 33.960 1.00 42.05 416 ALA L N 1
ATOM 9494 C CA . ALA G 2 415 ? 14.257 29.263 35.162 1.00 42.29 416 ALA L CA 1
ATOM 9495 C C . ALA G 2 415 ? 13.421 27.990 35.289 1.00 42.54 416 ALA L C 1
ATOM 9496 O O . ALA G 2 415 ? 13.074 27.582 36.405 1.00 42.54 416 ALA L O 1
ATOM 9498 N N . LYS G 2 416 ? 13.088 27.370 34.158 1.00 42.71 417 LYS L N 1
ATOM 9499 C CA . LYS G 2 416 ? 12.402 26.085 34.197 1.00 43.14 417 LYS L CA 1
ATOM 9500 C C . LYS G 2 416 ? 13.373 24.986 34.626 1.00 43.45 417 LYS L C 1
ATOM 9501 O O . LYS G 2 416 ? 13.017 24.112 35.419 1.00 43.45 417 LYS L O 1
ATOM 9507 N N . SER G 2 417 ? 14.601 25.050 34.111 1.00 43.85 418 SER L N 1
ATOM 9508 C CA . SER G 2 417 ? 15.663 24.127 34.509 1.00 44.38 418 SER L CA 1
ATOM 9509 C C . SER G 2 417 ? 16.030 24.293 35.978 1.00 44.69 418 SER L C 1
ATOM 9510 O O . SER G 2 417 ? 16.422 23.324 36.633 1.00 44.99 418 SER L O 1
ATOM 9513 N N . GLU G 2 418 ? 15.892 25.520 36.481 1.00 44.94 419 GLU L N 1
ATOM 9514 C CA . GLU G 2 418 ? 16.293 25.886 37.835 1.00 45.30 419 GLU L CA 1
ATOM 9515 C C . GLU G 2 418 ? 15.252 25.548 38.904 1.00 45.66 419 GLU L C 1
ATOM 9516 O O . GLU G 2 418 ? 15.593 24.985 39.942 1.00 45.65 419 GLU L O 1
ATOM 9522 N N . PHE G 2 419 ? 13.993 25.902 38.661 1.00 46.06 420 PHE L N 1
ATOM 9523 C CA . PHE G 2 419 ? 12.966 25.773 39.693 1.00 46.49 420 PHE L CA 1
ATOM 9524 C C . PHE G 2 419 ? 11.915 24.709 39.389 1.00 47.05 420 PHE L C 1
ATOM 9525 O O . PHE G 2 419 ? 10.861 24.664 40.026 1.00 47.22 420 PHE L O 1
ATOM 9533 N N . ASP G 2 420 ? 12.215 23.841 38.426 1.00 47.74 421 ASP L N 1
ATOM 9534 C CA . ASP G 2 420 ? 11.339 22.719 38.096 1.00 48.25 421 ASP L CA 1
ATOM 9535 C C . ASP G 2 420 ? 12.154 21.512 37.628 1.00 48.83 421 ASP L C 1
ATOM 9536 O O . ASP G 2 420 ? 11.951 20.996 36.525 1.00 48.90 421 ASP L O 1
ATOM 9541 N N . LYS G 2 421 ? 13.076 21.069 38.479 1.00 49.56 422 LYS L N 1
ATOM 9542 C CA . LYS G 2 421 ? 13.952 19.949 38.147 1.00 50.27 422 LYS L CA 1
ATOM 9543 C C . LYS G 2 421 ? 13.172 18.638 38.100 1.00 50.49 422 LYS L C 1
ATOM 9544 O O . LYS G 2 421 ? 12.768 18.192 37.023 1.00 50.76 422 LYS L O 1
ATOM 9551 N N . SER H 2 1 ? 61.282 8.772 48.005 1.00 74.59 2 SER M N 1
ATOM 9552 C CA . SER H 2 1 ? 61.097 7.425 47.390 1.00 74.52 2 SER M CA 1
ATOM 9553 C C . SER H 2 1 ? 62.024 7.235 46.188 1.00 74.40 2 SER M C 1
ATOM 9554 O O . SER H 2 1 ? 61.896 7.929 45.169 1.00 74.46 2 SER M O 1
ATOM 9557 N N . VAL H 2 2 ? 62.964 6.302 46.323 1.00 74.08 3 VAL M N 1
ATOM 9558 C CA . VAL H 2 2 ? 63.883 5.957 45.240 1.00 73.75 3 VAL M CA 1
ATOM 9559 C C . VAL H 2 2 ? 63.953 4.436 45.090 1.00 73.52 3 VAL M C 1
ATOM 9560 O O . VAL H 2 2 ? 63.512 3.893 44.073 1.00 73.53 3 VAL M O 1
ATOM 9564 N N . THR H 2 3 ? 64.487 3.756 46.105 1.00 73.16 4 THR M N 1
ATOM 9565 C CA . THR H 2 3 ? 64.659 2.300 46.054 1.00 72.90 4 THR M CA 1
ATOM 9566 C C . THR H 2 3 ? 63.400 1.545 46.469 1.00 72.53 4 THR M C 1
ATOM 9567 O O . THR H 2 3 ? 62.833 1.794 47.535 1.00 72.46 4 THR M O 1
ATOM 9571 N N . VAL H 2 4 ? 62.971 0.629 45.604 1.00 72.17 5 VAL M N 1
ATOM 9572 C CA . VAL H 2 4 ? 61.824 -0.236 45.866 1.00 71.78 5 VAL M CA 1
ATOM 9573 C C . VAL H 2 4 ? 62.294 -1.689 45.910 1.00 71.60 5 VAL M C 1
ATOM 9574 O O . VAL H 2 4 ? 62.853 -2.198 44.935 1.00 71.59 5 VAL M O 1
ATOM 9578 N N . LYS H 2 5 ? 62.081 -2.345 47.048 1.00 71.36 6 LYS M N 1
ATOM 9579 C CA . LYS H 2 5 ? 62.424 -3.758 47.199 1.00 71.07 6 LYS M CA 1
ATOM 9580 C C . LYS H 2 5 ? 61.193 -4.632 47.017 1.00 70.79 6 LYS M C 1
ATOM 9581 O O . LYS H 2 5 ? 60.078 -4.227 47.352 1.00 70.76 6 LYS M O 1
ATOM 9587 N N . ARG H 2 6 ? 61.400 -5.825 46.473 1.00 70.51 7 ARG M N 1
ATOM 9588 C CA . ARG H 2 6 ? 60.363 -6.841 46.457 1.00 70.23 7 ARG M CA 1
ATOM 9589 C C . ARG H 2 6 ? 60.467 -7.633 47.753 1.00 70.15 7 ARG M C 1
ATOM 9590 O O . ARG H 2 6 ? 61.547 -8.104 48.107 1.00 70.15 7 ARG M O 1
ATOM 9598 N N . ILE H 2 7 ? 59.345 -7.778 48.456 1.00 70.06 8 ILE M N 1
ATOM 9599 C CA . ILE H 2 7 ? 59.348 -8.366 49.802 1.00 70.06 8 ILE M CA 1
ATOM 9600 C C . ILE H 2 7 ? 59.733 -9.848 49.826 1.00 69.99 8 ILE M C 1
ATOM 9601 O O . ILE H 2 7 ? 60.295 -10.329 50.808 1.00 70.08 8 ILE M O 1
ATOM 9606 N N . ILE H 2 8 ? 59.446 -10.553 48.733 1.00 69.90 9 ILE M N 1
ATOM 9607 C CA . ILE H 2 8 ? 59.545 -12.014 48.685 1.00 69.73 9 ILE M CA 1
ATOM 9608 C C . ILE H 2 8 ? 60.990 -12.514 48.651 1.00 69.58 9 ILE M C 1
ATOM 9609 O O . ILE H 2 8 ? 61.402 -13.274 49.528 1.00 69.60 9 ILE M O 1
ATOM 9614 N N . ASP H 2 9 ? 61.749 -12.086 47.646 1.00 69.36 10 ASP M N 1
ATOM 9615 C CA . ASP H 2 9 ? 63.125 -12.556 47.471 1.00 69.16 10 ASP M CA 1
ATOM 9616 C C . ASP H 2 9 ? 64.176 -11.475 47.742 1.00 69.00 10 ASP M C 1
ATOM 9617 O O . ASP H 2 9 ? 65.375 -11.708 47.566 1.00 69.01 10 ASP M O 1
ATOM 9622 N N . ASN H 2 10 ? 63.712 -10.306 48.181 1.00 68.77 11 ASN M N 1
ATOM 9623 C CA . ASN H 2 10 ? 64.572 -9.152 48.467 1.00 68.56 11 ASN M CA 1
ATOM 9624 C C . ASN H 2 10 ? 65.415 -8.707 47.261 1.00 68.33 11 ASN M C 1
ATOM 9625 O O . ASN H 2 10 ? 66.602 -8.391 47.388 1.00 68.31 11 ASN M O 1
ATOM 9630 N N . THR H 2 11 ? 64.779 -8.694 46.091 1.00 68.02 12 THR M N 1
ATOM 9631 C CA . THR H 2 11 ? 65.392 -8.182 44.870 1.00 67.65 12 THR M CA 1
ATOM 9632 C C . THR H 2 11 ? 65.010 -6.717 44.712 1.00 67.37 12 THR M C 1
ATOM 9633 O O . THR H 2 11 ? 63.916 -6.308 45.107 1.00 67.34 12 THR M O 1
ATOM 9637 N N . VAL H 2 12 ? 65.920 -5.931 44.144 1.00 67.05 13 VAL M N 1
ATOM 9638 C CA . VAL H 2 12 ? 65.668 -4.519 43.871 1.00 66.74 13 VAL M CA 1
ATOM 9639 C C . VAL H 2 12 ? 65.002 -4.349 42.503 1.00 66.48 13 VAL M C 1
ATOM 9640 O O . VAL H 2 12 ? 65.474 -4.886 41.499 1.00 66.42 13 VAL M O 1
ATOM 9644 N N . ILE H 2 13 ? 63.893 -3.615 42.483 1.00 66.21 14 ILE M N 1
ATOM 9645 C CA . ILE H 2 13 ? 63.224 -3.241 41.240 1.00 65.97 14 ILE M CA 1
ATOM 9646 C C . ILE H 2 13 ? 63.322 -1.731 41.033 1.00 65.96 14 ILE M C 1
ATOM 9647 O O . ILE H 2 13 ? 63.158 -0.954 41.977 1.00 66.06 14 ILE M O 1
ATOM 9652 N N . VAL H 2 14 ? 63.618 -1.321 39.804 1.00 65.84 15 VAL M N 1
ATOM 9653 C CA . VAL H 2 14 ? 63.650 0.095 39.465 1.00 65.74 15 VAL M CA 1
ATOM 9654 C C . VAL H 2 14 ? 62.514 0.399 38.488 1.00 65.84 15 VAL M C 1
ATOM 9655 O O . VAL H 2 14 ? 62.646 0.144 37.288 1.00 65.81 15 VAL M O 1
ATOM 9659 N N . PRO H 2 15 ? 61.378 0.912 39.006 1.00 65.96 16 PRO M N 1
ATOM 9660 C CA . PRO H 2 15 ? 60.259 1.323 38.160 1.00 66.13 16 PRO M CA 1
ATOM 9661 C C . PRO H 2 15 ? 60.614 2.542 37.314 1.00 66.37 16 PRO M C 1
ATOM 9662 O O . PRO H 2 15 ? 61.039 3.565 37.847 1.00 66.40 16 PRO M O 1
ATOM 9666 N N . LYS H 2 16 ? 60.454 2.409 36.000 1.00 66.81 17 LYS M N 1
ATOM 9667 C CA . LYS H 2 16 ? 60.743 3.483 35.049 1.00 67.27 17 LYS M CA 1
ATOM 9668 C C . LYS H 2 16 ? 59.659 3.551 33.979 1.00 67.53 17 LYS M C 1
ATOM 9669 O O . LYS H 2 16 ? 58.882 2.608 33.807 1.00 67.64 17 LYS M O 1
ATOM 9675 N N . LEU H 2 17 ? 59.615 4.669 33.260 1.00 67.85 18 LEU M N 1
ATOM 9676 C CA . LEU H 2 17 ? 58.667 4.850 32.165 1.00 68.26 18 LEU M CA 1
ATOM 9677 C C . LEU H 2 17 ? 59.314 5.507 30.947 1.00 68.71 18 LEU M C 1
ATOM 9678 O O . LEU H 2 17 ? 60.320 6.203 31.083 1.00 68.65 18 LEU M O 1
ATOM 9683 N N . PRO H 2 18 ? 58.747 5.273 29.747 1.00 69.31 19 PRO M N 1
ATOM 9684 C CA . PRO H 2 18 ? 59.131 6.020 28.548 1.00 69.86 19 PRO M CA 1
ATOM 9685 C C . PRO H 2 18 ? 59.054 7.532 28.761 1.00 70.56 19 PRO M C 1
ATOM 9686 O O . PRO H 2 18 ? 58.102 8.030 29.375 1.00 70.49 19 PRO M O 1
ATOM 9690 N N . ALA H 2 19 ? 60.059 8.246 28.260 1.00 71.42 20 ALA M N 1
ATOM 9691 C CA . ALA H 2 19 ? 60.097 9.698 28.366 1.00 72.28 20 ALA M CA 1
ATOM 9692 C C . ALA H 2 19 ? 59.239 10.332 27.281 1.00 72.94 20 ALA M C 1
ATOM 9693 O O . ALA H 2 19 ? 59.503 10.167 26.088 1.00 73.04 20 ALA M O 1
ATOM 9695 N N . ASN H 2 20 ? 58.192 11.031 27.709 1.00 73.82 21 ASN M N 1
ATOM 9696 C CA . ASN H 2 20 ? 57.366 11.825 26.811 1.00 74.73 21 ASN M CA 1
ATOM 9697 C C . ASN H 2 20 ? 57.457 13.281 27.255 1.00 75.20 21 ASN M C 1
ATOM 9698 O O . ASN H 2 20 ? 56.683 13.738 28.105 1.00 75.41 21 ASN M O 1
ATOM 9703 N N . GLU H 2 21 ? 58.433 13.994 26.692 1.00 75.58 22 GLU M N 1
ATOM 9704 C CA . GLU H 2 21 ? 58.767 15.347 27.137 1.00 75.97 22 GLU M CA 1
ATOM 9705 C C . GLU H 2 21 ? 59.015 16.284 25.958 1.00 75.89 22 GLU M C 1
ATOM 9706 O O . GLU H 2 21 ? 60.068 16.232 25.310 1.00 75.97 22 GLU M O 1
ATOM 9712 N N . ASP H 2 22 ? 58.032 17.133 25.679 1.00 75.77 23 ASP M N 1
ATOM 9713 C CA . ASP H 2 22 ? 58.183 18.188 24.681 1.00 75.57 23 ASP M CA 1
ATOM 9714 C C . ASP H 2 22 ? 57.982 19.553 25.338 1.00 75.15 23 ASP M C 1
ATOM 9715 O O . ASP H 2 22 ? 56.851 19.932 25.660 1.00 75.25 23 ASP M O 1
ATOM 9720 N N . PRO H 2 23 ? 59.092 20.286 25.559 1.00 74.67 24 PRO M N 1
ATOM 9721 C CA . PRO H 2 23 ? 59.066 21.575 26.254 1.00 74.14 24 PRO M CA 1
ATOM 9722 C C . PRO H 2 23 ? 58.288 22.634 25.479 1.00 73.50 24 PRO M C 1
ATOM 9723 O O . PRO H 2 23 ? 58.525 22.838 24.286 1.00 73.53 24 PRO M O 1
ATOM 9727 N N . VAL H 2 24 ? 57.363 23.287 26.173 1.00 72.63 25 VAL M N 1
ATOM 9728 C CA . VAL H 2 24 ? 56.519 24.334 25.606 1.00 71.75 25 VAL M CA 1
ATOM 9729 C C . VAL H 2 24 ? 57.336 25.522 25.060 1.00 71.05 25 VAL M C 1
ATOM 9730 O O . VAL H 2 24 ? 58.424 25.814 25.557 1.00 71.01 25 VAL M O 1
ATOM 9734 N N . GLU H 2 25 ? 56.816 26.180 24.025 1.00 70.23 26 GLU M N 1
ATOM 9735 C CA . GLU H 2 25 ? 57.523 27.291 23.374 1.00 69.49 26 GLU M CA 1
ATOM 9736 C C . GLU H 2 25 ? 56.864 28.647 23.630 1.00 68.90 26 GLU M C 1
ATOM 9737 O O . GLU H 2 25 ? 55.760 28.917 23.153 1.00 68.63 26 GLU M O 1
ATOM 9743 N N . TYR H 2 26 ? 57.560 29.495 24.383 1.00 68.35 27 TYR M N 1
ATOM 9744 C CA . TYR H 2 26 ? 57.053 30.816 24.764 1.00 67.87 27 TYR M CA 1
ATOM 9745 C C . TYR H 2 26 ? 57.283 31.868 23.675 1.00 67.65 27 TYR M C 1
ATOM 9746 O O . TYR H 2 26 ? 58.289 31.805 22.965 1.00 67.60 27 TYR M O 1
ATOM 9755 N N . PRO H 2 27 ? 56.354 32.844 23.545 1.00 67.44 28 PRO M N 1
ATOM 9756 C CA . PRO H 2 27 ? 56.430 33.857 22.484 1.00 67.29 28 PRO M CA 1
ATOM 9757 C C . PRO H 2 27 ? 57.685 34.722 22.561 1.00 67.23 28 PRO M C 1
ATOM 9758 O O . PRO H 2 27 ? 58.302 34.992 21.529 1.00 67.12 28 PRO M O 1
ATOM 9762 N N . ALA H 2 28 ? 58.053 35.142 23.772 1.00 67.18 29 ALA M N 1
ATOM 9763 C CA . ALA H 2 28 ? 59.191 36.037 23.986 1.00 67.18 29 ALA M CA 1
ATOM 9764 C C . ALA H 2 28 ? 60.507 35.438 23.497 1.00 67.31 29 ALA M C 1
ATOM 9765 O O . ALA H 2 28 ? 61.398 36.164 23.051 1.00 67.34 29 ALA M O 1
ATOM 9767 N N . ASP H 2 29 ? 60.610 34.113 23.568 1.00 67.49 30 ASP M N 1
ATOM 9768 C CA . ASP H 2 29 ? 61.828 33.397 23.191 1.00 67.72 30 ASP M CA 1
ATOM 9769 C C . ASP H 2 29 ? 62.154 33.480 21.692 1.00 67.89 30 ASP M C 1
ATOM 9770 O O . ASP H 2 29 ? 63.311 33.312 21.298 1.00 67.95 30 ASP M O 1
ATOM 9775 N N . TYR H 2 30 ? 61.138 33.738 20.867 1.00 68.03 31 TYR M N 1
ATOM 9776 C CA . TYR H 2 30 ? 61.327 33.896 19.422 1.00 68.20 31 TYR M CA 1
ATOM 9777 C C . TYR H 2 30 ? 62.211 35.092 19.112 1.00 68.37 31 TYR M C 1
ATOM 9778 O O . TYR H 2 30 ? 63.084 35.020 18.247 1.00 68.30 31 TYR M O 1
ATOM 9787 N N . PHE H 2 31 ? 61.969 36.186 19.831 1.00 68.70 32 PHE M N 1
ATOM 9788 C CA . PHE H 2 31 ? 62.677 37.445 19.632 1.00 69.01 32 PHE M CA 1
ATOM 9789 C C . PHE H 2 31 ? 64.026 37.463 20.352 1.00 69.42 32 PHE M C 1
ATOM 9790 O O . PHE H 2 31 ? 64.691 38.497 20.425 1.00 69.49 32 PHE M O 1
ATOM 9798 N N . ARG H 2 32 ? 64.421 36.305 20.876 1.00 69.92 33 ARG M N 1
ATOM 9799 C CA . ARG H 2 32 ? 65.726 36.129 21.501 1.00 70.49 33 ARG M CA 1
ATOM 9800 C C . ARG H 2 32 ? 66.763 35.752 20.439 1.00 70.60 33 ARG M C 1
ATOM 9801 O O . ARG H 2 32 ? 67.966 35.933 20.640 1.00 70.72 33 ARG M O 1
ATOM 9809 N N . LYS H 2 33 ? 66.281 35.240 19.306 1.00 70.76 34 LYS M N 1
ATOM 9810 C CA . LYS H 2 33 ? 67.142 34.773 18.216 1.00 70.92 34 LYS M CA 1
ATOM 9811 C C . LYS H 2 33 ? 66.918 35.543 16.911 1.00 70.84 34 LYS M C 1
ATOM 9812 O O . LYS H 2 33 ? 67.859 35.757 16.144 1.00 70.88 34 LYS M O 1
ATOM 9818 N N . SER H 2 34 ? 65.673 35.945 16.661 1.00 70.77 35 SER M N 1
ATOM 9819 C CA . SER H 2 34 ? 65.319 36.683 15.448 1.00 70.74 35 SER M CA 1
ATOM 9820 C C . SER H 2 34 ? 64.672 38.032 15.758 1.00 70.66 35 SER M C 1
ATOM 9821 O O . SER H 2 34 ? 64.021 38.198 16.790 1.00 70.67 35 SER M O 1
ATOM 9824 N N . LYS H 2 35 ? 64.850 38.988 14.851 1.00 70.55 36 LYS M N 1
ATOM 9825 C CA . LYS H 2 35 ? 64.331 40.341 15.044 1.00 70.47 36 LYS M CA 1
ATOM 9826 C C . LYS H 2 35 ? 63.263 40.714 14.014 1.00 70.30 36 LYS M C 1
ATOM 9827 O O . LYS H 2 35 ? 62.784 41.848 13.990 1.00 70.30 36 LYS M O 1
ATOM 9833 N N . GLU H 2 36 ? 62.888 39.753 13.176 1.00 70.14 37 GLU M N 1
ATOM 9834 C CA . GLU H 2 36 ? 61.891 39.994 12.135 1.00 69.99 37 GLU M CA 1
ATOM 9835 C C . GLU H 2 36 ? 61.034 38.767 11.828 1.00 69.79 37 GLU M C 1
ATOM 9836 O O . GLU H 2 36 ? 61.527 37.639 11.811 1.00 69.74 37 GLU M O 1
ATOM 9842 N N . ILE H 2 37 ? 59.746 39.008 11.597 1.00 69.61 38 ILE M N 1
ATOM 9843 C CA . ILE H 2 37 ? 58.803 37.959 11.217 1.00 69.49 38 ILE M CA 1
ATOM 9844 C C . ILE H 2 37 ? 58.651 37.979 9.697 1.00 69.52 38 ILE M C 1
ATOM 9845 O O . ILE H 2 37 ? 57.968 38.850 9.153 1.00 69.59 38 ILE M O 1
ATOM 9850 N N . PRO H 2 38 ? 59.288 37.017 9.004 1.00 69.52 39 PRO M N 1
ATOM 9851 C CA . PRO H 2 38 ? 59.321 37.059 7.544 1.00 69.53 39 PRO M CA 1
ATOM 9852 C C . PRO H 2 38 ? 57.988 36.661 6.920 1.00 69.55 39 PRO M C 1
ATOM 9853 O O . PRO H 2 38 ? 57.401 35.648 7.303 1.00 69.52 39 PRO M O 1
ATOM 9857 N N . LEU H 2 39 ? 57.520 37.470 5.976 1.00 69.61 40 LEU M N 1
ATOM 9858 C CA . LEU H 2 39 ? 56.295 37.188 5.240 1.00 69.81 40 LEU M CA 1
ATOM 9859 C C . LEU H 2 39 ? 56.653 36.892 3.789 1.00 69.95 40 LEU M C 1
ATOM 9860 O O . LEU H 2 39 ? 56.650 37.795 2.947 1.00 69.98 40 LEU M O 1
ATOM 9865 N N . TYR H 2 40 ? 56.964 35.628 3.505 1.00 70.18 41 TYR M N 1
ATOM 9866 C CA . TYR H 2 40 ? 57.377 35.208 2.164 1.00 70.40 41 TYR M CA 1
ATOM 9867 C C . TYR H 2 40 ? 56.201 35.252 1.187 1.00 70.55 41 TYR M C 1
ATOM 9868 O O . TYR H 2 40 ? 55.572 34.235 0.895 1.00 70.53 41 TYR M O 1
ATOM 9877 N N . ILE H 2 41 ? 55.924 36.453 0.686 1.00 70.77 42 ILE M N 1
ATOM 9878 C CA . ILE H 2 41 ? 54.759 36.712 -0.155 1.00 71.01 42 ILE M CA 1
ATOM 9879 C C . ILE H 2 41 ? 54.983 36.285 -1.605 1.00 71.09 42 ILE M C 1
ATOM 9880 O O . ILE H 2 41 ? 54.050 36.305 -2.414 1.00 71.20 42 ILE M O 1
ATOM 9885 N N . ASN H 2 42 ? 56.222 35.903 -1.919 1.00 71.18 43 ASN M N 1
ATOM 9886 C CA . ASN H 2 42 ? 56.598 35.436 -3.256 1.00 71.12 43 ASN M CA 1
ATOM 9887 C C . ASN H 2 42 ? 56.062 36.361 -4.354 1.00 71.15 43 ASN M C 1
ATOM 9888 O O . ASN H 2 42 ? 56.178 37.588 -4.254 1.00 71.14 43 ASN M O 1
ATOM 9893 N N . THR H 2 43 ? 55.455 35.753 -5.374 1.00 71.13 44 THR M N 1
ATOM 9894 C CA . THR H 2 43 ? 54.913 36.445 -6.543 1.00 71.12 44 THR M CA 1
ATOM 9895 C C . THR H 2 43 ? 54.105 37.689 -6.183 1.00 70.98 44 THR M C 1
ATOM 9896 O O . THR H 2 43 ? 53.314 37.681 -5.243 1.00 70.97 44 THR M O 1
ATOM 9900 N N . THR H 2 44 ? 54.335 38.754 -6.942 1.00 70.90 45 THR M N 1
ATOM 9901 C CA . THR H 2 44 ? 53.591 40.001 -6.812 1.00 70.84 45 THR M CA 1
ATOM 9902 C C . THR H 2 44 ? 53.460 40.653 -8.203 1.00 70.62 45 THR M C 1
ATOM 9903 O O . THR H 2 44 ? 54.024 41.719 -8.470 1.00 70.53 45 THR M O 1
ATOM 9907 N N . LYS H 2 45 ? 52.710 39.987 -9.083 1.00 70.39 46 LYS M N 1
ATOM 9908 C CA . LYS H 2 45 ? 52.637 40.358 -10.502 1.00 70.12 46 LYS M CA 1
ATOM 9909 C C . LYS H 2 45 ? 51.199 40.426 -11.029 1.00 69.86 46 LYS M C 1
ATOM 9910 O O . LYS H 2 45 ? 50.560 39.392 -11.239 1.00 69.85 46 LYS M O 1
ATOM 9916 N N . SER H 2 46 ? 50.714 41.654 -11.234 1.00 69.55 47 SER M N 1
ATOM 9917 C CA . SER H 2 46 ? 49.395 41.949 -11.833 1.00 69.10 47 SER M CA 1
ATOM 9918 C C . SER H 2 46 ? 48.186 41.522 -10.995 1.00 68.82 47 SER M C 1
ATOM 9919 O O . SER H 2 46 ? 47.882 40.334 -10.889 1.00 68.73 47 SER M O 1
ATOM 9922 N N . LEU H 2 47 ? 47.493 42.506 -10.423 1.00 68.54 48 LEU M N 1
ATOM 9923 C CA . LEU H 2 47 ? 46.297 42.255 -9.619 1.00 68.28 48 LEU M CA 1
ATOM 9924 C C . LEU H 2 47 ? 45.137 41.741 -10.466 1.00 68.13 48 LEU M C 1
ATOM 9925 O O . LEU H 2 47 ? 44.361 40.893 -10.016 1.00 68.14 48 LEU M O 1
ATOM 9930 N N . SER H 2 48 ? 45.025 42.263 -11.686 1.00 67.91 49 SER M N 1
ATOM 9931 C CA . SER H 2 48 ? 43.952 41.886 -12.603 1.00 67.72 49 SER M CA 1
ATOM 9932 C C . SER H 2 48 ? 44.041 40.409 -12.997 1.00 67.59 49 SER M C 1
ATOM 9933 O O . SER H 2 48 ? 43.016 39.738 -13.144 1.00 67.47 49 SER M O 1
ATOM 9936 N N . ASP H 2 49 ? 45.272 39.918 -13.156 1.00 67.43 50 ASP M N 1
ATOM 9937 C CA . ASP H 2 49 ? 45.532 38.502 -13.419 1.00 67.20 50 ASP M CA 1
ATOM 9938 C C . ASP H 2 49 ? 45.213 37.646 -12.200 1.00 66.98 50 ASP M C 1
ATOM 9939 O O . ASP H 2 49 ? 44.478 36.665 -12.304 1.00 67.00 50 ASP M O 1
ATOM 9944 N N . LEU H 2 50 ? 45.762 38.029 -11.048 1.00 66.80 51 LEU M N 1
ATOM 9945 C CA . LEU H 2 50 ? 45.528 37.319 -9.789 1.00 66.58 51 LEU M CA 1
ATOM 9946 C C . LEU H 2 50 ? 44.044 37.210 -9.468 1.00 66.55 51 LEU M C 1
ATOM 9947 O O . LEU H 2 50 ? 43.583 36.166 -9.010 1.00 66.55 51 LEU M O 1
ATOM 9952 N N . ARG H 2 51 ? 43.307 38.289 -9.725 1.00 66.59 52 ARG M N 1
ATOM 9953 C CA . ARG H 2 51 ? 41.856 38.315 -9.551 1.00 66.71 52 ARG M CA 1
ATOM 9954 C C . ARG H 2 51 ? 41.186 37.176 -10.321 1.00 66.78 52 ARG M C 1
ATOM 9955 O O . ARG H 2 51 ? 40.339 36.469 -9.771 1.00 66.87 52 ARG M O 1
ATOM 9963 N N . GLY H 2 52 ? 41.588 36.997 -11.579 1.00 66.77 53 GLY M N 1
ATOM 9964 C CA . GLY H 2 52 ? 41.047 35.952 -12.445 1.00 66.83 53 GLY M CA 1
ATOM 9965 C C . GLY H 2 52 ? 41.458 34.542 -12.057 1.00 66.96 53 GLY M C 1
ATOM 9966 O O . GLY H 2 52 ? 40.645 33.619 -12.131 1.00 66.92 53 GLY M O 1
ATOM 9967 N N . TYR H 2 53 ? 42.718 34.374 -11.651 1.00 67.10 54 TYR M N 1
ATOM 9968 C CA . TYR H 2 53 ? 43.227 33.079 -11.186 1.00 67.26 54 TYR M CA 1
ATOM 9969 C C . TYR H 2 53 ? 42.503 32.604 -9.926 1.00 67.30 54 TYR M C 1
ATOM 9970 O O . TYR H 2 53 ? 42.194 31.419 -9.786 1.00 67.22 54 TYR M O 1
ATOM 9979 N N . VAL H 2 54 ? 42.240 33.540 -9.018 1.00 67.32 55 VAL M N 1
ATOM 9980 C CA . VAL H 2 54 ? 41.569 33.239 -7.759 1.00 67.45 55 VAL M CA 1
ATOM 9981 C C . VAL H 2 54 ? 40.082 32.937 -7.967 1.00 67.48 55 VAL M C 1
ATOM 9982 O O . VAL H 2 54 ? 39.582 31.921 -7.483 1.00 67.51 55 VAL M O 1
ATOM 9986 N N . TYR H 2 55 ? 39.396 33.813 -8.699 1.00 67.59 56 TYR M N 1
ATOM 9987 C CA . TYR H 2 55 ? 37.952 33.704 -8.928 1.00 67.78 56 TYR M CA 1
ATOM 9988 C C . TYR H 2 55 ? 37.527 32.351 -9.501 1.00 67.77 56 TYR M C 1
ATOM 9989 O O . TYR H 2 55 ? 36.552 31.756 -9.040 1.00 67.84 56 TYR M O 1
ATOM 9998 N N . GLN H 2 56 ? 38.258 31.871 -10.504 1.00 67.71 57 GLN M N 1
ATOM 9999 C CA . GLN H 2 56 ? 37.987 30.558 -11.088 1.00 67.67 57 GLN M CA 1
ATOM 10000 C C . GLN H 2 56 ? 38.503 29.414 -10.220 1.00 67.63 57 GLN M C 1
ATOM 10001 O O . GLN H 2 56 ? 37.942 28.316 -10.234 1.00 67.64 57 GLN M O 1
ATOM 10007 N N . GLY H 2 57 ? 39.570 29.679 -9.469 1.00 67.54 58 GLY M N 1
ATOM 10008 C CA . GLY H 2 57 ? 40.178 28.683 -8.593 1.00 67.37 58 GLY M CA 1
ATOM 10009 C C . GLY H 2 57 ? 39.259 28.250 -7.468 1.00 67.24 58 GLY M C 1
ATOM 10010 O O . GLY H 2 57 ? 39.256 27.083 -7.074 1.00 67.28 58 GLY M O 1
ATOM 10011 N N . LEU H 2 58 ? 38.480 29.196 -6.953 1.00 67.09 59 LEU M N 1
ATOM 10012 C CA . LEU H 2 58 ? 37.502 28.910 -5.908 1.00 66.94 59 LEU M CA 1
ATOM 10013 C C . LEU H 2 58 ? 36.253 28.249 -6.488 1.00 66.81 59 LEU M C 1
ATOM 10014 O O . LEU H 2 58 ? 35.650 27.385 -5.850 1.00 66.82 59 LEU M O 1
ATOM 10019 N N . LYS H 2 59 ? 35.878 28.661 -7.699 1.00 66.64 60 LYS M N 1
ATOM 10020 C CA . LYS H 2 59 ? 34.742 28.079 -8.413 1.00 66.37 60 LYS M CA 1
ATOM 10021 C C . LYS H 2 59 ? 35.022 26.649 -8.862 1.00 66.25 60 LYS M C 1
ATOM 10022 O O . LYS H 2 59 ? 34.147 25.785 -8.771 1.00 66.29 60 LYS M O 1
ATOM 10028 N N . SER H 2 60 ? 36.242 26.409 -9.345 1.00 66.03 61 SER M N 1
ATOM 10029 C CA . SER H 2 60 ? 36.656 25.085 -9.818 1.00 65.76 61 SER M CA 1
ATOM 10030 C C . SER H 2 60 ? 37.217 24.208 -8.696 1.00 65.58 61 SER M C 1
ATOM 10031 O O . SER H 2 60 ? 37.538 23.040 -8.920 1.00 65.57 61 SER M O 1
ATOM 10034 N N . GLY H 2 61 ? 37.332 24.778 -7.498 1.00 65.34 62 GLY M N 1
ATOM 10035 C CA . GLY H 2 61 ? 37.853 24.060 -6.337 1.00 65.08 62 GLY M CA 1
ATOM 10036 C C . GLY H 2 61 ? 39.321 23.692 -6.457 1.00 64.90 62 GLY M C 1
ATOM 10037 O O . GLY H 2 61 ? 39.752 22.654 -5.955 1.00 64.93 62 GLY M O 1
ATOM 10038 N N . ASN H 2 62 ? 40.087 24.544 -7.131 1.00 64.69 63 ASN M N 1
ATOM 10039 C CA . ASN H 2 62 ? 41.517 24.330 -7.316 1.00 64.50 63 ASN M 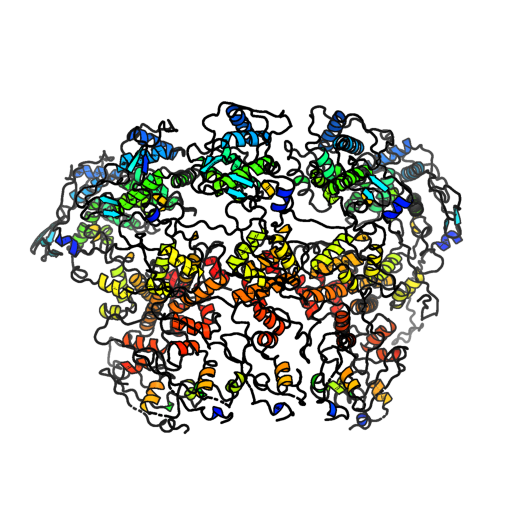CA 1
ATOM 10040 C C . ASN H 2 62 ? 42.252 25.662 -7.425 1.00 64.22 63 ASN M C 1
ATOM 10041 O O . ASN H 2 62 ? 42.475 26.177 -8.522 1.00 64.34 63 ASN M O 1
ATOM 10046 N N . VAL H 2 63 ? 42.618 26.217 -6.276 1.00 63.82 64 VAL M N 1
ATOM 10047 C CA . VAL H 2 63 ? 43.297 27.506 -6.231 1.00 63.48 64 VAL M CA 1
ATOM 10048 C C . VAL H 2 63 ? 44.605 27.413 -5.445 1.00 63.30 64 VAL M C 1
ATOM 10049 O O . VAL H 2 63 ? 44.643 26.864 -4.343 1.00 63.25 64 VAL M O 1
ATOM 10053 N N . SER H 2 64 ? 45.677 27.935 -6.033 1.00 63.04 65 SER M N 1
ATOM 10054 C CA . SER H 2 64 ? 46.971 27.971 -5.368 1.00 62.85 65 SER M CA 1
ATOM 10055 C C . SER H 2 64 ? 46.962 29.005 -4.251 1.00 62.73 65 SER M C 1
ATOM 10056 O O . SER H 2 64 ? 46.461 30.120 -4.428 1.00 62.77 65 SER M O 1
ATOM 10059 N N . ILE H 2 65 ? 47.520 28.626 -3.105 1.00 62.45 66 ILE M N 1
ATOM 10060 C CA . ILE H 2 65 ? 47.636 29.530 -1.963 1.00 62.16 66 ILE M CA 1
ATOM 10061 C C . ILE H 2 65 ? 48.587 30.693 -2.264 1.00 61.98 66 ILE M C 1
ATOM 10062 O O . ILE H 2 65 ? 48.418 31.789 -1.729 1.00 62.01 66 ILE M O 1
ATOM 10067 N N . ILE H 2 66 ? 49.565 30.456 -3.137 1.00 61.72 67 ILE M N 1
ATOM 10068 C CA . ILE H 2 66 ? 50.487 31.504 -3.573 1.00 61.52 67 ILE M CA 1
ATOM 10069 C C . ILE H 2 66 ? 49.728 32.620 -4.305 1.00 61.42 67 ILE M C 1
ATOM 10070 O O . ILE H 2 66 ? 49.940 33.806 -4.028 1.00 61.35 67 ILE M O 1
ATOM 10075 N N . HIS H 2 67 ? 48.836 32.230 -5.218 1.00 61.23 68 HIS M N 1
ATOM 10076 C CA . HIS H 2 67 ? 47.958 33.177 -5.913 1.00 61.02 68 HIS M CA 1
ATOM 10077 C C . HIS H 2 67 ? 47.074 33.963 -4.938 1.00 60.84 68 HIS M C 1
ATOM 10078 O O . HIS H 2 67 ? 46.914 35.175 -5.081 1.00 60.78 68 HIS M O 1
ATOM 10085 N N . VAL H 2 68 ? 46.510 33.266 -3.952 1.00 60.69 69 VAL M N 1
ATOM 10086 C CA . VAL H 2 68 ? 45.662 33.891 -2.928 1.00 60.50 69 VAL M CA 1
ATOM 10087 C C . VAL H 2 68 ? 46.451 34.906 -2.095 1.00 60.40 69 VAL M C 1
ATOM 10088 O O . VAL H 2 68 ? 45.972 36.013 -1.851 1.00 60.30 69 VAL M O 1
ATOM 10092 N N . ASN H 2 69 ? 47.657 34.522 -1.676 1.00 60.40 70 ASN M N 1
ATOM 10093 C CA . ASN H 2 69 ? 48.543 35.400 -0.907 1.00 60.51 70 ASN M CA 1
ATOM 10094 C C . ASN H 2 69 ? 48.911 36.671 -1.666 1.00 60.67 70 ASN M C 1
ATOM 10095 O O . ASN H 2 69 ? 48.873 37.776 -1.112 1.00 60.77 70 ASN M O 1
ATOM 10100 N N . SER H 2 70 ? 49.259 36.499 -2.939 1.00 60.65 71 SER M N 1
ATOM 10101 C CA . SER H 2 70 ? 49.634 37.602 -3.807 1.00 60.62 71 SER M CA 1
ATOM 10102 C C . SER H 2 70 ? 48.457 38.541 -4.072 1.00 60.56 71 SER M C 1
ATOM 10103 O O . SER H 2 70 ? 48.634 39.758 -4.135 1.00 60.65 71 SER M O 1
ATOM 10106 N N . TYR H 2 71 ? 47.262 37.974 -4.224 1.00 60.41 72 TYR M N 1
ATOM 10107 C CA . TYR H 2 71 ? 46.056 38.772 -4.421 1.00 60.35 72 TYR M CA 1
ATOM 10108 C C . TYR H 2 71 ? 45.732 39.592 -3.173 1.00 60.46 72 TYR M C 1
ATOM 10109 O O . TYR H 2 71 ? 45.501 40.801 -3.260 1.00 60.48 72 TYR M O 1
ATOM 10118 N N . LEU H 2 72 ? 45.718 38.922 -2.022 1.00 60.60 73 LEU M N 1
ATOM 10119 C CA . LEU H 2 72 ? 45.446 39.567 -0.737 1.00 60.70 73 LEU M CA 1
ATOM 10120 C C . LEU H 2 72 ? 46.445 40.681 -0.425 1.00 60.92 73 LEU M C 1
ATOM 10121 O O . LEU H 2 72 ? 46.065 41.726 0.107 1.00 60.94 73 LEU M O 1
ATOM 10126 N N . TYR H 2 73 ? 47.715 40.458 -0.760 1.00 61.11 74 TYR M N 1
ATOM 10127 C CA . TYR H 2 73 ? 48.741 41.471 -0.538 1.00 61.36 74 TYR M CA 1
ATOM 10128 C C . TYR H 2 73 ? 48.419 42.735 -1.322 1.00 61.27 74 TYR M C 1
ATOM 10129 O O . TYR H 2 73 ? 48.356 43.818 -0.752 1.00 61.04 74 TYR M O 1
ATOM 10138 N N . GLY H 2 74 ? 48.184 42.571 -2.622 1.00 61.32 75 GLY M N 1
ATOM 10139 C CA . GLY H 2 74 ? 47.906 43.687 -3.520 1.00 61.50 75 GLY M CA 1
ATOM 10140 C C . GLY H 2 74 ? 46.615 44.437 -3.244 1.00 61.61 75 GLY M C 1
ATOM 10141 O O . GLY H 2 74 ? 46.471 45.594 -3.645 1.00 61.66 75 GLY M O 1
ATOM 10142 N N . ALA H 2 75 ? 45.676 43.782 -2.566 1.00 61.62 76 ALA M N 1
ATOM 10143 C CA . ALA H 2 75 ? 44.388 44.393 -2.248 1.00 61.69 76 ALA M CA 1
ATOM 10144 C C . ALA H 2 75 ? 44.442 45.212 -0.957 1.00 61.72 76 ALA M C 1
ATOM 10145 O O . ALA H 2 75 ? 43.767 46.237 -0.834 1.00 61.73 76 ALA M O 1
ATOM 10147 N N . LEU H 2 76 ? 45.250 44.755 -0.004 1.00 61.69 77 LEU M N 1
ATOM 10148 C CA . LEU H 2 76 ? 45.369 45.401 1.303 1.00 61.71 77 LEU M CA 1
ATOM 10149 C C . LEU H 2 76 ? 46.651 46.233 1.402 1.00 61.75 77 LEU M C 1
ATOM 10150 O O . LEU H 2 76 ? 46.872 46.947 2.386 1.00 61.80 77 LEU M O 1
ATOM 10155 N N . LYS H 2 77 ? 47.473 46.139 0.360 1.00 61.79 78 LYS M N 1
ATOM 10156 C CA . LYS H 2 77 ? 48.777 46.803 0.263 1.00 61.89 78 LYS M CA 1
ATOM 10157 C C . LYS H 2 77 ? 48.784 48.260 0.731 1.00 61.67 78 LYS M C 1
ATOM 10158 O O . LYS H 2 77 ? 49.700 48.680 1.435 1.00 61.78 78 LYS M O 1
ATOM 10164 N N . ASP H 2 78 ? 47.753 49.012 0.351 1.00 61.43 79 ASP M N 1
ATOM 10165 C CA . ASP H 2 78 ? 47.745 50.467 0.515 1.00 61.15 79 ASP M CA 1
ATOM 10166 C C . ASP H 2 78 ? 47.018 50.992 1.764 1.00 60.95 79 ASP M C 1
ATOM 10167 O O . ASP H 2 78 ? 47.055 52.193 2.036 1.00 60.81 79 ASP M O 1
ATOM 10172 N N . ILE H 2 79 ? 46.371 50.099 2.516 1.00 60.74 80 ILE M N 1
ATOM 10173 C CA . ILE H 2 79 ? 45.698 50.463 3.775 1.00 60.53 80 ILE M CA 1
ATOM 10174 C C . ILE H 2 79 ? 46.667 51.173 4.733 1.00 60.35 80 ILE M C 1
ATOM 10175 O O . ILE H 2 79 ? 47.705 50.615 5.089 1.00 60.36 80 ILE M O 1
ATOM 10180 N N . ARG H 2 80 ? 46.329 52.394 5.144 1.00 60.05 81 ARG M N 1
ATOM 10181 C CA . ARG H 2 80 ? 47.197 53.162 6.042 1.00 59.83 81 ARG M CA 1
ATOM 10182 C C . ARG H 2 80 ? 46.512 53.607 7.337 1.00 59.98 81 ARG M C 1
ATOM 10183 O O . ARG H 2 80 ? 45.314 53.901 7.353 1.00 59.99 81 ARG M O 1
ATOM 10191 N N . GLY H 2 81 ? 47.288 53.660 8.417 1.00 60.08 82 GLY M N 1
ATOM 10192 C CA . GLY H 2 81 ? 46.804 54.141 9.708 1.00 60.35 82 GLY M CA 1
ATOM 10193 C C . GLY H 2 81 ? 47.835 55.000 10.416 1.00 60.57 82 GLY M C 1
ATOM 10194 O O . GLY H 2 81 ? 49.004 54.626 10.506 1.00 60.64 82 GLY M O 1
ATOM 10195 N N . LYS H 2 82 ? 47.394 56.149 10.925 1.00 60.83 83 LYS M N 1
ATOM 10196 C CA . LYS H 2 82 ? 48.277 57.112 11.588 1.00 61.09 83 LYS M CA 1
ATOM 10197 C C . LYS H 2 82 ? 48.302 56.848 13.094 1.00 61.30 83 LYS M C 1
ATOM 10198 O O . LYS H 2 82 ? 47.262 56.891 13.755 1.00 61.41 83 LYS M O 1
ATOM 10204 N N . LEU H 2 83 ? 49.488 56.571 13.629 1.00 61.51 84 LEU M N 1
ATOM 10205 C CA . LEU H 2 83 ? 49.642 56.269 15.052 1.00 61.80 84 LEU M CA 1
ATOM 10206 C C . LEU H 2 83 ? 49.645 57.525 15.919 1.00 62.18 84 LEU M C 1
ATOM 10207 O O . LEU H 2 83 ? 50.104 58.588 15.489 1.00 62.27 84 LEU M O 1
ATOM 10212 N N . ASP H 2 84 ? 49.125 57.394 17.138 1.00 62.53 85 ASP M N 1
ATOM 10213 C CA . ASP H 2 84 ? 49.182 58.467 18.131 1.00 62.90 85 ASP M CA 1
ATOM 10214 C C . ASP H 2 84 ? 50.364 58.228 19.061 1.00 63.02 85 ASP M C 1
ATOM 10215 O O . ASP H 2 84 ? 51.187 59.120 19.279 1.00 63.09 85 ASP M O 1
ATOM 10220 N N . LYS H 2 85 ? 50.438 57.015 19.601 1.00 63.18 86 LYS M N 1
ATOM 10221 C CA . LYS H 2 85 ? 51.539 56.607 20.464 1.00 63.28 86 LYS M CA 1
ATOM 10222 C C . LYS H 2 85 ? 52.519 55.701 19.725 1.00 63.21 86 LYS M C 1
ATOM 10223 O O . LYS H 2 85 ? 52.298 55.338 18.566 1.00 63.26 86 LYS M O 1
ATOM 10229 N N . ASP H 2 86 ? 53.606 55.351 20.408 1.00 63.16 87 ASP M N 1
ATOM 10230 C CA . ASP H 2 86 ? 54.567 54.376 19.910 1.00 63.04 87 ASP M CA 1
ATOM 10231 C C . ASP H 2 86 ? 53.956 52.979 19.905 1.00 62.96 87 ASP M C 1
ATOM 10232 O O . ASP H 2 86 ? 53.029 52.691 20.670 1.00 62.89 87 ASP M O 1
ATOM 10237 N N . TRP H 2 87 ? 54.476 52.118 19.037 1.00 62.84 88 TRP M N 1
ATOM 10238 C CA . TRP H 2 87 ? 54.043 50.733 18.986 1.00 62.76 88 TRP M CA 1
ATOM 10239 C C . TRP H 2 87 ? 55.247 49.803 19.051 1.00 62.82 88 TRP M C 1
ATOM 10240 O O . TRP H 2 87 ? 56.057 49.743 18.119 1.00 62.77 88 TRP M O 1
ATOM 10251 N N . SER H 2 88 ? 55.355 49.086 20.167 1.00 62.79 89 SER M N 1
ATOM 10252 C CA . SER H 2 88 ? 56.394 48.084 20.351 1.00 62.78 89 SER M CA 1
ATOM 10253 C C . SER H 2 88 ? 55.806 46.807 20.924 1.00 62.82 89 SER M C 1
ATOM 10254 O O . SER H 2 88 ? 54.862 46.845 21.712 1.00 62.79 89 SER M O 1
ATOM 10257 N N . SER H 2 89 ? 56.373 45.678 20.516 1.00 62.91 90 SER M N 1
ATOM 10258 C CA . SER H 2 89 ? 56.001 44.378 21.053 1.00 62.99 90 SER M CA 1
ATOM 10259 C C . SER H 2 89 ? 57.247 43.504 21.106 1.00 62.97 90 SER M C 1
ATOM 10260 O O . SER H 2 89 ? 57.965 43.377 20.110 1.00 63.05 90 SER M O 1
ATOM 10263 N N . PHE H 2 90 ? 57.505 42.923 22.276 1.00 62.95 91 PHE M N 1
ATOM 10264 C CA . PHE H 2 90 ? 58.678 42.075 22.513 1.00 62.98 91 PHE M CA 1
ATOM 10265 C C . PHE H 2 90 ? 59.975 42.728 22.022 1.00 63.18 91 PHE M C 1
ATOM 10266 O O . PHE H 2 90 ? 60.765 42.109 21.305 1.00 63.17 91 PHE M O 1
ATOM 10274 N N . GLY H 2 91 ? 60.173 43.989 22.399 1.00 63.51 92 GLY M N 1
ATOM 10275 C CA . GLY H 2 91 ? 61.378 44.733 22.039 1.00 63.83 92 GLY M CA 1
ATOM 10276 C C . GLY H 2 91 ? 61.349 45.362 20.659 1.00 64.07 92 GLY M C 1
ATOM 10277 O O . GLY H 2 91 ? 61.850 46.469 20.470 1.00 64.21 92 GLY M O 1
ATOM 10278 N N . ILE H 2 92 ? 60.765 44.655 19.694 1.00 64.30 93 ILE M N 1
ATOM 10279 C CA . ILE H 2 92 ? 60.743 45.095 18.298 1.00 64.58 93 ILE M CA 1
ATOM 10280 C C . ILE H 2 92 ? 59.829 46.302 18.092 1.00 64.78 93 ILE M C 1
ATOM 10281 O O . ILE H 2 92 ? 58.614 46.209 18.278 1.00 64.96 93 ILE M O 1
ATOM 10286 N N . ASN H 2 93 ? 60.427 47.429 17.706 1.00 64.92 94 ASN M N 1
ATOM 10287 C CA . ASN H 2 93 ? 59.687 48.665 17.453 1.00 64.97 94 ASN M CA 1
ATOM 10288 C C . ASN H 2 93 ? 59.001 48.660 16.089 1.00 64.96 94 ASN M C 1
ATOM 10289 O O . ASN H 2 93 ? 59.663 48.590 15.050 1.00 64.92 94 ASN M O 1
ATOM 10294 N N . ILE H 2 94 ? 57.672 48.731 16.107 1.00 64.95 95 ILE M N 1
ATOM 10295 C CA . ILE H 2 94 ? 56.858 48.691 14.892 1.00 64.91 95 ILE M CA 1
ATOM 10296 C C . ILE H 2 94 ? 56.683 50.091 14.299 1.00 64.93 95 ILE M C 1
ATOM 10297 O O . ILE H 2 94 ? 56.940 50.306 13.113 1.00 65.05 95 ILE M O 1
ATOM 10302 N N . GLY H 2 95 ? 56.242 51.034 15.128 1.00 64.88 96 GLY M N 1
ATOM 10303 C CA . GLY H 2 95 ? 55.980 52.397 14.684 1.00 64.83 96 GLY M CA 1
ATOM 10304 C C . GLY H 2 95 ? 56.389 53.426 15.717 1.00 64.92 96 GLY M C 1
ATOM 10305 O O . GLY H 2 95 ? 56.545 53.109 16.899 1.00 64.96 96 GLY M O 1
ATOM 10306 N N . LYS H 2 96 ? 56.566 54.664 15.265 1.00 65.00 97 LYS M N 1
ATOM 10307 C CA . LYS H 2 96 ? 56.961 55.758 16.144 1.00 65.11 97 LYS M CA 1
ATOM 10308 C C . LYS H 2 96 ? 55.920 56.873 16.151 1.00 65.07 97 LYS M C 1
ATOM 10309 O O . LYS H 2 96 ? 55.245 57.108 15.144 1.00 65.02 97 LYS M O 1
ATOM 10315 N N . ALA H 2 97 ? 55.796 57.530 17.305 1.00 65.05 98 ALA M N 1
ATOM 10316 C CA . ALA H 2 97 ? 55.019 58.771 17.482 1.00 65.06 98 ALA M CA 1
ATOM 10317 C C . ALA H 2 97 ? 53.832 58.961 16.527 1.00 65.02 98 ALA M C 1
ATOM 10318 O O . ALA H 2 97 ? 52.744 58.439 16.780 1.00 65.19 98 ALA M O 1
ATOM 10320 N N . GLY H 2 98 ? 54.050 59.699 15.439 1.00 64.80 99 GLY M N 1
ATOM 10321 C CA . GLY H 2 98 ? 52.989 60.006 14.484 1.00 64.64 99 GLY M CA 1
ATOM 10322 C C . GLY H 2 98 ? 53.241 59.467 13.089 1.00 64.60 99 GLY M C 1
ATOM 10323 O O . GLY H 2 98 ? 53.079 60.187 12.101 1.00 64.61 99 GLY M O 1
ATOM 10324 N N . ASP H 2 99 ? 5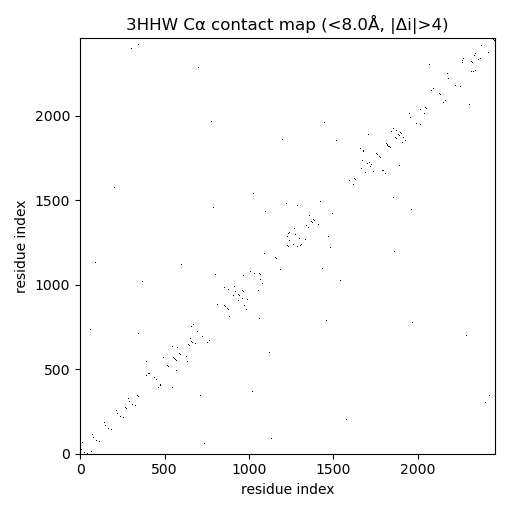3.631 58.197 13.006 1.00 64.49 100 ASP M N 1
ATOM 10325 C CA . ASP H 2 99 ? 53.894 57.554 11.720 1.00 64.37 100 ASP M CA 1
ATOM 10326 C C . ASP H 2 99 ? 52.627 57.040 11.051 1.00 64.18 100 ASP M C 1
ATOM 10327 O O . ASP H 2 99 ? 51.664 56.656 11.716 1.00 64.20 100 ASP M O 1
ATOM 10332 N N . THR H 2 100 ? 52.643 57.043 9.725 1.00 64.01 101 THR M N 1
ATOM 10333 C CA . THR H 2 100 ? 51.561 56.482 8.940 1.00 63.88 101 THR M CA 1
ATOM 10334 C C . THR H 2 100 ? 51.999 55.101 8.463 1.00 63.82 101 THR M C 1
ATOM 10335 O O . THR H 2 100 ? 52.982 54.961 7.730 1.00 63.80 101 THR M O 1
ATOM 10339 N N . ILE H 2 101 ? 51.249 54.092 8.898 1.00 63.69 102 ILE M N 1
ATOM 10340 C CA . ILE H 2 101 ? 51.659 52.694 8.819 1.00 63.50 102 ILE M CA 1
ATOM 10341 C C . ILE H 2 101 ? 50.637 51.845 8.059 1.00 63.33 102 ILE M C 1
ATOM 10342 O O . ILE H 2 101 ? 49.435 52.092 8.134 1.00 63.13 102 ILE M O 1
ATOM 10347 N N . GLY H 2 102 ? 51.135 50.865 7.308 1.00 63.34 103 GLY M N 1
ATOM 10348 C CA . GLY H 2 102 ? 50.294 49.887 6.619 1.00 63.42 103 GLY M CA 1
ATOM 10349 C C . GLY H 2 102 ? 50.256 48.572 7.372 1.00 63.49 103 GLY M C 1
ATOM 10350 O O . GLY H 2 102 ? 51.078 48.339 8.258 1.00 63.50 103 GLY M O 1
ATOM 10351 N N . ILE H 2 103 ? 49.312 47.702 7.019 1.00 63.61 104 ILE M N 1
ATOM 10352 C CA . ILE H 2 103 ? 49.166 46.425 7.730 1.00 63.85 104 ILE M CA 1
ATOM 10353 C C . ILE H 2 103 ? 50.386 45.515 7.551 1.00 64.13 104 ILE M C 1
ATOM 10354 O O . ILE H 2 103 ? 50.679 44.686 8.413 1.00 63.98 104 ILE M O 1
ATOM 10359 N N . PHE H 2 104 ? 51.094 45.683 6.436 1.00 64.59 105 PHE M N 1
ATOM 10360 C CA . PHE H 2 104 ? 52.198 44.794 6.096 1.00 65.08 105 PHE M CA 1
ATOM 10361 C C . PHE H 2 104 ? 53.552 45.337 6.537 1.00 65.51 105 PHE M C 1
ATOM 10362 O O . PHE H 2 104 ? 54.596 44.820 6.129 1.00 65.56 105 PHE M O 1
ATOM 10370 N N . ASP H 2 105 ? 53.533 46.368 7.381 1.00 66.07 106 ASP M N 1
ATOM 10371 C CA . ASP H 2 105 ? 54.759 46.892 7.983 1.00 66.64 106 ASP M CA 1
ATOM 10372 C C . ASP H 2 105 ? 55.244 45.971 9.105 1.00 67.06 106 ASP M C 1
ATOM 10373 O O . ASP H 2 105 ? 55.611 46.419 10.198 1.00 67.08 106 ASP M O 1
ATOM 10378 N N . LEU H 2 106 ? 55.221 44.672 8.808 1.00 67.58 107 LEU M N 1
ATOM 10379 C CA . LEU H 2 106 ? 55.689 43.622 9.705 1.00 67.95 107 LEU M CA 1
ATOM 10380 C C . LEU H 2 106 ? 56.536 42.626 8.895 1.00 68.28 107 LEU M C 1
ATOM 10381 O O . LEU H 2 106 ? 56.293 41.414 8.912 1.00 68.19 107 LEU M O 1
ATOM 10386 N N . VAL H 2 107 ? 57.507 43.192 8.168 1.00 68.78 108 VAL M N 1
ATOM 10387 C CA . VAL H 2 107 ? 58.597 42.484 7.452 1.00 69.31 108 VAL M CA 1
ATOM 10388 C C . VAL H 2 107 ? 58.176 41.593 6.274 1.00 69.71 108 VAL M C 1
ATOM 10389 O O . VAL H 2 107 ? 57.567 40.539 6.462 1.00 69.75 108 VAL M O 1
ATOM 10393 N N . SER H 2 108 ? 58.545 42.025 5.068 1.00 70.24 109 SER M N 1
ATOM 10394 C CA . SER H 2 108 ? 58.161 41.357 3.821 1.00 70.76 109 SER M CA 1
ATOM 10395 C C . SER H 2 108 ? 59.381 40.948 2.992 1.00 71.18 109 SER M C 1
ATOM 10396 O O . SER H 2 108 ? 60.377 41.670 2.945 1.00 71.18 109 SER M O 1
ATOM 10399 N N . LEU H 2 109 ? 59.291 39.787 2.342 1.00 71.79 110 LEU M N 1
ATOM 10400 C CA . LEU H 2 109 ? 60.389 39.238 1.534 1.00 72.40 110 LEU M CA 1
ATOM 10401 C C . LEU H 2 109 ? 59.892 38.509 0.274 1.00 72.89 110 LEU M C 1
ATOM 10402 O O . LEU H 2 109 ? 58.688 38.445 0.016 1.00 73.03 110 LEU M O 1
ATOM 10407 N N . LYS H 2 110 ? 60.834 37.975 -0.505 1.00 73.49 111 LYS M N 1
ATOM 10408 C CA . LYS H 2 110 ? 60.532 37.105 -1.650 1.00 74.09 111 LYS M CA 1
ATOM 10409 C C . LYS H 2 110 ? 61.228 35.758 -1.457 1.00 74.49 111 LYS M C 1
ATOM 10410 O O . LYS H 2 110 ? 62.253 35.684 -0.775 1.00 74.52 111 LYS M O 1
ATOM 10416 N N . ALA H 2 111 ? 60.679 34.697 -2.052 1.00 75.03 112 ALA M N 1
ATOM 10417 C CA . ALA H 2 111 ? 61.282 33.362 -1.934 1.00 75.62 112 ALA M CA 1
ATOM 10418 C C . ALA H 2 111 ? 61.168 32.494 -3.196 1.00 76.03 112 ALA M C 1
ATOM 10419 O O . ALA H 2 111 ? 61.085 33.017 -4.311 1.00 76.08 112 ALA M O 1
ATOM 10421 N N . LEU H 2 112 ? 61.171 31.174 -2.992 1.00 76.57 113 LEU M N 1
ATOM 10422 C CA . LEU H 2 112 ? 61.206 30.155 -4.054 1.00 77.14 113 LEU M CA 1
ATOM 10423 C C . LEU H 2 112 ? 60.547 30.531 -5.384 1.00 77.51 113 LEU M C 1
ATOM 10424 O O . LEU H 2 112 ? 59.391 30.961 -5.425 1.00 77.62 113 LEU M O 1
ATOM 10429 N N . ASP H 2 113 ? 61.303 30.355 -6.465 1.00 77.96 114 ASP M N 1
ATOM 10430 C CA . ASP H 2 113 ? 60.801 30.560 -7.818 1.00 78.40 114 ASP M CA 1
ATOM 10431 C C . ASP H 2 113 ? 60.061 29.313 -8.300 1.00 78.65 114 ASP M C 1
ATOM 10432 O O . ASP H 2 113 ? 60.631 28.219 -8.351 1.00 78.69 114 ASP M O 1
ATOM 10437 N N . GLY H 2 114 ? 58.791 29.490 -8.652 1.00 78.94 115 GLY M N 1
ATOM 10438 C CA . GLY H 2 114 ? 57.953 28.392 -9.122 1.00 79.29 115 GLY M CA 1
ATOM 10439 C C . GLY H 2 114 ? 56.481 28.741 -9.059 1.00 79.54 115 GLY M C 1
ATOM 10440 O O . GLY H 2 114 ? 55.752 28.243 -8.198 1.00 79.49 115 GLY M O 1
ATOM 10441 N N . VAL H 2 115 ? 56.052 29.605 -9.975 1.00 79.83 116 VAL M N 1
ATOM 10442 C CA . VAL H 2 115 ? 54.658 30.034 -10.054 1.00 80.14 116 VAL M CA 1
ATOM 10443 C C . VAL H 2 115 ? 53.813 28.928 -10.682 1.00 80.37 116 VAL M C 1
ATOM 10444 O O . VAL H 2 115 ? 54.152 28.412 -11.750 1.00 80.41 116 VAL M O 1
ATOM 10448 N N . LEU H 2 116 ? 52.725 28.564 -10.005 1.00 80.66 117 LEU M N 1
ATOM 10449 C CA . LEU H 2 116 ? 51.793 27.554 -10.504 1.00 80.94 117 LEU M CA 1
ATOM 10450 C C . LEU H 2 116 ? 51.131 28.014 -11.803 1.00 81.12 117 LEU M C 1
ATOM 10451 O O . LEU H 2 116 ? 50.719 29.173 -11.906 1.00 81.11 117 LEU M O 1
ATOM 10456 N N . PRO H 2 117 ? 51.038 27.108 -12.801 1.00 81.33 118 PRO M N 1
ATOM 10457 C CA . PRO H 2 117 ? 50.496 27.421 -14.131 1.00 81.49 118 PRO M CA 1
ATOM 10458 C C . PRO H 2 117 ? 49.059 27.959 -14.122 1.00 81.62 118 PRO M C 1
ATOM 10459 O O . PRO H 2 117 ? 48.401 27.975 -13.074 1.00 81.57 118 PRO M O 1
ATOM 10463 N N . ASP H 2 118 ? 48.594 28.384 -15.297 1.00 81.77 119 ASP M N 1
ATOM 10464 C CA . ASP H 2 118 ? 47.270 28.988 -15.483 1.00 81.90 119 ASP M CA 1
ATOM 10465 C C . ASP H 2 118 ? 46.167 28.322 -14.657 1.00 81.98 119 ASP M C 1
ATOM 10466 O O . ASP H 2 118 ? 45.498 28.976 -13.855 1.00 81.85 119 ASP M O 1
ATOM 10471 N N . GLY H 2 119 ? 45.996 27.017 -14.855 1.00 82.18 120 GLY M N 1
ATOM 10472 C CA . GLY H 2 119 ? 44.925 26.265 -14.213 1.00 82.36 120 GLY M CA 1
ATOM 10473 C C . GLY H 2 119 ? 43.572 26.705 -14.734 1.00 82.47 120 GLY M C 1
ATOM 10474 O O . GLY H 2 119 ? 43.064 26.158 -15.716 1.00 82.47 120 GLY M O 1
ATOM 10475 N N . VAL H 2 120 ? 43.002 27.708 -14.073 1.00 82.57 121 VAL M N 1
ATOM 10476 C CA . VAL H 2 120 ? 41.699 28.259 -14.438 1.00 82.70 121 VAL M CA 1
ATOM 10477 C C . VAL H 2 120 ? 41.651 29.763 -14.169 1.00 82.76 121 VAL M C 1
ATOM 10478 O O . VAL H 2 120 ? 42.041 30.225 -13.093 1.00 82.79 121 VAL M O 1
ATOM 10482 N N . SER H 2 121 ? 41.174 30.518 -15.156 1.00 82.80 122 SER M N 1
ATOM 10483 C CA . SER H 2 121 ? 41.057 31.971 -15.046 1.00 82.81 122 SER M CA 1
ATOM 10484 C C . SER H 2 121 ? 39.975 32.513 -15.976 1.00 82.84 122 SER M C 1
ATOM 10485 O O . SER H 2 121 ? 39.493 31.798 -16.857 1.00 82.88 122 SER M O 1
ATOM 10488 N N . ASP H 2 122 ? 39.589 33.771 -15.759 1.00 82.85 123 ASP M N 1
ATOM 10489 C CA . ASP H 2 122 ? 38.747 34.516 -16.703 1.00 82.90 123 ASP M CA 1
ATOM 10490 C C . ASP H 2 122 ? 38.922 36.022 -16.531 1.00 83.01 123 ASP M C 1
ATOM 10491 O O . ASP H 2 122 ? 38.886 36.536 -15.412 1.00 83.06 123 ASP M O 1
ATOM 10496 N N . ALA H 2 123 ? 39.115 36.716 -17.650 1.00 83.12 124 ALA M N 1
ATOM 10497 C CA . ALA H 2 123 ? 39.344 38.159 -17.651 1.00 83.28 124 ALA M CA 1
ATOM 10498 C C . ALA H 2 123 ? 38.054 38.959 -17.470 1.00 83.42 124 ALA M C 1
ATOM 10499 O O . ALA H 2 123 ? 38.098 40.158 -17.190 1.00 83.51 124 ALA M O 1
ATOM 10501 N N . SER H 2 124 ? 36.916 38.282 -17.613 1.00 83.56 125 SER M N 1
ATOM 10502 C CA . SER H 2 124 ? 35.589 38.905 -17.537 1.00 83.74 125 SER M CA 1
ATOM 10503 C C . SER H 2 124 ? 35.316 39.701 -16.253 1.00 83.84 125 SER M C 1
ATOM 10504 O O . SER H 2 124 ? 34.469 40.597 -16.244 1.00 83.83 125 SER M O 1
ATOM 10507 N N . ARG H 2 125 ? 36.036 39.371 -15.183 1.00 84.02 126 ARG M N 1
ATOM 10508 C CA . ARG H 2 125 ? 35.833 39.998 -13.876 1.00 84.22 126 ARG M CA 1
ATOM 10509 C C . ARG H 2 125 ? 36.354 41.434 -13.805 1.00 84.34 126 ARG M C 1
ATOM 10510 O O . ARG H 2 125 ? 37.476 41.723 -14.223 1.00 84.30 126 ARG M O 1
ATOM 10518 N N . THR H 2 126 ? 35.521 42.317 -13.257 1.00 84.56 127 THR M N 1
ATOM 10519 C CA . THR H 2 126 ? 35.777 43.763 -13.218 1.00 84.76 127 THR M CA 1
ATOM 10520 C C . THR H 2 126 ? 36.745 44.181 -12.089 1.00 84.82 127 THR M C 1
ATOM 10521 O O . THR H 2 126 ? 37.832 43.620 -11.981 1.00 84.81 127 THR M O 1
ATOM 10525 N N . SER H 2 127 ? 36.359 45.158 -11.267 1.00 84.94 128 SER M N 1
ATOM 10526 C CA . SER H 2 127 ? 37.232 45.687 -10.214 1.00 85.10 128 SER M CA 1
ATOM 10527 C C . SER H 2 127 ? 36.698 45.474 -8.796 1.00 85.19 128 SER M C 1
ATOM 10528 O O . SER H 2 127 ? 37.038 46.231 -7.883 1.00 85.17 128 SER M O 1
ATOM 10531 N N . ALA H 2 128 ? 35.878 44.442 -8.609 1.00 85.37 129 ALA M N 1
ATOM 10532 C CA . ALA H 2 128 ? 35.312 44.137 -7.293 1.00 85.58 129 ALA M CA 1
ATOM 10533 C C . ALA H 2 128 ? 36.345 43.509 -6.343 1.00 85.73 129 ALA M C 1
ATOM 10534 O O . ALA H 2 128 ? 36.215 42.353 -5.923 1.00 85.68 129 ALA M O 1
ATOM 10536 N N . ASP H 2 129 ? 37.368 44.298 -6.016 1.00 85.93 130 ASP M N 1
ATOM 10537 C CA . ASP H 2 129 ? 38.445 43.887 -5.123 1.00 86.10 130 ASP M CA 1
ATOM 10538 C C . ASP H 2 129 ? 38.103 44.282 -3.691 1.00 86.28 130 ASP M C 1
ATOM 10539 O O . ASP H 2 129 ? 37.474 43.501 -2.981 1.00 86.23 130 ASP M O 1
ATOM 10544 N N . ASP H 2 130 ? 38.498 45.496 -3.289 1.00 86.62 131 ASP M N 1
ATOM 10545 C CA . ASP H 2 130 ? 38.171 46.088 -1.973 1.00 86.87 131 ASP M CA 1
ATOM 10546 C C . ASP H 2 130 ? 36.695 45.873 -1.598 1.00 86.87 131 ASP M C 1
ATOM 10547 O O . ASP H 2 130 ? 36.272 46.158 -0.469 1.00 86.89 131 ASP M O 1
ATOM 10552 N N . LYS H 2 131 ? 35.936 45.346 -2.560 1.00 86.76 132 LYS M N 1
ATOM 10553 C CA . LYS H 2 131 ? 34.493 45.191 -2.471 1.00 86.55 132 LYS M CA 1
ATOM 10554 C C . LYS H 2 131 ? 34.080 43.983 -1.633 1.00 86.38 132 LYS M C 1
ATOM 10555 O O . LYS H 2 131 ? 33.353 44.138 -0.649 1.00 86.43 132 LYS M O 1
ATOM 10561 N N . TRP H 2 132 ? 34.539 42.788 -2.014 1.00 86.09 133 TRP M N 1
ATOM 10562 C CA . TRP H 2 132 ? 34.140 41.559 -1.312 1.00 85.78 133 TRP M CA 1
ATOM 10563 C C . TRP H 2 132 ? 35.137 40.392 -1.361 1.00 85.65 133 TRP M C 1
ATOM 10564 O O . TRP H 2 132 ? 35.165 39.570 -0.446 1.00 85.61 133 TRP M O 1
ATOM 10575 N N . LEU H 2 133 ? 35.945 40.318 -2.416 1.00 85.54 134 LEU M N 1
ATOM 10576 C CA . LEU H 2 133 ? 36.780 39.134 -2.665 1.00 85.47 134 LEU M CA 1
ATOM 10577 C C . LEU H 2 133 ? 37.892 38.853 -1.630 1.00 85.42 134 LEU M C 1
ATOM 10578 O O . LEU H 2 133 ? 38.060 37.703 -1.223 1.00 85.30 134 LEU M O 1
ATOM 10583 N N . PRO H 2 134 ? 38.661 39.885 -1.215 1.00 85.46 135 PRO M N 1
ATOM 10584 C CA . PRO H 2 134 ? 39.695 39.657 -0.199 1.00 85.50 135 PRO M CA 1
ATOM 10585 C C . PRO H 2 134 ? 39.129 39.307 1.177 1.00 85.54 135 PRO M C 1
ATOM 10586 O O . PRO H 2 134 ? 39.733 38.513 1.898 1.00 85.50 135 PRO M O 1
ATOM 10590 N N . LEU H 2 135 ? 37.986 39.895 1.528 1.00 85.66 136 LEU M N 1
ATOM 10591 C CA . LEU H 2 135 ? 37.301 39.597 2.789 1.00 85.86 136 LEU M CA 1
ATOM 10592 C C . LEU H 2 135 ? 36.872 38.132 2.824 1.00 86.08 136 LEU M C 1
ATOM 10593 O O . LEU H 2 135 ? 36.934 37.482 3.868 1.00 86.08 136 LEU M O 1
ATOM 10598 N N . TYR H 2 136 ? 36.440 37.633 1.669 1.00 86.40 137 TYR M N 1
ATOM 10599 C CA . TYR H 2 136 ? 36.059 36.238 1.489 1.00 86.72 137 TYR M CA 1
ATOM 10600 C C . TYR H 2 136 ? 37.248 35.321 1.766 1.00 86.92 137 TYR M C 1
ATOM 10601 O O . TYR H 2 136 ? 37.119 34.329 2.479 1.00 86.85 137 TYR M O 1
ATOM 10610 N N . LEU H 2 137 ? 38.406 35.678 1.212 1.00 87.35 138 LEU M N 1
ATOM 10611 C CA . LEU H 2 137 ? 39.634 34.896 1.364 1.00 87.79 138 LEU M CA 1
ATOM 10612 C C . LEU H 2 137 ? 40.202 34.950 2.781 1.00 88.24 138 LEU M C 1
ATOM 10613 O O . LEU H 2 137 ? 41.011 34.103 3.163 1.00 88.26 138 LEU M O 1
ATOM 10618 N N . LEU H 2 138 ? 39.783 35.953 3.548 1.00 88.87 139 LEU M N 1
ATOM 10619 C CA . LEU H 2 138 ? 40.166 36.067 4.951 1.00 89.48 139 LEU M CA 1
ATOM 10620 C C . LEU H 2 138 ? 39.137 35.383 5.850 1.00 90.13 139 LEU M C 1
ATOM 10621 O O . LEU H 2 138 ? 39.484 34.839 6.897 1.00 90.13 139 LEU M O 1
ATOM 10626 N N . GLY H 2 139 ? 37.876 35.411 5.426 1.00 90.96 140 GLY M N 1
ATOM 10627 C CA . GLY H 2 139 ? 36.773 34.818 6.181 1.00 92.11 140 GLY M CA 1
ATOM 10628 C C . GLY H 2 139 ? 36.683 33.304 6.108 1.00 93.01 140 GLY M C 1
ATOM 10629 O O . GLY H 2 139 ? 36.000 32.683 6.926 1.00 93.01 140 GLY M O 1
ATOM 10630 N N . LEU H 2 140 ? 37.366 32.711 5.128 1.00 93.96 141 LEU M N 1
ATOM 10631 C CA . LEU H 2 140 ? 37.401 31.253 4.965 1.00 94.91 141 LEU M CA 1
ATOM 10632 C C . LEU H 2 140 ? 38.452 30.590 5.860 1.00 95.70 141 LEU M C 1
ATOM 10633 O O . LEU H 2 140 ? 38.601 29.367 5.857 1.00 95.75 141 LEU M O 1
ATOM 10638 N N . TYR H 2 141 ? 39.174 31.413 6.617 1.00 96.79 142 TYR M N 1
ATOM 10639 C CA . TYR H 2 141 ? 40.041 30.955 7.699 1.00 97.91 142 TYR M CA 1
ATOM 10640 C C . TYR H 2 141 ? 39.172 30.359 8.810 1.00 98.91 142 TYR M C 1
ATOM 10641 O O . TYR H 2 141 ? 39.490 29.307 9.373 1.00 98.92 142 TYR M O 1
ATOM 10650 N N . ARG H 2 142 ? 38.067 31.045 9.096 1.00 100.24 143 ARG M N 1
ATOM 10651 C CA . ARG H 2 142 ? 37.086 30.627 10.095 1.00 101.59 143 ARG M CA 1
ATOM 10652 C C . ARG H 2 142 ? 36.328 29.371 9.654 1.00 102.43 143 ARG M C 1
ATOM 10653 O O . ARG H 2 142 ? 36.171 28.428 10.436 1.00 102.54 143 ARG M O 1
ATOM 10661 N N . VAL H 2 143 ? 35.869 29.375 8.401 1.00 103.57 144 VAL M N 1
ATOM 10662 C CA . VAL H 2 143 ? 35.045 28.297 7.841 1.00 104.65 144 VAL M CA 1
ATOM 10663 C C . VAL H 2 143 ? 35.800 26.962 7.785 1.00 105.42 144 VAL M C 1
ATOM 10664 O O . VAL H 2 143 ? 35.294 25.934 8.249 1.00 105.50 144 VAL M O 1
ATOM 10668 N N . GLY H 2 144 ? 37.007 26.990 7.222 1.00 106.34 145 GLY M N 1
ATOM 10669 C CA . GLY H 2 144 ? 37.857 25.804 7.132 1.00 107.49 145 GLY M CA 1
ATOM 10670 C C . GLY H 2 144 ? 38.680 25.597 8.389 1.00 108.32 145 GLY M C 1
ATOM 10671 O O . GLY H 2 144 ? 39.897 25.801 8.386 1.00 108.35 145 GLY M O 1
ATOM 10672 N N . ARG H 2 145 ? 38.004 25.191 9.462 1.00 109.16 146 ARG M N 1
ATOM 10673 C CA . ARG H 2 145 ? 38.626 24.983 10.770 1.00 109.99 146 ARG M CA 1
ATOM 10674 C C . ARG H 2 145 ? 37.772 24.046 11.628 1.00 110.56 146 ARG M C 1
ATOM 10675 O O . ARG H 2 145 ? 38.292 23.124 12.261 1.00 110.62 146 ARG M O 1
ATOM 10683 N N . THR H 2 146 ? 36.462 24.289 11.629 1.00 111.31 147 THR M N 1
ATOM 10684 C CA . THR H 2 146 ? 35.520 23.560 12.483 1.00 112.07 147 THR M CA 1
ATOM 10685 C C . THR H 2 146 ? 35.236 22.133 11.999 1.00 112.59 147 THR M C 1
ATOM 10686 O O . THR H 2 146 ? 35.087 21.888 10.797 1.00 112.68 147 THR M O 1
ATOM 10690 N N . GLN H 2 147 ? 35.173 21.201 12.950 1.00 113.24 148 GLN M N 1
ATOM 10691 C CA . GLN H 2 147 ? 34.887 19.791 12.667 1.00 113.88 148 GLN M CA 1
ATOM 10692 C C . GLN H 2 147 ? 33.384 19.514 12.624 1.00 114.37 148 GLN M C 1
ATOM 10693 O O . GLN H 2 147 ? 32.902 18.805 11.737 1.00 114.42 148 GLN M O 1
ATOM 10699 N N . MET H 2 148 ? 32.658 20.069 13.593 1.00 115.01 149 MET M N 1
ATOM 10700 C CA . MET H 2 148 ? 31.198 19.976 13.645 1.00 115.62 149 MET M CA 1
ATOM 10701 C C . MET H 2 148 ? 30.558 20.816 12.533 1.00 116.10 149 MET M C 1
ATOM 10702 O O . MET H 2 148 ? 31.117 21.847 12.147 1.00 116.14 149 MET M O 1
ATOM 10707 N N . PRO H 2 149 ? 29.398 20.372 12.001 1.00 116.61 150 PRO M N 1
ATOM 10708 C CA . PRO H 2 149 ? 28.699 21.114 10.943 1.00 117.04 150 PRO M CA 1
ATOM 10709 C C . PRO H 2 149 ? 28.287 22.528 11.372 1.00 117.51 150 PRO M C 1
ATOM 10710 O O . PRO H 2 149 ? 27.161 22.744 11.829 1.00 117.54 150 PRO M O 1
ATOM 10714 N N . GLU H 2 150 ? 29.216 23.471 11.224 1.00 118.09 151 GLU M N 1
ATOM 10715 C CA . GLU H 2 150 ? 28.981 24.880 11.535 1.00 118.69 151 GLU M CA 1
ATOM 10716 C C . GLU H 2 150 ? 29.371 25.748 10.336 1.00 119.09 151 GLU M C 1
ATOM 10717 O O . GLU H 2 150 ? 29.162 26.965 10.336 1.00 119.14 151 GLU M O 1
ATOM 10723 N N . TYR H 2 151 ? 29.935 25.100 9.318 1.00 119.62 152 TYR M N 1
ATOM 10724 C CA . TYR H 2 151 ? 30.255 25.737 8.039 1.00 120.13 152 TYR M CA 1
ATOM 10725 C C . TYR H 2 151 ? 28.995 26.162 7.281 1.00 120.49 152 TYR M C 1
ATOM 10726 O O . TYR H 2 151 ? 29.050 27.034 6.410 1.00 120.50 152 TYR M O 1
ATOM 10735 N N . ARG H 2 152 ? 27.867 25.537 7.619 1.00 120.96 153 ARG M N 1
ATOM 10736 C CA . ARG H 2 152 ? 26.560 25.915 7.080 1.00 121.41 153 ARG M CA 1
ATOM 10737 C C . ARG H 2 152 ? 25.918 27.026 7.922 1.00 121.73 153 ARG M C 1
ATOM 10738 O O . ARG H 2 152 ? 24.705 27.250 7.861 1.00 121.78 153 ARG M O 1
ATOM 10746 N N . LYS H 2 153 ? 26.750 27.704 8.713 1.00 122.14 154 LYS M N 1
ATOM 10747 C CA . LYS H 2 153 ? 26.349 28.870 9.502 1.00 122.54 154 LYS M CA 1
ATOM 10748 C C . LYS H 2 153 ? 27.415 29.962 9.379 1.00 122.81 154 LYS M C 1
ATOM 10749 O O . LYS H 2 153 ? 27.125 31.148 9.552 1.00 122.81 154 LYS M O 1
ATOM 10755 N N . LYS H 2 154 ? 28.645 29.540 9.081 1.00 123.19 155 LYS M N 1
ATOM 10756 C CA . LYS H 2 154 ? 29.791 30.441 8.924 1.00 123.54 155 LYS M CA 1
ATOM 10757 C C . LYS H 2 154 ? 29.932 30.962 7.491 1.00 123.81 155 LYS M C 1
ATOM 10758 O O . LYS H 2 154 ? 30.233 32.140 7.283 1.00 123.83 155 LYS M O 1
ATOM 10764 N N . LEU H 2 155 ? 29.726 30.079 6.513 1.00 124.15 156 LEU M N 1
ATOM 10765 C CA . LEU H 2 155 ? 29.733 30.460 5.098 1.00 124.49 156 LEU M CA 1
ATOM 10766 C C . LEU H 2 155 ? 28.498 31.306 4.785 1.00 124.71 156 LEU M C 1
ATOM 10767 O O . LEU H 2 155 ? 28.544 32.199 3.933 1.00 124.76 156 LEU M O 1
ATOM 10772 N N . MET H 2 156 ? 27.403 31.016 5.489 1.00 124.95 157 MET M N 1
ATOM 10773 C CA . MET H 2 156 ? 26.162 31.785 5.388 1.00 125.15 157 MET M CA 1
ATOM 10774 C C . MET H 2 156 ? 26.304 33.160 6.051 1.00 125.26 157 MET M C 1
ATOM 10775 O O . MET H 2 156 ? 25.615 34.111 5.672 1.00 125.27 157 MET M O 1
ATOM 10780 N N . ASP H 2 157 ? 27.193 33.247 7.042 1.00 125.37 158 ASP M N 1
ATOM 10781 C CA . ASP H 2 157 ? 27.518 34.510 7.712 1.00 125.45 158 ASP M CA 1
ATOM 10782 C C . ASP H 2 157 ? 28.272 35.457 6.777 1.00 125.50 158 ASP M C 1
ATOM 10783 O O . ASP H 2 157 ? 28.094 36.677 6.843 1.00 125.49 158 ASP M O 1
ATOM 10788 N N . GLY H 2 158 ? 29.103 34.886 5.906 1.00 125.57 159 GLY M N 1
ATOM 10789 C CA . GLY H 2 158 ? 29.844 35.657 4.909 1.00 125.67 159 GLY M CA 1
ATOM 10790 C C . GLY H 2 158 ? 28.980 36.105 3.742 1.00 125.75 159 GLY M C 1
ATOM 10791 O O . GLY H 2 158 ? 29.380 35.982 2.582 1.00 125.77 159 GLY M O 1
ATOM 10792 N N . LEU H 2 159 ? 27.792 36.618 4.058 1.00 125.80 160 LEU M N 1
ATOM 10793 C CA . LEU H 2 159 ? 26.853 37.144 3.065 1.00 125.83 160 LEU M CA 1
ATOM 10794 C C . LEU H 2 159 ? 26.189 38.431 3.558 1.00 125.84 160 LEU M C 1
ATOM 10795 O O . LEU H 2 159 ? 25.783 39.273 2.755 1.00 125.85 160 LEU M O 1
ATOM 10800 N N . THR H 2 160 ? 26.078 38.573 4.879 1.00 125.84 161 THR M N 1
ATOM 10801 C CA . THR H 2 160 ? 25.534 39.785 5.494 1.00 125.83 161 THR M CA 1
ATOM 10802 C C . THR H 2 160 ? 26.566 40.908 5.434 1.00 125.82 161 THR M C 1
ATOM 10803 O O . THR H 2 160 ? 26.239 42.050 5.102 1.00 125.81 161 THR M O 1
ATOM 10807 N N . ASN H 2 161 ? 27.810 40.563 5.754 1.00 125.80 162 ASN M N 1
ATOM 10808 C CA . ASN H 2 161 ? 28.910 41.522 5.795 1.00 125.79 162 ASN M CA 1
ATOM 10809 C C . ASN H 2 161 ? 29.653 41.617 4.463 1.00 125.73 162 ASN M C 1
ATOM 10810 O O . ASN H 2 161 ? 30.426 42.552 4.238 1.00 125.73 162 ASN M O 1
ATOM 10815 N N . GLN H 2 162 ? 29.404 40.644 3.588 1.00 125.63 163 GLN M N 1
ATOM 10816 C CA . GLN H 2 162 ? 30.055 40.564 2.282 1.00 125.52 163 GLN M CA 1
ATOM 10817 C C . GLN H 2 162 ? 29.455 41.556 1.287 1.00 125.37 163 GLN M C 1
ATOM 10818 O O . GLN H 2 162 ? 30.180 42.207 0.528 1.00 125.36 163 GLN M O 1
ATOM 10824 N N . CYS H 2 163 ? 28.129 41.667 1.309 1.00 125.15 164 CYS M N 1
ATOM 10825 C CA . CYS H 2 163 ? 27.386 42.435 0.313 1.00 124.89 164 CYS M CA 1
ATOM 10826 C C . CYS H 2 163 ? 27.094 43.869 0.760 1.00 124.69 164 CYS M C 1
ATOM 10827 O O . CYS H 2 163 ? 26.079 44.456 0.375 1.00 124.68 164 CYS M O 1
ATOM 10830 N N . LYS H 2 164 ? 27.996 44.429 1.564 1.00 124.41 165 LYS M N 1
ATOM 10831 C CA . LYS H 2 164 ? 27.899 45.821 2.003 1.00 124.14 165 LYS M CA 1
ATOM 10832 C C . LYS H 2 164 ? 28.220 46.787 0.865 1.00 123.90 165 LYS M C 1
ATOM 10833 O O . LYS H 2 164 ? 27.835 47.958 0.908 1.00 123.89 165 LYS M O 1
ATOM 10839 N N . MET H 2 165 ? 28.922 46.284 -0.150 1.00 123.57 166 MET M N 1
ATOM 10840 C CA . MET H 2 165 ? 29.404 47.115 -1.249 1.00 123.24 166 MET M CA 1
ATOM 10841 C C . MET H 2 165 ? 28.633 46.882 -2.554 1.00 122.99 166 MET M C 1
ATOM 10842 O O . MET H 2 165 ? 28.083 47.827 -3.125 1.00 122.96 166 MET M O 1
ATOM 10847 N N . ILE H 2 166 ? 28.597 45.631 -3.020 1.00 122.65 167 ILE M N 1
ATOM 10848 C CA . ILE H 2 166 ? 27.861 45.273 -4.247 1.00 122.29 167 ILE M CA 1
ATOM 10849 C C . ILE H 2 166 ? 26.935 44.054 -4.081 1.00 122.01 167 ILE M C 1
ATOM 10850 O O . ILE H 2 166 ? 26.354 43.850 -3.012 1.00 121.98 167 ILE M O 1
ATOM 10855 N N . ASN H 2 167 ? 26.814 43.254 -5.142 1.00 121.63 168 ASN M N 1
ATOM 10856 C CA . ASN H 2 167 ? 25.866 42.135 -5.217 1.00 121.25 168 ASN M CA 1
ATOM 10857 C C . ASN H 2 167 ? 26.204 40.925 -4.333 1.00 120.97 168 ASN M C 1
ATOM 10858 O O . ASN H 2 167 ? 27.132 40.974 -3.521 1.00 120.95 168 ASN M O 1
ATOM 10863 N N . GLU H 2 168 ? 25.440 39.845 -4.506 1.00 120.56 169 GLU M N 1
ATOM 10864 C CA . GLU H 2 168 ? 25.575 38.633 -3.693 1.00 120.16 169 GLU M CA 1
ATOM 10865 C C . GLU H 2 168 ? 26.108 37.456 -4.511 1.00 119.84 169 GLU M C 1
ATOM 10866 O O . GLU H 2 168 ? 25.555 37.128 -5.564 1.00 119.84 169 GLU M O 1
ATOM 10872 N N . GLN H 2 169 ? 27.174 36.827 -4.013 1.00 119.38 170 GLN M N 1
ATOM 10873 C CA . GLN H 2 169 ? 27.791 35.659 -4.660 1.00 118.88 170 GLN M CA 1
ATOM 10874 C C . GLN H 2 169 ? 28.528 34.758 -3.664 1.00 118.53 170 GLN M C 1
ATOM 10875 O O . GLN H 2 169 ? 29.194 35.245 -2.747 1.00 118.51 170 GLN M O 1
ATOM 10881 N N . PHE H 2 170 ? 28.396 33.445 -3.855 1.00 118.01 171 PHE M N 1
ATOM 10882 C CA . PHE H 2 170 ? 29.174 32.450 -3.105 1.00 117.48 171 PHE M CA 1
ATOM 10883 C C . PHE H 2 170 ? 29.846 31.457 -4.057 1.00 117.03 171 PHE M C 1
ATOM 10884 O O . PHE H 2 170 ? 29.193 30.884 -4.933 1.00 117.00 171 PHE M O 1
ATOM 10892 N N . GLU H 2 171 ? 31.151 31.264 -3.881 1.00 116.44 172 GLU M N 1
ATOM 10893 C CA . GLU H 2 171 ? 31.963 30.517 -4.851 1.00 115.86 172 GLU M CA 1
ATOM 10894 C C . GLU H 2 171 ? 32.134 29.015 -4.560 1.00 115.41 172 GLU M C 1
ATOM 10895 O O . GLU H 2 171 ? 31.793 28.194 -5.416 1.00 115.45 172 GLU M O 1
ATOM 10901 N N . PRO H 2 172 ? 32.669 28.644 -3.371 1.00 114.91 173 PRO M N 1
ATOM 10902 C CA . PRO H 2 172 ? 32.829 27.217 -3.069 1.00 114.46 173 PRO M CA 1
ATOM 10903 C C . PRO H 2 172 ? 31.491 26.489 -2.958 1.00 113.96 173 PRO M C 1
ATOM 10904 O O . PRO H 2 172 ? 30.522 27.047 -2.434 1.00 113.99 173 PRO M O 1
ATOM 10908 N N . LEU H 2 173 ? 31.456 25.251 -3.448 1.00 113.30 174 LEU M N 1
ATOM 10909 C CA . LEU H 2 173 ? 30.229 24.453 -3.486 1.00 112.61 174 LEU M CA 1
ATOM 10910 C C . LEU H 2 173 ? 29.818 23.907 -2.114 1.00 112.09 174 LEU M C 1
ATOM 10911 O O . LEU H 2 173 ? 30.492 24.146 -1.107 1.00 112.05 174 LEU M O 1
ATOM 10916 N N . VAL H 2 174 ? 28.706 23.174 -2.091 1.00 111.37 175 VAL M N 1
ATOM 10917 C CA . VAL H 2 174 ? 28.127 22.643 -0.853 1.00 110.64 175 VAL M CA 1
ATOM 10918 C C . VAL H 2 174 ? 28.877 21.421 -0.285 1.00 110.02 175 VAL M C 1
ATOM 10919 O O . VAL H 2 174 ? 29.344 21.475 0.855 1.00 110.03 175 VAL M O 1
ATOM 10923 N N . PRO H 2 175 ? 29.010 20.327 -1.071 1.00 109.36 176 PRO M N 1
ATOM 10924 C CA . PRO H 2 175 ? 29.520 19.096 -0.461 1.00 108.76 176 PRO M CA 1
ATOM 10925 C C . PRO H 2 175 ? 31.050 19.023 -0.373 1.00 108.10 176 PRO M C 1
ATOM 10926 O O . PRO H 2 175 ? 31.618 19.344 0.673 1.00 108.08 176 PRO M O 1
ATOM 10930 N N . GLU H 2 176 ? 31.700 18.607 -1.459 1.00 107.27 177 GLU M N 1
ATOM 10931 C CA . GLU H 2 176 ? 33.153 18.408 -1.476 1.00 106.40 177 GLU M CA 1
ATOM 10932 C C . GLU H 2 176 ? 33.948 19.700 -1.693 1.00 105.79 177 GLU M C 1
ATOM 10933 O O . GLU H 2 176 ? 35.175 19.707 -1.567 1.00 105.75 177 GLU M O 1
ATOM 10939 N N . GLY H 2 177 ? 33.245 20.786 -2.010 1.00 104.99 178 GLY M N 1
ATOM 10940 C CA . GLY H 2 177 ? 33.870 22.098 -2.173 1.00 103.96 178 GLY M CA 1
ATOM 10941 C C . GLY H 2 177 ? 34.093 22.791 -0.841 1.00 103.21 178 GLY M C 1
ATOM 10942 O O . GLY H 2 177 ? 33.591 23.894 -0.614 1.00 103.22 178 GLY M O 1
ATOM 10943 N N . ARG H 2 178 ? 34.852 22.136 0.036 1.00 102.36 179 ARG M N 1
ATOM 10944 C CA . ARG H 2 178 ? 35.128 22.641 1.380 1.00 101.47 179 ARG M CA 1
ATOM 10945 C C . ARG H 2 178 ? 36.585 22.403 1.773 1.00 100.78 179 ARG M C 1
ATOM 10946 O O . ARG H 2 178 ? 37.176 23.202 2.502 1.00 100.69 179 ARG M O 1
ATOM 10954 N N . ASP H 2 179 ? 37.153 21.306 1.276 1.00 99.88 180 ASP M N 1
ATOM 10955 C CA . ASP H 2 179 ? 38.524 20.901 1.597 1.00 98.99 180 ASP M CA 1
ATOM 10956 C C . ASP H 2 179 ? 39.586 21.833 1.010 1.00 98.29 180 ASP M C 1
ATOM 10957 O O . ASP H 2 179 ? 40.763 21.752 1.377 1.00 98.26 180 ASP M O 1
ATOM 10962 N N . ILE H 2 180 ? 39.159 22.715 0.108 1.00 97.32 181 ILE M N 1
ATOM 10963 C CA . ILE H 2 180 ? 40.062 23.649 -0.573 1.00 96.32 181 ILE M CA 1
ATOM 10964 C C . ILE H 2 180 ? 40.627 24.725 0.358 1.00 95.53 181 ILE M C 1
ATOM 10965 O O . ILE H 2 180 ? 41.804 25.079 0.255 1.00 95.46 181 ILE M O 1
ATOM 10970 N N . PHE H 2 181 ? 39.790 25.232 1.263 1.00 94.50 182 PHE M N 1
ATOM 10971 C CA . PHE H 2 181 ? 40.219 26.243 2.234 1.00 93.45 182 PHE M CA 1
ATOM 10972 C C . PHE H 2 181 ? 40.595 25.651 3.597 1.00 92.58 182 PHE M C 1
ATOM 10973 O O . PHE H 2 181 ? 41.049 26.372 4.494 1.00 92.48 182 PHE M O 1
ATOM 10981 N N . ASP H 2 182 ? 40.413 24.337 3.733 1.00 91.40 183 ASP M N 1
ATOM 10982 C CA . ASP H 2 182 ? 40.833 23.595 4.923 1.00 90.21 183 ASP M CA 1
ATOM 10983 C C . ASP H 2 182 ? 42.356 23.597 5.059 1.00 89.27 183 ASP M C 1
ATOM 10984 O O . ASP H 2 182 ? 42.890 23.760 6.160 1.00 89.25 183 ASP M O 1
ATOM 10989 N N . VAL H 2 183 ? 43.039 23.423 3.928 1.00 87.95 184 VAL M N 1
ATOM 10990 C CA . VAL H 2 183 ? 44.500 23.308 3.881 1.00 86.62 184 VAL M CA 1
ATOM 10991 C C . VAL H 2 183 ? 45.217 24.638 4.147 1.00 85.62 184 VAL M C 1
ATOM 10992 O O . VAL H 2 183 ? 46.316 24.645 4.711 1.00 85.53 184 VAL M O 1
ATOM 10996 N N . TRP H 2 184 ? 44.587 25.749 3.761 1.00 84.23 185 TRP M N 1
ATOM 10997 C CA . TRP H 2 184 ? 45.197 27.086 3.862 1.00 82.85 185 TRP M CA 1
ATOM 10998 C C . TRP H 2 184 ? 45.895 27.351 5.199 1.00 81.75 185 TRP M C 1
ATOM 10999 O O . TRP H 2 184 ? 47.008 27.878 5.228 1.00 81.68 185 TRP M O 1
ATOM 11010 N N . GLY H 2 185 ? 45.240 26.972 6.294 1.00 80.41 186 GLY M N 1
ATOM 11011 C CA . GLY H 2 185 ? 45.784 27.157 7.641 1.00 78.73 186 GLY M CA 1
ATOM 11012 C C . GLY H 2 185 ? 47.023 26.330 7.949 1.00 77.45 186 GLY M C 1
ATOM 11013 O O . GLY H 2 185 ? 47.365 26.126 9.118 1.00 77.48 186 GLY M O 1
ATOM 11014 N N . ASN H 2 186 ? 47.685 25.849 6.897 1.00 75.99 187 ASN M N 1
ATOM 11015 C CA . ASN H 2 186 ? 48.952 25.132 7.016 1.00 74.47 187 ASN M CA 1
ATOM 11016 C C . ASN H 2 186 ? 50.065 25.828 6.228 1.00 73.26 187 ASN M C 1
ATOM 11017 O O . ASN H 2 186 ? 51.244 25.486 6.366 1.00 73.18 187 ASN M O 1
ATOM 11022 N N . ASP H 2 187 ? 49.675 26.801 5.402 1.00 71.58 188 ASP M N 1
ATOM 11023 C CA . ASP H 2 187 ? 50.620 27.683 4.724 1.00 69.93 188 ASP M CA 1
ATOM 11024 C C . ASP H 2 187 ? 50.923 28.889 5.611 1.00 68.58 188 ASP M C 1
ATOM 11025 O O . ASP H 2 187 ? 50.111 29.812 5.719 1.00 68.37 188 ASP M O 1
ATOM 11030 N N . SER H 2 188 ? 52.102 28.875 6.230 1.00 66.90 189 SER M N 1
ATOM 11031 C CA . SER H 2 188 ? 52.461 29.849 7.264 1.00 65.37 189 SER M CA 1
ATOM 11032 C C . SER H 2 188 ? 52.456 31.306 6.800 1.00 64.22 189 SER M C 1
ATOM 11033 O O . SER H 2 188 ? 52.358 32.217 7.627 1.00 64.16 189 SER M O 1
ATOM 11036 N N . ASN H 2 189 ? 52.545 31.527 5.489 1.00 62.50 190 ASN M N 1
ATOM 11037 C CA . ASN H 2 189 ? 52.395 32.872 4.938 1.00 60.83 190 ASN M CA 1
ATOM 11038 C C . ASN H 2 189 ? 50.964 33.391 5.029 1.00 59.74 190 ASN M C 1
ATOM 11039 O O . ASN H 2 189 ? 50.747 34.540 5.416 1.00 59.66 190 ASN M O 1
ATOM 11044 N N . TYR H 2 190 ? 49.997 32.543 4.682 1.00 58.29 191 TYR M N 1
ATOM 11045 C CA . TYR H 2 190 ? 48.582 32.910 4.746 1.00 56.94 191 TYR M CA 1
ATOM 11046 C C . TYR H 2 190 ? 48.153 33.293 6.166 1.00 56.35 191 TYR M C 1
ATOM 11047 O O . TYR H 2 190 ? 47.540 34.346 6.375 1.00 56.26 191 TYR M O 1
ATOM 11056 N N . THR H 2 191 ? 48.494 32.445 7.136 1.00 55.43 192 THR M N 1
ATOM 11057 C CA . THR H 2 191 ? 48.164 32.700 8.540 1.00 54.48 192 THR M CA 1
ATOM 11058 C C . THR H 2 191 ? 48.784 34.003 9.044 1.00 53.70 192 THR M C 1
ATOM 11059 O O . THR H 2 191 ? 48.207 34.675 9.899 1.00 53.74 192 THR M O 1
ATOM 11063 N N . LYS H 2 192 ? 49.949 34.357 8.504 1.00 52.62 193 LYS M N 1
ATOM 11064 C CA . LYS H 2 192 ? 50.610 35.615 8.849 1.00 51.54 193 LYS M CA 1
ATOM 11065 C C . LYS H 2 192 ? 49.855 36.832 8.311 1.00 50.84 193 LYS M C 1
ATOM 11066 O O . LYS H 2 192 ? 49.870 37.894 8.930 1.00 50.73 193 LYS M O 1
ATOM 11072 N N . ILE H 2 193 ? 49.192 36.669 7.167 1.00 49.94 194 ILE M N 1
ATOM 11073 C CA . ILE H 2 193 ? 48.370 37.737 6.594 1.00 49.12 194 ILE M CA 1
ATOM 11074 C C . ILE H 2 193 ? 47.117 37.976 7.441 1.00 48.61 194 ILE M C 1
ATOM 11075 O O . ILE H 2 193 ? 46.770 39.125 7.728 1.00 48.47 194 ILE M O 1
ATOM 11080 N N . VAL H 2 194 ? 46.461 36.889 7.848 1.00 47.93 195 VAL M N 1
ATOM 11081 C CA . VAL H 2 194 ? 45.230 36.961 8.640 1.00 47.13 195 VAL M CA 1
ATOM 11082 C C . VAL H 2 194 ? 45.493 37.577 10.012 1.00 46.64 195 VAL M C 1
ATOM 11083 O O . VAL H 2 194 ? 44.702 38.392 10.491 1.00 46.55 195 VAL M O 1
ATOM 11087 N N . ALA H 2 195 ? 46.610 37.191 10.628 1.00 45.96 196 ALA M N 1
ATOM 11088 C CA . ALA H 2 195 ? 47.006 37.722 11.930 1.00 45.40 196 ALA M CA 1
ATOM 11089 C C . ALA H 2 195 ? 47.400 39.201 11.858 1.00 45.06 196 ALA M C 1
ATOM 11090 O O . ALA H 2 195 ? 47.063 39.981 12.752 1.00 44.89 196 ALA M O 1
ATOM 11092 N N . ALA H 2 196 ? 48.101 39.578 10.790 1.00 44.59 197 ALA M N 1
ATOM 11093 C CA . ALA H 2 196 ? 48.530 40.960 10.596 1.00 44.22 197 ALA M CA 1
ATOM 11094 C C . ALA H 2 196 ? 47.336 41.887 10.421 1.00 44.01 197 ALA M C 1
ATOM 11095 O O . ALA H 2 196 ? 47.250 42.919 11.094 1.00 43.93 197 ALA M O 1
ATOM 11097 N N . VAL H 2 197 ? 46.421 41.515 9.522 1.00 43.70 198 VAL M N 1
ATOM 11098 C CA . VAL H 2 197 ? 45.191 42.277 9.291 1.00 43.39 198 VAL M CA 1
ATOM 11099 C C . VAL H 2 197 ? 44.491 42.533 10.624 1.00 43.34 198 VAL M C 1
ATOM 11100 O O . VAL H 2 197 ? 44.176 43.677 10.964 1.00 43.34 198 VAL M O 1
ATOM 11104 N N . ASP H 2 198 ? 44.283 41.457 11.380 1.00 43.12 199 ASP M N 1
ATOM 11105 C CA . ASP H 2 198 ? 43.597 41.521 12.661 1.00 42.92 199 ASP M CA 1
ATOM 11106 C C . ASP H 2 198 ? 44.319 42.421 13.663 1.00 42.90 199 ASP M C 1
ATOM 11107 O O . ASP H 2 198 ? 43.710 43.321 14.241 1.00 42.99 199 ASP M O 1
ATOM 11112 N N . MET H 2 199 ? 45.613 42.181 13.852 1.00 42.91 200 MET M N 1
ATOM 11113 C CA . MET H 2 199 ? 46.430 42.961 14.778 1.00 43.04 200 MET M CA 1
ATOM 11114 C C . MET H 2 199 ? 46.418 44.446 14.412 1.00 43.26 200 MET M C 1
ATOM 11115 O O . MET H 2 199 ? 46.332 45.311 15.289 1.00 43.43 200 MET M O 1
ATOM 11120 N N . PHE H 2 200 ? 46.487 44.724 13.112 1.00 43.42 201 PHE M N 1
ATOM 11121 C CA . PHE H 2 200 ? 46.411 46.086 12.586 1.00 43.58 201 PHE M CA 1
ATOM 11122 C C . PHE H 2 200 ? 45.088 46.763 12.942 1.00 43.77 201 PHE M C 1
ATOM 11123 O O . PHE H 2 200 ? 45.078 47.904 13.393 1.00 43.88 201 PHE M O 1
ATOM 11131 N N . PHE H 2 201 ? 43.979 46.057 12.739 1.00 44.04 202 PHE M N 1
ATOM 11132 C CA . PHE H 2 201 ? 42.663 46.632 13.000 1.00 44.35 202 PHE M CA 1
ATOM 11133 C C . PHE H 2 201 ? 42.234 46.574 14.473 1.00 44.68 202 PHE M C 1
ATOM 11134 O O . PHE H 2 201 ? 41.294 47.271 14.873 1.00 44.65 202 PHE M O 1
ATOM 11142 N N . HIS H 2 202 ? 42.925 45.766 15.279 1.00 44.92 203 HIS M N 1
ATOM 11143 C CA . HIS H 2 202 ? 42.716 45.800 16.727 1.00 45.50 203 HIS M CA 1
ATOM 11144 C C . HIS H 2 202 ? 43.322 47.071 17.316 1.00 45.89 203 HIS M C 1
ATOM 11145 O O . HIS H 2 202 ? 42.845 47.581 18.326 1.00 45.85 203 HIS M O 1
ATOM 11152 N N . MET H 2 203 ? 44.378 47.562 16.671 1.00 46.49 204 MET M N 1
ATOM 11153 C CA . MET H 2 203 ? 45.005 48.829 17.020 1.00 47.08 204 MET M CA 1
ATOM 11154 C C . MET H 2 203 ? 44.161 49.977 16.469 1.00 47.49 204 MET M C 1
ATOM 11155 O O . MET H 2 203 ? 43.682 50.824 17.225 1.00 47.53 204 MET M O 1
ATOM 11160 N N . PHE H 2 204 ? 43.976 49.986 15.151 1.00 47.99 205 PHE M N 1
ATOM 11161 C CA . PHE H 2 204 ? 43.197 51.019 14.478 1.00 48.49 205 PHE M CA 1
ATOM 11162 C C . PHE H 2 204 ? 41.729 50.618 14.401 1.00 49.01 205 PHE M C 1
ATOM 11163 O O . PHE H 2 204 ? 41.195 50.392 13.308 1.00 48.96 205 PHE M O 1
ATOM 11171 N N . LYS H 2 205 ? 41.083 50.545 15.566 1.00 49.58 206 LYS M N 1
ATOM 11172 C CA . LYS H 2 205 ? 39.693 50.094 15.654 1.00 50.26 206 LYS M CA 1
ATOM 11173 C C . LYS H 2 205 ? 38.705 51.093 15.043 1.00 50.45 206 LYS M C 1
ATOM 11174 O O . LYS H 2 205 ? 37.560 50.742 14.753 1.00 50.52 206 LYS M O 1
ATOM 11180 N N . LYS H 2 206 ? 39.169 52.322 14.830 1.00 50.72 207 LYS M N 1
ATOM 11181 C CA . LYS H 2 206 ? 38.326 53.401 14.343 1.00 51.01 207 LYS M CA 1
ATOM 11182 C C . LYS H 2 206 ? 38.417 53.577 12.820 1.00 51.14 207 LYS M C 1
ATOM 11183 O O . LYS H 2 206 ? 37.671 54.366 12.236 1.00 51.19 207 LYS M O 1
ATOM 11189 N N . HIS H 2 207 ? 39.325 52.831 12.190 1.00 51.33 208 HIS M N 1
ATOM 11190 C CA . HIS H 2 207 ? 39.553 52.876 10.740 1.00 51.41 208 HIS M CA 1
ATOM 11191 C C . HIS H 2 207 ? 38.308 52.467 9.948 1.00 51.71 208 HIS M C 1
ATOM 11192 O O . HIS H 2 207 ? 37.496 51.675 10.424 1.00 51.82 208 HIS M O 1
ATOM 11199 N N . GLU H 2 208 ? 38.163 53.014 8.742 1.00 52.08 209 GLU M N 1
ATOM 11200 C CA . GLU H 2 208 ? 37.009 52.728 7.880 1.00 52.50 209 GLU M CA 1
ATOM 11201 C C . GLU H 2 208 ? 36.970 51.274 7.403 1.00 52.63 209 GLU M C 1
ATOM 11202 O O . GLU H 2 208 ? 35.893 50.715 7.183 1.00 52.74 209 GLU M O 1
ATOM 11208 N N . CYS H 2 209 ? 38.147 50.671 7.256 1.00 52.79 210 CYS M N 1
ATOM 11209 C CA . CYS H 2 209 ? 38.270 49.296 6.783 1.00 53.11 210 CYS M CA 1
ATOM 11210 C C . CYS H 2 209 ? 38.334 48.263 7.916 1.00 53.03 210 CYS M C 1
ATOM 11211 O O . CYS H 2 209 ? 38.694 47.103 7.686 1.00 53.08 210 CYS M O 1
ATOM 11214 N N . ALA H 2 210 ? 37.964 48.680 9.129 1.00 52.86 211 ALA M N 1
ATOM 11215 C CA . ALA H 2 210 ? 37.982 47.798 10.303 1.00 52.67 211 ALA M CA 1
ATOM 11216 C C . ALA H 2 210 ? 37.022 46.611 10.198 1.00 52.47 211 ALA M C 1
ATOM 11217 O O . ALA H 2 210 ? 37.077 45.698 11.019 1.00 52.51 211 ALA M O 1
ATOM 11219 N N . SER H 2 211 ? 36.151 46.626 9.190 1.00 52.21 212 SER M N 1
ATOM 11220 C CA . SER H 2 211 ? 35.188 45.545 8.988 1.00 52.03 212 SER M CA 1
ATOM 11221 C C . SER H 2 211 ? 35.811 44.303 8.334 1.00 51.90 212 SER M C 1
ATOM 11222 O O . SER H 2 211 ? 35.165 43.254 8.252 1.00 51.87 212 SER M O 1
ATOM 11225 N N . PHE H 2 212 ? 37.062 44.426 7.879 1.00 51.75 213 PHE M N 1
ATOM 11226 C CA . PHE H 2 212 ? 37.845 43.278 7.400 1.00 51.53 213 PHE M CA 1
ATOM 11227 C C . PHE H 2 212 ? 38.054 42.282 8.528 1.00 51.55 213 PHE M C 1
ATOM 11228 O O . PHE H 2 212 ? 38.476 41.144 8.307 1.00 51.45 213 PHE M O 1
ATOM 11236 N N . ARG H 2 213 ? 37.751 42.736 9.739 1.00 51.63 214 ARG M N 1
ATOM 11237 C CA . ARG H 2 213 ? 37.904 41.944 10.945 1.00 51.77 214 ARG M CA 1
ATOM 11238 C C . ARG H 2 213 ? 36.792 40.895 11.084 1.00 51.79 214 ARG M C 1
ATOM 11239 O O . ARG H 2 213 ? 36.948 39.921 11.818 1.00 51.66 214 ARG M O 1
ATOM 11247 N N . TYR H 2 214 ? 35.687 41.089 10.362 1.00 51.89 215 TYR M N 1
ATOM 11248 C CA . TYR H 2 214 ? 34.599 40.108 10.320 1.00 52.12 215 TYR M CA 1
ATOM 11249 C C . TYR H 2 214 ? 35.048 38.747 9.778 1.00 52.07 215 TYR M C 1
ATOM 11250 O O . TYR H 2 214 ? 34.343 37.750 9.929 1.00 52.17 215 TYR M O 1
ATOM 11259 N N . GLY H 2 215 ? 36.220 38.716 9.147 1.00 51.91 216 GLY M N 1
ATOM 11260 C CA . GLY H 2 215 ? 36.829 37.470 8.698 1.00 51.49 216 GLY M CA 1
ATOM 11261 C C . GLY H 2 215 ? 38.013 37.034 9.547 1.00 51.27 216 GLY M C 1
ATOM 11262 O O . GLY H 2 215 ? 38.262 35.835 9.699 1.00 51.42 216 GLY M O 1
ATOM 11263 N N . THR H 2 216 ? 38.733 38.003 10.113 1.00 50.82 217 THR M N 1
ATOM 11264 C CA . THR H 2 216 ? 39.997 37.731 10.807 1.00 50.45 217 THR M CA 1
ATOM 11265 C C . THR H 2 216 ? 39.890 37.651 12.332 1.00 50.22 217 THR M C 1
ATOM 11266 O O . THR H 2 216 ? 40.851 37.258 12.999 1.00 50.05 217 THR M O 1
ATOM 11270 N N . ILE H 2 217 ? 38.725 38.007 12.874 1.00 49.99 218 ILE M N 1
ATOM 11271 C CA . ILE H 2 217 ? 38.552 38.188 14.325 1.00 49.69 218 ILE M CA 1
ATOM 11272 C C . ILE H 2 217 ? 38.824 36.950 15.174 1.00 49.51 218 ILE M C 1
ATOM 11273 O O . ILE H 2 217 ? 39.331 37.067 16.289 1.00 49.66 218 ILE M O 1
ATOM 11278 N N . VAL H 2 218 ? 38.509 35.773 14.637 1.00 49.23 219 VAL M N 1
ATOM 11279 C CA . VAL H 2 218 ? 38.686 34.509 15.363 1.00 49.09 219 VAL M CA 1
ATOM 11280 C C . VAL H 2 218 ? 40.136 34.019 15.347 1.00 48.85 219 VAL M C 1
ATOM 11281 O O . VAL H 2 218 ? 40.457 32.981 15.925 1.00 49.00 219 VAL M O 1
ATOM 11285 N N . SER H 2 219 ? 41.000 34.770 14.672 1.00 48.54 220 SER M N 1
ATOM 11286 C CA . SER H 2 219 ? 42.436 34.516 14.675 1.00 48.18 220 SER M CA 1
ATOM 11287 C C . SER H 2 219 ? 43.076 34.927 16.006 1.00 47.88 220 SER M C 1
ATOM 11288 O O . SER H 2 219 ? 44.178 34.483 16.338 1.00 47.82 220 SER M O 1
ATOM 11291 N N . ARG H 2 220 ? 42.380 35.780 16.753 1.00 47.45 221 ARG M N 1
ATOM 11292 C CA . ARG H 2 220 ? 42.908 36.348 17.983 1.00 47.21 221 ARG M CA 1
ATOM 11293 C C . ARG H 2 220 ? 42.550 35.492 19.195 1.00 47.17 221 ARG M C 1
ATOM 11294 O O . ARG H 2 220 ? 41.373 35.196 19.435 1.00 47.13 221 ARG M O 1
ATOM 11302 N N . PHE H 2 221 ? 43.583 35.107 19.946 1.00 46.94 222 PHE M N 1
ATOM 11303 C CA . PHE H 2 221 ? 43.470 34.236 21.127 1.00 46.67 222 PHE M CA 1
ATOM 11304 C C . PHE H 2 221 ? 42.972 32.827 20.810 1.00 46.68 222 PHE M C 1
ATOM 11305 O O . PHE H 2 221 ? 42.688 32.028 21.710 1.00 46.61 222 PHE M O 1
ATOM 11313 N N . LYS H 2 222 ? 42.877 32.533 19.518 1.00 46.72 223 LYS M N 1
ATOM 11314 C CA . LYS H 2 222 ? 42.886 31.163 19.03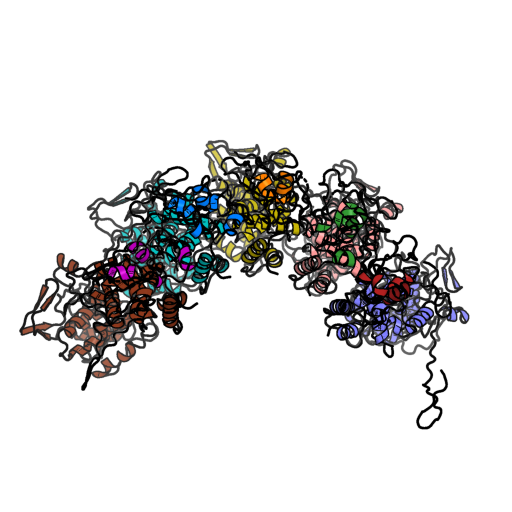5 1.00 46.83 223 LYS M CA 1
ATOM 11315 C C . LYS H 2 222 ? 44.249 30.640 19.470 1.00 46.46 223 LYS M C 1
ATOM 11316 O O . LYS H 2 222 ? 45.227 31.401 19.480 1.00 47.00 223 LYS M O 1
ATOM 11322 N N . ASP H 2 223 ? 44.320 29.370 19.854 1.00 45.63 224 ASP M N 1
ATOM 11323 C CA . ASP H 2 223 ? 45.557 28.796 20.397 1.00 45.08 224 ASP M CA 1
ATOM 11324 C C . ASP H 2 223 ? 45.874 29.285 21.815 1.00 44.81 224 ASP M C 1
ATOM 11325 O O . ASP H 2 223 ? 46.922 28.953 22.370 1.00 44.84 224 ASP M O 1
ATOM 11330 N N . CYS H 2 224 ? 44.968 30.072 22.393 1.00 44.38 225 CYS M N 1
ATOM 11331 C CA . CYS H 2 224 ? 45.062 30.475 23.792 1.00 44.03 225 CYS M CA 1
ATOM 11332 C C . CYS H 2 224 ? 43.767 30.176 24.552 1.00 43.62 225 CYS M C 1
ATOM 11333 O O . CYS H 2 224 ? 43.279 31.003 25.332 1.00 43.74 225 CYS M O 1
ATOM 11336 N N . ALA H 2 225 ? 43.230 28.979 24.329 1.00 43.01 226 ALA M N 1
ATOM 11337 C CA . ALA H 2 225 ? 41.959 28.560 24.923 1.00 42.46 226 ALA M CA 1
ATOM 11338 C C . ALA H 2 225 ? 42.010 28.427 26.449 1.00 42.04 226 ALA M C 1
ATOM 11339 O O . ALA H 2 225 ? 41.016 28.690 27.131 1.00 42.05 226 ALA M O 1
ATOM 11341 N N . ALA H 2 226 ? 43.166 28.027 26.979 1.00 41.35 227 ALA M N 1
ATOM 11342 C CA . ALA H 2 226 ? 43.334 27.859 28.420 1.00 40.70 227 ALA M CA 1
ATOM 11343 C C . ALA H 2 226 ? 43.115 29.177 29.165 1.00 40.40 227 ALA M C 1
ATOM 11344 O O . ALA H 2 226 ? 42.490 29.198 30.228 1.00 40.35 227 ALA M O 1
ATOM 11346 N N . LEU H 2 227 ? 43.618 30.271 28.592 1.00 40.01 228 LEU M N 1
ATOM 11347 C CA . LEU H 2 227 ? 43.430 31.605 29.163 1.00 39.59 228 LEU M CA 1
ATOM 11348 C C . LEU H 2 227 ? 41.958 31.990 29.175 1.00 39.46 228 LEU M C 1
ATOM 11349 O O . LEU H 2 227 ? 41.494 32.641 30.109 1.00 39.51 228 LEU M O 1
ATOM 11354 N N . ALA H 2 228 ? 41.229 31.574 28.140 1.00 39.28 229 ALA M N 1
ATOM 11355 C CA . ALA H 2 228 ? 39.802 31.861 28.036 1.00 39.12 229 ALA M CA 1
ATOM 11356 C C . ALA H 2 228 ? 39.010 31.190 29.154 1.00 39.17 229 ALA M C 1
ATOM 11357 O O . ALA H 2 228 ? 38.111 31.800 29.724 1.00 39.23 229 ALA M O 1
ATOM 11359 N N . THR H 2 229 ? 39.354 29.943 29.474 1.00 39.23 230 THR M N 1
ATOM 11360 C CA . THR H 2 229 ? 38.642 29.212 30.519 1.00 39.25 230 THR M CA 1
ATOM 11361 C C . THR H 2 229 ? 38.973 29.783 31.890 1.00 38.96 230 THR M C 1
ATOM 11362 O O . THR H 2 229 ? 38.107 29.833 32.759 1.00 39.06 230 THR M O 1
ATOM 11366 N N . PHE H 2 230 ? 40.220 30.219 32.074 1.00 38.78 231 PHE M N 1
ATOM 11367 C CA . PHE H 2 230 ? 40.613 30.948 33.287 1.00 38.61 231 PHE M CA 1
ATOM 11368 C C . PHE H 2 230 ? 39.783 32.217 33.447 1.00 38.47 231 PHE M C 1
ATOM 11369 O O . PHE H 2 230 ? 39.254 32.479 34.525 1.00 38.56 231 PHE M O 1
ATOM 11377 N N . GLY H 2 231 ? 39.670 32.989 32.368 1.00 38.43 232 GLY M N 1
ATOM 11378 C CA . GLY H 2 231 ? 38.824 34.177 32.333 1.00 38.31 232 GLY M CA 1
ATOM 11379 C C . GLY H 2 231 ? 37.355 33.865 32.547 1.00 38.41 232 GLY M C 1
ATOM 11380 O O . GLY H 2 231 ? 36.660 34.584 33.271 1.00 38.55 232 GLY M O 1
ATOM 11381 N N . HIS H 2 232 ? 36.886 32.785 31.923 1.00 38.42 233 HIS M N 1
ATOM 11382 C CA . HIS H 2 232 ? 35.495 32.353 32.031 1.00 38.39 233 HIS M CA 1
ATOM 11383 C C . HIS H 2 232 ? 35.163 31.984 33.472 1.00 38.35 233 HIS M C 1
ATOM 11384 O O . HIS H 2 232 ? 34.060 32.242 33.947 1.00 38.55 233 HIS M O 1
ATOM 11391 N N . LEU H 2 233 ? 36.137 31.402 34.162 1.00 38.26 234 LEU M N 1
ATOM 11392 C CA . LEU H 2 233 ? 35.962 30.967 35.543 1.00 38.26 234 LEU M CA 1
ATOM 11393 C C . LEU H 2 233 ? 35.879 32.152 36.506 1.00 38.36 234 LEU M C 1
ATOM 11394 O O . LEU H 2 233 ? 35.103 32.123 37.460 1.00 38.22 234 LEU M O 1
ATOM 11399 N N . CYS H 2 234 ? 36.673 33.190 36.244 1.00 38.56 235 CYS M N 1
ATOM 11400 C CA . CYS H 2 234 ? 36.600 34.436 37.007 1.00 38.82 235 CYS M CA 1
ATOM 11401 C C . CYS H 2 234 ? 35.228 35.095 36.865 1.00 38.73 235 CYS M C 1
ATOM 11402 O O . CYS H 2 234 ? 34.618 35.489 37.865 1.00 38.60 235 CYS M O 1
ATOM 11405 N N . LYS H 2 235 ? 34.745 35.194 35.625 1.00 38.66 236 LYS M N 1
ATOM 11406 C CA . LYS H 2 235 ? 33.451 35.822 35.334 1.00 38.74 236 LYS M CA 1
ATOM 11407 C C . LYS H 2 235 ? 32.249 35.072 35.928 1.00 38.50 236 LYS M C 1
ATOM 11408 O O . LYS H 2 235 ? 31.250 35.692 36.289 1.00 38.60 236 LYS M O 1
ATOM 11414 N N . ILE H 2 236 ? 32.341 33.749 36.025 1.00 38.13 237 ILE M N 1
ATOM 11415 C CA . ILE H 2 236 ? 31.210 32.946 36.499 1.00 37.99 237 ILE M CA 1
ATOM 11416 C C . ILE H 2 236 ? 31.191 32.758 38.025 1.00 37.97 237 ILE M C 1
ATOM 11417 O O . ILE H 2 236 ? 30.135 32.508 38.611 1.00 37.80 237 ILE M O 1
ATOM 11422 N N . THR H 2 237 ? 32.359 32.883 38.653 1.00 37.97 238 THR M N 1
ATOM 11423 C CA . THR H 2 237 ? 32.467 32.892 40.109 1.00 37.99 238 THR M CA 1
ATOM 11424 C C . THR H 2 237 ? 32.238 34.305 40.645 1.00 37.99 238 THR M C 1
ATOM 11425 O O . THR H 2 237 ? 31.671 34.485 41.725 1.00 37.90 238 THR M O 1
ATOM 11429 N N . GLY H 2 238 ? 32.678 35.302 39.878 1.00 38.05 239 GLY M N 1
ATOM 11430 C CA . GLY H 2 238 ? 32.633 36.697 40.315 1.00 38.04 239 GLY M CA 1
ATOM 11431 C C . GLY H 2 238 ? 33.828 37.086 41.167 1.00 37.98 239 GLY M C 1
ATOM 11432 O O . GLY H 2 238 ? 33.830 38.137 41.795 1.00 38.16 239 GLY M O 1
ATOM 11433 N N . MET H 2 239 ? 34.848 36.234 41.170 1.00 38.05 240 MET M N 1
ATOM 11434 C CA . MET H 2 239 ? 36.052 36.441 41.958 1.00 38.26 240 MET M CA 1
ATOM 11435 C C . MET H 2 239 ? 37.191 36.988 41.115 1.00 38.07 240 MET M C 1
ATOM 11436 O O . MET H 2 239 ? 37.170 36.901 39.889 1.00 38.33 240 MET M O 1
ATOM 11441 N N . SER H 2 240 ? 38.198 37.532 41.788 1.00 38.02 241 SER M N 1
ATOM 11442 C CA . SER H 2 240 ? 39.390 38.042 41.124 1.00 37.91 241 SER M CA 1
ATOM 11443 C C . SER H 2 240 ? 40.283 36.902 40.642 1.00 37.98 241 SER M C 1
ATOM 11444 O O . SER H 2 240 ? 40.182 35.776 41.134 1.00 37.93 241 SER M O 1
ATOM 11447 N N . THR H 2 241 ? 41.164 37.207 39.691 1.00 38.06 242 THR M N 1
ATOM 11448 C CA . THR H 2 241 ? 42.186 36.260 39.239 1.00 38.20 242 THR M CA 1
ATOM 11449 C C . THR H 2 241 ? 43.014 35.747 40.411 1.00 38.33 242 THR M C 1
ATOM 11450 O O . THR H 2 241 ? 43.434 34.585 40.423 1.00 38.22 242 THR M O 1
ATOM 11454 N N . GLU H 2 242 ? 43.237 36.618 41.396 1.00 38.46 243 GLU M N 1
ATOM 11455 C CA . GLU H 2 242 ? 43.992 36.246 42.591 1.00 38.60 243 GLU M CA 1
ATOM 11456 C C . GLU H 2 242 ? 43.212 35.294 43.500 1.00 38.36 243 GLU M C 1
ATOM 11457 O O . GLU H 2 242 ? 43.778 34.317 43.992 1.00 38.52 243 GLU M O 1
ATOM 11463 N N . ASP H 2 243 ? 41.921 35.562 43.705 1.00 38.12 244 ASP M N 1
ATOM 11464 C CA . ASP H 2 243 ? 41.062 34.671 44.506 1.00 37.81 244 ASP M CA 1
ATOM 11465 C C . ASP H 2 243 ? 40.891 33.281 43.881 1.00 37.30 244 ASP M C 1
ATOM 11466 O O . ASP H 2 243 ? 40.992 32.273 44.579 1.00 37.45 244 ASP M O 1
ATOM 11471 N N . VAL H 2 244 ? 40.627 33.233 42.577 1.00 36.53 245 VAL M N 1
ATOM 11472 C CA . VAL H 2 244 ? 40.496 31.967 41.854 1.00 35.94 245 VAL M CA 1
ATOM 11473 C C . VAL H 2 244 ? 41.745 31.099 42.038 1.00 35.71 245 VAL M C 1
ATOM 11474 O O . VAL H 2 244 ? 41.645 29.898 42.302 1.00 35.47 245 VAL M O 1
ATOM 11478 N N . THR H 2 245 ? 42.912 31.727 41.913 1.00 35.44 246 THR M N 1
ATOM 11479 C CA . THR H 2 245 ? 44.195 31.052 42.077 1.00 35.30 246 THR M CA 1
ATOM 11480 C C . THR H 2 245 ? 44.354 30.435 43.473 1.00 35.38 246 THR M C 1
ATOM 11481 O O . THR H 2 245 ? 44.952 29.364 43.609 1.00 35.23 246 THR M O 1
ATOM 11485 N N . THR H 2 246 ? 43.813 31.094 44.500 1.00 35.29 247 THR M N 1
ATOM 11486 C CA . THR H 2 246 ? 43.857 30.533 45.855 1.00 35.20 247 THR M CA 1
ATOM 11487 C C . THR H 2 246 ? 43.001 29.271 45.968 1.00 35.11 247 THR M C 1
ATOM 11488 O O . THR H 2 246 ? 43.205 28.466 46.878 1.00 35.05 247 THR M O 1
ATOM 11492 N N . TRP H 2 247 ? 42.078 29.085 45.023 1.00 35.07 248 TRP M N 1
ATOM 11493 C CA . TRP H 2 247 ? 41.226 27.887 45.000 1.00 35.13 248 TRP M CA 1
ATOM 11494 C C . TRP H 2 247 ? 41.761 26.687 44.206 1.00 35.17 248 TRP M C 1
ATOM 11495 O O . TRP H 2 247 ? 41.029 25.726 43.988 1.00 35.42 248 TRP M O 1
ATOM 11506 N N . ILE H 2 248 ? 43.026 26.730 43.787 1.00 35.34 249 ILE M N 1
ATOM 11507 C CA . ILE H 2 248 ? 43.681 25.552 43.206 1.00 35.51 249 ILE M CA 1
ATOM 11508 C C . ILE H 2 248 ? 43.981 24.557 44.333 1.00 35.70 249 ILE M C 1
ATOM 11509 O O . ILE H 2 248 ? 44.723 24.874 45.259 1.00 35.87 249 ILE M O 1
ATOM 11514 N N . LEU H 2 249 ? 43.405 23.360 44.259 1.00 35.98 250 LEU M N 1
ATOM 11515 C CA . LEU H 2 249 ? 43.593 22.363 45.314 1.00 36.24 250 LEU M CA 1
ATOM 11516 C C . LEU H 2 249 ? 44.296 21.090 44.841 1.00 36.74 250 LEU M C 1
ATOM 11517 O O . LEU H 2 249 ? 44.404 20.119 45.592 1.00 36.97 250 LEU M O 1
ATOM 11522 N N . ASN H 2 250 ? 44.782 21.107 43.602 1.00 37.22 251 ASN M N 1
ATOM 11523 C CA . ASN H 2 250 ? 45.483 19.969 43.020 1.00 37.76 251 ASN M CA 1
ATOM 11524 C C . ASN H 2 250 ? 46.841 20.399 42.473 1.00 38.32 251 ASN M C 1
ATOM 11525 O O . ASN H 2 250 ? 46.943 21.435 41.813 1.00 38.50 251 ASN M O 1
ATOM 11530 N N . ARG H 2 251 ? 47.879 19.606 42.740 1.00 39.02 252 ARG M N 1
ATOM 11531 C CA . ARG H 2 251 ? 49.242 19.959 42.331 1.00 39.88 252 ARG M CA 1
ATOM 11532 C C . ARG H 2 251 ? 49.405 20.075 40.813 1.00 40.10 252 ARG M C 1
ATOM 11533 O O . ARG H 2 251 ? 50.098 20.973 40.335 1.00 40.25 252 ARG M O 1
ATOM 11541 N N . GLU H 2 252 ? 48.769 19.166 40.072 1.00 40.55 253 GLU M N 1
ATOM 11542 C CA . GLU H 2 252 ? 48.805 19.170 38.607 1.00 40.95 253 GLU M CA 1
ATOM 11543 C C . GLU H 2 252 ? 48.298 20.492 38.041 1.00 40.99 253 GLU M C 1
ATOM 11544 O O . GLU H 2 252 ? 48.869 21.028 37.090 1.00 41.01 253 GLU M O 1
ATOM 11550 N N . VAL H 2 253 ? 47.230 21.014 38.641 1.00 41.09 254 VAL M N 1
ATOM 11551 C CA . VAL H 2 253 ? 46.596 22.242 38.180 1.00 41.08 254 VAL M CA 1
ATOM 11552 C C . VAL H 2 253 ? 47.486 23.435 38.495 1.00 41.37 254 VAL M C 1
ATOM 11553 O O . VAL H 2 253 ? 47.584 24.369 37.698 1.00 41.46 254 VAL M O 1
ATOM 11557 N N . ALA H 2 254 ? 48.139 23.389 39.654 1.00 41.74 255 ALA M N 1
ATOM 11558 C CA . ALA H 2 254 ? 49.073 24.433 40.067 1.00 41.98 255 ALA M CA 1
ATOM 11559 C C . ALA H 2 254 ? 50.254 24.513 39.105 1.00 42.26 255 ALA M C 1
ATOM 11560 O O . ALA H 2 254 ? 50.640 25.603 38.685 1.00 42.36 255 ALA M O 1
ATOM 11562 N N . ASP H 2 255 ? 50.808 23.352 38.759 1.00 42.60 256 ASP M N 1
ATOM 11563 C CA . ASP H 2 255 ? 51.899 23.243 37.793 1.00 43.09 256 ASP M CA 1
ATOM 11564 C C . ASP H 2 255 ? 51.532 23.910 36.481 1.00 43.33 256 ASP M C 1
ATOM 11565 O O . ASP H 2 255 ? 52.357 24.583 35.862 1.00 43.59 256 ASP M O 1
ATOM 11570 N N . GLU H 2 256 ? 50.285 23.717 36.068 1.00 43.59 257 GLU M N 1
ATOM 11571 C CA . GLU H 2 256 ? 49.786 24.256 34.812 1.00 43.92 257 GLU M CA 1
ATOM 11572 C C . GLU H 2 256 ? 49.564 25.757 34.908 1.00 43.88 257 GLU M C 1
ATOM 11573 O O . GLU H 2 256 ? 49.793 26.488 33.949 1.00 43.79 257 GLU M O 1
ATOM 11579 N N . MET H 2 257 ? 49.138 26.208 36.082 1.00 44.11 258 MET M N 1
ATOM 11580 C CA . MET H 2 257 ? 48.903 27.622 36.325 1.00 44.22 258 MET M CA 1
ATOM 11581 C C . MET H 2 257 ? 50.206 28.421 36.299 1.00 44.58 258 MET M C 1
ATOM 11582 O O . MET H 2 257 ? 50.244 29.530 35.754 1.00 44.84 258 MET M O 1
ATOM 11587 N N . VAL H 2 258 ? 51.263 27.852 36.879 1.00 44.85 259 VAL M N 1
ATOM 11588 C CA . VAL H 2 258 ? 52.594 28.470 36.880 1.00 45.06 259 VAL M CA 1
ATOM 11589 C C . VAL H 2 258 ? 53.131 28.577 35.447 1.00 45.32 259 VAL M C 1
ATOM 11590 O O . VAL H 2 258 ? 53.721 29.594 35.069 1.00 45.32 259 VAL M O 1
ATOM 11594 N N . GLN H 2 259 ? 52.897 27.529 34.658 1.00 45.58 260 GLN M N 1
ATOM 11595 C CA . GLN H 2 259 ? 53.274 27.498 33.246 1.00 45.81 260 GLN M CA 1
ATOM 11596 C C . GLN H 2 259 ? 52.629 28.633 32.439 1.00 46.09 260 GLN M C 1
ATOM 11597 O O . GLN H 2 259 ? 53.310 29.321 31.674 1.00 46.10 260 GLN M O 1
ATOM 11603 N N . MET H 2 260 ? 51.323 28.821 32.616 1.00 46.41 261 MET M N 1
ATOM 11604 C CA . MET H 2 260 ? 50.594 29.864 31.899 1.00 46.99 261 MET M CA 1
ATOM 11605 C C . MET H 2 260 ? 51.038 31.254 32.325 1.00 47.01 261 MET M C 1
ATOM 11606 O O . MET H 2 260 ? 51.175 32.146 31.486 1.00 47.07 261 MET M O 1
ATOM 11611 N N . MET H 2 261 ? 51.265 31.427 33.627 1.00 47.12 262 MET M N 1
ATOM 11612 C CA . MET H 2 261 ? 51.640 32.724 34.187 1.00 47.18 262 MET M CA 1
ATOM 11613 C C . MET H 2 261 ? 53.155 32.884 34.320 1.00 47.36 262 MET M C 1
ATOM 11614 O O . MET H 2 261 ? 53.663 33.193 35.403 1.00 47.74 262 MET M O 1
ATOM 11619 N N . LEU H 2 262 ? 53.881 32.667 33.228 1.00 47.35 263 LEU M N 1
ATOM 11620 C CA . LEU H 2 262 ? 55.308 32.953 33.217 1.00 47.36 263 LEU M CA 1
ATOM 11621 C C . LEU H 2 262 ? 55.491 34.436 32.911 1.00 47.44 263 LEU M C 1
ATOM 11622 O O . LEU H 2 262 ? 54.870 34.952 31.984 1.00 47.46 263 LEU M O 1
ATOM 11627 N N . PRO H 2 263 ? 56.327 35.136 33.700 1.00 47.67 264 PRO M N 1
ATOM 11628 C CA . PRO H 2 263 ? 56.542 36.571 33.479 1.00 47.81 264 PRO M CA 1
ATOM 11629 C C . PRO H 2 263 ? 57.130 36.888 32.099 1.00 48.07 264 PRO M C 1
ATOM 11630 O O . PRO H 2 263 ? 57.787 36.037 31.491 1.00 48.09 264 PRO M O 1
ATOM 11634 N N . GLY H 2 264 ? 56.860 38.099 31.614 1.00 48.39 265 GLY M N 1
ATOM 11635 C CA . GLY H 2 264 ? 57.470 38.629 30.393 1.00 48.73 265 GLY M CA 1
ATOM 11636 C C . GLY H 2 264 ? 56.957 38.091 29.071 1.00 49.12 265 GLY M C 1
ATOM 11637 O O . GLY H 2 264 ? 57.715 38.004 28.105 1.00 49.28 265 GLY M O 1
ATOM 11638 N N . GLN H 2 265 ? 55.675 37.734 29.012 1.00 49.43 266 GLN M N 1
ATOM 11639 C CA . GLN H 2 265 ? 55.087 37.212 27.772 1.00 49.68 266 GLN M CA 1
ATOM 11640 C C . GLN H 2 265 ? 54.027 38.144 27.176 1.00 49.87 266 GLN M C 1
ATOM 11641 O O . GLN H 2 265 ? 53.348 37.783 26.210 1.00 49.92 266 GLN M O 1
ATOM 11647 N N . GLU H 2 266 ? 53.901 39.339 27.757 1.00 50.03 267 GLU M N 1
ATOM 11648 C CA . GLU H 2 266 ? 52.975 40.380 27.288 1.00 50.19 267 GLU M CA 1
ATOM 11649 C C . GLU H 2 266 ? 51.535 39.892 27.109 1.00 50.41 267 GLU M C 1
ATOM 11650 O O . GLU H 2 266 ? 50.875 40.262 26.134 1.00 50.61 267 GLU M O 1
ATOM 11656 N N . ILE H 2 267 ? 51.044 39.069 28.034 1.00 50.57 268 ILE M N 1
ATOM 11657 C CA . ILE H 2 267 ? 49.684 38.534 27.893 1.00 50.76 268 ILE M CA 1
ATOM 11658 C C . ILE H 2 267 ? 48.625 39.611 28.145 1.00 50.66 268 ILE M C 1
ATOM 11659 O O . ILE H 2 267 ? 47.620 39.661 27.441 1.00 50.83 268 ILE M O 1
ATOM 11664 N N . ASP H 2 268 ? 48.872 40.483 29.122 1.00 50.58 269 ASP M N 1
ATOM 11665 C CA . ASP H 2 268 ? 47.916 41.538 29.475 1.00 50.49 269 ASP M CA 1
ATOM 11666 C C . ASP H 2 268 ? 48.207 42.858 28.767 1.00 50.45 269 ASP M C 1
ATOM 11667 O O . ASP H 2 268 ? 47.670 43.906 29.140 1.00 50.42 269 ASP M O 1
ATOM 11672 N N . LYS H 2 269 ? 49.058 42.796 27.745 1.00 50.39 270 LYS M N 1
ATOM 11673 C CA . LYS H 2 269 ? 49.372 43.964 26.930 1.00 50.36 270 LYS M CA 1
ATOM 11674 C C . LYS H 2 269 ? 48.205 44.287 25.992 1.00 50.41 270 LYS M C 1
ATOM 11675 O O . LYS H 2 269 ? 47.443 43.399 25.610 1.00 50.47 270 LYS M O 1
ATOM 11681 N N . ALA H 2 270 ? 48.067 45.562 25.638 1.00 50.44 271 ALA M N 1
ATOM 11682 C CA . ALA H 2 270 ? 46.952 46.027 24.816 1.00 50.43 271 ALA M CA 1
ATOM 11683 C C . ALA H 2 270 ? 47.046 45.593 23.348 1.00 50.39 271 ALA M C 1
ATOM 11684 O O . ALA H 2 270 ? 46.073 45.078 22.792 1.00 50.39 271 ALA M O 1
ATOM 11686 N N . ASP H 2 271 ? 48.212 45.803 22.735 1.00 50.35 272 ASP M N 1
ATOM 11687 C CA . ASP H 2 271 ? 48.425 45.532 21.305 1.00 50.21 272 ASP M CA 1
ATOM 11688 C C . ASP H 2 271 ? 49.731 44.763 21.062 1.00 49.96 272 ASP M C 1
ATOM 11689 O O . ASP H 2 271 ? 50.705 45.317 20.546 1.00 49.95 272 ASP M O 1
ATOM 11694 N N . SER H 2 272 ? 49.744 43.483 21.427 1.00 49.67 273 SER M N 1
ATOM 11695 C CA . SER H 2 272 ? 50.958 42.668 21.344 1.00 49.39 273 SER M CA 1
ATOM 11696 C C . SER H 2 272 ? 50.930 41.665 20.190 1.00 49.03 273 SER M C 1
ATOM 11697 O O . SER H 2 272 ? 49.921 41.538 19.491 1.00 48.97 273 SER M O 1
ATOM 11700 N N . TYR H 2 273 ? 52.051 40.970 19.997 1.00 48.65 274 TYR M N 1
ATOM 11701 C CA . TYR H 2 273 ? 52.150 39.875 19.028 1.00 48.31 274 TYR M CA 1
ATOM 11702 C C . TYR H 2 273 ? 51.623 38.547 19.573 1.00 48.06 274 TYR M C 1
ATOM 11703 O O . TYR H 2 273 ? 51.299 37.649 18.796 1.00 48.07 274 TYR M O 1
ATOM 11712 N N . MET H 2 274 ? 51.528 38.429 20.898 1.00 47.73 275 MET M N 1
ATOM 11713 C CA . MET H 2 274 ? 51.243 37.138 21.543 1.00 47.48 275 MET M CA 1
ATOM 11714 C C . MET H 2 274 ? 49.860 36.505 21.286 1.00 47.04 275 MET M C 1
ATOM 11715 O O . MET H 2 274 ? 49.748 35.284 21.304 1.00 47.00 275 MET M O 1
ATOM 11720 N N . PRO H 2 275 ? 48.809 37.315 21.051 1.00 46.74 276 PRO M N 1
ATOM 11721 C CA . PRO H 2 275 ? 47.521 36.694 20.717 1.00 46.55 276 PRO M CA 1
ATOM 11722 C C . PRO H 2 275 ? 47.509 35.923 19.380 1.00 46.43 276 PRO M C 1
ATOM 11723 O O . PRO H 2 275 ? 46.467 35.377 18.991 1.00 46.42 276 PRO M O 1
ATOM 11727 N N . TYR H 2 276 ? 48.656 35.886 18.696 1.00 46.10 277 TYR M N 1
ATOM 11728 C CA . TYR H 2 276 ? 48.800 35.216 17.403 1.00 45.72 277 TYR M CA 1
ATOM 11729 C C . TYR H 2 276 ? 50.120 34.429 17.319 1.00 45.90 277 TYR M C 1
ATOM 11730 O O . TYR H 2 276 ? 50.668 34.239 16.228 1.00 45.96 277 TYR M O 1
ATOM 11739 N N . LEU H 2 277 ? 50.619 33.960 18.463 1.00 46.05 278 LEU M N 1
ATOM 11740 C CA . LEU H 2 277 ? 51.924 33.277 18.528 1.00 46.25 278 LEU M CA 1
ATOM 11741 C C . LEU H 2 277 ? 52.122 32.116 17.549 1.00 46.43 278 LEU M C 1
ATOM 11742 O O . LEU H 2 277 ? 53.232 31.916 17.046 1.00 46.53 278 LEU M O 1
ATOM 11747 N N . ILE H 2 278 ? 51.061 31.358 17.281 1.00 46.57 279 ILE M N 1
ATOM 11748 C CA . ILE H 2 278 ? 51.159 30.231 16.348 1.00 46.79 279 ILE M CA 1
ATOM 11749 C C . ILE H 2 278 ? 51.146 30.723 14.895 1.00 46.91 279 ILE M C 1
ATOM 11750 O O . ILE H 2 278 ? 52.031 30.374 14.111 1.00 46.72 279 ILE M O 1
ATOM 11755 N N . ASP H 2 279 ? 50.158 31.553 14.563 1.00 47.18 280 ASP M N 1
ATOM 11756 C CA . ASP H 2 279 ? 49.957 32.046 13.198 1.00 47.46 280 ASP M CA 1
ATOM 11757 C C . ASP H 2 279 ? 51.126 32.883 12.683 1.00 47.54 280 ASP M C 1
ATOM 11758 O O . ASP H 2 279 ? 51.428 32.861 11.486 1.00 47.43 280 ASP M O 1
ATOM 11763 N N . PHE H 2 280 ? 51.775 33.618 13.586 1.00 47.71 281 PHE M N 1
ATOM 11764 C CA . PHE H 2 280 ? 52.966 34.405 13.240 1.00 47.81 281 PHE M CA 1
ATOM 11765 C C . PHE H 2 280 ? 54.256 33.582 13.265 1.00 47.99 281 PHE M C 1
ATOM 11766 O O . PHE H 2 280 ? 55.333 34.102 12.970 1.00 48.14 281 PHE M O 1
ATOM 11774 N N . GLY H 2 281 ? 54.142 32.304 13.620 1.00 48.11 282 GLY M N 1
ATOM 11775 C CA . GLY H 2 281 ? 55.291 31.404 13.660 1.00 48.18 282 GLY M CA 1
ATOM 11776 C C . GLY H 2 281 ? 56.255 31.673 14.804 1.00 48.27 282 GLY M C 1
ATOM 11777 O O . GLY H 2 281 ? 57.377 31.159 14.805 1.00 48.23 282 GLY M O 1
ATOM 11778 N N . LEU H 2 282 ? 55.816 32.476 15.777 1.00 48.25 283 LEU M N 1
ATOM 11779 C CA . LEU H 2 282 ? 56.615 32.776 16.968 1.00 48.24 283 LEU M CA 1
ATOM 11780 C C . LEU H 2 282 ? 56.793 31.525 17.820 1.00 48.35 283 LEU M C 1
ATOM 11781 O O . LEU H 2 282 ? 57.826 31.336 18.466 1.00 48.44 283 LEU M O 1
ATOM 11786 N N . SER H 2 283 ? 55.773 30.673 17.809 1.00 48.43 284 SER M N 1
ATOM 11787 C CA . SER H 2 283 ? 55.765 29.451 18.596 1.00 48.47 284 SER M CA 1
ATOM 11788 C C . SER H 2 283 ? 55.134 28.317 17.799 1.00 48.47 284 SER M C 1
ATOM 11789 O O . SER H 2 283 ? 54.282 28.552 16.938 1.00 48.54 284 SER M O 1
ATOM 11792 N N . SER H 2 284 ? 55.570 27.093 18.081 1.00 48.44 285 SER M N 1
ATOM 11793 C CA . SER H 2 284 ? 54.973 25.904 17.478 1.00 48.47 285 SER M CA 1
ATOM 11794 C C . SER H 2 284 ? 54.251 25.061 18.527 1.00 48.42 285 SER M C 1
ATOM 11795 O O . SER H 2 284 ? 53.413 24.224 18.188 1.00 48.54 285 SER M O 1
ATOM 11798 N N . LYS H 2 285 ? 54.584 25.287 19.797 1.00 48.35 286 LYS M N 1
ATOM 11799 C CA . LYS H 2 285 ? 53.911 24.627 20.917 1.00 48.24 286 LYS M CA 1
ATOM 11800 C C . LYS H 2 285 ? 53.424 25.652 21.943 1.00 47.93 286 LYS M C 1
ATOM 11801 O O . LYS H 2 285 ? 54.170 26.055 22.844 1.00 47.85 286 LYS M O 1
ATOM 11807 N N . SER H 2 286 ? 52.165 26.061 21.794 1.00 47.53 287 SER M N 1
ATOM 11808 C CA . SER H 2 286 ? 51.561 27.099 22.635 1.00 47.10 287 SER M CA 1
ATOM 11809 C C . SER H 2 286 ? 51.443 26.687 24.100 1.00 46.58 287 SER M C 1
ATOM 11810 O O . SER H 2 286 ? 50.860 25.646 24.403 1.00 46.71 287 SER M O 1
ATOM 11813 N N . PRO H 2 287 ? 51.987 27.512 25.011 1.00 46.05 288 PRO M N 1
ATOM 11814 C CA . PRO H 2 287 ? 51.897 27.298 26.459 1.00 45.71 288 PRO M CA 1
ATOM 11815 C C . PRO H 2 287 ? 50.467 27.413 26.977 1.00 45.38 288 PRO M C 1
ATOM 11816 O O . PRO H 2 287 ? 50.186 27.013 28.112 1.00 45.29 288 PRO M O 1
ATOM 11820 N N . TYR H 2 288 ? 49.580 27.945 26.137 1.00 44.87 289 TYR M N 1
ATOM 11821 C CA . TYR H 2 288 ? 48.227 28.319 26.540 1.00 44.44 289 TYR M CA 1
ATOM 11822 C C . TYR H 2 288 ? 47.141 27.507 25.834 1.00 44.05 289 TYR M C 1
ATOM 11823 O O . TYR H 2 288 ? 45.969 27.895 25.832 1.00 44.00 289 TYR M O 1
ATOM 11832 N N . TRP H 2 289 ? 47.543 26.388 25.232 1.00 43.55 290 TRP M N 1
ATOM 11833 C CA . TRP H 2 289 ? 46.614 25.400 24.695 1.00 42.99 290 TRP M CA 1
ATOM 11834 C C . TRP H 2 289 ? 45.939 24.666 25.847 1.00 42.80 290 TRP M C 1
ATOM 11835 O O . TRP H 2 289 ? 46.561 24.438 26.888 1.00 42.90 290 TRP M O 1
ATOM 11846 N N . SER H 2 290 ? 44.672 24.299 25.666 1.00 42.43 291 SER M N 1
ATOM 11847 C CA . SER H 2 290 ? 43.978 23.445 26.634 1.00 42.23 291 SER M CA 1
ATOM 11848 C C . SER H 2 290 ? 44.676 22.092 26.750 1.00 41.87 291 SER M C 1
ATOM 11849 O O . SER H 2 290 ? 44.710 21.491 27.823 1.00 41.95 291 SER M O 1
ATOM 11852 N N . VAL H 2 291 ? 45.234 21.637 25.629 1.00 41.37 292 VAL M N 1
ATOM 11853 C CA . VAL H 2 291 ? 45.957 20.370 25.523 1.00 40.75 292 VAL M CA 1
ATOM 11854 C C . VAL H 2 291 ? 47.203 20.328 26.418 1.00 40.25 292 VAL M C 1
ATOM 11855 O O . VAL H 2 291 ? 47.556 19.273 26.944 1.00 40.25 292 VAL M O 1
ATOM 11859 N N . LYS H 2 292 ? 47.854 21.474 26.600 1.00 39.70 293 LYS M N 1
ATOM 11860 C CA . LYS H 2 292 ? 49.065 21.550 27.425 1.00 39.26 293 LYS M CA 1
ATOM 11861 C C . LYS H 2 292 ? 48.750 21.885 28.887 1.00 38.63 293 LYS M C 1
ATOM 11862 O O . LYS H 2 292 ? 49.646 21.952 29.729 1.00 38.43 293 LYS M O 1
ATOM 11868 N N . ASN H 2 293 ? 47.469 22.096 29.174 1.00 38.00 294 ASN M N 1
ATOM 11869 C CA . ASN H 2 293 ? 46.992 22.297 30.538 1.00 37.36 294 ASN M CA 1
ATOM 11870 C C . ASN H 2 293 ? 45.708 21.486 30.794 1.00 36.82 294 ASN M C 1
ATOM 11871 O O . ASN H 2 293 ? 44.652 22.070 31.055 1.00 36.95 294 ASN M O 1
ATOM 11876 N N . PRO H 2 294 ? 45.798 20.139 30.730 1.00 36.15 295 PRO M N 1
ATOM 11877 C CA . PRO H 2 294 ? 44.608 19.280 30.752 1.00 35.61 295 PRO M CA 1
ATOM 11878 C C . PRO H 2 294 ? 43.849 19.319 32.073 1.00 35.10 295 PRO M C 1
ATOM 11879 O O . PRO H 2 294 ? 42.616 19.353 32.076 1.00 34.94 295 PRO M O 1
ATOM 11883 N N . ALA H 2 295 ? 44.590 19.308 33.179 1.00 34.60 296 ALA M N 1
ATOM 11884 C CA . ALA H 2 295 ? 44.002 19.255 34.513 1.00 34.04 296 ALA M CA 1
ATOM 11885 C C . ALA H 2 295 ? 43.206 20.519 34.823 1.00 33.69 296 ALA M C 1
ATOM 11886 O O . ALA H 2 295 ? 42.067 20.438 35.297 1.00 33.44 296 ALA M O 1
ATOM 11888 N N . PHE H 2 296 ? 43.810 21.674 34.538 1.00 33.35 297 PHE M N 1
ATOM 11889 C CA . PHE H 2 296 ? 43.169 22.980 34.716 1.00 32.96 297 PHE M CA 1
ATOM 11890 C C . PHE H 2 296 ? 41.903 23.085 33.876 1.00 32.60 297 PHE M C 1
ATOM 11891 O O . PHE H 2 296 ? 40.872 23.542 34.363 1.00 32.58 297 PHE M O 1
ATOM 11899 N N . HIS H 2 297 ? 41.993 22.658 32.620 1.00 32.14 298 HIS M N 1
ATOM 11900 C CA . HIS H 2 297 ? 40.843 22.639 31.721 1.00 32.05 298 HIS M CA 1
ATOM 11901 C C . HIS H 2 297 ? 39.665 21.891 32.350 1.00 32.12 298 HIS M C 1
ATOM 11902 O O . HIS H 2 297 ? 38.565 22.436 32.463 1.00 32.36 298 HIS M O 1
ATOM 11909 N N . PHE H 2 298 ? 39.910 20.652 32.770 1.00 31.94 299 PHE M N 1
ATOM 11910 C CA . PHE H 2 298 ? 38.886 19.835 33.394 1.00 31.81 299 PHE M CA 1
ATOM 11911 C C . PHE H 2 298 ? 38.350 20.530 34.643 1.00 31.83 299 PHE M C 1
ATOM 11912 O O . PHE H 2 298 ? 37.146 20.779 34.748 1.00 31.99 299 PHE M O 1
ATOM 11920 N N . TRP H 2 299 ? 39.251 20.863 35.567 1.00 31.67 300 TRP M N 1
ATOM 11921 C CA . TRP H 2 299 ? 38.888 21.511 36.829 1.00 31.61 300 TRP M CA 1
ATOM 11922 C C . TRP H 2 299 ? 38.076 22.787 36.614 1.00 31.71 300 TRP M C 1
ATOM 11923 O O . TRP H 2 299 ? 37.082 23.025 37.305 1.00 31.62 300 TRP M O 1
ATOM 11934 N N . GLY H 2 300 ? 38.504 23.589 35.641 1.00 31.74 301 GLY M N 1
ATOM 11935 C CA . GLY H 2 300 ? 37.879 24.868 35.346 1.00 31.83 301 GLY M CA 1
ATOM 11936 C C . GLY H 2 300 ? 36.499 24.734 34.741 1.00 31.92 301 GLY M C 1
ATOM 11937 O O . GLY H 2 300 ? 35.545 25.353 35.223 1.00 32.00 301 GLY M O 1
ATOM 11938 N N . GLN H 2 301 ? 36.393 23.928 33.685 1.00 31.94 302 GLN M N 1
ATOM 11939 C CA . GLN H 2 301 ? 35.123 23.741 32.980 1.00 32.05 302 GLN M CA 1
ATOM 11940 C C . GLN H 2 301 ? 34.051 23.069 33.847 1.00 32.21 302 GLN M C 1
ATOM 11941 O O . GLN H 2 301 ? 32.888 23.470 33.810 1.00 32.23 302 GLN M O 1
ATOM 11947 N N . LEU H 2 302 ? 34.444 22.058 34.626 1.00 32.34 303 LEU M N 1
ATOM 11948 C CA . LEU H 2 302 ? 33.510 21.371 35.516 1.00 32.37 303 LEU M CA 1
ATOM 11949 C C . LEU H 2 302 ? 32.934 22.334 36.548 1.00 32.62 303 LEU M C 1
ATOM 11950 O O . LEU H 2 302 ? 31.721 22.374 36.762 1.00 32.73 303 LEU M O 1
ATOM 11955 N N . THR H 2 303 ? 33.807 23.121 37.170 1.00 32.83 304 THR M N 1
ATOM 11956 C CA . THR H 2 303 ? 33.375 24.124 38.139 1.00 32.89 304 THR M CA 1
ATOM 11957 C C . THR H 2 303 ? 32.380 25.086 37.493 1.00 33.12 304 THR M C 1
ATOM 11958 O O . THR H 2 303 ? 31.311 25.354 38.053 1.00 33.39 304 THR M O 1
ATOM 11962 N N . ALA H 2 304 ? 32.729 25.578 36.307 1.00 33.13 305 ALA M N 1
ATOM 11963 C CA . ALA H 2 304 ? 31.861 26.471 35.552 1.00 33.22 305 ALA M CA 1
ATOM 11964 C C . ALA H 2 304 ? 30.516 25.812 35.234 1.00 33.29 305 ALA M C 1
ATOM 11965 O O . ALA H 2 304 ? 29.466 26.454 35.336 1.00 33.29 305 ALA M O 1
ATOM 11967 N N . LEU H 2 305 ? 30.546 24.531 34.869 1.00 33.47 306 LEU M N 1
ATOM 11968 C CA . LEU H 2 305 ? 29.321 23.800 34.544 1.00 33.81 306 LEU M CA 1
ATOM 11969 C C . LEU H 2 305 ? 28.395 23.690 35.747 1.00 34.00 306 LEU M C 1
ATOM 11970 O O . LEU H 2 305 ? 27.193 23.946 35.637 1.00 34.02 306 LEU M O 1
ATOM 11975 N N . LEU H 2 306 ? 28.958 23.319 36.895 1.00 34.28 307 LEU M N 1
ATOM 11976 C CA . LEU H 2 306 ? 28.173 23.204 38.121 1.00 34.59 307 LEU M CA 1
ATOM 11977 C C . LEU H 2 306 ? 27.662 24.573 38.561 1.00 34.88 307 LEU M C 1
ATOM 11978 O O . LEU H 2 306 ? 26.768 24.666 39.407 1.00 34.96 307 LEU M O 1
ATOM 11983 N N . LEU H 2 307 ? 28.229 25.626 37.968 1.00 35.31 308 LEU M N 1
ATOM 11984 C CA . LEU H 2 307 ? 27.787 27.004 38.205 1.00 35.58 308 LEU M CA 1
ATOM 11985 C C . LEU H 2 307 ? 26.939 27.571 37.060 1.00 35.94 308 LEU M C 1
ATOM 11986 O O . LEU H 2 307 ? 26.794 28.787 36.931 1.00 35.92 308 LEU M O 1
ATOM 11991 N N . ARG H 2 308 ? 26.375 26.675 36.249 1.00 36.67 309 ARG M N 1
ATOM 11992 C CA . ARG H 2 308 ? 25.376 27.001 35.209 1.00 37.32 309 ARG M CA 1
ATOM 11993 C C . ARG H 2 308 ? 25.968 27.572 33.917 1.00 37.73 309 ARG M C 1
ATOM 11994 O O . ARG H 2 308 ? 25.277 28.279 33.180 1.00 37.64 309 ARG M O 1
ATOM 12002 N N . SER H 2 309 ? 27.233 27.263 33.643 1.00 38.47 310 SER M N 1
ATOM 12003 C CA . SER H 2 309 ? 27.895 27.715 32.417 1.00 39.29 310 SER M CA 1
ATOM 12004 C C . SER H 2 309 ? 27.180 27.223 31.167 1.00 39.98 310 SER M C 1
ATOM 12005 O O . SER H 2 309 ? 26.752 26.071 31.107 1.00 40.16 310 SER M O 1
ATOM 12008 N N . THR H 2 310 ? 27.052 28.104 30.180 1.00 40.91 311 THR M N 1
ATOM 12009 C CA . THR H 2 310 ? 26.504 27.723 28.878 1.00 41.99 311 THR M CA 1
ATOM 12010 C C . THR H 2 310 ? 27.589 27.377 27.849 1.00 42.46 311 THR M C 1
ATOM 12011 O O . THR H 2 310 ? 27.283 27.105 26.692 1.00 42.61 311 THR M O 1
ATOM 12015 N N . ARG H 2 311 ? 28.849 27.390 28.280 1.00 43.06 312 ARG M N 1
ATOM 12016 C CA . ARG H 2 311 ? 29.970 26.980 27.430 1.00 43.55 312 ARG M CA 1
ATOM 12017 C C . ARG H 2 311 ? 30.418 25.561 27.758 1.00 43.48 312 ARG M C 1
ATOM 12018 O O . ARG H 2 311 ? 30.746 24.784 26.865 1.00 43.62 312 ARG M O 1
ATOM 12026 N N . ALA H 2 312 ? 30.422 25.241 29.049 1.00 43.58 313 ALA M N 1
ATOM 12027 C CA . ALA H 2 312 ? 31.077 24.045 29.580 1.00 43.60 313 ALA M CA 1
ATOM 12028 C C . ALA H 2 312 ? 30.470 22.709 29.160 1.00 43.72 313 ALA M C 1
ATOM 12029 O O . ALA H 2 312 ? 31.181 21.712 29.097 1.00 43.79 313 ALA M O 1
ATOM 12031 N N . ARG H 2 313 ? 29.167 22.686 28.885 1.00 43.96 314 ARG M N 1
ATOM 12032 C CA . ARG H 2 313 ? 28.481 21.459 28.466 1.00 44.46 314 ARG M CA 1
ATOM 12033 C C . ARG H 2 313 ? 29.270 20.691 27.411 1.00 44.34 314 ARG M C 1
ATOM 12034 O O . ARG H 2 313 ? 29.438 19.474 27.511 1.00 44.28 314 ARG M O 1
ATOM 12042 N N . ASN H 2 314 ? 29.745 21.415 26.399 1.00 44.41 315 ASN M N 1
ATOM 12043 C CA . ASN H 2 314 ? 30.382 20.805 25.234 1.00 44.37 315 ASN M CA 1
ATOM 12044 C C . ASN H 2 314 ? 31.911 20.845 25.250 1.00 44.25 315 ASN M C 1
ATOM 12045 O O . ASN H 2 314 ? 32.558 20.493 24.259 1.00 44.29 315 ASN M O 1
ATOM 12050 N N . ALA H 2 315 ? 32.476 21.268 26.379 1.00 44.10 316 ALA M N 1
ATOM 12051 C CA . ALA H 2 315 ? 33.923 21.325 26.564 1.00 44.04 316 ALA M CA 1
ATOM 12052 C C . ALA H 2 315 ? 34.521 19.922 26.593 1.00 44.13 316 ALA M C 1
ATOM 12053 O O . ALA H 2 315 ? 34.028 19.040 27.296 1.00 44.24 316 ALA M O 1
ATOM 12055 N N . ARG H 2 316 ? 35.584 19.729 25.819 1.00 44.24 317 ARG M N 1
ATOM 12056 C CA . ARG H 2 316 ? 36.205 18.421 25.650 1.00 44.29 317 ARG M CA 1
ATOM 12057 C C . ARG H 2 316 ? 36.797 17.915 26.956 1.00 44.03 317 ARG M C 1
ATOM 12058 O O . ARG H 2 316 ? 37.568 18.614 27.608 1.00 44.03 317 ARG M O 1
ATOM 12066 N N . GLN H 2 317 ? 36.414 16.698 27.331 1.00 43.88 318 GLN M N 1
ATOM 12067 C CA . GLN H 2 317 ? 37.027 16.003 28.453 1.00 43.73 318 GLN M CA 1
ATOM 12068 C C . GLN H 2 317 ? 38.411 15.522 28.021 1.00 43.60 318 GLN M C 1
ATOM 12069 O O . GLN H 2 317 ? 38.527 14.774 27.049 1.00 43.68 318 GLN M O 1
ATOM 12075 N N . PRO H 2 318 ? 39.467 15.960 28.733 1.00 43.57 319 PRO M N 1
ATOM 12076 C CA . PRO H 2 318 ? 40.824 15.502 28.434 1.00 43.44 319 PRO M CA 1
ATOM 12077 C C . PRO H 2 318 ? 41.003 14.077 28.923 1.00 43.37 319 PRO M C 1
ATOM 12078 O O . PRO H 2 318 ? 40.170 13.587 29.690 1.00 43.48 319 PRO M O 1
ATOM 12082 N N . ASP H 2 319 ? 42.069 13.411 28.490 1.00 43.19 320 ASP M N 1
ATOM 12083 C CA . ASP H 2 319 ? 42.436 12.150 29.127 1.00 43.20 320 ASP M CA 1
ATOM 12084 C C . ASP H 2 319 ? 43.798 12.173 29.825 1.00 42.90 320 ASP M C 1
ATOM 12085 O O . ASP H 2 319 ? 44.538 13.155 29.725 1.00 43.06 320 ASP M O 1
ATOM 12090 N N . ASP H 2 320 ? 44.084 11.101 30.564 1.00 42.44 321 ASP M N 1
ATOM 12091 C CA . ASP H 2 320 ? 45.318 10.947 31.342 1.00 41.82 321 ASP M CA 1
ATOM 12092 C C . ASP H 2 320 ? 45.462 11.976 32.473 1.00 41.34 321 ASP M C 1
ATOM 12093 O O . ASP H 2 320 ? 46.546 12.511 32.708 1.00 41.46 321 ASP M O 1
ATOM 12098 N N . ILE H 2 321 ? 44.359 12.245 33.168 1.00 40.56 322 ILE M N 1
ATOM 12099 C CA . ILE H 2 321 ? 44.371 13.132 34.332 1.00 39.77 322 ILE M CA 1
ATOM 12100 C C . ILE H 2 321 ? 43.636 12.540 35.533 1.00 39.51 322 ILE M C 1
ATOM 12101 O O . ILE H 2 321 ? 42.843 11.604 35.399 1.00 39.44 322 ILE M O 1
ATOM 12106 N N . GLU H 2 322 ? 43.905 13.113 36.703 1.00 39.03 323 GLU M N 1
ATOM 12107 C CA . GLU H 2 322 ? 43.395 12.628 37.977 1.00 38.49 323 GLU M CA 1
ATOM 12108 C C . GLU H 2 322 ? 41.946 13.068 38.207 1.00 37.78 323 GLU M C 1
ATOM 12109 O O . GLU H 2 322 ? 41.683 13.916 39.066 1.00 38.13 323 GLU M O 1
ATOM 12115 N N . TYR H 2 323 ? 41.014 12.482 37.450 1.00 36.84 324 TYR M N 1
ATOM 12116 C CA . TYR H 2 323 ? 39.605 12.912 37.445 1.00 35.90 324 TYR M CA 1
ATOM 12117 C C . TYR H 2 323 ? 38.960 12.969 38.821 1.00 35.49 324 TYR M C 1
ATOM 12118 O O . TYR H 2 323 ? 38.249 13.920 39.136 1.00 35.41 324 TYR M O 1
ATOM 12127 N N . THR H 2 324 ? 39.203 11.951 39.637 1.00 35.14 325 THR M N 1
ATOM 12128 C CA . THR H 2 324 ? 38.540 11.846 40.941 1.00 34.70 325 THR M CA 1
ATOM 12129 C C . THR H 2 324 ? 38.864 13.016 41.872 1.00 34.24 325 THR M C 1
ATOM 12130 O O . THR H 2 324 ? 37.956 13.601 42.461 1.00 34.22 325 THR M O 1
ATOM 12134 N N . SER H 2 325 ? 40.144 13.373 41.971 1.00 33.77 326 SER M N 1
ATOM 12135 C CA . SER H 2 325 ? 40.584 14.459 42.850 1.00 33.40 326 SER M CA 1
ATOM 12136 C C . SER H 2 325 ? 40.096 15.794 42.310 1.00 33.34 326 SER M C 1
ATOM 12137 O O . SER H 2 325 ? 39.588 16.635 43.061 1.00 33.20 326 SER M O 1
ATOM 12140 N N . LEU H 2 326 ? 40.257 15.969 40.999 1.00 32.89 327 LEU M N 1
ATOM 12141 C CA . LEU H 2 326 ? 39.817 17.164 40.313 1.00 32.67 327 LEU M CA 1
ATOM 12142 C C . LEU H 2 326 ? 38.319 17.383 40.496 1.00 32.40 327 LEU M C 1
ATOM 12143 O O . LEU H 2 326 ? 37.888 18.489 40.819 1.00 32.68 327 LEU M O 1
ATOM 12148 N N . THR H 2 327 ? 37.531 16.326 40.326 1.00 32.15 328 THR M N 1
ATOM 12149 C CA . THR H 2 327 ? 36.080 16.409 40.511 1.00 31.92 328 THR M CA 1
ATOM 12150 C C . THR H 2 327 ? 35.691 16.915 41.906 1.00 31.84 328 THR M C 1
ATOM 12151 O O . THR H 2 327 ? 34.864 17.821 42.034 1.00 31.70 328 THR M O 1
ATOM 12155 N N . THR H 2 328 ? 36.304 16.344 42.940 1.00 31.68 329 THR M N 1
ATOM 12156 C CA . THR H 2 328 ? 35.994 16.728 44.311 1.00 31.39 329 THR M CA 1
ATOM 12157 C C . THR H 2 328 ? 36.347 18.187 44.574 1.00 31.49 329 THR M C 1
ATOM 12158 O O . THR H 2 328 ? 35.545 18.922 45.157 1.00 31.57 329 THR M O 1
ATOM 12162 N N . ALA H 2 329 ? 37.529 18.604 44.122 1.00 31.54 330 ALA M N 1
ATOM 12163 C CA . ALA H 2 329 ? 37.983 19.991 44.275 1.00 31.49 330 ALA M CA 1
ATOM 12164 C C . ALA H 2 329 ? 37.064 20.960 43.532 1.00 31.53 330 ALA M C 1
ATOM 12165 O O . ALA H 2 329 ? 36.715 22.022 44.051 1.00 31.60 330 ALA M O 1
ATOM 12167 N N . GLY H 2 330 ? 36.677 20.579 42.317 1.00 31.53 331 GLY M N 1
ATOM 12168 C CA . GLY H 2 330 ? 35.713 21.336 41.527 1.00 31.43 331 GLY M CA 1
ATOM 12169 C C . GLY H 2 330 ? 34.363 21.466 42.207 1.00 31.30 331 GLY M C 1
ATOM 12170 O O . GLY H 2 330 ? 33.790 22.550 42.232 1.00 31.82 331 GLY M O 1
ATOM 12171 N N . LEU H 2 331 ? 33.861 20.367 42.766 1.00 31.14 332 LEU M N 1
ATOM 12172 C CA . LEU H 2 331 ? 32.579 20.368 43.472 1.00 30.94 332 LEU M CA 1
ATOM 12173 C C . LEU H 2 331 ? 32.600 21.283 44.690 1.00 31.20 332 LEU M C 1
ATOM 12174 O O . LEU H 2 331 ? 31.702 22.109 44.860 1.00 31.19 332 LEU M O 1
ATOM 12179 N N . LEU H 2 332 ? 33.626 21.126 45.527 1.00 31.32 333 LEU M N 1
ATOM 12180 C CA . LEU H 2 332 ? 33.795 21.935 46.731 1.00 31.36 333 LEU M CA 1
ATOM 12181 C C . LEU H 2 332 ? 33.772 23.422 46.391 1.00 31.62 333 LEU M C 1
ATOM 12182 O O . LEU H 2 332 ? 33.048 24.197 47.015 1.00 31.57 333 LEU M O 1
ATOM 12187 N N . TYR H 2 333 ? 34.557 23.800 45.387 1.00 31.90 334 TYR M N 1
ATOM 12188 C CA . TYR H 2 333 ? 34.614 25.172 44.920 1.00 32.24 334 TYR M CA 1
ATOM 12189 C C . TYR H 2 333 ? 33.239 25.606 44.419 1.00 32.61 334 TYR M C 1
ATOM 12190 O O . TYR H 2 333 ? 32.698 26.604 44.878 1.00 32.34 334 TYR M O 1
ATOM 12199 N N . ALA H 2 334 ? 32.662 24.830 43.504 1.00 33.15 335 ALA M N 1
ATOM 12200 C CA . ALA H 2 334 ? 31.331 25.132 42.983 1.00 33.65 335 ALA M CA 1
ATOM 12201 C C . ALA H 2 334 ? 30.308 25.352 44.103 1.00 33.95 335 ALA M C 1
ATOM 12202 O O . ALA H 2 334 ? 29.518 26.290 44.050 1.00 34.00 335 ALA M O 1
ATOM 12204 N N . TYR H 2 335 ? 30.343 24.485 45.112 1.00 34.62 336 TYR M N 1
ATOM 12205 C CA . TYR H 2 335 ? 29.397 24.509 46.223 1.00 35.29 336 TYR M CA 1
ATOM 12206 C C . TYR H 2 335 ? 29.630 25.725 47.111 1.00 35.93 336 TYR M C 1
ATOM 12207 O O . TYR H 2 335 ? 28.675 26.353 47.568 1.00 36.06 336 TYR M O 1
ATOM 12216 N N . ALA H 2 336 ? 30.901 26.054 47.336 1.00 36.54 337 ALA M N 1
ATOM 12217 C CA . ALA H 2 336 ? 31.282 27.238 48.096 1.00 37.14 337 ALA M CA 1
ATOM 12218 C C . ALA H 2 336 ? 30.632 28.512 47.555 1.00 37.67 337 ALA M C 1
ATOM 12219 O O . ALA H 2 336 ? 30.018 29.268 48.316 1.00 37.73 337 ALA M O 1
ATOM 12221 N N . VAL H 2 337 ? 30.753 28.742 46.248 1.00 38.36 338 VAL M N 1
ATOM 12222 C CA . VAL H 2 337 ? 30.243 29.977 45.652 1.00 39.12 338 VAL M CA 1
ATOM 12223 C C . VAL H 2 337 ? 28.724 29.924 45.459 1.00 39.74 338 VAL M C 1
ATOM 12224 O O . VAL H 2 337 ? 28.041 30.947 45.560 1.00 39.68 338 VAL M O 1
ATOM 12228 N N . GLY H 2 338 ? 28.207 28.723 45.210 1.00 40.58 339 GLY M N 1
ATOM 12229 C CA . GLY H 2 338 ? 26.771 28.506 45.039 1.00 41.60 339 GLY M CA 1
ATOM 12230 C C . GLY H 2 338 ? 25.975 28.592 46.330 1.00 42.38 339 GLY M C 1
ATOM 12231 O O . GLY H 2 338 ? 24.755 28.724 46.296 1.00 42.61 339 GLY M O 1
ATOM 12232 N N . SER H 2 339 ? 26.662 28.504 47.467 1.00 43.19 340 SER M N 1
ATOM 12233 C CA . SER H 2 339 ? 26.028 28.626 48.781 1.00 43.99 340 SER M CA 1
ATOM 12234 C C . SER H 2 339 ? 26.221 30.029 49.344 1.00 44.72 340 SER M C 1
ATOM 12235 O O . SER H 2 339 ? 25.480 30.468 50.234 1.00 44.86 340 SER M O 1
ATOM 12238 N N . SER H 2 340 ? 27.226 30.725 48.818 1.00 45.40 341 SER M N 1
ATOM 12239 C CA . SER H 2 340 ? 27.608 32.025 49.337 1.00 45.93 341 SER M CA 1
ATOM 12240 C C . SER H 2 340 ? 27.462 33.094 48.266 1.00 46.22 341 SER M C 1
ATOM 12241 O O . SER H 2 340 ? 28.454 33.559 47.698 1.00 46.40 341 SER M O 1
ATOM 12244 N N . ALA H 2 341 ? 26.213 33.474 48.000 1.00 46.53 342 ALA M N 1
ATOM 12245 C CA . ALA H 2 341 ? 25.896 34.569 47.080 1.00 46.84 342 ALA M CA 1
ATOM 12246 C C . ALA H 2 341 ? 26.495 35.896 47.555 1.00 47.27 342 ALA M C 1
ATOM 12247 O O . ALA H 2 341 ? 26.880 36.739 46.738 1.00 47.38 342 ALA M O 1
ATOM 12249 N N . ASP H 2 342 ? 26.574 36.062 48.876 1.00 47.59 343 ASP M N 1
ATOM 12250 C CA . ASP H 2 342 ? 27.062 37.296 49.504 1.00 48.16 343 ASP M CA 1
ATOM 12251 C C . ASP H 2 342 ? 26.254 38.522 49.061 1.00 47.95 343 ASP M C 1
ATOM 12252 O O . ASP H 2 342 ? 26.814 39.557 48.678 1.00 48.04 343 ASP M O 1
ATOM 12257 N N . LEU H 2 343 ? 24.930 38.387 49.113 1.00 47.67 344 LEU M N 1
ATOM 12258 C CA . LEU H 2 343 ? 24.030 39.488 48.794 1.00 47.39 344 LEU M CA 1
ATOM 12259 C C . LEU H 2 343 ? 24.200 40.614 49.803 1.00 47.28 344 LEU M C 1
ATOM 12260 O O . LEU H 2 343 ? 24.281 40.375 51.011 1.00 47.28 344 LEU M O 1
ATOM 12265 N N . ALA H 2 344 ? 24.270 41.835 49.289 1.00 47.04 345 ALA M N 1
ATOM 12266 C CA . ALA H 2 344 ? 24.426 43.028 50.107 1.00 46.80 345 ALA M CA 1
ATOM 12267 C C . ALA H 2 344 ? 23.681 44.163 49.439 1.00 46.79 345 ALA M C 1
ATOM 12268 O O . ALA H 2 344 ? 23.587 44.210 48.210 1.00 46.95 345 ALA M O 1
ATOM 12270 N N . GLN H 2 345 ? 23.142 45.071 50.245 1.00 46.72 346 GLN M N 1
ATOM 12271 C CA . GLN H 2 345 ? 22.450 46.235 49.717 1.00 46.65 346 GLN M CA 1
ATOM 12272 C C . GLN H 2 345 ? 23.462 47.125 49.000 1.00 46.77 346 GLN M C 1
ATOM 12273 O O . GLN H 2 345 ? 24.580 47.321 49.487 1.00 46.82 346 GLN M O 1
ATOM 12279 N N . GLN H 2 346 ? 23.075 47.635 47.833 1.00 46.74 347 GLN M N 1
ATOM 12280 C CA . GLN H 2 346 ? 23.961 48.468 47.022 1.00 46.80 347 GLN M CA 1
ATOM 12281 C C . GLN H 2 346 ? 23.540 49.942 47.044 1.00 46.88 347 GLN M C 1
ATOM 12282 O O . GLN H 2 346 ? 24.384 50.834 46.955 1.00 46.86 347 GLN M O 1
ATOM 12288 N N . PHE H 2 347 ? 22.236 50.183 47.161 1.00 46.96 348 PHE M N 1
ATOM 12289 C CA . PHE H 2 347 ? 21.682 51.536 47.187 1.00 47.03 348 PHE M CA 1
ATOM 12290 C C . PHE H 2 347 ? 20.710 51.722 48.353 1.00 47.21 348 PHE M C 1
ATOM 12291 O O . PHE H 2 347 ? 20.024 50.783 48.755 1.00 47.00 348 PHE M O 1
ATOM 12299 N N . CYS H 2 348 ? 20.654 52.942 48.882 1.00 47.71 349 CYS M N 1
ATOM 12300 C CA . CYS H 2 348 ? 19.720 53.289 49.952 1.00 48.24 349 CYS M CA 1
ATOM 12301 C C . CYS H 2 348 ? 19.062 54.642 49.708 1.00 48.73 349 CYS M C 1
ATOM 12302 O O . CYS H 2 348 ? 19.592 55.478 48.971 1.00 48.73 349 CYS M O 1
ATOM 12305 N N . VAL H 2 349 ? 17.902 54.844 50.330 1.00 49.39 350 VAL M N 1
ATOM 12306 C CA . VAL H 2 349 ? 17.211 56.134 50.300 1.00 50.09 350 VAL M CA 1
ATOM 12307 C C . VAL H 2 349 ? 17.438 56.935 51.593 1.00 50.79 350 VAL M C 1
ATOM 12308 O O . VAL H 2 349 ? 17.261 58.158 51.622 1.00 50.70 350 VAL M O 1
ATOM 12312 N N . GLY H 2 350 ? 17.839 56.231 52.650 1.00 51.59 351 GLY M N 1
ATOM 12313 C CA . GLY H 2 350 ? 18.117 56.836 53.958 1.00 52.44 351 GLY M CA 1
ATOM 12314 C C . GLY H 2 350 ? 18.345 55.768 55.016 1.00 53.07 351 GLY M C 1
ATOM 12315 O O . GLY H 2 350 ? 18.816 56.063 56.114 1.00 52.98 351 GLY M O 1
ATOM 12316 N N . ASP H 2 351 ? 18.007 54.525 54.672 1.00 53.76 352 ASP M N 1
ATOM 12317 C CA . ASP H 2 351 ? 18.144 53.382 55.574 1.00 54.45 352 ASP M CA 1
ATOM 12318 C C . ASP H 2 351 ? 18.690 52.154 54.845 1.00 55.04 352 ASP M C 1
ATOM 12319 O O . ASP H 2 351 ? 18.199 51.782 53.777 1.00 55.18 352 ASP M O 1
ATOM 12324 N N . ASN H 2 352 ? 19.711 51.536 55.428 1.00 55.84 353 ASN M N 1
ATOM 12325 C CA . ASN H 2 352 ? 20.280 50.302 54.891 1.00 56.73 353 ASN M CA 1
ATOM 12326 C C . ASN H 2 352 ? 20.438 49.216 55.948 1.00 57.29 353 ASN M C 1
ATOM 12327 O O . ASN H 2 352 ? 20.675 49.515 57.117 1.00 57.33 353 ASN M O 1
ATOM 12332 N N . LYS H 2 353 ? 20.289 47.958 55.533 1.00 58.11 354 LYS M N 1
ATOM 12333 C CA . LYS H 2 353 ? 20.486 46.825 56.434 1.00 58.91 354 LYS M CA 1
ATOM 12334 C C . LYS H 2 353 ? 21.947 46.748 56.845 1.00 59.70 354 LYS M C 1
ATOM 12335 O O . LYS H 2 353 ? 22.844 46.798 56.004 1.00 59.71 354 LYS M O 1
ATOM 12341 N N . TYR H 2 354 ? 22.173 46.633 58.148 1.00 60.83 355 TYR M N 1
ATOM 12342 C CA . TYR H 2 354 ? 23.517 46.543 58.683 1.00 61.92 355 TYR M CA 1
ATOM 12343 C C . TYR H 2 354 ? 23.858 45.106 59.051 1.00 62.60 355 TYR M C 1
ATOM 12344 O O . TYR H 2 354 ? 23.049 44.390 59.649 1.00 62.61 355 TYR M O 1
ATOM 12353 N N . THR H 2 355 ? 25.063 44.698 58.664 1.00 63.53 356 THR M N 1
ATOM 12354 C CA . THR H 2 355 ? 25.627 43.401 59.026 1.00 64.34 356 THR M CA 1
ATOM 12355 C C . THR H 2 355 ? 26.853 43.545 59.954 1.00 64.90 356 THR M C 1
ATOM 12356 O O . THR H 2 355 ? 27.138 42.630 60.729 1.00 64.94 356 THR M O 1
ATOM 12360 N N . PRO H 2 356 ? 27.577 44.691 59.887 1.00 65.49 357 PRO M N 1
ATOM 12361 C CA . PRO H 2 356 ? 28.737 44.898 60.775 1.00 66.01 357 PRO M CA 1
ATOM 12362 C C . PRO H 2 356 ? 28.426 44.889 62.284 1.00 66.49 357 PRO M C 1
ATOM 12363 O O . PRO H 2 356 ? 29.336 45.079 63.099 1.00 66.53 357 PRO M O 1
ATOM 12367 N N . ASP H 2 357 ? 27.162 44.669 62.644 1.00 67.03 358 ASP M N 1
ATOM 12368 C CA . ASP H 2 357 ? 26.761 44.542 64.046 1.00 67.52 358 ASP M CA 1
ATOM 12369 C C . ASP H 2 357 ? 26.547 43.084 64.463 1.00 67.85 358 ASP M C 1
ATOM 12370 O O . ASP H 2 357 ? 26.687 42.744 65.641 1.00 67.87 358 ASP M O 1
ATOM 12375 N N . ASP H 2 358 ? 26.211 42.233 63.492 1.00 68.24 359 ASP M N 1
ATOM 12376 C CA . ASP H 2 358 ? 26.038 40.798 63.724 1.00 68.62 359 ASP M CA 1
ATOM 12377 C C . ASP H 2 358 ? 26.323 39.983 62.460 1.00 68.75 359 ASP M C 1
ATOM 12378 O O . ASP H 2 358 ? 25.766 40.258 61.394 1.00 68.80 359 ASP M O 1
ATOM 12383 N N . SER H 2 359 ? 27.183 38.977 62.596 1.00 68.91 360 SER M N 1
ATOM 12384 C CA . SER H 2 359 ? 27.491 38.055 61.499 1.00 68.98 360 SER M CA 1
ATOM 12385 C C . SER H 2 359 ? 27.439 36.600 61.965 1.00 68.84 360 SER M C 1
ATOM 12386 O O . SER H 2 359 ? 27.100 35.705 61.187 1.00 68.82 360 SER M O 1
ATOM 12389 N N . THR H 2 360 ? 27.777 36.378 63.235 1.00 68.67 361 THR M N 1
ATOM 12390 C CA . THR H 2 360 ? 27.781 35.042 63.834 1.00 68.53 361 THR M CA 1
ATOM 12391 C C . THR H 2 360 ? 27.434 35.111 65.327 1.00 68.37 361 THR M C 1
ATOM 12392 O O . THR H 2 360 ? 28.100 35.804 66.101 1.00 68.41 361 THR M O 1
ATOM 12396 N N . GLY H 2 361 ? 26.381 34.394 65.714 1.00 68.10 362 GLY M N 1
ATOM 12397 C CA . GLY H 2 361 ? 25.958 34.316 67.111 1.00 67.64 362 GLY M CA 1
ATOM 12398 C C . GLY H 2 361 ? 26.436 33.046 67.791 1.00 67.36 362 GLY M C 1
ATOM 12399 O O . GLY H 2 361 ? 27.110 32.216 67.175 1.00 67.36 362 GLY M O 1
ATOM 12400 N N . GLY H 2 362 ? 26.079 32.897 69.065 1.00 67.05 363 GLY M N 1
ATOM 12401 C CA . GLY H 2 362 ? 26.479 31.738 69.861 1.00 66.55 363 GLY M CA 1
ATOM 12402 C C . GLY H 2 362 ? 25.700 30.479 69.529 1.00 66.20 363 GLY M C 1
ATOM 12403 O O . GLY H 2 362 ? 24.472 30.451 69.649 1.00 66.20 363 GLY M O 1
ATOM 12404 N N . LEU H 2 363 ? 26.429 29.446 69.099 1.00 65.79 364 LEU M N 1
ATOM 12405 C CA . LEU H 2 363 ? 25.898 28.093 68.831 1.00 65.31 364 LEU M CA 1
ATOM 12406 C C . LEU H 2 363 ? 25.060 27.920 67.560 1.00 64.90 364 LEU M C 1
ATOM 12407 O O . LEU H 2 363 ? 25.035 26.828 66.985 1.00 64.88 364 LEU M O 1
ATOM 12412 N N . THR H 2 364 ? 24.369 28.978 67.140 1.00 64.30 365 THR M N 1
ATOM 12413 C CA . THR H 2 364 ? 23.472 28.912 65.984 1.00 63.68 365 THR M CA 1
ATOM 12414 C C . THR H 2 364 ? 24.266 28.702 64.686 1.00 63.21 365 THR M C 1
ATOM 12415 O O . THR H 2 364 ? 24.604 29.660 63.978 1.00 63.23 365 THR M O 1
ATOM 12419 N N . THR H 2 365 ? 24.559 27.436 64.391 1.00 62.49 366 THR M N 1
ATOM 12420 C CA . THR H 2 365 ? 25.421 27.075 63.265 1.00 61.74 366 THR M CA 1
ATOM 12421 C C . THR H 2 365 ? 25.010 25.755 62.590 1.00 61.17 366 THR M C 1
ATOM 12422 O O . THR H 2 365 ? 23.907 25.660 62.045 1.00 61.17 366 THR M O 1
ATOM 12426 N N . ASN H 2 366 ? 25.893 24.753 62.642 1.00 60.37 367 ASN M N 1
ATOM 12427 C CA . ASN H 2 366 ? 25.755 23.490 61.901 1.00 59.55 367 ASN M CA 1
ATOM 12428 C C . ASN H 2 366 ? 25.529 23.700 60.395 1.00 58.94 367 ASN M C 1
ATOM 12429 O O . ASN H 2 366 ? 24.821 22.928 59.740 1.00 58.90 367 ASN M O 1
ATOM 12434 N N . ALA H 2 367 ? 26.156 24.751 59.867 1.00 58.00 368 ALA M N 1
ATOM 12435 C CA . ALA H 2 367 ? 26.007 25.162 58.475 1.00 57.07 368 ALA M CA 1
ATOM 12436 C C . ALA H 2 367 ? 27.378 25.508 57.871 1.00 56.34 368 ALA M C 1
ATOM 12437 O O . ALA H 2 367 ? 28.338 25.732 58.612 1.00 56.40 368 ALA M O 1
ATOM 12439 N N . PRO H 2 368 ? 27.483 25.530 56.525 1.00 55.50 369 PRO M N 1
ATOM 12440 C CA . PRO H 2 368 ? 28.754 25.851 55.868 1.00 54.85 369 PRO M CA 1
ATOM 12441 C C . PRO H 2 368 ? 29.173 27.315 56.060 1.00 54.14 369 PRO M C 1
ATOM 12442 O O . PRO H 2 368 ? 28.319 28.155 56.356 1.00 54.18 369 PRO M O 1
ATOM 12446 N N . PRO H 2 369 ? 30.482 27.621 55.902 1.00 53.40 370 PRO M N 1
ATOM 12447 C CA . PRO H 2 369 ? 30.959 29.007 55.971 1.00 52.86 370 PRO M CA 1
ATOM 12448 C C . PRO H 2 369 ? 30.233 29.910 54.976 1.00 52.44 370 PRO M C 1
ATOM 12449 O O . PRO H 2 369 ? 29.903 29.474 53.869 1.00 52.54 370 PRO M O 1
ATOM 12453 N N . GLN H 2 370 ? 29.980 31.155 55.365 1.00 51.85 371 GLN M N 1
ATOM 12454 C CA . GLN H 2 370 ? 29.210 32.066 54.510 1.00 51.22 371 GLN M CA 1
ATOM 12455 C C . GLN H 2 370 ? 30.057 32.898 53.550 1.00 50.54 371 GLN M C 1
ATOM 12456 O O . GLN H 2 370 ? 29.521 33.554 52.655 1.00 50.72 371 GLN M O 1
ATOM 12462 N N . GLY H 2 371 ? 31.373 32.873 53.735 1.00 49.62 372 GLY M N 1
ATOM 12463 C CA . GLY H 2 371 ? 32.285 33.518 52.793 1.00 48.35 372 GLY M CA 1
ATOM 12464 C C . GLY H 2 371 ? 32.752 32.554 51.721 1.00 47.43 372 GLY M C 1
ATOM 12465 O O . GLY H 2 371 ? 32.187 31.471 51.558 1.00 47.30 372 GLY M O 1
ATOM 12466 N N . ARG H 2 372 ? 33.790 32.951 50.991 1.00 46.60 373 ARG M N 1
ATOM 12467 C CA . ARG H 2 372 ? 34.395 32.099 49.971 1.00 45.81 373 ARG M CA 1
ATOM 12468 C C . ARG H 2 372 ? 35.910 31.960 50.175 1.00 45.43 373 ARG M C 1
ATOM 12469 O O . ARG H 2 372 ? 36.659 31.729 49.227 1.00 45.54 373 ARG M O 1
ATOM 12477 N N . ASP H 2 373 ? 36.347 32.095 51.424 1.00 44.87 374 ASP M N 1
ATOM 12478 C CA . ASP H 2 373 ? 37.745 31.914 51.801 1.00 44.45 374 ASP M CA 1
ATOM 12479 C C . ASP H 2 373 ? 38.106 30.426 51.760 1.00 44.16 374 ASP M C 1
ATOM 12480 O O . ASP H 2 373 ? 37.431 29.603 52.382 1.00 44.20 374 ASP M O 1
ATOM 12485 N N . VAL H 2 374 ? 39.167 30.090 51.028 1.00 43.73 375 VAL M N 1
ATOM 12486 C CA . VAL H 2 374 ? 39.660 28.707 50.947 1.00 43.27 375 VAL M CA 1
ATOM 12487 C C . VAL H 2 374 ? 39.933 28.097 52.309 1.00 43.03 375 VAL M C 1
ATOM 12488 O O . VAL H 2 374 ? 39.614 26.931 52.547 1.00 43.07 375 VAL M O 1
ATOM 12492 N N . VAL H 2 375 ? 40.520 28.896 53.195 1.00 42.64 376 VAL M N 1
ATOM 12493 C CA . VAL H 2 375 ? 41.000 28.409 54.483 1.00 42.31 376 VAL M CA 1
ATOM 12494 C C . VAL H 2 375 ? 39.856 27.906 55.374 1.00 42.15 376 VAL M C 1
ATOM 12495 O O . VAL H 2 375 ? 39.957 26.829 55.960 1.00 42.00 376 VAL M O 1
ATOM 12499 N N . GLU H 2 376 ? 38.768 28.670 55.442 1.00 42.09 377 GLU M N 1
ATOM 12500 C CA . GLU H 2 376 ? 37.581 28.278 56.207 1.00 42.17 377 GLU M CA 1
ATOM 12501 C C . GLU H 2 376 ? 36.917 27.036 55.613 1.00 41.97 377 GLU M C 1
ATOM 12502 O O . GLU H 2 376 ? 36.482 26.138 56.345 1.00 41.90 377 GLU M O 1
ATOM 12508 N N . TRP H 2 377 ? 36.846 26.996 54.284 1.00 41.71 378 TRP M N 1
ATOM 12509 C CA . TRP H 2 377 ? 36.243 25.877 53.573 1.00 41.47 378 TRP M CA 1
ATOM 12510 C C . TRP H 2 377 ? 37.084 24.602 53.648 1.00 41.56 378 TRP M C 1
ATOM 12511 O O . TRP H 2 377 ? 36.533 23.513 53.821 1.00 41.48 378 TRP M O 1
ATOM 12522 N N . LEU H 2 378 ? 38.406 24.739 53.536 1.00 41.64 379 LEU M N 1
ATOM 12523 C CA . LEU H 2 378 ? 39.319 23.613 53.758 1.00 41.78 379 LEU M CA 1
ATOM 12524 C C . LEU H 2 378 ? 39.182 23.073 55.184 1.00 42.16 379 LEU M C 1
ATOM 12525 O O . LEU H 2 378 ? 39.234 21.862 55.406 1.00 42.23 379 LEU M O 1
ATOM 12530 N N . GLY H 2 379 ? 39.000 23.979 56.143 1.00 42.49 380 GLY M N 1
ATOM 12531 C CA . GLY H 2 379 ? 38.757 23.599 57.529 1.00 42.97 380 GLY M CA 1
ATOM 12532 C C . GLY H 2 379 ? 37.441 22.862 57.681 1.00 43.37 380 GLY M C 1
ATOM 12533 O O . GLY H 2 379 ? 37.369 21.841 58.366 1.00 43.51 380 GLY M O 1
ATOM 12534 N N . TRP H 2 380 ? 36.402 23.380 57.031 1.00 43.77 381 TRP M N 1
ATOM 12535 C CA . TRP H 2 380 ? 35.070 22.780 57.076 1.00 44.15 381 TRP M CA 1
ATOM 12536 C C . TRP H 2 380 ? 35.058 21.405 56.417 1.00 44.55 381 TRP M C 1
ATOM 12537 O O . TRP H 2 380 ? 34.425 20.477 56.926 1.00 44.74 381 TRP M O 1
ATOM 12548 N N . PHE H 2 381 ? 35.765 21.286 55.293 1.00 44.82 382 PHE M N 1
ATOM 12549 C CA . PHE H 2 381 ? 35.832 20.040 54.530 1.00 45.26 382 PHE M CA 1
ATOM 12550 C C . PHE H 2 381 ? 36.514 18.909 55.302 1.00 45.61 382 PHE M C 1
ATOM 12551 O O . PHE H 2 381 ? 36.114 17.749 55.182 1.00 45.82 382 PHE M O 1
ATOM 12559 N N . GLU H 2 382 ? 37.529 19.247 56.096 1.00 45.97 383 GLU M N 1
ATOM 12560 C CA . GLU H 2 382 ? 38.239 18.250 56.897 1.00 46.30 383 GLU M CA 1
ATOM 12561 C C . GLU H 2 382 ? 37.406 17.787 58.088 1.00 46.43 383 GLU M C 1
ATOM 12562 O O . GLU H 2 382 ? 37.563 16.659 58.561 1.00 46.38 383 GLU M O 1
ATOM 12568 N N . ASP H 2 383 ? 36.529 18.666 58.569 1.00 46.64 384 ASP M N 1
ATOM 12569 C CA . ASP H 2 383 ? 35.547 18.303 59.585 1.00 46.86 384 ASP M CA 1
ATOM 12570 C C . ASP H 2 383 ? 34.519 17.345 58.992 1.00 47.15 384 ASP M C 1
ATOM 12571 O O . ASP H 2 383 ? 34.005 16.464 59.682 1.00 47.34 384 ASP M O 1
ATOM 12576 N N . GLN H 2 384 ? 34.240 17.515 57.702 1.00 47.42 385 GLN M N 1
ATOM 12577 C CA . GLN H 2 384 ? 33.340 16.627 56.970 1.00 47.73 385 GLN M CA 1
ATOM 12578 C C . GLN H 2 384 ? 34.051 15.356 56.474 1.00 47.85 385 GLN M C 1
ATOM 12579 O O . GLN H 2 384 ? 33.593 14.695 55.534 1.00 47.97 385 GLN M O 1
ATOM 12585 N N . ASN H 2 385 ? 35.168 15.029 57.126 1.00 47.90 386 ASN M N 1
ATOM 12586 C CA . ASN H 2 385 ? 35.980 13.838 56.834 1.00 47.98 386 ASN M CA 1
ATOM 12587 C C . ASN H 2 385 ? 36.500 13.735 55.397 1.00 47.87 386 ASN M C 1
ATOM 12588 O O . ASN H 2 385 ? 36.820 12.646 54.926 1.00 47.98 386 ASN M O 1
ATOM 12593 N N . ARG H 2 386 ? 36.584 14.878 54.717 1.00 47.89 387 ARG M N 1
ATOM 12594 C CA . ARG H 2 386 ? 37.128 14.980 53.355 1.00 47.94 387 ARG M CA 1
ATOM 12595 C C . ARG H 2 386 ? 36.306 14.242 52.292 1.00 47.74 387 ARG M C 1
ATOM 12596 O O . ARG H 2 386 ? 36.785 13.991 51.182 1.00 47.81 387 ARG M O 1
ATOM 12604 N N . LYS H 2 387 ? 35.073 13.892 52.642 1.00 47.43 388 LYS M N 1
ATOM 12605 C CA . LYS H 2 387 ? 34.149 13.265 51.708 1.00 47.15 388 LYS M CA 1
ATOM 12606 C C . LYS H 2 387 ? 32.971 14.206 51.499 1.00 46.63 388 LYS M C 1
ATOM 12607 O O . LYS H 2 387 ? 32.425 14.730 52.470 1.00 46.65 388 LYS M O 1
ATOM 12613 N N . PRO H 2 388 ? 32.583 14.439 50.232 1.00 46.14 389 PRO M N 1
ATOM 12614 C CA . PRO H 2 388 ? 31.447 15.307 49.934 1.00 45.83 389 PRO M CA 1
ATOM 12615 C C . PRO H 2 388 ? 30.194 14.914 50.709 1.00 45.51 389 PRO M C 1
ATOM 12616 O O . PRO H 2 388 ? 29.979 13.733 50.995 1.00 45.50 389 PRO M O 1
ATOM 12620 N N . THR H 2 389 ? 29.386 15.911 51.048 1.00 45.24 390 THR M N 1
ATOM 12621 C CA . THR H 2 389 ? 28.189 15.718 51.862 1.00 44.98 390 THR M CA 1
ATOM 12622 C C . THR H 2 389 ? 26.976 15.404 50.989 1.00 44.91 390 THR M C 1
ATOM 12623 O O . THR H 2 389 ? 26.970 15.745 49.805 1.00 44.90 390 THR M O 1
ATOM 12627 N N . PRO H 2 390 ? 25.944 14.750 51.565 1.00 44.83 391 PRO M N 1
ATOM 12628 C CA . PRO H 2 390 ? 24.696 14.559 50.822 1.00 44.85 391 PRO M CA 1
ATOM 12629 C C . PRO H 2 390 ? 24.213 15.840 50.144 1.00 44.90 391 PRO M C 1
ATOM 12630 O O . PRO H 2 390 ? 23.751 15.796 49.001 1.00 45.03 391 PRO M O 1
ATOM 12634 N N . ASP H 2 391 ? 24.351 16.969 50.837 1.00 44.99 392 ASP M N 1
ATOM 12635 C CA . ASP H 2 391 ? 23.920 18.265 50.319 1.00 44.83 392 ASP M CA 1
ATOM 12636 C C . ASP H 2 391 ? 24.811 18.770 49.185 1.00 44.64 392 ASP M C 1
ATOM 12637 O O . ASP H 2 391 ? 24.320 19.382 48.233 1.00 44.61 392 ASP M O 1
ATOM 12642 N N . MET H 2 392 ? 26.115 18.522 49.293 1.00 44.40 393 MET M N 1
ATOM 12643 C CA . MET H 2 392 ? 27.038 18.803 48.198 1.00 44.26 393 MET M CA 1
ATOM 12644 C C . MET H 2 392 ? 26.645 17.976 46.981 1.00 44.31 393 MET M C 1
ATOM 12645 O O . MET H 2 392 ? 26.667 18.470 45.854 1.00 44.31 393 MET M O 1
ATOM 12650 N N . MET H 2 393 ? 26.263 16.722 47.226 1.00 44.30 394 MET M N 1
ATOM 12651 C CA . MET H 2 393 ? 25.853 15.805 46.165 1.00 44.21 394 MET M CA 1
ATOM 12652 C C . MET H 2 393 ? 24.534 16.226 45.514 1.00 44.41 394 MET M C 1
ATOM 12653 O O . MET H 2 393 ? 24.423 16.210 44.290 1.00 44.43 394 MET M O 1
ATOM 12658 N N . GLN H 2 394 ? 23.544 16.605 46.325 1.00 44.66 395 GLN M N 1
ATOM 12659 C CA . GLN H 2 394 ? 22.248 17.056 45.794 1.00 44.99 395 GLN M CA 1
ATOM 12660 C C . GLN H 2 394 ? 22.365 18.354 45.003 1.00 45.13 395 GLN M C 1
ATOM 12661 O O . GLN H 2 394 ? 21.629 18.565 44.034 1.00 45.28 395 GLN M O 1
ATOM 12667 N N . TYR H 2 395 ? 23.291 19.215 45.422 1.00 45.11 396 TYR M N 1
ATOM 12668 C CA . TYR H 2 395 ? 23.607 20.428 44.686 1.00 45.08 396 TYR M CA 1
ATOM 12669 C C . TYR H 2 395 ? 24.065 20.078 43.269 1.00 45.11 396 TYR M C 1
ATOM 12670 O O . TYR H 2 395 ? 23.515 20.588 42.293 1.00 45.33 396 TYR M O 1
ATOM 12679 N N . ALA H 2 396 ? 25.057 19.194 43.163 1.00 45.04 397 ALA M N 1
ATOM 12680 C CA . ALA H 2 396 ? 25.595 18.773 41.868 1.00 44.86 397 ALA M CA 1
ATOM 12681 C C . ALA H 2 396 ? 24.532 18.076 41.015 1.00 44.87 397 ALA M C 1
ATOM 12682 O O . ALA H 2 396 ? 24.414 18.347 39.815 1.00 45.04 397 ALA M O 1
ATOM 12684 N N . LYS H 2 397 ? 23.759 17.194 41.649 1.00 44.69 398 LYS M N 1
ATOM 12685 C CA . LYS H 2 397 ? 22.620 16.530 41.017 1.00 44.51 398 LYS M CA 1
ATOM 12686 C C . LYS H 2 397 ? 21.693 17.545 40.350 1.00 44.46 398 LYS M C 1
ATOM 12687 O O . LYS H 2 397 ? 21.353 17.397 39.180 1.00 44.33 398 LYS M O 1
ATOM 12693 N N . ARG H 2 398 ? 21.311 18.583 41.093 1.00 44.51 399 ARG M N 1
ATOM 12694 C CA . ARG H 2 398 ? 20.392 19.609 40.590 1.00 44.60 399 ARG M CA 1
ATOM 12695 C C . ARG H 2 398 ? 20.991 20.437 39.452 1.00 44.42 399 ARG M C 1
ATOM 12696 O O . ARG H 2 398 ? 20.267 20.924 38.577 1.00 44.30 399 ARG M O 1
ATOM 12704 N N . ALA H 2 399 ? 22.315 20.574 39.468 1.00 44.39 400 ALA M N 1
ATOM 12705 C CA . ALA H 2 399 ? 23.046 21.355 38.474 1.00 44.38 400 ALA M CA 1
ATOM 12706 C C . ALA H 2 399 ? 23.126 20.671 37.113 1.00 44.54 400 ALA M C 1
ATOM 12707 O O . ALA H 2 399 ? 23.249 21.347 36.093 1.00 44.45 400 ALA M O 1
ATOM 12709 N N . VAL H 2 400 ? 23.059 19.338 37.104 1.00 44.73 401 VAL M N 1
ATOM 12710 C CA . VAL H 2 400 ? 23.249 18.555 35.874 1.00 44.93 401 VAL M CA 1
ATOM 12711 C C . VAL H 2 400 ? 22.024 17.767 35.382 1.00 45.09 401 VAL M C 1
ATOM 12712 O O . VAL H 2 400 ? 21.997 17.325 34.233 1.00 45.12 401 VAL M O 1
ATOM 12716 N N . MET H 2 401 ? 21.017 17.592 36.236 1.00 45.30 402 MET M N 1
ATOM 12717 C CA . MET H 2 401 ? 19.867 16.742 35.902 1.00 45.67 402 MET M CA 1
ATOM 12718 C C . MET H 2 401 ? 18.980 17.259 34.763 1.00 45.88 402 MET M C 1
ATOM 12719 O O . MET H 2 401 ? 18.215 16.496 34.175 1.00 46.05 402 MET M O 1
ATOM 12724 N N . SER H 2 402 ? 19.093 18.542 34.444 1.00 46.30 403 SER M N 1
ATOM 12725 C CA . SER H 2 402 ? 18.204 19.162 33.465 1.00 46.65 403 SER M CA 1
ATOM 12726 C C . SER H 2 402 ? 18.800 19.321 32.066 1.00 46.73 403 SER M C 1
ATOM 12727 O O . SER H 2 402 ? 18.094 19.728 31.139 1.00 46.78 403 SER M O 1
ATOM 12730 N N . LEU H 2 403 ? 20.081 18.997 31.904 1.00 46.88 404 LEU M N 1
ATOM 12731 C CA . LEU H 2 403 ? 20.730 19.167 30.603 1.00 47.14 404 LEU M CA 1
ATOM 12732 C C . LEU H 2 403 ? 20.641 17.945 29.700 1.00 47.49 404 LEU M C 1
ATOM 12733 O O . LEU H 2 403 ? 20.939 16.821 30.107 1.00 47.48 404 LEU M O 1
ATOM 12738 N N . GLN H 2 404 ? 20.218 18.194 28.465 1.00 47.85 405 GLN M N 1
ATOM 12739 C CA . GLN H 2 404 ? 19.943 17.143 27.492 1.00 48.20 405 GLN M CA 1
ATOM 12740 C C . GLN H 2 404 ? 20.772 17.336 26.223 1.00 48.16 405 GLN M C 1
ATOM 12741 O O . GLN H 2 404 ? 21.266 18.433 25.955 1.00 48.13 405 GLN M O 1
ATOM 12747 N N . GLY H 2 405 ? 20.920 16.261 25.451 1.00 48.24 406 GLY M N 1
ATOM 12748 C CA . GLY H 2 405 ? 21.660 16.299 24.193 1.00 48.24 406 GLY M CA 1
ATOM 12749 C C . GLY H 2 405 ? 23.155 16.483 24.378 1.00 48.27 406 GLY M C 1
ATOM 12750 O O . GLY H 2 405 ? 23.764 17.339 23.736 1.00 48.40 406 GLY M O 1
ATOM 12751 N N . LEU H 2 406 ? 23.744 15.676 25.257 1.00 48.17 407 LEU M N 1
ATOM 12752 C CA . LEU H 2 406 ? 25.177 15.741 25.533 1.00 47.97 407 LEU M CA 1
ATOM 12753 C C . LEU H 2 406 ? 25.961 14.862 24.565 1.00 48.05 407 LEU M C 1
ATOM 12754 O O . LEU H 2 406 ? 25.519 13.767 24.212 1.00 48.08 407 LEU M O 1
ATOM 12759 N N . ARG H 2 407 ? 27.121 15.355 24.138 1.00 48.11 408 ARG M N 1
ATOM 12760 C CA . ARG H 2 407 ? 28.001 14.625 23.221 1.00 48.13 408 ARG M CA 1
ATOM 12761 C C . ARG H 2 407 ? 28.972 13.747 24.006 1.00 48.03 408 ARG M C 1
ATOM 12762 O O . ARG H 2 407 ? 29.109 13.901 25.219 1.00 48.23 408 ARG M O 1
ATOM 12770 N N . GLU H 2 408 ? 29.642 12.826 23.319 1.00 47.93 409 GLU M N 1
ATOM 12771 C CA . GLU H 2 408 ? 30.627 11.957 23.965 1.00 47.78 409 GLU M CA 1
ATOM 12772 C C . GLU H 2 408 ? 31.925 12.689 24.306 1.00 47.45 409 GLU M C 1
ATOM 12773 O O . GLU H 2 408 ? 32.302 13.647 23.627 1.00 47.41 409 GLU M O 1
ATOM 12779 N N . LYS H 2 409 ? 32.591 12.227 25.367 1.00 46.98 410 LYS M N 1
ATOM 12780 C CA . LYS H 2 409 ? 33.908 12.730 25.773 1.00 46.49 410 LYS M CA 1
ATOM 12781 C C . LYS H 2 409 ? 33.881 14.235 26.095 1.00 45.88 410 LYS M C 1
ATOM 12782 O O . LYS H 2 409 ? 34.809 14.974 25.770 1.00 45.84 410 LYS M O 1
ATOM 12788 N N . THR H 2 410 ? 32.805 14.677 26.743 1.00 45.27 411 THR M N 1
ATOM 12789 C CA . THR H 2 410 ? 32.649 16.077 27.140 1.00 44.50 411 THR M CA 1
ATOM 12790 C C . THR H 2 410 ? 32.524 16.213 28.659 1.00 44.38 411 THR M C 1
ATOM 12791 O O . THR H 2 410 ? 32.192 15.249 29.351 1.00 44.36 411 THR M O 1
ATOM 12795 N N . ILE H 2 411 ? 32.791 17.415 29.167 1.00 44.11 412 ILE M N 1
ATOM 12796 C CA . ILE H 2 411 ? 32.628 17.729 30.592 1.00 43.82 412 ILE M CA 1
ATOM 12797 C C . ILE H 2 411 ? 31.166 17.570 31.036 1.00 43.69 412 ILE M C 1
ATOM 12798 O O . ILE H 2 411 ? 30.894 17.162 32.169 1.00 43.79 412 ILE M O 1
ATOM 12803 N N . GLY H 2 412 ? 30.241 17.891 30.134 1.00 43.47 413 GLY M N 1
ATOM 12804 C CA . GLY H 2 412 ? 28.808 17.767 30.388 1.00 43.43 413 GLY M CA 1
ATOM 12805 C C . GLY H 2 412 ? 28.360 16.334 30.608 1.00 43.59 413 GLY M C 1
ATOM 12806 O O . GLY H 2 412 ? 27.658 16.040 31.580 1.00 43.69 413 GLY M O 1
ATOM 12807 N N . LYS H 2 413 ? 28.775 15.441 29.712 1.00 43.48 414 LYS M N 1
ATOM 12808 C CA . LYS H 2 413 ? 28.442 14.026 29.826 1.00 43.44 414 LYS M CA 1
ATOM 12809 C C . LYS H 2 413 ? 29.067 13.427 31.081 1.00 43.28 414 LYS M C 1
ATOM 12810 O O . LYS H 2 413 ? 28.442 12.607 31.756 1.00 43.43 414 LYS M O 1
ATOM 12816 N N . TYR H 2 414 ? 30.295 13.841 31.393 1.00 43.01 415 TYR M N 1
ATOM 12817 C CA . TYR H 2 414 ? 30.983 13.364 32.590 1.00 42.61 415 TYR M CA 1
ATOM 12818 C C . TYR H 2 414 ? 30.221 13.750 33.855 1.00 42.71 415 TYR M C 1
ATOM 12819 O O . TYR H 2 414 ? 29.954 12.900 34.695 1.00 42.83 415 TYR M O 1
ATOM 12828 N N . ALA H 2 415 ? 29.872 15.027 33.983 1.00 42.89 416 ALA M N 1
ATOM 12829 C CA . ALA H 2 415 ? 29.176 15.515 35.172 1.00 43.10 416 ALA M CA 1
ATOM 12830 C C . ALA H 2 415 ? 27.808 14.868 35.359 1.00 43.32 416 ALA M C 1
ATOM 12831 O O . ALA H 2 415 ? 27.452 14.477 36.476 1.00 43.47 416 ALA M O 1
ATOM 12833 N N . LYS H 2 416 ? 27.047 14.749 34.271 1.00 43.41 417 LYS M N 1
ATOM 12834 C CA . LYS H 2 416 ? 25.726 14.133 34.344 1.00 43.65 417 LYS M CA 1
ATOM 12835 C C . LYS H 2 416 ? 25.817 12.664 34.772 1.00 43.96 417 LYS M C 1
ATOM 12836 O O . LYS H 2 416 ? 25.063 12.217 35.639 1.00 43.97 417 LYS M O 1
ATOM 12842 N N . SER H 2 417 ? 26.760 11.937 34.180 1.00 44.32 418 SER M N 1
ATOM 12843 C CA . SER H 2 417 ? 27.013 10.542 34.528 1.00 44.82 418 SER M CA 1
ATOM 12844 C C . SER H 2 417 ? 27.867 10.374 35.786 1.00 45.09 418 SER M C 1
ATOM 12845 O O . SER H 2 417 ? 28.466 9.320 35.992 1.00 45.54 418 SER M O 1
ATOM 12848 N N . GLU H 2 418 ? 27.929 11.409 36.616 1.00 45.44 419 GLU M N 1
ATOM 12849 C CA . GLU H 2 418 ? 28.639 11.349 37.893 1.00 45.81 419 GLU M CA 1
ATOM 12850 C C . GLU H 2 418 ? 27.777 11.839 39.036 1.00 45.95 419 GLU M C 1
ATOM 12851 O O . GLU H 2 418 ? 27.945 11.403 40.173 1.00 45.86 419 GLU M O 1
ATOM 12857 N N . PHE H 2 419 ? 26.848 12.738 38.724 1.00 46.26 420 PHE M N 1
ATOM 12858 C CA . PHE H 2 419 ? 26.054 13.391 39.750 1.00 46.72 420 PHE M CA 1
ATOM 12859 C C . PHE H 2 419 ? 24.555 13.139 39.660 1.00 47.17 420 PHE M C 1
ATOM 12860 O O . PHE H 2 419 ? 23.851 13.270 40.662 1.00 47.28 420 PHE M O 1
ATOM 12868 N N . ASP H 2 420 ? 24.062 12.789 38.476 1.00 47.86 421 ASP M N 1
ATOM 12869 C CA . ASP H 2 420 ? 22.644 12.476 38.337 1.00 48.57 421 ASP M CA 1
ATOM 12870 C C . ASP H 2 420 ? 22.409 10.983 38.505 1.00 49.06 421 ASP M C 1
ATOM 12871 O O . ASP H 2 420 ? 22.395 10.223 37.532 1.00 49.00 421 ASP M O 1
ATOM 12876 N N . LYS H 2 421 ? 22.248 10.588 39.767 1.00 49.77 422 LYS M N 1
ATOM 12877 C CA . LYS H 2 421 ? 21.858 9.226 40.158 1.00 50.59 422 LYS M CA 1
ATOM 12878 C C . LYS H 2 421 ? 21.472 9.183 41.645 1.00 50.65 422 LYS M C 1
ATOM 12879 O O . LYS H 2 421 ? 21.492 10.209 42.340 1.00 50.53 422 LYS M O 1
ATOM 12886 N N . SER I 2 1 ? 55.196 -29.729 49.425 1.00 64.00 2 SER N N 1
ATOM 12887 C CA . SER I 2 1 ? 53.882 -29.837 48.716 1.00 63.94 2 SER N CA 1
ATOM 12888 C C . SER I 2 1 ? 54.049 -30.315 47.265 1.00 63.74 2 SER N C 1
ATOM 12889 O O . SER I 2 1 ? 53.625 -29.647 46.316 1.00 63.78 2 SER N O 1
ATOM 12892 N N . VAL I 2 2 ? 54.673 -31.480 47.108 1.00 63.42 3 VAL N N 1
ATOM 12893 C CA . VAL I 2 2 ? 54.947 -32.041 45.788 1.00 62.95 3 VAL N CA 1
ATOM 12894 C C . VAL I 2 2 ? 54.132 -33.319 45.574 1.00 62.62 3 VAL N C 1
ATOM 12895 O O . VAL I 2 2 ? 53.362 -33.406 44.614 1.00 62.74 3 VAL N O 1
ATOM 12899 N N . THR I 2 3 ? 54.293 -34.296 46.470 1.00 61.99 4 THR N N 1
ATOM 12900 C CA . THR I 2 3 ? 53.611 -35.593 46.347 1.00 61.49 4 THR N CA 1
ATOM 12901 C C . THR I 2 3 ? 52.115 -35.525 46.671 1.00 61.04 4 THR N C 1
ATOM 12902 O O . THR I 2 3 ? 51.719 -35.031 47.729 1.00 60.96 4 THR N O 1
ATOM 12906 N N . VAL I 2 4 ? 51.299 -36.026 45.744 1.00 60.50 5 VAL N N 1
ATOM 12907 C CA . VAL I 2 4 ? 49.846 -36.084 45.912 1.00 59.98 5 VAL N CA 1
ATOM 12908 C C . VAL I 2 4 ? 49.384 -37.540 45.989 1.00 59.76 5 VAL N C 1
ATOM 12909 O O . VAL I 2 4 ? 49.751 -38.363 45.147 1.00 59.64 5 VAL N O 1
ATOM 12913 N N . LYS I 2 5 ? 48.578 -37.844 47.003 1.00 59.43 6 LYS N N 1
ATOM 12914 C CA . LYS I 2 5 ? 48.070 -39.196 47.222 1.00 59.19 6 LYS N CA 1
ATOM 12915 C C . LYS I 2 5 ? 46.563 -39.260 47.000 1.00 58.95 6 LYS N C 1
ATOM 12916 O O . LYS I 2 5 ? 45.837 -38.342 47.384 1.00 58.91 6 LYS N O 1
ATOM 12922 N N . ARG I 2 6 ? 46.099 -40.344 46.385 1.00 58.76 7 ARG N N 1
ATOM 12923 C CA . ARG I 2 6 ? 44.670 -40.637 46.325 1.00 58.75 7 ARG N CA 1
ATOM 12924 C C . ARG I 2 6 ? 44.252 -41.373 47.596 1.00 58.72 7 ARG N C 1
ATOM 12925 O O . ARG I 2 6 ? 44.869 -42.367 47.969 1.00 58.76 7 ARG N O 1
ATOM 12933 N N . ILE I 2 7 ? 43.199 -40.885 48.245 1.00 58.72 8 ILE N N 1
ATOM 12934 C CA . ILE I 2 7 ? 42.786 -41.390 49.558 1.00 58.68 8 ILE N CA 1
ATOM 12935 C C . ILE I 2 7 ? 42.308 -42.843 49.535 1.00 58.82 8 ILE N C 1
ATOM 12936 O O . ILE I 2 7 ? 42.929 -43.698 50.164 1.00 58.97 8 ILE N O 1
ATOM 12941 N N . ILE I 2 8 ? 41.228 -43.119 48.805 1.00 59.00 9 ILE N N 1
ATOM 12942 C CA . ILE I 2 8 ? 40.629 -44.460 48.755 1.00 59.17 9 ILE N CA 1
ATOM 12943 C C . ILE I 2 8 ? 41.644 -45.555 48.375 1.00 59.40 9 ILE N C 1
ATOM 12944 O O . ILE I 2 8 ? 41.701 -46.606 49.016 1.00 59.25 9 ILE N O 1
ATOM 12949 N N . ASP I 2 9 ? 42.447 -45.277 47.347 1.00 59.75 10 ASP N N 1
ATOM 12950 C CA . ASP I 2 9 ? 43.437 -46.216 46.815 1.00 59.93 10 ASP N CA 1
ATOM 12951 C C . ASP I 2 9 ? 44.718 -46.240 47.639 1.00 59.94 10 ASP N C 1
ATOM 12952 O O . ASP I 2 9 ? 45.417 -47.253 47.675 1.00 59.90 10 ASP N O 1
ATOM 12957 N N . ASN I 2 10 ? 45.015 -45.116 48.294 1.00 60.02 11 ASN N N 1
ATOM 12958 C CA . ASN I 2 10 ? 46.318 -44.866 48.918 1.00 60.14 11 ASN N CA 1
ATOM 12959 C C . ASN I 2 10 ? 47.451 -44.926 47.884 1.00 60.16 11 ASN N C 1
ATOM 12960 O O . ASN I 2 10 ? 48.509 -45.514 48.126 1.00 60.19 11 ASN N O 1
ATOM 12965 N N . THR I 2 11 ? 47.208 -44.304 46.733 1.00 60.11 12 THR N N 1
ATOM 12966 C CA . THR I 2 11 ? 48.122 -44.365 45.596 1.00 60.15 12 THR N CA 1
ATOM 12967 C C . THR I 2 11 ? 48.582 -42.968 45.201 1.00 60.00 12 THR N C 1
ATOM 12968 O O . THR I 2 11 ? 47.813 -42.013 45.287 1.00 60.08 12 THR N O 1
ATOM 12972 N N . VAL I 2 12 ? 49.838 -42.854 44.778 1.00 59.83 13 VAL N N 1
ATOM 12973 C CA . VAL I 2 12 ? 50.382 -41.573 44.336 1.00 59.71 13 VAL N CA 1
ATOM 12974 C C . VAL I 2 12 ? 49.857 -41.190 42.961 1.00 59.58 13 VAL N C 1
ATOM 12975 O O . VAL I 2 12 ? 49.626 -42.049 42.106 1.00 59.59 13 VAL N O 1
ATOM 12979 N N . ILE I 2 13 ? 49.648 -39.890 42.781 1.00 59.40 14 ILE N N 1
ATOM 12980 C CA . ILE I 2 13 ? 49.299 -39.310 41.492 1.00 59.18 14 ILE N CA 1
ATOM 12981 C C . ILE I 2 13 ? 50.217 -38.113 41.247 1.00 59.22 14 ILE N C 1
ATOM 12982 O O . ILE I 2 13 ? 50.566 -37.387 42.181 1.00 59.21 14 ILE N O 1
ATOM 12987 N N . VAL I 2 14 ? 50.645 -37.941 40.003 1.00 59.36 15 VAL N N 1
ATOM 12988 C CA . VAL I 2 14 ? 51.465 -36.795 39.634 1.00 59.52 15 VAL N CA 1
ATOM 12989 C C . VAL I 2 14 ? 50.674 -35.896 38.687 1.00 59.75 15 VAL N C 1
ATOM 12990 O O . VAL I 2 14 ? 50.639 -36.135 37.479 1.00 59.88 15 VAL N O 1
ATOM 12994 N N . PRO I 2 15 ? 50.003 -34.874 39.240 1.00 60.03 16 PRO N N 1
ATOM 12995 C CA . PRO I 2 15 ? 49.333 -33.895 38.394 1.00 60.36 16 PRO N CA 1
ATOM 12996 C C . PRO I 2 15 ? 50.353 -33.123 37.561 1.00 60.62 16 PRO N C 1
ATOM 12997 O O . PRO I 2 15 ? 51.307 -32.570 38.111 1.00 60.76 16 PRO N O 1
ATOM 13001 N N . LYS I 2 16 ? 50.164 -33.116 36.244 1.00 60.93 17 LYS N N 1
ATOM 13002 C CA . LYS I 2 16 ? 51.062 -32.396 35.336 1.00 61.27 17 LYS N CA 1
ATOM 13003 C C . LYS I 2 16 ? 50.363 -31.894 34.065 1.00 61.66 17 LYS N C 1
ATOM 13004 O O . LYS I 2 16 ? 49.347 -32.448 33.641 1.00 61.58 17 LYS N O 1
ATOM 13010 N N . LEU I 2 17 ? 50.917 -30.839 33.474 1.00 62.21 18 LEU N N 1
ATOM 13011 C CA . LEU I 2 17 ? 50.350 -30.221 32.279 1.00 62.81 18 LEU N CA 1
ATOM 13012 C C . LEU I 2 17 ? 51.401 -30.043 31.184 1.00 63.45 18 LEU N C 1
ATOM 13013 O O . LEU I 2 17 ? 52.595 -30.011 31.479 1.00 63.37 18 LEU N O 1
ATOM 13018 N N . PRO I 2 18 ? 50.957 -29.926 29.915 1.00 64.18 19 PRO N N 1
ATOM 13019 C CA . PRO I 2 18 ? 51.830 -29.545 28.806 1.00 64.93 19 PRO N CA 1
ATOM 13020 C C . PRO I 2 18 ? 52.694 -28.330 29.133 1.00 65.85 19 PRO N C 1
ATOM 13021 O O . PRO I 2 18 ? 52.226 -27.392 29.782 1.00 65.90 19 PRO N O 1
ATOM 13025 N N . ALA I 2 19 ? 53.942 -28.358 28.679 1.00 67.04 20 ALA N N 1
ATOM 13026 C CA . ALA I 2 19 ? 54.895 -27.285 28.936 1.00 68.29 20 ALA N CA 1
ATOM 13027 C C . ALA I 2 19 ? 54.543 -26.009 28.169 1.00 69.30 20 ALA N C 1
ATOM 13028 O O . ALA I 2 19 ? 53.999 -26.071 27.065 1.00 69.46 20 ALA N O 1
ATOM 13030 N N . ASN I 2 20 ? 54.842 -24.858 28.770 1.00 70.64 21 ASN N N 1
ATOM 13031 C CA . ASN I 2 20 ? 54.739 -23.565 28.084 1.00 71.95 21 ASN N CA 1
ATOM 13032 C C . ASN I 2 20 ? 56.011 -22.726 28.250 1.00 72.68 21 ASN N C 1
ATOM 13033 O O . ASN I 2 20 ? 56.192 -22.027 29.255 1.00 72.72 21 ASN N O 1
ATOM 13038 N N . GLU I 2 21 ? 56.884 -22.804 27.248 1.00 73.61 22 GLU N N 1
ATOM 13039 C CA . GLU I 2 21 ? 58.211 -22.193 27.315 1.00 74.49 22 GLU N CA 1
ATOM 13040 C C . GLU I 2 21 ? 58.469 -21.227 26.151 1.00 74.98 22 GLU N C 1
ATOM 13041 O O . GLU I 2 21 ? 59.293 -21.488 25.267 1.00 75.09 22 GLU N O 1
ATOM 13047 N N . ASP I 2 22 ? 57.743 -20.112 26.162 1.00 75.57 23 ASP N N 1
ATOM 13048 C CA . ASP I 2 22 ? 57.948 -19.034 25.197 1.00 76.15 23 ASP N CA 1
ATOM 13049 C C . ASP I 2 22 ? 58.491 -17.783 25.899 1.00 76.44 23 ASP N C 1
ATOM 13050 O O . ASP I 2 22 ? 57.718 -16.940 26.372 1.00 76.45 23 ASP N O 1
ATOM 13055 N N . PRO I 2 23 ? 59.832 -17.665 25.979 1.00 76.76 24 PRO N N 1
ATOM 13056 C CA . PRO I 2 23 ? 60.458 -16.534 26.659 1.00 76.99 24 PRO N CA 1
ATOM 13057 C C . PRO I 2 23 ? 60.361 -15.261 25.827 1.00 77.22 24 PRO N C 1
ATOM 13058 O O . PRO I 2 23 ? 60.245 -15.327 24.603 1.00 77.35 24 PRO N O 1
ATOM 13062 N N . VAL I 2 24 ? 60.400 -14.112 26.490 1.00 77.42 25 VAL N N 1
ATOM 13063 C CA . VAL I 2 24 ? 60.408 -12.833 25.791 1.00 77.68 25 VAL N CA 1
ATOM 13064 C C . VAL I 2 24 ? 61.822 -12.504 25.320 1.00 77.91 25 VAL N C 1
ATOM 13065 O O . VAL I 2 24 ? 62.800 -12.962 25.914 1.00 78.05 25 VAL N O 1
ATOM 13069 N N . GLU I 2 25 ? 61.926 -11.726 24.247 1.00 78.16 26 GLU N N 1
ATOM 13070 C CA . GLU I 2 25 ? 63.223 -11.316 23.717 1.00 78.46 26 GLU N CA 1
ATOM 13071 C C . GLU I 2 25 ? 63.521 -9.864 24.081 1.00 78.63 26 GLU N C 1
ATOM 13072 O O . GLU I 2 25 ? 62.854 -8.944 23.601 1.00 78.61 26 GLU N O 1
ATOM 13078 N N . TYR I 2 26 ? 64.522 -9.671 24.937 1.00 78.96 27 TYR N N 1
ATOM 13079 C CA . TYR I 2 26 ? 64.931 -8.334 25.366 1.00 79.34 27 TYR N CA 1
ATOM 13080 C C . TYR I 2 26 ? 65.837 -7.668 24.330 1.00 79.75 27 TYR N C 1
ATOM 13081 O O . TYR I 2 26 ? 66.737 -8.317 23.794 1.00 79.83 27 TYR N O 1
ATOM 13090 N N . PRO I 2 27 ? 65.593 -6.373 24.038 1.00 80.18 28 PRO N N 1
ATOM 13091 C CA . PRO I 2 27 ? 66.377 -5.576 23.086 1.00 80.53 28 PRO N CA 1
ATOM 13092 C C . PRO I 2 27 ? 67.892 -5.697 23.258 1.00 80.97 28 PRO N C 1
ATOM 13093 O O . PRO I 2 27 ? 68.611 -5.796 22.263 1.00 81.01 28 PRO N O 1
ATOM 13097 N N . ALA I 2 28 ? 68.360 -5.690 24.506 1.00 81.51 29 ALA N N 1
ATOM 13098 C CA . ALA I 2 28 ? 69.791 -5.707 24.813 1.00 82.07 29 ALA N CA 1
ATOM 13099 C C . ALA I 2 28 ? 70.484 -6.997 24.382 1.00 82.54 29 ALA N C 1
ATOM 13100 O O . ALA I 2 28 ? 71.674 -6.987 24.066 1.00 82.71 29 ALA N O 1
ATOM 13102 N N . ASP I 2 29 ? 69.735 -8.098 24.365 1.00 83.11 30 ASP N N 1
ATOM 13103 C CA . ASP I 2 29 ? 70.278 -9.408 24.000 1.00 83.62 30 ASP N CA 1
ATOM 13104 C C . ASP I 2 29 ? 70.517 -9.570 22.499 1.00 84.04 30 ASP N C 1
ATOM 13105 O O . ASP I 2 29 ? 71.224 -10.489 22.079 1.00 84.23 30 ASP N O 1
ATOM 13110 N N . TYR I 2 30 ? 69.928 -8.683 21.699 1.00 84.56 31 TYR N N 1
ATOM 13111 C CA . TYR I 2 30 ? 70.165 -8.661 20.255 1.00 85.09 31 TYR N CA 1
ATOM 13112 C C . TYR I 2 30 ? 71.572 -8.151 19.946 1.00 85.53 31 TYR N C 1
ATOM 13113 O O . TYR I 2 30 ? 72.307 -8.768 19.172 1.00 85.56 31 TYR N O 1
ATOM 13122 N N . PHE I 2 31 ? 71.937 -7.027 20.563 1.00 86.09 32 PHE N N 1
ATOM 13123 C CA . PHE I 2 31 ? 73.258 -6.421 20.387 1.00 86.70 32 PHE N CA 1
ATOM 13124 C C . PHE I 2 31 ? 74.364 -7.231 21.063 1.00 87.17 32 PHE N C 1
ATOM 13125 O O . PHE I 2 31 ? 75.554 -6.997 20.829 1.00 87.21 32 PHE N O 1
ATOM 13133 N N . ARG I 2 32 ? 73.955 -8.186 21.893 1.00 87.78 33 ARG N N 1
ATOM 13134 C CA . ARG I 2 32 ? 74.872 -9.080 22.586 1.00 88.41 33 ARG N CA 1
ATOM 13135 C C . ARG I 2 32 ? 75.435 -10.125 21.619 1.00 88.83 33 ARG N C 1
ATOM 13136 O O . ARG I 2 32 ? 76.512 -10.675 21.853 1.00 88.94 33 ARG N O 1
ATOM 13144 N N . LYS I 2 33 ? 74.700 -10.386 20.537 1.00 89.38 34 LYS N N 1
ATOM 13145 C CA . LYS I 2 33 ? 75.159 -11.264 19.458 1.00 89.93 34 LYS N CA 1
ATOM 13146 C C . LYS I 2 33 ? 75.468 -10.486 18.176 1.00 90.33 34 LYS N C 1
ATOM 13147 O O . LYS I 2 33 ? 76.611 -10.469 17.716 1.00 90.39 34 LYS N O 1
ATOM 13153 N N . SER I 2 34 ? 74.448 -9.847 17.608 1.00 90.84 35 SER N N 1
ATOM 13154 C CA . SER I 2 34 ? 74.593 -9.076 16.374 1.00 91.32 35 SER N CA 1
ATOM 13155 C C . SER I 2 34 ? 74.836 -7.599 16.682 1.00 91.70 35 SER N C 1
ATOM 13156 O O . SER I 2 34 ? 74.040 -6.968 17.377 1.00 91.74 35 SER N O 1
ATOM 13159 N N . LYS I 2 35 ? 75.930 -7.055 16.154 1.00 92.21 36 LYS N N 1
ATOM 13160 C CA . LYS I 2 35 ? 76.341 -5.679 16.457 1.00 92.71 36 LYS N CA 1
ATOM 13161 C C . LYS I 2 35 ? 75.961 -4.662 15.372 1.00 93.09 36 LYS N C 1
ATOM 13162 O O . LYS I 2 35 ? 76.424 -3.516 15.396 1.00 93.10 36 LYS N O 1
ATOM 13168 N N . GLU I 2 36 ? 75.112 -5.082 14.435 1.00 93.59 37 GLU N N 1
ATOM 13169 C CA . GLU I 2 36 ? 74.601 -4.197 13.381 1.00 94.18 37 GLU N CA 1
ATOM 13170 C C . GLU I 2 36 ? 73.238 -4.645 12.845 1.00 94.46 37 GLU N C 1
ATOM 13171 O O . GLU I 2 36 ? 72.973 -5.844 12.725 1.00 94.57 37 GLU N O 1
ATOM 13177 N N . ILE I 2 37 ? 72.380 -3.677 12.530 1.00 94.87 38 ILE N N 1
ATOM 13178 C CA . ILE I 2 37 ? 71.041 -3.965 12.007 1.00 95.27 38 ILE N CA 1
ATOM 13179 C C . ILE I 2 37 ? 71.067 -4.060 10.480 1.00 95.64 38 ILE N C 1
ATOM 13180 O O . ILE I 2 37 ? 71.409 -3.085 9.803 1.00 95.71 38 ILE N O 1
ATOM 13185 N N . PRO I 2 38 ? 70.708 -5.240 9.936 1.00 95.98 39 PRO N N 1
ATOM 13186 C CA . PRO I 2 38 ? 70.717 -5.473 8.491 1.00 96.21 39 PRO N CA 1
ATOM 13187 C C . PRO I 2 38 ? 69.535 -4.811 7.780 1.00 96.46 39 PRO N C 1
ATOM 13188 O O . PRO I 2 38 ? 68.404 -4.863 8.269 1.00 96.46 39 PRO N O 1
ATOM 13192 N N . LEU I 2 39 ? 69.813 -4.190 6.636 1.00 96.78 40 LEU N N 1
ATOM 13193 C CA . LEU I 2 39 ? 68.781 -3.593 5.793 1.00 97.04 40 LEU N CA 1
ATOM 13194 C C . LEU I 2 39 ? 69.110 -3.870 4.330 1.00 97.27 40 LEU N C 1
ATOM 13195 O O . LEU I 2 39 ? 70.059 -3.306 3.782 1.00 97.36 40 LEU N O 1
ATOM 13200 N N . TYR I 2 40 ? 68.325 -4.749 3.710 1.00 97.52 41 TYR N N 1
ATOM 13201 C CA . TYR I 2 40 ? 68.603 -5.220 2.353 1.00 97.77 41 TYR N CA 1
ATOM 13202 C C . TYR I 2 40 ? 67.724 -4.537 1.305 1.00 97.90 41 TYR N C 1
ATOM 13203 O O . TYR I 2 40 ? 66.546 -4.872 1.149 1.00 97.91 41 TYR N O 1
ATOM 13212 N N . ILE I 2 41 ? 68.314 -3.576 0.597 1.00 98.05 42 ILE N N 1
ATOM 13213 C CA . ILE I 2 41 ? 67.628 -2.844 -0.466 1.00 98.18 42 ILE N CA 1
ATOM 13214 C C . ILE I 2 41 ? 68.419 -2.969 -1.763 1.00 98.32 42 ILE N C 1
ATOM 13215 O O . ILE I 2 41 ? 69.638 -2.791 -1.775 1.00 98.41 42 ILE N O 1
ATOM 13220 N N . ASN I 2 42 ? 67.719 -3.283 -2.849 1.00 98.46 43 ASN N N 1
ATOM 13221 C CA . ASN I 2 42 ? 68.337 -3.379 -4.164 1.00 98.55 43 ASN N CA 1
ATOM 13222 C C . ASN I 2 42 ? 68.093 -2.123 -4.997 1.00 98.61 43 ASN N C 1
ATOM 13223 O O . ASN I 2 42 ? 66.948 -1.778 -5.298 1.00 98.61 43 ASN N O 1
ATOM 13228 N N . THR I 2 43 ? 69.179 -1.442 -5.353 1.00 98.70 44 THR N N 1
ATOM 13229 C CA . THR I 2 43 ? 69.118 -0.284 -6.240 1.00 98.79 44 THR N CA 1
ATOM 13230 C C . THR I 2 43 ? 69.640 -0.663 -7.623 1.00 98.85 44 THR N C 1
ATOM 13231 O O . THR I 2 43 ? 70.842 -0.587 -7.897 1.00 98.89 44 THR N O 1
ATOM 13235 N N . THR I 2 44 ? 68.721 -1.094 -8.482 1.00 98.91 45 THR N N 1
ATOM 13236 C CA . THR I 2 44 ? 69.039 -1.407 -9.871 1.00 98.96 45 THR N CA 1
ATOM 13237 C C . THR I 2 44 ? 68.322 -0.439 -10.814 1.00 99.02 45 THR N C 1
ATOM 13238 O O . THR I 2 44 ? 68.845 -0.093 -11.876 1.00 99.02 45 THR N O 1
ATOM 13242 N N . LYS I 2 45 ? 67.131 -0.005 -10.407 1.00 99.08 46 LYS N N 1
ATOM 13243 C CA . LYS I 2 45 ? 66.326 0.932 -11.184 1.00 99.16 46 LYS N CA 1
ATOM 13244 C C . LYS I 2 45 ? 66.503 2.362 -10.682 1.00 99.20 46 LYS N C 1
ATOM 13245 O O . LYS I 2 45 ? 66.774 2.589 -9.498 1.00 99.21 46 LYS N O 1
ATOM 13251 N N . SER I 2 46 ? 66.344 3.318 -11.595 1.00 99.22 47 SER N N 1
ATOM 13252 C CA . SER I 2 46 ? 66.446 4.742 -11.274 1.00 99.24 47 SER N CA 1
ATOM 13253 C C . SER I 2 46 ? 65.232 5.236 -10.480 1.00 99.28 47 SER N C 1
ATOM 13254 O O . SER I 2 46 ? 64.283 4.484 -10.247 1.00 99.24 47 SER N O 1
ATOM 13257 N N . LEU I 2 47 ? 65.275 6.501 -10.066 1.00 99.36 48 LEU N N 1
ATOM 13258 C CA . LEU I 2 47 ? 64.181 7.119 -9.315 1.00 99.44 48 LEU N CA 1
ATOM 13259 C C . LEU I 2 47 ? 62.902 7.222 -10.147 1.00 99.51 48 LEU N C 1
ATOM 13260 O O . LEU I 2 47 ? 61.806 6.960 -9.645 1.00 99.46 48 LEU N O 1
ATOM 13265 N N . SER I 2 48 ? 63.055 7.597 -11.417 1.00 99.63 49 SER N N 1
ATOM 13266 C CA . SER I 2 48 ? 61.921 7.784 -12.322 1.00 99.75 49 SER N CA 1
ATOM 13267 C C . SER I 2 48 ? 61.187 6.478 -12.631 1.00 99.81 49 SER N C 1
ATOM 13268 O O . SER I 2 48 ? 59.955 6.451 -12.672 1.00 99.85 49 SER N O 1
ATOM 13271 N N . ASP I 2 49 ? 61.949 5.404 -12.837 1.00 99.87 50 ASP N N 1
ATOM 13272 C CA . ASP I 2 49 ? 61.390 4.092 -13.177 1.00 99.88 50 ASP N CA 1
ATOM 13273 C C . ASP I 2 49 ? 60.704 3.411 -11.989 1.00 99.90 50 ASP N C 1
ATOM 13274 O O . ASP I 2 49 ? 59.669 2.765 -12.158 1.00 99.90 50 ASP N O 1
ATOM 13279 N N . LEU I 2 50 ? 61.283 3.562 -10.797 1.00 99.89 51 LEU N N 1
ATOM 13280 C CA . LEU I 2 50 ? 60.699 3.021 -9.566 1.00 99.91 51 LEU N CA 1
ATOM 13281 C C . LEU I 2 50 ? 59.386 3.713 -9.206 1.00 99.91 51 LEU N C 1
ATOM 13282 O O . LEU I 2 50 ? 58.504 3.108 -8.594 1.00 99.90 51 LEU N O 1
ATOM 13287 N N . ARG I 2 51 ? 59.275 4.983 -9.594 1.00 99.93 52 ARG N N 1
ATOM 13288 C CA . ARG I 2 51 ? 58.071 5.785 -9.383 1.00 99.98 52 ARG N CA 1
ATOM 13289 C C . ARG I 2 51 ? 56.886 5.266 -10.208 1.00 100.04 52 ARG N C 1
ATOM 13290 O O . ARG I 2 51 ? 55.730 5.409 -9.803 1.00 100.03 52 ARG N O 1
ATOM 13298 N N . GLY I 2 52 ? 57.187 4.654 -11.352 1.00 100.12 53 GLY N N 1
ATOM 13299 C CA . GLY I 2 52 ? 56.167 4.166 -12.281 1.00 100.18 53 GLY N CA 1
ATOM 13300 C C . GLY I 2 52 ? 55.386 2.948 -11.819 1.00 100.23 53 GLY N C 1
ATOM 13301 O O . GLY I 2 52 ? 54.163 2.900 -11.968 1.00 100.18 53 GLY N O 1
ATOM 13302 N N . TYR I 2 53 ? 56.092 1.964 -11.265 1.00 100.31 54 TYR N N 1
ATOM 13303 C CA . TYR I 2 53 ? 55.475 0.709 -10.825 1.00 100.43 54 TYR N CA 1
ATOM 13304 C C . TYR I 2 53 ? 54.517 0.896 -9.647 1.00 100.48 54 TYR N C 1
ATOM 13305 O O . TYR I 2 53 ? 53.515 0.188 -9.539 1.00 100.48 54 TYR N O 1
ATOM 13314 N N . VAL I 2 54 ? 54.835 1.852 -8.776 1.00 100.54 55 VAL N N 1
ATOM 13315 C CA . VAL I 2 54 ? 54.044 2.124 -7.574 1.00 100.64 55 VAL N CA 1
ATOM 13316 C C . VAL I 2 54 ? 52.743 2.860 -7.909 1.00 100.68 55 VAL N C 1
ATOM 13317 O O . VAL I 2 54 ? 51.670 2.489 -7.426 1.00 100.67 55 VAL N O 1
ATOM 13321 N N . TYR I 2 55 ? 52.855 3.896 -8.740 1.00 100.78 56 TYR N N 1
ATOM 13322 C CA . TYR I 2 55 ? 51.724 4.729 -9.163 1.00 100.85 56 TYR N CA 1
ATOM 13323 C C . TYR I 2 55 ? 50.538 3.895 -9.655 1.00 100.87 56 TYR N C 1
ATOM 13324 O O . TYR I 2 55 ? 49.401 4.109 -9.229 1.00 100.84 56 TYR N O 1
ATOM 13333 N N . GLN I 2 56 ? 50.818 2.941 -10.542 1.00 100.92 57 GLN N N 1
ATOM 13334 C CA . GLN I 2 56 ? 49.796 2.046 -11.083 1.00 100.94 57 GLN N CA 1
ATOM 13335 C C . GLN I 2 56 ? 49.565 0.834 -10.179 1.00 100.94 57 GLN N C 1
ATOM 13336 O O . GLN I 2 56 ? 48.514 0.193 -10.248 1.00 100.92 57 GLN N O 1
ATOM 13342 N N . GLY I 2 57 ? 50.551 0.534 -9.335 1.00 100.92 58 GLY N N 1
ATOM 13343 C CA . GLY I 2 57 ? 50.491 -0.611 -8.425 1.00 100.90 58 GLY N CA 1
ATOM 13344 C C . GLY I 2 57 ? 49.491 -0.453 -7.295 1.00 100.86 58 GLY N C 1
ATOM 13345 O O . GLY I 2 57 ? 48.944 -1.442 -6.803 1.00 100.80 58 GLY N O 1
ATOM 13346 N N . LEU I 2 58 ? 49.264 0.792 -6.881 1.00 100.88 59 LEU N N 1
ATOM 13347 C CA . LEU I 2 58 ? 48.276 1.105 -5.849 1.00 100.87 59 LEU N CA 1
ATOM 13348 C C . LEU I 2 58 ? 46.862 1.120 -6.422 1.00 100.90 59 LEU N C 1
ATOM 13349 O O . LEU I 2 58 ? 45.910 0.720 -5.747 1.00 100.91 59 LEU N O 1
ATOM 13354 N N . LYS I 2 59 ? 46.735 1.586 -7.664 1.00 100.92 60 LYS N N 1
ATOM 13355 C CA . LYS I 2 59 ? 45.454 1.609 -8.368 1.00 100.94 60 LYS N CA 1
ATOM 13356 C C . LYS I 2 59 ? 44.975 0.196 -8.688 1.00 100.97 60 LYS N C 1
ATOM 13357 O O . LYS I 2 59 ? 43.869 -0.192 -8.304 1.00 100.97 60 LYS N O 1
ATOM 13363 N N . SER I 2 60 ? 45.823 -0.566 -9.378 1.00 100.99 61 SER N N 1
ATOM 13364 C CA . SER I 2 60 ? 45.515 -1.939 -9.782 1.00 101.00 61 SER N CA 1
ATOM 13365 C C . SER I 2 60 ? 45.504 -2.914 -8.604 1.00 101.02 61 SER N C 1
ATOM 13366 O O . SER I 2 60 ? 44.934 -4.003 -8.700 1.00 101.01 61 SER N O 1
ATOM 13369 N N . GLY I 2 61 ? 46.138 -2.518 -7.502 1.00 101.03 62 GLY N N 1
ATOM 13370 C CA . GLY I 2 61 ? 46.233 -3.357 -6.308 1.00 101.03 62 GLY N CA 1
ATOM 13371 C C . GLY I 2 61 ? 47.390 -4.339 -6.361 1.00 101.05 62 GLY N C 1
ATOM 13372 O O . GLY I 2 61 ? 47.569 -5.144 -5.446 1.00 101.09 62 GLY N O 1
ATOM 13373 N N . ASN I 2 62 ? 48.171 -4.271 -7.438 1.00 101.07 63 ASN N N 1
ATOM 13374 C CA . ASN I 2 62 ? 49.312 -5.160 -7.646 1.00 101.03 63 ASN N CA 1
ATOM 13375 C C . ASN I 2 62 ? 50.633 -4.404 -7.528 1.00 100.98 63 ASN N C 1
ATOM 13376 O O . ASN I 2 62 ? 51.177 -3.916 -8.524 1.00 101.03 63 ASN N O 1
ATOM 13381 N N . VAL I 2 63 ? 51.138 -4.304 -6.303 1.00 100.89 64 VAL N N 1
ATOM 13382 C CA . VAL I 2 63 ? 52.371 -3.568 -6.038 1.00 100.81 64 VAL N CA 1
ATOM 13383 C C . VAL I 2 63 ? 53.387 -4.424 -5.276 1.00 100.77 64 VAL N C 1
ATOM 13384 O O . VAL I 2 63 ? 53.077 -4.994 -4.227 1.00 100.77 64 VAL N O 1
ATOM 13388 N N . SER I 2 64 ? 54.593 -4.523 -5.832 1.00 100.67 65 SER N N 1
ATOM 13389 C CA . SER I 2 64 ? 55.693 -5.230 -5.184 1.00 100.58 65 SER N CA 1
ATOM 13390 C C . SER I 2 64 ? 56.319 -4.360 -4.099 1.00 100.55 65 SER N C 1
ATOM 13391 O O . SER I 2 64 ? 56.508 -3.155 -4.289 1.00 100.56 65 SER N O 1
ATOM 13394 N N . ILE I 2 65 ? 56.637 -4.981 -2.965 1.00 100.44 66 ILE N N 1
ATOM 13395 C CA . ILE I 2 65 ? 57.254 -4.281 -1.838 1.00 100.34 66 ILE N CA 1
ATOM 13396 C C . ILE I 2 65 ? 58.712 -3.905 -2.128 1.00 100.30 66 ILE N C 1
ATOM 13397 O O . ILE I 2 65 ? 59.198 -2.881 -1.646 1.00 100.31 66 ILE N O 1
ATOM 13402 N N . ILE I 2 66 ? 59.389 -4.726 -2.930 1.00 100.25 67 ILE N N 1
ATOM 13403 C CA . ILE I 2 66 ? 60.773 -4.468 -3.334 1.00 100.23 67 ILE N CA 1
ATOM 13404 C C . ILE I 2 66 ? 60.886 -3.115 -4.039 1.00 100.22 67 ILE N C 1
ATOM 13405 O O . ILE I 2 66 ? 61.802 -2.339 -3.757 1.00 100.21 67 ILE N O 1
ATOM 13410 N N . HIS I 2 67 ? 59.942 -2.839 -4.941 1.00 100.22 68 HIS N N 1
ATOM 13411 C CA . HIS I 2 67 ? 59.875 -1.559 -5.648 1.00 100.28 68 HIS N CA 1
ATOM 13412 C C . HIS I 2 67 ? 59.634 -0.389 -4.698 1.00 100.29 68 HIS N C 1
ATOM 13413 O O . HIS I 2 67 ? 60.215 0.683 -4.872 1.00 100.30 68 HIS N O 1
ATOM 13420 N N . VAL I 2 68 ? 58.777 -0.607 -3.701 1.00 100.30 69 VAL N N 1
ATOM 13421 C CA . VAL I 2 68 ? 58.457 0.409 -2.696 1.00 100.23 69 VAL N CA 1
ATOM 13422 C C . VAL I 2 68 ? 59.673 0.702 -1.814 1.00 100.27 69 VAL N C 1
ATOM 13423 O O . VAL I 2 68 ? 60.006 1.865 -1.575 1.00 100.25 69 VAL N O 1
ATOM 13427 N N . ASN I 2 69 ? 60.335 -0.358 -1.353 1.00 100.32 70 ASN N N 1
ATOM 13428 C CA . ASN I 2 69 ? 61.502 -0.242 -0.476 1.00 100.39 70 ASN N CA 1
ATOM 13429 C C . ASN I 2 69 ? 62.683 0.442 -1.156 1.00 100.45 70 ASN N C 1
ATOM 13430 O O . ASN I 2 69 ? 63.419 1.202 -0.521 1.00 100.43 70 ASN N O 1
ATOM 13435 N N . SER I 2 70 ? 62.851 0.164 -2.447 1.00 100.55 71 SER N N 1
ATOM 13436 C CA . SER I 2 70 ? 63.881 0.808 -3.255 1.00 100.61 71 SER N CA 1
ATOM 13437 C C . SER I 2 70 ? 63.552 2.281 -3.487 1.00 100.67 71 SER N C 1
ATOM 13438 O O . SER I 2 70 ? 64.432 3.139 -3.386 1.00 100.67 71 SER N O 1
ATOM 13441 N N . TYR I 2 71 ? 62.283 2.564 -3.781 1.00 100.75 72 TYR N N 1
ATOM 13442 C CA . TYR I 2 71 ? 61.813 3.936 -3.982 1.00 100.85 72 TYR N CA 1
ATOM 13443 C C . TYR I 2 71 ? 61.926 4.777 -2.711 1.00 100.90 72 TYR N C 1
ATOM 13444 O O . TYR I 2 71 ? 62.289 5.953 -2.776 1.00 100.93 72 TYR N O 1
ATOM 13453 N N . LEU I 2 72 ? 61.609 4.173 -1.566 1.00 100.92 73 LEU N N 1
ATOM 13454 C CA . LEU I 2 72 ? 61.703 4.859 -0.278 1.00 100.97 73 LEU N CA 1
ATOM 13455 C C . LEU I 2 72 ? 63.145 5.189 0.093 1.00 101.06 73 LEU N C 1
ATOM 13456 O O . LEU I 2 72 ? 63.405 6.222 0.709 1.00 101.11 73 LEU N O 1
ATOM 13461 N N . TYR I 2 73 ? 64.075 4.316 -0.285 1.00 101.12 74 TYR N N 1
ATOM 13462 C CA . TYR I 2 73 ? 65.492 4.584 -0.075 1.00 101.23 74 TYR N CA 1
ATOM 13463 C C . TYR I 2 73 ? 65.963 5.722 -0.977 1.00 101.38 74 TYR N C 1
ATOM 13464 O O . TYR I 2 73 ? 66.623 6.653 -0.515 1.00 101.35 74 TYR N O 1
ATOM 13473 N N . GLY I 2 74 ? 65.600 5.644 -2.256 1.00 101.61 75 GLY N N 1
ATOM 13474 C CA . GLY I 2 74 ? 66.015 6.626 -3.258 1.00 101.91 75 GLY N CA 1
ATOM 13475 C C . GLY I 2 74 ? 65.412 8.011 -3.099 1.00 102.13 75 GLY N C 1
ATOM 13476 O O . GLY I 2 74 ? 65.914 8.978 -3.676 1.00 102.18 75 GLY N O 1
ATOM 13477 N N . ALA I 2 75 ? 64.337 8.107 -2.319 1.00 102.33 76 ALA N N 1
ATOM 13478 C CA . ALA I 2 75 ? 63.661 9.382 -2.078 1.00 102.53 76 ALA N CA 1
ATOM 13479 C C . ALA I 2 75 ? 63.979 9.969 -0.700 1.00 102.70 76 ALA N C 1
ATOM 13480 O O . ALA I 2 75 ? 63.546 11.079 -0.379 1.00 102.74 76 ALA N O 1
ATOM 13482 N N . LEU I 2 76 ? 64.734 9.224 0.106 1.00 102.89 77 LEU N N 1
ATOM 13483 C CA . LEU I 2 76 ? 65.091 9.659 1.459 1.00 103.05 77 LEU N CA 1
ATOM 13484 C C . LEU I 2 76 ? 66.594 9.546 1.742 1.00 103.18 77 LEU N C 1
ATOM 13485 O O . LEU I 2 76 ? 67.010 9.410 2.895 1.00 103.17 77 LEU N O 1
ATOM 13490 N N . LYS I 2 77 ? 67.401 9.623 0.684 1.00 103.38 78 LYS N N 1
ATOM 13491 C CA . LYS I 2 77 ? 68.862 9.547 0.793 1.00 103.54 78 LYS N CA 1
ATOM 13492 C C . LYS I 2 77 ? 69.494 10.781 1.444 1.00 103.69 78 LYS N C 1
ATOM 13493 O O . LYS I 2 77 ? 70.712 10.823 1.641 1.00 103.68 78 LYS N O 1
ATOM 13499 N N . ASP I 2 78 ? 68.667 11.772 1.779 1.00 103.88 79 ASP N N 1
ATOM 13500 C CA . ASP I 2 78 ? 69.145 13.044 2.328 1.00 104.05 79 ASP N CA 1
ATOM 13501 C C . ASP I 2 78 ? 69.953 12.876 3.617 1.00 104.21 79 ASP N C 1
ATOM 13502 O O . ASP I 2 78 ? 69.509 12.233 4.572 1.00 104.18 79 ASP N O 1
ATOM 13507 N N . ILE I 2 79 ? 71.150 13.456 3.616 1.00 104.41 80 ILE N N 1
ATOM 13508 C CA . ILE I 2 79 ? 72.080 13.357 4.740 1.00 104.56 80 ILE N CA 1
ATOM 13509 C C . ILE I 2 79 ? 71.923 14.557 5.697 1.00 104.64 80 ILE N C 1
ATOM 13510 O O . ILE I 2 79 ? 72.824 14.878 6.479 1.00 104.70 80 ILE N O 1
ATOM 13515 N N . ARG I 2 80 ? 70.753 15.195 5.634 1.00 104.68 81 ARG N N 1
ATOM 13516 C CA . ARG I 2 80 ? 70.446 16.391 6.423 1.00 104.72 81 ARG N CA 1
ATOM 13517 C C . ARG I 2 80 ? 70.333 16.069 7.909 1.00 104.61 81 ARG N C 1
ATOM 13518 O O . ARG I 2 80 ? 69.734 15.063 8.285 1.00 104.63 81 ARG N O 1
ATOM 13526 N N . GLY I 2 81 ? 70.905 16.929 8.746 1.00 104.54 82 GLY N N 1
ATOM 13527 C CA . GLY I 2 81 ? 70.823 16.767 10.194 1.00 104.41 82 GLY N CA 1
ATOM 13528 C C . GLY I 2 81 ? 72.177 16.754 10.874 1.00 104.35 82 GLY N C 1
ATOM 13529 O O . GLY I 2 81 ? 72.935 15.792 10.748 1.00 104.32 82 GLY N O 1
ATOM 13530 N N . LYS I 2 82 ? 72.470 17.828 11.602 1.00 104.30 83 LYS N N 1
ATOM 13531 C CA . LYS I 2 82 ? 73.732 17.966 12.321 1.00 104.27 83 LYS N CA 1
ATOM 13532 C C . LYS I 2 82 ? 73.524 17.707 13.812 1.00 104.26 83 LYS N C 1
ATOM 13533 O O . LYS I 2 82 ? 72.676 18.338 14.448 1.00 104.27 83 LYS N O 1
ATOM 13539 N N . LEU I 2 83 ? 74.299 16.774 14.358 1.00 104.23 84 LEU N N 1
ATOM 13540 C CA . LEU I 2 83 ? 74.225 16.428 15.778 1.00 104.23 84 LEU N CA 1
ATOM 13541 C C . LEU I 2 83 ? 75.072 17.363 16.637 1.00 104.27 84 LEU N C 1
ATOM 13542 O O . LEU I 2 83 ? 76.177 17.745 16.248 1.00 104.29 84 LEU N O 1
ATOM 13547 N N . ASP I 2 84 ? 74.545 17.723 17.805 1.00 104.30 85 ASP N N 1
ATOM 13548 C CA . ASP I 2 84 ? 75.261 18.581 18.750 1.00 104.37 85 ASP N CA 1
ATOM 13549 C C . ASP I 2 84 ? 75.808 17.793 19.942 1.00 104.38 85 ASP N C 1
ATOM 13550 O O . ASP I 2 84 ? 76.632 18.298 20.707 1.00 104.39 85 ASP N O 1
ATOM 13555 N N . LYS I 2 85 ? 75.336 16.556 20.088 1.00 104.39 86 LYS N N 1
ATOM 13556 C CA . LYS I 2 85 ? 75.810 15.643 21.127 1.00 104.44 86 LYS N CA 1
ATOM 13557 C C . LYS I 2 85 ? 76.021 14.235 20.569 1.00 104.44 86 LYS N C 1
ATOM 13558 O O . LYS I 2 85 ? 75.628 13.942 19.437 1.00 104.42 86 LYS N O 1
ATOM 13564 N N . ASP I 2 86 ? 76.645 13.374 21.371 1.00 104.46 87 ASP N N 1
ATOM 13565 C CA . ASP I 2 86 ? 76.881 11.981 20.994 1.00 104.49 87 ASP N CA 1
ATOM 13566 C C . ASP I 2 86 ? 75.585 11.177 20.949 1.00 104.50 87 ASP N C 1
ATOM 13567 O O . ASP I 2 86 ? 74.743 11.288 21.846 1.00 104.50 87 ASP N O 1
ATOM 13572 N N . TRP I 2 87 ? 75.433 10.374 19.897 1.00 104.47 88 TRP N N 1
ATOM 13573 C CA . TRP I 2 87 ? 74.289 9.477 19.768 1.00 104.42 88 TRP N CA 1
ATOM 13574 C C . TRP I 2 87 ? 74.740 8.020 19.738 1.00 104.38 88 TRP N C 1
ATOM 13575 O O . TRP I 2 87 ? 75.387 7.573 18.790 1.00 104.35 88 TRP N O 1
ATOM 13586 N N . SER I 2 88 ? 74.392 7.298 20.800 1.00 104.41 89 SER N N 1
ATOM 13587 C CA . SER I 2 88 ? 74.782 5.905 20.973 1.00 104.43 89 SER N CA 1
ATOM 13588 C C . SER I 2 88 ? 73.680 5.128 21.682 1.00 104.43 89 SER N C 1
ATOM 13589 O O . SER I 2 88 ? 73.139 5.585 22.689 1.00 104.47 89 SER N O 1
ATOM 13592 N N . SER I 2 89 ? 73.352 3.955 21.147 1.00 104.46 90 SER N N 1
ATOM 13593 C CA . SER I 2 89 ? 72.351 3.078 21.747 1.00 104.48 90 SER N CA 1
ATOM 13594 C C . SER I 2 89 ? 72.874 1.647 21.833 1.00 104.59 90 SER N C 1
ATOM 13595 O O . SER I 2 89 ? 73.209 1.039 20.812 1.00 104.60 90 SER N O 1
ATOM 13598 N N . PHE I 2 90 ? 72.941 1.131 23.061 1.00 104.67 91 PHE N N 1
ATOM 13599 C CA . PHE I 2 90 ? 73.453 -0.216 23.365 1.00 104.75 91 PHE N CA 1
ATOM 13600 C C . PHE I 2 90 ? 74.905 -0.434 22.922 1.00 104.81 91 PHE N C 1
ATOM 13601 O O . PHE I 2 90 ? 75.241 -1.462 22.328 1.00 104.82 91 PHE N O 1
ATOM 13609 N N . GLY I 2 91 ? 75.756 0.544 23.223 1.00 104.92 92 GLY N N 1
ATOM 13610 C CA . GLY I 2 91 ? 77.180 0.477 22.894 1.00 105.06 92 GLY N CA 1
ATOM 13611 C C . GLY I 2 91 ? 77.488 0.620 21.414 1.00 105.15 92 GLY N C 1
ATOM 13612 O O . GLY I 2 91 ? 78.559 0.211 20.958 1.00 105.17 92 GLY N O 1
ATOM 13613 N N . ILE I 2 92 ? 76.551 1.198 20.665 1.00 105.22 93 ILE N N 1
ATOM 13614 C CA . ILE I 2 92 ? 76.717 1.404 19.227 1.00 105.32 93 ILE N CA 1
ATOM 13615 C C . ILE I 2 92 ? 76.820 2.900 18.923 1.00 105.43 93 ILE N C 1
ATOM 13616 O O . ILE I 2 92 ? 75.808 3.598 18.824 1.00 105.43 93 ILE N O 1
ATOM 13621 N N . ASN I 2 93 ? 78.054 3.381 18.788 1.00 105.58 94 ASN N N 1
ATOM 13622 C CA . ASN I 2 93 ? 78.315 4.789 18.500 1.00 105.68 94 ASN N CA 1
ATOM 13623 C C . ASN I 2 93 ? 78.078 5.099 17.024 1.00 105.77 94 ASN N C 1
ATOM 13624 O O . ASN I 2 93 ? 78.999 5.030 16.206 1.00 105.80 94 ASN N O 1
ATOM 13629 N N . ILE I 2 94 ? 76.832 5.426 16.688 1.00 105.89 95 ILE N N 1
ATOM 13630 C CA . ILE I 2 94 ? 76.459 5.715 15.301 1.00 105.99 95 ILE N CA 1
ATOM 13631 C C . ILE I 2 94 ? 76.837 7.130 14.866 1.00 106.12 95 ILE N C 1
ATOM 13632 O O . ILE I 2 94 ? 77.041 7.381 13.677 1.00 106.11 95 ILE N O 1
ATOM 13637 N N . GLY I 2 95 ? 76.936 8.043 15.830 1.00 106.26 96 GLY N N 1
ATOM 13638 C CA . GLY I 2 95 ? 77.280 9.433 15.547 1.00 106.46 96 GLY N CA 1
ATOM 13639 C C . GLY I 2 95 ? 78.047 10.115 16.663 1.00 106.64 96 GLY N C 1
ATOM 13640 O O . GLY I 2 95 ? 77.987 9.691 17.820 1.00 106.63 96 GLY N O 1
ATOM 13641 N N . LYS I 2 96 ? 78.774 11.171 16.306 1.00 106.85 97 LYS N N 1
ATOM 13642 C CA . LYS I 2 96 ? 79.492 11.997 17.276 1.00 107.06 97 LYS N CA 1
ATOM 13643 C C . LYS I 2 96 ? 79.044 13.459 17.220 1.00 107.27 97 LYS N C 1
ATOM 13644 O O . LYS I 2 96 ? 78.044 13.786 16.577 1.00 107.31 97 LYS N O 1
ATOM 13650 N N . ALA I 2 97 ? 79.794 14.330 17.892 1.00 107.52 98 ALA N N 1
ATOM 13651 C CA . ALA I 2 97 ? 79.413 15.733 18.062 1.00 107.79 98 ALA N CA 1
ATOM 13652 C C . ALA I 2 97 ? 79.572 16.601 16.808 1.00 107.99 98 ALA N C 1
ATOM 13653 O O . ALA I 2 97 ? 79.087 17.736 16.773 1.00 108.01 98 ALA N O 1
ATOM 13655 N N . GLY I 2 98 ? 80.236 16.071 15.783 1.00 108.22 99 GLY N N 1
ATOM 13656 C CA . GLY I 2 98 ? 80.552 16.855 14.590 1.00 108.54 99 GLY N CA 1
ATOM 13657 C C . GLY I 2 98 ? 79.776 16.515 13.330 1.00 108.78 99 GLY N C 1
ATOM 13658 O O . GLY I 2 98 ? 79.482 17.402 12.524 1.00 108.80 99 GLY N O 1
ATOM 13659 N N . ASP I 2 99 ? 79.440 15.237 13.166 1.00 109.03 100 ASP N N 1
ATOM 13660 C CA . ASP I 2 99 ? 78.888 14.712 11.910 1.00 109.29 100 ASP N CA 1
ATOM 13661 C C . ASP I 2 99 ? 77.534 15.288 11.494 1.00 109.42 100 ASP N C 1
ATOM 13662 O O . ASP I 2 99 ? 76.627 15.433 12.317 1.00 109.41 100 ASP N O 1
ATOM 13667 N N . THR I 2 100 ? 77.422 15.614 10.207 1.00 109.63 101 THR N N 1
ATOM 13668 C CA . THR I 2 100 ? 76.139 15.914 9.579 1.00 109.84 101 THR N CA 1
ATOM 13669 C C . THR I 2 100 ? 75.626 14.613 8.968 1.00 109.96 101 THR N C 1
ATOM 13670 O O . THR I 2 100 ? 76.046 14.209 7.879 1.00 109.95 101 THR N O 1
ATOM 13674 N N . ILE I 2 101 ? 74.722 13.960 9.690 1.00 110.16 102 ILE N N 1
ATOM 13675 C CA . ILE I 2 101 ? 74.307 12.595 9.385 1.00 110.36 102 ILE N CA 1
ATOM 13676 C C . ILE I 2 101 ? 72.867 12.531 8.856 1.00 110.54 102 ILE N C 1
ATOM 13677 O O . ILE I 2 101 ? 72.091 13.472 9.032 1.00 110.54 102 ILE N O 1
ATOM 13682 N N . GLY I 2 102 ? 72.529 11.423 8.198 1.00 110.77 103 GLY N N 1
ATOM 13683 C CA . GLY I 2 102 ? 71.175 11.190 7.698 1.00 111.09 103 GLY N CA 1
ATOM 13684 C C . GLY I 2 102 ? 70.581 9.876 8.177 1.00 111.31 103 GLY N C 1
ATOM 13685 O O . GLY I 2 102 ? 71.119 9.233 9.082 1.00 111.30 103 GLY N O 1
ATOM 13686 N N . ILE I 2 103 ? 69.458 9.485 7.574 1.00 111.55 104 ILE N N 1
ATOM 13687 C CA . ILE I 2 103 ? 68.843 8.184 7.840 1.00 111.80 104 ILE N CA 1
ATOM 13688 C C . ILE I 2 103 ? 69.664 7.103 7.137 1.00 112.06 104 ILE N C 1
ATOM 13689 O O . ILE I 2 103 ? 70.579 7.416 6.370 1.00 112.13 104 ILE N O 1
ATOM 13694 N N . PHE I 2 104 ? 69.337 5.839 7.405 1.00 112.37 105 PHE N N 1
ATOM 13695 C CA . PHE I 2 104 ? 70.035 4.680 6.827 1.00 112.65 105 PHE N CA 1
ATOM 13696 C C . PHE I 2 104 ? 71.494 4.565 7.289 1.00 112.87 105 PHE N C 1
ATOM 13697 O O . PHE I 2 104 ? 72.218 3.660 6.868 1.00 112.92 105 PHE N O 1
ATOM 13705 N N . ASP I 2 105 ? 71.913 5.481 8.162 1.00 113.17 106 ASP N N 1
ATOM 13706 C CA . ASP I 2 105 ? 73.251 5.446 8.747 1.00 113.44 106 ASP N CA 1
ATOM 13707 C C . ASP I 2 105 ? 73.291 4.498 9.947 1.00 113.66 106 ASP N C 1
ATOM 13708 O O . ASP I 2 105 ? 73.659 4.881 11.062 1.00 113.67 106 ASP N O 1
ATOM 13713 N N . LEU I 2 106 ? 72.888 3.255 9.689 1.00 113.93 107 LEU N N 1
ATOM 13714 C CA . LEU I 2 106 ? 72.914 2.175 10.665 1.00 114.14 107 LEU N CA 1
ATOM 13715 C C . LEU I 2 106 ? 73.836 1.094 10.103 1.00 114.29 107 LEU N C 1
ATOM 13716 O O . LEU I 2 106 ? 75.016 1.035 10.457 1.00 114.29 107 LEU N O 1
ATOM 13721 N N . VAL I 2 107 ? 73.282 0.254 9.227 1.00 114.48 108 VAL N N 1
ATOM 13722 C CA . VAL I 2 107 ? 74.044 -0.648 8.354 1.00 114.67 108 VAL N CA 1
ATOM 13723 C C . VAL I 2 107 ? 73.217 -0.933 7.098 1.00 114.82 108 VAL N C 1
ATOM 13724 O O . VAL I 2 107 ? 72.091 -1.432 7.180 1.00 114.83 108 VAL N O 1
ATOM 13728 N N . SER I 2 108 ? 73.781 -0.586 5.943 1.00 115.05 109 SER N N 1
ATOM 13729 C CA . SER I 2 108 ? 73.090 -0.729 4.665 1.00 115.28 109 SER N CA 1
ATOM 13730 C C . SER I 2 108 ? 73.749 -1.793 3.788 1.00 115.47 109 SER N C 1
ATOM 13731 O O . SER I 2 108 ? 74.955 -1.744 3.529 1.00 115.50 109 SER N O 1
ATOM 13734 N N . LEU I 2 109 ? 72.944 -2.757 3.348 1.00 115.70 110 LEU N N 1
ATOM 13735 C CA . LEU I 2 109 ? 73.403 -3.830 2.466 1.00 115.92 110 LEU N CA 1
ATOM 13736 C C . LEU I 2 109 ? 72.445 -3.983 1.281 1.00 116.15 110 LEU N C 1
ATOM 13737 O O . LEU I 2 109 ? 71.437 -3.277 1.201 1.00 116.14 110 LEU N O 1
ATOM 13742 N N . LYS I 2 110 ? 72.760 -4.894 0.363 1.00 116.44 111 LYS N N 1
ATOM 13743 C CA . LYS I 2 110 ? 71.973 -5.042 -0.862 1.00 116.75 111 LYS N CA 1
ATOM 13744 C C . LYS I 2 110 ? 71.265 -6.395 -0.965 1.00 116.97 111 LYS N C 1
ATOM 13745 O O . LYS I 2 110 ? 71.819 -7.430 -0.584 1.00 116.97 111 LYS N O 1
ATOM 13751 N N . ALA I 2 111 ? 70.035 -6.366 -1.477 1.00 117.26 112 ALA N N 1
ATOM 13752 C CA . ALA I 2 111 ? 69.233 -7.573 -1.679 1.00 117.56 112 ALA N CA 1
ATOM 13753 C C . ALA I 2 111 ? 69.491 -8.165 -3.060 1.00 117.82 112 ALA N C 1
ATOM 13754 O O . ALA I 2 111 ? 69.745 -7.430 -4.018 1.00 117.86 112 ALA N O 1
ATOM 13756 N N . LEU I 2 112 ? 69.419 -9.493 -3.153 1.00 118.14 113 LEU N N 1
ATOM 13757 C CA . LEU I 2 112 ? 69.694 -10.216 -4.399 1.00 118.45 113 LEU N CA 1
ATOM 13758 C C . LEU I 2 112 ? 68.725 -9.852 -5.524 1.00 118.70 113 LEU N C 1
ATOM 13759 O O . LEU I 2 112 ? 67.512 -9.778 -5.312 1.00 118.72 113 LEU N O 1
ATOM 13764 N N . ASP I 2 113 ? 69.279 -9.623 -6.714 1.00 119.01 114 ASP N N 1
ATOM 13765 C CA . ASP I 2 113 ? 68.490 -9.316 -7.907 1.00 119.30 114 ASP N CA 1
ATOM 13766 C C . ASP I 2 113 ? 67.705 -10.534 -8.383 1.00 119.53 114 ASP N C 1
ATOM 13767 O O . ASP I 2 113 ? 68.182 -11.669 -8.298 1.00 119.55 114 ASP N O 1
ATOM 13772 N N . GLY I 2 114 ? 66.499 -10.282 -8.885 1.00 119.79 115 GLY N N 1
ATOM 13773 C CA . GLY I 2 114 ? 65.615 -11.340 -9.364 1.00 120.10 115 GLY N CA 1
ATOM 13774 C C . GLY I 2 114 ? 64.154 -10.971 -9.208 1.00 120.32 115 GLY N C 1
ATOM 13775 O O . GLY I 2 114 ? 63.293 -11.848 -9.097 1.00 120.31 115 GLY N O 1
ATOM 13776 N N . VAL I 2 115 ? 63.882 -9.668 -9.195 1.00 120.56 116 VAL N N 1
ATOM 13777 C CA . VAL I 2 115 ? 62.520 -9.148 -9.095 1.00 120.80 116 VAL N CA 1
ATOM 13778 C C . VAL I 2 115 ? 61.743 -9.455 -10.385 1.00 120.99 116 VAL N C 1
ATOM 13779 O O . VAL I 2 115 ? 61.992 -8.860 -11.437 1.00 121.02 116 VAL N O 1
ATOM 13783 N N . LEU I 2 116 ? 60.812 -10.404 -10.285 1.00 121.21 117 LEU N N 1
ATOM 13784 C CA . LEU I 2 116 ? 60.108 -10.952 -11.455 1.00 121.42 117 LEU N CA 1
ATOM 13785 C C . LEU I 2 116 ? 58.941 -10.120 -12.039 1.00 121.58 117 LEU N C 1
ATOM 13786 O O . LEU I 2 116 ? 58.691 -10.210 -13.244 1.00 121.55 117 LEU N O 1
ATOM 13791 N N . PRO I 2 117 ? 58.219 -9.336 -11.202 1.00 121.74 118 PRO N N 1
ATOM 13792 C CA . PRO I 2 117 ? 57.112 -8.533 -11.745 1.00 121.86 118 PRO N CA 1
ATOM 13793 C C . PRO I 2 117 ? 57.544 -7.512 -12.805 1.00 122.00 118 PRO N C 1
ATOM 13794 O O . PRO I 2 117 ? 57.407 -7.783 -14.002 1.00 122.01 118 PRO N O 1
ATOM 13798 N N . ASP I 2 118 ? 58.048 -6.357 -12.364 1.00 122.16 119 ASP N N 1
ATOM 13799 C CA . ASP I 2 118 ? 58.485 -5.266 -13.252 1.00 122.33 119 ASP N CA 1
ATOM 13800 C C . ASP I 2 118 ? 57.456 -4.878 -14.328 1.00 122.49 119 ASP N C 1
ATOM 13801 O O . ASP I 2 118 ? 57.817 -4.360 -15.389 1.00 122.53 119 ASP N O 1
ATOM 13806 N N . GLY I 2 119 ? 56.179 -5.123 -14.040 1.00 122.65 120 GLY N N 1
ATOM 13807 C CA . GLY I 2 119 ? 55.100 -4.862 -14.990 1.00 122.84 120 GLY N CA 1
ATOM 13808 C C . GLY I 2 119 ? 54.231 -3.680 -14.612 1.00 122.99 120 GLY N C 1
ATOM 13809 O O . GLY I 2 119 ? 54.335 -3.152 -13.501 1.00 123.00 120 GLY N O 1
ATOM 13810 N N . VAL I 2 120 ? 53.367 -3.279 -15.546 1.00 123.15 121 VAL N N 1
ATOM 13811 C CA . VAL I 2 120 ? 52.443 -2.142 -15.389 1.00 123.31 121 VAL N CA 1
ATOM 13812 C C . VAL I 2 120 ? 53.176 -0.855 -14.970 1.00 123.43 121 VAL N C 1
ATOM 13813 O O . VAL I 2 120 ? 53.148 -0.455 -13.802 1.00 123.42 121 VAL N O 1
ATOM 13817 N N . SER I 2 121 ? 53.832 -0.222 -15.941 1.00 123.61 122 SER N N 1
ATOM 13818 C CA . SER I 2 121 ? 54.640 0.971 -15.692 1.00 123.78 122 SER N CA 1
ATOM 13819 C C . SER I 2 121 ? 54.049 2.214 -16.360 1.00 123.95 122 SER N C 1
ATOM 13820 O O . SER I 2 121 ? 53.339 2.114 -17.364 1.00 123.98 122 SER N O 1
ATOM 13823 N N . ASP I 2 122 ? 54.349 3.380 -15.790 1.00 124.16 123 ASP N N 1
ATOM 13824 C CA . ASP I 2 122 ? 53.864 4.660 -16.305 1.00 124.37 123 ASP N CA 1
ATOM 13825 C C . ASP I 2 122 ? 54.906 5.761 -16.105 1.00 124.57 123 ASP N C 1
ATOM 13826 O O . ASP I 2 122 ? 55.395 5.973 -14.993 1.00 124.59 123 ASP N O 1
ATOM 13831 N N . ALA I 2 123 ? 55.237 6.457 -17.189 1.00 124.83 124 ALA N N 1
ATOM 13832 C CA . ALA I 2 123 ? 56.231 7.528 -17.152 1.00 125.11 124 ALA N CA 1
ATOM 13833 C C . ALA I 2 123 ? 55.583 8.917 -17.137 1.00 125.34 124 ALA N C 1
ATOM 13834 O O . ALA I 2 123 ? 56.189 9.902 -17.571 1.00 125.37 124 ALA N O 1
ATOM 13836 N N . SER I 2 124 ? 54.356 8.988 -16.624 1.00 125.62 125 SER N N 1
ATOM 13837 C CA . SER I 2 124 ? 53.596 10.237 -16.581 1.00 125.88 125 SER N CA 1
ATOM 13838 C C . SER I 2 124 ? 54.109 11.194 -15.505 1.00 126.09 125 SER N C 1
ATOM 13839 O O . SER I 2 124 ? 54.479 12.330 -15.807 1.00 126.12 125 SER N O 1
ATOM 13842 N N . ARG I 2 125 ? 54.131 10.730 -14.257 1.00 126.35 126 ARG N N 1
ATOM 13843 C CA . ARG I 2 125 ? 54.587 11.548 -13.135 1.00 126.65 126 ARG N CA 1
ATOM 13844 C C . ARG I 2 125 ? 56.103 11.731 -13.133 1.00 126.82 126 ARG N C 1
ATOM 13845 O O . ARG I 2 125 ? 56.850 10.788 -13.405 1.00 126.84 126 ARG N O 1
ATOM 13853 N N . THR I 2 126 ? 56.543 12.952 -12.833 1.00 127.06 127 THR N N 1
ATOM 13854 C CA . THR I 2 126 ? 57.969 13.284 -12.754 1.00 127.30 127 THR N CA 1
ATOM 13855 C C . THR I 2 126 ? 58.304 14.140 -11.532 1.00 127.50 127 THR N C 1
ATOM 13856 O O . THR I 2 126 ? 59.337 13.938 -10.890 1.00 127.48 127 THR N O 1
ATOM 13860 N N . SER I 2 127 ? 57.425 15.090 -11.221 1.00 127.81 128 SER N N 1
ATOM 13861 C CA . SER I 2 127 ? 57.649 16.043 -10.132 1.00 128.11 128 SER N CA 1
ATOM 13862 C C . SER I 2 127 ? 56.958 15.638 -8.826 1.00 128.33 128 SER N C 1
ATOM 13863 O O . SER I 2 127 ? 56.919 16.416 -7.868 1.00 128.34 128 SER N O 1
ATOM 13866 N N . ALA I 2 128 ? 56.425 14.417 -8.791 1.00 128.64 129 ALA N N 1
ATOM 13867 C CA . ALA I 2 128 ? 55.755 13.890 -7.602 1.00 128.95 129 ALA N CA 1
ATOM 13868 C C . ALA I 2 128 ? 56.698 13.041 -6.744 1.00 129.19 129 ALA N C 1
ATOM 13869 O O . ALA I 2 128 ? 56.284 12.040 -6.151 1.00 129.19 129 ALA N O 1
ATOM 13871 N N . ASP I 2 129 ? 57.963 13.456 -6.684 1.00 129.52 130 ASP N N 1
ATOM 13872 C CA . ASP I 2 129 ? 58.986 12.765 -5.901 1.00 129.86 130 ASP N CA 1
ATOM 13873 C C . ASP I 2 129 ? 58.819 13.035 -4.404 1.00 130.07 130 ASP N C 1
ATOM 13874 O O . ASP I 2 129 ? 57.894 12.515 -3.781 1.00 130.09 130 ASP N O 1
ATOM 13879 N N . ASP I 2 130 ? 59.706 13.853 -3.838 1.00 130.35 131 ASP N N 1
ATOM 13880 C CA . ASP I 2 130 ? 59.670 14.185 -2.413 1.00 130.63 131 ASP N CA 1
ATOM 13881 C C . ASP I 2 130 ? 58.536 15.160 -2.086 1.00 130.79 131 ASP N C 1
ATOM 13882 O O . ASP I 2 130 ? 58.774 16.278 -1.616 1.00 130.83 131 ASP N O 1
ATOM 13887 N N . LYS I 2 131 ? 57.302 14.727 -2.343 1.00 130.98 132 LYS N N 1
ATOM 13888 C CA . LYS I 2 131 ? 56.124 15.560 -2.109 1.00 131.14 132 LYS N CA 1
ATOM 13889 C C . LYS I 2 131 ? 55.010 14.813 -1.369 1.00 131.27 132 LYS N C 1
ATOM 13890 O O . LYS I 2 131 ? 54.844 14.991 -0.160 1.00 131.28 132 LYS N O 1
ATOM 13896 N N . TRP I 2 132 ? 54.267 13.969 -2.084 1.00 131.41 133 TRP N N 1
ATOM 13897 C CA . TRP I 2 132 ? 53.074 13.336 -1.517 1.00 131.56 133 TRP N CA 1
ATOM 13898 C C . TRP I 2 132 ? 53.065 11.806 -1.565 1.00 131.64 133 TRP N C 1
ATOM 13899 O O . TRP I 2 132 ? 52.383 11.167 -0.761 1.00 131.67 133 TRP N O 1
ATOM 13910 N N . LEU I 2 133 ? 53.809 11.224 -2.503 1.00 131.72 134 LEU N N 1
ATOM 13911 C CA . LEU I 2 133 ? 53.821 9.768 -2.679 1.00 131.80 134 LEU N CA 1
ATOM 13912 C C . LEU I 2 133 ? 54.536 8.990 -1.556 1.00 131.88 134 LEU N C 1
ATOM 13913 O O . LEU I 2 133 ? 53.955 8.048 -1.015 1.00 131.87 134 LEU N O 1
ATOM 13918 N N . PRO I 2 134 ? 55.783 9.378 -1.200 1.00 131.98 135 PRO N N 1
ATOM 13919 C CA . PRO I 2 134 ? 56.520 8.613 -0.186 1.00 132.12 135 PRO N CA 1
ATOM 13920 C C . PRO I 2 134 ? 55.911 8.718 1.212 1.00 132.27 135 PRO N C 1
ATOM 13921 O O . PRO I 2 134 ? 56.000 7.768 1.994 1.00 132.26 135 PRO N O 1
ATOM 13925 N N . LEU I 2 135 ? 55.301 9.865 1.512 1.00 132.45 136 LEU N N 1
ATOM 13926 C CA . LEU I 2 135 ? 54.645 10.099 2.797 1.00 132.62 136 LEU N CA 1
ATOM 13927 C C . LEU I 2 135 ? 53.370 9.267 2.925 1.00 132.77 136 LEU N C 1
ATOM 13928 O O . LEU I 2 135 ? 52.962 8.915 4.033 1.00 132.79 136 LEU N O 1
ATOM 13933 N N . TYR I 2 136 ? 52.750 8.956 1.788 1.00 132.96 137 TYR N N 1
ATOM 13934 C CA . TYR I 2 136 ? 51.546 8.130 1.765 1.00 133.16 137 TYR N CA 1
ATOM 13935 C C . TYR I 2 136 ? 51.863 6.643 1.920 1.00 133.28 137 TYR N C 1
ATOM 13936 O O . TYR I 2 136 ? 51.039 5.880 2.430 1.00 133.29 137 TYR N O 1
ATOM 13945 N N . LEU I 2 137 ? 53.053 6.240 1.479 1.00 133.44 138 LEU N N 1
ATOM 13946 C CA . LEU I 2 137 ? 53.518 4.861 1.644 1.00 133.60 138 LEU N CA 1
ATOM 13947 C C . LEU I 2 137 ? 53.739 4.538 3.122 1.00 133.75 138 LEU N C 1
ATOM 13948 O O . LEU I 2 137 ? 53.432 3.435 3.578 1.00 133.78 138 LEU N O 1
ATOM 13953 N N . LEU I 2 138 ? 54.267 5.514 3.858 1.00 133.93 139 LEU N N 1
ATOM 13954 C CA . LEU I 2 138 ? 54.475 5.394 5.299 1.00 134.11 139 LEU N CA 1
ATOM 13955 C C . LEU I 2 138 ? 53.153 5.463 6.058 1.00 134.29 139 LEU N C 1
ATOM 13956 O O . LEU I 2 138 ? 53.004 4.844 7.110 1.00 134.29 139 LEU N O 1
ATOM 13961 N N . GLY I 2 139 ? 52.203 6.221 5.515 1.00 134.54 140 GLY N N 1
ATOM 13962 C CA . GLY I 2 139 ? 50.892 6.413 6.134 1.00 134.88 140 GLY N CA 1
ATOM 13963 C C . GLY I 2 139 ? 50.001 5.184 6.112 1.00 135.13 140 GLY N C 1
ATOM 13964 O O . GLY I 2 139 ? 49.152 5.016 6.989 1.00 135.12 140 GLY N O 1
ATOM 13965 N N . LEU I 2 140 ? 50.195 4.326 5.111 1.00 135.43 141 LEU N N 1
ATOM 13966 C CA . LEU I 2 140 ? 49.418 3.090 4.977 1.00 135.73 141 LEU N CA 1
ATOM 13967 C C . LEU I 2 140 ? 49.854 2.010 5.972 1.00 135.95 141 LEU N C 1
ATOM 13968 O O . LEU I 2 140 ? 49.178 0.989 6.127 1.00 135.97 141 LEU N O 1
ATOM 13973 N N . TYR I 2 141 ? 50.985 2.246 6.635 1.00 136.24 142 TYR N N 1
ATOM 13974 C CA . TYR I 2 141 ? 51.451 1.410 7.741 1.00 136.53 142 TYR N CA 1
ATOM 13975 C C . TYR I 2 141 ? 50.505 1.535 8.936 1.00 136.81 142 TYR N C 1
ATOM 13976 O O . TYR I 2 141 ? 50.295 0.571 9.677 1.00 136.84 142 TYR N O 1
ATOM 13985 N N . ARG I 2 142 ? 49.940 2.729 9.107 1.00 137.18 143 ARG N N 1
ATOM 13986 C CA . ARG I 2 142 ? 48.965 3.010 10.159 1.00 137.54 143 ARG N CA 1
ATOM 13987 C C . ARG I 2 142 ? 47.600 2.401 9.831 1.00 137.77 143 ARG N C 1
ATOM 13988 O O . ARG I 2 142 ? 46.962 1.793 10.695 1.00 137.78 143 ARG N O 1
ATOM 13996 N N . VAL I 2 143 ? 47.171 2.566 8.580 1.00 138.10 144 VAL N N 1
ATOM 13997 C CA . VAL I 2 143 ? 45.848 2.129 8.120 1.00 138.41 144 VAL N CA 1
ATOM 13998 C C . VAL I 2 143 ? 45.721 0.600 8.100 1.00 138.64 144 VAL N C 1
ATOM 13999 O O . VAL I 2 143 ? 44.664 0.055 8.433 1.00 138.65 144 VAL N O 1
ATOM 14003 N N . GLY I 2 144 ? 46.802 -0.078 7.720 1.00 138.91 145 GLY N N 1
ATOM 14004 C CA . GLY I 2 144 ? 46.817 -1.537 7.610 1.00 139.26 145 GLY N CA 1
ATOM 14005 C C . GLY I 2 144 ? 46.777 -2.282 8.933 1.00 139.51 145 GLY N C 1
ATOM 14006 O O . GLY I 2 144 ? 46.236 -3.389 9.009 1.00 139.49 145 GLY N O 1
ATOM 14007 N N . ARG I 2 145 ? 47.349 -1.676 9.973 1.00 139.79 146 ARG N N 1
ATOM 14008 C CA . ARG I 2 145 ? 47.427 -2.292 11.300 1.00 140.07 146 ARG N CA 1
ATOM 14009 C C . ARG I 2 145 ? 46.069 -2.455 11.980 1.00 140.26 146 ARG N C 1
ATOM 14010 O O . ARG I 2 145 ? 45.756 -3.529 12.498 1.00 140.26 146 ARG N O 1
ATOM 14018 N N . THR I 2 146 ? 45.274 -1.388 11.974 1.00 140.53 147 THR N N 1
ATOM 14019 C CA . THR I 2 146 ? 43.949 -1.401 12.596 1.00 140.80 147 THR N CA 1
ATOM 14020 C C . THR I 2 146 ? 42.948 -2.259 11.814 1.00 140.99 147 THR N C 1
ATOM 14021 O O . THR I 2 146 ? 42.642 -1.979 10.651 1.00 141.04 147 THR N O 1
ATOM 14025 N N . GLN I 2 147 ? 42.462 -3.314 12.464 1.00 141.21 148 GLN N N 1
ATOM 14026 C CA . GLN I 2 147 ? 41.438 -4.187 11.887 1.00 141.41 148 GLN N CA 1
ATOM 14027 C C . GLN I 2 147 ? 40.039 -3.774 12.352 1.00 141.58 148 GLN N C 1
ATOM 14028 O O . GLN I 2 147 ? 39.049 -4.453 12.064 1.00 141.60 148 GLN N O 1
ATOM 14034 N N . MET I 2 148 ? 39.976 -2.653 13.069 1.00 141.80 149 MET N N 1
ATOM 14035 C CA . MET I 2 148 ? 38.720 -2.064 13.530 1.00 142.01 149 MET N CA 1
ATOM 14036 C C . MET I 2 148 ? 37.971 -1.417 12.361 1.00 142.19 149 MET N C 1
ATOM 14037 O O . MET I 2 148 ? 38.594 -1.059 11.357 1.00 142.20 149 MET N O 1
ATOM 14042 N N . PRO I 2 149 ? 36.632 -1.274 12.477 1.00 142.37 150 PRO N N 1
ATOM 14043 C CA . PRO I 2 149 ? 35.864 -0.501 11.494 1.00 142.52 150 PRO N CA 1
ATOM 14044 C C . PRO I 2 149 ? 36.236 0.986 11.548 1.00 142.69 150 PRO N C 1
ATOM 14045 O O . PRO I 2 149 ? 35.438 1.820 11.986 1.00 142.69 150 PRO N O 1
ATOM 14049 N N . GLU I 2 150 ? 37.449 1.296 11.094 1.00 142.89 151 GLU N N 1
ATOM 14050 C CA . GLU I 2 150 ? 38.030 2.629 11.218 1.00 143.10 151 GLU N CA 1
ATOM 14051 C C . GLU I 2 150 ? 39.014 2.891 10.072 1.00 143.27 151 GLU N C 1
ATOM 14052 O O . GLU I 2 150 ? 40.002 3.613 10.236 1.00 143.29 151 GLU N O 1
ATOM 14058 N N . TYR I 2 151 ? 38.731 2.300 8.911 1.00 143.47 152 TYR N N 1
ATOM 14059 C CA . TYR I 2 151 ? 39.584 2.434 7.725 1.00 143.66 152 TYR N CA 1
ATOM 14060 C C . TYR I 2 151 ? 39.548 3.829 7.097 1.00 143.79 152 TYR N C 1
ATOM 14061 O O . TYR I 2 151 ? 40.573 4.321 6.619 1.00 143.81 152 TYR N O 1
ATOM 14070 N N . ARG I 2 152 ? 38.369 4.451 7.097 1.00 143.96 153 ARG N N 1
ATOM 14071 C CA . ARG I 2 152 ? 38.186 5.794 6.538 1.00 144.10 153 ARG N CA 1
ATOM 14072 C C . ARG I 2 152 ? 38.795 6.877 7.434 1.00 144.18 153 ARG N C 1
ATOM 14073 O O . ARG I 2 152 ? 39.394 7.834 6.935 1.00 144.19 153 ARG N O 1
ATOM 14081 N N . LYS I 2 153 ? 38.648 6.711 8.749 1.00 144.26 154 LYS N N 1
ATOM 14082 C CA . LYS I 2 153 ? 39.160 7.673 9.730 1.00 144.34 154 LYS N CA 1
ATOM 14083 C C . LYS I 2 153 ? 40.692 7.717 9.760 1.00 144.41 154 LYS N C 1
ATOM 14084 O O . LYS I 2 153 ? 41.282 8.769 10.019 1.00 144.42 154 LYS N O 1
ATOM 14090 N N . LYS I 2 154 ? 41.323 6.574 9.493 1.00 144.48 155 LYS N N 1
ATOM 14091 C CA . LYS I 2 154 ? 42.782 6.484 9.390 1.00 144.54 155 LYS N CA 1
ATOM 14092 C C . LYS I 2 154 ? 43.278 6.884 7.996 1.00 144.58 155 LYS N C 1
ATOM 14093 O O . LYS I 2 154 ? 44.477 7.094 7.789 1.00 144.56 155 LYS N O 1
ATOM 14099 N N . LEU I 2 155 ? 42.346 6.983 7.049 1.00 144.62 156 LEU N N 1
ATOM 14100 C CA . LEU I 2 155 ? 42.646 7.429 5.690 1.00 144.65 156 LEU N CA 1
ATOM 14101 C C . LEU I 2 155 ? 42.135 8.856 5.453 1.00 144.66 156 LEU N C 1
ATOM 14102 O O . LEU I 2 155 ? 42.250 9.393 4.348 1.00 144.68 156 LEU N O 1
ATOM 14107 N N . MET I 2 156 ? 41.572 9.457 6.501 1.00 144.66 157 MET N N 1
ATOM 14108 C CA . MET I 2 156 ? 41.141 10.856 6.479 1.00 144.65 157 MET N CA 1
ATOM 14109 C C . MET I 2 156 ? 42.316 11.802 6.724 1.00 144.62 157 MET N C 1
ATOM 14110 O O . MET I 2 156 ? 42.602 12.671 5.898 1.00 144.62 157 MET N O 1
ATOM 14115 N N . ASP I 2 157 ? 42.990 11.623 7.861 1.00 144.59 158 ASP N N 1
ATOM 14116 C CA . ASP I 2 157 ? 44.135 12.459 8.236 1.00 144.55 158 ASP N CA 1
ATOM 14117 C C . ASP I 2 157 ? 45.455 11.964 7.630 1.00 144.48 158 ASP N C 1
ATOM 14118 O O . ASP I 2 157 ? 46.478 12.651 7.706 1.00 144.49 158 ASP N O 1
ATOM 14123 N N . GLY I 2 158 ? 45.420 10.774 7.032 1.00 144.39 159 GLY N N 1
ATOM 14124 C CA . GLY I 2 158 ? 46.567 10.222 6.311 1.00 144.24 159 GLY N CA 1
ATOM 14125 C C . GLY I 2 158 ? 46.437 10.410 4.810 1.00 144.14 159 GLY N C 1
ATOM 14126 O O . GLY I 2 158 ? 46.840 9.544 4.029 1.00 144.12 159 GLY N O 1
ATOM 14127 N N . LEU I 2 159 ? 45.865 11.549 4.416 1.00 144.02 160 LEU N N 1
ATOM 14128 C CA . LEU I 2 159 ? 45.653 11.904 3.012 1.00 143.88 160 LEU N CA 1
ATOM 14129 C C . LEU I 2 159 ? 45.556 13.422 2.839 1.00 143.75 160 LEU N C 1
ATOM 14130 O O . LEU I 2 159 ? 46.076 13.975 1.867 1.00 143.73 160 LEU N O 1
ATOM 14135 N N . THR I 2 160 ? 44.890 14.080 3.790 1.00 143.60 161 THR N N 1
ATOM 14136 C CA . THR I 2 160 ? 44.707 15.537 3.789 1.00 143.41 161 THR N CA 1
ATOM 14137 C C . THR I 2 160 ? 46.028 16.273 4.037 1.00 143.27 161 THR N C 1
ATOM 14138 O O . THR I 2 160 ? 46.213 17.407 3.585 1.00 143.26 161 THR N O 1
ATOM 14142 N N . ASN I 2 161 ? 46.939 15.615 4.753 1.00 143.08 162 ASN N N 1
ATOM 14143 C CA . ASN I 2 161 ? 48.266 16.162 5.040 1.00 142.89 162 ASN N CA 1
ATOM 14144 C C . ASN I 2 161 ? 49.177 16.198 3.809 1.00 142.73 162 ASN N C 1
ATOM 14145 O O . ASN I 2 161 ? 50.160 16.941 3.776 1.00 142.74 162 ASN N O 1
ATOM 14150 N N . GLN I 2 162 ? 48.835 15.394 2.804 1.00 142.50 163 GLN N N 1
ATOM 14151 C CA . GLN I 2 162 ? 49.620 15.274 1.575 1.00 142.27 163 GLN N CA 1
ATOM 14152 C C . GLN I 2 162 ? 49.151 16.246 0.494 1.00 142.09 163 GLN N C 1
ATOM 14153 O O . GLN I 2 162 ? 49.863 16.493 -0.484 1.00 142.06 163 GLN N O 1
ATOM 14159 N N . CYS I 2 163 ? 47.952 16.793 0.684 1.00 141.86 164 CYS N N 1
ATOM 14160 C CA . CYS I 2 163 ? 47.363 17.761 -0.241 1.00 141.64 164 CYS N CA 1
ATOM 14161 C C . CYS I 2 163 ? 48.056 19.121 -0.170 1.00 141.43 164 CYS N C 1
ATOM 14162 O O . CYS I 2 163 ? 47.898 19.953 -1.066 1.00 141.42 164 CYS N O 1
ATOM 14165 N N . LYS I 2 164 ? 48.825 19.332 0.897 1.00 141.15 165 LYS N N 1
ATOM 14166 C CA . LYS I 2 164 ? 49.538 20.589 1.134 1.00 140.86 165 LYS N CA 1
ATOM 14167 C C . LYS I 2 164 ? 50.736 20.772 0.197 1.00 140.65 165 LYS N C 1
ATOM 14168 O O . LYS I 2 164 ? 51.360 21.838 0.182 1.00 140.63 165 LYS N O 1
ATOM 14174 N N . MET I 2 165 ? 51.046 19.737 -0.584 1.00 140.35 166 MET N N 1
ATOM 14175 C CA . MET I 2 165 ? 52.208 19.755 -1.474 1.00 140.05 166 MET N CA 1
ATOM 14176 C C . MET I 2 165 ? 51.877 20.218 -2.898 1.00 139.84 166 MET N C 1
ATOM 14177 O O . MET I 2 165 ? 52.342 21.276 -3.327 1.00 139.82 166 MET N O 1
ATOM 14182 N N . ILE I 2 166 ? 51.080 19.431 -3.624 1.00 139.56 167 ILE N N 1
ATOM 14183 C CA . ILE I 2 166 ? 50.727 19.759 -5.015 1.00 139.26 167 ILE N CA 1
ATOM 14184 C C . ILE I 2 166 ? 49.243 19.602 -5.371 1.00 139.04 167 ILE N C 1
ATOM 14185 O O . ILE I 2 166 ? 48.586 20.578 -5.738 1.00 139.03 167 ILE N O 1
ATOM 14190 N N . ASN I 2 167 ? 48.727 18.376 -5.268 1.00 138.73 168 ASN N N 1
ATOM 14191 C CA . ASN I 2 167 ? 47.357 18.067 -5.685 1.00 138.42 168 ASN N CA 1
ATOM 14192 C C . ASN I 2 167 ? 46.582 17.212 -4.681 1.00 138.19 168 ASN N C 1
ATOM 14193 O O . ASN I 2 167 ? 47.171 16.436 -3.924 1.00 138.18 168 ASN N O 1
ATOM 14198 N N . GLU I 2 168 ? 45.259 17.364 -4.691 1.00 137.85 169 GLU N N 1
ATOM 14199 C CA . GLU I 2 168 ? 44.368 16.617 -3.802 1.00 137.51 169 GLU N CA 1
ATOM 14200 C C . GLU I 2 168 ? 43.890 15.330 -4.480 1.00 137.24 169 GLU N C 1
ATOM 14201 O O . GLU I 2 168 ? 42.883 15.330 -5.194 1.00 137.21 169 GLU N O 1
ATOM 14207 N N . GLN I 2 169 ? 44.621 14.238 -4.256 1.00 136.89 170 GLN N N 1
ATOM 14208 C CA . GLN I 2 169 ? 44.337 12.957 -4.914 1.00 136.52 170 GLN N CA 1
ATOM 14209 C C . GLN I 2 169 ? 44.523 11.740 -4.002 1.00 136.24 170 GLN N C 1
ATOM 14210 O O . GLN I 2 169 ? 45.241 11.801 -3.001 1.00 136.21 170 GLN N O 1
ATOM 14216 N N . PHE I 2 170 ? 43.864 10.641 -4.368 1.00 135.88 171 PHE N N 1
ATOM 14217 C CA . PHE I 2 170 ? 43.982 9.359 -3.667 1.00 135.52 171 PHE N CA 1
ATOM 14218 C C . PHE I 2 170 ? 44.033 8.195 -4.660 1.00 135.24 171 PHE N C 1
ATOM 14219 O O . PHE I 2 170 ? 43.356 8.220 -5.691 1.00 135.25 171 PHE N O 1
ATOM 14227 N N . GLU I 2 171 ? 44.833 7.179 -4.341 1.00 134.83 172 GLU N N 1
ATOM 14228 C CA . GLU I 2 171 ? 45.092 6.074 -5.274 1.00 134.41 172 GLU N CA 1
ATOM 14229 C C . GLU I 2 171 ? 44.398 4.742 -4.944 1.00 134.05 172 GLU N C 1
ATOM 14230 O O . GLU I 2 171 ? 43.691 4.206 -5.800 1.00 134.05 172 GLU N O 1
ATOM 14236 N N . PRO I 2 172 ? 44.598 4.196 -3.719 1.00 133.66 173 PRO N N 1
ATOM 14237 C CA . PRO I 2 172 ? 43.988 2.900 -3.395 1.00 133.28 173 PRO N CA 1
ATOM 14238 C C . PRO I 2 172 ? 42.463 2.919 -3.448 1.00 132.87 173 PRO N C 1
ATOM 14239 O O . PRO I 2 172 ? 41.841 3.956 -3.201 1.00 132.86 173 PRO N O 1
ATOM 14243 N N . LEU I 2 173 ? 41.884 1.764 -3.765 1.00 132.36 174 LEU N N 1
ATOM 14244 C CA . LEU I 2 173 ? 40.440 1.620 -3.939 1.00 131.84 174 LEU N CA 1
ATOM 14245 C C . LEU I 2 173 ? 39.692 1.732 -2.611 1.00 131.47 174 LEU N C 1
ATOM 14246 O O . LEU I 2 173 ? 40.290 1.623 -1.537 1.00 131.44 174 LEU N O 1
ATOM 14251 N N . VAL I 2 174 ? 38.382 1.954 -2.696 1.00 130.95 175 VAL N N 1
ATOM 14252 C CA . VAL I 2 174 ? 37.530 2.070 -1.510 1.00 130.43 175 VAL N CA 1
ATOM 14253 C C . VAL I 2 174 ? 37.265 0.710 -0.834 1.00 130.02 175 VAL N C 1
ATOM 14254 O O . VAL I 2 174 ? 37.514 0.573 0.366 1.00 130.01 175 VAL N O 1
ATOM 14258 N N . PRO I 2 175 ? 36.770 -0.299 -1.590 1.00 129.57 176 PRO N N 1
ATOM 14259 C CA . PRO I 2 175 ? 36.520 -1.589 -0.943 1.00 129.16 176 PRO N CA 1
ATOM 14260 C C . PRO I 2 175 ? 37.733 -2.532 -0.928 1.00 128.70 176 PRO N C 1
ATOM 14261 O O . PRO I 2 175 ? 38.241 -2.859 0.147 1.00 128.67 176 PRO N O 1
ATOM 14265 N N . GLU I 2 176 ? 38.184 -2.954 -2.110 1.00 128.11 177 GLU N N 1
ATOM 14266 C CA . GLU I 2 176 ? 39.253 -3.949 -2.246 1.00 127.49 177 GLU N CA 1
ATOM 14267 C C . GLU I 2 176 ? 40.657 -3.370 -2.067 1.00 127.02 177 GLU N C 1
ATOM 14268 O O . GLU I 2 176 ? 41.622 -4.117 -1.888 1.00 126.98 177 GLU N O 1
ATOM 14274 N N . GLY I 2 177 ? 40.763 -2.044 -2.117 1.00 126.42 178 GLY N N 1
ATOM 14275 C CA . GLY I 2 177 ? 42.035 -1.353 -1.910 1.00 125.66 178 GLY N CA 1
ATOM 14276 C C . GLY I 2 177 ? 42.312 -1.073 -0.445 1.00 125.09 178 GLY N C 1
ATOM 14277 O O . GLY I 2 177 ? 42.752 0.022 -0.085 1.00 125.08 178 GLY N O 1
ATOM 14278 N N . ARG I 2 178 ? 42.046 -2.070 0.397 1.00 124.47 179 ARG N N 1
ATOM 14279 C CA . ARG I 2 178 ? 42.270 -1.981 1.838 1.00 123.80 179 ARG N CA 1
ATOM 14280 C C . ARG I 2 178 ? 43.051 -3.192 2.346 1.00 123.32 179 ARG N C 1
ATOM 14281 O O . ARG I 2 178 ? 43.687 -3.133 3.401 1.00 123.27 179 ARG N O 1
ATOM 14289 N N . ASP I 2 179 ? 42.995 -4.282 1.583 1.00 122.65 180 ASP N N 1
ATOM 14290 C CA . ASP I 2 179 ? 43.656 -5.537 1.939 1.00 121.98 180 ASP N CA 1
ATOM 14291 C C . ASP I 2 179 ? 45.059 -5.649 1.333 1.00 121.47 180 ASP N C 1
ATOM 14292 O O . ASP I 2 179 ? 45.823 -6.555 1.680 1.00 121.44 180 ASP N O 1
ATOM 14297 N N . ILE I 2 180 ? 45.391 -4.722 0.434 1.00 120.78 181 ILE N N 1
ATOM 14298 C CA . ILE I 2 180 ? 46.668 -4.746 -0.289 1.00 120.07 181 ILE N CA 1
ATOM 14299 C C . ILE I 2 180 ? 47.871 -4.337 0.568 1.00 119.52 181 ILE N C 1
ATOM 14300 O O . ILE I 2 180 ? 48.941 -4.941 0.466 1.00 119.46 181 ILE N O 1
ATOM 14305 N N . PHE I 2 181 ? 47.689 -3.321 1.410 1.00 118.79 182 PHE N N 1
ATOM 14306 C CA . PHE I 2 181 ? 48.771 -2.810 2.257 1.00 118.08 182 PHE N CA 1
ATOM 14307 C C . PHE I 2 181 ? 48.838 -3.474 3.638 1.00 117.49 182 PHE N C 1
ATOM 14308 O O . PHE I 2 181 ? 49.585 -3.032 4.515 1.00 117.41 182 PHE N O 1
ATOM 14316 N N . ASP I 2 182 ? 48.057 -4.538 3.814 1.00 116.72 183 ASP N N 1
ATOM 14317 C CA . ASP I 2 182 ? 48.139 -5.387 5.003 1.00 115.93 183 ASP N CA 1
ATOM 14318 C C . ASP I 2 182 ? 49.292 -6.383 4.863 1.00 115.32 183 ASP N C 1
ATOM 14319 O O . ASP I 2 182 ? 49.755 -6.960 5.850 1.00 115.28 183 ASP N O 1
ATOM 14324 N N . VAL I 2 183 ? 49.741 -6.572 3.623 1.00 114.50 184 VAL N N 1
ATOM 14325 C CA . VAL I 2 183 ? 50.887 -7.420 3.293 1.00 113.64 184 VAL N CA 1
ATOM 14326 C C . VAL I 2 183 ? 52.197 -6.696 3.624 1.00 113.02 184 VAL N C 1
ATOM 14327 O O . VAL I 2 183 ? 53.221 -7.330 3.895 1.00 112.94 184 VAL N O 1
ATOM 14331 N N . TRP I 2 184 ? 52.138 -5.365 3.610 1.00 112.18 185 TRP N N 1
ATOM 14332 C CA . TRP I 2 184 ? 53.298 -4.489 3.798 1.00 111.35 185 TRP N CA 1
ATOM 14333 C C . TRP I 2 184 ? 54.000 -4.674 5.143 1.00 110.69 185 TRP N C 1
ATOM 14334 O O . TRP I 2 184 ? 55.230 -4.755 5.199 1.00 110.64 185 TRP N O 1
ATOM 14345 N N . GLY I 2 185 ? 53.212 -4.741 6.216 1.00 109.86 186 GLY N N 1
ATOM 14346 C CA . GLY I 2 185 ? 53.733 -4.892 7.578 1.00 108.74 186 GLY N CA 1
ATOM 14347 C C . GLY I 2 185 ? 54.398 -6.230 7.858 1.00 107.93 186 GLY N C 1
ATOM 14348 O O . GLY I 2 185 ? 55.125 -6.373 8.845 1.00 107.90 186 GLY N O 1
ATOM 14349 N N . ASN I 2 186 ? 54.143 -7.209 6.992 1.00 107.04 187 ASN N N 1
ATOM 14350 C CA . ASN I 2 186 ? 54.767 -8.526 7.088 1.00 106.08 187 ASN N CA 1
ATOM 14351 C C . ASN I 2 186 ? 56.195 -8.527 6.549 1.00 105.38 187 ASN N C 1
ATOM 14352 O O . ASN I 2 186 ? 57.013 -9.361 6.945 1.00 105.32 187 ASN N O 1
ATOM 14357 N N . ASP I 2 187 ? 56.484 -7.588 5.649 1.00 104.46 188 ASP N N 1
ATOM 14358 C CA . ASP I 2 187 ? 57.809 -7.457 5.047 1.00 103.56 188 ASP N CA 1
ATOM 14359 C C . ASP I 2 187 ? 58.807 -6.851 6.028 1.00 102.89 188 ASP N C 1
ATOM 14360 O O . ASP I 2 187 ? 58.607 -5.742 6.528 1.00 102.81 188 ASP N O 1
ATOM 14365 N N . SER I 2 188 ? 59.884 -7.590 6.283 1.00 102.05 189 SER N N 1
ATOM 14366 C CA . SER I 2 188 ? 60.901 -7.213 7.265 1.00 101.19 189 SER N CA 1
ATOM 14367 C C . SER I 2 188 ? 61.609 -5.899 6.937 1.00 100.50 189 SER N C 1
ATOM 14368 O O . SER I 2 188 ? 61.882 -5.101 7.832 1.00 100.44 189 SER N O 1
ATOM 14371 N N . ASN I 2 189 ? 61.897 -5.681 5.657 1.00 99.62 190 ASN N N 1
ATOM 14372 C CA . ASN I 2 189 ? 62.673 -4.521 5.220 1.00 98.75 190 ASN N CA 1
ATOM 14373 C C . ASN I 2 189 ? 61.913 -3.193 5.260 1.00 98.09 190 ASN N C 1
ATOM 14374 O O . ASN I 2 189 ? 62.471 -2.168 5.659 1.00 97.95 190 ASN N O 1
ATOM 14379 N N . TYR I 2 190 ? 60.647 -3.220 4.845 1.00 97.21 191 TYR N N 1
ATOM 14380 C CA . TYR I 2 190 ? 59.792 -2.031 4.830 1.00 96.34 191 TYR N CA 1
ATOM 14381 C C . TYR I 2 190 ? 59.587 -1.469 6.231 1.00 95.82 191 TYR N C 1
ATOM 14382 O O . TYR I 2 190 ? 59.610 -0.251 6.430 1.00 95.78 191 TYR N O 1
ATOM 14391 N N . THR I 2 191 ? 59.387 -2.370 7.191 1.00 95.06 192 THR N N 1
ATOM 14392 C CA . THR I 2 191 ? 59.168 -2.006 8.588 1.00 94.29 192 THR N CA 1
ATOM 14393 C C . THR I 2 191 ? 60.434 -1.405 9.211 1.00 93.71 192 THR N C 1
ATOM 14394 O O . THR I 2 191 ? 60.350 -0.550 10.096 1.00 93.77 192 THR N O 1
ATOM 14398 N N . LYS I 2 192 ? 61.596 -1.850 8.733 1.00 92.88 193 LYS N N 1
ATOM 14399 C CA . LYS I 2 192 ? 62.885 -1.291 9.147 1.00 92.06 193 LYS N CA 1
ATOM 14400 C C . LYS I 2 192 ? 63.054 0.151 8.675 1.00 91.42 193 LYS N C 1
ATOM 14401 O O . LYS I 2 192 ? 63.690 0.956 9.354 1.00 91.33 193 LYS N O 1
ATOM 14407 N N . ILE I 2 193 ? 62.486 0.467 7.512 1.00 90.63 194 ILE N N 1
ATOM 14408 C CA . ILE I 2 193 ? 62.526 1.824 6.965 1.00 89.88 194 ILE N CA 1
ATOM 14409 C C . ILE I 2 193 ? 61.605 2.752 7.765 1.00 89.35 194 ILE N C 1
ATOM 14410 O O . ILE I 2 193 ? 62.006 3.855 8.143 1.00 89.30 194 ILE N O 1
ATOM 14415 N N . VAL I 2 194 ? 60.383 2.289 8.026 1.00 88.65 195 VAL N N 1
ATOM 14416 C CA . VAL I 2 194 ? 59.380 3.051 8.781 1.00 88.03 195 VAL N CA 1
ATOM 14417 C C . VAL I 2 194 ? 59.891 3.451 10.174 1.00 87.54 195 VAL N C 1
ATOM 14418 O O . VAL I 2 194 ? 59.705 4.587 10.607 1.00 87.46 195 VAL N O 1
ATOM 14422 N N . ALA I 2 195 ? 60.546 2.519 10.858 1.00 86.92 196 ALA N N 1
ATOM 14423 C CA . ALA I 2 195 ? 61.132 2.787 12.169 1.00 86.32 196 ALA N CA 1
ATOM 14424 C C . ALA I 2 195 ? 62.350 3.709 12.094 1.00 85.95 196 ALA N C 1
ATOM 14425 O O . ALA I 2 195 ? 62.564 4.526 12.989 1.00 85.88 196 ALA N O 1
ATOM 14427 N N . ALA I 2 196 ? 63.140 3.574 11.029 1.00 85.47 197 ALA N N 1
ATOM 14428 C CA . ALA I 2 196 ? 64.367 4.360 10.850 1.00 84.99 197 ALA N CA 1
ATOM 14429 C C . ALA I 2 196 ? 64.080 5.834 10.574 1.00 84.64 197 ALA N C 1
ATOM 14430 O O . ALA I 2 196 ? 64.780 6.714 11.082 1.00 84.58 197 ALA N O 1
ATOM 14432 N N . VAL I 2 197 ? 63.057 6.092 9.763 1.00 84.12 198 VAL N N 1
ATOM 14433 C CA . VAL I 2 197 ? 62.610 7.450 9.479 1.00 83.65 198 VAL N CA 1
ATOM 14434 C C . VAL I 2 197 ? 62.122 8.103 10.769 1.00 83.35 198 VAL N C 1
ATOM 14435 O O . VAL I 2 197 ? 62.590 9.181 11.142 1.00 83.34 198 VAL N O 1
ATOM 14439 N N . ASP I 2 198 ? 61.201 7.421 11.449 1.00 82.91 199 ASP N N 1
ATOM 14440 C CA . ASP I 2 198 ? 60.560 7.937 12.656 1.00 82.44 199 ASP N CA 1
ATOM 14441 C C . ASP I 2 198 ? 61.536 8.138 13.811 1.00 82.10 199 ASP N C 1
ATOM 14442 O O . ASP I 2 198 ? 61.372 9.065 14.602 1.00 82.05 199 ASP N O 1
ATOM 14447 N N . MET I 2 199 ? 62.539 7.266 13.908 1.00 81.71 200 MET N N 1
ATOM 14448 C CA . MET I 2 199 ? 63.581 7.403 14.923 1.00 81.29 200 MET N CA 1
ATOM 14449 C C . MET I 2 199 ? 64.437 8.623 14.622 1.00 81.13 200 MET N C 1
ATOM 14450 O O . MET I 2 199 ? 64.745 9.410 15.519 1.00 81.22 200 MET N O 1
ATOM 14455 N N . PHE I 2 200 ? 64.804 8.770 13.351 1.00 80.81 201 PHE N N 1
ATOM 14456 C CA . PHE I 2 200 ? 65.652 9.865 12.901 1.00 80.49 201 PHE N CA 1
ATOM 14457 C C . PHE I 2 200 ? 65.015 11.223 13.168 1.00 80.29 201 PHE N C 1
ATOM 14458 O O . PHE I 2 200 ? 65.676 12.130 13.673 1.00 80.32 201 PHE N O 1
ATOM 14466 N N . PHE I 2 201 ? 63.733 11.354 12.834 1.00 80.05 202 PHE N N 1
ATOM 14467 C CA . PHE I 2 201 ? 63.022 12.618 13.010 1.00 79.81 202 PHE N CA 1
ATOM 14468 C C . PHE I 2 201 ? 62.566 12.866 14.447 1.00 79.60 202 PHE N C 1
ATOM 14469 O O . PHE I 2 201 ? 62.172 13.982 14.792 1.00 79.61 202 PHE N O 1
ATOM 14477 N N . HIS I 2 202 ? 62.628 11.830 15.281 1.00 79.36 203 HIS N N 1
ATOM 14478 C CA . HIS I 2 202 ? 62.416 12.003 16.716 1.00 79.13 203 HIS N CA 1
ATOM 14479 C C . HIS I 2 202 ? 63.652 12.631 17.356 1.00 79.00 203 HIS N C 1
ATOM 14480 O O . HIS I 2 202 ? 63.548 13.341 18.357 1.00 79.07 203 HIS N O 1
ATOM 14487 N N . MET I 2 203 ? 64.817 12.357 16.774 1.00 78.81 204 MET N N 1
ATOM 14488 C CA . MET I 2 203 ? 66.056 13.017 17.166 1.00 78.67 204 MET N CA 1
ATOM 14489 C C . MET I 2 203 ? 66.039 14.458 16.656 1.00 78.49 204 MET N C 1
ATOM 14490 O O . MET I 2 203 ? 66.102 15.403 17.446 1.00 78.51 204 MET N O 1
ATOM 14495 N N . PHE I 2 204 ? 65.932 14.612 15.337 1.00 78.22 205 PHE N N 1
ATOM 14496 C CA . PHE I 2 204 ? 65.915 15.928 14.699 1.00 77.96 205 PHE N CA 1
ATOM 14497 C C . PHE I 2 204 ? 64.491 16.476 14.602 1.00 77.78 205 PHE N C 1
ATOM 14498 O O . PHE I 2 204 ? 63.879 16.496 13.526 1.00 77.75 205 PHE N O 1
ATOM 14506 N N . LYS I 2 205 ? 63.988 16.922 15.752 1.00 77.47 206 LYS N N 1
ATOM 14507 C CA . LYS I 2 205 ? 62.608 17.376 15.919 1.00 77.21 206 LYS N CA 1
ATOM 14508 C C . LYS I 2 205 ? 62.285 18.620 15.091 1.00 77.11 206 LYS N C 1
ATOM 14509 O O . LYS I 2 205 ? 61.203 18.718 14.509 1.00 77.12 206 LYS N O 1
ATOM 14515 N N . LYS I 2 206 ? 63.231 19.556 15.039 1.00 76.90 207 LYS N N 1
ATOM 14516 C CA . LYS I 2 206 ? 63.013 20.861 14.416 1.00 76.67 207 LYS N CA 1
ATOM 14517 C C . LYS I 2 206 ? 63.256 20.902 12.902 1.00 76.54 207 LYS N C 1
ATOM 14518 O O . LYS I 2 206 ? 62.936 21.900 12.249 1.00 76.51 207 LYS N O 1
ATOM 14524 N N . HIS I 2 207 ? 63.815 19.825 12.352 1.00 76.36 208 HIS N N 1
ATOM 14525 C CA . HIS I 2 207 ? 64.078 19.722 10.913 1.00 76.21 208 HIS N CA 1
ATOM 14526 C C . HIS I 2 207 ? 62.789 19.850 10.097 1.00 76.10 208 HIS N C 1
ATOM 14527 O O . HIS I 2 207 ? 61.766 19.270 10.459 1.00 76.09 208 HIS N O 1
ATOM 14534 N N . GLU I 2 208 ? 62.846 20.607 9.001 1.00 75.96 209 GLU N N 1
ATOM 14535 C CA . GLU I 2 208 ? 61.643 20.943 8.224 1.00 75.83 209 GLU N CA 1
ATOM 14536 C C . GLU I 2 208 ? 60.995 19.759 7.489 1.00 75.66 209 GLU N C 1
ATOM 14537 O O . GLU I 2 208 ? 59.857 19.862 7.024 1.00 75.67 209 GLU N O 1
ATOM 14543 N N . CYS I 2 209 ? 61.716 18.644 7.391 1.00 75.45 210 CYS N N 1
ATOM 14544 C CA . CYS I 2 209 ? 61.173 17.424 6.788 1.00 75.28 210 CYS N CA 1
ATOM 14545 C C . CYS I 2 209 ? 60.676 16.413 7.829 1.00 75.09 210 CYS N C 1
ATOM 14546 O O . CYS I 2 209 ? 60.486 15.234 7.520 1.00 75.03 210 CYS N O 1
ATOM 14549 N N . ALA I 2 210 ? 60.453 16.886 9.054 1.00 74.86 211 ALA N N 1
ATOM 14550 C CA . ALA I 2 210 ? 59.911 16.053 10.130 1.00 74.60 211 ALA N CA 1
ATOM 14551 C C . ALA I 2 210 ? 58.425 15.751 9.929 1.00 74.40 211 ALA N C 1
ATOM 14552 O O . ALA I 2 210 ? 57.846 14.946 10.658 1.00 74.42 211 ALA N O 1
ATOM 14554 N N . SER I 2 211 ? 57.824 16.396 8.930 1.00 74.14 212 SER N N 1
ATOM 14555 C CA . SER I 2 211 ? 56.419 16.190 8.581 1.00 73.86 212 SER N CA 1
ATOM 14556 C C . SER I 2 211 ? 56.133 14.752 8.145 1.00 73.60 212 SER N C 1
ATOM 14557 O O . SER I 2 211 ? 54.981 14.314 8.146 1.00 73.56 212 SER N O 1
ATOM 14560 N N . PHE I 2 212 ? 57.188 14.028 7.779 1.00 73.29 213 PHE N N 1
ATOM 14561 C CA . PHE I 2 212 ? 57.087 12.619 7.402 1.00 73.00 213 PHE N CA 1
ATOM 14562 C C . PHE I 2 212 ? 56.536 11.745 8.529 1.00 72.80 213 PHE N C 1
ATOM 14563 O O . PHE I 2 212 ? 55.963 10.688 8.268 1.00 72.77 213 PHE N O 1
ATOM 14571 N N . ARG I 2 213 ? 56.696 12.203 9.771 1.00 72.48 214 ARG N N 1
ATOM 14572 C CA . ARG I 2 213 ? 56.266 11.452 10.954 1.00 72.17 214 ARG N CA 1
ATOM 14573 C C . ARG I 2 213 ? 54.766 11.156 11.001 1.00 72.06 214 ARG N C 1
ATOM 14574 O O . ARG I 2 213 ? 54.345 10.223 11.685 1.00 72.08 214 ARG N O 1
ATOM 14582 N N . TYR I 2 214 ? 53.966 11.943 10.284 1.00 71.89 215 TYR N N 1
ATOM 14583 C CA . TYR I 2 214 ? 52.537 11.662 10.160 1.00 71.74 215 TYR N CA 1
ATOM 14584 C C . TYR I 2 214 ? 52.336 10.325 9.447 1.00 71.50 215 TYR N C 1
ATOM 14585 O O . TYR I 2 214 ? 52.706 10.169 8.281 1.00 71.60 215 TYR N O 1
ATOM 14594 N N . GLY I 2 215 ? 51.770 9.359 10.164 1.00 71.17 216 GLY N N 1
ATOM 14595 C CA . GLY I 2 215 ? 51.613 7.997 9.648 1.00 70.71 216 GLY N CA 1
ATOM 14596 C C . GLY I 2 215 ? 52.775 7.092 10.029 1.00 70.34 216 GLY N C 1
ATOM 14597 O O . GLY I 2 215 ? 52.674 5.863 9.944 1.00 70.29 216 GLY N O 1
ATOM 14598 N N . THR I 2 216 ? 53.875 7.712 10.458 1.00 69.82 217 THR N N 1
ATOM 14599 C CA . THR I 2 216 ? 55.097 7.009 10.847 1.00 69.21 217 THR N CA 1
ATOM 14600 C C . THR I 2 216 ? 55.254 7.005 12.364 1.00 68.71 217 THR N C 1
ATOM 14601 O O . THR I 2 216 ? 55.992 6.189 12.921 1.00 68.73 217 THR N O 1
ATOM 14605 N N . ILE I 2 217 ? 54.547 7.924 13.018 1.00 68.06 218 ILE N N 1
ATOM 14606 C CA . ILE I 2 217 ? 54.625 8.129 14.467 1.00 67.36 218 ILE N CA 1
ATOM 14607 C C . ILE I 2 217 ? 54.018 6.967 15.266 1.00 66.82 218 ILE N C 1
ATOM 14608 O O . ILE I 2 217 ? 54.374 6.750 16.427 1.00 66.75 218 ILE N O 1
ATOM 14613 N N . VAL I 2 218 ? 53.125 6.209 14.631 1.00 66.12 219 VAL N N 1
ATOM 14614 C CA . VAL I 2 218 ? 52.451 5.085 15.290 1.00 65.44 219 VAL N CA 1
ATOM 14615 C C . VAL I 2 218 ? 53.345 3.852 15.445 1.00 64.86 219 VAL N C 1
ATOM 14616 O O . VAL I 2 218 ? 52.938 2.861 16.050 1.00 64.87 219 VAL N O 1
ATOM 14620 N N . SER I 2 219 ? 54.555 3.922 14.895 1.00 64.08 220 SER N N 1
ATOM 14621 C CA . SER I 2 219 ? 55.529 2.842 15.021 1.00 63.37 220 SER N CA 1
ATOM 14622 C C . SER I 2 219 ? 56.272 2.896 16.357 1.00 62.90 220 SER N C 1
ATOM 14623 O O . SER I 2 219 ? 56.832 1.893 16.803 1.00 62.90 220 SER N O 1
ATOM 14626 N N . ARG I 2 220 ? 56.276 4.070 16.985 1.00 62.24 221 ARG N N 1
ATOM 14627 C CA . ARG I 2 220 ? 56.981 4.272 18.247 1.00 61.65 221 ARG N CA 1
ATOM 14628 C C . ARG I 2 220 ? 56.192 3.695 19.417 1.00 61.38 221 ARG N C 1
ATOM 14629 O O . ARG I 2 220 ? 55.021 4.033 19.609 1.00 61.42 221 ARG N O 1
ATOM 14637 N N . PHE I 2 221 ? 56.848 2.822 20.185 1.00 60.87 222 PHE N N 1
ATOM 14638 C CA . PHE I 2 221 ? 56.229 2.073 21.289 1.00 60.40 222 PHE N CA 1
ATOM 14639 C C . PHE I 2 221 ? 54.976 1.302 20.865 1.00 60.10 222 PHE N C 1
ATOM 14640 O O . PHE I 2 221 ? 54.147 0.936 21.702 1.00 60.09 222 PHE N O 1
ATOM 14648 N N . LYS I 2 222 ? 54.862 1.049 19.563 1.00 59.72 223 LYS N N 1
ATOM 14649 C CA . LYS I 2 222 ? 53.725 0.345 18.970 1.00 59.44 223 LYS N CA 1
ATOM 14650 C C . LYS I 2 222 ? 53.479 -1.016 19.627 1.00 59.11 223 LYS N C 1
ATOM 14651 O O . LYS I 2 222 ? 52.333 -1.442 19.787 1.00 59.11 223 LYS N O 1
ATOM 14657 N N . ASP I 2 223 ? 54.561 -1.683 20.010 1.00 58.67 224 ASP N N 1
ATOM 14658 C CA . ASP I 2 223 ? 54.477 -2.983 20.653 1.00 58.35 224 ASP N CA 1
ATOM 14659 C C . ASP I 2 223 ? 54.434 -2.876 22.180 1.00 58.08 224 ASP N C 1
ATOM 14660 O O . ASP I 2 223 ? 54.117 -3.848 22.870 1.00 58.10 224 ASP N O 1
ATOM 14665 N N . CYS I 2 224 ? 54.729 -1.689 22.701 1.00 57.52 225 CYS N N 1
ATOM 14666 C CA . CYS I 2 224 ? 54.902 -1.503 24.137 1.00 57.06 225 CYS N CA 1
ATOM 14667 C C . CYS I 2 224 ? 53.629 -1.033 24.846 1.00 56.70 225 CYS N C 1
ATOM 14668 O O . CYS I 2 224 ? 53.630 -0.003 25.529 1.00 56.79 225 CYS N O 1
ATOM 14671 N N . ALA I 2 225 ? 52.552 -1.800 24.688 1.00 56.07 226 ALA N N 1
ATOM 14672 C CA . ALA I 2 225 ? 51.265 -1.476 25.306 1.00 55.40 226 ALA N CA 1
ATOM 14673 C C . ALA I 2 225 ? 51.291 -1.628 26.829 1.00 54.96 226 ALA N C 1
ATOM 14674 O O . ALA I 2 225 ? 50.571 -0.924 27.539 1.00 55.03 226 ALA N O 1
ATOM 14676 N N . ALA I 2 226 ? 52.130 -2.538 27.320 1.00 54.38 227 ALA N N 1
ATOM 14677 C CA . ALA I 2 226 ? 52.277 -2.768 28.758 1.00 53.82 227 ALA N CA 1
ATOM 14678 C C . ALA I 2 226 ? 52.943 -1.590 29.471 1.00 53.48 227 ALA N C 1
ATOM 14679 O O . ALA I 2 226 ? 52.672 -1.336 30.644 1.00 53.58 227 ALA N O 1
ATOM 14681 N N . LEU I 2 227 ? 53.810 -0.871 28.766 1.00 52.95 228 LEU N N 1
ATOM 14682 C CA . LEU I 2 227 ? 54.410 0.335 29.325 1.00 52.43 228 LEU N CA 1
ATOM 14683 C C . LEU I 2 227 ? 53.404 1.478 29.311 1.00 52.18 228 LEU N C 1
ATOM 14684 O O . LEU I 2 227 ? 53.379 2.300 30.229 1.00 52.25 228 LEU N O 1
ATOM 14689 N N . ALA I 2 228 ? 52.572 1.515 28.270 1.00 51.74 229 ALA N N 1
ATOM 14690 C CA . ALA I 2 228 ? 51.517 2.517 28.148 1.00 51.24 229 ALA N CA 1
ATOM 14691 C C . ALA I 2 228 ? 50.493 2.385 29.272 1.00 50.96 229 ALA N C 1
ATOM 14692 O O . ALA I 2 228 ? 50.180 3.366 29.946 1.00 51.05 229 ALA N O 1
ATOM 14694 N N . THR I 2 229 ? 49.990 1.169 29.487 1.00 50.59 230 THR N N 1
ATOM 14695 C CA . THR I 2 229 ? 48.985 0.929 30.529 1.00 50.09 230 THR N CA 1
ATOM 14696 C C . THR I 2 229 ? 49.486 1.370 31.916 1.00 49.66 230 THR N C 1
ATOM 14697 O O . THR I 2 229 ? 48.736 1.971 32.687 1.00 49.44 230 THR N O 1
ATOM 14701 N N . PHE I 2 230 ? 50.762 1.094 32.195 1.00 49.20 231 PHE N N 1
ATOM 14702 C CA . PHE I 2 230 ? 51.427 1.526 33.424 1.00 48.55 231 PHE N CA 1
ATOM 14703 C C . PHE I 2 230 ? 51.515 3.043 33.488 1.00 48.16 231 PHE N C 1
ATOM 14704 O O . PHE I 2 230 ? 51.259 3.645 34.536 1.00 48.23 231 PHE N O 1
ATOM 14712 N N . GLY I 2 231 ? 51.877 3.653 32.361 1.00 47.59 232 GLY N N 1
ATOM 14713 C CA . GLY I 2 231 ? 51.956 5.104 32.258 1.00 46.89 232 GLY N CA 1
ATOM 14714 C C . GLY I 2 231 ? 50.604 5.727 32.525 1.00 46.45 232 GLY N C 1
ATOM 14715 O O . GLY I 2 231 ? 50.497 6.690 33.285 1.00 46.38 232 GLY N O 1
ATOM 14716 N N . HIS I 2 232 ? 49.575 5.147 31.911 1.00 45.99 233 HIS N N 1
ATOM 14717 C CA . HIS I 2 232 ? 48.200 5.627 32.022 1.00 45.69 233 HIS N CA 1
ATOM 14718 C C . HIS I 2 232 ? 47.637 5.524 33.443 1.00 45.49 233 HIS N C 1
ATOM 14719 O O . HIS I 2 232 ? 46.816 6.345 33.851 1.00 45.36 233 HIS N O 1
ATOM 14726 N N . LEU I 2 233 ? 48.084 4.513 34.185 1.00 45.32 234 LEU N N 1
ATOM 14727 C CA . LEU I 2 233 ? 47.638 4.296 35.556 1.00 45.19 234 LEU N CA 1
ATOM 14728 C C . LEU I 2 233 ? 48.255 5.320 36.506 1.00 45.33 234 LEU N C 1
ATOM 14729 O O . LEU I 2 233 ? 47.601 5.779 37.445 1.00 45.22 234 LEU N O 1
ATOM 14734 N N . CYS I 2 234 ? 49.512 5.673 36.253 1.00 45.47 235 CYS N N 1
ATOM 14735 C CA . CYS I 2 234 ? 50.194 6.713 37.017 1.00 45.74 235 CYS N CA 1
ATOM 14736 C C . CYS I 2 234 ? 49.523 8.073 36.870 1.00 45.59 235 CYS N C 1
ATOM 14737 O O . CYS I 2 234 ? 49.412 8.815 37.845 1.00 45.78 235 CYS N O 1
ATOM 14740 N N . LYS I 2 235 ? 49.074 8.392 35.660 1.00 45.38 236 LYS N N 1
ATOM 14741 C CA . LYS I 2 235 ? 48.402 9.662 35.405 1.00 45.41 236 LYS N CA 1
ATOM 14742 C C . LYS I 2 235 ? 46.980 9.690 35.966 1.00 45.33 236 LYS N C 1
ATOM 14743 O O . LYS I 2 235 ? 46.529 10.718 36.481 1.00 45.44 236 LYS N O 1
ATOM 14749 N N . ILE I 2 236 ? 46.292 8.554 35.884 1.00 45.09 237 ILE N N 1
ATOM 14750 C CA . ILE I 2 236 ? 44.908 8.445 36.332 1.00 44.81 237 ILE N CA 1
ATOM 14751 C C . ILE I 2 236 ? 44.790 8.491 37.865 1.00 44.75 237 ILE N C 1
ATOM 14752 O O . ILE I 2 236 ? 43.758 8.900 38.399 1.00 44.82 237 ILE N O 1
ATOM 14757 N N . THR I 2 237 ? 45.852 8.084 38.559 1.00 44.67 238 THR N N 1
ATOM 14758 C CA . THR I 2 237 ? 45.887 8.107 40.025 1.00 44.59 238 THR N CA 1
ATOM 14759 C C . THR I 2 237 ? 46.680 9.301 40.558 1.00 44.49 238 THR N C 1
ATOM 14760 O O . THR I 2 237 ? 46.453 9.747 41.682 1.00 44.61 238 THR N O 1
ATOM 14764 N N . GLY I 2 238 ? 47.609 9.809 39.753 1.00 44.29 239 GLY N N 1
ATOM 14765 C CA . GLY I 2 238 ? 48.469 10.912 40.166 1.00 44.33 239 GLY N CA 1
ATOM 14766 C C . GLY I 2 238 ? 49.578 10.494 41.115 1.00 44.41 239 GLY N C 1
ATOM 14767 O O . GLY I 2 238 ? 50.168 11.333 41.797 1.00 44.66 239 GLY N O 1
ATOM 14768 N N . MET I 2 239 ? 49.862 9.195 41.161 1.00 44.41 240 MET N N 1
ATOM 14769 C CA . MET I 2 239 ? 50.921 8.653 42.006 1.00 44.36 240 MET N CA 1
ATOM 14770 C C . MET I 2 239 ? 52.168 8.370 41.171 1.00 44.27 240 MET N C 1
ATOM 14771 O O . MET I 2 239 ? 52.083 8.223 39.950 1.00 44.31 240 MET N O 1
ATOM 14776 N N . SER I 2 240 ? 53.319 8.293 41.835 1.00 44.20 241 SER N N 1
ATOM 14777 C CA . SER I 2 240 ? 54.592 8.002 41.172 1.00 44.24 241 SER N CA 1
ATOM 14778 C C . SER I 2 240 ? 54.707 6.530 40.755 1.00 44.41 241 SER N C 1
ATOM 14779 O O . SER I 2 240 ? 53.969 5.676 41.257 1.00 44.36 241 SER N O 1
ATOM 14782 N N . THR I 2 241 ? 55.642 6.240 39.850 1.00 44.61 242 THR N N 1
ATOM 14783 C CA . THR I 2 241 ? 55.917 4.859 39.440 1.00 44.95 242 THR N CA 1
ATOM 14784 C C . THR I 2 241 ? 56.208 3.979 40.646 1.00 45.23 242 THR N C 1
ATOM 14785 O O . THR I 2 241 ? 55.647 2.891 40.777 1.00 45.19 242 THR N O 1
ATOM 14789 N N . GLU I 2 242 ? 57.076 4.471 41.529 1.00 45.61 243 GLU N N 1
ATOM 14790 C CA . GLU I 2 242 ? 57.485 3.738 42.725 1.00 45.99 243 GLU N CA 1
ATOM 14791 C C . GLU I 2 242 ? 56.288 3.378 43.607 1.00 46.13 243 GLU N C 1
ATOM 14792 O O . GLU I 2 242 ? 56.177 2.244 44.078 1.00 46.19 243 GLU N O 1
ATOM 14798 N N . ASP I 2 243 ? 55.385 4.338 43.804 1.00 46.25 244 ASP N N 1
ATOM 14799 C CA . ASP I 2 243 ? 54.226 4.144 44.681 1.00 46.30 244 ASP N CA 1
ATOM 14800 C C . ASP I 2 243 ? 53.102 3.300 44.072 1.00 46.18 244 ASP N C 1
ATOM 14801 O O . ASP I 2 243 ? 52.396 2.593 44.800 1.00 46.16 244 ASP N O 1
ATOM 14806 N N . VAL I 2 244 ? 52.937 3.373 42.750 1.00 45.95 245 VAL N N 1
ATOM 14807 C CA . VAL I 2 244 ? 51.963 2.525 42.048 1.00 45.67 245 VAL N CA 1
ATOM 14808 C C . VAL I 2 244 ? 52.396 1.055 42.099 1.00 45.48 245 VAL N C 1
ATOM 14809 O O . VAL I 2 244 ? 51.556 0.155 42.154 1.00 45.51 245 VAL N O 1
ATOM 14813 N N . THR I 2 245 ? 53.710 0.832 42.092 1.00 45.18 246 THR N N 1
ATOM 14814 C CA . THR I 2 245 ? 54.306 -0.497 42.242 1.00 44.75 246 THR N CA 1
ATOM 14815 C C . THR I 2 245 ? 53.891 -1.158 43.562 1.00 44.41 246 THR N C 1
ATOM 14816 O O . THR I 2 245 ? 53.617 -2.360 43.594 1.00 44.26 246 THR N O 1
ATOM 14820 N N . THR I 2 246 ? 53.824 -0.368 44.635 1.00 44.01 247 THR N N 1
ATOM 14821 C CA . THR I 2 246 ? 53.515 -0.895 45.971 1.00 43.56 247 THR N CA 1
ATOM 14822 C C . THR I 2 246 ? 52.041 -1.248 46.153 1.00 43.36 247 THR N C 1
ATOM 14823 O O . THR I 2 246 ? 51.673 -1.895 47.131 1.00 43.54 247 THR N O 1
ATOM 14827 N N . TRP I 2 247 ? 51.202 -0.827 45.214 1.00 43.12 248 TRP N N 1
ATOM 14828 C CA . TRP I 2 247 ? 49.789 -1.189 45.246 1.00 43.03 248 TRP N CA 1
ATOM 14829 C C . TRP I 2 247 ? 49.479 -2.432 44.410 1.00 43.21 248 TRP N C 1
ATOM 14830 O O . TRP I 2 247 ? 48.310 -2.784 44.208 1.00 43.33 248 TRP N O 1
ATOM 14841 N N . ILE I 2 248 ? 50.530 -3.089 43.927 1.00 43.34 249 ILE N N 1
ATOM 14842 C CA . ILE I 2 248 ? 50.403 -4.403 43.312 1.00 43.52 249 ILE N CA 1
ATOM 14843 C C . ILE I 2 248 ? 50.171 -5.422 44.430 1.00 43.69 249 ILE N C 1
ATOM 14844 O O . ILE I 2 248 ? 51.014 -5.592 45.315 1.00 43.71 249 ILE N O 1
ATOM 14849 N N . LEU I 2 249 ? 49.016 -6.079 44.396 1.00 43.87 250 LEU N N 1
ATOM 14850 C CA . LEU I 2 249 ? 48.634 -7.002 45.460 1.00 44.09 250 LEU N CA 1
ATOM 14851 C C . LEU I 2 249 ? 48.452 -8.445 44.980 1.00 44.55 250 LEU N C 1
ATOM 14852 O O . LEU I 2 249 ? 47.949 -9.294 45.721 1.00 44.64 250 LEU N O 1
ATOM 14857 N N . ASN I 2 250 ? 48.883 -8.718 43.748 1.00 45.00 251 ASN N N 1
ATOM 14858 C CA . ASN I 2 250 ? 48.800 -10.058 43.168 1.00 45.47 251 ASN N CA 1
ATOM 14859 C C . ASN I 2 250 ? 50.143 -10.529 42.629 1.00 45.79 251 ASN N C 1
ATOM 14860 O O . ASN I 2 250 ? 50.836 -9.785 41.934 1.00 45.71 251 ASN N O 1
ATOM 14865 N N . ARG I 2 251 ? 50.489 -11.775 42.948 1.00 46.39 252 ARG N N 1
ATOM 14866 C CA . ARG I 2 251 ? 51.780 -12.366 42.593 1.00 46.95 252 ARG N CA 1
ATOM 14867 C C . ARG I 2 251 ? 52.037 -12.410 41.081 1.00 47.25 252 ARG N C 1
ATOM 14868 O O . ARG I 2 251 ? 53.154 -12.132 40.636 1.00 47.30 252 ARG N O 1
ATOM 14876 N N . GLU I 2 252 ? 51.012 -12.746 40.298 1.00 47.64 253 GLU N N 1
ATOM 14877 C CA . GLU I 2 252 ? 51.141 -12.762 38.836 1.00 48.08 253 GLU N CA 1
ATOM 14878 C C . GLU I 2 252 ? 51.467 -11.385 38.258 1.00 48.36 253 GLU N C 1
ATOM 14879 O O . GLU I 2 252 ? 52.242 -11.273 37.302 1.00 48.46 253 GLU N O 1
ATOM 14885 N N . VAL I 2 253 ? 50.877 -10.346 38.848 1.00 48.53 254 VAL N N 1
ATOM 14886 C CA . VAL I 2 253 ? 51.124 -8.968 38.433 1.00 48.70 254 VAL N CA 1
ATOM 14887 C C . VAL I 2 253 ? 52.550 -8.568 38.796 1.00 48.94 254 VAL N C 1
ATOM 14888 O O . VAL I 2 253 ? 53.224 -7.889 38.022 1.00 48.96 254 VAL N O 1
ATOM 14892 N N . ALA I 2 254 ? 53.005 -9.006 39.967 1.00 49.33 255 ALA N N 1
ATOM 14893 C CA . ALA I 2 254 ? 54.353 -8.700 40.445 1.00 49.78 255 ALA N CA 1
ATOM 14894 C C . ALA I 2 254 ? 55.438 -9.322 39.560 1.00 50.19 255 ALA N C 1
ATOM 14895 O O . ALA I 2 254 ? 56.423 -8.658 39.237 1.00 50.20 255 ALA N O 1
ATOM 14897 N N . ASP I 2 255 ? 55.246 -10.585 39.170 1.00 50.67 256 ASP N N 1
ATOM 14898 C CA . ASP I 2 255 ? 56.157 -11.274 38.253 1.00 51.29 256 ASP N CA 1
ATOM 14899 C C . ASP I 2 255 ? 56.246 -10.545 36.916 1.00 51.68 256 ASP N C 1
ATOM 14900 O O . ASP I 2 255 ? 57.331 -10.389 36.345 1.00 51.69 256 ASP N O 1
ATOM 14905 N N . GLU I 2 256 ? 55.090 -10.109 36.425 1.00 52.11 257 GLU N N 1
ATOM 14906 C CA . GLU I 2 256 ? 55.002 -9.380 35.169 1.00 52.60 257 GLU N CA 1
ATOM 14907 C C . GLU I 2 256 ? 55.712 -8.029 35.245 1.00 53.00 257 GLU N C 1
ATOM 14908 O O . GLU I 2 256 ? 56.449 -7.661 34.327 1.00 53.12 257 GLU N O 1
ATOM 14914 N N . MET I 2 257 ? 55.507 -7.309 36.346 1.00 53.54 258 MET N N 1
ATOM 14915 C CA . MET I 2 257 ? 56.176 -6.028 36.578 1.00 54.10 258 MET N CA 1
ATOM 14916 C C . MET I 2 257 ? 57.702 -6.175 36.596 1.00 54.48 258 MET N C 1
ATOM 14917 O O . MET I 2 257 ? 58.404 -5.363 35.989 1.00 54.67 258 MET N O 1
ATOM 14922 N N . VAL I 2 258 ? 58.200 -7.213 37.273 1.00 54.83 259 VAL N N 1
ATOM 14923 C CA . VAL I 2 258 ? 59.636 -7.531 37.296 1.00 55.36 259 VAL N CA 1
ATOM 14924 C C . VAL I 2 258 ? 60.170 -7.791 35.881 1.00 55.83 259 VAL N C 1
ATOM 14925 O O . VAL I 2 258 ? 61.248 -7.309 35.518 1.00 55.89 259 VAL N O 1
ATOM 14929 N N . GLN I 2 259 ? 59.401 -8.545 35.095 1.00 56.35 260 GLN N N 1
ATOM 14930 C CA . GLN I 2 259 ? 59.733 -8.836 33.701 1.00 56.91 260 GLN N CA 1
ATOM 14931 C C . GLN I 2 259 ? 59.889 -7.551 32.882 1.00 57.16 260 GLN N C 1
ATOM 14932 O O . GLN I 2 259 ? 60.873 -7.391 32.162 1.00 57.18 260 GLN N O 1
ATOM 14938 N N . MET I 2 260 ? 58.924 -6.642 33.017 1.00 57.66 261 MET N N 1
ATOM 14939 C CA . MET I 2 260 ? 58.912 -5.372 32.280 1.00 58.17 261 MET N CA 1
ATOM 14940 C C . MET I 2 260 ? 60.054 -4.431 32.653 1.00 58.46 261 MET N C 1
ATOM 14941 O O . MET I 2 260 ? 60.533 -3.668 31.811 1.00 58.47 261 MET N O 1
ATOM 14946 N N . MET I 2 261 ? 60.474 -4.482 33.915 1.00 58.83 262 MET N N 1
ATOM 14947 C CA . MET I 2 261 ? 61.435 -3.522 34.452 1.00 59.26 262 MET N CA 1
ATOM 14948 C C . MET I 2 261 ? 62.866 -4.054 34.525 1.00 59.55 262 MET N C 1
ATOM 14949 O O . MET I 2 261 ? 63.657 -3.605 35.359 1.00 59.73 262 MET N O 1
ATOM 14954 N N . LEU I 2 262 ? 63.199 -5.000 33.648 1.00 59.83 263 LEU N N 1
ATOM 14955 C CA . LEU I 2 262 ? 64.541 -5.567 33.618 1.00 60.02 263 LEU N CA 1
ATOM 14956 C C . LEU I 2 262 ? 65.558 -4.493 33.233 1.00 60.32 263 LEU N C 1
ATOM 14957 O O . LEU I 2 262 ? 65.412 -3.851 32.190 1.00 60.33 263 LEU N O 1
ATOM 14962 N N . PRO I 2 263 ? 66.578 -4.285 34.090 1.00 60.60 264 PRO N N 1
ATOM 14963 C CA . PRO I 2 263 ? 67.627 -3.280 33.889 1.00 60.86 264 PRO N CA 1
ATOM 14964 C C . PRO I 2 263 ? 68.378 -3.436 32.567 1.00 61.18 264 PRO N C 1
ATOM 14965 O O . PRO I 2 263 ? 68.626 -4.560 32.125 1.00 61.23 264 PRO N O 1
ATOM 14969 N N . GLY I 2 264 ? 68.717 -2.307 31.946 1.00 61.51 265 GLY N N 1
ATOM 14970 C CA . GLY I 2 264 ? 69.574 -2.280 30.762 1.00 61.93 265 GLY N CA 1
ATOM 14971 C C . GLY I 2 264 ? 68.870 -2.364 29.421 1.00 62.29 265 GLY N C 1
ATOM 14972 O O . GLY I 2 264 ? 69.435 -2.883 28.458 1.00 62.33 265 GLY N O 1
ATOM 14973 N N . GLN I 2 265 ? 67.647 -1.846 29.348 1.00 62.69 266 GLN N N 1
ATOM 14974 C CA . GLN I 2 265 ? 66.875 -1.875 28.102 1.00 63.05 266 GLN N CA 1
ATOM 14975 C C . GLN I 2 265 ? 66.636 -0.490 27.511 1.00 63.40 266 GLN N C 1
ATOM 14976 O O . GLN I 2 265 ? 65.960 -0.359 26.487 1.00 63.46 266 GLN N O 1
ATOM 14982 N N . GLU I 2 266 ? 67.184 0.534 28.165 1.00 63.81 267 GLU N N 1
ATOM 14983 C CA . GLU I 2 266 ? 67.109 1.923 27.694 1.00 64.25 267 GLU N CA 1
ATOM 14984 C C . GLU I 2 266 ? 65.680 2.464 27.567 1.00 64.51 267 GLU N C 1
ATOM 14985 O O . GLU I 2 266 ? 65.422 3.357 26.756 1.00 64.54 267 GLU N O 1
ATOM 14991 N N . ILE I 2 267 ? 64.763 1.931 28.374 1.00 64.90 268 ILE N N 1
ATOM 14992 C CA . ILE I 2 267 ? 63.346 2.320 28.311 1.00 65.24 268 ILE N CA 1
ATOM 14993 C C . ILE I 2 267 ? 63.111 3.799 28.630 1.00 65.44 268 ILE N C 1
ATOM 14994 O O . ILE I 2 267 ? 62.285 4.450 27.987 1.00 65.46 268 ILE N O 1
ATOM 14999 N N . ASP I 2 268 ? 63.860 4.326 29.597 1.00 65.73 269 ASP N N 1
ATOM 15000 C CA . ASP I 2 268 ? 63.630 5.681 30.099 1.00 66.10 269 ASP N CA 1
ATOM 15001 C C . ASP I 2 268 ? 64.328 6.782 29.296 1.00 66.28 269 ASP N C 1
ATOM 15002 O O . ASP I 2 268 ? 63.874 7.930 29.298 1.00 66.40 269 ASP N O 1
ATOM 15007 N N . LYS I 2 269 ? 65.425 6.442 28.622 1.00 66.46 270 LYS N N 1
ATOM 15008 C CA . LYS I 2 269 ? 66.141 7.424 27.805 1.00 66.64 270 LYS N CA 1
ATOM 15009 C C . LYS I 2 269 ? 65.434 7.655 26.464 1.00 66.73 270 LYS N C 1
ATOM 15010 O O . LYS I 2 269 ? 64.768 6.757 25.944 1.00 66.72 270 LYS N O 1
ATOM 15016 N N . ALA I 2 270 ? 65.584 8.861 25.918 1.00 66.83 271 ALA N N 1
ATOM 15017 C CA . ALA I 2 270 ? 64.842 9.276 24.726 1.00 66.87 271 ALA N CA 1
ATOM 15018 C C . ALA I 2 270 ? 65.280 8.546 23.452 1.00 66.91 271 ALA N C 1
ATOM 15019 O O . ALA I 2 270 ? 64.697 7.517 23.085 1.00 67.00 271 ALA N O 1
ATOM 15021 N N . ASP I 2 271 ? 66.308 9.075 22.791 1.00 66.79 272 ASP N N 1
ATOM 15022 C CA . ASP I 2 271 ? 66.730 8.580 21.485 1.00 66.66 272 ASP N CA 1
ATOM 15023 C C . ASP I 2 271 ? 67.396 7.205 21.572 1.00 66.49 272 ASP N C 1
ATOM 15024 O O . ASP I 2 271 ? 68.597 7.092 21.833 1.00 66.53 272 ASP N O 1
ATOM 15029 N N . SER I 2 272 ? 66.591 6.166 21.358 1.00 66.20 273 SER N N 1
ATOM 15030 C CA . SER I 2 272 ? 67.040 4.778 21.453 1.00 65.98 273 SER N CA 1
ATOM 15031 C C . SER I 2 272 ? 66.357 3.909 20.392 1.00 65.83 273 SER N C 1
ATOM 15032 O O . SER I 2 272 ? 65.364 4.323 19.791 1.00 65.73 273 SER N O 1
ATOM 15035 N N . TYR I 2 273 ? 66.901 2.713 20.165 1.00 65.64 274 TYR N N 1
ATOM 15036 C CA . TYR I 2 273 ? 66.320 1.751 19.226 1.00 65.41 274 TYR N CA 1
ATOM 15037 C C . TYR I 2 273 ? 65.089 1.048 19.796 1.00 65.27 274 TYR N C 1
ATOM 15038 O O . TYR I 2 273 ? 64.209 0.619 19.041 1.00 65.23 274 TYR N O 1
ATOM 15047 N N . MET I 2 274 ? 65.029 0.949 21.125 1.00 64.98 275 MET N N 1
ATOM 15048 C CA . MET I 2 274 ? 64.064 0.075 21.803 1.00 64.67 275 MET N CA 1
ATOM 15049 C C . MET I 2 274 ? 62.570 0.346 21.545 1.00 64.35 275 MET N C 1
ATOM 15050 O O . MET I 2 274 ? 61.792 -0.605 21.506 1.00 64.40 275 MET N O 1
ATOM 15055 N N . PRO I 2 275 ? 62.161 1.626 21.368 1.00 64.01 276 PRO N N 1
ATOM 15056 C CA . PRO I 2 275 ? 60.741 1.866 21.067 1.00 63.78 276 PRO N CA 1
ATOM 15057 C C . PRO I 2 275 ? 60.245 1.160 19.795 1.00 63.58 276 PRO N C 1
ATOM 15058 O O . PRO I 2 275 ? 59.035 1.037 19.591 1.00 63.42 276 PRO N O 1
ATOM 15062 N N . TYR I 2 276 ? 61.178 0.699 18.962 1.00 63.42 277 TYR N N 1
ATOM 15063 C CA . TYR I 2 276 ? 60.849 -0.008 17.727 1.00 63.25 277 TYR N CA 1
ATOM 15064 C C . TYR I 2 276 ? 61.511 -1.389 17.686 1.00 63.25 277 TYR N C 1
ATOM 15065 O O . TYR I 2 276 ? 62.104 -1.769 16.668 1.00 63.36 277 TYR N O 1
ATOM 15074 N N . LEU I 2 277 ? 61.410 -2.141 18.782 1.00 63.11 278 LEU N N 1
ATOM 15075 C CA . LEU I 2 277 ? 62.093 -3.440 18.888 1.00 62.91 278 LEU N CA 1
ATOM 15076 C C . LEU I 2 277 ? 61.703 -4.451 17.811 1.00 62.76 278 LEU N C 1
ATOM 15077 O O . LEU I 2 277 ? 62.576 -5.081 17.215 1.00 62.83 278 LEU N O 1
ATOM 15082 N N . ILE I 2 278 ? 60.405 -4.598 17.562 1.00 62.62 279 ILE N N 1
ATOM 15083 C CA . ILE I 2 278 ? 59.913 -5.556 16.567 1.00 62.56 279 ILE N CA 1
ATOM 15084 C C . ILE I 2 278 ? 60.148 -5.034 15.147 1.00 62.50 279 ILE N C 1
ATOM 15085 O O . ILE I 2 278 ? 60.596 -5.775 14.268 1.00 62.48 279 ILE N O 1
ATOM 15090 N N . ASP I 2 279 ? 59.859 -3.752 14.944 1.00 62.38 280 ASP N N 1
ATOM 15091 C CA . ASP I 2 279 ? 59.991 -3.104 13.642 1.00 62.26 280 ASP N CA 1
ATOM 15092 C C . ASP I 2 279 ? 61.408 -3.208 13.077 1.00 62.10 280 ASP N C 1
ATOM 15093 O O . ASP I 2 279 ? 61.586 -3.449 11.878 1.00 62.03 280 ASP N O 1
ATOM 15098 N N . PHE I 2 280 ? 62.405 -3.029 13.945 1.00 61.86 281 PHE N N 1
ATOM 15099 C CA . PHE I 2 280 ? 63.810 -3.181 13.563 1.00 61.58 281 PHE N CA 1
ATOM 15100 C C . PHE I 2 280 ? 64.227 -4.645 13.532 1.00 61.31 281 PHE N C 1
ATOM 15101 O O . PHE I 2 280 ? 65.246 -4.995 12.932 1.00 61.31 281 PHE N O 1
ATOM 15109 N N . GLY I 2 281 ? 63.435 -5.493 14.181 1.00 60.95 282 GLY N N 1
ATOM 15110 C CA . GLY I 2 281 ? 63.726 -6.918 14.249 1.00 60.55 282 GLY N CA 1
ATOM 15111 C C . GLY I 2 281 ? 64.723 -7.240 15.342 1.00 60.23 282 GLY N C 1
ATOM 15112 O O . GLY I 2 281 ? 65.350 -8.298 15.323 1.00 60.28 282 GLY N O 1
ATOM 15113 N N . LEU I 2 282 ? 64.871 -6.319 16.292 1.00 59.89 283 LEU N N 1
ATOM 15114 C CA . LEU I 2 282 ? 65.697 -6.539 17.478 1.00 59.48 283 LEU N CA 1
ATOM 15115 C C . LEU I 2 282 ? 65.090 -7.648 18.335 1.00 59.14 283 LEU N C 1
ATOM 15116 O O . LEU I 2 282 ? 65.799 -8.369 19.037 1.00 59.09 283 LEU N O 1
ATOM 15121 N N . SER I 2 283 ? 63.768 -7.768 18.259 1.00 58.75 284 SER N N 1
ATOM 15122 C CA . SER I 2 283 ? 63.020 -8.770 19.003 1.00 58.39 284 SER N CA 1
ATOM 15123 C C . SER I 2 283 ? 61.978 -9.435 18.105 1.00 57.98 284 SER N C 1
ATOM 15124 O O . SER I 2 283 ? 61.581 -8.880 17.077 1.00 57.99 284 SER N O 1
ATOM 15127 N N . SER I 2 284 ? 61.551 -10.630 18.499 1.00 57.47 285 SER N N 1
ATOM 15128 C CA . SER I 2 284 ? 60.487 -11.356 17.806 1.00 56.98 285 SER N CA 1
ATOM 15129 C C . SER I 2 284 ? 59.373 -11.706 18.788 1.00 56.50 285 SER N C 1
ATOM 15130 O O . SER I 2 284 ? 58.323 -12.222 18.397 1.00 56.52 285 SER N O 1
ATOM 15133 N N . LYS I 2 285 ? 59.623 -11.419 20.065 1.00 55.79 286 LYS N N 1
ATOM 15134 C CA . LYS I 2 285 ? 58.678 -11.680 21.142 1.00 55.11 286 LYS N CA 1
ATOM 15135 C C . LYS I 2 285 ? 58.890 -10.622 22.227 1.00 54.35 286 LYS N C 1
ATOM 15136 O O . LYS I 2 285 ? 59.713 -10.801 23.126 1.00 54.26 286 LYS N O 1
ATOM 15142 N N . SER I 2 286 ? 58.149 -9.519 22.126 1.00 53.44 287 SER N N 1
ATOM 15143 C CA . SER I 2 286 ? 58.377 -8.338 22.969 1.00 52.53 287 SER N CA 1
ATOM 15144 C C . SER I 2 286 ? 57.916 -8.488 24.422 1.00 51.79 287 SER N C 1
ATOM 15145 O O . SER I 2 286 ? 56.779 -8.890 24.676 1.00 51.66 287 SER N O 1
ATOM 15148 N N . PRO I 2 287 ? 58.798 -8.142 25.379 1.00 51.08 288 PRO N N 1
ATOM 15149 C CA . PRO I 2 287 ? 58.482 -8.210 26.808 1.00 50.54 288 PRO N CA 1
ATOM 15150 C C . PRO I 2 287 ? 57.451 -7.167 27.238 1.00 50.00 288 PRO N C 1
ATOM 15151 O O . PRO I 2 287 ? 56.953 -7.218 28.363 1.00 49.96 288 PRO N O 1
ATOM 15155 N N . TYR I 2 288 ? 57.127 -6.245 26.338 1.00 49.39 289 TYR N N 1
ATOM 15156 C CA . TYR I 2 288 ? 56.283 -5.105 26.665 1.00 48.78 289 TYR N CA 1
ATOM 15157 C C . TYR I 2 288 ? 54.919 -5.150 25.973 1.00 48.45 289 TYR N C 1
ATOM 15158 O O . TYR I 2 288 ? 54.181 -4.162 25.973 1.00 48.44 289 TYR N O 1
ATOM 15167 N N . TRP I 2 289 ? 54.590 -6.301 25.389 1.00 47.95 290 TRP N N 1
ATOM 15168 C CA . TRP I 2 289 ? 53.250 -6.543 24.865 1.00 47.53 290 TRP N CA 1
ATOM 15169 C C . TRP I 2 289 ? 52.287 -6.718 26.028 1.00 47.29 290 TRP N C 1
ATOM 15170 O O . TRP I 2 289 ? 52.686 -7.169 27.105 1.00 47.39 290 TRP N O 1
ATOM 15181 N N . SER I 2 290 ? 51.020 -6.375 25.815 1.00 46.87 291 SER N N 1
ATOM 15182 C CA . SER I 2 290 ? 50.015 -6.569 26.858 1.00 46.42 291 SER N CA 1
ATOM 15183 C C . SER I 2 290 ? 49.372 -7.957 26.825 1.00 46.15 291 SER N C 1
ATOM 15184 O O . SER I 2 290 ? 48.419 -8.216 27.558 1.00 46.26 291 SER N O 1
ATOM 15187 N N . VAL I 2 291 ? 49.891 -8.848 25.978 1.00 45.73 292 VAL N N 1
ATOM 15188 C CA . VAL I 2 291 ? 49.498 -10.263 26.027 1.00 45.31 292 VAL N CA 1
ATOM 15189 C C . VAL I 2 291 ? 50.519 -11.073 26.820 1.00 44.98 292 VAL N C 1
ATOM 15190 O O . VAL I 2 291 ? 50.226 -12.186 27.260 1.00 45.05 292 VAL N O 1
ATOM 15194 N N . LYS I 2 292 ? 51.711 -10.505 26.995 1.00 44.53 293 LYS N N 1
ATOM 15195 C CA . LYS I 2 292 ? 52.765 -11.123 27.800 1.00 44.19 293 LYS N CA 1
ATOM 15196 C C . LYS I 2 292 ? 52.729 -10.587 29.231 1.00 43.70 293 LYS N C 1
ATOM 15197 O O . LYS I 2 292 ? 53.470 -11.048 30.107 1.00 43.59 293 LYS N O 1
ATOM 15203 N N . ASN I 2 293 ? 51.861 -9.603 29.452 1.00 43.03 294 ASN N N 1
ATOM 15204 C CA . ASN I 2 293 ? 51.577 -9.094 30.785 1.00 42.30 294 ASN N CA 1
ATOM 15205 C C . ASN I 2 293 ? 50.064 -9.037 31.020 1.00 41.69 294 ASN N C 1
ATOM 15206 O O . ASN I 2 293 ? 49.522 -7.962 31.277 1.00 41.56 294 ASN N O 1
ATOM 15211 N N . PRO I 2 294 ? 49.381 -10.204 30.961 1.00 41.19 295 PRO N N 1
ATOM 15212 C CA . PRO I 2 294 ? 47.914 -10.241 30.954 1.00 40.71 295 PRO N CA 1
ATOM 15213 C C . PRO I 2 294 ? 47.289 -9.794 32.273 1.00 40.29 295 PRO N C 1
ATOM 15214 O O . PRO I 2 294 ? 46.319 -9.030 32.263 1.00 40.07 295 PRO N O 1
ATOM 15218 N N . ALA I 2 295 ? 47.843 -10.274 33.387 1.00 39.84 296 ALA N N 1
ATOM 15219 C CA . ALA I 2 295 ? 47.338 -9.948 34.720 1.00 39.53 296 ALA N CA 1
ATOM 15220 C C . ALA I 2 295 ? 47.510 -8.466 35.056 1.00 39.29 296 ALA N C 1
ATOM 15221 O O . ALA I 2 295 ? 46.569 -7.818 35.522 1.00 39.23 296 ALA N O 1
ATOM 15223 N N . PHE I 2 296 ? 48.704 -7.932 34.809 1.00 39.00 297 PHE N N 1
ATOM 15224 C CA . PHE I 2 296 ? 48.955 -6.505 34.999 1.00 38.81 297 PHE N CA 1
ATOM 15225 C C . PHE I 2 296 ? 48.051 -5.650 34.106 1.00 38.62 297 PHE N C 1
ATOM 15226 O O . PHE I 2 296 ? 47.524 -4.625 34.546 1.00 38.64 297 PHE N O 1
ATOM 15234 N N . HIS I 2 297 ? 47.877 -6.082 32.859 1.00 38.38 298 HIS N N 1
ATOM 15235 C CA . HIS I 2 297 ? 46.989 -5.411 31.917 1.00 38.27 298 HIS N CA 1
ATOM 15236 C C . HIS I 2 297 ? 45.559 -5.333 32.445 1.00 38.10 298 HIS N C 1
ATOM 15237 O O . HIS I 2 297 ? 44.965 -4.260 32.470 1.00 38.23 298 HIS N O 1
ATOM 15244 N N . PHE I 2 298 ? 45.017 -6.470 32.873 1.00 37.87 299 PHE N N 1
ATOM 15245 C CA . PHE I 2 298 ? 43.664 -6.517 33.422 1.00 37.51 299 PHE N CA 1
ATOM 15246 C C . PHE I 2 298 ? 43.520 -5.631 34.662 1.00 37.32 299 PHE N C 1
ATOM 15247 O O . PHE I 2 298 ? 42.620 -4.795 34.729 1.00 37.41 299 PHE N O 1
ATOM 15255 N N . TRP I 2 299 ? 44.414 -5.820 35.631 1.00 36.94 300 TRP N N 1
ATOM 15256 C CA . TRP I 2 299 ? 44.393 -5.073 36.890 1.00 36.65 300 TRP N CA 1
ATOM 15257 C C . TRP I 2 299 ? 44.600 -3.576 36.670 1.00 36.77 300 TRP N C 1
ATOM 15258 O O . TRP I 2 299 ? 44.039 -2.748 37.397 1.00 36.73 300 TRP N O 1
ATOM 15269 N N . GLY I 2 300 ? 45.398 -3.240 35.658 1.00 36.76 301 GLY N N 1
ATOM 15270 C CA . GLY I 2 300 ? 45.699 -1.848 35.342 1.00 36.71 301 GLY N CA 1
ATOM 15271 C C . GLY I 2 300 ? 44.501 -1.111 34.783 1.00 36.63 301 GLY N C 1
ATOM 15272 O O . GLY I 2 300 ? 44.144 -0.039 35.271 1.00 36.62 301 GLY N O 1
ATOM 15273 N N . GLN I 2 301 ? 43.885 -1.703 33.760 1.00 36.62 302 GLN N N 1
ATOM 15274 C CA . GLN I 2 301 ? 42.776 -1.086 33.038 1.00 36.59 302 GLN N CA 1
ATOM 15275 C C . GLN I 2 301 ? 41.526 -0.989 33.896 1.00 36.58 302 GLN N C 1
ATOM 15276 O O . GLN I 2 301 ? 40.861 0.055 33.912 1.00 36.69 302 GLN N O 1
ATOM 15282 N N . LEU I 2 302 ? 41.214 -2.073 34.608 1.00 36.44 303 LEU N N 1
ATOM 15283 C CA . LEU I 2 302 ? 40.055 -2.111 35.503 1.00 36.32 303 LEU N CA 1
ATOM 15284 C C . LEU I 2 302 ? 40.103 -1.006 36.552 1.00 36.31 303 LEU N C 1
ATOM 15285 O O . LEU I 2 302 ? 39.119 -0.289 36.748 1.00 36.48 303 LEU N O 1
ATOM 15290 N N . THR I 2 303 ? 41.248 -0.879 37.221 1.00 36.17 304 THR N N 1
ATOM 15291 C CA . THR I 2 303 ? 41.455 0.176 38.208 1.00 36.02 304 THR N CA 1
ATOM 15292 C C . THR I 2 303 ? 41.295 1.546 37.547 1.00 35.95 304 THR N C 1
ATOM 15293 O O . THR I 2 303 ? 40.630 2.434 38.090 1.00 35.86 304 THR N O 1
ATOM 15297 N N . ALA I 2 304 ? 41.878 1.704 36.363 1.00 35.83 305 ALA N N 1
ATOM 15298 C CA . ALA I 2 304 ? 41.745 2.949 35.619 1.00 35.83 305 ALA N CA 1
ATOM 15299 C C . ALA I 2 304 ? 40.287 3.241 35.248 1.00 35.88 305 ALA N C 1
ATOM 15300 O O . ALA I 2 304 ? 39.845 4.384 35.345 1.00 35.94 305 ALA N O 1
ATOM 15302 N N . LEU I 2 305 ? 39.545 2.209 34.848 1.00 35.98 306 LEU N N 1
ATOM 15303 C CA . LEU I 2 305 ? 38.125 2.349 34.516 1.00 36.28 306 LEU N CA 1
ATOM 15304 C C . LEU I 2 305 ? 37.273 2.808 35.702 1.00 36.61 306 LEU N C 1
ATOM 15305 O O . LEU I 2 305 ? 36.416 3.688 35.559 1.00 36.74 306 LEU N O 1
ATOM 15310 N N . LEU I 2 306 ? 37.507 2.205 36.866 1.00 36.97 307 LEU N N 1
ATOM 15311 C CA . LEU I 2 306 ? 36.800 2.584 38.091 1.00 37.17 307 LEU N CA 1
ATOM 15312 C C . LEU I 2 306 ? 37.167 3.998 38.531 1.00 37.21 307 LEU N C 1
ATOM 15313 O O . LEU I 2 306 ? 36.458 4.611 39.327 1.00 37.18 307 LEU N O 1
ATOM 15318 N N . LEU I 2 307 ? 38.279 4.503 38.002 1.00 37.40 308 LEU N N 1
ATOM 15319 C CA . LEU I 2 307 ? 38.707 5.876 38.246 1.00 37.55 308 LEU N CA 1
ATOM 15320 C C . LEU I 2 307 ? 38.379 6.805 37.076 1.00 37.83 308 LEU N C 1
ATOM 15321 O O . LEU I 2 307 ? 38.991 7.863 36.925 1.00 37.84 308 LEU N O 1
ATOM 15326 N N . ARG I 2 308 ? 37.403 6.398 36.265 1.00 38.33 309 ARG N N 1
ATOM 15327 C CA . ARG I 2 308 ? 36.806 7.228 35.199 1.00 38.88 309 ARG N CA 1
ATOM 15328 C C . ARG I 2 308 ? 37.647 7.356 33.922 1.00 39.29 309 ARG N C 1
ATOM 15329 O O . ARG I 2 308 ? 37.502 8.335 33.184 1.00 39.44 309 ARG N O 1
ATOM 15337 N N . SER I 2 309 ? 38.512 6.379 33.657 1.00 39.95 310 SER N N 1
ATOM 15338 C CA . SER I 2 309 ? 39.319 6.375 32.430 1.00 40.61 310 SER N CA 1
ATOM 15339 C C . SER I 2 309 ? 38.438 6.355 31.191 1.00 41.20 310 SER N C 1
ATOM 15340 O O . SER I 2 309 ? 37.461 5.611 31.130 1.00 41.23 310 SER N O 1
ATOM 15343 N N . THR I 2 310 ? 38.793 7.174 30.207 1.00 42.21 311 THR N N 1
ATOM 15344 C CA . THR I 2 310 ? 38.005 7.297 28.980 1.00 43.27 311 THR N CA 1
ATOM 15345 C C . THR I 2 310 ? 38.394 6.251 27.946 1.00 43.89 311 THR N C 1
ATOM 15346 O O . THR I 2 310 ? 37.709 6.097 26.937 1.00 44.16 311 THR N O 1
ATOM 15350 N N . ARG I 2 311 ? 39.490 5.541 28.198 1.00 44.65 312 ARG N N 1
ATOM 15351 C CA . ARG I 2 311 ? 40.039 4.597 27.229 1.00 45.66 312 ARG N CA 1
ATOM 15352 C C . ARG I 2 311 ? 39.995 3.138 27.685 1.00 45.82 312 ARG N C 1
ATOM 15353 O O . ARG I 2 311 ? 40.180 2.225 26.874 1.00 46.14 312 ARG N O 1
ATOM 15361 N N . ALA I 2 312 ? 39.731 2.919 28.969 1.00 46.15 313 ALA N N 1
ATOM 15362 C CA . ALA I 2 312 ? 39.709 1.568 29.531 1.00 46.39 313 ALA N CA 1
ATOM 15363 C C . ALA I 2 312 ? 38.485 0.727 29.139 1.00 46.59 313 ALA N C 1
ATOM 15364 O O . ALA I 2 312 ? 38.538 -0.499 29.210 1.00 46.64 313 ALA N O 1
ATOM 15366 N N . ARG I 2 313 ? 37.398 1.379 28.725 1.00 46.94 314 ARG N N 1
ATOM 15367 C CA . ARG I 2 313 ? 36.170 0.678 28.313 1.00 47.35 314 ARG N CA 1
ATOM 15368 C C . ARG I 2 313 ? 36.430 -0.368 27.240 1.00 47.26 314 ARG N C 1
ATOM 15369 O O . ARG I 2 313 ? 35.977 -1.503 27.354 1.00 47.17 314 ARG N O 1
ATOM 15377 N N . ASN I 2 314 ? 37.155 0.030 26.197 1.00 47.32 315 ASN N N 1
ATOM 15378 C CA . ASN I 2 314 ? 37.381 -0.822 25.036 1.00 47.37 315 ASN N CA 1
ATOM 15379 C C . ASN I 2 314 ? 38.698 -1.596 25.097 1.00 47.28 315 ASN N C 1
ATOM 15380 O O . ASN I 2 314 ? 39.158 -2.132 24.087 1.00 47.41 315 ASN N O 1
ATOM 15385 N N . ALA I 2 315 ? 39.298 -1.653 26.283 1.00 47.11 316 ALA N N 1
ATOM 15386 C CA . ALA I 2 315 ? 40.523 -2.413 26.489 1.00 47.08 316 ALA N CA 1
ATOM 15387 C C . ALA I 2 315 ? 40.249 -3.912 26.465 1.00 47.19 316 ALA N C 1
ATOM 15388 O O . ALA I 2 315 ? 39.130 -4.360 26.735 1.00 47.06 316 ALA N O 1
ATOM 15390 N N . ARG I 2 316 ? 41.287 -4.677 26.145 1.00 47.25 317 ARG N N 1
ATOM 15391 C CA . ARG I 2 316 ? 41.182 -6.120 25.952 1.00 47.35 317 ARG N CA 1
ATOM 15392 C C . ARG I 2 316 ? 41.045 -6.836 27.292 1.00 46.86 317 ARG N C 1
ATOM 15393 O O . ARG I 2 316 ? 41.827 -6.598 28.214 1.00 46.69 317 ARG N O 1
ATOM 15401 N N . GLN I 2 317 ? 40.037 -7.695 27.404 1.00 46.41 318 GLN N N 1
ATOM 15402 C CA . GLN I 2 317 ? 39.949 -8.608 28.533 1.00 46.08 318 GLN N CA 1
ATOM 15403 C C . GLN I 2 317 ? 40.775 -9.846 28.196 1.00 45.91 318 GLN N C 1
ATOM 15404 O O . GLN I 2 317 ? 40.419 -10.592 27.288 1.00 45.90 318 GLN N O 1
ATOM 15410 N N . PRO I 2 318 ? 41.897 -10.054 28.908 1.00 45.78 319 PRO N N 1
ATOM 15411 C CA . PRO I 2 318 ? 42.755 -11.201 28.631 1.00 45.68 319 PRO N CA 1
ATOM 15412 C C . PRO I 2 318 ? 42.120 -12.507 29.092 1.00 45.77 319 PRO N C 1
ATOM 15413 O O . PRO I 2 318 ? 41.283 -12.501 30.001 1.00 45.80 319 PRO N O 1
ATOM 15417 N N . ASP I 2 319 ? 42.512 -13.607 28.448 1.00 45.76 320 ASP N N 1
ATOM 15418 C CA . ASP I 2 319 ? 42.086 -14.954 28.827 1.00 45.66 320 ASP N CA 1
ATOM 15419 C C . ASP I 2 319 ? 42.958 -15.501 29.956 1.00 45.31 320 ASP N C 1
ATOM 15420 O O . ASP I 2 319 ? 44.030 -14.962 30.240 1.00 45.25 320 ASP N O 1
ATOM 15425 N N . ASP I 2 320 ? 42.480 -16.569 30.594 1.00 45.05 321 ASP N N 1
ATOM 15426 C CA . ASP I 2 320 ? 43.272 -17.401 31.521 1.00 44.66 321 ASP N CA 1
ATOM 15427 C C . ASP I 2 320 ? 44.024 -16.647 32.619 1.00 44.23 321 ASP N C 1
ATOM 15428 O O . ASP I 2 320 ? 45.220 -16.870 32.825 1.00 44.48 321 ASP N O 1
ATOM 15433 N N . ILE I 2 321 ? 43.326 -15.760 33.319 1.00 43.50 322 ILE N N 1
ATOM 15434 C CA . ILE I 2 321 ? 43.909 -15.047 34.454 1.00 42.77 322 ILE N CA 1
ATOM 15435 C C . ILE I 2 321 ? 43.024 -15.188 35.685 1.00 42.45 322 ILE N C 1
ATOM 15436 O O . ILE I 2 321 ? 41.879 -15.630 35.589 1.00 42.24 322 ILE N O 1
ATOM 15441 N N . GLU I 2 322 ? 43.559 -14.802 36.839 1.00 42.03 323 GLU N N 1
ATOM 15442 C CA . GLU I 2 322 ? 42.853 -14.953 38.101 1.00 41.70 323 GLU N CA 1
ATOM 15443 C C . GLU I 2 322 ? 41.928 -13.755 38.347 1.00 41.08 323 GLU N C 1
ATOM 15444 O O . GLU I 2 322 ? 42.183 -12.928 39.223 1.00 41.17 323 GLU N O 1
ATOM 15450 N N . TYR I 2 323 ? 40.847 -13.682 37.573 1.00 40.47 324 TYR N N 1
ATOM 15451 C CA . TYR I 2 323 ? 39.927 -12.542 37.606 1.00 39.90 324 TYR N CA 1
ATOM 15452 C C . TYR I 2 323 ? 39.535 -12.107 39.014 1.00 39.66 324 TYR N C 1
ATOM 15453 O O . TYR I 2 323 ? 39.836 -10.985 39.422 1.00 39.83 324 TYR N O 1
ATOM 15462 N N . THR I 2 324 ? 38.877 -12.997 39.753 1.00 39.25 325 THR N N 1
ATOM 15463 C CA . THR I 2 324 ? 38.274 -12.637 41.037 1.00 38.81 325 THR N CA 1
ATOM 15464 C C . THR I 2 324 ? 39.216 -11.844 41.948 1.00 38.74 325 THR N C 1
ATOM 15465 O O . THR I 2 324 ? 38.881 -10.726 42.352 1.00 38.73 325 THR N O 1
ATOM 15469 N N . SER I 2 325 ? 40.396 -12.398 42.231 1.00 38.46 326 SER N N 1
ATOM 15470 C CA . SER I 2 325 ? 41.377 -11.740 43.106 1.00 38.30 326 SER N CA 1
ATOM 15471 C C . SER I 2 325 ? 41.995 -10.485 42.490 1.00 37.96 326 SER N C 1
ATOM 15472 O O . SER I 2 325 ? 42.371 -9.556 43.210 1.00 37.82 326 SER N O 1
ATOM 15475 N N . LEU I 2 326 ? 42.110 -10.461 41.164 1.00 37.43 327 LEU N N 1
ATOM 15476 C CA . LEU I 2 326 ? 42.582 -9.269 40.474 1.00 36.99 327 LEU N CA 1
ATOM 15477 C C . LEU I 2 326 ? 41.544 -8.153 40.567 1.00 36.88 327 LEU N C 1
ATOM 15478 O O . LEU I 2 326 ? 41.897 -6.980 40.631 1.00 36.92 327 LEU N O 1
ATOM 15483 N N . THR I 2 327 ? 40.268 -8.530 40.586 1.00 36.69 328 THR N N 1
ATOM 15484 C CA . THR I 2 327 ? 39.168 -7.571 40.693 1.00 36.36 328 THR N CA 1
ATOM 15485 C C . THR I 2 327 ? 39.114 -6.939 42.082 1.00 36.28 328 THR N C 1
ATOM 15486 O O . THR I 2 327 ? 38.972 -5.726 42.201 1.00 36.05 328 THR N O 1
ATOM 15490 N N . THR I 2 328 ? 39.233 -7.760 43.124 1.00 36.32 329 THR N N 1
ATOM 15491 C CA . THR I 2 328 ? 39.260 -7.250 44.494 1.00 36.44 329 THR N CA 1
ATOM 15492 C C . THR I 2 328 ? 40.445 -6.299 44.709 1.00 36.45 329 THR N C 1
ATOM 15493 O O . THR I 2 328 ? 40.281 -5.221 45.285 1.00 36.58 329 THR N O 1
ATOM 15497 N N . ALA I 2 329 ? 41.621 -6.689 44.218 1.00 36.35 330 ALA N N 1
ATOM 15498 C CA . ALA I 2 329 ? 42.822 -5.862 44.312 1.00 36.06 330 ALA N CA 1
ATOM 15499 C C . ALA I 2 329 ? 42.644 -4.524 43.607 1.00 35.99 330 ALA N C 1
ATOM 15500 O O . ALA I 2 329 ? 43.033 -3.485 44.146 1.00 36.03 330 ALA N O 1
ATOM 15502 N N . GLY I 2 330 ? 42.055 -4.565 42.409 1.00 35.77 331 GLY N N 1
ATOM 15503 C CA . GLY I 2 330 ? 41.740 -3.371 41.626 1.00 35.49 331 GLY N CA 1
ATOM 15504 C C . GLY I 2 330 ? 40.714 -2.479 42.300 1.00 35.74 331 GLY N C 1
ATOM 15505 O O . GLY I 2 330 ? 40.915 -1.267 42.409 1.00 35.84 331 GLY N O 1
ATOM 15506 N N . LEU I 2 331 ? 39.617 -3.080 42.762 1.00 35.83 332 LEU N N 1
ATOM 15507 C CA . LEU I 2 331 ? 38.567 -2.361 43.494 1.00 35.92 332 LEU N CA 1
ATOM 15508 C C . LEU I 2 331 ? 39.102 -1.649 44.742 1.00 36.20 332 LEU N C 1
ATOM 15509 O O . LEU I 2 331 ? 38.773 -0.486 44.982 1.00 36.34 332 LEU N O 1
ATOM 15514 N N . LEU I 2 332 ? 39.930 -2.342 45.522 1.00 36.38 333 LEU N N 1
ATOM 15515 C CA . LEU I 2 332 ? 40.544 -1.746 46.710 1.00 36.55 333 LEU N CA 1
ATOM 15516 C C . LEU I 2 332 ? 41.403 -0.530 46.345 1.00 36.58 333 LEU N C 1
ATOM 15517 O O . LEU I 2 332 ? 41.241 0.537 46.934 1.00 36.65 333 LEU N O 1
ATOM 15522 N N . TYR I 2 333 ? 42.293 -0.693 45.365 1.00 36.64 334 TYR N N 1
ATOM 15523 C CA . TYR I 2 333 ? 43.151 0.395 44.903 1.00 36.67 334 TYR N CA 1
ATOM 15524 C C . TYR I 2 333 ? 42.318 1.590 44.436 1.00 36.83 334 TYR N C 1
ATOM 15525 O O . TYR I 2 333 ? 42.511 2.713 44.916 1.00 36.98 334 TYR N O 1
ATOM 15534 N N . ALA I 2 334 ? 41.376 1.339 43.529 1.00 36.78 335 ALA N N 1
ATOM 15535 C CA . ALA I 2 334 ? 40.501 2.388 43.017 1.00 37.01 335 ALA N CA 1
ATOM 15536 C C . ALA I 2 334 ? 39.729 3.094 44.138 1.00 37.17 335 ALA N C 1
ATOM 15537 O O . ALA I 2 334 ? 39.599 4.323 44.135 1.00 37.04 335 ALA N O 1
ATOM 15539 N N . TYR I 2 335 ? 39.235 2.310 45.094 1.00 37.31 336 TYR N N 1
ATOM 15540 C CA . TYR I 2 335 ? 38.441 2.838 46.196 1.00 37.48 336 TYR N CA 1
ATOM 15541 C C . TYR I 2 335 ? 39.280 3.732 47.110 1.00 37.87 336 TYR N C 1
ATOM 15542 O O . TYR I 2 335 ? 38.819 4.800 47.528 1.00 37.86 336 TYR N O 1
ATOM 15551 N N . ALA I 2 336 ? 40.507 3.298 47.404 1.00 38.17 337 ALA N N 1
ATOM 15552 C CA . ALA I 2 336 ? 41.436 4.080 48.219 1.00 38.53 337 ALA N CA 1
ATOM 15553 C C . ALA I 2 336 ? 41.713 5.444 47.586 1.00 38.94 337 ALA N C 1
ATOM 15554 O O . ALA I 2 336 ? 41.638 6.474 48.258 1.00 38.91 337 ALA N O 1
ATOM 15556 N N . VAL I 2 337 ? 42.013 5.430 46.288 1.00 39.40 338 VAL N N 1
ATOM 15557 C CA . VAL I 2 337 ? 42.286 6.634 45.510 1.00 39.74 338 VAL N CA 1
ATOM 15558 C C . VAL I 2 337 ? 41.077 7.569 45.441 1.00 40.18 338 VAL N C 1
ATOM 15559 O O . VAL I 2 337 ? 41.190 8.756 45.735 1.00 40.28 338 VAL N O 1
ATOM 15563 N N . GLY I 2 338 ? 39.928 7.018 45.063 1.00 40.89 339 GLY N N 1
ATOM 15564 C CA . GLY I 2 338 ? 38.722 7.798 44.796 1.00 41.94 339 GLY N CA 1
ATOM 15565 C C . GLY I 2 338 ? 37.946 8.281 46.007 1.00 42.77 339 GLY N C 1
ATOM 15566 O O . GLY I 2 338 ? 37.033 9.095 45.873 1.00 42.92 339 GLY N O 1
ATOM 15567 N N . SER I 2 339 ? 38.292 7.777 47.185 1.00 43.59 340 SER N N 1
ATOM 15568 C CA . SER I 2 339 ? 37.665 8.235 48.419 1.00 44.56 340 SER N CA 1
ATOM 15569 C C . SER I 2 339 ? 38.612 9.131 49.221 1.00 45.19 340 SER N C 1
ATOM 15570 O O . SER I 2 339 ? 38.219 9.731 50.231 1.00 45.18 340 SER N O 1
ATOM 15573 N N . SER I 2 340 ? 39.858 9.219 48.757 1.00 45.96 341 SER N N 1
ATOM 15574 C CA . SER I 2 340 ? 40.877 10.027 49.418 1.00 46.70 341 SER N CA 1
ATOM 15575 C C . SER I 2 340 ? 41.525 11.008 48.447 1.00 47.14 341 SER N C 1
ATOM 15576 O O . SER I 2 340 ? 42.654 10.791 47.992 1.00 47.37 341 SER N O 1
ATOM 15579 N N . ALA I 2 341 ? 40.807 12.081 48.124 1.00 47.51 342 ALA N N 1
ATOM 15580 C CA . ALA I 2 341 ? 41.373 13.162 47.324 1.00 47.95 342 ALA N CA 1
ATOM 15581 C C . ALA I 2 341 ? 42.213 14.038 48.243 1.00 48.55 342 ALA N C 1
ATOM 15582 O O . ALA I 2 341 ? 41.677 14.755 49.108 1.00 48.96 342 ALA N O 1
ATOM 15584 N N . ASP I 2 342 ? 43.531 13.965 48.082 1.00 48.90 343 ASP N N 1
ATOM 15585 C CA . ASP I 2 342 ? 44.432 14.713 48.965 1.00 49.29 343 ASP N CA 1
ATOM 15586 C C . ASP I 2 342 ? 44.467 16.200 48.579 1.00 49.13 343 ASP N C 1
ATOM 15587 O O . ASP I 2 342 ? 45.501 16.743 48.175 1.00 49.18 343 ASP N O 1
ATOM 15592 N N . LEU I 2 343 ? 43.303 16.836 48.708 1.00 48.80 344 LEU N N 1
ATOM 15593 C CA . LEU I 2 343 ? 43.121 18.247 48.398 1.00 48.59 344 LEU N CA 1
ATOM 15594 C C . LEU I 2 343 ? 43.879 19.118 49.386 1.00 48.58 344 LEU N C 1
ATOM 15595 O O . LEU I 2 343 ? 43.722 18.978 50.605 1.00 48.41 344 LEU N O 1
ATOM 15600 N N . ALA I 2 344 ? 44.711 20.005 48.845 1.00 48.54 345 ALA N N 1
ATOM 15601 C CA . ALA I 2 344 ? 45.549 20.885 49.648 1.00 48.52 345 ALA N CA 1
ATOM 15602 C C . ALA I 2 344 ? 45.719 22.229 48.964 1.00 48.67 345 ALA N C 1
ATOM 15603 O O . ALA I 2 344 ? 45.790 22.305 47.734 1.00 48.93 345 ALA N O 1
ATOM 15605 N N . GLN I 2 345 ? 45.787 23.282 49.772 1.00 48.76 346 GLN N N 1
ATOM 15606 C CA . GLN I 2 345 ? 46.022 24.634 49.285 1.00 48.84 346 GLN N CA 1
ATOM 15607 C C . GLN I 2 345 ? 47.370 24.720 48.570 1.00 48.97 346 GLN N C 1
ATOM 15608 O O . GLN I 2 345 ? 48.367 24.168 49.038 1.00 49.07 346 GLN N O 1
ATOM 15614 N N . GLN I 2 346 ? 47.384 25.402 47.430 1.00 49.16 347 GLN N N 1
ATOM 15615 C CA . GLN I 2 346 ? 48.591 25.525 46.615 1.00 49.32 347 GLN N CA 1
ATOM 15616 C C . GLN I 2 346 ? 49.084 26.967 46.575 1.00 49.63 347 GLN N C 1
ATOM 15617 O O . GLN I 2 346 ? 50.280 27.216 46.408 1.00 49.65 347 GLN N O 1
ATOM 15623 N N . PHE I 2 347 ? 48.150 27.907 46.722 1.00 49.85 348 PHE N N 1
ATOM 15624 C CA . PHE I 2 347 ? 48.443 29.336 46.660 1.00 50.10 348 PHE N CA 1
ATOM 15625 C C . PHE I 2 347 ? 47.731 30.079 47.788 1.00 50.55 348 PHE N C 1
ATOM 15626 O O . PHE I 2 347 ? 46.687 29.635 48.264 1.00 50.58 348 PHE N O 1
ATOM 15634 N N . CYS I 2 348 ? 48.291 31.214 48.206 1.00 51.24 349 CYS N N 1
ATOM 15635 C CA . CYS I 2 348 ? 47.702 32.020 49.279 1.00 52.01 349 CYS N CA 1
ATOM 15636 C C . CYS I 2 348 ? 47.975 33.508 49.105 1.00 52.27 349 CYS N C 1
ATOM 15637 O O . CYS I 2 348 ? 48.861 33.898 48.346 1.00 52.27 349 CYS N O 1
ATOM 15640 N N . VAL I 2 349 ? 47.212 34.327 49.827 1.00 52.87 350 VAL N N 1
ATOM 15641 C CA . VAL I 2 349 ? 47.400 35.780 49.845 1.00 53.45 350 VAL N CA 1
ATOM 15642 C C . VAL I 2 349 ? 47.655 36.319 51.269 1.00 54.00 350 VAL N C 1
ATOM 15643 O O . VAL I 2 349 ? 47.360 37.478 51.573 1.00 53.99 350 VAL N O 1
ATOM 15647 N N . GLY I 2 350 ? 48.223 35.471 52.125 1.00 54.73 351 GLY N N 1
ATOM 15648 C CA . GLY I 2 350 ? 48.498 35.819 53.521 1.00 55.54 351 GLY N CA 1
ATOM 15649 C C . GLY I 2 350 ? 48.243 34.655 54.467 1.00 56.17 351 GLY N C 1
ATOM 15650 O O . GLY I 2 350 ? 49.130 34.264 55.230 1.00 56.18 351 GLY N O 1
ATOM 15651 N N . ASP I 2 351 ? 47.030 34.102 54.409 1.00 56.70 352 ASP N N 1
ATOM 15652 C CA . ASP I 2 351 ? 46.629 32.991 55.275 1.00 57.30 352 ASP N CA 1
ATOM 15653 C C . ASP I 2 351 ? 46.462 31.683 54.509 1.00 57.85 352 ASP N C 1
ATOM 15654 O O . ASP I 2 351 ? 46.147 31.682 53.318 1.00 57.84 352 ASP N O 1
ATOM 15659 N N . ASN I 2 352 ? 46.673 30.575 55.214 1.00 58.59 353 ASN N N 1
ATOM 15660 C CA . ASN I 2 352 ? 46.532 29.238 54.646 1.00 59.38 353 ASN N CA 1
ATOM 15661 C C . ASN I 2 352 ? 46.103 28.204 55.684 1.00 59.94 353 ASN N C 1
ATOM 15662 O O . ASN I 2 352 ? 46.135 28.478 56.884 1.00 60.02 353 ASN N O 1
ATOM 15667 N N . LYS I 2 353 ? 45.695 27.025 55.218 1.00 60.73 354 LYS N N 1
ATOM 15668 C CA . LYS I 2 353 ? 45.292 25.944 56.115 1.00 61.54 354 LYS N CA 1
ATOM 15669 C C . LYS I 2 353 ? 46.458 25.007 56.420 1.00 62.25 354 LYS N C 1
ATOM 15670 O O . LYS I 2 353 ? 47.244 24.660 55.537 1.00 62.26 354 LYS N O 1
ATOM 15676 N N . TYR I 2 354 ? 46.543 24.601 57.682 1.00 63.23 355 TYR N N 1
ATOM 15677 C CA . TYR I 2 354 ? 47.597 23.726 58.176 1.00 64.15 355 TYR N CA 1
ATOM 15678 C C . TYR I 2 354 ? 47.002 22.747 59.180 1.00 64.82 355 TYR N C 1
ATOM 15679 O O . TYR I 2 354 ? 46.304 23.153 60.111 1.00 64.88 355 TYR N O 1
ATOM 15688 N N . THR I 2 355 ? 47.261 21.458 58.976 1.00 65.73 356 THR N N 1
ATOM 15689 C CA . THR I 2 355 ? 46.802 20.423 59.909 1.00 66.55 356 THR N CA 1
ATOM 15690 C C . THR I 2 355 ? 47.746 19.209 59.962 1.00 67.30 356 THR N C 1
ATOM 15691 O O . THR I 2 355 ? 47.305 18.068 59.773 1.00 67.45 356 THR N O 1
ATOM 15695 N N . PRO I 2 356 ? 49.049 19.443 60.247 1.00 68.01 357 PRO N N 1
ATOM 15696 C CA . PRO I 2 356 ? 50.014 18.330 60.265 1.00 68.48 357 PRO N CA 1
ATOM 15697 C C . PRO I 2 356 ? 49.606 17.245 61.264 1.00 68.89 357 PRO N C 1
ATOM 15698 O O . PRO I 2 356 ? 49.619 16.054 60.930 1.00 68.95 357 PRO N O 1
ATOM 15702 N N . ASP I 2 357 ? 49.242 17.669 62.475 1.00 69.32 358 ASP N N 1
ATOM 15703 C CA . ASP I 2 357 ? 48.731 16.768 63.502 1.00 69.70 358 ASP N CA 1
ATOM 15704 C C . ASP I 2 357 ? 47.666 17.432 64.377 1.00 69.88 358 ASP N C 1
ATOM 15705 O O . ASP I 2 357 ? 47.951 18.373 65.127 1.00 69.84 358 ASP N O 1
ATOM 15710 N N . ASP I 2 358 ? 46.440 16.927 64.252 1.00 70.10 359 ASP N N 1
ATOM 15711 C CA . ASP I 2 358 ? 45.307 17.312 65.098 1.00 70.21 359 ASP N CA 1
ATOM 15712 C C . ASP I 2 358 ? 44.263 16.192 65.136 1.00 70.25 359 ASP N C 1
ATOM 15713 O O . ASP I 2 358 ? 43.181 16.355 65.714 1.00 70.25 359 ASP N O 1
ATOM 15718 N N . SER I 2 359 ? 44.606 15.058 64.522 1.00 70.24 360 SER N N 1
ATOM 15719 C CA . SER I 2 359 ? 43.726 13.894 64.449 1.00 70.22 360 SER N CA 1
ATOM 15720 C C . SER I 2 359 ? 43.739 13.131 65.770 1.00 70.23 360 SER N C 1
ATOM 15721 O O . SER I 2 359 ? 44.785 12.632 66.191 1.00 70.35 360 SER N O 1
ATOM 15724 N N . THR I 2 360 ? 42.578 13.050 66.418 1.00 70.16 361 THR N N 1
ATOM 15725 C CA . THR I 2 360 ? 42.441 12.343 67.695 1.00 70.07 361 THR N CA 1
ATOM 15726 C C . THR I 2 360 ? 41.803 10.965 67.489 1.00 69.96 361 THR N C 1
ATOM 15727 O O . THR I 2 360 ? 40.887 10.810 66.675 1.00 70.03 361 THR N O 1
ATOM 15731 N N . GLY I 2 361 ? 42.303 9.973 68.225 1.00 69.70 362 GLY N N 1
ATOM 15732 C CA . GLY I 2 361 ? 41.781 8.610 68.159 1.00 69.37 362 GLY N CA 1
ATOM 15733 C C . GLY I 2 361 ? 40.836 8.286 69.301 1.00 69.13 362 GLY N C 1
ATOM 15734 O O . GLY I 2 361 ? 40.211 9.181 69.878 1.00 69.12 362 GLY N O 1
ATOM 15735 N N . GLY I 2 362 ? 40.737 6.998 69.624 1.00 68.89 363 GLY N N 1
ATOM 15736 C CA . GLY I 2 362 ? 39.856 6.519 70.688 1.00 68.56 363 GLY N CA 1
ATOM 15737 C C . GLY I 2 362 ? 38.437 6.298 70.201 1.00 68.28 363 GLY N C 1
ATOM 15738 O O . GLY I 2 362 ? 37.523 7.034 70.583 1.00 68.31 363 GLY N O 1
ATOM 15739 N N . LEU I 2 363 ? 38.263 5.278 69.357 1.00 67.91 364 LEU N N 1
ATOM 15740 C CA . LEU I 2 363 ? 36.989 4.968 68.682 1.00 67.50 364 LEU N CA 1
ATOM 15741 C C . LEU I 2 363 ? 36.483 6.113 67.785 1.00 67.15 364 LEU N C 1
ATOM 15742 O O . LEU I 2 363 ? 35.433 5.998 67.143 1.00 67.15 364 LEU N O 1
ATOM 15747 N N . THR I 2 364 ? 37.247 7.204 67.736 1.00 66.61 365 THR N N 1
ATOM 15748 C CA . THR I 2 364 ? 36.972 8.331 66.846 1.00 66.08 365 THR N CA 1
ATOM 15749 C C . THR I 2 364 ? 37.357 7.951 65.407 1.00 65.64 365 THR N C 1
ATOM 15750 O O . THR I 2 364 ? 37.579 8.820 64.554 1.00 65.65 365 THR N O 1
ATOM 15754 N N . THR I 2 365 ? 37.421 6.645 65.145 1.00 64.95 366 THR N N 1
ATOM 15755 C CA . THR I 2 365 ? 37.906 6.125 63.866 1.00 64.29 366 THR N CA 1
ATOM 15756 C C . THR I 2 365 ? 37.202 4.834 63.413 1.00 63.70 366 THR N C 1
ATOM 15757 O O . THR I 2 365 ? 37.721 3.728 63.585 1.00 63.62 366 THR N O 1
ATOM 15761 N N . ASN I 2 366 ? 36.011 4.990 62.840 1.00 62.93 367 ASN N N 1
ATOM 15762 C CA . ASN I 2 366 ? 35.318 3.892 62.167 1.00 62.13 367 ASN N CA 1
ATOM 15763 C C . ASN I 2 366 ? 35.637 3.901 60.677 1.00 61.51 367 ASN N C 1
ATOM 15764 O O . ASN I 2 366 ? 35.896 2.854 60.078 1.00 61.52 367 ASN N O 1
ATOM 15769 N N . ALA I 2 367 ? 35.614 5.101 60.100 1.00 60.63 368 ALA N N 1
ATOM 15770 C CA . ALA I 2 367 ? 35.836 5.331 58.677 1.00 59.76 368 ALA N CA 1
ATOM 15771 C C . ALA I 2 367 ? 37.156 4.744 58.157 1.00 59.10 368 ALA N C 1
ATOM 15772 O O . ALA I 2 367 ? 38.111 4.588 58.924 1.00 59.02 368 ALA N O 1
ATOM 15774 N N . PRO I 2 368 ? 37.202 4.397 56.853 1.00 58.39 369 PRO N N 1
ATOM 15775 C CA . PRO I 2 368 ? 38.429 4.017 56.144 1.00 57.81 369 PRO N CA 1
ATOM 15776 C C . PRO I 2 368 ? 39.580 5.022 56.325 1.00 57.17 369 PRO N C 1
ATOM 15777 O O . PRO I 2 368 ? 39.333 6.179 56.682 1.00 57.17 369 PRO N O 1
ATOM 15781 N N . PRO I 2 369 ? 40.833 4.586 56.076 1.00 56.52 370 PRO N N 1
ATOM 15782 C CA . PRO I 2 369 ? 41.991 5.441 56.337 1.00 56.01 370 PRO N CA 1
ATOM 15783 C C . PRO I 2 369 ? 42.030 6.661 55.428 1.00 55.59 370 PRO N C 1
ATOM 15784 O O . PRO I 2 369 ? 41.514 6.622 54.313 1.00 55.58 370 PRO N O 1
ATOM 15788 N N . GLN I 2 370 ? 42.639 7.736 55.912 1.00 55.19 371 GLN N N 1
ATOM 15789 C CA . GLN I 2 370 ? 42.835 8.928 55.100 1.00 54.75 371 GLN N CA 1
ATOM 15790 C C . GLN I 2 370 ? 44.211 8.876 54.455 1.00 54.16 371 GLN N C 1
ATOM 15791 O O . GLN I 2 370 ? 45.231 8.830 55.147 1.00 54.35 371 GLN N O 1
ATOM 15797 N N . GLY I 2 371 ? 44.233 8.865 53.126 1.00 53.31 372 GLY N N 1
ATOM 15798 C CA . GLY I 2 371 ? 45.485 8.768 52.380 1.00 52.17 372 GLY N CA 1
ATOM 15799 C C . GLY I 2 371 ? 45.526 7.556 51.473 1.00 51.30 372 GLY N C 1
ATOM 15800 O O . GLY I 2 371 ? 44.496 6.934 51.211 1.00 51.11 372 GLY N O 1
ATOM 15801 N N . ARG I 2 372 ? 46.724 7.222 50.999 1.00 50.55 373 ARG N N 1
ATOM 15802 C CA . ARG I 2 372 ? 46.909 6.128 50.040 1.00 49.72 373 ARG N CA 1
ATOM 15803 C C . ARG I 2 372 ? 48.101 5.230 50.392 1.00 49.49 373 ARG N C 1
ATOM 15804 O O . ARG I 2 372 ? 48.811 4.741 49.507 1.00 49.49 373 ARG N O 1
ATOM 15812 N N . ASP I 2 373 ? 48.315 5.020 51.690 1.00 49.11 374 ASP N N 1
ATOM 15813 C CA . ASP I 2 373 ? 49.355 4.116 52.172 1.00 48.67 374 ASP N CA 1
ATOM 15814 C C . ASP I 2 373 ? 48.813 2.692 52.141 1.00 48.23 374 ASP N C 1
ATOM 15815 O O . ASP I 2 373 ? 47.883 2.356 52.877 1.00 48.01 374 ASP N O 1
ATOM 15820 N N . VAL I 2 374 ? 49.395 1.865 51.276 1.00 47.93 375 VAL N N 1
ATOM 15821 C CA . VAL I 2 374 ? 48.922 0.493 51.071 1.00 47.68 375 VAL N CA 1
ATOM 15822 C C . VAL I 2 374 ? 48.938 -0.328 52.368 1.00 47.49 375 VAL N C 1
ATOM 15823 O O . VAL I 2 374 ? 48.020 -1.112 52.622 1.00 47.54 375 VAL N O 1
ATOM 15827 N N . VAL I 2 375 ? 49.966 -0.115 53.187 1.00 47.17 376 VAL N N 1
ATOM 15828 C CA . VAL I 2 375 ? 50.101 -0.786 54.480 1.00 46.89 376 VAL N CA 1
ATOM 15829 C C . VAL I 2 375 ? 48.890 -0.511 55.380 1.00 46.75 376 VAL N C 1
ATOM 15830 O O . VAL I 2 375 ? 48.356 -1.428 56.001 1.00 46.77 376 VAL N O 1
ATOM 15834 N N . GLU I 2 376 ? 48.451 0.745 55.425 1.00 46.62 377 GLU N N 1
ATOM 15835 C CA . GLU I 2 376 ? 47.266 1.126 56.194 1.00 46.64 377 GLU N CA 1
ATOM 15836 C C . GLU I 2 376 ? 45.979 0.512 55.632 1.00 46.42 377 GLU N C 1
ATOM 15837 O O . GLU I 2 376 ? 45.161 -0.017 56.388 1.00 46.37 377 GLU N O 1
ATOM 15843 N N . TRP I 2 377 ? 45.810 0.574 54.312 1.00 46.20 378 TRP N N 1
ATOM 15844 C CA . TRP I 2 377 ? 44.629 0.007 53.654 1.00 46.01 378 TRP N CA 1
ATOM 15845 C C . TRP I 2 377 ? 44.566 -1.517 53.748 1.00 46.15 378 TRP N C 1
ATOM 15846 O O . TRP I 2 377 ? 43.483 -2.085 53.899 1.00 46.28 378 TRP N O 1
ATOM 15857 N N . LEU I 2 378 ? 45.723 -2.170 53.667 1.00 46.23 379 LEU N N 1
ATOM 15858 C CA . LEU I 2 378 ? 45.810 -3.609 53.918 1.00 46.45 379 LEU N CA 1
ATOM 15859 C C . LEU I 2 378 ? 45.452 -3.934 55.367 1.00 46.69 379 LEU N C 1
ATOM 15860 O O . LEU I 2 378 ? 44.984 -5.031 55.666 1.00 46.74 379 LEU N O 1
ATOM 15865 N N . GLY I 2 379 ? 45.676 -2.970 56.258 1.00 46.92 380 GLY N N 1
ATOM 15866 C CA . GLY I 2 379 ? 45.252 -3.084 57.646 1.00 47.21 380 GLY N CA 1
ATOM 15867 C C . GLY I 2 379 ? 43.747 -2.987 57.759 1.00 47.43 380 GLY N C 1
ATOM 15868 O O . GLY I 2 379 ? 43.112 -3.811 58.414 1.00 47.40 380 GLY N O 1
ATOM 15869 N N . TRP I 2 380 ? 43.184 -1.976 57.104 1.00 47.86 381 TRP N N 1
ATOM 15870 C CA . TRP I 2 380 ? 41.744 -1.733 57.109 1.00 48.36 381 TRP N CA 1
ATOM 15871 C C . TRP I 2 380 ? 40.963 -2.893 56.493 1.00 48.97 381 TRP N C 1
ATOM 15872 O O . TRP I 2 380 ? 39.947 -3.316 57.047 1.00 49.13 381 TRP N O 1
ATOM 15883 N N . PHE I 2 381 ? 41.450 -3.405 55.361 1.00 49.54 382 PHE N N 1
ATOM 15884 C CA . PHE I 2 381 ? 40.810 -4.520 54.660 1.00 50.11 382 PHE N CA 1
ATOM 15885 C C . PHE I 2 381 ? 40.862 -5.811 55.474 1.00 50.59 382 PHE N C 1
ATOM 15886 O O . PHE I 2 381 ? 39.919 -6.606 55.445 1.00 50.81 382 PHE N O 1
ATOM 15894 N N . GLU I 2 382 ? 41.965 -6.012 56.195 1.00 50.97 383 GLU N N 1
ATOM 15895 C CA . GLU I 2 382 ? 42.092 -7.120 57.141 1.00 51.32 383 GLU N CA 1
ATOM 15896 C C . GLU I 2 382 ? 40.989 -7.070 58.189 1.00 51.39 383 GLU N C 1
ATOM 15897 O O . GLU I 2 382 ? 40.441 -8.105 58.563 1.00 51.47 383 GLU N O 1
ATOM 15903 N N . ASP I 2 383 ? 40.672 -5.860 58.649 1.00 51.51 384 ASP N N 1
ATOM 15904 C CA . ASP I 2 383 ? 39.613 -5.636 59.633 1.00 51.69 384 ASP N CA 1
ATOM 15905 C C . ASP I 2 383 ? 38.219 -5.794 59.022 1.00 51.80 384 ASP N C 1
ATOM 15906 O O . ASP I 2 383 ? 37.240 -6.010 59.736 1.00 51.91 384 ASP N O 1
ATOM 15911 N N . GLN I 2 384 ? 38.143 -5.685 57.700 1.00 51.95 385 GLN N N 1
ATOM 15912 C CA . GLN I 2 384 ? 36.896 -5.877 56.964 1.00 52.14 385 GLN N CA 1
ATOM 15913 C C . GLN I 2 384 ? 36.692 -7.342 56.553 1.00 52.20 385 GLN N C 1
ATOM 15914 O O . GLN I 2 384 ? 35.905 -7.637 55.647 1.00 52.29 385 GLN N O 1
ATOM 15920 N N . ASN I 2 385 ? 37.395 -8.247 57.237 1.00 52.23 386 ASN N N 1
ATOM 15921 C CA . ASN I 2 385 ? 37.394 -9.691 56.940 1.00 52.29 386 ASN N CA 1
ATOM 15922 C C . ASN I 2 385 ? 37.804 -10.018 55.505 1.00 52.26 386 ASN N C 1
ATOM 15923 O O . ASN I 2 385 ? 37.290 -10.962 54.898 1.00 52.19 386 ASN N O 1
ATOM 15928 N N . ARG I 2 386 ? 38.736 -9.223 54.981 1.00 52.29 387 ARG N N 1
ATOM 15929 C CA . ARG I 2 386 ? 39.225 -9.349 53.605 1.00 52.41 387 ARG N CA 1
ATOM 15930 C C . ARG I 2 386 ? 38.102 -9.357 52.555 1.00 52.22 387 ARG N C 1
ATOM 15931 O O . ARG I 2 386 ? 38.277 -9.859 51.442 1.00 52.23 387 ARG N O 1
ATOM 15939 N N . LYS I 2 387 ? 36.961 -8.778 52.923 1.00 51.94 388 LYS N N 1
ATOM 15940 C CA . LYS I 2 387 ? 35.764 -8.793 52.094 1.00 51.78 388 LYS N CA 1
ATOM 15941 C C . LYS I 2 387 ? 35.309 -7.365 51.801 1.00 51.45 388 LYS N C 1
ATOM 15942 O O . LYS I 2 387 ? 35.140 -6.565 52.728 1.00 51.53 388 LYS N O 1
ATOM 15948 N N . PRO I 2 388 ? 35.119 -7.037 50.509 1.00 50.99 389 PRO N N 1
ATOM 15949 C CA . PRO I 2 388 ? 34.700 -5.702 50.068 1.00 50.67 389 PRO N CA 1
ATOM 15950 C C . PRO I 2 388 ? 33.395 -5.208 50.711 1.00 50.30 389 PRO N C 1
ATOM 15951 O O . PRO I 2 388 ? 32.421 -5.955 50.813 1.00 50.08 389 PRO N O 1
ATOM 15955 N N . THR I 2 389 ? 33.407 -3.944 51.128 1.00 50.04 390 THR N N 1
ATOM 15956 C CA . THR I 2 389 ? 32.319 -3.316 51.882 1.00 49.81 390 THR N CA 1
ATOM 15957 C C . THR I 2 389 ? 31.183 -2.857 50.964 1.00 49.48 390 THR N C 1
ATOM 15958 O O . THR I 2 389 ? 31.438 -2.481 49.823 1.00 49.40 390 THR N O 1
ATOM 15962 N N . PRO I 2 390 ? 29.921 -2.912 51.449 1.00 49.25 391 PRO N N 1
ATOM 15963 C CA . PRO I 2 390 ? 28.782 -2.267 50.785 1.00 49.07 391 PRO N CA 1
ATOM 15964 C C . PRO I 2 390 ? 29.134 -0.931 50.122 1.00 48.98 391 PRO N C 1
ATOM 15965 O O . PRO I 2 390 ? 28.658 -0.653 49.018 1.00 48.94 391 PRO N O 1
ATOM 15969 N N . ASP I 2 391 ? 29.963 -0.125 50.791 1.00 48.75 392 ASP N N 1
ATOM 15970 C CA . ASP I 2 391 ? 30.422 1.153 50.246 1.00 48.51 392 ASP N CA 1
ATOM 15971 C C . ASP I 2 391 ? 31.393 0.992 49.072 1.00 48.18 392 ASP N C 1
ATOM 15972 O O . ASP I 2 391 ? 31.347 1.766 48.116 1.00 48.21 392 ASP N O 1
ATOM 15977 N N . MET I 2 392 ? 32.275 -0.003 49.149 1.00 47.78 393 MET N N 1
ATOM 15978 C CA . MET I 2 392 ? 33.185 -0.302 48.048 1.00 47.31 393 MET N CA 1
ATOM 15979 C C . MET I 2 392 ? 32.398 -0.734 46.814 1.00 47.27 393 MET N C 1
ATOM 15980 O O . MET I 2 392 ? 32.710 -0.330 45.696 1.00 47.25 393 MET N O 1
ATOM 15985 N N . MET I 2 393 ? 31.363 -1.539 47.037 1.00 47.18 394 MET N N 1
ATOM 15986 C CA . MET I 2 393 ? 30.528 -2.057 45.963 1.00 47.17 394 MET N CA 1
ATOM 15987 C C . MET I 2 393 ? 29.660 -0.953 45.367 1.00 46.99 394 MET N C 1
ATOM 15988 O O . MET I 2 393 ? 29.442 -0.910 44.156 1.00 47.13 394 MET N O 1
ATOM 15993 N N . GLN I 2 394 ? 29.179 -0.056 46.225 1.00 46.79 395 GLN N N 1
ATOM 15994 C CA . GLN I 2 394 ? 28.413 1.109 45.790 1.00 46.38 395 GLN N CA 1
ATOM 15995 C C . GLN I 2 394 ? 29.262 2.048 44.935 1.00 46.06 395 GLN N C 1
ATOM 15996 O O . GLN I 2 394 ? 28.803 2.529 43.897 1.00 46.15 395 GLN N O 1
ATOM 16002 N N . TYR I 2 395 ? 30.498 2.296 45.363 1.00 45.65 396 TYR N N 1
ATOM 16003 C CA . TYR I 2 395 ? 31.431 3.114 44.587 1.00 45.39 396 TYR N CA 1
ATOM 16004 C C . TYR I 2 395 ? 31.570 2.562 43.173 1.00 45.26 396 TYR N C 1
ATOM 16005 O O . TYR I 2 395 ? 31.496 3.311 42.199 1.00 45.48 396 TYR N O 1
ATOM 16014 N N . ALA I 2 396 ? 31.758 1.247 43.080 1.00 44.95 397 ALA N N 1
ATOM 16015 C CA . ALA I 2 396 ? 31.894 0.548 41.807 1.00 44.56 397 ALA N CA 1
ATOM 16016 C C . ALA I 2 396 ? 30.602 0.554 40.993 1.00 44.40 397 ALA N C 1
ATOM 16017 O O . ALA I 2 396 ? 30.642 0.715 39.777 1.00 44.42 397 ALA N O 1
ATOM 16019 N N . LYS I 2 397 ? 29.462 0.379 41.659 1.00 44.21 398 LYS N N 1
ATOM 16020 C CA . LYS I 2 397 ? 28.172 0.439 40.977 1.00 44.02 398 LYS N CA 1
ATOM 16021 C C . LYS I 2 397 ? 28.000 1.807 40.339 1.00 44.04 398 LYS N C 1
ATOM 16022 O O . LYS I 2 397 ? 27.620 1.905 39.176 1.00 44.07 398 LYS N O 1
ATOM 16028 N N . ARG I 2 398 ? 28.300 2.852 41.108 1.00 43.92 399 ARG N N 1
ATOM 16029 C CA . ARG I 2 398 ? 28.245 4.230 40.626 1.00 44.01 399 ARG N CA 1
ATOM 16030 C C . ARG I 2 398 ? 29.212 4.484 39.465 1.00 43.69 399 ARG N C 1
ATOM 16031 O O . ARG I 2 398 ? 28.868 5.179 38.508 1.00 43.67 399 ARG N O 1
ATOM 16039 N N . ALA I 2 399 ? 30.406 3.902 39.550 1.00 43.51 400 ALA N N 1
ATOM 16040 C CA . ALA I 2 399 ? 31.432 4.057 38.523 1.00 43.48 400 ALA N CA 1
ATOM 16041 C C . ALA I 2 399 ? 31.017 3.535 37.142 1.00 43.71 400 ALA N C 1
ATOM 16042 O O . ALA I 2 399 ? 31.191 4.235 36.146 1.00 43.70 400 ALA N O 1
ATOM 16044 N N . VAL I 2 400 ? 30.461 2.323 37.087 1.00 43.91 401 VAL N N 1
ATOM 16045 C CA . VAL I 2 400 ? 30.129 1.669 35.808 1.00 44.33 401 VAL N CA 1
ATOM 16046 C C . VAL I 2 400 ? 28.660 1.816 35.356 1.00 44.46 401 VAL N C 1
ATOM 16047 O O . VAL I 2 400 ? 28.329 1.528 34.205 1.00 44.29 401 VAL N O 1
ATOM 16051 N N . MET I 2 401 ? 27.808 2.280 36.267 1.00 44.75 402 MET N N 1
ATOM 16052 C CA . MET I 2 401 ? 26.353 2.378 36.078 1.00 45.18 402 MET N CA 1
ATOM 16053 C C . MET I 2 401 ? 25.881 3.002 34.760 1.00 45.38 402 MET N C 1
ATOM 16054 O O . MET I 2 401 ? 24.877 2.568 34.191 1.00 45.35 402 MET N O 1
ATOM 16059 N N . SER I 2 402 ? 26.598 4.023 34.297 1.00 45.80 403 SER N N 1
ATOM 16060 C CA . SER I 2 402 ? 26.181 4.823 33.146 1.00 46.13 403 SER N CA 1
ATOM 16061 C C . SER I 2 402 ? 26.911 4.471 31.848 1.00 46.43 403 SER N C 1
ATOM 16062 O O . SER I 2 402 ? 26.730 5.148 30.836 1.00 46.58 403 SER N O 1
ATOM 16065 N N . LEU I 2 403 ? 27.730 3.424 31.871 1.00 46.76 404 LEU N N 1
ATOM 16066 C CA . LEU I 2 403 ? 28.420 2.981 30.661 1.00 47.18 404 LEU N CA 1
ATOM 16067 C C . LEU I 2 403 ? 27.417 2.408 29.663 1.00 47.60 404 LEU N C 1
ATOM 16068 O O . LEU I 2 403 ? 26.564 1.591 30.024 1.00 47.60 404 LEU N O 1
ATOM 16073 N N . GLN I 2 404 ? 27.523 2.853 28.413 1.00 48.13 405 GLN N N 1
ATOM 16074 C CA . GLN I 2 404 ? 26.576 2.475 27.365 1.00 48.73 405 GLN N CA 1
ATOM 16075 C C . GLN I 2 404 ? 27.289 1.994 26.102 1.00 48.88 405 GLN N C 1
ATOM 16076 O O . GLN I 2 404 ? 28.393 2.454 25.789 1.00 48.98 405 GLN N O 1
ATOM 16082 N N . GLY I 2 405 ? 26.647 1.071 25.386 1.00 49.05 406 GLY N N 1
ATOM 16083 C CA . GLY I 2 405 ? 27.190 0.517 24.148 1.00 49.18 406 GLY N CA 1
ATOM 16084 C C . GLY I 2 405 ? 28.584 -0.065 24.310 1.00 49.28 406 GLY N C 1
ATOM 16085 O O . GLY I 2 405 ? 29.520 0.342 23.618 1.00 49.36 406 GLY N O 1
ATOM 16086 N N . LEU I 2 406 ? 28.725 -1.007 25.236 1.00 49.28 407 LEU N N 1
ATOM 16087 C CA . LEU I 2 406 ? 29.998 -1.689 25.449 1.00 49.20 407 LEU N CA 1
ATOM 16088 C C . LEU I 2 406 ? 30.136 -2.888 24.514 1.00 49.30 407 LEU N C 1
ATOM 16089 O O . LEU I 2 406 ? 29.139 -3.409 24.001 1.00 49.33 407 LEU N O 1
ATOM 16094 N N . ARG I 2 407 ? 31.378 -3.311 24.293 1.00 49.24 408 ARG N N 1
ATOM 16095 C CA . ARG I 2 407 ? 31.683 -4.422 23.394 1.00 49.11 408 ARG N CA 1
ATOM 16096 C C . ARG I 2 407 ? 32.033 -5.689 24.165 1.00 48.79 408 ARG N C 1
ATOM 16097 O O . ARG I 2 407 ? 32.442 -5.624 25.323 1.00 48.81 408 ARG N O 1
ATOM 16105 N N . GLU I 2 408 ? 31.874 -6.838 23.514 1.00 48.39 409 GLU N N 1
ATOM 16106 C CA . GLU I 2 408 ? 32.201 -8.126 24.123 1.00 47.96 409 GLU N CA 1
ATOM 16107 C C . GLU I 2 408 ? 33.697 -8.239 24.427 1.00 47.54 409 GLU N C 1
ATOM 16108 O O . GLU I 2 408 ? 34.520 -7.629 23.739 1.00 47.51 409 GLU N O 1
ATOM 16114 N N . LYS I 2 409 ? 34.029 -9.005 25.470 1.00 47.03 410 LYS N N 1
ATOM 16115 C CA . LYS I 2 409 ? 35.419 -9.326 25.837 1.00 46.51 410 LYS N CA 1
ATOM 16116 C C . LYS I 2 409 ? 36.277 -8.076 26.091 1.00 45.97 410 LYS N C 1
ATOM 16117 O O . LYS I 2 409 ? 37.480 -8.058 25.831 1.00 45.93 410 LYS N O 1
ATOM 16123 N N . THR I 2 410 ? 35.641 -7.031 26.605 1.00 45.47 411 THR N N 1
ATOM 16124 C CA . THR I 2 410 ? 36.345 -5.817 26.999 1.00 44.89 411 THR N CA 1
ATOM 16125 C C . THR I 2 410 ? 36.383 -5.701 28.518 1.00 44.88 411 THR N C 1
ATOM 16126 O O . THR I 2 410 ? 35.651 -6.394 29.225 1.00 44.67 411 THR N O 1
ATOM 16130 N N . ILE I 2 411 ? 37.244 -4.820 29.012 1.00 44.86 412 ILE N N 1
ATOM 16131 C CA . ILE I 2 411 ? 37.328 -4.557 30.437 1.00 44.90 412 ILE N CA 1
ATOM 16132 C C . ILE I 2 411 ? 36.143 -3.713 30.911 1.00 45.02 412 ILE N C 1
ATOM 16133 O O . ILE I 2 411 ? 35.720 -3.813 32.067 1.00 45.24 412 ILE N O 1
ATOM 16138 N N . GLY I 2 412 ? 35.594 -2.914 30.000 1.00 45.09 413 GLY N N 1
ATOM 16139 C CA . GLY I 2 412 ? 34.381 -2.141 30.260 1.00 45.24 413 GLY N CA 1
ATOM 16140 C C . GLY I 2 412 ? 33.153 -3.009 30.462 1.00 45.26 413 GLY N C 1
ATOM 16141 O O . GLY I 2 412 ? 32.336 -2.738 31.344 1.00 45.43 413 GLY N O 1
ATOM 16142 N N . LYS I 2 413 ? 33.034 -4.057 29.647 1.00 45.21 414 LYS N N 1
ATOM 16143 C CA . LYS I 2 413 ? 31.912 -5.001 29.720 1.00 45.13 414 LYS N CA 1
ATOM 16144 C C . LYS I 2 413 ? 31.987 -5.878 30.961 1.00 44.91 414 LYS N C 1
ATOM 16145 O O . LYS I 2 413 ? 30.972 -6.133 31.606 1.00 44.93 414 LYS N O 1
ATOM 16151 N N . TYR I 2 414 ? 33.190 -6.345 31.285 1.00 44.87 415 TYR N N 1
ATOM 16152 C CA . TYR I 2 414 ? 33.409 -7.123 32.501 1.00 44.77 415 TYR N CA 1
ATOM 16153 C C . TYR I 2 414 ? 32.915 -6.323 33.703 1.00 44.88 415 TYR N C 1
ATOM 16154 O O . TYR I 2 414 ? 31.999 -6.757 34.402 1.00 44.79 415 TYR N O 1
ATOM 16163 N N . ALA I 2 415 ? 33.503 -5.142 33.901 1.00 44.99 416 ALA N N 1
ATOM 16164 C CA . ALA I 2 415 ? 33.199 -4.273 35.039 1.00 45.17 416 ALA N CA 1
ATOM 16165 C C . ALA I 2 415 ? 31.721 -3.933 35.184 1.00 45.23 416 ALA N C 1
ATOM 16166 O O . ALA I 2 415 ? 31.203 -3.926 36.296 1.00 45.16 416 ALA N O 1
ATOM 16168 N N . LYS I 2 416 ? 31.051 -3.660 34.066 1.00 45.56 417 LYS N N 1
ATOM 16169 C CA . LYS I 2 416 ? 29.621 -3.339 34.090 1.00 45.96 417 LYS N CA 1
ATOM 16170 C C . LYS I 2 416 ? 28.759 -4.488 34.613 1.00 46.20 417 LYS N C 1
ATOM 16171 O O . LYS I 2 416 ? 27.916 -4.281 35.486 1.00 46.31 417 LYS N O 1
ATOM 16177 N N . SER I 2 417 ? 28.968 -5.691 34.085 1.00 46.46 418 SER N N 1
ATOM 16178 C CA . SER I 2 417 ? 28.177 -6.845 34.508 1.00 46.78 418 SER N CA 1
ATOM 16179 C C . SER I 2 417 ? 28.631 -7.399 35.860 1.00 47.03 418 SER N C 1
ATOM 16180 O O . SER I 2 417 ? 27.941 -8.214 36.469 1.00 47.04 418 SER N O 1
ATOM 16183 N N . GLU I 2 418 ? 29.786 -6.936 36.326 1.00 47.53 419 GLU N N 1
ATOM 16184 C CA . GLU I 2 418 ? 30.308 -7.309 37.636 1.00 48.12 419 GLU N CA 1
ATOM 16185 C C . GLU I 2 418 ? 29.715 -6.435 38.745 1.00 48.50 419 GLU N C 1
ATOM 16186 O O . GLU I 2 418 ? 29.349 -6.943 39.806 1.00 48.68 419 GLU N O 1
ATOM 16192 N N . PHE I 2 419 ? 29.595 -5.133 38.487 1.00 48.88 420 PHE N N 1
ATOM 16193 C CA . PHE I 2 419 ? 29.260 -4.166 39.539 1.00 49.21 420 PHE N CA 1
ATOM 16194 C C . PHE I 2 419 ? 27.872 -3.507 39.466 1.00 49.52 420 PHE N C 1
ATOM 16195 O O . PHE I 2 419 ? 27.444 -2.868 40.430 1.00 49.47 420 PHE N O 1
ATOM 16203 N N . ASP I 2 420 ? 27.173 -3.663 38.343 1.00 49.95 421 ASP N N 1
ATOM 16204 C CA . ASP I 2 420 ? 25.816 -3.127 38.205 1.00 50.42 421 ASP N CA 1
ATOM 16205 C C . ASP I 2 420 ? 24.782 -4.247 38.156 1.00 50.86 421 ASP N C 1
ATOM 16206 O O . ASP I 2 420 ? 24.392 -4.707 37.078 1.00 51.00 421 ASP N O 1
ATOM 16211 N N . LYS I 2 421 ? 24.334 -4.677 39.333 1.00 51.34 422 LYS N N 1
ATOM 16212 C CA . LYS I 2 421 ? 23.380 -5.782 39.432 1.00 51.70 422 LYS N CA 1
ATOM 16213 C C . LYS I 2 421 ? 21.996 -5.270 39.852 1.00 51.83 422 LYS N C 1
ATOM 16214 O O . LYS I 2 421 ? 21.537 -4.241 39.344 1.00 51.89 422 LYS N O 1
ATOM 16221 N N . SER J 2 1 ? -29.477 60.050 44.630 1.00 51.55 2 SER O N 1
ATOM 16222 C CA . SER J 2 1 ? -28.523 58.987 44.187 1.00 51.59 2 SER O CA 1
ATOM 16223 C C . SER J 2 1 ? -27.335 58.848 45.148 1.00 51.42 2 SER O C 1
ATOM 16224 O O . SER J 2 1 ? -27.143 59.682 46.039 1.00 51.56 2 SER O O 1
ATOM 16227 N N . VAL J 2 2 ? -26.548 57.791 44.952 1.00 51.12 3 VAL O N 1
ATOM 16228 C CA . VAL J 2 2 ? -25.399 57.486 45.805 1.00 50.73 3 VAL O CA 1
ATOM 16229 C C . VAL J 2 2 ? -24.156 58.271 45.371 1.00 50.57 3 VAL O C 1
ATOM 16230 O O . VAL J 2 2 ? -23.820 58.314 44.186 1.00 50.63 3 VAL O O 1
ATOM 16234 N N . THR J 2 3 ? -23.483 58.886 46.340 1.00 50.37 4 THR O N 1
ATOM 16235 C CA . THR J 2 3 ? -22.256 59.644 46.094 1.00 50.14 4 THR O CA 1
ATOM 16236 C C . THR J 2 3 ? -21.022 58.776 46.333 1.00 49.96 4 THR O C 1
ATOM 16237 O O . THR J 2 3 ? -20.903 58.128 47.376 1.00 49.85 4 THR O O 1
ATOM 16241 N N . VAL J 2 4 ? -20.113 58.775 45.358 1.00 49.75 5 VAL O N 1
ATOM 16242 C CA . VAL J 2 4 ? -18.844 58.048 45.455 1.00 49.50 5 VAL O CA 1
ATOM 16243 C C . VAL J 2 4 ? -17.689 59.039 45.441 1.00 49.50 5 VAL O C 1
ATOM 16244 O O . VAL J 2 4 ? -17.628 59.918 44.575 1.00 49.51 5 VAL O O 1
ATOM 16248 N N . LYS J 2 5 ? -16.774 58.898 46.394 1.00 49.46 6 LYS O N 1
ATOM 16249 C CA . LYS J 2 5 ? -15.569 59.720 46.402 1.00 49.60 6 LYS O CA 1
ATOM 16250 C C . LYS J 2 5 ? -14.313 58.859 46.404 1.00 49.43 6 LYS O C 1
ATOM 16251 O O . LYS J 2 5 ? -14.335 57.721 46.871 1.00 49.59 6 LYS O O 1
ATOM 16257 N N . ARG J 2 6 ? -13.230 59.405 45.862 1.00 49.27 7 ARG O N 1
ATOM 16258 C CA . ARG J 2 6 ? -11.932 58.747 45.906 1.00 49.09 7 ARG O CA 1
ATOM 16259 C C . ARG J 2 6 ? -11.272 59.066 47.241 1.00 48.95 7 ARG O C 1
ATOM 16260 O O . ARG J 2 6 ? -11.312 60.213 47.699 1.00 49.22 7 ARG O O 1
ATOM 16268 N N . ILE J 2 7 ? -10.672 58.052 47.861 1.00 48.59 8 ILE O N 1
ATOM 16269 C CA . ILE J 2 7 ? -10.103 58.188 49.208 1.00 48.21 8 ILE O CA 1
ATOM 16270 C C . ILE J 2 7 ? -8.802 58.996 49.238 1.00 48.14 8 ILE O C 1
ATOM 16271 O O . ILE J 2 7 ? -8.662 59.902 50.053 1.00 48.34 8 ILE O O 1
ATOM 16276 N N . ILE J 2 8 ? -7.877 58.684 48.333 1.00 48.12 9 ILE O N 1
ATOM 16277 C CA . ILE J 2 8 ? -6.528 59.267 48.335 1.00 48.14 9 ILE O CA 1
ATOM 16278 C C . ILE J 2 8 ? -6.468 60.802 48.248 1.00 48.37 9 ILE O C 1
ATOM 16279 O O . ILE J 2 8 ? -5.531 61.411 48.771 1.00 48.51 9 ILE O O 1
ATOM 16284 N N . ASP J 2 9 ? -7.456 61.425 47.606 1.00 48.52 10 ASP O N 1
ATOM 16285 C CA . ASP J 2 9 ? -7.467 62.889 47.486 1.00 48.68 10 ASP O CA 1
ATOM 16286 C C . ASP J 2 9 ? -8.846 63.540 47.599 1.00 48.62 10 ASP O C 1
ATOM 16287 O O . ASP J 2 9 ? -9.009 64.711 47.250 1.00 48.73 10 ASP O O 1
ATOM 16292 N N . ASN J 2 10 ? -9.828 62.784 48.087 1.00 48.56 11 ASN O N 1
ATOM 16293 C CA . ASN J 2 10 ? -11.165 63.323 48.382 1.00 48.53 11 ASN O CA 1
ATOM 16294 C C . ASN J 2 10 ? -11.827 64.034 47.192 1.00 48.34 11 ASN O C 1
ATOM 16295 O O . ASN J 2 10 ? -12.374 65.128 47.332 1.00 48.29 11 ASN O O 1
ATOM 16300 N N . THR J 2 11 ? -11.754 63.404 46.022 1.00 48.19 12 THR O N 1
ATOM 16301 C CA . THR J 2 11 ? -12.415 63.908 44.819 1.00 48.07 12 THR O CA 1
ATOM 16302 C C . THR J 2 11 ? -13.628 63.038 44.526 1.00 48.00 12 THR O C 1
ATOM 16303 O O . THR J 2 11 ? -13.647 61.861 44.881 1.00 48.15 12 THR O O 1
ATOM 16307 N N . VAL J 2 12 ? -14.637 63.613 43.880 1.00 47.82 13 VAL O N 1
ATOM 16308 C CA . VAL J 2 12 ? -15.871 62.884 43.586 1.00 47.61 13 VAL O CA 1
ATOM 16309 C C . VAL J 2 12 ? -15.799 62.197 42.222 1.00 47.47 13 VAL O C 1
ATOM 16310 O O . VAL J 2 12 ? -15.422 62.817 41.226 1.00 47.62 13 VAL O O 1
ATOM 16314 N N . ILE J 2 13 ? -16.153 60.915 42.192 1.00 47.21 14 ILE O N 1
ATOM 16315 C CA . ILE J 2 13 ? -16.305 60.175 40.941 1.00 47.01 14 ILE O CA 1
ATOM 16316 C C . ILE J 2 13 ? -17.761 59.723 40.771 1.00 47.12 14 ILE O C 1
ATOM 16317 O O . ILE J 2 13 ? -18.404 59.290 41.727 1.00 47.06 14 ILE O O 1
ATOM 16322 N N . VAL J 2 14 ? -18.276 59.855 39.552 1.00 47.33 15 VAL O N 1
ATOM 16323 C CA . VAL J 2 14 ? -19.640 59.442 39.230 1.00 47.48 15 VAL O CA 1
ATOM 16324 C C . VAL J 2 14 ? -19.591 58.277 38.229 1.00 47.84 15 VAL O C 1
ATOM 16325 O O . VAL J 2 14 ? -19.401 58.494 37.032 1.00 47.91 15 VAL O O 1
ATOM 16329 N N . PRO J 2 15 ? -19.740 57.033 38.721 1.00 48.22 16 PRO O N 1
ATOM 16330 C CA . PRO J 2 15 ? -19.717 55.855 37.848 1.00 48.62 16 PRO O CA 1
ATOM 16331 C C . PRO J 2 15 ? -20.871 55.857 36.841 1.00 49.06 16 PRO O C 1
ATOM 16332 O O . PRO J 2 15 ? -22.040 55.892 37.230 1.00 49.20 16 PRO O O 1
ATOM 16336 N N . LYS J 2 16 ? -20.527 55.826 35.556 1.00 49.50 17 LYS O N 1
ATOM 16337 C CA . LYS J 2 16 ? -21.505 55.928 34.479 1.00 49.95 17 LYS O CA 1
ATOM 16338 C C . LYS J 2 16 ? -21.381 54.763 33.514 1.00 50.20 17 LYS O C 1
ATOM 16339 O O . LYS J 2 16 ? -20.275 54.328 33.188 1.00 50.09 17 LYS O O 1
ATOM 16345 N N . LEU J 2 17 ? -22.531 54.288 33.047 1.00 50.66 18 LEU O N 1
ATOM 16346 C CA . LEU J 2 17 ? -22.614 53.272 32.005 1.00 51.04 18 LEU O CA 1
ATOM 16347 C C . LEU J 2 17 ? -23.575 53.710 30.905 1.00 51.60 18 LEU O C 1
ATOM 16348 O O . LEU J 2 17 ? -24.570 54.381 31.189 1.00 51.48 18 LEU O O 1
ATOM 16353 N N . PRO J 2 18 ? -23.276 53.337 29.644 1.00 52.29 19 PRO O N 1
ATOM 16354 C CA . PRO J 2 18 ? -24.126 53.638 28.493 1.00 52.94 19 PRO O CA 1
ATOM 16355 C C . PRO J 2 18 ? -25.577 53.214 28.685 1.00 53.83 19 PRO O C 1
ATOM 16356 O O . PRO J 2 18 ? -25.843 52.096 29.116 1.00 53.94 19 PRO O O 1
ATOM 16360 N N . ALA J 2 19 ? -26.499 54.115 28.368 1.00 55.23 20 ALA O N 1
ATOM 16361 C CA . ALA J 2 19 ? -27.930 53.864 28.507 1.00 56.63 20 ALA O CA 1
ATOM 16362 C C . ALA J 2 19 ? -28.370 52.630 27.733 1.00 57.70 20 ALA O C 1
ATOM 16363 O O . ALA J 2 19 ? -27.951 52.416 26.593 1.00 57.96 20 ALA O O 1
ATOM 16365 N N . ASN J 2 20 ? -29.207 51.817 28.368 1.00 59.09 21 ASN O N 1
ATOM 16366 C CA . ASN J 2 20 ? -29.821 50.667 27.712 1.00 60.43 21 ASN O CA 1
ATOM 16367 C C . ASN J 2 20 ? -31.330 50.613 27.972 1.00 61.22 21 ASN O C 1
ATOM 16368 O O . ASN J 2 20 ? -31.794 49.940 28.906 1.00 61.35 21 ASN O O 1
ATOM 16373 N N . GLU J 2 21 ? -32.079 51.340 27.140 1.00 62.01 22 GLU O N 1
ATOM 16374 C CA . GLU J 2 21 ? -33.540 51.389 27.210 1.00 62.71 22 GLU O CA 1
ATOM 16375 C C . GLU J 2 21 ? -34.131 50.077 26.686 1.00 62.90 22 GLU O C 1
ATOM 16376 O O . GLU J 2 21 ? -34.100 49.057 27.378 1.00 63.06 22 GLU O O 1
ATOM 16382 N N . ASP J 2 22 ? -34.657 50.117 25.461 1.00 63.27 23 ASP O N 1
ATOM 16383 C CA . ASP J 2 22 ? -35.203 48.947 24.760 1.00 63.57 23 ASP O CA 1
ATOM 16384 C C . ASP J 2 22 ? -36.243 48.164 25.587 1.00 63.54 23 ASP O C 1
ATOM 16385 O O . ASP J 2 22 ? -35.981 47.025 26.005 1.00 63.65 23 ASP O O 1
ATOM 16390 N N . PRO J 2 23 ? -37.428 48.773 25.822 1.00 63.44 24 PRO O N 1
ATOM 16391 C CA . PRO J 2 23 ? -38.458 48.152 26.661 1.00 63.29 24 PRO O CA 1
ATOM 16392 C C . PRO J 2 23 ? -39.391 47.211 25.889 1.00 63.16 24 PRO O C 1
ATOM 16393 O O . PRO J 2 23 ? -39.531 47.337 24.669 1.00 63.24 24 PRO O O 1
ATOM 16397 N N . VAL J 2 24 ? -40.018 46.278 26.606 1.00 62.88 25 VAL O N 1
ATOM 16398 C CA . VAL J 2 24 ? -40.943 45.308 26.006 1.00 62.51 25 VAL O CA 1
ATOM 16399 C C . VAL J 2 24 ? -42.303 45.929 25.669 1.00 62.27 25 VAL O C 1
ATOM 16400 O O . VAL J 2 24 ? -42.714 46.916 26.279 1.00 62.27 25 VAL O O 1
ATOM 16404 N N . GLU J 2 25 ? -42.991 45.337 24.695 1.00 62.01 26 GLU O N 1
ATOM 16405 C CA . GLU J 2 25 ? -44.244 45.877 24.173 1.00 61.67 26 GLU O CA 1
ATOM 16406 C C . GLU J 2 25 ? -45.393 44.878 24.321 1.00 61.52 26 GLU O C 1
ATOM 16407 O O . GLU J 2 25 ? -45.403 43.830 23.673 1.00 61.39 26 GLU O O 1
ATOM 16413 N N . TYR J 2 26 ? -46.358 45.218 25.173 1.00 61.44 27 TYR O N 1
ATOM 16414 C CA . TYR J 2 26 ? -47.475 44.329 25.508 1.00 61.40 27 TYR O CA 1
ATOM 16415 C C . TYR J 2 26 ? -48.589 44.349 24.458 1.00 61.67 27 TYR O C 1
ATOM 16416 O O . TYR J 2 26 ? -48.818 45.380 23.823 1.00 61.75 27 TYR O O 1
ATOM 16425 N N . PRO J 2 27 ? -49.294 43.210 24.279 1.00 61.98 28 PRO O N 1
ATOM 16426 C CA . PRO J 2 27 ? -50.340 43.071 23.255 1.00 62.29 28 PRO O CA 1
ATOM 16427 C C . PRO J 2 27 ? -51.515 44.032 23.428 1.00 62.70 28 PRO O C 1
ATOM 16428 O O . PRO J 2 27 ? -52.146 44.407 22.438 1.00 62.82 28 PRO O O 1
ATOM 16432 N N . ALA J 2 28 ? -51.806 44.415 24.670 1.00 63.17 29 ALA O N 1
ATOM 16433 C CA . ALA J 2 28 ? -52.936 45.294 24.978 1.00 63.67 29 ALA O CA 1
ATOM 16434 C C . ALA J 2 28 ? -52.707 46.755 24.569 1.00 64.05 29 ALA O C 1
ATOM 16435 O O . ALA J 2 28 ? -53.664 47.504 24.395 1.00 64.08 29 ALA O O 1
ATOM 16437 N N . ASP J 2 29 ? -51.444 47.148 24.419 1.00 64.67 30 ASP O N 1
ATOM 16438 C CA . ASP J 2 29 ? -51.080 48.520 24.057 1.00 65.31 30 ASP O CA 1
ATOM 16439 C C . ASP J 2 29 ? -51.356 48.823 22.586 1.00 65.82 30 ASP O C 1
ATOM 16440 O O . ASP J 2 29 ? -51.548 49.982 22.209 1.00 65.94 30 ASP O O 1
ATOM 16445 N N . TYR J 2 30 ? -51.368 47.776 21.765 1.00 66.45 31 TYR O N 1
ATOM 16446 C CA . TYR J 2 30 ? -51.646 47.894 20.337 1.00 67.08 31 TYR O CA 1
ATOM 16447 C C . TYR J 2 30 ? -53.074 48.374 20.083 1.00 67.66 31 TYR O C 1
ATOM 16448 O O . TYR J 2 30 ? -53.335 49.087 19.112 1.00 67.59 31 TYR O O 1
ATOM 16457 N N . PHE J 2 31 ? -53.987 47.996 20.974 1.00 68.47 32 PHE O N 1
ATOM 16458 C CA . PHE J 2 31 ? -55.406 48.300 20.807 1.00 69.33 32 PHE O CA 1
ATOM 16459 C C . PHE J 2 31 ? -55.855 49.624 21.439 1.00 70.05 32 PHE O C 1
ATOM 16460 O O . PHE J 2 31 ? -57.054 49.877 21.579 1.00 70.21 32 PHE O O 1
ATOM 16468 N N . ARG J 2 32 ? -54.893 50.470 21.801 1.00 70.90 33 ARG O N 1
ATOM 16469 C CA . ARG J 2 32 ? -55.196 51.819 22.284 1.00 71.74 33 ARG O CA 1
ATOM 16470 C C . ARG J 2 32 ? -54.868 52.911 21.258 1.00 72.17 33 ARG O C 1
ATOM 16471 O O . ARG J 2 32 ? -55.033 54.104 21.532 1.00 72.34 33 ARG O O 1
ATOM 16479 N N . LYS J 2 33 ? -54.419 52.491 20.076 1.00 72.75 34 LYS O N 1
ATOM 16480 C CA . LYS J 2 33 ? -54.117 53.405 18.966 1.00 73.32 34 LYS O CA 1
ATOM 16481 C C . LYS J 2 33 ? -54.550 52.811 17.621 1.00 73.61 34 LYS O C 1
ATOM 16482 O O . LYS J 2 33 ? -54.347 53.412 16.564 1.00 73.63 34 LYS O O 1
ATOM 16488 N N . SER J 2 34 ? -55.157 51.629 17.689 1.00 74.10 35 SER O N 1
ATOM 16489 C CA . SER J 2 34 ? -55.612 50.879 16.524 1.00 74.57 35 SER O CA 1
ATOM 16490 C C . SER J 2 34 ? -56.755 49.964 16.959 1.00 74.91 35 SER O C 1
ATOM 16491 O O . SER J 2 34 ? -56.804 49.536 18.112 1.00 74.92 35 SER O O 1
ATOM 16494 N N . LYS J 2 35 ? -57.680 49.680 16.047 1.00 75.40 36 LYS O N 1
ATOM 16495 C CA . LYS J 2 35 ? -58.813 48.804 16.357 1.00 75.92 36 LYS O CA 1
ATOM 16496 C C . LYS J 2 35 ? -58.962 47.676 15.335 1.00 76.20 36 LYS O C 1
ATOM 16497 O O . LYS J 2 35 ? -59.948 46.938 15.352 1.00 76.23 36 LYS O O 1
ATOM 16503 N N . GLU J 2 36 ? -57.977 47.547 14.449 1.00 76.64 37 GLU O N 1
ATOM 16504 C CA . GLU J 2 36 ? -58.014 46.554 13.373 1.00 77.08 37 GLU O CA 1
ATOM 16505 C C . GLU J 2 36 ? -56.632 45.942 13.129 1.00 77.28 37 GLU O C 1
ATOM 16506 O O . GLU J 2 36 ? -55.612 46.505 13.536 1.00 77.20 37 GLU O O 1
ATOM 16512 N N . ILE J 2 37 ? -56.607 44.785 12.474 1.00 77.66 38 ILE O N 1
ATOM 16513 C CA . ILE J 2 37 ? -55.351 44.154 12.076 1.00 78.18 38 ILE O CA 1
ATOM 16514 C C . ILE J 2 37 ? -55.218 44.208 10.554 1.00 78.68 38 ILE O C 1
ATOM 16515 O O . ILE J 2 37 ? -55.859 43.428 9.844 1.00 78.62 38 ILE O O 1
ATOM 16520 N N . PRO J 2 38 ? -54.389 45.143 10.050 1.00 79.26 39 PRO O N 1
ATOM 16521 C CA . PRO J 2 38 ? -54.239 45.361 8.614 1.00 79.79 39 PRO O CA 1
ATOM 16522 C C . PRO J 2 38 ? -53.562 44.183 7.925 1.00 80.38 39 PRO O C 1
ATOM 16523 O O . PRO J 2 38 ? -52.465 43.779 8.320 1.00 80.44 39 PRO O O 1
ATOM 16527 N N . LEU J 2 39 ? -54.232 43.632 6.916 1.00 81.05 40 LEU O N 1
ATOM 16528 C CA . LEU J 2 39 ? -53.669 42.566 6.096 1.00 81.70 40 LEU O CA 1
ATOM 16529 C C . LEU J 2 39 ? -53.641 43.008 4.634 1.00 82.24 40 LEU O C 1
ATOM 16530 O O . LEU J 2 39 ? -54.634 42.892 3.910 1.00 82.22 40 LEU O O 1
ATOM 16535 N N . TYR J 2 40 ? -52.490 43.522 4.216 1.00 82.99 41 TYR O N 1
ATOM 16536 C CA . TYR J 2 40 ? -52.314 44.057 2.872 1.00 83.72 41 TYR O CA 1
ATOM 16537 C C . TYR J 2 40 ? -52.120 42.937 1.853 1.00 84.34 41 TYR O C 1
ATOM 16538 O O . TYR J 2 40 ? -50.990 42.573 1.519 1.00 84.41 41 TYR O O 1
ATOM 16547 N N . ILE J 2 41 ? -53.233 42.384 1.378 1.00 85.16 42 ILE O N 1
ATOM 16548 C CA . ILE J 2 41 ? -53.209 41.408 0.293 1.00 86.03 42 ILE O CA 1
ATOM 16549 C C . ILE J 2 41 ? -53.675 42.064 -1.006 1.00 86.67 42 ILE O C 1
ATOM 16550 O O . ILE J 2 41 ? -54.779 42.613 -1.074 1.00 86.78 42 ILE O O 1
ATOM 16555 N N . ASN J 2 42 ? -52.820 42.010 -2.025 1.00 87.44 43 ASN O N 1
ATOM 16556 C CA . ASN J 2 42 ? -53.152 42.523 -3.350 1.00 88.17 43 ASN O CA 1
ATOM 16557 C C . ASN J 2 42 ? -54.414 41.868 -3.906 1.00 88.69 43 ASN O C 1
ATOM 16558 O O . ASN J 2 42 ? -54.578 40.649 -3.814 1.00 88.73 43 ASN O O 1
ATOM 16563 N N . THR J 2 43 ? -55.299 42.691 -4.469 1.00 89.38 44 THR O N 1
ATOM 16564 C CA . THR J 2 43 ? -56.546 42.226 -5.083 1.00 90.09 44 THR O CA 1
ATOM 16565 C C . THR J 2 43 ? -56.281 40.996 -5.945 1.00 90.50 44 THR O C 1
ATOM 16566 O O . THR J 2 43 ? -55.344 40.988 -6.748 1.00 90.60 44 THR O O 1
ATOM 16570 N N . THR J 2 44 ? -57.102 39.962 -5.764 1.00 91.01 45 THR O N 1
ATOM 16571 C CA . THR J 2 44 ? -56.910 38.682 -6.447 1.00 91.48 45 THR O CA 1
ATOM 16572 C C . THR J 2 44 ? -57.026 38.821 -7.969 1.00 91.80 45 THR O C 1
ATOM 16573 O O . THR J 2 44 ? -58.119 38.731 -8.539 1.00 91.81 45 THR O O 1
ATOM 16577 N N . LYS J 2 45 ? -55.879 39.052 -8.607 1.00 92.22 46 LYS O N 1
ATOM 16578 C CA . LYS J 2 45 ? -55.789 39.174 -10.056 1.00 92.61 46 LYS O CA 1
ATOM 16579 C C . LYS J 2 45 ? -55.837 37.783 -10.680 1.00 93.03 46 LYS O C 1
ATOM 16580 O O . LYS J 2 45 ? -54.802 37.120 -10.811 1.00 93.04 46 LYS O O 1
ATOM 16586 N N . SER J 2 46 ? -57.048 37.354 -11.044 1.00 93.57 47 SER O N 1
ATOM 16587 C CA . SER J 2 46 ? -57.317 36.042 -11.659 1.00 94.07 47 SER O CA 1
ATOM 16588 C C . SER J 2 46 ? -56.926 34.863 -10.754 1.00 94.43 47 SER O C 1
ATOM 16589 O O . SER J 2 46 ? -55.742 34.619 -10.499 1.00 94.42 47 SER O O 1
ATOM 16592 N N . LEU J 2 47 ? -57.939 34.135 -10.285 1.00 94.91 48 LEU O N 1
ATOM 16593 C CA . LEU J 2 47 ? -57.772 33.097 -9.262 1.00 95.34 48 LEU O CA 1
ATOM 16594 C C . LEU J 2 47 ? -56.927 31.907 -9.727 1.00 95.60 48 LEU O C 1
ATOM 16595 O O . LEU J 2 47 ? -55.932 31.562 -9.088 1.00 95.64 48 LEU O O 1
ATOM 16600 N N . SER J 2 48 ? -57.330 31.292 -10.837 1.00 95.97 49 SER O N 1
ATOM 16601 C CA . SER J 2 48 ? -56.652 30.110 -11.375 1.00 96.29 49 SER O CA 1
ATOM 16602 C C . SER J 2 48 ? -55.275 30.435 -11.961 1.00 96.50 49 SER O C 1
ATOM 16603 O O . SER J 2 48 ? -54.409 29.560 -12.047 1.00 96.54 49 SER O O 1
ATOM 16606 N N . ASP J 2 49 ? -55.084 31.694 -12.353 1.00 96.75 50 ASP O N 1
ATOM 16607 C CA . ASP J 2 49 ? -53.841 32.155 -12.975 1.00 97.00 50 ASP O CA 1
ATOM 16608 C C . ASP J 2 49 ? -52.676 32.224 -11.982 1.00 97.14 50 ASP O C 1
ATOM 16609 O O . ASP J 2 49 ? -51.511 32.203 -12.385 1.00 97.19 50 ASP O O 1
ATOM 16614 N N . LEU J 2 50 ? -52.997 32.307 -10.691 1.00 97.27 51 LEU O N 1
ATOM 16615 C CA . LEU J 2 50 ? -51.986 32.358 -9.633 1.00 97.46 51 LEU O CA 1
ATOM 16616 C C . LEU J 2 50 ? -51.391 30.986 -9.326 1.00 97.54 51 LEU O C 1
ATOM 16617 O O . LEU J 2 50 ? -50.235 30.888 -8.909 1.00 97.48 51 LEU O O 1
ATOM 16622 N N . ARG J 2 51 ? -52.186 29.938 -9.537 1.00 97.71 52 ARG O N 1
ATOM 16623 C CA . ARG J 2 51 ? -51.777 28.557 -9.258 1.00 97.88 52 ARG O CA 1
ATOM 16624 C C . ARG J 2 51 ? -50.595 28.107 -10.124 1.00 97.98 52 ARG O C 1
ATOM 16625 O O . ARG J 2 51 ? -49.861 27.190 -9.754 1.00 97.96 52 ARG O O 1
ATOM 16633 N N . GLY J 2 52 ? -50.417 28.764 -11.268 1.00 98.11 53 GLY O N 1
ATOM 16634 C CA . GLY J 2 52 ? -49.288 28.495 -12.153 1.00 98.29 53 GLY O CA 1
ATOM 16635 C C . GLY J 2 52 ? -48.041 29.277 -11.783 1.00 98.40 53 GLY O C 1
ATOM 16636 O O . GLY J 2 52 ? -46.922 28.818 -12.021 1.00 98.42 53 GLY O O 1
ATOM 16637 N N . TYR J 2 53 ? -48.238 30.460 -11.200 1.00 98.51 54 TYR O N 1
ATOM 16638 C CA . TYR J 2 53 ? -47.139 31.341 -10.802 1.00 98.66 54 TYR O CA 1
ATOM 16639 C C . TYR J 2 53 ? -46.205 30.721 -9.761 1.00 98.77 54 TYR O C 1
ATOM 16640 O O . TYR J 2 53 ? -44.985 30.713 -9.941 1.00 98.80 54 TYR O O 1
ATOM 16649 N N . VAL J 2 54 ? -46.786 30.200 -8.683 1.00 98.87 55 VAL O N 1
ATOM 16650 C CA . VAL J 2 54 ? -46.011 29.666 -7.559 1.00 98.97 55 VAL O CA 1
ATOM 16651 C C . VAL J 2 54 ? -45.607 28.200 -7.738 1.00 99.05 55 VAL O C 1
ATOM 16652 O O . VAL J 2 54 ? -44.654 27.735 -7.110 1.00 99.04 55 VAL O O 1
ATOM 16656 N N . TYR J 2 55 ? -46.333 27.487 -8.599 1.00 99.19 56 TYR O N 1
ATOM 16657 C CA . TYR J 2 55 ? -46.076 26.071 -8.883 1.00 99.32 56 TYR O CA 1
ATOM 16658 C C . TYR J 2 55 ? -44.690 25.851 -9.488 1.00 99.43 56 TYR O C 1
ATOM 16659 O O . TYR J 2 55 ? -44.054 24.824 -9.240 1.00 99.42 56 TYR O O 1
ATOM 16668 N N . GLN J 2 56 ? -44.231 26.824 -10.272 1.00 99.59 57 GLN O N 1
ATOM 16669 C CA . GLN J 2 56 ? -42.909 26.779 -10.893 1.00 99.74 57 GLN O CA 1
ATOM 16670 C C . GLN J 2 56 ? -41.880 27.551 -10.065 1.00 99.85 57 GLN O C 1
ATOM 16671 O O . GLN J 2 56 ? -40.698 27.200 -10.047 1.00 99.85 57 GLN O O 1
ATOM 16677 N N . GLY J 2 57 ? -42.340 28.599 -9.384 1.00 99.98 58 GLY O N 1
ATOM 16678 C CA . GLY J 2 57 ? -41.482 29.413 -8.525 1.00 100.18 58 GLY O CA 1
ATOM 16679 C C . GLY J 2 57 ? -40.911 28.645 -7.346 1.00 100.34 58 GLY O C 1
ATOM 16680 O O . GLY J 2 57 ? -39.831 28.968 -6.853 1.00 100.36 58 GLY O O 1
ATOM 16681 N N . LEU J 2 58 ? -41.643 27.631 -6.890 1.00 100.46 59 LEU O N 1
ATOM 16682 C CA . LEU J 2 58 ? -41.185 26.771 -5.803 1.00 100.57 59 LEU O CA 1
ATOM 16683 C C . LEU J 2 58 ? -40.454 25.554 -6.372 1.00 100.66 59 LEU O C 1
ATOM 16684 O O . LEU J 2 58 ? -39.655 24.918 -5.682 1.00 100.66 59 LEU O O 1
ATOM 16689 N N . LYS J 2 59 ? -40.732 25.251 -7.638 1.00 100.79 60 LYS O N 1
ATOM 16690 C CA . LYS J 2 59 ? -40.159 24.097 -8.326 1.00 100.93 60 LYS O CA 1
ATOM 16691 C C . LYS J 2 59 ? -38.666 24.287 -8.595 1.00 101.02 60 LYS O C 1
ATOM 16692 O O . LYS J 2 59 ? -37.867 23.380 -8.356 1.00 101.03 60 LYS O O 1
ATOM 16698 N N . SER J 2 60 ? -38.301 25.471 -9.086 1.00 101.15 61 SER O N 1
ATOM 16699 C CA . SER J 2 60 ? -36.918 25.771 -9.458 1.00 101.28 61 SER O CA 1
ATOM 16700 C C . SER J 2 60 ? -36.362 27.016 -8.755 1.00 101.39 61 SER O C 1
ATOM 16701 O O . SER J 2 60 ? -35.543 27.747 -9.320 1.00 101.35 61 SER O O 1
ATOM 16704 N N . GLY J 2 61 ? -36.810 27.245 -7.522 1.00 101.55 62 GLY O N 1
ATOM 16705 C CA . GLY J 2 61 ? -36.301 28.337 -6.691 1.00 101.75 62 GLY O CA 1
ATOM 16706 C C . GLY J 2 61 ? -36.789 29.725 -7.068 1.00 101.91 62 GLY O C 1
ATOM 16707 O O . GLY J 2 61 ? -37.482 29.899 -8.075 1.00 101.92 62 GLY O O 1
ATOM 16708 N N . ASN J 2 62 ? -36.403 30.709 -6.252 1.00 102.05 63 ASN O N 1
ATOM 16709 C CA . ASN J 2 62 ? -36.796 32.125 -6.396 1.00 102.19 63 ASN O CA 1
ATOM 16710 C C . ASN J 2 62 ? -38.256 32.393 -6.797 1.00 102.26 63 ASN O C 1
ATOM 16711 O O . ASN J 2 62 ? -38.566 32.658 -7.962 1.00 102.23 63 ASN O O 1
ATOM 16716 N N . VAL J 2 63 ? -39.138 32.321 -5.804 1.00 102.40 64 VAL O N 1
ATOM 16717 C CA . VAL J 2 63 ? -40.567 32.559 -5.994 1.00 102.50 64 VAL O CA 1
ATOM 16718 C C . VAL J 2 63 ? -40.931 33.995 -5.594 1.00 102.57 64 VAL O C 1
ATOM 16719 O O . VAL J 2 63 ? -40.214 34.630 -4.817 1.00 102.55 64 VAL O O 1
ATOM 16723 N N . SER J 2 64 ? -42.031 34.502 -6.145 1.00 102.71 65 SER O N 1
ATOM 16724 C CA . SER J 2 64 ? -42.547 35.820 -5.786 1.00 102.85 65 SER O CA 1
ATOM 16725 C C . SER J 2 64 ? -43.201 35.784 -4.409 1.00 102.92 65 SER O C 1
ATOM 16726 O O . SER J 2 64 ? -43.943 34.853 -4.089 1.00 102.99 65 SER O O 1
ATOM 16729 N N . ILE J 2 65 ? -42.924 36.806 -3.603 1.00 102.97 66 ILE O N 1
ATOM 16730 C CA . ILE J 2 65 ? -43.419 36.875 -2.224 1.00 102.93 66 ILE O CA 1
ATOM 16731 C C . ILE J 2 65 ? -44.905 37.255 -2.153 1.00 102.90 66 ILE O C 1
ATOM 16732 O O . ILE J 2 65 ? -45.676 36.626 -1.426 1.00 102.81 66 ILE O O 1
ATOM 16737 N N . ILE J 2 66 ? -45.296 38.266 -2.929 1.00 102.86 67 ILE O N 1
ATOM 16738 C CA . ILE J 2 66 ? -46.663 38.790 -2.905 1.00 102.80 67 ILE O CA 1
ATOM 16739 C C . ILE J 2 66 ? -47.644 37.832 -3.593 1.00 102.75 67 ILE O C 1
ATOM 16740 O O . ILE J 2 66 ? -48.830 37.798 -3.255 1.00 102.76 67 ILE O O 1
ATOM 16745 N N . HIS J 2 67 ? -47.137 37.045 -4.539 1.00 102.67 68 HIS O N 1
ATOM 16746 C CA . HIS J 2 67 ? -47.947 36.047 -5.240 1.00 102.64 68 HIS O CA 1
ATOM 16747 C C . HIS J 2 67 ? -48.360 34.865 -4.360 1.00 102.53 68 HIS O C 1
ATOM 16748 O O . HIS J 2 67 ? -49.391 34.235 -4.605 1.00 102.47 68 HIS O O 1
ATOM 16755 N N . VAL J 2 68 ? -47.554 34.567 -3.344 1.00 102.45 69 VAL O N 1
ATOM 16756 C CA . VAL J 2 68 ? -47.876 33.500 -2.396 1.00 102.40 69 VAL O CA 1
ATOM 16757 C C . VAL J 2 68 ? -49.053 33.920 -1.512 1.00 102.34 69 VAL O C 1
ATOM 16758 O O . VAL J 2 68 ? -49.942 33.114 -1.226 1.00 102.31 69 VAL O O 1
ATOM 16762 N N . ASN J 2 69 ? -49.055 35.189 -1.105 1.00 102.27 70 ASN O N 1
ATOM 16763 C CA . ASN J 2 69 ? -50.118 35.751 -0.273 1.00 102.23 70 ASN O CA 1
ATOM 16764 C C . ASN J 2 69 ? -51.499 35.674 -0.924 1.00 102.21 70 ASN O C 1
ATOM 16765 O O . ASN J 2 69 ? -52.475 35.277 -0.283 1.00 102.20 70 ASN O O 1
ATOM 16770 N N . SER J 2 70 ? -51.565 36.046 -2.201 1.00 102.19 71 SER O N 1
ATOM 16771 C CA . SER J 2 70 ? -52.825 36.097 -2.939 1.00 102.14 71 SER O CA 1
ATOM 16772 C C . SER J 2 70 ? -53.389 34.708 -3.241 1.00 102.09 71 SER O C 1
ATOM 16773 O O . SER J 2 70 ? -54.608 34.515 -3.226 1.00 102.09 71 SER O O 1
ATOM 16776 N N . TYR J 2 71 ? -52.501 33.752 -3.510 1.00 102.00 72 TYR O N 1
ATOM 16777 C CA . TYR J 2 71 ? -52.898 32.374 -3.803 1.00 101.94 72 TYR O CA 1
ATOM 16778 C C . TYR J 2 71 ? -53.533 31.697 -2.591 1.00 101.87 72 TYR O C 1
ATOM 16779 O O . TYR J 2 71 ? -54.545 31.004 -2.717 1.00 101.78 72 TYR O O 1
ATOM 16788 N N . LEU J 2 72 ? -52.929 31.904 -1.423 1.00 101.85 73 LEU O N 1
ATOM 16789 C CA . LEU J 2 72 ? -53.467 31.396 -0.166 1.00 101.84 73 LEU O CA 1
ATOM 16790 C C . LEU J 2 72 ? -54.778 32.091 0.185 1.00 101.89 73 LEU O C 1
ATOM 16791 O O . LEU J 2 72 ? -55.691 31.471 0.729 1.00 101.95 73 LEU O O 1
ATOM 16796 N N . TYR J 2 73 ? -54.863 33.379 -0.140 1.00 101.89 74 TYR O N 1
ATOM 16797 C CA . TYR J 2 73 ? -56.054 34.176 0.129 1.00 101.90 74 TYR O CA 1
ATOM 16798 C C . TYR J 2 73 ? -57.247 33.714 -0.708 1.00 101.84 74 TYR O C 1
ATOM 16799 O O . TYR J 2 73 ? -58.305 33.392 -0.163 1.00 101.89 74 TYR O O 1
ATOM 16808 N N . GLY J 2 74 ? -57.061 33.663 -2.024 1.00 101.69 75 GLY O N 1
ATOM 16809 C CA . GLY J 2 74 ? -58.132 33.308 -2.952 1.00 101.55 75 GLY O CA 1
ATOM 16810 C C . GLY J 2 74 ? -58.573 31.855 -2.913 1.00 101.43 75 GLY O C 1
ATOM 16811 O O . GLY J 2 74 ? -59.392 31.430 -3.728 1.00 101.47 75 GLY O O 1
ATOM 16812 N N . ALA J 2 75 ? -58.030 31.093 -1.968 1.00 101.27 76 ALA O N 1
ATOM 16813 C CA . ALA J 2 75 ? -58.392 29.690 -1.805 1.00 101.17 76 ALA O CA 1
ATOM 16814 C C . ALA J 2 75 ? -58.994 29.417 -0.428 1.00 101.08 76 ALA O C 1
ATOM 16815 O O . ALA J 2 75 ? -59.885 28.580 -0.286 1.00 101.10 76 ALA O O 1
ATOM 16817 N N . LEU J 2 76 ? -58.510 30.137 0.581 1.00 100.94 77 LEU O N 1
ATOM 16818 C CA . LEU J 2 76 ? -58.938 29.916 1.960 1.00 100.78 77 LEU O CA 1
ATOM 16819 C C . LEU J 2 76 ? -60.110 30.802 2.385 1.00 100.67 77 LEU O C 1
ATOM 16820 O O . LEU J 2 76 ? -60.767 30.517 3.389 1.00 100.67 77 LEU O O 1
ATOM 16825 N N . LYS J 2 77 ? -60.378 31.862 1.621 1.00 100.47 78 LYS O N 1
ATOM 16826 C CA . LYS J 2 77 ? -61.423 32.828 1.987 1.00 100.28 78 LYS O CA 1
ATOM 16827 C C . LYS J 2 77 ? -62.852 32.295 1.820 1.00 100.16 78 LYS O C 1
ATOM 16828 O O . LYS J 2 77 ? -63.820 32.982 2.156 1.00 100.14 78 LYS O O 1
ATOM 16834 N N . ASP J 2 78 ? -62.969 31.068 1.315 1.00 100.05 79 ASP O N 1
ATOM 16835 C CA . ASP J 2 78 ? -64.266 30.418 1.121 1.00 99.95 79 ASP O CA 1
ATOM 16836 C C . ASP J 2 78 ? -64.587 29.390 2.210 1.00 99.90 79 ASP O C 1
ATOM 16837 O O . ASP J 2 78 ? -65.670 28.796 2.214 1.00 99.92 79 ASP O O 1
ATOM 16842 N N . ILE J 2 79 ? -63.646 29.185 3.129 1.00 99.82 80 ILE O N 1
ATOM 16843 C CA . ILE J 2 79 ? -63.874 28.332 4.294 1.00 99.72 80 ILE O CA 1
ATOM 16844 C C . ILE J 2 79 ? -64.659 29.125 5.338 1.00 99.62 80 ILE O C 1
ATOM 16845 O O . ILE J 2 79 ? -64.203 30.168 5.814 1.00 99.57 80 ILE O O 1
ATOM 16850 N N . ARG J 2 80 ? -65.846 28.627 5.674 1.00 99.54 81 ARG O N 1
ATOM 16851 C CA . ARG J 2 80 ? -66.734 29.301 6.617 1.00 99.44 81 ARG O CA 1
ATOM 16852 C C . ARG J 2 80 ? -67.021 28.422 7.829 1.00 99.44 81 ARG O C 1
ATOM 16853 O O . ARG J 2 80 ? -67.209 27.210 7.697 1.00 99.44 81 ARG O O 1
ATOM 16861 N N . GLY J 2 81 ? -67.053 29.042 9.007 1.00 99.42 82 GLY O N 1
ATOM 16862 C CA . GLY J 2 81 ? -67.298 28.333 10.262 1.00 99.42 82 GLY O CA 1
ATOM 16863 C C . GLY J 2 81 ? -68.411 28.952 11.087 1.00 99.43 82 GLY O C 1
ATOM 16864 O O . GLY J 2 81 ? -68.454 30.170 11.271 1.00 99.41 82 GLY O O 1
ATOM 16865 N N . LYS J 2 82 ? -69.307 28.104 11.590 1.00 99.45 83 LYS O N 1
ATOM 16866 C CA . LYS J 2 82 ? -70.468 28.552 12.361 1.00 99.48 83 LYS O CA 1
ATOM 16867 C C . LYS J 2 82 ? -70.091 28.918 13.794 1.00 99.43 83 LYS O C 1
ATOM 16868 O O . LYS J 2 82 ? -69.784 28.042 14.607 1.00 99.44 83 LYS O O 1
ATOM 16874 N N . LEU J 2 83 ? -70.118 30.216 14.092 1.00 99.38 84 LEU O N 1
ATOM 16875 C CA . LEU J 2 83 ? -69.799 30.719 15.427 1.00 99.34 84 LEU O CA 1
ATOM 16876 C C . LEU J 2 83 ? -70.803 30.244 16.470 1.00 99.32 84 LEU O C 1
ATOM 16877 O O . LEU J 2 83 ? -71.927 30.748 16.551 1.00 99.33 84 LEU O O 1
ATOM 16882 N N . ASP J 2 84 ? -70.379 29.262 17.260 1.00 99.29 85 ASP O N 1
ATOM 16883 C CA . ASP J 2 84 ? -71.213 28.663 18.294 1.00 99.24 85 ASP O CA 1
ATOM 16884 C C . ASP J 2 84 ? -71.479 29.663 19.418 1.00 99.18 85 ASP O C 1
ATOM 16885 O O . ASP J 2 84 ? -72.632 29.929 19.764 1.00 99.15 85 ASP O O 1
ATOM 16890 N N . LYS J 2 85 ? -70.402 30.218 19.970 1.00 99.15 86 LYS O N 1
ATOM 16891 C CA . LYS J 2 85 ? -70.479 31.182 21.066 1.00 99.11 86 LYS O CA 1
ATOM 16892 C C . LYS J 2 85 ? -69.966 32.550 20.606 1.00 99.03 86 LYS O C 1
ATOM 16893 O O . LYS J 2 85 ? -69.362 32.662 19.536 1.00 99.05 86 LYS O O 1
ATOM 16899 N N . ASP J 2 86 ? -70.213 33.582 21.411 1.00 98.91 87 ASP O N 1
ATOM 16900 C CA . ASP J 2 86 ? -69.736 34.935 21.112 1.00 98.80 87 ASP O CA 1
ATOM 16901 C C . ASP J 2 86 ? -68.211 35.024 21.191 1.00 98.73 87 ASP O C 1
ATOM 16902 O O . ASP J 2 86 ? -67.577 34.276 21.941 1.00 98.77 87 ASP O O 1
ATOM 16907 N N . TRP J 2 87 ? -67.631 35.935 20.411 1.00 98.58 88 TRP O N 1
ATOM 16908 C CA . TRP J 2 87 ? -66.177 36.072 20.329 1.00 98.46 88 TRP O CA 1
ATOM 16909 C C . TRP J 2 87 ? -65.729 37.523 20.476 1.00 98.44 88 TRP O C 1
ATOM 16910 O O . TRP J 2 87 ? -66.236 38.408 19.792 1.00 98.48 88 TRP O O 1
ATOM 16921 N N . SER J 2 88 ? -64.772 37.748 21.374 1.00 98.50 89 SER O N 1
ATOM 16922 C CA . SER J 2 88 ? -64.178 39.066 21.603 1.00 98.58 89 SER O CA 1
ATOM 16923 C C . SER J 2 88 ? -62.713 38.920 21.999 1.00 98.62 89 SER O C 1
ATOM 16924 O O . SER J 2 88 ? -62.328 37.921 22.607 1.00 98.68 89 SER O O 1
ATOM 16927 N N . SER J 2 89 ? -61.900 39.917 21.655 1.00 98.73 90 SER O N 1
ATOM 16928 C CA . SER J 2 89 ? -60.485 39.926 22.027 1.00 98.85 90 SER O CA 1
ATOM 16929 C C . SER J 2 89 ? -59.922 41.343 22.095 1.00 98.93 90 SER O C 1
ATOM 16930 O O . SER J 2 89 ? -59.965 42.084 21.112 1.00 99.03 90 SER O O 1
ATOM 16933 N N . PHE J 2 90 ? -59.412 41.708 23.271 1.00 99.02 91 PHE O N 1
ATOM 16934 C CA . PHE J 2 90 ? -58.736 42.992 23.515 1.00 99.19 91 PHE O CA 1
ATOM 16935 C C . PHE J 2 90 ? -59.564 44.250 23.221 1.00 99.36 91 PHE O C 1
ATOM 16936 O O . PHE J 2 90 ? -59.024 45.361 23.194 1.00 99.35 91 PHE O O 1
ATOM 16944 N N . GLY J 2 91 ? -60.866 44.078 23.010 1.00 99.52 92 GLY O N 1
ATOM 16945 C CA . GLY J 2 91 ? -61.746 45.206 22.731 1.00 99.81 92 GLY O CA 1
ATOM 16946 C C . GLY J 2 91 ? -62.652 45.004 21.535 1.00 100.00 92 GLY O C 1
ATOM 16947 O O . GLY J 2 91 ? -63.836 45.336 21.593 1.00 99.98 92 GLY O O 1
ATOM 16948 N N . ILE J 2 92 ? -62.100 44.464 20.449 1.00 100.24 93 ILE O N 1
ATOM 16949 C CA . ILE J 2 92 ? -62.883 44.244 19.231 1.00 100.48 93 ILE O CA 1
ATOM 16950 C C . ILE J 2 92 ? -63.528 42.855 19.168 1.00 100.64 93 ILE O C 1
ATOM 16951 O O . ILE J 2 92 ? -62.844 41.828 19.210 1.00 100.59 93 ILE O O 1
ATOM 16956 N N . ASN J 2 93 ? -64.857 42.850 19.084 1.00 100.89 94 ASN O N 1
ATOM 16957 C CA . ASN J 2 93 ? -65.633 41.623 18.930 1.00 101.13 94 ASN O CA 1
ATOM 16958 C C . ASN J 2 93 ? -65.818 41.243 17.463 1.00 101.25 94 ASN O C 1
ATOM 16959 O O . ASN J 2 93 ? -66.348 42.021 16.668 1.00 101.18 94 ASN O O 1
ATOM 16964 N N . ILE J 2 94 ? -65.367 40.042 17.116 1.00 101.50 95 ILE O N 1
ATOM 16965 C CA . ILE J 2 94 ? -65.386 39.580 15.728 1.00 101.74 95 ILE O CA 1
ATOM 16966 C C . ILE J 2 94 ? -66.613 38.738 15.367 1.00 101.87 95 ILE O C 1
ATOM 16967 O O . ILE J 2 94 ? -66.672 38.157 14.281 1.00 101.88 95 ILE O O 1
ATOM 16972 N N . GLY J 2 95 ? -67.591 38.680 16.271 1.00 102.05 96 GLY O N 1
ATOM 16973 C CA . GLY J 2 95 ? -68.844 37.976 15.997 1.00 102.26 96 GLY O CA 1
ATOM 16974 C C . GLY J 2 95 ? -69.710 37.672 17.204 1.00 102.40 96 GLY O C 1
ATOM 16975 O O . GLY J 2 95 ? -69.408 38.089 18.326 1.00 102.41 96 GLY O O 1
ATOM 16976 N N . LYS J 2 96 ? -70.801 36.949 16.956 1.00 102.55 97 LYS O N 1
ATOM 16977 C CA . LYS J 2 96 ? -71.712 36.484 18.006 1.00 102.70 97 LYS O CA 1
ATOM 16978 C C . LYS J 2 96 ? -72.357 35.144 17.629 1.00 102.80 97 LYS O C 1
ATOM 16979 O O . LYS J 2 96 ? -72.180 34.659 16.508 1.00 102.82 97 LYS O O 1
ATOM 16985 N N . ALA J 2 97 ? -73.099 34.560 18.571 1.00 102.93 98 ALA O N 1
ATOM 16986 C CA . ALA J 2 97 ? -73.675 33.218 18.423 1.00 103.06 98 ALA O CA 1
ATOM 16987 C C . ALA J 2 97 ? -74.598 33.073 17.213 1.00 103.16 98 ALA O C 1
ATOM 16988 O O . ALA J 2 97 ? -75.442 33.934 16.958 1.00 103.18 98 ALA O O 1
ATOM 16990 N N . GLY J 2 98 ? -74.421 31.979 16.475 1.00 103.30 99 GLY O N 1
ATOM 16991 C CA . GLY J 2 98 ? -75.253 31.669 15.312 1.00 103.49 99 GLY O CA 1
ATOM 16992 C C . GLY J 2 98 ? -74.683 32.128 13.980 1.00 103.63 99 GLY O C 1
ATOM 16993 O O . GLY J 2 98 ? -74.986 31.545 12.937 1.00 103.62 99 GLY O O 1
ATOM 16994 N N . ASP J 2 99 ? -73.856 33.172 14.022 1.00 103.78 100 ASP O N 1
ATOM 16995 C CA . ASP J 2 99 ? -73.288 33.786 12.819 1.00 103.95 100 ASP O CA 1
ATOM 16996 C C . ASP J 2 99 ? -72.283 32.887 12.108 1.00 104.07 100 ASP O C 1
ATOM 16997 O O . ASP J 2 99 ? -71.645 32.037 12.732 1.00 104.06 100 ASP O O 1
ATOM 17002 N N . THR J 2 100 ? -72.156 33.084 10.798 1.00 104.25 101 THR O N 1
ATOM 17003 C CA . THR J 2 100 ? -71.124 32.417 10.009 1.00 104.39 101 THR O CA 1
ATOM 17004 C C . THR J 2 100 ? -69.909 33.333 9.847 1.00 104.53 101 THR O C 1
ATOM 17005 O O . THR J 2 100 ? -70.049 34.554 9.737 1.00 104.52 101 THR O O 1
ATOM 17009 N N . ILE J 2 101 ? -68.722 32.733 9.847 1.00 104.71 102 ILE O N 1
ATOM 17010 C CA . ILE J 2 101 ? -67.474 33.492 9.817 1.00 104.86 102 ILE O CA 1
ATOM 17011 C C . ILE J 2 101 ? -66.413 32.799 8.956 1.00 105.00 102 ILE O C 1
ATOM 17012 O O . ILE J 2 101 ? -66.395 31.573 8.847 1.00 105.01 102 ILE O O 1
ATOM 17017 N N . GLY J 2 102 ? -65.546 33.594 8.334 1.00 105.20 103 GLY O N 1
ATOM 17018 C CA . GLY J 2 102 ? -64.469 33.071 7.497 1.00 105.46 103 GLY O CA 1
ATOM 17019 C C . GLY J 2 102 ? -63.113 33.218 8.159 1.00 105.68 103 GLY O C 1
ATOM 17020 O O . GLY J 2 102 ? -62.996 33.833 9.220 1.00 105.64 103 GLY O O 1
ATOM 17021 N N . ILE J 2 103 ? -62.087 32.650 7.528 1.00 105.99 104 ILE O N 1
ATOM 17022 C CA . ILE J 2 103 ? -60.717 32.709 8.044 1.00 106.24 104 ILE O CA 1
ATOM 17023 C C . ILE J 2 103 ? -60.204 34.151 8.085 1.00 106.66 104 ILE O C 1
ATOM 17024 O O . ILE J 2 103 ? -59.648 34.592 9.092 1.00 106.64 104 ILE O O 1
ATOM 17029 N N . PHE J 2 104 ? -60.416 34.888 6.999 1.00 107.18 105 PHE O N 1
ATOM 17030 C CA . PHE J 2 104 ? -59.850 36.229 6.873 1.00 107.73 105 PHE O CA 1
ATOM 17031 C C . PHE J 2 104 ? -60.708 37.329 7.502 1.00 107.96 105 PHE O C 1
ATOM 17032 O O . PHE J 2 104 ? -60.888 38.403 6.927 1.00 107.97 105 PHE O O 1
ATOM 17040 N N . ASP J 2 105 ? -61.220 37.051 8.698 1.00 108.35 106 ASP O N 1
ATOM 17041 C CA . ASP J 2 105 ? -61.922 38.057 9.485 1.00 108.68 106 ASP O CA 1
ATOM 17042 C C . ASP J 2 105 ? -60.973 38.688 10.503 1.00 108.95 106 ASP O C 1
ATOM 17043 O O . ASP J 2 105 ? -60.903 38.281 11.667 1.00 108.86 106 ASP O O 1
ATOM 17048 N N . LEU J 2 106 ? -60.231 39.681 10.019 1.00 109.29 107 LEU O N 1
ATOM 17049 C CA . LEU J 2 106 ? -59.239 40.412 10.801 1.00 109.49 107 LEU O CA 1
ATOM 17050 C C . LEU J 2 106 ? -59.065 41.810 10.205 1.00 109.56 107 LEU O C 1
ATOM 17051 O O . LEU J 2 106 ? -58.422 42.672 10.807 1.00 109.55 107 LEU O O 1
ATOM 17056 N N . VAL J 2 107 ? -59.739 42.006 9.010 1.00 109.71 108 VAL O N 1
ATOM 17057 C CA . VAL J 2 107 ? -59.722 43.256 8.217 1.00 109.95 108 VAL O CA 1
ATOM 17058 C C . VAL J 2 107 ? -58.717 43.193 7.053 1.00 110.05 108 VAL O C 1
ATOM 17059 O O . VAL J 2 107 ? -57.501 43.296 7.248 1.00 110.12 108 VAL O O 1
ATOM 17063 N N . SER J 2 108 ? -59.111 43.012 5.860 1.00 110.18 109 SER O N 1
ATOM 17064 C CA . SER J 2 108 ? -58.282 42.848 4.667 1.00 110.34 109 SER O CA 1
ATOM 17065 C C . SER J 2 108 ? -58.141 44.149 3.877 1.00 110.47 109 SER O C 1
ATOM 17066 O O . SER J 2 108 ? -59.130 44.833 3.603 1.00 110.47 109 SER O O 1
ATOM 17069 N N . LEU J 2 109 ? -56.900 44.480 3.529 1.00 110.68 110 LEU O N 1
ATOM 17070 C CA . LEU J 2 109 ? -56.577 45.672 2.743 1.00 110.89 110 LEU O CA 1
ATOM 17071 C C . LEU J 2 109 ? -55.875 45.278 1.439 1.00 111.24 110 LEU O C 1
ATOM 17072 O O . LEU J 2 109 ? -55.369 44.163 1.318 1.00 111.33 110 LEU O O 1
ATOM 17077 N N . LYS J 2 110 ? -55.846 46.192 0.471 1.00 111.66 111 LYS O N 1
ATOM 17078 C CA . LYS J 2 110 ? -55.362 45.879 -0.879 1.00 112.07 111 LYS O CA 1
ATOM 17079 C C . LYS J 2 110 ? -54.002 46.512 -1.184 1.00 112.38 111 LYS O C 1
ATOM 17080 O O . LYS J 2 110 ? -53.829 47.725 -1.042 1.00 112.41 111 LYS O O 1
ATOM 17086 N N . ALA J 2 111 ? -53.045 45.684 -1.603 1.00 112.78 112 ALA O N 1
ATOM 17087 C CA . ALA J 2 111 ? -51.702 46.153 -1.961 1.00 113.21 112 ALA O CA 1
ATOM 17088 C C . ALA J 2 111 ? -51.694 46.893 -3.305 1.00 113.52 112 ALA O C 1
ATOM 17089 O O . ALA J 2 111 ? -52.624 46.751 -4.104 1.00 113.54 112 ALA O O 1
ATOM 17091 N N . LEU J 2 112 ? -50.643 47.678 -3.546 1.00 113.95 113 LEU O N 1
ATOM 17092 C CA . LEU J 2 112 ? -50.577 48.558 -4.720 1.00 114.40 113 LEU O CA 1
ATOM 17093 C C . LEU J 2 112 ? -49.485 48.228 -5.749 1.00 114.68 113 LEU O C 1
ATOM 17094 O O . LEU J 2 112 ? -49.108 49.089 -6.553 1.00 114.73 113 LEU O O 1
ATOM 17099 N N . ASP J 2 113 ? -48.991 46.992 -5.736 1.00 115.05 114 ASP O N 1
ATOM 17100 C CA . ASP J 2 113 ? -47.993 46.560 -6.716 1.00 115.39 114 ASP O CA 1
ATOM 17101 C C . ASP J 2 113 ? -48.617 45.773 -7.868 1.00 115.63 114 ASP O C 1
ATOM 17102 O O . ASP J 2 113 ? -48.113 45.801 -8.993 1.00 115.63 114 ASP O O 1
ATOM 17107 N N . GLY J 2 114 ? -49.711 45.073 -7.576 1.00 115.94 115 GLY O N 1
ATOM 17108 C CA . GLY J 2 114 ? -50.411 44.271 -8.574 1.00 116.33 115 GLY O CA 1
ATOM 17109 C C . GLY J 2 114 ? -49.713 42.952 -8.835 1.00 116.61 115 GLY O C 1
ATOM 17110 O O . GLY J 2 114 ? -49.959 41.960 -8.144 1.00 116.60 115 GLY O O 1
ATOM 17111 N N . VAL J 2 115 ? -48.840 42.948 -9.839 1.00 116.90 116 VAL O N 1
ATOM 17112 C CA . VAL J 2 115 ? -48.076 41.762 -10.212 1.00 117.21 116 VAL O CA 1
ATOM 17113 C C . VAL J 2 115 ? -46.586 42.105 -10.272 1.00 117.44 116 VAL O C 1
ATOM 17114 O O . VAL J 2 115 ? -46.178 43.011 -11.004 1.00 117.46 116 VAL O O 1
ATOM 17118 N N . LEU J 2 116 ? -45.788 41.391 -9.479 1.00 117.77 117 LEU O N 1
ATOM 17119 C CA . LEU J 2 116 ? -44.331 41.512 -9.520 1.00 118.08 117 LEU O CA 1
ATOM 17120 C C . LEU J 2 116 ? -43.794 40.937 -10.833 1.00 118.33 117 LEU O C 1
ATOM 17121 O O . LEU J 2 116 ? -44.357 39.966 -11.346 1.00 118.31 117 LEU O O 1
ATOM 17126 N N . PRO J 2 117 ? -42.711 41.537 -11.381 1.00 118.60 118 PRO O N 1
ATOM 17127 C CA . PRO J 2 117 ? -42.093 41.124 -12.645 1.00 118.82 118 PRO O CA 1
ATOM 17128 C C . PRO J 2 117 ? -42.287 39.643 -12.973 1.00 119.04 118 PRO O C 1
ATOM 17129 O O . PRO J 2 117 ? -41.842 38.772 -12.218 1.00 119.06 118 PRO O O 1
ATOM 17133 N N . ASP J 2 118 ? -42.955 39.387 -14.098 1.00 119.31 119 ASP O N 1
ATOM 17134 C CA . ASP J 2 118 ? -43.391 38.048 -14.519 1.00 119.57 119 ASP O CA 1
ATOM 17135 C C . ASP J 2 118 ? -42.607 36.870 -13.937 1.00 119.76 119 ASP O C 1
ATOM 17136 O O . ASP J 2 118 ? -41.504 36.551 -14.389 1.00 119.77 119 ASP O O 1
ATOM 17141 N N . GLY J 2 119 ? -43.190 36.243 -12.919 1.00 120.00 120 GLY O N 1
ATOM 17142 C CA . GLY J 2 119 ? -42.692 34.975 -12.401 1.00 120.31 120 GLY O CA 1
ATOM 17143 C C . GLY J 2 119 ? -43.090 33.871 -13.360 1.00 120.54 120 GLY O C 1
ATOM 17144 O O . GLY J 2 119 ? -44.191 33.896 -13.917 1.00 120.53 120 GLY O O 1
ATOM 17145 N N . VAL J 2 120 ? -42.192 32.908 -13.558 1.00 120.80 121 VAL O N 1
ATOM 17146 C CA . VAL J 2 120 ? -42.404 31.822 -14.518 1.00 121.07 121 VAL O CA 1
ATOM 17147 C C . VAL J 2 120 ? -43.700 31.065 -14.225 1.00 121.29 121 VAL O C 1
ATOM 17148 O O . VAL J 2 120 ? -43.831 30.410 -13.188 1.00 121.31 121 VAL O O 1
ATOM 17152 N N . SER J 2 121 ? -44.653 31.176 -15.146 1.00 121.58 122 SER O N 1
ATOM 17153 C CA . SER J 2 121 ? -45.964 30.550 -14.999 1.00 121.87 122 SER O CA 1
ATOM 17154 C C . SER J 2 121 ? -45.983 29.138 -15.588 1.00 122.10 122 SER O C 1
ATOM 17155 O O . SER J 2 121 ? -45.053 28.735 -16.290 1.00 122.11 122 SER O O 1
ATOM 17158 N N . ASP J 2 122 ? -47.046 28.394 -15.286 1.00 122.42 123 ASP O N 1
ATOM 17159 C CA . ASP J 2 122 ? -47.233 27.042 -15.809 1.00 122.73 123 ASP O CA 1
ATOM 17160 C C . ASP J 2 122 ? -48.674 26.838 -16.275 1.00 122.98 123 ASP O C 1
ATOM 17161 O O . ASP J 2 122 ? -49.619 27.288 -15.621 1.00 123.01 123 ASP O O 1
ATOM 17166 N N . ALA J 2 123 ? -48.830 26.157 -17.408 1.00 123.29 124 ALA O N 1
ATOM 17167 C CA . ALA J 2 123 ? -50.144 25.927 -18.004 1.00 123.61 124 ALA O CA 1
ATOM 17168 C C . ALA J 2 123 ? -50.852 24.707 -17.416 1.00 123.85 124 ALA O C 1
ATOM 17169 O O . ALA J 2 123 ? -52.041 24.769 -17.096 1.00 123.87 124 ALA O O 1
ATOM 17171 N N . SER J 2 124 ? -50.113 23.607 -17.271 1.00 124.19 125 SER O N 1
ATOM 17172 C CA . SER J 2 124 ? -50.680 22.334 -16.821 1.00 124.51 125 SER O CA 1
ATOM 17173 C C . SER J 2 124 ? -50.935 22.291 -15.312 1.00 124.75 125 SER O C 1
ATOM 17174 O O . SER J 2 124 ? -50.125 21.761 -14.546 1.00 124.78 125 SER O O 1
ATOM 17177 N N . ARG J 2 125 ? -52.067 22.858 -14.898 1.00 125.05 126 ARG O N 1
ATOM 17178 C CA . ARG J 2 125 ? -52.497 22.824 -13.500 1.00 125.36 126 ARG O CA 1
ATOM 17179 C C . ARG J 2 125 ? -54.005 22.628 -13.364 1.00 125.58 126 ARG O C 1
ATOM 17180 O O . ARG J 2 125 ? -54.797 23.483 -13.769 1.00 125.59 126 ARG O O 1
ATOM 17188 N N . THR J 2 126 ? -54.384 21.486 -12.795 1.00 125.88 127 THR O N 1
ATOM 17189 C CA . THR J 2 126 ? -55.784 21.156 -12.529 1.00 126.16 127 THR O CA 1
ATOM 17190 C C . THR J 2 126 ? -56.163 21.551 -11.094 1.00 126.38 127 THR O C 1
ATOM 17191 O O . THR J 2 126 ? -55.414 22.276 -10.432 1.00 126.39 127 THR O O 1
ATOM 17195 N N . SER J 2 127 ? -57.320 21.085 -10.625 1.00 126.66 128 SER O N 1
ATOM 17196 C CA . SER J 2 127 ? -57.785 21.362 -9.265 1.00 126.94 128 SER O CA 1
ATOM 17197 C C . SER J 2 127 ? -56.904 20.682 -8.214 1.00 127.16 128 SER O C 1
ATOM 17198 O O . SER J 2 127 ? -57.217 19.591 -7.730 1.00 127.18 128 SER O O 1
ATOM 17201 N N . ALA J 2 128 ? -55.793 21.338 -7.886 1.00 127.47 129 ALA O N 1
ATOM 17202 C CA . ALA J 2 128 ? -54.879 20.881 -6.840 1.00 127.77 129 ALA O CA 1
ATOM 17203 C C . ALA J 2 128 ? -54.940 21.816 -5.630 1.00 127.99 129 ALA O C 1
ATOM 17204 O O . ALA J 2 128 ? -54.445 21.485 -4.549 1.00 127.99 129 ALA O O 1
ATOM 17206 N N . ASP J 2 129 ? -55.548 22.985 -5.831 1.00 128.31 130 ASP O N 1
ATOM 17207 C CA . ASP J 2 129 ? -55.787 23.954 -4.761 1.00 128.59 130 ASP O CA 1
ATOM 17208 C C . ASP J 2 129 ? -56.891 23.472 -3.819 1.00 128.77 130 ASP O C 1
ATOM 17209 O O . ASP J 2 129 ? -57.733 22.658 -4.207 1.00 128.78 130 ASP O O 1
ATOM 17214 N N . ASP J 2 130 ? -56.870 23.980 -2.586 1.00 129.00 131 ASP O N 1
ATOM 17215 C CA . ASP J 2 130 ? -57.782 23.566 -1.504 1.00 129.21 131 ASP O CA 1
ATOM 17216 C C . ASP J 2 130 ? -57.542 22.138 -1.010 1.00 129.34 131 ASP O C 1
ATOM 17217 O O . ASP J 2 130 ? -57.833 21.820 0.147 1.00 129.36 131 ASP O O 1
ATOM 17222 N N . LYS J 2 131 ? -57.015 21.285 -1.888 1.00 129.51 132 LYS O N 1
ATOM 17223 C CA . LYS J 2 131 ? -56.677 19.911 -1.532 1.00 129.65 132 LYS O CA 1
ATOM 17224 C C . LYS J 2 131 ? -55.375 19.853 -0.732 1.00 129.76 132 LYS O C 1
ATOM 17225 O O . LYS J 2 131 ? -55.402 19.696 0.491 1.00 129.79 132 LYS O O 1
ATOM 17231 N N . TRP J 2 132 ? -54.245 20.001 -1.424 1.00 129.88 133 TRP O N 1
ATOM 17232 C CA . TRP J 2 132 ? -52.929 19.785 -0.822 1.00 129.99 133 TRP O CA 1
ATOM 17233 C C . TRP J 2 132 ? -51.945 20.932 -1.037 1.00 130.00 133 TRP O C 1
ATOM 17234 O O . TRP J 2 132 ? -51.029 21.128 -0.234 1.00 130.02 133 TRP O O 1
ATOM 17245 N N . LEU J 2 133 ? -52.137 21.678 -2.122 1.00 130.01 134 LEU O N 1
ATOM 17246 C CA . LEU J 2 133 ? -51.184 22.704 -2.544 1.00 130.04 134 LEU O CA 1
ATOM 17247 C C . LEU J 2 133 ? -51.076 23.922 -1.605 1.00 130.07 134 LEU O C 1
ATOM 17248 O O . LEU J 2 133 ? -49.962 24.373 -1.328 1.00 130.04 134 LEU O O 1
ATOM 17253 N N . PRO J 2 134 ? -52.217 24.458 -1.111 1.00 130.12 135 PRO O N 1
ATOM 17254 C CA . PRO J 2 134 ? -52.126 25.580 -0.168 1.00 130.17 135 PRO O CA 1
ATOM 17255 C C . PRO J 2 134 ? -51.633 25.161 1.216 1.00 130.22 135 PRO O C 1
ATOM 17256 O O . PRO J 2 134 ? -51.044 25.974 1.930 1.00 130.25 135 PRO O O 1
ATOM 17260 N N . LEU J 2 135 ? -51.880 23.905 1.584 1.00 130.27 136 LEU O N 1
ATOM 17261 C CA . LEU J 2 135 ? -51.434 23.356 2.863 1.00 130.30 136 LEU O CA 1
ATOM 17262 C C . LEU J 2 135 ? -49.910 23.262 2.916 1.00 130.36 136 LEU O C 1
ATOM 17263 O O . LEU J 2 135 ? -49.311 23.391 3.984 1.00 130.38 136 LEU O O 1
ATOM 17268 N N . TYR J 2 136 ? -49.296 23.045 1.754 1.00 130.45 137 TYR O N 1
ATOM 17269 C CA . TYR J 2 136 ? -47.844 22.935 1.640 1.00 130.57 137 TYR O CA 1
ATOM 17270 C C . TYR J 2 136 ? -47.137 24.271 1.864 1.00 130.63 137 TYR O C 1
ATOM 17271 O O . TYR J 2 136 ? -46.039 24.308 2.416 1.00 130.61 137 TYR O O 1
ATOM 17280 N N . LEU J 2 137 ? -47.771 25.359 1.432 1.00 130.73 138 LEU O N 1
ATOM 17281 C CA . LEU J 2 137 ? -47.192 26.698 1.541 1.00 130.85 138 LEU O CA 1
ATOM 17282 C C . LEU J 2 137 ? -47.170 27.223 2.973 1.00 130.93 138 LEU O C 1
ATOM 17283 O O . LEU J 2 137 ? -46.249 27.946 3.357 1.00 130.96 138 LEU O O 1
ATOM 17288 N N . LEU J 2 138 ? -48.191 26.863 3.749 1.00 131.02 139 LEU O N 1
ATOM 17289 C CA . LEU J 2 138 ? -48.298 27.282 5.146 1.00 131.10 139 LEU O CA 1
ATOM 17290 C C . LEU J 2 138 ? -47.256 26.579 6.009 1.00 131.22 139 LEU O C 1
ATOM 17291 O O . LEU J 2 138 ? -46.714 27.170 6.944 1.00 131.22 139 LEU O O 1
ATOM 17296 N N . GLY J 2 139 ? -46.974 25.321 5.675 1.00 131.38 140 GLY O N 1
ATOM 17297 C CA . GLY J 2 139 ? -46.011 24.508 6.412 1.00 131.61 140 GLY O CA 1
ATOM 17298 C C . GLY J 2 139 ? -44.555 24.808 6.110 1.00 131.81 140 GLY O C 1
ATOM 17299 O O . GLY J 2 139 ? -43.663 24.108 6.593 1.00 131.81 140 GLY O O 1
ATOM 17300 N N . LEU J 2 140 ? -44.315 25.844 5.310 1.00 132.01 141 LEU O N 1
ATOM 17301 C CA . LEU J 2 140 ? -42.956 26.262 4.965 1.00 132.24 141 LEU O CA 1
ATOM 17302 C C . LEU J 2 140 ? -42.482 27.420 5.844 1.00 132.40 141 LEU O C 1
ATOM 17303 O O . LEU J 2 140 ? -41.370 27.928 5.680 1.00 132.40 141 LEU O O 1
ATOM 17308 N N . TYR J 2 141 ? -43.342 27.826 6.776 1.00 132.66 142 TYR O N 1
ATOM 17309 C CA . TYR J 2 141 ? -42.976 28.750 7.844 1.00 132.94 142 TYR O CA 1
ATOM 17310 C C . TYR J 2 141 ? -42.283 27.974 8.965 1.00 133.18 142 TYR O C 1
ATOM 17311 O O . TYR J 2 141 ? -41.398 28.501 9.644 1.00 133.19 142 TYR O O 1
ATOM 17320 N N . ARG J 2 142 ? -42.697 26.720 9.141 1.00 133.49 143 ARG O N 1
ATOM 17321 C CA . ARG J 2 142 ? -42.124 25.812 10.135 1.00 133.82 143 ARG O CA 1
ATOM 17322 C C . ARG J 2 142 ? -40.664 25.478 9.817 1.00 134.05 143 ARG O C 1
ATOM 17323 O O . ARG J 2 142 ? -39.804 25.516 10.701 1.00 134.07 143 ARG O O 1
ATOM 17331 N N . VAL J 2 143 ? -40.400 25.160 8.550 1.00 134.36 144 VAL O N 1
ATOM 17332 C CA . VAL J 2 143 ? -39.059 24.794 8.082 1.00 134.63 144 VAL O CA 1
ATOM 17333 C C . VAL J 2 143 ? -38.163 26.033 7.931 1.00 134.82 144 VAL O C 1
ATOM 17334 O O . VAL J 2 143 ? -36.933 25.925 7.941 1.00 134.85 144 VAL O O 1
ATOM 17338 N N . GLY J 2 144 ? -38.787 27.205 7.812 1.00 135.02 145 GLY O N 1
ATOM 17339 C CA . GLY J 2 144 ? -38.062 28.467 7.658 1.00 135.30 145 GLY O CA 1
ATOM 17340 C C . GLY J 2 144 ? -37.480 29.047 8.938 1.00 135.51 145 GLY O C 1
ATOM 17341 O O . GLY J 2 144 ? -36.959 30.164 8.934 1.00 135.49 145 GLY O O 1
ATOM 17342 N N . ARG J 2 145 ? -37.568 28.291 10.032 1.00 135.75 146 ARG O N 1
ATOM 17343 C CA . ARG J 2 145 ? -37.032 28.721 11.328 1.00 135.99 146 ARG O CA 1
ATOM 17344 C C . ARG J 2 145 ? -36.017 27.729 11.909 1.00 136.19 146 ARG O C 1
ATOM 17345 O O . ARG J 2 145 ? -35.309 28.048 12.869 1.00 136.20 146 ARG O O 1
ATOM 17353 N N . THR J 2 146 ? -35.952 26.533 11.322 1.00 136.44 147 THR O N 1
ATOM 17354 C CA . THR J 2 146 ? -35.008 25.495 11.750 1.00 136.67 147 THR O CA 1
ATOM 17355 C C . THR J 2 146 ? -33.861 25.328 10.752 1.00 136.83 147 THR O C 1
ATOM 17356 O O . THR J 2 146 ? -34.086 25.050 9.570 1.00 136.84 147 THR O O 1
ATOM 17360 N N . GLN J 2 147 ? -32.635 25.499 11.243 1.00 137.03 148 GLN O N 1
ATOM 17361 C CA . GLN J 2 147 ? -31.430 25.388 10.419 1.00 137.22 148 GLN O CA 1
ATOM 17362 C C . GLN J 2 147 ? -30.600 24.159 10.808 1.00 137.35 148 GLN O C 1
ATOM 17363 O O . GLN J 2 147 ? -29.685 23.759 10.082 1.00 137.37 148 GLN O O 1
ATOM 17369 N N . MET J 2 148 ? -30.938 23.566 11.952 1.00 137.53 149 MET O N 1
ATOM 17370 C CA . MET J 2 148 ? -30.273 22.367 12.473 1.00 137.69 149 MET O CA 1
ATOM 17371 C C . MET J 2 148 ? -30.647 21.109 11.665 1.00 137.84 149 MET O C 1
ATOM 17372 O O . MET J 2 148 ? -31.512 21.182 10.786 1.00 137.85 149 MET O O 1
ATOM 17377 N N . PRO J 2 149 ? -29.989 19.957 11.942 1.00 137.99 150 PRO O N 1
ATOM 17378 C CA . PRO J 2 149 ? -30.327 18.691 11.267 1.00 138.11 150 PRO O CA 1
ATOM 17379 C C . PRO J 2 149 ? -31.743 18.164 11.562 1.00 138.25 150 PRO O C 1
ATOM 17380 O O . PRO J 2 149 ? -31.958 16.948 11.593 1.00 138.25 150 PRO O O 1
ATOM 17384 N N . GLU J 2 150 ? -32.692 19.078 11.763 1.00 138.43 151 GLU O N 1
ATOM 17385 C CA . GLU J 2 150 ? -34.097 18.730 11.986 1.00 138.58 151 GLU O CA 1
ATOM 17386 C C . GLU J 2 150 ? -35.016 19.270 10.882 1.00 138.70 151 GLU O C 1
ATOM 17387 O O . GLU J 2 150 ? -36.238 19.102 10.946 1.00 138.71 151 GLU O O 1
ATOM 17393 N N . TYR J 2 151 ? -34.425 19.918 9.878 1.00 138.86 152 TYR O N 1
ATOM 17394 C CA . TYR J 2 151 ? -35.181 20.415 8.725 1.00 138.99 152 TYR O CA 1
ATOM 17395 C C . TYR J 2 151 ? -35.514 19.268 7.767 1.00 139.08 152 TYR O C 1
ATOM 17396 O O . TYR J 2 151 ? -36.482 19.345 7.008 1.00 139.08 152 TYR O O 1
ATOM 17405 N N . ARG J 2 152 ? -34.698 18.214 7.808 1.00 139.17 153 ARG O N 1
ATOM 17406 C CA . ARG J 2 152 ? -34.984 16.967 7.099 1.00 139.25 153 ARG O CA 1
ATOM 17407 C C . ARG J 2 152 ? -35.650 15.965 8.048 1.00 139.30 153 ARG O C 1
ATOM 17408 O O . ARG J 2 152 ? -35.438 14.752 7.948 1.00 139.32 153 ARG O O 1
ATOM 17416 N N . LYS J 2 153 ? -36.457 16.494 8.965 1.00 139.33 154 LYS O N 1
ATOM 17417 C CA . LYS J 2 153 ? -37.178 15.697 9.952 1.00 139.35 154 LYS O CA 1
ATOM 17418 C C . LYS J 2 153 ? -38.616 16.200 10.085 1.00 139.39 154 LYS O C 1
ATOM 17419 O O . LYS J 2 153 ? -39.515 15.444 10.459 1.00 139.40 154 LYS O O 1
ATOM 17425 N N . LYS J 2 154 ? -38.817 17.481 9.775 1.00 139.41 155 LYS O N 1
ATOM 17426 C CA . LYS J 2 154 ? -40.142 18.104 9.793 1.00 139.41 155 LYS O CA 1
ATOM 17427 C C . LYS J 2 154 ? -40.722 18.239 8.382 1.00 139.43 155 LYS O C 1
ATOM 17428 O O . LYS J 2 154 ? -41.943 18.247 8.206 1.00 139.41 155 LYS O O 1
ATOM 17434 N N . LEU J 2 155 ? -39.839 18.345 7.389 1.00 139.45 156 LEU O N 1
ATOM 17435 C CA . LEU J 2 155 ? -40.229 18.345 5.976 1.00 139.47 156 LEU O CA 1
ATOM 17436 C C . LEU J 2 155 ? -40.481 16.911 5.493 1.00 139.48 156 LEU O C 1
ATOM 17437 O O . LEU J 2 155 ? -40.979 16.695 4.383 1.00 139.47 156 LEU O O 1
ATOM 17442 N N . MET J 2 156 ? -40.128 15.944 6.342 1.00 139.48 157 MET O N 1
ATOM 17443 C CA . MET J 2 156 ? -40.400 14.522 6.118 1.00 139.45 157 MET O CA 1
ATOM 17444 C C . MET J 2 156 ? -41.898 14.234 6.015 1.00 139.41 157 MET O C 1
ATOM 17445 O O . MET J 2 156 ? -42.352 13.614 5.050 1.00 139.41 157 MET O O 1
ATOM 17450 N N . ASP J 2 157 ? -42.653 14.692 7.012 1.00 139.35 158 ASP O N 1
ATOM 17451 C CA . ASP J 2 157 ? -44.101 14.485 7.062 1.00 139.28 158 ASP O CA 1
ATOM 17452 C C . ASP J 2 157 ? -44.864 15.507 6.215 1.00 139.24 158 ASP O C 1
ATOM 17453 O O . ASP J 2 157 ? -46.059 15.338 5.956 1.00 139.25 158 ASP O O 1
ATOM 17458 N N . GLY J 2 158 ? -44.168 16.564 5.794 1.00 139.18 159 GLY O N 1
ATOM 17459 C CA . GLY J 2 158 ? -44.739 17.595 4.923 1.00 139.08 159 GLY O CA 1
ATOM 17460 C C . GLY J 2 158 ? -45.042 17.068 3.535 1.00 139.01 159 GLY O C 1
ATOM 17461 O O . GLY J 2 158 ? -45.945 17.561 2.856 1.00 139.00 159 GLY O O 1
ATOM 17462 N N . LEU J 2 159 ? -44.275 16.062 3.120 1.00 138.94 160 LEU O N 1
ATOM 17463 C CA . LEU J 2 159 ? -44.506 15.356 1.864 1.00 138.86 160 LEU O CA 1
ATOM 17464 C C . LEU J 2 159 ? -45.200 14.015 2.138 1.00 138.77 160 LEU O C 1
ATOM 17465 O O . LEU J 2 159 ? -44.895 12.999 1.507 1.00 138.76 160 LEU O O 1
ATOM 17470 N N . THR J 2 160 ? -46.127 14.035 3.096 1.00 138.64 161 THR O N 1
ATOM 17471 C CA . THR J 2 160 ? -46.939 12.872 3.462 1.00 138.51 161 THR O CA 1
ATOM 17472 C C . THR J 2 160 ? -48.390 13.310 3.682 1.00 138.40 161 THR O C 1
ATOM 17473 O O . THR J 2 160 ? -49.326 12.553 3.407 1.00 138.38 161 THR O O 1
ATOM 17477 N N . ASN J 2 161 ? -48.562 14.536 4.178 1.00 138.26 162 ASN O N 1
ATOM 17478 C CA . ASN J 2 161 ? -49.884 15.129 4.382 1.00 138.10 162 ASN O CA 1
ATOM 17479 C C . ASN J 2 161 ? -50.496 15.630 3.073 1.00 137.94 162 ASN O C 1
ATOM 17480 O O . ASN J 2 161 ? -51.721 15.674 2.926 1.00 137.93 162 ASN O O 1
ATOM 17485 N N . GLN J 2 162 ? -49.633 16.008 2.130 1.00 137.71 163 GLN O N 1
ATOM 17486 C CA . GLN J 2 162 ? -50.058 16.441 0.797 1.00 137.45 163 GLN O CA 1
ATOM 17487 C C . GLN J 2 162 ? -50.410 15.255 -0.107 1.00 137.24 163 GLN O C 1
ATOM 17488 O O . GLN J 2 162 ? -51.087 15.415 -1.126 1.00 137.22 163 GLN O O 1
ATOM 17494 N N . CYS J 2 163 ? -49.947 14.069 0.282 1.00 136.96 164 CYS O N 1
ATOM 17495 C CA . CYS J 2 163 ? -50.212 12.835 -0.452 1.00 136.67 164 CYS O CA 1
ATOM 17496 C C . CYS J 2 163 ? -51.550 12.222 -0.046 1.00 136.44 164 CYS O C 1
ATOM 17497 O O . CYS J 2 163 ? -52.064 11.331 -0.727 1.00 136.42 164 CYS O O 1
ATOM 17500 N N . LYS J 2 164 ? -52.104 12.710 1.065 1.00 136.14 165 LYS O N 1
ATOM 17501 C CA . LYS J 2 164 ? -53.398 12.256 1.581 1.00 135.84 165 LYS O CA 1
ATOM 17502 C C . LYS J 2 164 ? -54.543 12.564 0.619 1.00 135.62 165 LYS O C 1
ATOM 17503 O O . LYS J 2 164 ? -55.547 11.849 0.589 1.00 135.60 165 LYS O O 1
ATOM 17509 N N . MET J 2 165 ? -54.379 13.628 -0.164 1.00 135.31 166 MET O N 1
ATOM 17510 C CA . MET J 2 165 ? -55.432 14.118 -1.050 1.00 135.00 166 MET O CA 1
ATOM 17511 C C . MET J 2 165 ? -55.453 13.398 -2.404 1.00 134.77 166 MET O C 1
ATOM 17512 O O . MET J 2 165 ? -56.371 12.619 -2.673 1.00 134.75 166 MET O O 1
ATOM 17517 N N . ILE J 2 166 ? -54.450 13.652 -3.245 1.00 134.46 167 ILE O N 1
ATOM 17518 C CA . ILE J 2 166 ? -54.401 13.055 -4.588 1.00 134.14 167 ILE O CA 1
ATOM 17519 C C . ILE J 2 166 ? -53.046 12.443 -4.988 1.00 133.91 167 ILE O C 1
ATOM 17520 O O . ILE J 2 166 ? -52.964 11.242 -5.254 1.00 133.89 167 ILE O O 1
ATOM 17525 N N . ASN J 2 167 ? -51.998 13.267 -5.024 1.00 133.59 168 ASN O N 1
ATOM 17526 C CA . ASN J 2 167 ? -50.694 12.849 -5.551 1.00 133.27 168 ASN O CA 1
ATOM 17527 C C . ASN J 2 167 ? -49.502 13.144 -4.637 1.00 133.02 168 ASN O C 1
ATOM 17528 O O . ASN J 2 167 ? -49.604 13.940 -3.700 1.00 132.99 168 ASN O O 1
ATOM 17533 N N . GLU J 2 168 ? -48.377 12.493 -4.932 1.00 132.68 169 GLU O N 1
ATOM 17534 C CA . GLU J 2 168 ? -47.123 12.696 -4.206 1.00 132.31 169 GLU O CA 1
ATOM 17535 C C . GLU J 2 168 ? -46.188 13.586 -5.024 1.00 132.04 169 GLU O C 1
ATOM 17536 O O . GLU J 2 168 ? -45.610 13.140 -6.021 1.00 132.03 169 GLU O O 1
ATOM 17542 N N . GLN J 2 169 ? -46.049 14.843 -4.608 1.00 131.65 170 GLN O N 1
ATOM 17543 C CA . GLN J 2 169 ? -45.226 15.814 -5.337 1.00 131.24 170 GLN O CA 1
ATOM 17544 C C . GLN J 2 169 ? -44.299 16.605 -4.415 1.00 130.94 170 GLN O C 1
ATOM 17545 O O . GLN J 2 169 ? -44.710 17.061 -3.345 1.00 130.90 170 GLN O O 1
ATOM 17551 N N . PHE J 2 170 ? -43.049 16.761 -4.849 1.00 130.54 171 PHE O N 1
ATOM 17552 C CA . PHE J 2 170 ? -42.011 17.445 -4.073 1.00 130.13 171 PHE O CA 1
ATOM 17553 C C . PHE J 2 170 ? -41.450 18.625 -4.872 1.00 129.80 171 PHE O C 1
ATOM 17554 O O . PHE J 2 170 ? -41.131 18.480 -6.056 1.00 129.79 171 PHE O O 1
ATOM 17562 N N . GLU J 2 171 ? -41.324 19.782 -4.223 1.00 129.33 172 GLU O N 1
ATOM 17563 C CA . GLU J 2 171 ? -40.949 21.023 -4.918 1.00 128.85 172 GLU O CA 1
ATOM 17564 C C . GLU J 2 171 ? -39.499 21.507 -4.712 1.00 128.45 172 GLU O C 1
ATOM 17565 O O . GLU J 2 171 ? -38.767 21.655 -5.694 1.00 128.46 172 GLU O O 1
ATOM 17571 N N . PRO J 2 172 ? -39.077 21.757 -3.450 1.00 128.01 173 PRO O N 1
ATOM 17572 C CA . PRO J 2 172 ? -37.764 22.384 -3.245 1.00 127.62 173 PRO O CA 1
ATOM 17573 C C . PRO J 2 172 ? -36.596 21.415 -3.426 1.00 127.16 173 PRO O C 1
ATOM 17574 O O . PRO J 2 172 ? -36.769 20.201 -3.286 1.00 127.16 173 PRO O O 1
ATOM 17578 N N . LEU J 2 173 ? -35.418 21.960 -3.730 1.00 126.58 174 LEU O N 1
ATOM 17579 C CA . LEU J 2 173 ? -34.222 21.152 -3.978 1.00 125.98 174 LEU O CA 1
ATOM 17580 C C . LEU J 2 173 ? -33.380 20.908 -2.721 1.00 125.54 174 LEU O C 1
ATOM 17581 O O . LEU J 2 173 ? -33.825 21.179 -1.603 1.00 125.48 174 LEU O O 1
ATOM 17586 N N . VAL J 2 174 ? -32.168 20.390 -2.920 1.00 124.94 175 VAL O N 1
ATOM 17587 C CA . VAL J 2 174 ? -31.289 19.977 -1.821 1.00 124.36 175 VAL O CA 1
ATOM 17588 C C . VAL J 2 174 ? -30.370 21.098 -1.293 1.00 123.87 175 VAL O C 1
ATOM 17589 O O . VAL J 2 174 ? -30.386 21.376 -0.091 1.00 123.85 175 VAL O O 1
ATOM 17593 N N . PRO J 2 175 ? -29.570 21.742 -2.176 1.00 123.37 176 PRO O N 1
ATOM 17594 C CA . PRO J 2 175 ? -28.627 22.757 -1.687 1.00 122.90 176 PRO O CA 1
ATOM 17595 C C . PRO J 2 175 ? -29.294 24.059 -1.228 1.00 122.39 176 PRO O C 1
ATOM 17596 O O . PRO J 2 175 ? -29.112 24.464 -0.078 1.00 122.37 176 PRO O O 1
ATOM 17600 N N . GLU J 2 176 ? -30.053 24.700 -2.116 1.00 121.76 177 GLU O N 1
ATOM 17601 C CA . GLU J 2 176 ? -30.745 25.953 -1.792 1.00 121.09 177 GLU O CA 1
ATOM 17602 C C . GLU J 2 176 ? -32.219 25.731 -1.438 1.00 120.59 177 GLU O C 1
ATOM 17603 O O . GLU J 2 176 ? -33.085 26.541 -1.785 1.00 120.54 177 GLU O O 1
ATOM 17609 N N . GLY J 2 177 ? -32.490 24.631 -0.739 1.00 119.97 178 GLY O N 1
ATOM 17610 C CA . GLY J 2 177 ? -33.845 24.280 -0.324 1.00 119.15 178 GLY O CA 1
ATOM 17611 C C . GLY J 2 177 ? -34.368 25.131 0.818 1.00 118.56 178 GLY O C 1
ATOM 17612 O O . GLY J 2 177 ? -35.561 25.422 0.878 1.00 118.56 178 GLY O O 1
ATOM 17613 N N . ARG J 2 178 ? -33.470 25.534 1.717 1.00 117.91 179 ARG O N 1
ATOM 17614 C CA . ARG J 2 178 ? -33.836 26.313 2.902 1.00 117.19 179 ARG O CA 1
ATOM 17615 C C . ARG J 2 178 ? -33.603 27.818 2.720 1.00 116.61 179 ARG O C 1
ATOM 17616 O O . ARG J 2 178 ? -34.036 28.624 3.548 1.00 116.56 179 ARG O O 1
ATOM 17624 N N . ASP J 2 179 ? -32.931 28.190 1.633 1.00 115.84 180 ASP O N 1
ATOM 17625 C CA . ASP J 2 179 ? -32.571 29.587 1.375 1.00 115.06 180 ASP O CA 1
ATOM 17626 C C . ASP J 2 179 ? -33.711 30.433 0.791 1.00 114.46 180 ASP O C 1
ATOM 17627 O O . ASP J 2 179 ? -33.509 31.600 0.443 1.00 114.40 180 ASP O O 1
ATOM 17632 N N . ILE J 2 180 ? -34.904 29.847 0.697 1.00 113.66 181 ILE O N 1
ATOM 17633 C CA . ILE J 2 180 ? -36.069 30.535 0.129 1.00 112.85 181 ILE O CA 1
ATOM 17634 C C . ILE J 2 180 ? -37.256 30.676 1.096 1.00 112.22 181 ILE O C 1
ATOM 17635 O O . ILE J 2 180 ? -38.203 31.412 0.811 1.00 112.17 181 ILE O O 1
ATOM 17640 N N . PHE J 2 181 ? -37.197 29.982 2.233 1.00 111.38 182 PHE O N 1
ATOM 17641 C CA . PHE J 2 181 ? -38.288 30.011 3.216 1.00 110.53 182 PHE O CA 1
ATOM 17642 C C . PHE J 2 181 ? -38.087 31.054 4.320 1.00 109.83 182 PHE O C 1
ATOM 17643 O O . PHE J 2 181 ? -39.060 31.575 4.870 1.00 109.71 182 PHE O O 1
ATOM 17651 N N . ASP J 2 182 ? -36.827 31.346 4.640 1.00 108.92 183 ASP O N 1
ATOM 17652 C CA . ASP J 2 182 ? -36.480 32.309 5.692 1.00 107.99 183 ASP O CA 1
ATOM 17653 C C . ASP J 2 182 ? -36.803 33.752 5.297 1.00 107.25 183 ASP O C 1
ATOM 17654 O O . ASP J 2 182 ? -36.852 34.643 6.149 1.00 107.18 183 ASP O O 1
ATOM 17659 N N . VAL J 2 183 ? -37.018 33.965 4.000 1.00 106.30 184 VAL O N 1
ATOM 17660 C CA . VAL J 2 183 ? -37.462 35.248 3.456 1.00 105.31 184 VAL O CA 1
ATOM 17661 C C . VAL J 2 183 ? -38.913 35.517 3.867 1.00 104.60 184 VAL O C 1
ATOM 17662 O O . VAL J 2 183 ? -39.282 36.650 4.185 1.00 104.53 184 VAL O O 1
ATOM 17666 N N . TRP J 2 184 ? -39.714 34.453 3.874 1.00 103.66 185 TRP O N 1
ATOM 17667 C CA . TRP J 2 184 ? -41.155 34.521 4.127 1.00 102.72 185 TRP O CA 1
ATOM 17668 C C . TRP J 2 184 ? -41.497 35.055 5.518 1.00 102.03 185 TRP O C 1
ATOM 17669 O O . TRP J 2 184 ? -42.471 35.796 5.680 1.00 101.99 185 TRP O O 1
ATOM 17680 N N . GLY J 2 185 ? -40.689 34.677 6.509 1.00 101.17 186 GLY O N 1
ATOM 17681 C CA . GLY J 2 185 ? -40.865 35.124 7.893 1.00 99.98 186 GLY O CA 1
ATOM 17682 C C . GLY J 2 185 ? -40.676 36.620 8.089 1.00 99.14 186 GLY O C 1
ATOM 17683 O O . GLY J 2 185 ? -41.128 37.180 9.092 1.00 99.14 186 GLY O O 1
ATOM 17684 N N . ASN J 2 186 ? -40.005 37.260 7.131 1.00 98.16 187 ASN O N 1
ATOM 17685 C CA . ASN J 2 186 ? -39.805 38.710 7.139 1.00 97.13 187 ASN O CA 1
ATOM 17686 C C . ASN J 2 186 ? -40.992 39.489 6.575 1.00 96.34 187 ASN O C 1
ATOM 17687 O O . ASN J 2 186 ? -41.178 40.664 6.903 1.00 96.31 187 ASN O O 1
ATOM 17692 N N . ASP J 2 187 ? -41.784 38.836 5.726 1.00 95.28 188 ASP O N 1
ATOM 17693 C CA . ASP J 2 187 ? -42.998 39.442 5.180 1.00 94.27 188 ASP O CA 1
ATOM 17694 C C . ASP J 2 187 ? -44.118 39.368 6.212 1.00 93.50 188 ASP O C 1
ATOM 17695 O O . ASP J 2 187 ? -44.616 38.284 6.524 1.00 93.45 188 ASP O O 1
ATOM 17700 N N . SER J 2 188 ? -44.507 40.529 6.732 1.00 92.45 189 SER O N 1
ATOM 17701 C CA . SER J 2 188 ? -45.477 40.614 7.819 1.00 91.50 189 SER O CA 1
ATOM 17702 C C . SER J 2 188 ? -46.870 40.114 7.439 1.00 90.81 189 SER O C 1
ATOM 17703 O O . SER J 2 188 ? -47.601 39.612 8.295 1.00 90.82 189 SER O O 1
ATOM 17706 N N . ASN J 2 189 ? -47.227 40.241 6.163 1.00 89.87 190 ASN O N 1
ATOM 17707 C CA . ASN J 2 189 ? -48.507 39.736 5.665 1.00 88.99 190 ASN O CA 1
ATOM 17708 C C . ASN J 2 189 ? -48.597 38.213 5.681 1.00 88.41 190 ASN O C 1
ATOM 17709 O O . ASN J 2 189 ? -49.663 37.658 5.953 1.00 88.41 190 ASN O O 1
ATOM 17714 N N . TYR J 2 190 ? -47.478 37.548 5.392 1.00 87.57 191 TYR O N 1
ATOM 17715 C CA . TYR J 2 190 ? -47.406 36.085 5.411 1.00 86.72 191 TYR O CA 1
ATOM 17716 C C . TYR J 2 190 ? -47.540 35.529 6.828 1.00 86.28 191 TYR O C 1
ATOM 17717 O O . TYR J 2 190 ? -48.204 34.511 7.041 1.00 86.29 191 TYR O O 1
ATOM 17726 N N . THR J 2 191 ? -46.901 36.199 7.788 1.00 85.63 192 THR O N 1
ATOM 17727 C CA . THR J 2 191 ? -46.998 35.818 9.198 1.00 84.97 192 THR O CA 1
ATOM 17728 C C . THR J 2 191 ? -48.422 36.034 9.707 1.00 84.48 192 THR O C 1
ATOM 17729 O O . THR J 2 191 ? -48.897 35.290 10.559 1.00 84.38 192 THR O O 1
ATOM 17733 N N . LYS J 2 192 ? -49.093 37.049 9.165 1.00 83.83 193 LYS O N 1
ATOM 17734 C CA . LYS J 2 192 ? -50.488 37.331 9.488 1.00 83.21 193 LYS O CA 1
ATOM 17735 C C . LYS J 2 192 ? -51.442 36.302 8.888 1.00 82.80 193 LYS O C 1
ATOM 17736 O O . LYS J 2 192 ? -52.513 36.058 9.438 1.00 82.74 193 LYS O O 1
ATOM 17742 N N . ILE J 2 193 ? -51.055 35.705 7.763 1.00 82.37 194 ILE O N 1
ATOM 17743 C CA . ILE J 2 193 ? -51.867 34.665 7.129 1.00 82.07 194 ILE O CA 1
ATOM 17744 C C . ILE J 2 193 ? -51.839 33.364 7.935 1.00 81.81 194 ILE O C 1
ATOM 17745 O O . ILE J 2 193 ? -52.894 32.847 8.304 1.00 81.84 194 ILE O O 1
ATOM 17750 N N . VAL J 2 194 ? -50.638 32.856 8.220 1.00 81.45 195 VAL O N 1
ATOM 17751 C CA . VAL J 2 194 ? -50.477 31.584 8.941 1.00 81.13 195 VAL O CA 1
ATOM 17752 C C . VAL J 2 194 ? -50.999 31.632 10.380 1.00 80.83 195 VAL O C 1
ATOM 17753 O O . VAL J 2 194 ? -51.397 30.606 10.934 1.00 80.86 195 VAL O O 1
ATOM 17757 N N . ALA J 2 195 ? -50.991 32.826 10.970 1.00 80.38 196 ALA O N 1
ATOM 17758 C CA . ALA J 2 195 ? -51.473 33.027 12.331 1.00 79.97 196 ALA O CA 1
ATOM 17759 C C . ALA J 2 195 ? -52.993 33.055 12.366 1.00 79.72 196 ALA O C 1
ATOM 17760 O O . ALA J 2 195 ? -53.605 32.463 13.254 1.00 79.78 196 ALA O O 1
ATOM 17762 N N . ALA J 2 196 ? -53.593 33.740 11.394 1.00 79.36 197 ALA O N 1
ATOM 17763 C CA . ALA J 2 196 ? -55.047 33.840 11.294 1.00 78.99 197 ALA O CA 1
ATOM 17764 C C . ALA J 2 196 ? -55.680 32.487 10.986 1.00 78.72 197 ALA O C 1
ATOM 17765 O O . ALA J 2 196 ? -56.767 32.185 11.475 1.00 78.71 197 ALA O O 1
ATOM 17767 N N . VAL J 2 197 ? -54.990 31.680 10.181 1.00 78.44 198 VAL O N 1
ATOM 17768 C CA . VAL J 2 197 ? -55.439 30.328 9.852 1.00 78.18 198 VAL O CA 1
ATOM 17769 C C . VAL J 2 197 ? -55.429 29.455 11.106 1.00 78.04 198 VAL O C 1
ATOM 17770 O O . VAL J 2 197 ? -56.424 28.800 11.424 1.00 78.04 198 VAL O O 1
ATOM 17774 N N . ASP J 2 198 ? -54.306 29.477 11.823 1.00 77.83 199 ASP O N 1
ATOM 17775 C CA . ASP J 2 198 ? -54.133 28.692 13.043 1.00 77.55 199 ASP O CA 1
ATOM 17776 C C . ASP J 2 198 ? -55.117 29.096 14.134 1.00 77.38 199 ASP O C 1
ATOM 17777 O O . ASP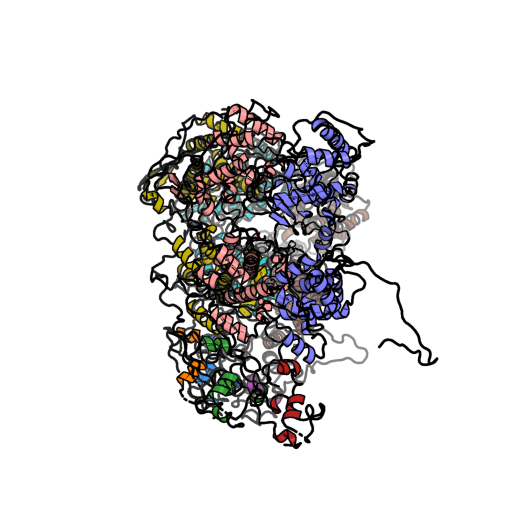 J 2 198 ? -55.617 28.245 14.867 1.00 77.39 199 ASP O O 1
ATOM 17782 N N . MET J 2 199 ? -55.382 30.396 14.230 1.00 77.28 200 MET O N 1
ATOM 17783 C CA . MET J 2 199 ? -56.330 30.939 15.199 1.00 77.16 200 MET O CA 1
ATOM 17784 C C . MET J 2 199 ? -57.765 30.523 14.870 1.00 77.10 200 MET O C 1
ATOM 17785 O O . MET J 2 199 ? -58.555 30.240 15.773 1.00 77.20 200 MET O O 1
ATOM 17790 N N . PHE J 2 200 ? -58.085 30.477 13.578 1.00 76.93 201 PHE O N 1
ATOM 17791 C CA . PHE J 2 200 ? -59.420 30.104 13.109 1.00 76.86 201 PHE O CA 1
ATOM 17792 C C . PHE J 2 200 ? -59.780 28.660 13.464 1.00 76.78 201 PHE O C 1
ATOM 17793 O O . PHE J 2 200 ? -60.847 28.403 14.024 1.00 76.83 201 PHE O O 1
ATOM 17801 N N . PHE J 2 201 ? -58.887 27.729 13.141 1.00 76.66 202 PHE O N 1
ATOM 17802 C CA . PHE J 2 201 ? -59.136 26.307 13.377 1.00 76.58 202 PHE O CA 1
ATOM 17803 C C . PHE J 2 201 ? -58.939 25.893 14.837 1.00 76.54 202 PHE O C 1
ATOM 17804 O O . PHE J 2 201 ? -59.285 24.775 15.226 1.00 76.50 202 PHE O O 1
ATOM 17812 N N . HIS J 2 202 ? -58.388 26.802 15.637 1.00 76.51 203 HIS O N 1
ATOM 17813 C CA . HIS J 2 202 ? -58.303 26.613 17.082 1.00 76.49 203 HIS O CA 1
ATOM 17814 C C . HIS J 2 202 ? -59.683 26.806 17.711 1.00 76.52 203 HIS O C 1
ATOM 17815 O O . HIS J 2 202 ? -59.980 26.233 18.761 1.00 76.50 203 HIS O O 1
ATOM 17822 N N . MET J 2 203 ? -60.514 27.620 17.061 1.00 76.54 204 MET O N 1
ATOM 17823 C CA . MET J 2 203 ? -61.909 27.797 17.453 1.00 76.63 204 MET O CA 1
ATOM 17824 C C . MET J 2 203 ? -62.754 26.641 16.918 1.00 76.74 204 MET O C 1
ATOM 17825 O O . MET J 2 203 ? -63.501 26.006 17.668 1.00 76.78 204 MET O O 1
ATOM 17830 N N . PHE J 2 204 ? -62.623 26.373 15.620 1.00 76.78 205 PHE O N 1
ATOM 17831 C CA . PHE J 2 204 ? -63.400 25.331 14.959 1.00 76.87 205 PHE O CA 1
ATOM 17832 C C . PHE J 2 204 ? -62.533 24.103 14.682 1.00 76.92 205 PHE O C 1
ATOM 17833 O O . PHE J 2 204 ? -62.076 23.884 13.556 1.00 76.91 205 PHE O O 1
ATOM 17841 N N . LYS J 2 205 ? -62.310 23.313 15.731 1.00 76.94 206 LYS O N 1
ATOM 17842 C CA . LYS J 2 205 ? -61.476 22.114 15.655 1.00 76.96 206 LYS O CA 1
ATOM 17843 C C . LYS J 2 205 ? -62.190 20.939 14.985 1.00 76.93 206 LYS O C 1
ATOM 17844 O O . LYS J 2 205 ? -61.550 20.098 14.349 1.00 76.95 206 LYS O O 1
ATOM 17850 N N . LYS J 2 206 ? -63.514 20.895 15.122 1.00 76.86 207 LYS O N 1
ATOM 17851 C CA . LYS J 2 206 ? -64.322 19.795 14.590 1.00 76.77 207 LYS O CA 1
ATOM 17852 C C . LYS J 2 206 ? -64.559 19.891 13.077 1.00 76.64 207 LYS O C 1
ATOM 17853 O O . LYS J 2 206 ? -65.106 18.967 12.467 1.00 76.64 207 LYS O O 1
ATOM 17859 N N . HIS J 2 207 ? -64.146 21.010 12.485 1.00 76.45 208 HIS O N 1
ATOM 17860 C CA . HIS J 2 207 ? -64.208 21.201 11.038 1.00 76.29 208 HIS O CA 1
ATOM 17861 C C . HIS J 2 207 ? -63.121 20.370 10.359 1.00 76.14 208 HIS O C 1
ATOM 17862 O O . HIS J 2 207 ? -62.034 20.201 10.913 1.00 76.13 208 HIS O O 1
ATOM 17869 N N . GLU J 2 208 ? -63.416 19.852 9.165 1.00 75.94 209 GLU O N 1
ATOM 17870 C CA . GLU J 2 208 ? -62.499 18.934 8.473 1.00 75.71 209 GLU O CA 1
ATOM 17871 C C . GLU J 2 208 ? -61.244 19.618 7.918 1.00 75.50 209 GLU O C 1
ATOM 17872 O O . GLU J 2 208 ? -60.244 18.954 7.633 1.00 75.52 209 GLU O O 1
ATOM 17878 N N . CYS J 2 209 ? -61.302 20.940 7.773 1.00 75.19 210 CYS O N 1
ATOM 17879 C CA . CYS J 2 209 ? -60.160 21.715 7.294 1.00 74.90 210 CYS O CA 1
ATOM 17880 C C . CYS J 2 209 ? -59.198 22.093 8.424 1.00 74.60 210 CYS O C 1
ATOM 17881 O O . CYS J 2 209 ? -58.270 22.879 8.219 1.00 74.59 210 CYS O O 1
ATOM 17884 N N . ALA J 2 210 ? -59.423 21.527 9.610 1.00 74.20 211 ALA O N 1
ATOM 17885 C CA . ALA J 2 210 ? -58.532 21.727 10.753 1.00 73.80 211 ALA O CA 1
ATOM 17886 C C . ALA J 2 210 ? -57.143 21.154 10.476 1.00 73.50 211 ALA O C 1
ATOM 17887 O O . ALA J 2 210 ? -56.146 21.654 10.999 1.00 73.50 211 ALA O O 1
ATOM 17889 N N . SER J 2 211 ? -57.095 20.119 9.637 1.00 73.09 212 SER O N 1
ATOM 17890 C CA . SER J 2 211 ? -55.851 19.461 9.231 1.00 72.68 212 SER O CA 1
ATOM 17891 C C . SER J 2 211 ? -54.794 20.437 8.707 1.00 72.43 212 SER O C 1
ATOM 17892 O O . SER J 2 211 ? -53.604 20.114 8.689 1.00 72.40 212 SER O O 1
ATOM 17895 N N . PHE J 2 212 ? -55.240 21.623 8.288 1.00 72.08 213 PHE O N 1
ATOM 17896 C CA . PHE J 2 212 ? -54.351 22.699 7.838 1.00 71.72 213 PHE O CA 1
ATOM 17897 C C . PHE J 2 212 ? -53.354 23.126 8.913 1.00 71.39 213 PHE O C 1
ATOM 17898 O O . PHE J 2 212 ? -52.301 23.688 8.603 1.00 71.42 213 PHE O O 1
ATOM 17906 N N . ARG J 2 213 ? -53.687 22.843 10.169 1.00 70.92 214 ARG O N 1
ATOM 17907 C CA . ARG J 2 213 ? -52.856 23.232 11.306 1.00 70.50 214 ARG O CA 1
ATOM 17908 C C . ARG J 2 213 ? -51.523 22.482 11.412 1.00 70.09 214 ARG O C 1
ATOM 17909 O O . ARG J 2 213 ? -50.758 22.721 12.344 1.00 70.10 214 ARG O O 1
ATOM 17917 N N . TYR J 2 214 ? -51.245 21.587 10.462 1.00 69.60 215 TYR O N 1
ATOM 17918 C CA . TYR J 2 214 ? -49.980 20.840 10.441 1.00 69.03 215 TYR O CA 1
ATOM 17919 C C . TYR J 2 214 ? -48.763 21.767 10.351 1.00 68.32 215 TYR O C 1
ATOM 17920 O O . TYR J 2 214 ? -47.756 21.546 11.029 1.00 68.36 215 TYR O O 1
ATOM 17929 N N . GLY J 2 215 ? -48.863 22.798 9.514 1.00 67.39 216 GLY O N 1
ATOM 17930 C CA . GLY J 2 215 ? -47.772 23.748 9.328 1.00 66.16 216 GLY O CA 1
ATOM 17931 C C . GLY J 2 215 ? -48.049 25.128 9.890 1.00 65.29 216 GLY O C 1
ATOM 17932 O O . GLY J 2 215 ? -47.278 26.062 9.661 1.00 65.33 216 GLY O O 1
ATOM 17933 N N . THR J 2 216 ? -49.149 25.258 10.628 1.00 64.33 217 THR O N 1
ATOM 17934 C CA . THR J 2 216 ? -49.537 26.540 11.213 1.00 63.31 217 THR O CA 1
ATOM 17935 C C . THR J 2 216 ? -49.479 26.526 12.741 1.00 62.58 217 THR O C 1
ATOM 17936 O O . THR J 2 216 ? -49.484 27.583 13.373 1.00 62.54 217 THR O O 1
ATOM 17940 N N . ILE J 2 217 ? -49.416 25.331 13.325 1.00 61.61 218 ILE O N 1
ATOM 17941 C CA . ILE J 2 217 ? -49.455 25.170 14.782 1.00 60.67 218 ILE O CA 1
ATOM 17942 C C . ILE J 2 217 ? -48.189 25.660 15.493 1.00 59.91 218 ILE O C 1
ATOM 17943 O O . ILE J 2 217 ? -48.260 26.085 16.644 1.00 59.98 218 ILE O O 1
ATOM 17948 N N . VAL J 2 218 ? -47.048 25.622 14.807 1.00 58.91 219 VAL O N 1
ATOM 17949 C CA . VAL J 2 218 ? -45.785 26.118 15.373 1.00 57.92 219 VAL O CA 1
ATOM 17950 C C . VAL J 2 218 ? -45.816 27.624 15.650 1.00 57.27 219 VAL O C 1
ATOM 17951 O O . VAL J 2 218 ? -45.012 28.136 16.433 1.00 57.33 219 VAL O O 1
ATOM 17955 N N . SER J 2 219 ? -46.747 28.324 15.007 1.00 56.30 220 SER O N 1
ATOM 17956 C CA . SER J 2 219 ? -46.952 29.744 15.267 1.00 55.33 220 SER O CA 1
ATOM 17957 C C . SER J 2 219 ? -47.522 29.984 16.669 1.00 54.70 220 SER O C 1
ATOM 17958 O O . SER J 2 219 ? -47.113 30.915 17.354 1.00 54.58 220 SER O O 1
ATOM 17961 N N . ARG J 2 220 ? -48.455 29.142 17.100 1.00 53.81 221 ARG O N 1
ATOM 17962 C CA . ARG J 2 220 ? -49.102 29.359 18.386 1.00 53.09 221 ARG O CA 1
ATOM 17963 C C . ARG J 2 220 ? -48.076 29.404 19.527 1.00 52.76 221 ARG O C 1
ATOM 17964 O O . ARG J 2 220 ? -47.413 28.407 19.828 1.00 52.78 221 ARG O O 1
ATOM 17972 N N . PHE J 2 221 ? -47.945 30.589 20.125 1.00 52.20 222 PHE O N 1
ATOM 17973 C CA . PHE J 2 221 ? -46.969 30.885 21.186 1.00 51.55 222 PHE O CA 1
ATOM 17974 C C . PHE J 2 221 ? -45.497 30.878 20.750 1.00 51.32 222 PHE O C 1
ATOM 17975 O O . PHE J 2 221 ? -44.616 30.642 21.574 1.00 51.19 222 PHE O O 1
ATOM 17983 N N . LYS J 2 222 ? -45.230 31.178 19.476 1.00 51.10 223 LYS O N 1
ATOM 17984 C CA . LYS J 2 222 ? -43.849 31.209 18.960 1.00 50.88 223 LYS O CA 1
ATOM 17985 C C . LYS J 2 222 ? -42.881 32.064 19.781 1.00 50.32 223 LYS O C 1
ATOM 17986 O O . LYS J 2 222 ? -41.752 31.647 20.042 1.00 50.24 223 LYS O O 1
ATOM 17992 N N . ASP J 2 223 ? -43.323 33.251 20.183 1.00 49.73 224 ASP O N 1
ATOM 17993 C CA . ASP J 2 223 ? -42.471 34.168 20.933 1.00 49.23 224 ASP O CA 1
ATOM 17994 C C . ASP J 2 223 ? -42.812 34.216 22.425 1.00 48.86 224 ASP O C 1
ATOM 17995 O O . ASP J 2 223 ? -42.816 35.290 23.037 1.00 48.78 224 ASP O O 1
ATOM 18000 N N . CYS J 2 224 ? -43.079 33.049 23.009 1.00 48.20 225 CYS O N 1
ATOM 18001 C CA . CYS J 2 224 ? -43.512 32.975 24.403 1.00 47.57 225 CYS O CA 1
ATOM 18002 C C . CYS J 2 224 ? -42.817 31.868 25.191 1.00 47.17 225 CYS O C 1
ATOM 18003 O O . CYS J 2 224 ? -43.424 31.233 26.060 1.00 47.26 225 CYS O O 1
ATOM 18006 N N . ALA J 2 225 ? -41.534 31.659 24.898 1.00 46.56 226 ALA O N 1
ATOM 18007 C CA . ALA J 2 225 ? -40.748 30.581 25.505 1.00 45.83 226 ALA O CA 1
ATOM 18008 C C . ALA J 2 225 ? -40.533 30.755 27.007 1.00 45.45 226 ALA O C 1
ATOM 18009 O O . ALA J 2 225 ? -40.274 29.779 27.715 1.00 45.50 226 ALA O O 1
ATOM 18011 N N . ALA J 2 226 ? -40.635 31.991 27.489 1.00 44.92 227 ALA O N 1
ATOM 18012 C CA . ALA J 2 226 ? -40.546 32.253 28.922 1.00 44.42 227 ALA O CA 1
ATOM 18013 C C . ALA J 2 226 ? -41.760 31.678 29.638 1.00 44.09 227 ALA O C 1
ATOM 18014 O O . ALA J 2 226 ? -41.633 31.132 30.735 1.00 44.15 227 ALA O O 1
ATOM 18016 N N . LEU J 2 227 ? -42.929 31.789 29.011 1.00 43.54 228 LEU O N 1
ATOM 18017 C CA . LEU J 2 227 ? -44.143 31.192 29.554 1.00 43.23 228 LEU O CA 1
ATOM 18018 C C . LEU J 2 227 ? -44.092 29.668 29.463 1.00 43.15 228 LEU O C 1
ATOM 18019 O O . LEU J 2 227 ? -44.644 28.968 30.317 1.00 43.22 228 LEU O O 1
ATOM 18024 N N . ALA J 2 228 ? -43.415 29.164 28.433 1.00 42.82 229 ALA O N 1
ATOM 18025 C CA . ALA J 2 228 ? -43.175 27.732 28.293 1.00 42.52 229 ALA O CA 1
ATOM 18026 C C . ALA J 2 228 ? -42.292 27.219 29.429 1.00 42.23 229 ALA O C 1
ATOM 18027 O O . ALA J 2 228 ? -42.545 26.149 29.977 1.00 42.30 229 ALA O O 1
ATOM 18029 N N . THR J 2 229 ? -41.265 27.994 29.777 1.00 41.93 230 THR O N 1
ATOM 18030 C CA . THR J 2 229 ? -40.331 27.643 30.848 1.00 41.76 230 THR O CA 1
ATOM 18031 C C . THR J 2 229 ? -41.058 27.568 32.194 1.00 41.64 230 THR O C 1
ATOM 18032 O O . THR J 2 229 ? -40.841 26.640 32.982 1.00 41.71 230 THR O O 1
ATOM 18036 N N . PHE J 2 230 ? -41.926 28.549 32.433 1.00 41.33 231 PHE O N 1
ATOM 18037 C CA . PHE J 2 230 ? -42.780 28.590 33.612 1.00 40.98 231 PHE O CA 1
ATOM 18038 C C . PHE J 2 230 ? -43.690 27.360 33.657 1.00 40.59 231 PHE O C 1
ATOM 18039 O O . PHE J 2 230 ? -43.737 26.662 34.665 1.00 40.66 231 PHE O O 1
ATOM 18047 N N . GLY J 2 231 ? -44.391 27.087 32.561 1.00 40.20 232 GLY O N 1
ATOM 18048 C CA . GLY J 2 231 ? -45.236 25.896 32.464 1.00 39.82 232 GLY O CA 1
ATOM 18049 C C . GLY J 2 231 ? -44.469 24.611 32.729 1.00 39.58 232 GLY O C 1
ATOM 18050 O O . GLY J 2 231 ? -44.919 23.753 33.504 1.00 39.35 232 GLY O O 1
ATOM 18051 N N . HIS J 2 232 ? -43.303 24.493 32.090 1.00 39.18 233 HIS O N 1
ATOM 18052 C CA . HIS J 2 232 ? -42.445 23.318 32.214 1.00 38.82 233 HIS O CA 1
ATOM 18053 C C . HIS J 2 232 ? -41.975 23.118 33.650 1.00 38.61 233 HIS O C 1
ATOM 18054 O O . HIS J 2 232 ? -41.944 21.987 34.140 1.00 38.66 233 HIS O O 1
ATOM 18061 N N . LEU J 2 233 ? -41.618 24.214 34.318 1.00 38.23 234 LEU O N 1
ATOM 18062 C CA . LEU J 2 233 ? -41.144 24.144 35.697 1.00 37.88 234 LEU O CA 1
ATOM 18063 C C . LEU J 2 233 ? -42.250 23.683 36.652 1.00 37.90 234 LEU O C 1
ATOM 18064 O O . LEU J 2 233 ? -41.983 22.936 37.591 1.00 37.86 234 LEU O O 1
ATOM 18069 N N . CYS J 2 234 ? -43.487 24.106 36.389 1.00 37.85 235 CYS O N 1
ATOM 18070 C CA . CYS J 2 234 ? -44.639 23.696 37.196 1.00 37.94 235 CYS O CA 1
ATOM 18071 C C . CYS J 2 234 ? -44.964 22.208 37.054 1.00 37.92 235 CYS O C 1
ATOM 18072 O O . CYS J 2 234 ? -45.310 21.550 38.043 1.00 38.21 235 CYS O O 1
ATOM 18075 N N . LYS J 2 235 ? -44.847 21.683 35.834 1.00 37.65 236 LYS O N 1
ATOM 18076 C CA . LYS J 2 235 ? -45.088 20.262 35.562 1.00 37.43 236 LYS O CA 1
ATOM 18077 C C . LYS J 2 235 ? -44.037 19.347 36.194 1.00 37.31 236 LYS O C 1
ATOM 18078 O O . LYS J 2 235 ? -44.374 18.283 36.723 1.00 37.20 236 LYS O O 1
ATOM 18084 N N . ILE J 2 236 ? -42.774 19.770 36.142 1.00 37.20 237 ILE O N 1
ATOM 18085 C CA . ILE J 2 236 ? -41.647 18.944 36.584 1.00 37.15 237 ILE O CA 1
ATOM 18086 C C . ILE J 2 236 ? -41.522 18.882 38.109 1.00 37.05 237 ILE O C 1
ATOM 18087 O O . ILE J 2 236 ? -41.041 17.893 38.656 1.00 37.08 237 ILE O O 1
ATOM 18092 N N . THR J 2 237 ? -41.960 19.945 38.777 1.00 37.08 238 THR O N 1
ATOM 18093 C CA . THR J 2 237 ? -41.954 20.031 40.235 1.00 36.91 238 THR O CA 1
ATOM 18094 C C . THR J 2 237 ? -43.266 19.501 40.799 1.00 37.04 238 THR O C 1
ATOM 18095 O O . THR J 2 237 ? -43.345 19.109 41.962 1.00 37.02 238 THR O O 1
ATOM 18099 N N . GLY J 2 238 ? -44.304 19.524 39.970 1.00 37.28 239 GLY O N 1
ATOM 18100 C CA . GLY J 2 238 ? -45.631 19.094 40.384 1.00 37.44 239 GLY O CA 1
ATOM 18101 C C . GLY J 2 238 ? -46.382 20.116 41.220 1.00 37.61 239 GLY O C 1
ATOM 18102 O O . GLY J 2 238 ? -47.486 19.837 41.684 1.00 37.73 239 GLY O O 1
ATOM 18103 N N . MET J 2 239 ? -45.798 21.300 41.414 1.00 37.56 240 MET O N 1
ATOM 18104 C CA . MET J 2 239 ? -46.455 22.332 42.212 1.00 37.53 240 MET O CA 1
ATOM 18105 C C . MET J 2 239 ? -47.095 23.431 41.372 1.00 37.31 240 MET O C 1
ATOM 18106 O O . MET J 2 239 ? -46.785 23.581 40.194 1.00 37.48 240 MET O O 1
ATOM 18111 N N . SER J 2 240 ? -48.001 24.183 41.994 1.00 37.15 241 SER O N 1
ATOM 18112 C CA . SER J 2 240 ? -48.837 25.161 41.305 1.00 36.91 241 SER O CA 1
ATOM 18113 C C . SER J 2 240 ? -48.070 26.417 40.916 1.00 37.04 241 SER O C 1
ATOM 18114 O O . SER J 2 240 ? -46.967 26.657 41.415 1.00 37.14 241 SER O O 1
ATOM 18117 N N . THR J 2 241 ? -48.673 27.217 40.034 1.00 36.90 242 THR O N 1
ATOM 18118 C CA . THR J 2 241 ? -48.080 28.472 39.579 1.00 36.78 242 THR O CA 1
ATOM 18119 C C . THR J 2 241 ? -47.772 29.401 40.751 1.00 36.91 242 THR O C 1
ATOM 18120 O O . THR J 2 241 ? -46.759 30.101 40.751 1.00 37.13 242 THR O O 1
ATOM 18124 N N . GLU J 2 242 ? -48.644 29.405 41.752 1.00 36.83 243 GLU O N 1
ATOM 18125 C CA . GLU J 2 242 ? -48.444 30.276 42.903 1.00 36.83 243 GLU O CA 1
ATOM 18126 C C . GLU J 2 242 ? -47.280 29.795 43.764 1.00 36.90 243 GLU O C 1
ATOM 18127 O O . GLU J 2 242 ? -46.390 30.576 44.111 1.00 36.79 243 GLU O O 1
ATOM 18133 N N . ASP J 2 243 ? -47.271 28.500 44.066 1.00 37.10 244 ASP O N 1
ATOM 18134 C CA . ASP J 2 243 ? -46.233 27.905 44.907 1.00 37.26 244 ASP O CA 1
ATOM 18135 C C . ASP J 2 243 ? -44.841 27.991 44.279 1.00 37.16 244 ASP O C 1
ATOM 18136 O O . ASP J 2 243 ? -43.855 28.198 44.993 1.00 37.17 244 ASP O O 1
ATOM 18141 N N . VAL J 2 244 ? -44.773 27.847 42.952 1.00 36.94 245 VAL O N 1
ATOM 18142 C CA . VAL J 2 244 ? -43.513 27.970 42.214 1.00 36.79 245 VAL O CA 1
ATOM 18143 C C . VAL J 2 244 ? -42.959 29.385 42.335 1.00 36.90 245 VAL O C 1
ATOM 18144 O O . VAL J 2 244 ? -41.767 29.561 42.603 1.00 37.05 245 VAL O O 1
ATOM 18148 N N . THR J 2 245 ? -43.823 30.387 42.148 1.00 36.70 246 THR O N 1
ATOM 18149 C CA . THR J 2 245 ? -43.394 31.783 42.250 1.00 36.43 246 THR O CA 1
ATOM 18150 C C . THR J 2 245 ? -42.864 32.127 43.650 1.00 35.99 246 THR O C 1
ATOM 18151 O O . THR J 2 245 ? -41.891 32.866 43.765 1.00 35.81 246 THR O O 1
ATOM 18155 N N . THR J 2 246 ? -43.473 31.573 44.703 1.00 35.68 247 THR O N 1
ATOM 18156 C CA . THR J 2 246 ? -42.964 31.792 46.074 1.00 35.53 247 THR O CA 1
ATOM 18157 C C . THR J 2 246 ? -41.582 31.176 46.297 1.00 35.40 247 THR O C 1
ATOM 18158 O O . THR J 2 246 ? -40.971 31.408 47.339 1.00 35.64 247 THR O O 1
ATOM 18162 N N . TRP J 2 247 ? -41.097 30.399 45.329 1.00 34.97 248 TRP O N 1
ATOM 18163 C CA . TRP J 2 247 ? -39.740 29.859 45.394 1.00 34.86 248 TRP O CA 1
ATOM 18164 C C . TRP J 2 247 ? -38.679 30.716 44.685 1.00 34.90 248 TRP O C 1
ATOM 18165 O O . TRP J 2 247 ? -37.490 30.371 44.709 1.00 35.08 248 TRP O O 1
ATOM 18176 N N . ILE J 2 248 ? -39.103 31.815 44.057 1.00 34.57 249 ILE O N 1
ATOM 18177 C CA . ILE J 2 248 ? -38.170 32.771 43.453 1.00 34.49 249 ILE O CA 1
ATOM 18178 C C . ILE J 2 248 ? -37.370 33.471 44.555 1.00 34.78 249 ILE O C 1
ATOM 18179 O O . ILE J 2 248 ? -37.940 34.166 45.400 1.00 34.93 249 ILE O O 1
ATOM 18184 N N . LEU J 2 249 ? -36.054 33.274 44.548 1.00 35.07 250 LEU O N 1
ATOM 18185 C CA . LEU J 2 249 ? -35.191 33.777 45.623 1.00 35.41 250 LEU O CA 1
ATOM 18186 C C . LEU J 2 249 ? -34.217 34.878 45.177 1.00 35.88 250 LEU O C 1
ATOM 18187 O O . LEU J 2 249 ? -33.470 35.435 45.993 1.00 35.75 250 LEU O O 1
ATOM 18192 N N . ASN J 2 250 ? -34.251 35.201 43.885 1.00 36.43 251 ASN O N 1
ATOM 18193 C CA . ASN J 2 250 ? -33.407 36.244 43.315 1.00 36.97 251 ASN O CA 1
ATOM 18194 C C . ASN J 2 250 ? -34.239 37.420 42.829 1.00 37.60 251 ASN O C 1
ATOM 18195 O O . ASN J 2 250 ? -35.319 37.244 42.253 1.00 37.64 251 ASN O O 1
ATOM 18200 N N . ARG J 2 251 ? -33.709 38.618 43.059 1.00 38.31 252 ARG O N 1
ATOM 18201 C CA . ARG J 2 251 ? -34.381 39.867 42.733 1.00 38.96 252 ARG O CA 1
ATOM 18202 C C . ARG J 2 251 ? -34.627 40.028 41.229 1.00 39.14 252 ARG O C 1
ATOM 18203 O O . ARG J 2 251 ? -35.720 40.433 40.827 1.00 39.34 252 ARG O O 1
ATOM 18211 N N . GLU J 2 252 ? -33.626 39.711 40.406 1.00 39.24 253 GLU O N 1
ATOM 18212 C CA . GLU J 2 252 ? -33.770 39.844 38.951 1.00 39.44 253 GLU O CA 1
ATOM 18213 C C . GLU J 2 252 ? -34.858 38.944 38.379 1.00 39.68 253 GLU O C 1
ATOM 18214 O O . GLU J 2 252 ? -35.581 39.349 37.463 1.00 39.78 253 GLU O O 1
ATOM 18220 N N . VAL J 2 253 ? -34.977 37.732 38.926 1.00 39.82 254 VAL O N 1
ATOM 18221 C CA . VAL J 2 253 ? -36.026 36.799 38.518 1.00 40.05 254 VAL O CA 1
ATOM 18222 C C . VAL J 2 253 ? -37.388 37.358 38.923 1.00 40.34 254 VAL O C 1
ATOM 18223 O O . VAL J 2 253 ? -38.335 37.321 38.140 1.00 40.43 254 VAL O O 1
ATOM 18227 N N . ALA J 2 254 ? -37.466 37.897 40.138 1.00 40.84 255 ALA O N 1
ATOM 18228 C CA . ALA J 2 254 ? -38.677 38.558 40.626 1.00 41.14 255 ALA O CA 1
ATOM 18229 C C . ALA J 2 254 ? -39.137 39.673 39.684 1.00 41.34 255 ALA O C 1
ATOM 18230 O O . ALA J 2 254 ? -40.305 39.713 39.303 1.00 41.37 255 ALA O O 1
ATOM 18232 N N . ASP J 2 255 ? -38.213 40.559 39.306 1.00 41.70 256 ASP O N 1
ATOM 18233 C CA . ASP J 2 255 ? -38.482 41.614 38.320 1.00 41.98 256 ASP O CA 1
ATOM 18234 C C . ASP J 2 255 ? -39.111 41.045 37.051 1.00 42.16 256 ASP O C 1
ATOM 18235 O O . ASP J 2 255 ? -40.118 41.560 36.564 1.00 42.10 256 ASP O O 1
ATOM 18240 N N . GLU J 2 256 ? -38.512 39.972 36.535 1.00 42.29 257 GLU O N 1
ATOM 18241 C CA . GLU J 2 256 ? -38.942 39.359 35.281 1.00 42.54 257 GLU O CA 1
ATOM 18242 C C . GLU J 2 256 ? -40.316 38.700 35.358 1.00 42.68 257 GLU O C 1
ATOM 18243 O O . GLU J 2 256 ? -41.086 38.776 34.405 1.00 42.65 257 GLU O O 1
ATOM 18249 N N . MET J 2 257 ? -40.615 38.058 36.486 1.00 43.05 258 MET O N 1
ATOM 18250 C CA . MET J 2 257 ? -41.922 37.427 36.697 1.00 43.56 258 MET O CA 1
ATOM 18251 C C . MET J 2 257 ? -43.043 38.470 36.772 1.00 43.83 258 MET O C 1
ATOM 18252 O O . MET J 2 257 ? -44.107 38.291 36.173 1.00 43.82 258 MET O O 1
ATOM 18257 N N . VAL J 2 258 ? -42.788 39.557 37.499 1.00 44.17 259 VAL O N 1
ATOM 18258 C CA . VAL J 2 258 ? -43.715 40.688 37.577 1.00 44.54 259 VAL O CA 1
ATOM 18259 C C . VAL J 2 258 ? -43.968 41.253 36.174 1.00 45.11 259 VAL O C 1
ATOM 18260 O O . VAL J 2 258 ? -45.106 41.575 35.821 1.00 45.23 259 VAL O O 1
ATOM 18264 N N . GLN J 2 259 ? -42.902 41.344 35.380 1.00 45.71 260 GLN O N 1
ATOM 18265 C CA . GLN J 2 259 ? -42.980 41.776 33.987 1.00 46.33 260 GLN O CA 1
ATOM 18266 C C . GLN J 2 259 ? -43.804 40.788 33.155 1.00 46.72 260 GLN O C 1
ATOM 18267 O O . GLN J 2 259 ? -44.627 41.195 32.341 1.00 46.83 260 GLN O O 1
ATOM 18273 N N . MET J 2 260 ? -43.581 39.494 33.376 1.00 47.41 261 MET O N 1
ATOM 18274 C CA . MET J 2 260 ? -44.267 38.430 32.634 1.00 47.99 261 MET O CA 1
ATOM 18275 C C . MET J 2 260 ? -45.752 38.336 32.941 1.00 48.21 261 MET O C 1
ATOM 18276 O O . MET J 2 260 ? -46.544 37.991 32.066 1.00 48.30 261 MET O O 1
ATOM 18281 N N . MET J 2 261 ? -46.122 38.634 34.184 1.00 48.60 262 MET O N 1
ATOM 18282 C CA . MET J 2 261 ? -47.490 38.416 34.651 1.00 48.99 262 MET O CA 1
ATOM 18283 C C . MET J 2 261 ? -48.383 39.657 34.636 1.00 49.39 262 MET O C 1
ATOM 18284 O O . MET J 2 261 ? -49.516 39.601 35.115 1.00 49.59 262 MET O O 1
ATOM 18289 N N . LEU J 2 262 ? -47.885 40.761 34.074 1.00 49.83 263 LEU O N 1
ATOM 18290 C CA . LEU J 2 262 ? -48.657 42.004 33.978 1.00 50.22 263 LEU O CA 1
ATOM 18291 C C . LEU J 2 262 ? -50.108 41.708 33.601 1.00 50.50 263 LEU O C 1
ATOM 18292 O O . LEU J 2 262 ? -50.358 41.000 32.622 1.00 50.70 263 LEU O O 1
ATOM 18297 N N . PRO J 2 263 ? -51.067 42.239 34.384 1.00 50.68 264 PRO O N 1
ATOM 18298 C CA . PRO J 2 263 ? -52.489 41.963 34.175 1.00 50.90 264 PRO O CA 1
ATOM 18299 C C . PRO J 2 263 ? -53.009 42.437 32.820 1.00 51.18 264 PRO O C 1
ATOM 18300 O O . PRO J 2 263 ? -52.408 43.313 32.192 1.00 51.29 264 PRO O O 1
ATOM 18304 N N . GLY J 2 264 ? -54.115 41.840 32.384 1.00 51.46 265 GLY O N 1
ATOM 18305 C CA . GLY J 2 264 ? -54.817 42.255 31.172 1.00 51.73 265 GLY O CA 1
ATOM 18306 C C . GLY J 2 264 ? -54.091 41.998 29.867 1.00 52.03 265 GLY O C 1
ATOM 18307 O O . GLY J 2 264 ? -54.061 42.864 28.996 1.00 51.95 265 GLY O O 1
ATOM 18308 N N . GLN J 2 265 ? -53.506 40.812 29.724 1.00 52.41 266 GLN O N 1
ATOM 18309 C CA . GLN J 2 265 ? -52.864 40.429 28.465 1.00 52.86 266 GLN O CA 1
ATOM 18310 C C . GLN J 2 265 ? -53.533 39.222 27.819 1.00 53.10 266 GLN O C 1
ATOM 18311 O O . GLN J 2 265 ? -53.063 38.731 26.791 1.00 53.09 266 GLN O O 1
ATOM 18317 N N . GLU J 2 266 ? -54.627 38.758 28.426 1.00 53.49 267 GLU O N 1
ATOM 18318 C CA . GLU J 2 266 ? -55.358 37.564 27.975 1.00 54.03 267 GLU O CA 1
ATOM 18319 C C . GLU J 2 266 ? -54.466 36.314 27.921 1.00 54.41 267 GLU O C 1
ATOM 18320 O O . GLU J 2 266 ? -54.609 35.467 27.031 1.00 54.41 267 GLU O O 1
ATOM 18326 N N . ILE J 2 267 ? -53.562 36.208 28.895 1.00 54.81 268 ILE O N 1
ATOM 18327 C CA . ILE J 2 267 ? -52.573 35.134 28.944 1.00 55.25 268 ILE O CA 1
ATOM 18328 C C . ILE J 2 267 ? -53.229 33.748 28.984 1.00 55.40 268 ILE O C 1
ATOM 18329 O O . ILE J 2 267 ? -52.755 32.815 28.334 1.00 55.39 268 ILE O O 1
ATOM 18334 N N . ASP J 2 268 ? -54.326 33.635 29.733 1.00 55.67 269 ASP O N 1
ATOM 18335 C CA . ASP J 2 268 ? -54.986 32.350 29.976 1.00 56.01 269 ASP O CA 1
ATOM 18336 C C . ASP J 2 268 ? -56.335 32.250 29.269 1.00 56.18 269 ASP O C 1
ATOM 18337 O O . ASP J 2 268 ? -57.078 31.283 29.460 1.00 56.35 269 ASP O O 1
ATOM 18342 N N . LYS J 2 269 ? -56.635 33.258 28.454 1.00 56.27 270 LYS O N 1
ATOM 18343 C CA . LYS J 2 269 ? -57.880 33.328 27.703 1.00 56.40 270 LYS O CA 1
ATOM 18344 C C . LYS J 2 269 ? -57.883 32.261 26.620 1.00 56.40 270 LYS O C 1
ATOM 18345 O O . LYS J 2 269 ? -56.834 31.924 26.072 1.00 56.49 270 LYS O O 1
ATOM 18351 N N . ALA J 2 270 ? -59.061 31.712 26.339 1.00 56.42 271 ALA O N 1
ATOM 18352 C CA . ALA J 2 270 ? -59.228 30.755 25.251 1.00 56.32 271 ALA O CA 1
ATOM 18353 C C . ALA J 2 270 ? -59.623 31.509 23.986 1.00 56.34 271 ALA O C 1
ATOM 18354 O O . ALA J 2 270 ? -60.572 32.304 23.997 1.00 56.40 271 ALA O O 1
ATOM 18356 N N . ASP J 2 271 ? -58.890 31.258 22.901 1.00 56.13 272 ASP O N 1
ATOM 18357 C CA . ASP J 2 271 ? -59.122 31.918 21.609 1.00 55.96 272 ASP O CA 1
ATOM 18358 C C . ASP J 2 271 ? -58.846 33.424 21.700 1.00 55.67 272 ASP O C 1
ATOM 18359 O O . ASP J 2 271 ? -59.756 34.229 21.915 1.00 55.80 272 ASP O O 1
ATOM 18364 N N . SER J 2 272 ? -57.575 33.783 21.540 1.00 55.27 273 SER O N 1
ATOM 18365 C CA . SER J 2 272 ? -57.113 35.163 21.675 1.00 54.81 273 SER O CA 1
ATOM 18366 C C . SER J 2 272 ? -56.035 35.475 20.642 1.00 54.68 273 SER O C 1
ATOM 18367 O O . SER J 2 272 ? -55.479 34.567 20.020 1.00 54.75 273 SER O O 1
ATOM 18370 N N . TYR J 2 273 ? -55.751 36.762 20.458 1.00 54.37 274 TYR O N 1
ATOM 18371 C CA . TYR J 2 273 ? -54.686 37.199 19.559 1.00 54.09 274 TYR O CA 1
ATOM 18372 C C . TYR J 2 273 ? -53.309 37.012 20.194 1.00 53.68 274 TYR O C 1
ATOM 18373 O O . TYR J 2 273 ? -52.325 36.758 19.499 1.00 53.62 274 TYR O O 1
ATOM 18382 N N . MET J 2 274 ? -53.265 37.128 21.519 1.00 53.23 275 MET O N 1
ATOM 18383 C CA . MET J 2 274 ? -52.029 37.079 22.313 1.00 52.88 275 MET O CA 1
ATOM 18384 C C . MET J 2 274 ? -50.965 36.040 21.888 1.00 52.44 275 MET O C 1
ATOM 18385 O O . MET J 2 274 ? -49.796 36.405 21.758 1.00 52.43 275 MET O O 1
ATOM 18390 N N . PRO J 2 275 ? -51.355 34.762 21.664 1.00 51.96 276 PRO O N 1
ATOM 18391 C CA . PRO J 2 275 ? -50.351 33.760 21.279 1.00 51.71 276 PRO O CA 1
ATOM 18392 C C . PRO J 2 275 ? -49.530 34.135 20.040 1.00 51.54 276 PRO O C 1
ATOM 18393 O O . PRO J 2 275 ? -48.375 33.714 19.913 1.00 51.52 276 PRO O O 1
ATOM 18397 N N . TYR J 2 276 ? -50.128 34.925 19.150 1.00 51.19 277 TYR O N 1
ATOM 18398 C CA . TYR J 2 276 ? -49.509 35.308 17.887 1.00 50.83 277 TYR O CA 1
ATOM 18399 C C . TYR J 2 276 ? -49.158 36.801 17.868 1.00 50.67 277 TYR O C 1
ATOM 18400 O O . TYR J 2 276 ? -49.373 37.483 16.862 1.00 50.46 277 TYR O O 1
ATOM 18409 N N . LEU J 2 277 ? -48.603 37.298 18.973 1.00 50.53 278 LEU O N 1
ATOM 18410 C CA . LEU J 2 277 ? -48.385 38.740 19.163 1.00 50.29 278 LEU O CA 1
ATOM 18411 C C . LEU J 2 277 ? -47.326 39.374 18.248 1.00 50.25 278 LEU O C 1
ATOM 18412 O O . LEU J 2 277 ? -47.352 40.585 18.017 1.00 50.42 278 LEU O O 1
ATOM 18417 N N . ILE J 2 278 ? -46.400 38.570 17.732 1.00 50.15 279 ILE O N 1
ATOM 18418 C CA . ILE J 2 278 ? -45.438 39.070 16.745 1.00 50.08 279 ILE O CA 1
ATOM 18419 C C . ILE J 2 278 ? -45.962 38.903 15.316 1.00 49.98 279 ILE O C 1
ATOM 18420 O O . ILE J 2 278 ? -45.886 39.832 14.513 1.00 49.86 279 ILE O O 1
ATOM 18425 N N . ASP J 2 279 ? -46.513 37.724 15.027 1.00 49.93 280 ASP O N 1
ATOM 18426 C CA . ASP J 2 279 ? -47.069 37.399 13.711 1.00 49.91 280 ASP O CA 1
ATOM 18427 C C . ASP J 2 279 ? -48.215 38.320 13.263 1.00 49.79 280 ASP O C 1
ATOM 18428 O O . ASP J 2 279 ? -48.375 38.569 12.067 1.00 49.79 280 ASP O O 1
ATOM 18433 N N . PHE J 2 280 ? -49.010 38.805 14.219 1.00 49.59 281 PHE O N 1
ATOM 18434 C CA . PHE J 2 280 ? -50.069 39.778 13.931 1.00 49.37 281 PHE O CA 1
ATOM 18435 C C . PHE J 2 280 ? -49.561 41.215 14.020 1.00 49.15 281 PHE O C 1
ATOM 18436 O O . PHE J 2 280 ? -50.335 42.158 13.866 1.00 49.28 281 PHE O O 1
ATOM 18444 N N . GLY J 2 281 ? -48.266 41.378 14.276 1.00 48.84 282 GLY O N 1
ATOM 18445 C CA . GLY J 2 281 ? -47.656 42.701 14.391 1.00 48.29 282 GLY O CA 1
ATOM 18446 C C . GLY J 2 281 ? -48.136 43.513 15.581 1.00 48.03 282 GLY O C 1
ATOM 18447 O O . GLY J 2 281 ? -48.011 44.738 15.584 1.00 47.88 282 GLY O O 1
ATOM 18448 N N . LEU J 2 282 ? -48.675 42.831 16.595 1.00 47.86 283 LEU O N 1
ATOM 18449 C CA . LEU J 2 282 ? -49.154 43.493 17.815 1.00 47.66 283 LEU O CA 1
ATOM 18450 C C . LEU J 2 282 ? -48.000 43.967 18.689 1.00 47.44 283 LEU O C 1
ATOM 18451 O O . LEU J 2 282 ? -48.175 44.824 19.555 1.00 47.37 283 LEU O O 1
ATOM 18456 N N . SER J 2 283 ? -46.823 43.394 18.456 1.00 47.34 284 SER O N 1
ATOM 18457 C CA . SER J 2 283 ? -45.629 43.698 19.231 1.00 47.32 284 SER O CA 1
ATOM 18458 C C . SER J 2 283 ? -44.391 43.444 18.386 1.00 47.26 284 SER O C 1
ATOM 18459 O O . SER J 2 283 ? -44.382 42.541 17.549 1.00 47.34 284 SER O O 1
ATOM 18462 N N . SER J 2 284 ? -43.354 44.248 18.600 1.00 47.16 285 SER O N 1
ATOM 18463 C CA . SER J 2 284 ? -42.056 44.017 17.969 1.00 47.17 285 SER O CA 1
ATOM 18464 C C . SER J 2 284 ? -41.027 43.572 19.012 1.00 47.15 285 SER O C 1
ATOM 18465 O O . SER J 2 284 ? -39.894 43.219 18.672 1.00 47.10 285 SER O O 1
ATOM 18468 N N . LYS J 2 285 ? -41.442 43.600 20.280 1.00 47.01 286 LYS O N 1
ATOM 18469 C CA . LYS J 2 285 ? -40.609 43.207 21.413 1.00 46.93 286 LYS O CA 1
ATOM 18470 C C . LYS J 2 285 ? -41.446 42.405 22.417 1.00 46.67 286 LYS O C 1
ATOM 18471 O O . LYS J 2 285 ? -42.191 42.974 23.227 1.00 46.83 286 LYS O O 1
ATOM 18477 N N . SER J 2 286 ? -41.324 41.082 22.357 1.00 46.07 287 SER O N 1
ATOM 18478 C CA . SER J 2 286 ? -42.144 40.198 23.171 1.00 45.43 287 SER O CA 1
ATOM 18479 C C . SER J 2 286 ? -41.730 40.226 24.641 1.00 45.00 287 SER O C 1
ATOM 18480 O O . SER J 2 286 ? -40.562 39.992 24.963 1.00 45.11 287 SER O O 1
ATOM 18483 N N . PRO J 2 287 ? -42.690 40.515 25.541 1.00 44.44 288 PRO O N 1
ATOM 18484 C CA . PRO J 2 287 ? -42.422 40.482 26.979 1.00 43.84 288 PRO O CA 1
ATOM 18485 C C . PRO J 2 287 ? -42.257 39.052 27.483 1.00 43.34 288 PRO O C 1
ATOM 18486 O O . PRO J 2 287 ? -41.905 38.842 28.646 1.00 43.39 288 PRO O O 1
ATOM 18490 N N . TYR J 2 288 ? -42.490 38.086 26.599 1.00 42.75 289 TYR O N 1
ATOM 18491 C CA . TYR J 2 288 ? -42.474 36.672 26.950 1.00 42.08 289 TYR O CA 1
ATOM 18492 C C . TYR J 2 288 ? -41.318 35.929 26.280 1.00 41.78 289 TYR O C 1
ATOM 18493 O O . TYR J 2 288 ? -41.276 34.694 26.273 1.00 41.77 289 TYR O O 1
ATOM 18502 N N . TRP J 2 289 ? -40.380 36.694 25.722 1.00 41.32 290 TRP O N 1
ATOM 18503 C CA . TRP J 2 289 ? -39.146 36.139 25.167 1.00 40.77 290 TRP O CA 1
ATOM 18504 C C . TRP J 2 289 ? -38.219 35.651 26.277 1.00 40.55 290 TRP O C 1
ATOM 18505 O O . TRP J 2 289 ? -38.162 36.251 27.355 1.00 40.58 290 TRP O O 1
ATOM 18516 N N . SER J 2 290 ? -37.494 34.567 26.004 1.00 40.16 291 SER O N 1
ATOM 18517 C CA . SER J 2 290 ? -36.433 34.098 26.890 1.00 39.71 291 SER O CA 1
ATOM 18518 C C . SER J 2 290 ? -35.338 35.153 27.028 1.00 39.74 291 SER O C 1
ATOM 18519 O O . SER J 2 290 ? -34.847 35.391 28.129 1.00 40.00 291 SER O O 1
ATOM 18522 N N . VAL J 2 291 ? -34.974 35.787 25.912 1.00 39.58 292 VAL O N 1
ATOM 18523 C CA . VAL J 2 291 ? -33.908 36.797 25.886 1.00 39.43 292 VAL O CA 1
ATOM 18524 C C . VAL J 2 291 ? -34.202 38.015 26.766 1.00 39.36 292 VAL O C 1
ATOM 18525 O O . VAL J 2 291 ? -33.275 38.682 27.227 1.00 39.35 292 VAL O O 1
ATOM 18529 N N . LYS J 2 292 ? -35.487 38.291 26.993 1.00 39.26 293 LYS O N 1
ATOM 18530 C CA . LYS J 2 292 ? -35.919 39.396 27.856 1.00 39.11 293 LYS O CA 1
ATOM 18531 C C . LYS J 2 292 ? -36.133 38.926 29.291 1.00 39.02 293 LYS O C 1
ATOM 18532 O O . LYS J 2 292 ? -36.405 39.727 30.187 1.00 39.21 293 LYS O O 1
ATOM 18538 N N . ASN J 2 293 ? -36.012 37.619 29.501 1.00 38.68 294 ASN O N 1
ATOM 18539 C CA . ASN J 2 293 ? -36.134 37.037 30.825 1.00 38.37 294 ASN O CA 1
ATOM 18540 C C . ASN J 2 293 ? -34.962 36.088 31.105 1.00 38.00 294 ASN O C 1
ATOM 18541 O O . ASN J 2 293 ? -35.181 34.920 31.425 1.00 37.90 294 ASN O O 1
ATOM 18546 N N . PRO J 2 294 ? -33.712 36.597 31.008 1.00 37.64 295 PRO O N 1
ATOM 18547 C CA . PRO J 2 294 ? -32.528 35.728 31.009 1.00 37.24 295 PRO O CA 1
ATOM 18548 C C . PRO J 2 294 ? -32.284 35.038 32.351 1.00 36.98 295 PRO O C 1
ATOM 18549 O O . PRO J 2 294 ? -31.903 33.865 32.372 1.00 36.69 295 PRO O O 1
ATOM 18553 N N . ALA J 2 295 ? -32.503 35.765 33.450 1.00 36.77 296 ALA O N 1
ATOM 18554 C CA . ALA J 2 295 ? -32.342 35.216 34.797 1.00 36.61 296 ALA O CA 1
ATOM 18555 C C . ALA J 2 295 ? -33.360 34.113 35.078 1.00 36.64 296 ALA O C 1
ATOM 18556 O O . ALA J 2 295 ? -32.989 33.019 35.521 1.00 36.72 296 ALA O O 1
ATOM 18558 N N . PHE J 2 296 ? -34.631 34.397 34.798 1.00 36.58 297 PHE O N 1
ATOM 18559 C CA . PHE J 2 296 ? -35.697 33.411 34.927 1.00 36.73 297 PHE O CA 1
ATOM 18560 C C . PHE J 2 296 ? -35.489 32.228 33.989 1.00 36.82 297 PHE O C 1
ATOM 18561 O O . PHE J 2 296 ? -35.811 31.093 34.347 1.00 37.20 297 PHE O O 1
ATOM 18569 N N . HIS J 2 297 ? -34.964 32.493 32.794 1.00 36.68 298 HIS O N 1
ATOM 18570 C CA . HIS J 2 297 ? -34.632 31.425 31.858 1.00 36.63 298 HIS O CA 1
ATOM 18571 C C . HIS J 2 297 ? -33.573 30.520 32.454 1.00 36.64 298 HIS O C 1
ATOM 18572 O O . HIS J 2 297 ? -33.728 29.305 32.458 1.00 37.03 298 HIS O O 1
ATOM 18579 N N . PHE J 2 298 ? -32.504 31.119 32.965 1.00 36.45 299 PHE O N 1
ATOM 18580 C CA . PHE J 2 298 ? -31.393 30.357 33.509 1.00 36.09 299 PHE O CA 1
ATOM 18581 C C . PHE J 2 298 ? -31.832 29.593 34.756 1.00 35.94 299 PHE O C 1
ATOM 18582 O O . PHE J 2 298 ? -31.734 28.365 34.798 1.00 35.98 299 PHE O O 1
ATOM 18590 N N . TRP J 2 299 ? -32.329 30.325 35.752 1.00 35.49 300 TRP O N 1
ATOM 18591 C CA . TRP J 2 299 ? -32.805 29.745 37.009 1.00 35.12 300 TRP O CA 1
ATOM 18592 C C . TRP J 2 299 ? -33.841 28.636 36.800 1.00 35.22 300 TRP O C 1
ATOM 18593 O O . TRP J 2 299 ? -33.700 27.540 37.344 1.00 35.08 300 TRP O O 1
ATOM 18604 N N . GLY J 2 300 ? -34.867 28.926 36.000 1.00 35.45 301 GLY O N 1
ATOM 18605 C CA . GLY J 2 300 ? -35.979 27.999 35.783 1.00 35.55 301 GLY O CA 1
ATOM 18606 C C . GLY J 2 300 ? -35.529 26.737 35.088 1.00 35.80 301 GLY O C 1
ATOM 18607 O O . GLY J 2 300 ? -35.928 25.630 35.455 1.00 35.95 301 GLY O O 1
ATOM 18608 N N . GLN J 2 301 ? -34.670 26.914 34.091 1.00 35.91 302 GLN O N 1
ATOM 18609 C CA . GLN J 2 301 ? -34.162 25.815 33.285 1.00 35.73 302 GLN O CA 1
ATOM 18610 C C . GLN J 2 301 ? -33.107 24.978 34.024 1.00 35.73 302 GLN O C 1
ATOM 18611 O O . GLN J 2 301 ? -33.056 23.757 33.855 1.00 35.86 302 GLN O O 1
ATOM 18617 N N . LEU J 2 302 ? -32.267 25.619 34.838 1.00 35.70 303 LEU O N 1
ATOM 18618 C CA . LEU J 2 302 ? -31.254 24.876 35.601 1.00 35.54 303 LEU O CA 1
ATOM 18619 C C . LEU J 2 302 ? -31.916 23.983 36.640 1.00 35.61 303 LEU O C 1
ATOM 18620 O O . LEU J 2 302 ? -31.517 22.826 36.817 1.00 35.70 303 LEU O O 1
ATOM 18625 N N . THR J 2 303 ? -32.929 24.526 37.313 1.00 35.51 304 THR O N 1
ATOM 18626 C CA . THR J 2 303 ? -33.706 23.774 38.291 1.00 35.33 304 THR O CA 1
ATOM 18627 C C . THR J 2 303 ? -34.385 22.583 37.619 1.00 35.34 304 THR O C 1
ATOM 18628 O O . THR J 2 303 ? -34.308 21.464 38.124 1.00 35.74 304 THR O O 1
ATOM 18632 N N . ALA J 2 304 ? -35.024 22.821 36.476 1.00 35.16 305 ALA O N 1
ATOM 18633 C CA . ALA J 2 304 ? -35.640 21.742 35.710 1.00 35.16 305 ALA O CA 1
ATOM 18634 C C . ALA J 2 304 ? -34.614 20.662 35.357 1.00 35.28 305 ALA O C 1
ATOM 18635 O O . ALA J 2 304 ? -34.874 19.471 35.554 1.00 35.43 305 ALA O O 1
ATOM 18637 N N . LEU J 2 305 ? -33.448 21.081 34.866 1.00 35.35 306 LEU O N 1
ATOM 18638 C CA . LEU J 2 305 ? -32.359 20.157 34.537 1.00 35.50 306 LEU O CA 1
ATOM 18639 C C . LEU J 2 305 ? -32.002 19.278 35.725 1.00 35.56 306 LEU O C 1
ATOM 18640 O O . LEU J 2 305 ? -31.918 18.059 35.590 1.00 35.83 306 LEU O O 1
ATOM 18645 N N . LEU J 2 306 ? -31.800 19.897 36.886 1.00 35.71 307 LEU O N 1
ATOM 18646 C CA . LEU J 2 306 ? -31.410 19.169 38.095 1.00 35.70 307 LEU O CA 1
ATOM 18647 C C . LEU J 2 306 ? -32.518 18.240 38.594 1.00 35.80 307 LEU O C 1
ATOM 18648 O O . LEU J 2 306 ? -32.273 17.357 39.413 1.00 35.69 307 LEU O O 1
ATOM 18653 N N . LEU J 2 307 ? -33.733 18.450 38.094 1.00 36.06 308 LEU O N 1
ATOM 18654 C CA . LEU J 2 307 ? -34.855 17.560 38.370 1.00 36.40 308 LEU O CA 1
ATOM 18655 C C . LEU J 2 307 ? -35.160 16.640 37.180 1.00 36.90 308 LEU O C 1
ATOM 18656 O O . LEU J 2 307 ? -36.314 16.267 36.940 1.00 36.85 308 LEU O O 1
ATOM 18661 N N . ARG J 2 308 ? -34.098 16.282 36.455 1.00 37.59 309 ARG O N 1
ATOM 18662 C CA . ARG J 2 308 ? -34.111 15.276 35.380 1.00 38.37 309 ARG O CA 1
ATOM 18663 C C . ARG J 2 308 ? -34.863 15.705 34.116 1.00 38.89 309 ARG O C 1
ATOM 18664 O O . ARG J 2 308 ? -35.537 14.884 33.483 1.00 38.96 309 ARG O O 1
ATOM 18672 N N . SER J 2 309 ? -34.741 16.979 33.744 1.00 39.63 310 SER O N 1
ATOM 18673 C CA . SER J 2 309 ? -35.397 17.492 32.537 1.00 40.27 310 SER O CA 1
ATOM 18674 C C . SER J 2 309 ? -34.737 16.967 31.269 1.00 40.85 310 SER O C 1
ATOM 18675 O O . SER J 2 309 ? -33.509 16.913 31.166 1.00 40.94 310 SER O O 1
ATOM 18678 N N . THR J 2 310 ? -35.564 16.580 30.306 1.00 41.50 311 THR O N 1
ATOM 18679 C CA . THR J 2 310 ? -35.066 16.126 29.018 1.00 42.28 311 THR O CA 1
ATOM 18680 C C . THR J 2 310 ? -34.809 17.317 28.099 1.00 42.73 311 THR O C 1
ATOM 18681 O O . THR J 2 310 ? -33.987 17.239 27.187 1.00 43.07 311 THR O O 1
ATOM 18685 N N . ARG J 2 311 ? -35.506 18.420 28.355 1.00 43.15 312 ARG O N 1
ATOM 18686 C CA . ARG J 2 311 ? -35.450 19.591 27.482 1.00 43.59 312 ARG O CA 1
ATOM 18687 C C . ARG J 2 311 ? -34.345 20.583 27.849 1.00 43.49 312 ARG O C 1
ATOM 18688 O O . ARG J 2 311 ? -33.635 21.075 26.970 1.00 43.47 312 ARG O O 1
ATOM 18696 N N . ALA J 2 312 ? -34.199 20.857 29.143 1.00 43.48 313 ALA O N 1
ATOM 18697 C CA . ALA J 2 312 ? -33.263 21.868 29.651 1.00 43.67 313 ALA O CA 1
ATOM 18698 C C . ALA J 2 312 ? -31.787 21.650 29.300 1.00 43.84 313 ALA O C 1
ATOM 18699 O O . ALA J 2 312 ? -30.990 22.587 29.383 1.00 43.87 313 ALA O O 1
ATOM 18701 N N . ARG J 2 313 ? -31.429 20.428 28.913 1.00 44.00 314 ARG O N 1
ATOM 18702 C CA . ARG J 2 313 ? -30.041 20.078 28.611 1.00 44.45 314 ARG O CA 1
ATOM 18703 C C . ARG J 2 313 ? -29.422 21.037 27.603 1.00 44.24 314 ARG O C 1
ATOM 18704 O O . ARG J 2 313 ? -28.344 21.581 27.828 1.00 44.16 314 ARG O O 1
ATOM 18712 N N . ASN J 2 314 ? -30.125 21.234 26.492 1.00 44.29 315 ASN O N 1
ATOM 18713 C CA . ASN J 2 314 ? -29.609 21.976 25.351 1.00 44.25 315 ASN O CA 1
ATOM 18714 C C . ASN J 2 314 ? -30.141 23.402 25.263 1.00 44.07 315 ASN O C 1
ATOM 18715 O O . ASN J 2 314 ? -30.002 24.063 24.231 1.00 44.21 315 ASN O O 1
ATOM 18720 N N . ALA J 2 315 ? -30.746 23.870 26.351 1.00 43.77 316 ALA O N 1
ATOM 18721 C CA . ALA J 2 315 ? -31.220 25.245 26.441 1.00 43.57 316 ALA O CA 1
ATOM 18722 C C . ALA J 2 315 ? -30.047 26.223 26.504 1.00 43.47 316 ALA O C 1
ATOM 18723 O O . ALA J 2 315 ? -29.036 25.954 27.155 1.00 43.34 316 ALA O O 1
ATOM 18725 N N . ARG J 2 316 ? -30.194 27.355 25.822 1.00 43.37 317 ARG O N 1
ATOM 18726 C CA . ARG J 2 316 ? -29.151 28.374 25.763 1.00 43.36 317 ARG O CA 1
ATOM 18727 C C . ARG J 2 316 ? -28.775 28.893 27.154 1.00 43.06 317 ARG O C 1
ATOM 18728 O O . ARG J 2 316 ? -29.639 29.100 28.013 1.00 42.94 317 ARG O O 1
ATOM 18736 N N . GLN J 2 317 ? -27.475 29.073 27.369 1.00 42.69 318 GLN O N 1
ATOM 18737 C CA . GLN J 2 317 ? -26.975 29.791 28.533 1.00 42.47 318 GLN O CA 1
ATOM 18738 C C . GLN J 2 317 ? -26.940 31.285 28.202 1.00 42.08 318 GLN O C 1
ATOM 18739 O O . GLN J 2 317 ? -26.182 31.696 27.318 1.00 42.24 318 GLN O O 1
ATOM 18745 N N . PRO J 2 318 ? -27.762 32.100 28.896 1.00 41.69 319 PRO O N 1
ATOM 18746 C CA . PRO J 2 318 ? -27.805 33.537 28.637 1.00 41.42 319 PRO O CA 1
ATOM 18747 C C . PRO J 2 318 ? -26.521 34.231 29.072 1.00 41.32 319 PRO O C 1
ATOM 18748 O O . PRO J 2 318 ? -25.808 33.720 29.934 1.00 41.53 319 PRO O O 1
ATOM 18752 N N . ASP J 2 319 ? -26.228 35.379 28.472 1.00 41.24 320 ASP O N 1
ATOM 18753 C CA . ASP J 2 319 ? -25.109 36.211 28.905 1.00 41.36 320 ASP O CA 1
ATOM 18754 C C . ASP J 2 319 ? -25.561 37.232 29.957 1.00 41.20 320 ASP O C 1
ATOM 18755 O O . ASP J 2 319 ? -26.763 37.418 30.183 1.00 41.19 320 ASP O O 1
ATOM 18760 N N . ASP J 2 320 ? -24.587 37.869 30.606 1.00 40.86 321 ASP O N 1
ATOM 18761 C CA . ASP J 2 320 ? -24.821 39.031 31.469 1.00 40.53 321 ASP O CA 1
ATOM 18762 C C . ASP J 2 320 ? -25.894 38.831 32.545 1.00 40.20 321 ASP O C 1
ATOM 18763 O O . ASP J 2 320 ? -26.824 39.626 32.676 1.00 40.29 321 ASP O O 1
ATOM 18768 N N . ILE J 2 321 ? -25.750 37.749 33.302 1.00 39.79 322 ILE O N 1
ATOM 18769 C CA . ILE J 2 321 ? -26.604 37.455 34.449 1.00 39.28 322 ILE O CA 1
ATOM 18770 C C . ILE J 2 321 ? -25.726 36.955 35.592 1.00 39.06 322 ILE O C 1
ATOM 18771 O O . ILE J 2 321 ? -24.613 36.479 35.365 1.00 39.25 322 ILE O O 1
ATOM 18776 N N . GLU J 2 322 ? -26.223 37.060 36.815 1.00 38.62 323 GLU O N 1
ATOM 18777 C CA . GLU J 2 322 ? -25.449 36.650 37.975 1.00 38.59 323 GLU O CA 1
ATOM 18778 C C . GLU J 2 322 ? -25.530 35.135 38.201 1.00 38.45 323 GLU O C 1
ATOM 18779 O O . GLU J 2 322 ? -26.344 34.644 38.998 1.00 38.46 323 GLU O O 1
ATOM 18785 N N . TYR J 2 323 ? -24.663 34.408 37.494 1.00 38.03 324 TYR O N 1
ATOM 18786 C CA . TYR J 2 323 ? -24.665 32.945 37.490 1.00 37.33 324 TYR O CA 1
ATOM 18787 C C . TYR J 2 323 ? -24.557 32.310 38.873 1.00 37.17 324 TYR O C 1
ATOM 18788 O O . TYR J 2 323 ? -25.281 31.357 39.168 1.00 37.29 324 TYR O O 1
ATOM 18797 N N . THR J 2 324 ? -23.653 32.819 39.710 1.00 36.80 325 THR O N 1
ATOM 18798 C CA . THR J 2 324 ? -23.373 32.158 40.992 1.00 36.50 325 THR O CA 1
ATOM 18799 C C . THR J 2 324 ? -24.567 32.161 41.953 1.00 36.38 325 THR O C 1
ATOM 18800 O O . THR J 2 324 ? -24.823 31.157 42.612 1.00 36.57 325 THR O O 1
ATOM 18804 N N . SER J 2 325 ? -25.297 33.274 42.010 1.00 36.22 326 SER O N 1
ATOM 18805 C CA . SER J 2 325 ? -26.480 33.392 42.869 1.00 36.07 326 SER O CA 1
ATOM 18806 C C . SER J 2 325 ? -27.676 32.578 42.374 1.00 35.97 326 SER O C 1
ATOM 18807 O O . SER J 2 325 ? -28.409 31.988 43.178 1.00 35.97 326 SER O O 1
ATOM 18810 N N . LEU J 2 326 ? -27.872 32.554 41.057 1.00 35.52 327 LEU O N 1
ATOM 18811 C CA . LEU J 2 326 ? -28.992 31.833 40.469 1.00 35.33 327 LEU O CA 1
ATOM 18812 C C . LEU J 2 326 ? -28.764 30.329 40.596 1.00 35.28 327 LEU O C 1
ATOM 18813 O O . LEU J 2 326 ? -29.716 29.556 40.703 1.00 35.38 327 LEU O O 1
ATOM 18818 N N . THR J 2 327 ? -27.497 29.928 40.599 1.00 34.95 328 THR O N 1
ATOM 18819 C CA . THR J 2 327 ? -27.133 28.533 40.779 1.00 34.69 328 THR O CA 1
ATOM 18820 C C . THR J 2 327 ? -27.482 28.050 42.192 1.00 34.55 328 THR O C 1
ATOM 18821 O O . THR J 2 327 ? -28.126 27.010 42.343 1.00 34.57 328 THR O O 1
ATOM 18825 N N . THR J 2 328 ? -27.083 28.814 43.210 1.00 34.33 329 THR O N 1
ATOM 18826 C CA . THR J 2 328 ? -27.403 28.491 44.608 1.00 34.22 329 THR O CA 1
ATOM 18827 C C . THR J 2 328 ? -28.913 28.370 44.838 1.00 34.12 329 THR O C 1
ATOM 18828 O O . THR J 2 328 ? -29.381 27.403 45.432 1.00 34.20 329 THR O O 1
ATOM 18832 N N . ALA J 2 329 ? -29.665 29.356 44.363 1.00 34.22 330 ALA O N 1
ATOM 18833 C CA . ALA J 2 329 ? -31.126 29.336 44.436 1.00 34.27 330 ALA O CA 1
ATOM 18834 C C . ALA J 2 329 ? -31.723 28.127 43.713 1.00 34.36 330 ALA O C 1
ATOM 18835 O O . ALA J 2 329 ? -32.655 27.501 44.216 1.00 34.48 330 ALA O O 1
ATOM 18837 N N . GLY J 2 330 ? -31.180 27.812 42.536 1.00 34.24 331 GLY O N 1
ATOM 18838 C CA . GLY J 2 330 ? -31.626 26.671 41.747 1.00 34.22 331 GLY O CA 1
ATOM 18839 C C . GLY J 2 330 ? -31.289 25.351 42.409 1.00 34.39 331 GLY O C 1
ATOM 18840 O O . GLY J 2 330 ? -32.106 24.424 42.420 1.00 34.49 331 GLY O O 1
ATOM 18841 N N . LEU J 2 331 ? -30.082 25.264 42.962 1.00 34.39 332 LEU O N 1
ATOM 18842 C CA . LEU J 2 331 ? -29.653 24.073 43.690 1.00 34.55 332 LEU O CA 1
ATOM 18843 C C . LEU J 2 331 ? -30.523 23.821 44.923 1.00 34.65 332 LEU O C 1
ATOM 18844 O O . LEU J 2 331 ? -30.946 22.694 45.162 1.00 34.69 332 LEU O O 1
ATOM 18849 N N . LEU J 2 332 ? -30.797 24.873 45.691 1.00 34.87 333 LEU O N 1
ATOM 18850 C CA . LEU J 2 332 ? -31.623 24.751 46.888 1.00 34.98 333 LEU O CA 1
ATOM 18851 C C . LEU J 2 332 ? -33.053 24.314 46.572 1.00 35.05 333 LEU O C 1
ATOM 18852 O O . LEU J 2 332 ? -33.612 23.484 47.279 1.00 35.14 333 LEU O O 1
ATOM 18857 N N . TYR J 2 333 ? -33.633 24.871 45.512 1.00 35.15 334 TYR O N 1
ATOM 18858 C CA . TYR J 2 333 ? -35.002 24.551 45.124 1.00 35.29 334 TYR O CA 1
ATOM 18859 C C . TYR J 2 333 ? -35.092 23.107 44.627 1.00 35.68 334 TYR O C 1
ATOM 18860 O O . TYR J 2 333 ? -35.969 22.348 45.050 1.00 35.91 334 TYR O O 1
ATOM 18869 N N . ALA J 2 334 ? -34.168 22.721 43.756 1.00 35.95 335 ALA O N 1
ATOM 18870 C CA . ALA J 2 334 ? -34.144 21.365 43.239 1.00 36.33 335 ALA O CA 1
ATOM 18871 C C . ALA J 2 334 ? -33.893 20.354 44.363 1.00 36.76 335 ALA O C 1
ATOM 18872 O O . ALA J 2 334 ? -34.540 19.303 44.410 1.00 37.08 335 ALA O O 1
ATOM 18874 N N . TYR J 2 335 ? -32.964 20.680 45.262 1.00 36.96 336 TYR O N 1
ATOM 18875 C CA . TYR J 2 335 ? -32.651 19.828 46.407 1.00 37.31 336 TYR O CA 1
ATOM 18876 C C . TYR J 2 335 ? -33.867 19.662 47.311 1.00 37.70 336 TYR O C 1
ATOM 18877 O O . TYR J 2 335 ? -34.088 18.582 47.862 1.00 37.74 336 TYR O O 1
ATOM 18886 N N . ALA J 2 336 ? -34.647 20.735 47.454 1.00 38.10 337 ALA O N 1
ATOM 18887 C CA . ALA J 2 336 ? -35.869 20.715 48.251 1.00 38.52 337 ALA O CA 1
ATOM 18888 C C . ALA J 2 336 ? -36.928 19.832 47.603 1.00 38.92 337 ALA O C 1
ATOM 18889 O O . ALA J 2 336 ? -37.563 19.017 48.275 1.00 38.91 337 ALA O O 1
ATOM 18891 N N . VAL J 2 337 ? -37.109 19.991 46.295 1.00 39.49 338 VAL O N 1
ATOM 18892 C CA . VAL J 2 337 ? -38.069 19.181 45.552 1.00 40.04 338 VAL O CA 1
ATOM 18893 C C . VAL J 2 337 ? -37.635 17.716 45.529 1.00 40.54 338 VAL O C 1
ATOM 18894 O O . VAL J 2 337 ? -38.449 16.824 45.764 1.00 40.55 338 VAL O O 1
ATOM 18898 N N . GLY J 2 338 ? -36.349 17.485 45.277 1.00 41.35 339 GLY O N 1
ATOM 18899 C CA . GLY J 2 338 ? -35.785 16.136 45.177 1.00 42.41 339 GLY O CA 1
ATOM 18900 C C . GLY J 2 338 ? -35.781 15.326 46.462 1.00 43.16 339 GLY O C 1
ATOM 18901 O O . GLY J 2 338 ? -35.951 14.106 46.429 1.00 43.34 339 GLY O O 1
ATOM 18902 N N . SER J 2 339 ? -35.585 15.996 47.595 1.00 43.95 340 SER O N 1
ATOM 18903 C CA . SER J 2 339 ? -35.567 15.322 48.898 1.00 44.83 340 SER O CA 1
ATOM 18904 C C . SER J 2 339 ? -36.961 14.924 49.376 1.00 45.22 340 SER O C 1
ATOM 18905 O O . SER J 2 339 ? -37.132 13.879 50.006 1.00 45.34 340 SER O O 1
ATOM 18908 N N . SER J 2 340 ? -37.950 15.759 49.076 1.00 45.72 341 SER O N 1
ATOM 18909 C CA . SER J 2 340 ? -39.306 15.539 49.556 1.00 46.36 341 SER O CA 1
ATOM 18910 C C . SER J 2 340 ? -40.265 15.183 48.425 1.00 46.72 341 SER O C 1
ATOM 18911 O O . SER J 2 340 ? -40.801 16.064 47.744 1.00 46.85 341 SER O O 1
ATOM 18914 N N . ALA J 2 341 ? -40.474 13.881 48.238 1.00 47.17 342 ALA O N 1
ATOM 18915 C CA . ALA J 2 341 ? -41.410 13.370 47.242 1.00 47.63 342 ALA O CA 1
ATOM 18916 C C . ALA J 2 341 ? -42.859 13.572 47.687 1.00 48.11 342 ALA O C 1
ATOM 18917 O O . ALA J 2 341 ? -43.117 13.793 48.875 1.00 48.16 342 ALA O O 1
ATOM 18919 N N . ASP J 2 342 ? -43.794 13.510 46.731 1.00 48.70 343 ASP O N 1
ATOM 18920 C CA . ASP J 2 342 ? -45.242 13.552 47.024 1.00 49.17 343 ASP O CA 1
ATOM 18921 C C . ASP J 2 342 ? -45.587 12.490 48.067 1.00 49.06 343 ASP O C 1
ATOM 18922 O O . ASP J 2 342 ? -45.738 12.795 49.245 1.00 49.26 343 ASP O O 1
ATOM 18927 N N . LEU J 2 343 ? -45.709 11.249 47.599 1.00 49.00 344 LEU O N 1
ATOM 18928 C CA . LEU J 2 343 ? -45.833 10.050 48.435 1.00 48.77 344 LEU O CA 1
ATOM 18929 C C . LEU J 2 343 ? -46.926 10.073 49.504 1.00 48.70 344 LEU O C 1
ATOM 18930 O O . LEU J 2 343 ? -46.701 10.462 50.651 1.00 48.64 344 LEU O O 1
ATOM 18935 N N . ALA J 2 344 ? -48.114 9.648 49.090 1.00 48.72 345 ALA O N 1
ATOM 18936 C CA . ALA J 2 344 ? -49.287 9.568 49.941 1.00 48.76 345 ALA O CA 1
ATOM 18937 C C . ALA J 2 344 ? -50.208 8.547 49.305 1.00 48.91 345 ALA O C 1
ATOM 18938 O O . ALA J 2 344 ? -50.261 8.449 48.080 1.00 49.09 345 ALA O O 1
ATOM 18940 N N . GLN J 2 345 ? -50.929 7.787 50.124 1.00 49.14 346 GLN O N 1
ATOM 18941 C CA . GLN J 2 345 ? -51.880 6.806 49.608 1.00 49.39 346 GLN O CA 1
ATOM 18942 C C . GLN J 2 345 ? -53.022 7.491 48.847 1.00 49.77 346 GLN O C 1
ATOM 18943 O O . GLN J 2 345 ? -53.543 8.516 49.289 1.00 49.81 346 GLN O O 1
ATOM 18949 N N . GLN J 2 346 ? -53.390 6.922 47.701 1.00 50.30 347 GLN O N 1
ATOM 18950 C CA . GLN J 2 346 ? -54.433 7.488 46.846 1.00 50.88 347 GLN O CA 1
ATOM 18951 C C . GLN J 2 346 ? -55.710 6.653 46.853 1.00 51.56 347 GLN O C 1
ATOM 18952 O O . GLN J 2 346 ? -56.810 7.199 46.780 1.00 51.79 347 GLN O O 1
ATOM 18958 N N . PHE J 2 347 ? -55.560 5.334 46.926 1.00 52.37 348 PHE O N 1
ATOM 18959 C CA . PHE J 2 347 ? -56.702 4.422 46.944 1.00 53.26 348 PHE O CA 1
ATOM 18960 C C . PHE J 2 347 ? -56.549 3.391 48.056 1.00 53.98 348 PHE O C 1
ATOM 18961 O O . PHE J 2 347 ? -55.431 3.051 48.445 1.00 53.99 348 PHE O O 1
ATOM 18969 N N . CYS J 2 348 ? -57.675 2.888 48.556 1.00 54.94 349 CYS O N 1
ATOM 18970 C CA . CYS J 2 348 ? -57.664 1.863 49.599 1.00 55.93 349 CYS O CA 1
ATOM 18971 C C . CYS J 2 348 ? -58.751 0.813 49.383 1.00 56.60 349 CYS O C 1
ATOM 18972 O O . CYS J 2 348 ? -59.775 1.087 48.750 1.00 56.68 349 CYS O O 1
ATOM 18975 N N . VAL J 2 349 ? -58.518 -0.386 49.916 1.00 57.48 350 VAL O N 1
ATOM 18976 C CA . VAL J 2 349 ? -59.494 -1.474 49.856 1.00 58.27 350 VAL O CA 1
ATOM 18977 C C . VAL J 2 349 ? -60.199 -1.658 51.208 1.00 58.93 350 VAL O C 1
ATOM 18978 O O . VAL J 2 349 ? -61.430 -1.667 51.273 1.00 59.16 350 VAL O O 1
ATOM 18982 N N . GLY J 2 350 ? -59.422 -1.794 52.280 1.00 59.63 351 GLY O N 1
ATOM 18983 C CA . GLY J 2 350 ? -59.984 -1.893 53.631 1.00 60.49 351 GLY O CA 1
ATOM 18984 C C . GLY J 2 350 ? -59.391 -0.864 54.578 1.00 61.14 351 GLY O C 1
ATOM 18985 O O . GLY J 2 350 ? -60.120 -0.113 55.238 1.00 61.12 351 GLY O O 1
ATOM 18986 N N . ASP J 2 351 ? -58.060 -0.837 54.634 1.00 61.71 352 ASP O N 1
ATOM 18987 C CA . ASP J 2 351 ? -57.318 0.061 55.516 1.00 62.24 352 ASP O CA 1
ATOM 18988 C C . ASP J 2 351 ? -56.473 1.058 54.726 1.00 62.65 352 ASP O C 1
ATOM 18989 O O . ASP J 2 351 ? -56.041 0.773 53.606 1.00 62.63 352 ASP O O 1
ATOM 18994 N N . ASN J 2 352 ? -56.245 2.227 55.321 1.00 63.27 353 ASN O N 1
ATOM 18995 C CA . ASN J 2 352 ? -55.372 3.244 54.737 1.00 63.85 353 ASN O CA 1
ATOM 18996 C C . ASN J 2 352 ? -54.484 3.930 55.773 1.00 64.31 353 ASN O C 1
ATOM 18997 O O . ASN J 2 352 ? -54.836 4.007 56.950 1.00 64.30 353 ASN O O 1
ATOM 19002 N N . LYS J 2 353 ? -53.330 4.417 55.326 1.00 65.05 354 LYS O N 1
ATOM 19003 C CA . LYS J 2 353 ? -52.366 5.067 56.210 1.00 65.82 354 LYS O CA 1
ATOM 19004 C C . LYS J 2 353 ? -52.606 6.572 56.313 1.00 66.50 354 LYS O C 1
ATOM 19005 O O . LYS J 2 353 ? -53.024 7.215 55.348 1.00 66.61 354 LYS O O 1
ATOM 19011 N N . TYR J 2 354 ? -52.339 7.118 57.496 1.00 67.34 355 TYR O N 1
ATOM 19012 C CA . TYR J 2 354 ? -52.316 8.560 57.719 1.00 68.17 355 TYR O CA 1
ATOM 19013 C C . TYR J 2 354 ? -51.217 8.914 58.715 1.00 68.72 355 TYR O C 1
ATOM 19014 O O . TYR J 2 354 ? -50.744 8.048 59.460 1.00 68.69 355 TYR O O 1
ATOM 19023 N N . THR J 2 355 ? -50.807 10.182 58.710 1.00 69.48 356 THR O N 1
ATOM 19024 C CA . THR J 2 355 ? -49.760 10.679 59.611 1.00 70.17 356 THR O CA 1
ATOM 19025 C C . THR J 2 355 ? -49.805 12.212 59.832 1.00 70.74 356 THR O C 1
ATOM 19026 O O . THR J 2 355 ? -48.754 12.849 59.960 1.00 70.83 356 THR O O 1
ATOM 19030 N N . PRO J 2 356 ? -51.020 12.805 59.917 1.00 71.33 357 PRO O N 1
ATOM 19031 C CA . PRO J 2 356 ? -51.152 14.273 59.945 1.00 71.74 357 PRO O CA 1
ATOM 19032 C C . PRO J 2 356 ? -50.724 14.930 61.264 1.00 72.17 357 PRO O C 1
ATOM 19033 O O . PRO J 2 356 ? -50.667 16.164 61.349 1.00 72.24 357 PRO O O 1
ATOM 19037 N N . ASP J 2 357 ? -50.444 14.114 62.280 1.00 72.60 358 ASP O N 1
ATOM 19038 C CA . ASP J 2 357 ? -49.959 14.605 63.571 1.00 72.97 358 ASP O CA 1
ATOM 19039 C C . ASP J 2 357 ? -48.475 14.279 63.736 1.00 73.19 358 ASP O C 1
ATOM 19040 O O . ASP J 2 357 ? -47.683 15.131 64.153 1.00 73.19 358 ASP O O 1
ATOM 19045 N N . ASP J 2 358 ? -48.111 13.043 63.398 1.00 73.42 359 ASP O N 1
ATOM 19046 C CA . ASP J 2 358 ? -46.731 12.578 63.486 1.00 73.65 359 ASP O CA 1
ATOM 19047 C C . ASP J 2 358 ? -45.862 13.198 62.390 1.00 73.67 359 ASP O C 1
ATOM 19048 O O . ASP J 2 358 ? -45.925 12.792 61.224 1.00 73.68 359 ASP O O 1
ATOM 19053 N N . SER J 2 359 ? -45.058 14.186 62.779 1.00 73.70 360 SER O N 1
ATOM 19054 C CA . SER J 2 359 ? -44.143 14.858 61.859 1.00 73.66 360 SER O CA 1
ATOM 19055 C C . SER J 2 359 ? -42.708 14.371 62.068 1.00 73.61 360 SER O C 1
ATOM 19056 O O . SER J 2 359 ? -42.100 13.809 61.152 1.00 73.65 360 SER O O 1
ATOM 19059 N N . THR J 2 360 ? -42.178 14.584 63.275 1.00 73.46 361 THR O N 1
ATOM 19060 C CA . THR J 2 360 ? -40.830 14.130 63.639 1.00 73.28 361 THR O CA 1
ATOM 19061 C C . THR J 2 360 ? -40.813 13.436 65.004 1.00 73.05 361 THR O C 1
ATOM 19062 O O . THR J 2 360 ? -41.015 12.222 65.088 1.00 73.05 361 THR O O 1
ATOM 19066 N N . GLY J 2 361 ? -40.577 14.209 66.063 1.00 72.79 362 GLY O N 1
ATOM 19067 C CA . GLY J 2 361 ? -40.504 13.678 67.423 1.00 72.45 362 GLY O CA 1
ATOM 19068 C C . GLY J 2 361 ? -39.977 14.696 68.422 1.00 72.18 362 GLY O C 1
ATOM 19069 O O . GLY J 2 361 ? -40.709 15.597 68.831 1.00 72.18 362 GLY O O 1
ATOM 19070 N N . GLY J 2 362 ? -38.712 14.565 68.821 1.00 71.87 363 GLY O N 1
ATOM 19071 C CA . GLY J 2 362 ? -37.827 13.502 68.339 1.00 71.40 363 GLY O CA 1
ATOM 19072 C C . GLY J 2 362 ? -36.357 13.884 68.338 1.00 71.05 363 GLY O C 1
ATOM 19073 O O . GLY J 2 362 ? -35.495 13.048 68.620 1.00 71.06 363 GLY O O 1
ATOM 19074 N N . LEU J 2 363 ? -36.081 15.147 68.005 1.00 70.64 364 LEU O N 1
ATOM 19075 C CA . LEU J 2 363 ? -34.721 15.721 67.949 1.00 70.18 364 LEU O CA 1
ATOM 19076 C C . LEU J 2 363 ? -33.763 15.089 66.928 1.00 69.83 364 LEU O C 1
ATOM 19077 O O . LEU J 2 363 ? -32.609 15.511 66.812 1.00 69.76 364 LEU O O 1
ATOM 19082 N N . THR J 2 364 ? -34.247 14.094 66.183 1.00 69.37 365 THR O N 1
ATOM 19083 C CA . THR J 2 364 ? -33.516 13.543 65.039 1.00 68.90 365 THR O CA 1
ATOM 19084 C C . THR J 2 364 ? -33.629 14.541 63.880 1.00 68.48 365 THR O C 1
ATOM 19085 O O . THR J 2 364 ? -33.638 14.174 62.700 1.00 68.53 365 THR O O 1
ATOM 19089 N N . THR J 2 365 ? -33.700 15.818 64.245 1.00 67.87 366 THR O N 1
ATOM 19090 C CA . THR J 2 365 ? -33.909 16.903 63.299 1.00 67.27 366 THR O CA 1
ATOM 19091 C C . THR J 2 365 ? -32.595 17.436 62.710 1.00 66.75 366 THR O C 1
ATOM 19092 O O . THR J 2 365 ? -32.535 18.572 62.234 1.00 66.78 366 THR O O 1
ATOM 19096 N N . ASN J 2 366 ? -31.553 16.604 62.731 1.00 66.01 367 ASN O N 1
ATOM 19097 C CA . ASN J 2 366 ? -30.326 16.868 61.975 1.00 65.28 367 ASN O CA 1
ATOM 19098 C C . ASN J 2 366 ? -30.530 16.652 60.473 1.00 64.68 367 ASN O C 1
ATOM 19099 O O . ASN J 2 366 ? -29.597 16.295 59.745 1.00 64.66 367 ASN O O 1
ATOM 19104 N N . ALA J 2 367 ? -31.762 16.888 60.027 1.00 63.84 368 ALA O N 1
ATOM 19105 C CA . ALA J 2 367 ? -32.181 16.635 58.657 1.00 62.98 368 ALA O CA 1
ATOM 19106 C C . ALA J 2 367 ? -32.930 17.848 58.098 1.00 62.33 368 ALA O C 1
ATOM 19107 O O . ALA J 2 367 ? -33.474 18.647 58.868 1.00 62.26 368 ALA O O 1
ATOM 19109 N N . PRO J 2 368 ? -32.947 17.997 56.755 1.00 61.61 369 PRO O N 1
ATOM 19110 C CA . PRO J 2 368 ? -33.678 19.069 56.066 1.00 61.00 369 PRO O CA 1
ATOM 19111 C C . PRO J 2 368 ? -35.198 19.037 56.312 1.00 60.28 369 PRO O C 1
ATOM 19112 O O . PRO J 2 368 ? -35.721 18.012 56.761 1.00 60.21 369 PRO O O 1
ATOM 19116 N N . PRO J 2 369 ? -35.900 20.157 56.027 1.00 59.59 370 PRO O N 1
ATOM 19117 C CA . PRO J 2 369 ? -37.345 20.292 56.231 1.00 59.06 370 PRO O CA 1
ATOM 19118 C C . PRO J 2 369 ? -38.187 19.205 55.572 1.00 58.49 370 PRO O C 1
ATOM 19119 O O . PRO J 2 369 ? -37.723 18.518 54.670 1.00 58.57 370 PRO O O 1
ATOM 19123 N N . GLN J 2 370 ? -39.426 19.074 56.032 1.00 57.88 371 GLN O N 1
ATOM 19124 C CA . GLN J 2 370 ? -40.300 17.976 55.641 1.00 57.13 371 GLN O CA 1
ATOM 19125 C C . GLN J 2 370 ? -40.901 18.178 54.251 1.00 56.43 371 GLN O C 1
ATOM 19126 O O . GLN J 2 370 ? -40.636 17.397 53.338 1.00 56.60 371 GLN O O 1
ATOM 19132 N N . GLY J 2 371 ? -41.703 19.226 54.097 1.00 55.46 372 GLY O N 1
ATOM 19133 C CA . GLY J 2 371 ? -42.408 19.475 52.848 1.00 54.25 372 GLY O CA 1
ATOM 19134 C C . GLY J 2 371 ? -41.614 20.318 51.874 1.00 53.55 372 GLY O C 1
ATOM 19135 O O . GLY J 2 371 ? -40.400 20.141 51.722 1.00 53.55 372 GLY O O 1
ATOM 19136 N N . ARG J 2 372 ? -42.311 21.235 51.208 1.00 52.66 373 ARG O N 1
ATOM 19137 C CA . ARG J 2 372 ? -41.704 22.113 50.212 1.00 51.68 373 ARG O CA 1
ATOM 19138 C C . ARG J 2 372 ? -41.997 23.588 50.508 1.00 51.10 373 ARG O C 1
ATOM 19139 O O . ARG J 2 372 ? -42.075 24.422 49.597 1.00 51.20 373 ARG O O 1
ATOM 19147 N N . ASP J 2 373 ? -42.151 23.896 51.793 1.00 50.17 374 ASP O N 1
ATOM 19148 C CA . ASP J 2 373 ? -42.383 25.254 52.259 1.00 49.34 374 ASP O CA 1
ATOM 19149 C C . ASP J 2 373 ? -41.082 26.050 52.209 1.00 48.80 374 ASP O C 1
ATOM 19150 O O . ASP J 2 373 ? -40.121 25.734 52.914 1.00 48.53 374 ASP O O 1
ATOM 19155 N N . VAL J 2 374 ? -41.068 27.088 51.372 1.00 48.21 375 VAL O N 1
ATOM 19156 C CA . VAL J 2 374 ? -39.875 27.918 51.165 1.00 47.57 375 VAL O CA 1
ATOM 19157 C C . VAL J 2 374 ? -39.337 28.536 52.468 1.00 47.05 375 VAL O C 1
ATOM 19158 O O . VAL J 2 374 ? -38.126 28.673 52.640 1.00 46.86 375 VAL O O 1
ATOM 19162 N N . VAL J 2 375 ? -40.243 28.867 53.384 1.00 46.54 376 VAL O N 1
ATOM 19163 C CA . VAL J 2 375 ? -39.887 29.485 54.661 1.00 46.10 376 VAL O CA 1
ATOM 19164 C C . VAL J 2 375 ? -39.034 28.553 55.531 1.00 45.79 376 VAL O C 1
ATOM 19165 O O . VAL J 2 375 ? -38.015 28.969 56.083 1.00 45.82 376 VAL O O 1
ATOM 19169 N N . GLU J 2 376 ? -39.447 27.294 55.635 1.00 45.43 377 GLU O N 1
ATOM 19170 C CA . GLU J 2 376 ? -38.700 26.286 56.391 1.00 45.17 377 GLU O CA 1
ATOM 19171 C C . GLU J 2 376 ? -37.318 26.029 55.798 1.00 44.68 377 GLU O C 1
ATOM 19172 O O . GLU J 2 376 ? -36.346 25.837 56.530 1.00 44.41 377 GLU O O 1
ATOM 19178 N N . TRP J 2 377 ? -37.247 26.032 54.470 1.00 44.30 378 TRP O N 1
ATOM 19179 C CA . TRP J 2 377 ? -36.001 25.783 53.753 1.00 43.87 378 TRP O CA 1
ATOM 19180 C C . TRP J 2 377 ? -35.008 26.938 53.833 1.00 43.71 378 TRP O C 1
ATOM 19181 O O . TRP J 2 377 ? -33.801 26.710 53.897 1.00 43.61 378 TRP O O 1
ATOM 19192 N N . LEU J 2 378 ? -35.518 28.167 53.840 1.00 43.57 379 LEU O N 1
ATOM 19193 C CA . LEU J 2 378 ? -34.677 29.347 54.023 1.00 43.66 379 LEU O CA 1
ATOM 19194 C C . LEU J 2 378 ? -34.122 29.401 55.442 1.00 43.79 379 LEU O C 1
ATOM 19195 O O . LEU J 2 378 ? -32.997 29.854 55.659 1.00 43.97 379 LEU O O 1
ATOM 19200 N N . GLY J 2 379 ? -34.919 28.940 56.402 1.00 43.82 380 GLY O N 1
ATOM 19201 C CA . GLY J 2 379 ? -34.483 28.850 57.791 1.00 44.02 380 GLY O CA 1
ATOM 19202 C C . GLY J 2 379 ? -33.418 27.786 57.965 1.00 44.14 380 GLY O C 1
ATOM 19203 O O . GLY J 2 379 ? -32.435 27.985 58.686 1.00 44.13 380 GLY O O 1
ATOM 19204 N N . TRP J 2 380 ? -33.621 26.655 57.293 1.00 44.20 381 TRP O N 1
ATOM 19205 C CA . TRP J 2 380 ? -32.681 25.547 57.323 1.00 44.30 381 TRP O CA 1
ATOM 19206 C C . TRP J 2 380 ? -31.379 25.906 56.614 1.00 44.51 381 TRP O C 1
ATOM 19207 O O . TRP J 2 380 ? -30.305 25.528 57.069 1.00 44.69 381 TRP O O 1
ATOM 19218 N N . PHE J 2 381 ? -31.482 26.639 55.507 1.00 44.76 382 PHE O N 1
ATOM 19219 C CA . PHE J 2 381 ? -30.307 27.092 54.761 1.00 45.02 382 PHE O CA 1
ATOM 19220 C C . PHE J 2 381 ? -29.484 28.068 55.599 1.00 45.48 382 PHE O C 1
ATOM 19221 O O . PHE J 2 381 ? -28.252 28.024 55.594 1.00 45.54 382 PHE O O 1
ATOM 19229 N N . GLU J 2 382 ? -30.182 28.931 56.334 1.00 46.10 383 GLU O N 1
ATOM 19230 C CA . GLU J 2 382 ? -29.559 29.893 57.241 1.00 46.72 383 GLU O CA 1
ATOM 19231 C C . GLU J 2 382 ? -28.743 29.202 58.333 1.00 47.01 383 GLU O C 1
ATOM 19232 O O . GLU J 2 382 ? -27.774 29.769 58.843 1.00 47.03 383 GLU O O 1
ATOM 19238 N N . ASP J 2 383 ? -29.143 27.979 58.683 1.00 47.40 384 ASP O N 1
ATOM 19239 C CA . ASP J 2 383 ? -28.433 27.173 59.674 1.00 47.77 384 ASP O CA 1
ATOM 19240 C C . ASP J 2 383 ? -27.135 26.578 59.126 1.00 47.96 384 ASP O C 1
ATOM 19241 O O . ASP J 2 383 ? -26.274 26.145 59.898 1.00 48.14 384 ASP O O 1
ATOM 19246 N N . GLN J 2 384 ? -27.000 26.561 57.801 1.00 48.02 385 GLN O N 1
ATOM 19247 C CA . GLN J 2 384 ? -25.822 25.999 57.143 1.00 48.19 385 GLN O CA 1
ATOM 19248 C C . GLN J 2 384 ? -24.823 27.076 56.706 1.00 48.32 385 GLN O C 1
ATOM 19249 O O . GLN J 2 384 ? -24.035 26.850 55.781 1.00 48.25 385 GLN O O 1
ATOM 19255 N N . ASN J 2 385 ? -24.853 28.231 57.380 1.00 48.46 386 ASN O N 1
ATOM 19256 C CA . ASN J 2 385 ? -24.069 29.420 56.990 1.00 48.57 386 ASN O CA 1
ATOM 19257 C C . ASN J 2 385 ? -24.314 29.840 55.533 1.00 48.47 386 ASN O C 1
ATOM 19258 O O . ASN J 2 385 ? -23.381 30.220 54.824 1.00 48.39 386 ASN O O 1
ATOM 19263 N N . ARG J 2 386 ? -25.577 29.768 55.110 1.00 48.50 387 ARG O N 1
ATOM 19264 C CA . ARG J 2 386 ? -26.000 29.967 53.711 1.00 48.55 387 ARG O CA 1
ATOM 19265 C C . ARG J 2 386 ? -25.091 29.292 52.663 1.00 48.21 387 ARG O C 1
ATOM 19266 O O . ARG J 2 386 ? -24.922 29.796 51.556 1.00 48.32 387 ARG O O 1
ATOM 19274 N N . LYS J 2 387 ? -24.526 28.144 53.022 1.00 47.90 388 LYS O N 1
ATOM 19275 C CA . LYS J 2 387 ? -23.613 27.412 52.150 1.00 47.55 388 LYS O CA 1
ATOM 19276 C C . LYS J 2 387 ? -24.210 26.053 51.777 1.00 47.18 388 LYS O C 1
ATOM 19277 O O . LYS J 2 387 ? -24.692 25.331 52.648 1.00 47.11 388 LYS O O 1
ATOM 19283 N N . PRO J 2 388 ? -24.192 25.704 50.477 1.00 46.97 389 PRO O N 1
ATOM 19284 C CA . PRO J 2 388 ? -24.661 24.378 50.062 1.00 46.77 389 PRO O CA 1
ATOM 19285 C C . PRO J 2 388 ? -23.874 23.261 50.750 1.00 46.65 389 PRO O C 1
ATOM 19286 O O . PRO J 2 388 ? -22.644 23.328 50.827 1.00 46.74 389 PRO O O 1
ATOM 19290 N N . THR J 2 389 ? -24.588 22.258 51.255 1.00 46.45 390 THR O N 1
ATOM 19291 C CA . THR J 2 389 ? -23.983 21.154 52.010 1.00 46.21 390 THR O CA 1
ATOM 19292 C C . THR J 2 389 ? -23.418 20.065 51.096 1.00 46.02 390 THR O C 1
ATOM 19293 O O . THR J 2 389 ? -23.852 19.940 49.952 1.00 45.88 390 THR O O 1
ATOM 19297 N N . PRO J 2 390 ? -22.446 19.271 51.599 1.00 45.99 391 PRO O N 1
ATOM 19298 C CA . PRO J 2 390 ? -21.927 18.120 50.855 1.00 45.99 391 PRO O CA 1
ATOM 19299 C C . PRO J 2 390 ? -23.032 17.300 50.185 1.00 46.03 391 PRO O C 1
ATOM 19300 O O . PRO J 2 390 ? -22.860 16.841 49.054 1.00 45.96 391 PRO O O 1
ATOM 19304 N N . ASP J 2 391 ? -24.152 17.147 50.891 1.00 46.15 392 ASP O N 1
ATOM 19305 C CA . ASP J 2 391 ? -25.328 16.419 50.420 1.00 46.20 392 ASP O CA 1
ATOM 19306 C C . ASP J 2 391 ? -25.936 17.028 49.155 1.00 46.06 392 ASP O C 1
ATOM 19307 O O . ASP J 2 391 ? -26.229 16.307 48.202 1.00 46.06 392 ASP O O 1
ATOM 19312 N N . MET J 2 392 ? -26.127 18.347 49.158 1.00 45.95 393 MET O N 1
ATOM 19313 C CA . MET J 2 392 ? -26.662 19.066 47.997 1.00 45.86 393 MET O CA 1
ATOM 19314 C C . MET J 2 392 ? -25.701 18.994 46.813 1.00 45.55 393 MET O C 1
ATOM 19315 O O . MET J 2 392 ? -26.125 18.793 45.669 1.00 45.62 393 MET O O 1
ATOM 19320 N N . MET J 2 393 ? -24.414 19.181 47.103 1.00 45.13 394 MET O N 1
ATOM 19321 C CA . MET J 2 393 ? -23.348 19.100 46.112 1.00 44.76 394 MET O CA 1
ATOM 19322 C C . MET J 2 393 ? -23.361 17.736 45.433 1.00 44.74 394 MET O C 1
ATOM 19323 O O . MET J 2 393 ? -23.346 17.637 44.204 1.00 44.77 394 MET O O 1
ATOM 19328 N N . GLN J 2 394 ? -23.412 16.688 46.249 1.00 44.69 395 GLN O N 1
ATOM 19329 C CA . GLN J 2 394 ? -23.482 15.321 45.755 1.00 44.58 395 GLN O CA 1
ATOM 19330 C C . GLN J 2 394 ? -24.756 15.114 44.941 1.00 44.24 395 GLN O C 1
ATOM 19331 O O . GLN J 2 394 ? -24.703 14.549 43.848 1.00 44.40 395 GLN O O 1
ATOM 19337 N N . TYR J 2 395 ? -25.888 15.589 45.462 1.00 43.69 396 TYR O N 1
ATOM 19338 C CA . TYR J 2 395 ? -27.166 15.452 44.771 1.00 43.36 396 TYR O CA 1
ATOM 19339 C C . TYR J 2 395 ? -27.088 16.000 43.345 1.00 43.53 396 TYR O C 1
ATOM 19340 O O . TYR J 2 395 ? -27.507 15.336 42.393 1.00 43.61 396 TYR O O 1
ATOM 19349 N N . ALA J 2 396 ? -26.551 17.213 43.220 1.00 43.59 397 ALA O N 1
ATOM 19350 C CA . ALA J 2 396 ? -26.396 17.891 41.940 1.00 43.73 397 ALA O CA 1
ATOM 19351 C C . ALA J 2 396 ? -25.370 17.197 41.049 1.00 43.95 397 ALA O C 1
ATOM 19352 O O . ALA J 2 396 ? -25.518 17.179 39.827 1.00 43.78 397 ALA O O 1
ATOM 19354 N N . LYS J 2 397 ? -24.330 16.637 41.668 1.00 44.34 398 LYS O N 1
ATOM 19355 C CA . LYS J 2 397 ? -23.319 15.883 40.939 1.00 44.77 398 LYS O CA 1
ATOM 19356 C C . LYS J 2 397 ? -23.948 14.659 40.285 1.00 45.15 398 LYS O C 1
ATOM 19357 O O . LYS J 2 397 ? -23.683 14.382 39.117 1.00 45.37 398 LYS O O 1
ATOM 19363 N N . ARG J 2 398 ? -24.792 13.944 41.031 1.00 45.47 399 ARG O N 1
ATOM 19364 C CA . ARG J 2 398 ? -25.481 12.769 40.494 1.00 45.99 399 ARG O CA 1
ATOM 19365 C C . ARG J 2 398 ? -26.375 13.174 39.326 1.00 45.91 399 ARG O C 1
ATOM 19366 O O . ARG J 2 398 ? -26.475 12.459 38.334 1.00 46.01 399 ARG O O 1
ATOM 19374 N N . ALA J 2 399 ? -27.009 14.334 39.452 1.00 45.97 400 ALA O N 1
ATOM 19375 C CA . ALA J 2 399 ? -27.972 14.814 38.468 1.00 46.04 400 ALA O CA 1
ATOM 19376 C C . ALA J 2 399 ? -27.349 15.111 37.106 1.00 46.22 400 ALA O C 1
ATOM 19377 O O . ALA J 2 399 ? -28.024 15.000 36.079 1.00 46.14 400 ALA O O 1
ATOM 19379 N N . VAL J 2 400 ? -26.067 15.479 37.099 1.00 46.40 401 VAL O N 1
ATOM 19380 C CA . VAL J 2 400 ? -25.400 15.911 35.864 1.00 46.65 401 VAL O CA 1
ATOM 19381 C C . VAL J 2 400 ? -24.356 14.934 35.297 1.00 46.78 401 VAL O C 1
ATOM 19382 O O . VAL J 2 400 ? -24.114 14.926 34.087 1.00 46.76 401 VAL O O 1
ATOM 19386 N N . MET J 2 401 ? -23.755 14.116 36.162 1.00 46.98 402 MET O N 1
ATOM 19387 C CA . MET J 2 401 ? -22.578 13.316 35.793 1.00 47.25 402 MET O CA 1
ATOM 19388 C C . MET J 2 401 ? -22.773 12.358 34.611 1.00 47.36 402 MET O C 1
ATOM 19389 O O . MET J 2 401 ? -21.808 12.009 33.930 1.00 47.32 402 MET O O 1
ATOM 19394 N N . SER J 2 402 ? -24.016 11.954 34.369 1.00 47.66 403 SER O N 1
ATOM 19395 C CA . SER J 2 402 ? -24.343 11.039 33.277 1.00 47.99 403 SER O CA 1
ATOM 19396 C C . SER J 2 402 ? -24.455 11.711 31.910 1.00 48.29 403 SER O C 1
ATOM 19397 O O . SER J 2 402 ? -24.289 11.051 30.884 1.00 48.37 403 SER O O 1
ATOM 19400 N N . LEU J 2 403 ? -24.738 13.016 31.904 1.00 48.65 404 LEU O N 1
ATOM 19401 C CA . LEU J 2 403 ? -24.958 13.783 30.675 1.00 48.94 404 LEU O CA 1
ATOM 19402 C C . LEU J 2 403 ? -23.801 13.672 29.689 1.00 49.24 404 LEU O C 1
ATOM 19403 O O . LEU J 2 403 ? -22.634 13.670 30.082 1.00 49.31 404 LEU O O 1
ATOM 19408 N N . GLN J 2 404 ? -24.143 13.589 28.407 1.00 49.57 405 GLN O N 1
ATOM 19409 C CA . GLN J 2 404 ? -23.169 13.314 27.357 1.00 49.99 405 GLN O CA 1
ATOM 19410 C C . GLN J 2 404 ? -23.568 14.015 26.060 1.00 49.98 405 GLN O C 1
ATOM 19411 O O . GLN J 2 404 ? -24.759 14.183 25.783 1.00 50.12 405 GLN O O 1
ATOM 19417 N N . GLY J 2 405 ? -22.571 14.422 25.275 1.00 49.99 406 GLY O N 1
ATOM 19418 C CA . GLY J 2 405 ? -22.803 15.161 24.032 1.00 50.00 406 GLY O CA 1
ATOM 19419 C C . GLY J 2 405 ? -23.359 16.562 24.251 1.00 50.07 406 GLY O C 1
ATOM 19420 O O . GLY J 2 405 ? -24.224 17.017 23.500 1.00 50.28 406 GLY O O 1
ATOM 19421 N N . LEU J 2 406 ? -22.863 17.243 25.283 1.00 49.89 407 LEU O N 1
ATOM 19422 C CA . LEU J 2 406 ? -23.308 18.598 25.611 1.00 49.71 407 LEU O CA 1
ATOM 19423 C C . LEU J 2 406 ? -22.677 19.649 24.699 1.00 49.73 407 LEU O C 1
ATOM 19424 O O . LEU J 2 406 ? -21.479 19.594 24.406 1.00 49.68 407 LEU O O 1
ATOM 19429 N N . ARG J 2 407 ? -23.491 20.611 24.268 1.00 49.74 408 ARG O N 1
ATOM 19430 C CA . ARG J 2 407 ? -23.049 21.662 23.350 1.00 49.61 408 ARG O CA 1
ATOM 19431 C C . ARG J 2 407 ? -22.523 22.877 24.103 1.00 49.37 408 ARG O C 1
ATOM 19432 O O . ARG J 2 407 ? -22.898 23.106 25.253 1.00 49.19 408 ARG O O 1
ATOM 19440 N N . GLU J 2 408 ? -21.665 23.654 23.439 1.00 49.17 409 GLU O N 1
ATOM 19441 C CA . GLU J 2 408 ? -21.142 24.916 23.978 1.00 48.99 409 GLU O CA 1
ATOM 19442 C C . GLU J 2 408 ? -22.283 25.857 24.369 1.00 48.57 409 GLU O C 1
ATOM 19443 O O . GLU J 2 408 ? -23.321 25.893 23.703 1.00 48.57 409 GLU O O 1
ATOM 19449 N N . LYS J 2 409 ? -22.088 26.601 25.458 1.00 48.12 410 LYS O N 1
ATOM 19450 C CA . LYS J 2 409 ? -23.005 27.674 25.872 1.00 47.68 410 LYS O CA 1
ATOM 19451 C C . LYS J 2 409 ? -24.445 27.195 26.120 1.00 47.02 410 LYS O C 1
ATOM 19452 O O . LYS J 2 409 ? -25.407 27.904 25.824 1.00 47.12 410 LYS O O 1
ATOM 19458 N N . THR J 2 410 ? -24.591 25.987 26.658 1.00 46.33 411 THR O N 1
ATOM 19459 C CA . THR J 2 410 ? -25.902 25.495 27.080 1.00 45.57 411 THR O CA 1
ATOM 19460 C C . THR J 2 410 ? -25.939 25.338 28.594 1.00 45.21 411 THR O C 1
ATOM 19461 O O . THR J 2 410 ? -24.890 25.261 29.241 1.00 45.16 411 THR O O 1
ATOM 19465 N N . ILE J 2 411 ? -27.151 25.287 29.145 1.00 44.65 412 ILE O N 1
ATOM 19466 C CA . ILE J 2 411 ? -27.359 25.054 30.572 1.00 44.18 412 ILE O CA 1
ATOM 19467 C C . ILE J 2 411 ? -26.832 23.687 30.996 1.00 43.99 412 ILE O C 1
ATOM 19468 O O . ILE J 2 411 ? -26.299 23.536 32.095 1.00 44.15 412 ILE O O 1
ATOM 19473 N N . GLY J 2 412 ? -26.963 22.704 30.108 1.00 43.83 413 GLY O N 1
ATOM 19474 C CA . GLY J 2 412 ? -26.379 21.383 30.313 1.00 43.44 413 GLY O CA 1
ATOM 19475 C C . GLY J 2 412 ? -24.870 21.452 30.457 1.00 43.31 413 GLY O C 1
ATOM 19476 O O . GLY J 2 412 ? -24.310 20.926 31.424 1.00 43.27 413 GLY O O 1
ATOM 19477 N N . LYS J 2 413 ? -24.217 22.116 29.501 1.00 43.03 414 LYS O N 1
ATOM 19478 C CA . LYS J 2 413 ? -22.765 22.314 29.534 1.00 42.78 414 LYS O CA 1
ATOM 19479 C C . LYS J 2 413 ? -22.331 23.052 30.793 1.00 42.43 414 LYS O C 1
ATOM 19480 O O . LYS J 2 413 ? -21.261 22.776 31.335 1.00 42.40 414 LYS O O 1
ATOM 19486 N N . TYR J 2 414 ? -23.169 23.985 31.245 1.00 42.08 415 TYR O N 1
ATOM 19487 C CA . TYR J 2 414 ? -22.890 24.766 32.447 1.00 41.78 415 TYR O CA 1
ATOM 19488 C C . TYR J 2 414 ? -22.945 23.895 33.686 1.00 41.86 415 TYR O C 1
ATOM 19489 O O . TYR J 2 414 ? -21.987 23.848 34.456 1.00 41.88 415 TYR O O 1
ATOM 19498 N N . ALA J 2 415 ? -24.074 23.212 33.864 1.00 42.06 416 ALA O N 1
ATOM 19499 C CA . ALA J 2 415 ? -24.346 22.434 35.070 1.00 42.17 416 ALA O CA 1
ATOM 19500 C C . ALA J 2 415 ? -23.287 21.375 35.321 1.00 42.26 416 ALA O C 1
ATOM 19501 O O . ALA J 2 415 ? -22.828 21.220 36.455 1.00 42.31 416 ALA O O 1
ATOM 19503 N N . LYS J 2 416 ? -22.898 20.666 34.261 1.00 42.39 417 LYS O N 1
ATOM 19504 C CA . LYS J 2 416 ? -21.886 19.618 34.357 1.00 42.61 417 LYS O CA 1
ATOM 19505 C C . LYS J 2 416 ? -20.547 20.191 34.785 1.00 42.64 417 LYS O C 1
ATOM 19506 O O . LYS J 2 416 ? -19.858 19.622 35.637 1.00 42.51 417 LYS O O 1
ATOM 19512 N N . SER J 2 417 ? -20.197 21.327 34.193 1.00 42.79 418 SER O N 1
ATOM 19513 C CA . SER J 2 417 ? -18.937 21.997 34.477 1.00 42.99 418 SER O CA 1
ATOM 19514 C C . SER J 2 417 ? -18.880 22.461 35.934 1.00 43.15 418 SER O C 1
ATOM 19515 O O . SER J 2 417 ? -17.804 22.568 36.527 1.00 43.16 418 SER O O 1
ATOM 19518 N N . GLU J 2 418 ? -20.058 22.699 36.503 1.00 43.36 419 GLU O N 1
ATOM 19519 C CA . GLU J 2 418 ? -20.202 23.277 37.830 1.00 43.60 419 GLU O CA 1
ATOM 19520 C C . GLU J 2 418 ? -20.184 22.218 38.929 1.00 43.90 419 GLU O C 1
ATOM 19521 O O . GLU J 2 418 ? -19.497 22.373 39.937 1.00 43.93 419 GLU O O 1
ATOM 19527 N N . PHE J 2 419 ? -20.939 21.143 38.729 1.00 44.24 420 PHE O N 1
ATOM 19528 C CA . PHE J 2 419 ? -21.171 20.175 39.796 1.00 44.59 420 PHE O CA 1
ATOM 19529 C C . PHE J 2 419 ? -20.382 18.875 39.680 1.00 45.03 420 PHE O C 1
ATOM 19530 O O . PHE J 2 419 ? -20.207 18.167 40.675 1.00 45.14 420 PHE O O 1
ATOM 19538 N N . ASP J 2 420 ? -19.893 18.567 38.482 1.00 45.57 421 ASP O N 1
ATOM 19539 C CA . ASP J 2 420 ? -19.173 17.319 38.267 1.00 46.20 421 ASP O CA 1
ATOM 19540 C C . ASP J 2 420 ? -17.682 17.521 38.006 1.00 46.64 421 ASP O C 1
ATOM 19541 O O . ASP J 2 420 ? -17.238 17.539 36.855 1.00 46.62 421 ASP O O 1
ATOM 19546 N N . LYS J 2 421 ? -16.917 17.658 39.089 1.00 47.28 422 LYS O N 1
ATOM 19547 C CA . LYS J 2 421 ? -15.455 17.801 39.015 1.00 47.79 422 LYS O CA 1
ATOM 19548 C C . LYS J 2 421 ? -14.759 17.383 40.317 1.00 47.93 422 LYS O C 1
ATOM 19549 O O . LYS J 2 421 ? -14.688 18.135 41.295 1.00 48.11 422 LYS O O 1
#